Protein 6BWC (pdb70)

Structure (mmCIF, N/CA/C/O backbone):
data_6BWC
#
_entry.id   6BWC
#
_cell.length_a   92.524
_cell.length_b   141.876
_cell.length_c   93.244
_cell.angle_alpha   90.00
_cell.angle_beta   111.66
_cell.angle_gamma   90.00
#
_symmetry.space_group_name_H-M   'P 1 21 1'
#
loop_
_entity.id
_entity.type
_entity.pdbx_description
1 polymer 'Polysaccharide biosynthesis protein CapD'
2 non-polymer 'NADP NICOTINAMIDE-ADENINE-DINUCLEOTIDE PHOSPHATE'
3 non-polymer URIDINE-DIPHOSPHATE-N-ACETYLGLUCOSAMINE
4 non-polymer 'SULFATE ION'
5 water water
#
loop_
_atom_site.group_PDB
_atom_site.id
_atom_site.type_symbol
_atom_site.label_atom_id
_atom_site.label_alt_id
_atom_site.label_comp_id
_atom_site.label_asym_id
_atom_site.label_entity_id
_atom_site.label_seq_id
_atom_site.pdbx_PDB_ins_code
_atom_site.Cartn_x
_atom_site.Cartn_y
_atom_site.Cartn_z
_atom_site.occupancy
_atom_site.B_iso_or_equiv
_atom_site.auth_seq_id
_atom_site.auth_comp_id
_atom_site.auth_asym_id
_atom_site.auth_atom_id
_atom_site.pdbx_PDB_model_num
ATOM 1 N N . MET A 1 3 ? 37.089 55.895 95.818 1.00 43.09 1 MET A N 1
ATOM 2 C CA . MET A 1 3 ? 37.192 56.456 97.217 1.00 45.05 1 MET A CA 1
ATOM 3 C C . MET A 1 3 ? 38.427 55.955 98.021 1.00 42.28 1 MET A C 1
ATOM 4 O O . MET A 1 3 ? 39.421 56.675 98.105 1.00 40.82 1 MET A O 1
ATOM 9 N N . PHE A 1 4 ? 38.372 54.735 98.573 1.00 39.03 2 PHE A N 1
ATOM 10 C CA . PHE A 1 4 ? 39.364 54.225 99.574 1.00 38.59 2 PHE A CA 1
ATOM 11 C C . PHE A 1 4 ? 40.863 54.388 99.209 1.00 37.49 2 PHE A C 1
ATOM 12 O O . PHE A 1 4 ? 41.638 55.009 99.962 1.00 37.69 2 PHE A O 1
ATOM 20 N N . PHE A 1 5 ? 41.266 53.846 98.065 1.00 35.22 3 PHE A N 1
ATOM 21 C CA . PHE A 1 5 ? 42.679 53.859 97.667 1.00 35.32 3 PHE A CA 1
ATOM 22 C C . PHE A 1 5 ? 43.219 55.190 97.090 1.00 36.48 3 PHE A C 1
ATOM 23 O O . PHE A 1 5 ? 44.405 55.268 96.780 1.00 39.00 3 PHE A O 1
ATOM 31 N N . LYS A 1 6 ? 42.392 56.227 96.949 1.00 38.03 4 LYS A N 1
ATOM 32 C CA . LYS A 1 6 ? 42.832 57.502 96.326 1.00 39.45 4 LYS A CA 1
ATOM 33 C C . LYS A 1 6 ? 44.046 58.104 97.041 1.00 37.05 4 LYS A C 1
ATOM 34 O O . LYS A 1 6 ? 44.004 58.337 98.242 1.00 37.21 4 LYS A O 1
ATOM 40 N N . ASP A 1 7 ? 45.111 58.337 96.271 1.00 35.56 5 ASP A N 1
ATOM 41 C CA . ASP A 1 7 ? 46.426 58.821 96.741 1.00 35.66 5 ASP A CA 1
ATOM 42 C C . ASP A 1 7 ? 47.040 58.082 97.965 1.00 34.49 5 ASP A C 1
ATOM 43 O O . ASP A 1 7 ? 47.768 58.692 98.751 1.00 33.92 5 ASP A O 1
ATOM 48 N N . LYS A 1 8 ? 46.776 56.771 98.094 1.00 32.09 6 LYS A N 1
ATOM 49 C CA . LYS A 1 8 ? 47.453 55.913 99.089 1.00 30.81 6 LYS A CA 1
ATOM 50 C C . LYS A 1 8 ? 48.475 54.976 98.394 1.00 29.12 6 LYS A C 1
ATOM 51 O O . LYS A 1 8 ? 48.524 54.914 97.169 1.00 29.59 6 LYS A O 1
ATOM 57 N N . ASN A 1 9 ? 49.314 54.292 99.168 1.00 27.60 7 ASN A N 1
ATOM 58 C CA . ASN A 1 9 ? 50.424 53.473 98.611 1.00 27.24 7 ASN A CA 1
ATOM 59 C C . ASN A 1 9 ? 50.222 51.967 98.827 1.00 25.08 7 ASN A C 1
ATOM 60 O O . ASN A 1 9 ? 50.150 51.476 99.958 1.00 23.86 7 ASN A O 1
ATOM 65 N N . VAL A 1 10 ? 50.143 51.238 97.720 1.00 23.57 8 VAL A N 1
ATOM 66 C CA . VAL A 1 10 ? 49.665 49.865 97.719 1.00 22.50 8 VAL A CA 1
ATOM 67 C C . VAL A 1 10 ? 50.744 48.935 97.176 1.00 21.76 8 VAL A C 1
ATOM 68 O O . VAL A 1 10 ? 51.482 49.302 96.264 1.00 22.63 8 VAL A O 1
ATOM 72 N N . LEU A 1 11 ? 50.845 47.736 97.742 1.00 20.26 9 LEU A N 1
ATOM 73 C CA . LEU A 1 11 ? 51.839 46.749 97.314 1.00 18.91 9 LEU A CA 1
ATOM 74 C C . LEU A 1 11 ? 51.111 45.447 97.006 1.00 18.60 9 LEU A C 1
ATOM 75 O O . LEU A 1 11 ? 50.388 44.926 97.862 1.00 18.51 9 LEU A O 1
ATOM 80 N N . ILE A 1 12 ? 51.304 44.911 95.803 1.00 18.00 10 ILE A N 1
ATOM 81 C CA . ILE A 1 12 ? 50.700 43.632 95.457 1.00 18.18 10 ILE A CA 1
ATOM 82 C C . ILE A 1 12 ? 51.806 42.584 95.351 1.00 18.29 10 ILE A C 1
ATOM 83 O O . ILE A 1 12 ? 52.475 42.470 94.318 1.00 19.47 10 ILE A O 1
ATOM 88 N N . ILE A 1 13 ? 51.988 41.822 96.429 1.00 17.24 11 ILE A N 1
ATOM 89 C CA . ILE A 1 13 ? 52.896 40.690 96.424 1.00 16.45 11 ILE A CA 1
ATOM 90 C C . ILE A 1 13 ? 52.208 39.594 95.652 1.00 16.25 11 ILE A C 1
ATOM 91 O O . ILE A 1 13 ? 51.215 39.041 96.129 1.00 15.90 11 ILE A O 1
ATOM 96 N N . GLY A 1 14 ? 52.746 39.289 94.468 1.00 16.48 12 GLY A N 1
ATOM 97 C CA . GLY A 1 14 ? 52.159 38.298 93.527 1.00 16.80 12 GLY A CA 1
ATOM 98 C C . GLY A 1 14 ? 51.320 38.946 92.422 1.00 17.02 12 GLY A C 1
ATOM 99 O O . GLY A 1 14 ? 50.378 38.346 91.872 1.00 16.90 12 GLY A O 1
ATOM 100 N N . GLY A 1 15 ? 51.680 40.174 92.072 1.00 16.93 13 GLY A N 1
ATOM 101 C CA . GLY A 1 15 ? 50.861 40.973 91.213 1.00 16.78 13 GLY A CA 1
ATOM 102 C C . GLY A 1 15 ? 50.904 40.616 89.753 1.00 16.74 13 GLY A C 1
ATOM 103 O O . GLY A 1 15 ? 50.095 41.142 88.998 1.00 17.51 13 GLY A O 1
ATOM 104 N N . THR A 1 16 ? 51.841 39.769 89.326 1.00 16.57 14 THR A N 1
ATOM 105 C CA . THR A 1 16 ? 51.880 39.344 87.914 1.00 16.68 14 THR A CA 1
ATOM 106 C C . THR A 1 16 ? 50.816 38.298 87.582 1.00 16.61 14 THR A C 1
ATOM 107 O O . THR A 1 16 ? 50.471 38.123 86.413 1.00 17.30 14 THR A O 1
ATOM 111 N N . GLY A 1 17 ? 50.294 37.636 88.615 1.00 16.57 15 GLY A N 1
ATOM 112 C CA . GLY A 1 17 ? 49.455 36.454 88.483 1.00 16.64 15 GLY A CA 1
ATOM 113 C C . GLY A 1 17 ? 48.011 36.721 88.181 1.00 16.62 15 GLY A C 1
ATOM 114 O O . GLY A 1 17 ? 47.623 37.860 87.970 1.00 15.96 15 GLY A O 1
ATOM 115 N N . THR A 1 18 ? 47.216 35.652 88.171 1.00 17.48 16 THR A N 1
ATOM 116 C CA . THR A 1 18 ? 45.822 35.724 87.690 1.00 18.57 16 THR A CA 1
ATOM 117 C C . THR A 1 18 ? 45.085 36.828 88.486 1.00 19.64 16 THR A C 1
ATOM 118 O O . THR A 1 18 ? 44.616 37.833 87.917 1.00 19.79 16 THR A O 1
ATOM 122 N N . ILE A 1 19 ? 45.051 36.629 89.805 1.00 20.71 17 ILE A N 1
ATOM 123 C CA . ILE A 1 19 ? 44.313 37.475 90.755 1.00 20.80 17 ILE A CA 1
ATOM 124 C C . ILE A 1 19 ? 45.072 38.762 91.075 1.00 21.22 17 ILE A C 1
ATOM 125 O O . ILE A 1 19 ? 44.468 39.815 91.315 1.00 21.27 17 ILE A O 1
ATOM 130 N N . GLY A 1 20 ? 46.392 38.666 91.089 1.00 21.62 18 GLY A N 1
ATOM 131 C CA . GLY A 1 20 ? 47.233 39.837 91.235 1.00 22.38 18 GLY A CA 1
ATOM 132 C C . GLY A 1 20 ? 46.971 40.930 90.221 1.00 22.16 18 GLY A C 1
ATOM 133 O O . GLY A 1 20 ? 46.890 42.103 90.589 1.00 22.78 18 GLY A O 1
ATOM 134 N N . LYS A 1 21 ? 46.844 40.544 88.952 1.00 21.81 19 LYS A N 1
ATOM 135 C CA . LYS A 1 21 ? 46.562 41.504 87.875 1.00 21.94 19 LYS A CA 1
ATOM 136 C C . LYS A 1 21 ? 45.160 42.054 87.990 1.00 21.13 19 LYS A C 1
ATOM 137 O O . LYS A 1 21 ? 44.937 43.209 87.717 1.00 20.33 19 LYS A O 1
ATOM 143 N N . SER A 1 22 ? 44.226 41.198 88.376 1.00 21.60 20 SER A N 1
ATOM 144 C CA . SER A 1 22 ? 42.836 41.566 88.562 1.00 22.58 20 SER A CA 1
ATOM 145 C C . SER A 1 22 ? 42.666 42.583 89.693 1.00 23.24 20 SER A C 1
ATOM 146 O O . SER A 1 22 ? 41.912 43.554 89.563 1.00 23.89 20 SER A O 1
ATOM 149 N N . ILE A 1 23 ? 43.362 42.352 90.804 1.00 23.39 21 ILE A N 1
ATOM 150 C CA . ILE A 1 23 ? 43.395 43.319 91.911 1.00 23.26 21 ILE A CA 1
ATOM 151 C C . ILE A 1 23 ? 44.063 44.613 91.443 1.00 22.12 21 ILE A C 1
ATOM 152 O O . ILE A 1 23 ? 43.565 45.704 91.716 1.00 21.43 21 ILE A O 1
ATOM 157 N N . LEU A 1 24 ? 45.184 44.464 90.744 1.00 21.32 22 LEU A N 1
ATOM 158 C CA . LEU A 1 24 ? 46.000 45.588 90.314 1.00 21.57 22 LEU A CA 1
ATOM 159 C C . LEU A 1 24 ? 45.122 46.622 89.652 1.00 23.59 22 LEU A C 1
ATOM 160 O O . LEU A 1 24 ? 45.013 47.748 90.137 1.00 23.92 22 LEU A O 1
ATOM 165 N N . SER A 1 25 ? 44.446 46.227 88.581 1.00 26.12 23 SER A N 1
ATOM 166 C CA . SER A 1 25 ? 43.685 47.197 87.796 1.00 28.36 23 SER A CA 1
ATOM 167 C C . SER A 1 25 ? 42.369 47.663 88.440 1.00 28.71 23 SER A C 1
ATOM 168 O O . SER A 1 25 ? 41.954 48.782 88.166 1.00 30.57 23 SER A O 1
ATOM 171 N N . ASN A 1 26 ? 41.721 46.853 89.278 1.00 29.28 24 ASN A N 1
ATOM 172 C CA . ASN A 1 26 ? 40.606 47.375 90.093 1.00 29.93 24 ASN A CA 1
ATOM 173 C C . ASN A 1 26 ? 41.122 48.472 90.993 1.00 27.44 24 ASN A C 1
ATOM 174 O O . ASN A 1 26 ? 40.529 49.535 91.019 1.00 27.85 24 ASN A O 1
ATOM 179 N N . VAL A 1 27 ? 42.220 48.217 91.717 1.00 24.60 25 VAL A N 1
ATOM 180 C CA . VAL A 1 27 ? 42.821 49.223 92.614 1.00 23.10 25 VAL A CA 1
ATOM 181 C C . VAL A 1 27 ? 43.182 50.503 91.855 1.00 22.78 25 VAL A C 1
ATOM 182 O O . VAL A 1 27 ? 42.872 51.592 92.307 1.00 23.10 25 VAL A O 1
ATOM 186 N N . LEU A 1 28 ? 43.815 50.366 90.700 1.00 22.09 26 LEU A N 1
ATOM 187 C CA . LEU A 1 28 ? 44.193 51.519 89.905 1.00 21.68 26 LEU A CA 1
ATOM 188 C C . LEU A 1 28 ? 43.035 52.416 89.528 1.00 22.34 26 LEU A C 1
ATOM 189 O O . LEU A 1 28 ? 43.238 53.603 89.359 1.00 22.47 26 LEU A O 1
ATOM 194 N N . GLN A 1 29 ? 41.839 51.862 89.361 1.00 24.37 27 GLN A N 1
ATOM 195 C CA . GLN A 1 29 ? 40.657 52.675 89.016 1.00 26.54 27 GLN A CA 1
ATOM 196 C C . GLN A 1 29 ? 40.385 53.732 90.089 1.00 26.30 27 GLN A C 1
ATOM 197 O O . GLN A 1 29 ? 39.949 54.809 89.760 1.00 27.89 27 GLN A O 1
ATOM 203 N N . GLU A 1 30 ? 40.726 53.467 91.346 1.00 26.46 28 GLU A N 1
ATOM 204 C CA . GLU A 1 30 ? 40.562 54.459 92.417 1.00 26.90 28 GLU A CA 1
ATOM 205 C C . GLU A 1 30 ? 41.662 55.527 92.523 1.00 29.76 28 GLU A C 1
ATOM 206 O O . GLU A 1 30 ? 41.708 56.242 93.524 1.00 29.85 28 GLU A O 1
ATOM 212 N N . LYS A 1 31 ? 42.532 55.642 91.511 1.00 33.37 29 LYS A N 1
ATOM 213 C CA . LYS A 1 31 ? 43.528 56.728 91.405 1.00 36.01 29 LYS A CA 1
ATOM 214 C C . LYS A 1 31 ? 44.540 56.766 92.592 1.00 34.71 29 LYS A C 1
ATOM 215 O O . LYS A 1 31 ? 44.792 57.832 93.171 1.00 32.59 29 LYS A O 1
ATOM 221 N N . PRO A 1 32 ? 45.132 55.603 92.950 1.00 35.00 30 PRO A N 1
ATOM 222 C CA . PRO A 1 32 ? 46.093 55.543 94.060 1.00 34.42 30 PRO A CA 1
ATOM 223 C C . PRO A 1 32 ? 47.447 56.105 93.685 1.00 31.98 30 PRO A C 1
ATOM 224 O O . PRO A 1 32 ? 47.833 56.041 92.522 1.00 30.14 30 PRO A O 1
ATOM 228 N N . LYS A 1 33 ? 48.164 56.611 94.689 1.00 31.10 31 LYS A N 1
ATOM 229 C CA . LYS A 1 33 ? 49.397 57.354 94.476 1.00 28.70 31 LYS A CA 1
ATOM 230 C C . LYS A 1 33 ? 50.443 56.482 93.800 1.00 26.03 31 LYS A C 1
ATOM 231 O O . LYS A 1 33 ? 51.130 56.953 92.907 1.00 25.67 31 LYS A O 1
ATOM 237 N N . VAL A 1 34 ? 50.567 55.231 94.250 1.00 23.45 32 VAL A N 1
ATOM 238 C CA . VAL A 1 34 ? 51.383 54.224 93.567 1.00 21.61 32 VAL A CA 1
ATOM 239 C C . VAL A 1 34 ? 50.908 52.812 93.901 1.00 20.26 32 VAL A C 1
ATOM 240 O O . VAL A 1 34 ? 50.330 52.577 94.968 1.00 18.96 32 VAL A O 1
ATOM 244 N N . VAL A 1 35 ? 51.160 51.891 92.968 1.00 18.89 33 VAL A N 1
ATOM 245 C CA . VAL A 1 35 ? 51.030 50.453 93.206 1.00 18.01 33 VAL A CA 1
ATOM 246 C C . VAL A 1 35 ? 52.368 49.782 92.866 1.00 17.43 33 VAL A C 1
ATOM 247 O O . VAL A 1 35 ? 52.854 49.879 91.736 1.00 18.47 33 VAL A O 1
ATOM 251 N N . ARG A 1 36 ? 52.963 49.103 93.833 1.00 16.06 34 ARG A N 1
ATOM 252 C CA . ARG A 1 36 ? 54.169 48.354 93.585 1.00 15.24 34 ARG A CA 1
ATOM 253 C C . ARG A 1 36 ? 53.801 46.885 93.314 1.00 15.51 34 ARG A C 1
ATOM 254 O O . ARG A 1 36 ? 53.172 46.215 94.142 1.00 16.01 34 ARG A O 1
ATOM 262 N N . VAL A 1 37 ? 54.152 46.405 92.120 1.00 15.40 35 VAL A N 1
ATOM 263 C CA . VAL A 1 37 ? 54.004 44.983 91.751 1.00 15.34 35 VAL A CA 1
ATOM 264 C C . VAL A 1 37 ? 55.296 44.253 92.149 1.00 15.42 35 VAL A C 1
ATOM 265 O O . VAL A 1 37 ? 56.382 44.680 91.778 1.00 16.11 35 VAL A O 1
ATOM 269 N N . PHE A 1 38 ? 55.169 43.158 92.887 1.00 14.92 36 PHE A N 1
ATOM 270 C CA . PHE A 1 38 ? 56.316 42.392 93.407 1.00 15.09 36 PHE A CA 1
ATOM 271 C C . PHE A 1 38 ? 56.159 40.932 92.959 1.00 15.98 36 PHE A C 1
ATOM 272 O O . PHE A 1 38 ? 55.178 40.248 93.306 1.00 16.33 36 PHE A O 1
ATOM 280 N N . SER A 1 39 ? 57.122 40.448 92.197 1.00 16.44 37 SER A N 1
ATOM 281 C CA . SER A 1 39 ? 57.074 39.072 91.725 1.00 16.81 37 SER A CA 1
ATOM 282 C C . SER A 1 39 ? 58.488 38.697 91.306 1.00 17.44 37 SER A C 1
ATOM 283 O O . SER A 1 39 ? 59.343 39.575 91.226 1.00 17.43 37 SER A O 1
ATOM 286 N N . ARG A 1 40 ? 58.764 37.426 91.056 1.00 18.03 38 ARG A N 1
ATOM 287 C CA . ARG A 1 40 ? 60.156 37.044 90.783 1.00 19.54 38 ARG A CA 1
ATOM 288 C C . ARG A 1 40 ? 60.564 37.065 89.319 1.00 19.21 38 ARG A C 1
ATOM 289 O O . ARG A 1 40 ? 61.710 37.312 89.003 1.00 20.02 38 ARG A O 1
ATOM 297 N N . SER A 1 41 ? 59.636 36.748 88.438 1.00 18.98 39 SER A N 1
ATOM 298 C CA . SER A 1 41 ? 59.980 36.296 87.129 1.00 18.46 39 SER A CA 1
ATOM 299 C C . SER A 1 41 ? 59.867 37.453 86.149 1.00 18.27 39 SER A C 1
ATOM 300 O O . SER A 1 41 ? 58.795 38.036 85.965 1.00 17.70 39 SER A O 1
ATOM 303 N N . GLU A 1 42 ? 60.998 37.764 85.519 1.00 18.72 40 GLU A N 1
ATOM 304 C CA . GLU A 1 42 ? 61.150 38.987 84.725 1.00 18.88 40 GLU A CA 1
ATOM 305 C C . GLU A 1 42 ? 60.373 38.974 83.417 1.00 19.97 40 GLU A C 1
ATOM 306 O O . GLU A 1 42 ? 59.885 40.028 83.002 1.00 21.10 40 GLU A O 1
ATOM 312 N N . TYR A 1 43 ? 60.250 37.807 82.773 1.00 20.30 41 TYR A N 1
ATOM 313 C CA . TYR A 1 43 ? 59.406 37.674 81.562 1.00 20.60 41 TYR A CA 1
ATOM 314 C C . TYR A 1 43 ? 57.957 38.111 81.813 1.00 21.31 41 TYR A C 1
ATOM 315 O O . TYR A 1 43 ? 57.351 38.798 80.975 1.00 22.18 41 TYR A O 1
ATOM 324 N N . ASN A 1 44 ? 57.415 37.713 82.968 1.00 21.20 42 ASN A N 1
ATOM 325 C CA . ASN A 1 44 ? 56.046 38.057 83.343 1.00 20.72 42 ASN A CA 1
ATOM 326 C C . ASN A 1 44 ? 55.890 39.548 83.711 1.00 20.15 42 ASN A C 1
ATOM 327 O O . ASN A 1 44 ? 54.917 40.201 83.289 1.00 20.30 42 ASN A O 1
ATOM 332 N N . GLN A 1 45 ? 56.821 40.099 84.494 1.00 18.19 43 GLN A N 1
ATOM 333 C CA . GLN A 1 45 ? 56.804 41.551 84.719 1.00 16.92 43 GLN A CA 1
ATOM 334 C C . GLN A 1 45 ? 56.933 42.316 83.410 1.00 16.80 43 GLN A C 1
ATOM 335 O O . GLN A 1 45 ? 56.385 43.399 83.279 1.00 15.85 43 GLN A O 1
ATOM 341 N N . PHE A 1 46 ? 57.661 41.732 82.460 1.00 17.38 44 PHE A N 1
ATOM 342 C CA . PHE A 1 46 ? 57.924 42.351 81.155 1.00 18.00 44 PHE A CA 1
ATOM 343 C C . PHE A 1 46 ? 56.608 42.495 80.388 1.00 17.98 44 PHE A C 1
ATOM 344 O O . PHE A 1 46 ? 56.238 43.604 80.008 1.00 17.08 44 PHE A O 1
ATOM 352 N N . LEU A 1 47 ? 55.915 41.372 80.197 1.00 18.87 45 LEU A N 1
ATOM 353 C CA . LEU A 1 47 ? 54.652 41.335 79.448 1.00 20.08 45 LEU A CA 1
ATOM 354 C C . LEU A 1 47 ? 53.595 42.277 80.034 1.00 21.27 45 LEU A C 1
ATOM 355 O O . LEU A 1 47 ? 52.887 42.950 79.282 1.00 22.16 45 LEU A O 1
ATOM 360 N N . LEU A 1 48 ? 53.503 42.283 81.368 1.00 22.33 46 LEU A N 1
ATOM 361 C CA . LEU A 1 48 ? 52.614 43.146 82.150 1.00 23.22 46 LEU A CA 1
ATOM 362 C C . LEU A 1 48 ? 53.000 44.611 82.037 1.00 24.00 46 LEU A C 1
ATOM 363 O O . LEU A 1 48 ? 52.143 45.474 81.907 1.00 23.54 46 LEU A O 1
ATOM 368 N N . GLN A 1 49 ? 54.298 44.877 82.108 1.00 25.71 47 GLN A N 1
ATOM 369 C CA . GLN A 1 49 ? 54.857 46.198 81.812 1.00 27.66 47 GLN A CA 1
ATOM 370 C C . GLN A 1 49 ? 54.391 46.762 80.478 1.00 28.82 47 GLN A C 1
ATOM 371 O O . GLN A 1 49 ? 54.142 47.964 80.350 1.00 28.46 47 GLN A O 1
ATOM 377 N N . GLU A 1 50 ? 54.321 45.878 79.484 1.00 31.82 48 GLU A N 1
ATOM 378 C CA . GLU A 1 50 ? 53.898 46.230 78.128 1.00 33.66 48 GLU A CA 1
ATOM 379 C C . GLU A 1 50 ? 52.397 46.445 77.999 1.00 34.49 48 GLU A C 1
ATOM 380 O O . GLU A 1 50 ? 51.947 47.228 77.175 1.00 34.19 48 GLU A O 1
ATOM 386 N N . GLU A 1 51 ? 51.648 45.726 78.821 1.00 35.76 49 GLU A N 1
ATOM 387 C CA . GLU A 1 51 ? 50.204 45.798 78.889 1.00 37.60 49 GLU A CA 1
ATOM 388 C C . GLU A 1 51 ? 49.698 47.015 79.717 1.00 40.12 49 GLU A C 1
ATOM 389 O O . GLU A 1 51 ? 48.488 47.251 79.766 1.00 44.01 49 GLU A O 1
ATOM 395 N N . PHE A 1 52 ? 50.598 47.754 80.384 1.00 39.74 50 PHE A N 1
ATOM 396 C CA . PHE A 1 52 ? 50.252 48.948 81.189 1.00 39.33 50 PHE A CA 1
ATOM 397 C C . PHE A 1 52 ? 51.147 50.087 80.752 1.00 42.72 50 PHE A C 1
ATOM 398 O O . PHE A 1 52 ? 51.666 50.869 81.567 1.00 42.83 50 PHE A O 1
ATOM 406 N N . ARG A 1 53 ? 51.290 50.187 79.437 1.00 47.03 51 ARG A N 1
ATOM 407 C CA . ARG A 1 53 ? 52.249 51.088 78.834 1.00 51.29 51 ARG A CA 1
ATOM 408 C C . ARG A 1 53 ? 51.813 52.560 78.853 1.00 54.40 51 ARG A C 1
ATOM 409 O O . ARG A 1 53 ? 52.583 53.417 78.418 1.00 58.06 51 ARG A O 1
ATOM 417 N N . ASP A 1 54 ? 50.592 52.859 79.314 1.00 55.70 52 ASP A N 1
ATOM 418 C CA . ASP A 1 54 ? 50.152 54.254 79.503 1.00 56.89 52 ASP A CA 1
ATOM 419 C C . ASP A 1 54 ? 49.541 54.607 80.878 1.00 56.03 52 ASP A C 1
ATOM 420 O O . ASP A 1 54 ? 49.276 55.785 81.166 1.00 49.65 52 ASP A O 1
ATOM 425 N N . LYS A 1 55 ? 49.434 53.604 81.751 1.00 58.01 53 LYS A N 1
ATOM 426 C CA . LYS A 1 55 ? 48.455 53.595 82.836 1.00 59.87 53 LYS A CA 1
ATOM 427 C C . LYS A 1 55 ? 49.094 53.222 84.180 1.00 56.72 53 LYS A C 1
ATOM 428 O O . LYS A 1 55 ? 49.831 54.008 84.780 1.00 52.73 53 LYS A O 1
ATOM 434 N N . ASN A 1 58 ? 53.167 55.667 87.564 1.00 35.09 56 ASN A N 1
ATOM 435 C CA . ASN A 1 58 ? 52.192 55.248 88.589 1.00 35.93 56 ASN A CA 1
ATOM 436 C C . ASN A 1 58 ? 52.276 53.781 89.108 1.00 33.83 56 ASN A C 1
ATOM 437 O O . ASN A 1 58 ? 51.599 53.424 90.080 1.00 31.89 56 ASN A O 1
ATOM 442 N N . ILE A 1 59 ? 53.077 52.942 88.446 1.00 32.24 57 ILE A N 1
ATOM 443 C CA . ILE A 1 59 ? 53.213 51.515 88.771 1.00 30.18 57 ILE A CA 1
ATOM 444 C C . ILE A 1 59 ? 54.686 51.161 88.816 1.00 28.42 57 ILE A C 1
ATOM 445 O O . ILE A 1 59 ? 55.305 51.035 87.766 1.00 28.35 57 ILE A O 1
ATOM 450 N N . ARG A 1 60 ? 55.252 50.981 90.005 1.00 27.26 58 ARG A N 1
ATOM 451 C CA . ARG A 1 60 ? 56.611 50.421 90.099 1.00 27.36 58 ARG A CA 1
ATOM 452 C C . ARG A 1 60 ? 56.606 48.872 89.994 1.00 24.87 58 ARG A C 1
ATOM 453 O O . ARG A 1 60 ? 55.707 48.223 90.519 1.00 24.54 58 ARG A O 1
ATOM 461 N N . TYR A 1 61 ? 57.601 48.297 89.305 1.00 22.87 59 TYR A N 1
ATOM 462 C CA . TYR A 1 61 ? 57.728 46.842 89.151 1.00 21.53 59 TYR A CA 1
ATOM 463 C C . TYR A 1 61 ? 58.980 46.382 89.869 1.00 19.89 59 TYR A C 1
ATOM 464 O O . TYR A 1 61 ? 60.061 46.761 89.489 1.00 20.22 59 TYR A O 1
ATOM 473 N N . LEU A 1 62 ? 58.827 45.593 90.929 1.00 19.65 60 LEU A N 1
ATOM 474 C CA . LEU A 1 62 ? 59.954 45.060 91.735 1.00 19.49 60 LEU A CA 1
ATOM 475 C C . LEU A 1 62 ? 60.044 43.538 91.561 1.00 19.05 60 LEU A C 1
ATOM 476 O O . LEU A 1 62 ? 59.038 42.799 91.699 1.00 19.11 60 LEU A O 1
ATOM 481 N N . ILE A 1 63 ? 61.256 43.080 91.272 1.00 17.93 61 ILE A N 1
ATOM 482 C CA . ILE A 1 63 ? 61.580 41.665 91.222 1.00 17.17 61 ILE A CA 1
ATOM 483 C C . ILE A 1 63 ? 62.061 41.244 92.620 1.00 16.39 61 ILE A C 1
ATOM 484 O O . ILE A 1 63 ? 62.950 41.870 93.183 1.00 16.06 61 ILE A O 1
ATOM 489 N N . GLY A 1 64 ? 61.466 40.199 93.180 1.00 15.90 62 GLY A N 1
ATOM 490 C CA . GLY A 1 64 ? 61.786 39.760 94.546 1.00 15.49 62 GLY A CA 1
ATOM 491 C C . GLY A 1 64 ? 61.108 38.452 94.955 1.00 15.41 62 GLY A C 1
ATOM 492 O O . GLY A 1 64 ? 60.060 38.069 94.419 1.00 15.44 62 GLY A O 1
ATOM 493 N N . ASP A 1 65 ? 61.713 37.755 95.907 1.00 15.22 63 ASP A N 1
ATOM 494 C CA . ASP A 1 65 ? 61.173 36.499 96.359 1.00 15.32 63 ASP A CA 1
ATOM 495 C C . ASP A 1 65 ? 60.734 36.690 97.793 1.00 15.29 63 ASP A C 1
ATOM 496 O O . ASP A 1 65 ? 61.530 37.125 98.620 1.00 15.72 63 ASP A O 1
ATOM 501 N N . ILE A 1 66 ? 59.486 36.329 98.104 1.00 14.79 64 ILE A N 1
ATOM 502 C CA . ILE A 1 66 ? 59.001 36.438 99.472 1.00 14.28 64 ILE A CA 1
ATOM 503 C C . ILE A 1 66 ? 59.810 35.617 100.458 1.00 14.08 64 ILE A C 1
ATOM 504 O O . ILE A 1 66 ? 59.710 35.870 101.654 1.00 13.75 64 ILE A O 1
ATOM 509 N N . ARG A 1 67 ? 60.596 34.648 99.966 1.00 14.08 65 ARG A N 1
ATOM 510 C CA . ARG A 1 67 ? 61.519 33.868 100.815 1.00 14.27 65 ARG A CA 1
ATOM 511 C C . ARG A 1 67 ? 62.696 34.720 101.370 1.00 13.80 65 ARG A C 1
ATOM 512 O O . ARG A 1 67 ? 63.325 34.371 102.394 1.00 13.15 65 ARG A O 1
ATOM 520 N N . ASN A 1 68 ? 62.973 35.836 100.689 1.00 13.33 66 ASN A N 1
ATOM 521 C CA . ASN A 1 68 ? 63.965 36.817 101.129 1.00 12.95 66 ASN A CA 1
ATOM 522 C C . ASN A 1 68 ? 63.325 37.965 101.897 1.00 12.29 66 ASN A C 1
ATOM 523 O O . ASN A 1 68 ? 62.754 38.869 101.292 1.00 11.87 66 ASN A O 1
ATOM 528 N N . TYR A 1 69 ? 63.484 37.955 103.219 1.00 11.96 67 TYR A N 1
ATOM 529 C CA . TYR A 1 69 ? 62.975 39.035 104.055 1.00 11.89 67 TYR A CA 1
ATOM 530 C C . TYR A 1 69 ? 63.389 40.399 103.564 1.00 11.81 67 TYR A C 1
ATOM 531 O O . TYR A 1 69 ? 62.533 41.266 103.384 1.00 11.95 67 TYR A O 1
ATOM 540 N N . ASP A 1 70 ? 64.696 40.591 103.374 1.00 11.60 68 ASP A N 1
ATOM 541 C CA . ASP A 1 70 ? 65.238 41.935 103.073 1.00 11.69 68 ASP A CA 1
ATOM 542 C C . ASP A 1 70 ? 64.566 42.578 101.839 1.00 11.75 68 ASP A C 1
ATOM 543 O O . ASP A 1 70 ? 64.303 43.777 101.812 1.00 11.49 68 ASP A O 1
ATOM 548 N N . ARG A 1 71 ? 64.255 41.746 100.858 1.00 11.83 69 ARG A N 1
ATOM 549 C CA . ARG A 1 71 ? 63.630 42.206 99.660 1.00 12.39 69 ARG A CA 1
ATOM 550 C C . ARG A 1 71 ? 62.195 42.616 99.912 1.00 12.44 69 ARG A C 1
ATOM 551 O O . ARG A 1 71 ? 61.753 43.618 99.394 1.00 12.02 69 ARG A O 1
ATOM 559 N N . VAL A 1 72 ? 61.479 41.821 100.708 1.00 12.80 70 VAL A N 1
ATOM 560 C CA . VAL A 1 72 ? 60.108 42.136 101.141 1.00 12.99 70 VAL A CA 1
ATOM 561 C C . VAL A 1 72 ? 60.039 43.368 102.057 1.00 12.98 70 VAL A C 1
ATOM 562 O O . VAL A 1 72 ? 59.097 44.150 101.968 1.00 12.58 70 VAL A O 1
ATOM 566 N N . PHE A 1 73 ? 61.028 43.525 102.934 1.00 13.03 71 PHE A N 1
ATOM 567 C CA . PHE A 1 73 ? 61.139 44.720 103.771 1.00 13.65 71 PHE A CA 1
ATOM 568 C C . PHE A 1 73 ? 61.162 45.987 102.917 1.00 14.28 71 PHE A C 1
ATOM 569 O O . PHE A 1 73 ? 60.265 46.829 103.053 1.00 14.84 71 PHE A O 1
ATOM 577 N N . SER A 1 74 ? 62.145 46.121 102.019 1.00 14.61 72 SER A N 1
ATOM 578 C CA . SER A 1 74 ? 62.204 47.313 101.162 1.00 14.82 72 SER A CA 1
ATOM 579 C C . SER A 1 74 ? 60.996 47.463 100.249 1.00 15.23 72 SER A C 1
ATOM 580 O O . SER A 1 74 ? 60.618 48.594 99.925 1.00 15.82 72 SER A O 1
ATOM 583 N N . ALA A 1 75 ? 60.354 46.353 99.888 1.00 15.38 73 ALA A N 1
ATOM 584 C CA . ALA A 1 75 ? 59.117 46.414 99.092 1.00 15.81 73 ALA A CA 1
ATOM 585 C C . ALA A 1 75 ? 57.990 47.125 99.820 1.00 16.45 73 ALA A C 1
ATOM 586 O O . ALA A 1 75 ? 57.154 47.743 99.182 1.00 16.51 73 ALA A O 1
ATOM 588 N N . MET A 1 76 ? 57.973 47.025 101.147 1.00 17.71 74 MET A N 1
ATOM 589 C CA . MET A 1 76 ? 56.929 47.643 101.985 1.00 18.52 74 MET A CA 1
ATOM 590 C C . MET A 1 76 ? 57.254 49.044 102.518 1.00 19.75 74 MET A C 1
ATOM 591 O O . MET A 1 76 ? 56.429 49.657 103.232 1.00 19.63 74 MET A O 1
ATOM 596 N N . GLU A 1 77 ? 58.432 49.554 102.152 1.00 20.77 75 GLU A N 1
ATOM 597 C CA . GLU A 1 77 ? 58.839 50.929 102.474 1.00 21.21 75 GLU A CA 1
ATOM 598 C C . GLU A 1 77 ? 57.716 51.941 102.184 1.00 20.71 75 GLU A C 1
ATOM 599 O O . GLU A 1 77 ? 57.288 52.096 101.048 1.00 20.27 75 GLU A O 1
ATOM 605 N N . ASN A 1 78 ? 57.234 52.576 103.249 1.00 20.85 76 ASN A N 1
ATOM 606 C CA . ASN A 1 78 ? 56.224 53.640 103.200 1.00 21.33 76 ASN A CA 1
ATOM 607 C C . ASN A 1 78 ? 54.866 53.245 102.606 1.00 21.31 76 ASN A C 1
ATOM 608 O O . ASN A 1 78 ? 54.137 54.093 102.073 1.00 22.03 76 ASN A O 1
ATOM 613 N N . ILE A 1 79 ? 54.500 51.977 102.741 1.00 21.21 77 ILE A N 1
ATOM 614 C CA . ILE A 1 79 ? 53.251 51.486 102.148 1.00 20.76 77 ILE A CA 1
ATOM 615 C C . ILE A 1 79 ? 52.089 51.406 103.137 1.00 19.79 77 ILE A C 1
ATOM 616 O O . ILE A 1 79 ? 52.273 51.144 104.309 1.00 20.57 77 ILE A O 1
ATOM 621 N N . ASP A 1 80 ? 50.893 51.647 102.624 1.00 19.04 78 ASP A N 1
ATOM 622 C CA . ASP A 1 80 ? 49.681 51.655 103.410 1.00 18.50 78 ASP A CA 1
ATOM 623 C C . ASP A 1 80 ? 49.103 50.254 103.385 1.00 18.03 78 ASP A C 1
ATOM 624 O O . ASP A 1 80 ? 48.944 49.619 104.415 1.00 18.25 78 ASP A O 1
ATOM 629 N N . TYR A 1 81 ? 48.833 49.748 102.196 1.00 18.49 79 TYR A N 1
ATOM 630 C CA . TYR A 1 81 ? 48.069 48.510 102.035 1.00 18.62 79 TYR A CA 1
ATOM 631 C C . TYR A 1 81 ? 48.859 47.492 101.209 1.00 18.51 79 TYR A C 1
ATOM 632 O O . TYR A 1 81 ? 49.475 47.837 100.182 1.00 18.55 79 TYR A O 1
ATOM 641 N N . VAL A 1 82 ? 48.838 46.247 101.685 1.00 17.90 80 VAL A N 1
ATOM 642 C CA . VAL A 1 82 ? 49.585 45.141 101.112 1.00 17.55 80 VAL A CA 1
ATOM 643 C C . VAL A 1 82 ? 48.615 44.039 100.750 1.00 17.21 80 VAL A C 1
ATOM 644 O O . VAL A 1 82 ? 47.786 43.670 101.564 1.00 16.99 80 VAL A O 1
ATOM 648 N N . PHE A 1 83 ? 48.740 43.490 99.547 1.00 17.14 81 PHE A N 1
ATOM 649 C CA . PHE A 1 83 ? 47.988 42.290 99.179 1.00 17.32 81 PHE A CA 1
ATOM 650 C C . PHE A 1 83 ? 48.976 41.116 99.099 1.00 17.71 81 PHE A C 1
ATOM 651 O O . PHE A 1 83 ? 49.837 41.105 98.209 1.00 17.23 81 PHE A O 1
ATOM 659 N N . HIS A 1 84 ? 48.853 40.151 100.022 1.00 17.93 82 HIS A N 1
ATOM 660 C CA . HIS A 1 84 ? 49.727 38.993 100.023 1.00 18.64 82 HIS A CA 1
ATOM 661 C C . HIS A 1 84 ? 49.069 37.876 99.234 1.00 18.47 82 HIS A C 1
ATOM 662 O O . HIS A 1 84 ? 48.332 37.052 99.776 1.00 18.17 82 HIS A O 1
ATOM 669 N N . VAL A 1 85 ? 49.406 37.862 97.944 1.00 18.69 83 VAL A N 1
ATOM 670 C CA . VAL A 1 85 ? 48.809 36.996 96.928 1.00 19.24 83 VAL A CA 1
ATOM 671 C C . VAL A 1 85 ? 49.765 35.862 96.431 1.00 19.73 83 VAL A C 1
ATOM 672 O O . VAL A 1 85 ? 49.310 34.876 95.823 1.00 19.26 83 VAL A O 1
ATOM 676 N N . ALA A 1 86 ? 51.064 35.963 96.723 1.00 19.60 84 ALA A N 1
ATOM 677 C CA . ALA A 1 86 ? 52.033 34.986 96.237 1.00 19.16 84 ALA A CA 1
ATOM 678 C C . ALA A 1 86 ? 51.989 33.695 97.039 1.00 19.53 84 ALA A C 1
ATOM 679 O O . ALA A 1 86 ? 52.005 33.709 98.283 1.00 20.21 84 ALA A O 1
ATOM 681 N N . ALA A 1 87 ? 51.920 32.578 96.318 1.00 19.99 85 ALA A N 1
ATOM 682 C CA . ALA A 1 87 ? 52.111 31.235 96.914 1.00 20.93 85 ALA A CA 1
ATOM 683 C C . ALA A 1 87 ? 52.477 30.182 95.838 1.00 21.43 85 ALA A C 1
ATOM 684 O O . ALA A 1 87 ? 52.594 30.517 94.656 1.00 23.99 85 ALA A O 1
ATOM 686 N N . MET A 1 88 ? 52.687 28.934 96.248 1.00 20.80 86 MET A N 1
ATOM 687 C CA . MET A 1 88 ? 52.576 27.795 95.339 1.00 19.88 86 MET A CA 1
ATOM 688 C C . MET A 1 88 ? 51.163 27.294 95.518 1.00 18.80 86 MET A C 1
ATOM 689 O O . MET A 1 88 ? 50.781 26.957 96.633 1.00 18.21 86 MET A O 1
ATOM 694 N N . LYS A 1 89 ? 50.396 27.231 94.431 1.00 18.28 87 LYS A N 1
ATOM 695 C CA . LYS A 1 89 ? 48.964 26.867 94.480 1.00 17.40 87 LYS A CA 1
ATOM 696 C C . LYS A 1 89 ? 48.563 25.514 93.904 1.00 17.19 87 LYS A C 1
ATOM 697 O O . LYS A 1 89 ? 47.407 25.114 94.071 1.00 18.23 87 LYS A O 1
ATOM 703 N N . HIS A 1 90 ? 49.458 24.812 93.211 1.00 16.47 88 HIS A N 1
ATOM 704 C CA . HIS A 1 90 ? 49.104 23.489 92.699 1.00 15.72 88 HIS A CA 1
ATOM 705 C C . HIS A 1 90 ? 49.233 22.472 93.857 1.00 15.47 88 HIS A C 1
ATOM 706 O O . HIS A 1 90 ? 50.175 22.521 94.650 1.00 15.92 88 HIS A O 1
ATOM 713 N N . VAL A 1 91 ? 48.268 21.563 93.937 1.00 14.85 89 VAL A N 1
ATOM 714 C CA . VAL A 1 91 ? 48.226 20.504 94.934 1.00 13.87 89 VAL A CA 1
ATOM 715 C C . VAL A 1 91 ? 49.282 19.451 94.608 1.00 13.78 89 VAL A C 1
ATOM 716 O O . VAL A 1 91 ? 49.983 18.963 95.494 1.00 13.42 89 VAL A O 1
ATOM 720 N N . SER A 1 92 ? 49.365 19.091 93.338 1.00 13.76 90 SER A N 1
ATOM 721 C CA . SER A 1 92 ? 50.340 18.105 92.905 1.00 13.97 90 SER A CA 1
ATOM 722 C C . SER A 1 92 ? 51.745 18.602 93.237 1.00 14.41 90 SER A C 1
ATOM 723 O O . SER A 1 92 ? 52.542 17.868 93.851 1.00 14.52 90 SER A O 1
ATOM 726 N N . PHE A 1 93 ? 52.039 19.847 92.857 1.00 14.56 91 PHE A N 1
ATOM 727 C CA . PHE A 1 93 ? 53.393 20.382 93.011 1.00 14.90 91 PHE A CA 1
ATOM 728 C C . PHE A 1 93 ? 53.868 20.494 94.462 1.00 15.33 91 PHE A C 1
ATOM 729 O O . PHE A 1 93 ? 55.023 20.169 94.769 1.00 15.61 91 PHE A O 1
ATOM 737 N N . CYS A 1 94 ? 52.977 20.917 95.356 1.00 15.60 92 CYS A N 1
ATOM 738 C CA . CYS A 1 94 ? 53.298 20.986 96.780 1.00 15.41 92 CYS A CA 1
ATOM 739 C C . CYS A 1 94 ? 53.442 19.601 97.456 1.00 15.80 92 CYS A C 1
ATOM 740 O O . CYS A 1 94 ? 54.069 19.532 98.491 1.00 16.64 92 CYS A O 1
ATOM 743 N N . GLU A 1 95 ? 52.900 18.510 96.896 1.00 15.96 93 GLU A N 1
ATOM 744 C CA . GLU A 1 95 ? 53.233 17.136 97.364 1.00 16.20 93 GLU A CA 1
ATOM 745 C C . GLU A 1 95 ? 54.568 16.616 96.826 1.00 16.92 93 GLU A C 1
ATOM 746 O O . GLU A 1 95 ? 55.280 15.880 97.520 1.00 17.65 93 GLU A O 1
ATOM 752 N N . TYR A 1 96 ? 54.869 16.919 95.566 1.00 17.29 94 TYR A N 1
ATOM 753 C CA . TYR A 1 96 ? 56.129 16.461 94.938 1.00 17.18 94 TYR A CA 1
ATOM 754 C C . TYR A 1 96 ? 57.331 17.321 95.335 1.00 16.57 94 TYR A C 1
ATOM 755 O O . TYR A 1 96 ? 58.435 16.804 95.392 1.00 16.97 94 TYR A O 1
ATOM 764 N N . ASN A 1 97 ? 57.130 18.611 95.602 1.00 15.75 95 ASN A N 1
ATOM 765 C CA . ASN A 1 97 ? 58.207 19.483 96.123 1.00 15.33 95 ASN A CA 1
ATOM 766 C C . ASN A 1 97 ? 57.729 20.088 97.460 1.00 14.79 95 ASN A C 1
ATOM 767 O O . ASN A 1 97 ? 57.505 21.291 97.583 1.00 14.19 95 ASN A O 1
ATOM 772 N N . PRO A 1 98 ? 57.545 19.236 98.474 1.00 14.97 96 PRO A N 1
ATOM 773 C CA . PRO A 1 98 ? 56.919 19.747 99.687 1.00 15.14 96 PRO A CA 1
ATOM 774 C C . PRO A 1 98 ? 57.686 20.831 100.447 1.00 15.61 96 PRO A C 1
ATOM 775 O O . PRO A 1 98 ? 57.055 21.711 101.022 1.00 16.65 96 PRO A O 1
ATOM 779 N N . PHE A 1 99 ? 59.011 20.775 100.492 1.00 15.15 97 PHE A N 1
ATOM 780 C CA . PHE A 1 99 ? 59.722 21.787 101.255 1.00 14.71 97 PHE A CA 1
ATOM 781 C C . PHE A 1 99 ? 59.662 23.138 100.569 1.00 13.44 97 PHE A C 1
ATOM 782 O O . PHE A 1 99 ? 59.599 24.168 101.260 1.00 13.98 97 PHE A O 1
ATOM 790 N N . GLU A 1 100 ? 59.657 23.127 99.239 1.00 11.91 98 GLU A N 1
ATOM 791 C CA . GLU A 1 100 ? 59.512 24.356 98.436 1.00 11.16 98 GLU A CA 1
ATOM 792 C C . GLU A 1 100 ? 58.215 25.097 98.705 1.00 11.02 98 GLU A C 1
ATOM 793 O O . GLU A 1 100 ? 58.158 26.318 98.619 1.00 10.75 98 GLU A O 1
ATOM 799 N N . ALA A 1 101 ? 57.173 24.317 98.978 1.00 11.06 99 ALA A N 1
ATOM 800 C CA . ALA A 1 101 ? 55.877 24.826 99.396 1.00 11.05 99 ALA A CA 1
ATOM 801 C C . ALA A 1 101 ? 55.916 25.442 100.784 1.00 10.69 99 ALA A C 1
ATOM 802 O O . ALA A 1 101 ? 55.165 26.371 101.032 1.00 10.58 99 ALA A O 1
ATOM 804 N N . VAL A 1 102 ? 56.753 24.897 101.680 1.00 10.40 100 VAL A N 1
ATOM 805 C CA . VAL A 1 102 ? 56.939 25.455 103.018 1.00 10.03 100 VAL A CA 1
ATOM 806 C C . VAL A 1 102 ? 57.630 26.779 102.883 1.00 9.97 100 VAL A C 1
ATOM 807 O O . VAL A 1 102 ? 57.231 27.755 103.513 1.00 10.04 100 VAL A O 1
ATOM 811 N N . LEU A 1 103 ? 58.653 26.819 102.049 1.00 9.80 101 LEU A N 1
ATOM 812 C CA . LEU A 1 103 ? 59.401 28.053 101.888 1.00 9.85 101 LEU A CA 1
ATOM 813 C C . LEU A 1 103 ? 58.534 29.210 101.363 1.00 9.84 101 LEU A C 1
ATOM 814 O O . LEU A 1 103 ? 58.544 30.261 101.946 1.00 10.21 101 LEU A O 1
ATOM 819 N N . THR A 1 104 ? 57.748 29.019 100.316 1.00 9.84 102 THR A N 1
ATOM 820 C CA . THR A 1 104 ? 56.972 30.124 99.769 1.00 9.59 102 THR A CA 1
ATOM 821 C C . THR A 1 104 ? 55.740 30.378 100.639 1.00 9.80 102 THR A C 1
ATOM 822 O O . THR A 1 104 ? 55.430 31.529 100.927 1.00 9.80 102 THR A O 1
ATOM 826 N N . ASN A 1 105 ? 55.038 29.325 101.068 1.00 10.13 103 ASN A N 1
ATOM 827 C CA . ASN A 1 105 ? 53.715 29.499 101.716 1.00 10.27 103 ASN A CA 1
ATOM 828 C C . ASN A 1 105 ? 53.784 29.802 103.187 1.00 10.90 103 ASN A C 1
ATOM 829 O O . ASN A 1 105 ? 53.016 30.641 103.658 1.00 11.01 103 ASN A O 1
ATOM 834 N N . ILE A 1 106 ? 54.683 29.124 103.917 1.00 11.70 104 ILE A N 1
ATOM 835 C CA . ILE A 1 106 ? 54.842 29.328 105.370 1.00 11.91 104 ILE A CA 1
ATOM 836 C C . ILE A 1 106 ? 55.904 30.347 105.620 1.00 12.56 104 ILE A C 1
ATOM 837 O O . ILE A 1 106 ? 55.584 31.445 105.991 1.00 12.93 104 ILE A O 1
ATOM 842 N N . PHE A 1 107 ? 57.166 29.988 105.408 1.00 13.86 105 PHE A N 1
ATOM 843 C CA . PHE A 1 107 ? 58.296 30.875 105.712 1.00 14.99 105 PHE A CA 1
ATOM 844 C C . PHE A 1 107 ? 58.112 32.248 105.077 1.00 14.27 105 PHE A C 1
ATOM 845 O O . PHE A 1 107 ? 58.347 33.271 105.705 1.00 14.67 105 PHE A O 1
ATOM 853 N N . GLY A 1 108 ? 57.636 32.268 103.843 1.00 13.86 106 GLY A N 1
ATOM 854 C CA . GLY A 1 108 ? 57.423 33.510 103.113 1.00 13.54 106 GLY A CA 1
ATOM 855 C C . GLY A 1 108 ? 56.327 34.355 103.704 1.00 13.39 106 GLY A C 1
ATOM 856 O O . GLY A 1 108 ? 56.451 35.568 103.776 1.00 13.72 106 GLY A O 1
ATOM 857 N N . THR A 1 109 ? 55.252 33.708 104.133 1.00 13.14 107 THR A N 1
ATOM 858 C CA . THR A 1 109 ? 54.167 34.383 104.835 1.00 13.06 107 THR A CA 1
ATOM 859 C C . THR A 1 109 ? 54.598 35.068 106.146 1.00 13.38 107 THR A C 1
ATOM 860 O O . THR A 1 109 ? 54.071 36.151 106.436 1.00 13.33 107 THR A O 1
ATOM 864 N N . GLN A 1 110 ? 55.527 34.452 106.911 1.00 13.47 108 GLN A N 1
ATOM 865 C CA . GLN A 1 110 ? 56.217 35.127 108.045 1.00 13.69 108 GLN A CA 1
ATOM 866 C C . GLN A 1 110 ? 56.878 36.408 107.591 1.00 13.70 108 GLN A C 1
ATOM 867 O O . GLN A 1 110 ? 56.676 37.491 108.173 1.00 13.03 108 GLN A O 1
ATOM 873 N N . ASN A 1 111 ? 57.715 36.266 106.572 1.00 13.93 109 ASN A N 1
ATOM 874 C CA . ASN A 1 111 ? 58.483 37.393 106.127 1.00 14.42 109 ASN A CA 1
ATOM 875 C C . ASN A 1 111 ? 57.567 38.597 105.878 1.00 15.02 109 ASN A C 1
ATOM 876 O O . ASN A 1 111 ? 57.903 39.701 106.291 1.00 16.35 109 ASN A O 1
ATOM 881 N N . VAL A 1 112 ? 56.397 38.378 105.260 1.00 14.80 110 VAL A N 1
ATOM 882 C CA . VAL A 1 112 ? 55.388 39.435 105.071 1.00 14.37 110 VAL A CA 1
ATOM 883 C C . VAL A 1 112 ? 55.004 40.032 106.422 1.00 14.57 110 VAL A C 1
ATOM 884 O O . VAL A 1 112 ? 55.153 41.242 106.631 1.00 15.08 110 VAL A O 1
ATOM 888 N N . ILE A 1 113 ? 54.536 39.185 107.336 1.00 14.38 111 ILE A N 1
ATOM 889 C CA . ILE A 1 113 ? 54.019 39.642 108.632 1.00 14.64 111 ILE A CA 1
ATOM 890 C C . ILE A 1 113 ? 55.063 40.451 109.399 1.00 15.08 111 ILE A C 1
ATOM 891 O O . ILE A 1 113 ? 54.880 41.626 109.692 1.00 14.86 111 ILE A O 1
ATOM 896 N N . LYS A 1 114 ? 56.162 39.787 109.707 1.00 16.29 112 LYS A N 1
ATOM 897 C CA . LYS A 1 114 ? 57.354 40.416 110.260 1.00 17.24 112 LYS A CA 1
ATOM 898 C C . LYS A 1 114 ? 57.710 41.772 109.565 1.00 16.64 112 LYS A C 1
ATOM 899 O O . LYS A 1 114 ? 57.922 42.781 110.243 1.00 17.05 112 LYS A O 1
ATOM 905 N N . ALA A 1 115 ? 57.733 41.811 108.232 1.00 15.37 113 ALA A N 1
ATOM 906 C CA . ALA A 1 115 ? 58.110 43.055 107.526 1.00 14.90 113 ALA A CA 1
ATOM 907 C C . ALA A 1 115 ? 57.057 44.119 107.607 1.00 14.33 113 ALA A C 1
ATOM 908 O O . ALA A 1 115 ? 57.403 45.285 107.605 1.00 13.84 113 ALA A O 1
ATOM 910 N N . ALA A 1 116 ? 55.782 43.715 107.639 1.00 14.23 114 ALA A N 1
ATOM 911 C CA . ALA A 1 116 ? 54.655 44.665 107.722 1.00 14.09 114 ALA A CA 1
ATOM 912 C C . ALA A 1 116 ? 54.616 45.352 109.081 1.00 14.08 114 ALA A C 1
ATOM 913 O O . ALA A 1 116 ? 54.385 46.561 109.159 1.00 13.73 114 ALA A O 1
ATOM 915 N N . ILE A 1 117 ? 54.847 44.574 110.146 1.00 14.06 115 ILE A N 1
ATOM 916 C CA . ILE A 1 117 ? 54.971 45.122 111.489 1.00 13.69 115 ILE A CA 1
ATOM 917 C C . ILE A 1 117 ? 56.126 46.107 111.431 1.00 13.40 115 ILE A C 1
ATOM 918 O O . ILE A 1 117 ? 55.949 47.258 111.770 1.00 13.10 115 ILE A O 1
ATOM 923 N N . ALA A 1 118 ? 57.275 45.652 110.931 1.00 13.50 116 ALA A N 1
ATOM 924 C CA . ALA A 1 118 ? 58.511 46.479 110.851 1.00 13.64 116 ALA A CA 1
ATOM 925 C C . ALA A 1 118 ? 58.347 47.837 110.182 1.00 13.62 116 ALA A C 1
ATOM 926 O O . ALA A 1 118 ? 58.819 48.819 110.730 1.00 13.67 116 ALA A O 1
ATOM 928 N N . GLN A 1 119 ? 57.668 47.874 109.027 1.00 13.71 117 GLN A N 1
ATOM 929 C CA . GLN A 1 119 ? 57.457 49.104 108.240 1.00 13.83 117 GLN A CA 1
ATOM 930 C C . GLN A 1 119 ? 56.107 49.788 108.533 1.00 14.68 117 GLN A C 1
ATOM 931 O O . GLN A 1 119 ? 55.669 50.660 107.766 1.00 14.09 117 GLN A O 1
ATOM 937 N N . LYS A 1 120 ? 55.467 49.405 109.646 1.00 16.24 118 LYS A N 1
ATOM 938 C CA . LYS A 1 120 ? 54.181 49.987 110.126 1.00 17.72 118 LYS A CA 1
ATOM 939 C C . LYS A 1 120 ? 53.125 50.130 109.045 1.00 19.14 118 LYS A C 1
ATOM 940 O O . LYS A 1 120 ? 52.561 51.189 108.856 1.00 20.25 118 LYS A O 1
ATOM 946 N N . VAL A 1 121 ? 52.889 49.036 108.341 1.00 20.79 119 VAL A N 1
ATOM 947 C CA . VAL A 1 121 ? 51.935 48.969 107.262 1.00 22.03 119 VAL A CA 1
ATOM 948 C C . VAL A 1 121 ? 50.542 48.943 107.877 1.00 24.36 119 VAL A C 1
ATOM 949 O O . VAL A 1 121 ? 50.340 48.309 108.905 1.00 26.60 119 VAL A O 1
ATOM 953 N N . LYS A 1 122 ? 49.586 49.628 107.248 1.00 25.34 120 LYS A N 1
ATOM 954 C CA . LYS A 1 122 ? 48.264 49.816 107.835 1.00 25.52 120 LYS A CA 1
ATOM 955 C C . LYS A 1 122 ? 47.456 48.534 107.881 1.00 25.61 120 LYS A C 1
ATOM 956 O O . LYS A 1 122 ? 46.935 48.187 108.933 1.00 25.88 120 LYS A O 1
ATOM 962 N N . LYS A 1 123 ? 47.378 47.829 106.758 1.00 25.95 121 LYS A N 1
ATOM 963 C CA . LYS A 1 123 ? 46.560 46.600 106.650 1.00 27.21 121 LYS A CA 1
ATOM 964 C C . LYS A 1 123 ? 47.249 45.557 105.741 1.00 25.11 121 LYS A C 1
ATOM 965 O O . LYS A 1 123 ? 47.963 45.937 104.794 1.00 24.46 121 LYS A O 1
ATOM 971 N N . VAL A 1 124 ? 47.019 44.265 106.032 1.00 22.54 122 VAL A N 1
ATOM 972 C CA . VAL A 1 124 ? 47.479 43.135 105.197 1.00 20.90 122 VAL A CA 1
ATOM 973 C C . VAL A 1 124 ? 46.348 42.124 105.006 1.00 19.82 122 VAL A C 1
ATOM 974 O O . VAL A 1 124 ? 45.755 41.666 105.981 1.00 20.47 122 VAL A O 1
ATOM 978 N N . VAL A 1 125 ? 46.082 41.754 103.756 1.00 18.31 123 VAL A N 1
ATOM 979 C CA . VAL A 1 125 ? 45.031 40.810 103.431 1.00 17.19 123 VAL A CA 1
ATOM 980 C C . VAL A 1 125 ? 45.674 39.603 102.792 1.00 17.33 123 VAL A C 1
ATOM 981 O O . VAL A 1 125 ? 46.250 39.689 101.695 1.00 17.31 123 VAL A O 1
ATOM 985 N N . PHE A 1 126 ? 45.593 38.483 103.503 1.00 17.31 124 PHE A N 1
ATOM 986 C CA . PHE A 1 126 ? 46.136 37.226 103.029 1.00 17.23 124 PHE A CA 1
ATOM 987 C C . PHE A 1 126 ? 45.109 36.378 102.260 1.00 18.23 124 PHE A C 1
ATOM 988 O O . PHE A 1 126 ? 44.024 36.037 102.768 1.00 18.60 124 PHE A O 1
ATOM 996 N N . THR A 1 127 ? 45.522 35.983 101.055 1.00 18.59 125 THR A N 1
ATOM 997 C CA . THR A 1 127 ? 44.756 35.124 100.176 1.00 17.96 125 THR A CA 1
ATOM 998 C C . THR A 1 127 ? 44.925 33.617 100.519 1.00 16.86 125 THR A C 1
ATOM 999 O O . THR A 1 127 ? 45.940 33.018 100.179 1.00 17.08 125 THR A O 1
ATOM 1003 N N . SER A 1 128 ? 43.909 33.014 101.144 1.00 15.53 126 SER A N 1
ATOM 1004 C CA . SER A 1 128 ? 43.898 31.582 101.545 1.00 14.58 126 SER A CA 1
ATOM 1005 C C . SER A 1 128 ? 42.984 30.726 100.629 1.00 14.51 126 SER A C 1
ATOM 1006 O O . SER A 1 128 ? 42.536 31.199 99.589 1.00 14.04 126 SER A O 1
ATOM 1009 N N . SER A 1 129 ? 42.710 29.477 101.021 1.00 14.78 127 SER A N 1
ATOM 1010 C CA . SER A 1 129 ? 41.896 28.557 100.209 1.00 15.21 127 SER A CA 1
ATOM 1011 C C . SER A 1 129 ? 40.921 27.734 101.042 1.00 16.04 127 SER A C 1
ATOM 1012 O O . SER A 1 129 ? 41.151 27.499 102.228 1.00 16.45 127 SER A O 1
ATOM 1015 N N . ASN A 1 130 ? 39.839 27.294 100.395 1.00 16.97 128 ASN A N 1
ATOM 1016 C CA . ASN A 1 130 ? 38.987 26.213 100.883 1.00 17.93 128 ASN A CA 1
ATOM 1017 C C . ASN A 1 130 ? 39.814 25.036 101.376 1.00 18.16 128 ASN A C 1
ATOM 1018 O O . ASN A 1 130 ? 39.398 24.295 102.285 1.00 19.07 128 ASN A O 1
ATOM 1023 N N . ALA A 1 131 ? 40.947 24.830 100.700 1.00 18.19 129 ALA A N 1
ATOM 1024 C CA . ALA A 1 131 ? 41.906 23.758 100.998 1.00 18.24 129 ALA A CA 1
ATOM 1025 C C . ALA A 1 131 ? 42.399 23.739 102.426 1.00 17.69 129 ALA A C 1
ATOM 1026 O O . ALA A 1 131 ? 42.637 22.663 102.956 1.00 17.94 129 ALA A O 1
ATOM 1028 N N . ALA A 1 132 ? 42.533 24.920 103.040 1.00 17.09 130 ALA A N 1
ATOM 1029 C CA . ALA A 1 132 ? 42.998 25.042 104.423 1.00 16.57 130 ALA A CA 1
ATOM 1030 C C . ALA A 1 132 ? 42.115 24.371 105.431 1.00 16.34 130 ALA A C 1
ATOM 1031 O O . ALA A 1 132 ? 42.548 24.181 106.549 1.00 17.02 130 ALA A O 1
ATOM 1033 N N . ILE A 1 133 ? 40.909 23.984 105.042 1.00 16.18 131 ILE A N 1
ATOM 1034 C CA . ILE A 1 133 ? 39.995 23.295 105.931 1.00 16.58 131 ILE A CA 1
ATOM 1035 C C . ILE A 1 133 ? 40.102 21.797 105.734 1.00 15.31 131 ILE A C 1
ATOM 1036 O O . ILE A 1 133 ? 40.053 21.317 104.609 1.00 14.93 131 ILE A O 1
ATOM 1041 N N . SER A 1 134 ? 40.199 21.093 106.856 1.00 14.49 132 SER A N 1
ATOM 1042 C CA . SER A 1 134 ? 40.344 19.643 106.927 1.00 14.38 132 SER A CA 1
ATOM 1043 C C . SER A 1 134 ? 41.099 19.026 105.755 1.00 14.42 132 SER A C 1
ATOM 1044 O O . SER A 1 134 ? 40.580 18.086 105.121 1.00 15.13 132 SER A O 1
ATOM 1047 N N . PRO A 1 135 ? 42.338 19.522 105.505 1.00 13.97 133 PRO A N 1
ATOM 1048 C CA . PRO A 1 135 ? 43.163 19.222 104.341 1.00 13.71 133 PRO A CA 1
ATOM 1049 C C . PRO A 1 135 ? 43.693 17.806 104.244 1.00 13.58 133 PRO A C 1
ATOM 1050 O O . PRO A 1 135 ? 44.053 17.197 105.248 1.00 13.57 133 PRO A O 1
ATOM 1054 N N . THR A 1 136 ? 43.787 17.328 103.010 1.00 13.26 134 THR A N 1
ATOM 1055 C CA . THR A 1 136 ? 44.328 16.028 102.689 1.00 12.94 134 THR A CA 1
ATOM 1056 C C . THR A 1 136 ? 45.682 16.153 101.991 1.00 12.61 134 THR A C 1
ATOM 1057 O O . THR A 1 136 ? 46.208 15.153 101.496 1.00 12.27 134 THR A O 1
ATOM 1061 N N . ASN A 1 137 ? 46.232 17.367 101.927 1.00 12.52 135 ASN A N 1
ATOM 1062 C CA . ASN A 1 137 ? 47.493 17.611 101.206 1.00 12.59 135 ASN A CA 1
ATOM 1063 C C . ASN A 1 137 ? 48.357 18.708 101.808 1.00 12.45 135 ASN A C 1
ATOM 1064 O O . ASN A 1 137 ? 47.875 19.591 102.508 1.00 12.24 135 ASN A O 1
ATOM 1069 N N . ASN A 1 138 ? 49.640 18.649 101.487 1.00 12.42 136 ASN A N 1
ATOM 1070 C CA . ASN A 1 138 ? 50.615 19.564 102.037 1.00 12.48 136 ASN A CA 1
ATOM 1071 C C . ASN A 1 138 ? 50.234 21.022 101.846 1.00 12.49 136 ASN A C 1
ATOM 1072 O O . ASN A 1 138 ? 50.242 21.781 102.813 1.00 12.37 136 ASN A O 1
ATOM 1077 N N . TYR A 1 139 ? 49.902 21.384 100.600 1.00 12.44 137 TYR A N 1
ATOM 1078 C CA . TYR A 1 139 ? 49.431 22.736 100.234 1.00 12.48 137 TYR A CA 1
ATOM 1079 C C . TYR A 1 139 ? 48.401 23.303 101.207 1.00 12.33 137 TYR A C 1
ATOM 1080 O O . TYR A 1 139 ? 48.644 24.306 101.846 1.00 12.13 137 TYR A O 1
ATOM 1089 N N . GLY A 1 140 ? 47.262 22.634 101.318 1.00 12.68 138 GLY A N 1
ATOM 1090 C CA . GLY A 1 140 ? 46.241 22.965 102.310 1.00 13.15 138 GLY A CA 1
ATOM 1091 C C . GLY A 1 140 ? 46.746 23.059 103.751 1.00 13.70 138 GLY A C 1
ATOM 1092 O O . GLY A 1 140 ? 46.276 23.928 104.492 1.00 14.49 138 GLY A O 1
ATOM 1093 N N . ALA A 1 141 ? 47.690 22.193 104.155 1.00 13.53 139 ALA A N 1
ATOM 1094 C CA . ALA A 1 141 ? 48.347 22.311 105.481 1.00 13.49 139 ALA A CA 1
ATOM 1095 C C . ALA A 1 141 ? 49.182 23.561 105.562 1.00 13.39 139 ALA A C 1
ATOM 1096 O O . ALA A 1 141 ? 49.221 24.196 106.610 1.00 13.78 139 ALA A O 1
ATOM 1098 N N . THR A 1 142 ? 49.868 23.913 104.472 1.00 13.28 140 THR A N 1
ATOM 1099 C CA . THR A 1 142 ? 50.658 25.150 104.456 1.00 12.95 140 THR A CA 1
ATOM 1100 C C . THR A 1 142 ? 49.718 26.342 104.587 1.00 12.94 140 THR A C 1
ATOM 1101 O O . THR A 1 142 ? 49.999 27.258 105.352 1.00 13.28 140 THR A O 1
ATOM 1105 N N . LYS A 1 143 ? 48.599 26.309 103.873 1.00 12.70 141 LYS A N 1
ATOM 1106 C CA . LYS A 1 143 ? 47.622 27.389 103.967 1.00 12.95 141 LYS A CA 1
ATOM 1107 C C . LYS A 1 143 ? 46.926 27.469 105.335 1.00 13.43 141 LYS A C 1
ATOM 1108 O O . LYS A 1 143 ? 46.528 28.553 105.761 1.00 13.98 141 LYS A O 1
ATOM 1114 N N . LEU A 1 144 ? 46.797 26.341 106.026 1.00 13.71 142 LEU A N 1
ATOM 1115 C CA . LEU A 1 144 ? 46.280 26.314 107.400 1.00 13.78 142 LEU A CA 1
ATOM 1116 C C . LEU A 1 144 ? 47.260 26.958 108.351 1.00 14.14 142 LEU A C 1
ATOM 1117 O O . LEU A 1 144 ? 46.869 27.691 109.262 1.00 14.72 142 LEU A O 1
ATOM 1122 N N . THR A 1 145 ? 48.539 26.680 108.134 1.00 14.35 143 THR A N 1
ATOM 1123 C CA . THR A 1 145 ? 49.597 27.210 108.986 1.00 14.89 143 THR A CA 1
ATOM 1124 C C . THR A 1 145 ? 49.775 28.725 108.760 1.00 15.14 143 THR A C 1
ATOM 1125 O O . THR A 1 145 ? 49.832 29.513 109.717 1.00 14.72 143 THR A O 1
ATOM 1129 N N . ALA A 1 146 ? 49.809 29.117 107.489 1.00 15.67 144 ALA A N 1
ATOM 1130 C CA . ALA A 1 146 ? 49.631 30.531 107.073 1.00 16.08 144 ALA A CA 1
ATOM 1131 C C . ALA A 1 146 ? 48.511 31.228 107.823 1.00 15.88 144 ALA A C 1
ATOM 1132 O O . ALA A 1 146 ? 48.709 32.276 108.390 1.00 15.53 144 ALA A O 1
ATOM 1134 N N . GLU A 1 147 ? 47.331 30.632 107.800 1.00 16.64 145 GLU A N 1
ATOM 1135 C CA . GLU A 1 147 ? 46.155 31.246 108.404 1.00 17.04 145 GLU A CA 1
ATOM 1136 C C . GLU A 1 147 ? 46.358 31.482 109.912 1.00 17.93 145 GLU A C 1
ATOM 1137 O O . GLU A 1 147 ? 46.072 32.578 110.412 1.00 18.87 145 GLU A O 1
ATOM 1143 N N . ARG A 1 148 ? 46.906 30.484 110.603 1.00 18.19 146 ARG A N 1
ATOM 1144 C CA . ARG A 1 148 ? 47.189 30.594 112.027 1.00 18.35 146 ARG A CA 1
ATOM 1145 C C . ARG A 1 148 ? 48.318 31.555 112.313 1.00 19.11 146 ARG A C 1
ATOM 1146 O O . ARG A 1 148 ? 48.311 32.215 113.348 1.00 20.12 146 ARG A O 1
ATOM 1154 N N . LEU A 1 149 ? 49.299 31.606 111.413 1.00 19.83 147 LEU A N 1
ATOM 1155 C CA . LEU A 1 149 ? 50.345 32.654 111.438 1.00 20.69 147 LEU A CA 1
ATOM 1156 C C . LEU A 1 149 ? 49.723 34.048 111.495 1.00 20.69 147 LEU A C 1
ATOM 1157 O O . LEU A 1 149 ? 50.154 34.891 112.276 1.00 21.34 147 LEU A O 1
ATOM 1162 N N . ILE A 1 150 ? 48.728 34.258 110.636 1.00 20.21 148 ILE A N 1
ATOM 1163 C CA . ILE A 1 150 ? 48.091 35.546 110.434 1.00 19.76 148 ILE A CA 1
ATOM 1164 C C . ILE A 1 150 ? 47.225 35.853 111.630 1.00 19.06 148 ILE A C 1
ATOM 1165 O O . ILE A 1 150 ? 47.231 36.986 112.122 1.00 18.64 148 ILE A O 1
ATOM 1170 N N . THR A 1 151 ? 46.490 34.856 112.111 1.00 18.44 149 THR A N 1
ATOM 1171 C CA . THR A 1 151 ? 45.707 35.058 113.324 1.00 18.28 149 THR A CA 1
ATOM 1172 C C . THR A 1 151 ? 46.606 35.408 114.525 1.00 17.83 149 THR A C 1
ATOM 1173 O O . THR A 1 151 ? 46.286 36.323 115.261 1.00 17.41 149 THR A O 1
ATOM 1177 N N . SER A 1 152 ? 47.734 34.710 114.682 1.00 17.29 150 SER A N 1
ATOM 1178 C CA . SER A 1 152 ? 48.639 34.921 115.822 1.00 17.19 150 SER A CA 1
ATOM 1179 C C . SER A 1 152 ? 49.280 36.320 115.832 1.00 18.02 150 SER A C 1
ATOM 1180 O O . SER A 1 152 ? 49.330 37.002 116.865 1.00 18.03 150 SER A O 1
ATOM 1183 N N . ALA A 1 153 ? 49.776 36.730 114.669 1.00 18.45 151 ALA A N 1
ATOM 1184 C CA . ALA A 1 153 ? 50.310 38.070 114.449 1.00 18.57 151 ALA A CA 1
ATOM 1185 C C . ALA A 1 153 ? 49.353 39.130 114.920 1.00 19.59 151 ALA A C 1
ATOM 1186 O O . ALA A 1 153 ? 49.789 40.131 115.489 1.00 20.71 151 ALA A O 1
ATOM 1188 N N . GLU A 1 154 ? 48.061 38.913 114.641 1.00 20.02 152 GLU A N 1
ATOM 1189 C CA . GLU A 1 154 ? 46.988 39.865 114.964 1.00 20.41 152 GLU A CA 1
ATOM 1190 C C . GLU A 1 154 ? 46.705 39.947 116.441 1.00 19.36 152 GLU A C 1
ATOM 1191 O O . GLU A 1 154 ? 46.416 41.017 116.924 1.00 19.21 152 GLU A O 1
ATOM 1197 N N . TYR A 1 155 ? 46.746 38.803 117.117 1.00 18.87 153 TYR A N 1
ATOM 1198 C CA . TYR A 1 155 ? 46.680 38.684 118.594 1.00 19.39 153 TYR A CA 1
ATOM 1199 C C . TYR A 1 155 ? 47.887 39.336 119.351 1.00 18.72 153 TYR A C 1
ATOM 1200 O O . TYR A 1 155 ? 47.721 40.202 120.215 1.00 17.52 153 TYR A O 1
ATOM 1209 N N . SER A 1 156 ? 49.094 38.925 118.981 1.00 18.75 154 SER A N 1
ATOM 1210 C CA . SER A 1 156 ? 50.322 39.395 119.596 1.00 19.22 154 SER A CA 1
ATOM 1211 C C . SER A 1 156 ? 50.847 40.738 119.063 1.00 20.74 154 SER A C 1
ATOM 1212 O O . SER A 1 156 ? 51.888 41.197 119.535 1.00 21.22 154 SER A O 1
ATOM 1215 N N . LYS A 1 157 ? 50.172 41.355 118.081 1.00 21.86 155 LYS A N 1
ATOM 1216 C CA . LYS A 1 157 ? 50.387 42.780 117.705 1.00 22.50 155 LYS A CA 1
ATOM 1217 C C . LYS A 1 157 ? 51.147 43.589 118.744 1.00 22.26 155 LYS A C 1
ATOM 1218 O O . LYS A 1 157 ? 52.194 44.141 118.457 1.00 23.46 155 LYS A O 1
ATOM 1224 N N . GLY A 1 158 ? 50.575 43.657 119.947 1.00 21.81 156 GLY A N 1
ATOM 1225 C CA . GLY A 1 158 ? 51.041 44.529 120.994 1.00 22.07 156 GLY A CA 1
ATOM 1226 C C . GLY A 1 158 ? 50.779 45.974 120.626 1.00 22.46 156 GLY A C 1
ATOM 1227 O O . GLY A 1 158 ? 49.662 46.342 120.250 1.00 23.13 156 GLY A O 1
ATOM 1228 N N . SER A 1 159 ? 51.825 46.787 120.725 1.00 23.18 157 SER A N 1
ATOM 1229 C CA . SER A 1 159 ? 51.803 48.200 120.316 1.00 23.50 157 SER A CA 1
ATOM 1230 C C . SER A 1 159 ? 51.527 48.467 118.803 1.00 23.82 157 SER A C 1
ATOM 1231 O O . SER A 1 159 ? 51.227 49.611 118.444 1.00 23.96 157 SER A O 1
ATOM 1234 N N . SER A 1 160 ? 51.612 47.444 117.941 1.00 22.99 158 SER A N 1
ATOM 1235 C CA . SER A 1 160 ? 51.475 47.643 116.502 1.00 23.24 158 SER A CA 1
ATOM 1236 C C . SER A 1 160 ? 50.050 48.075 116.111 1.00 24.88 158 SER A C 1
ATOM 1237 O O . SER A 1 160 ? 49.076 47.780 116.840 1.00 25.65 158 SER A O 1
ATOM 1240 N N . GLU A 1 161 ? 49.965 48.812 114.991 1.00 25.55 159 GLU A N 1
ATOM 1241 C CA . GLU A 1 161 ? 48.695 49.225 114.351 1.00 27.22 159 GLU A CA 1
ATOM 1242 C C . GLU A 1 161 ? 48.386 48.446 113.068 1.00 25.81 159 GLU A C 1
ATOM 1243 O O . GLU A 1 161 ? 47.310 48.601 112.502 1.00 26.48 159 GLU A O 1
ATOM 1249 N N . THR A 1 162 ? 49.338 47.650 112.585 1.00 24.01 160 THR A N 1
ATOM 1250 C CA . THR A 1 162 ? 49.126 46.806 111.416 1.00 22.01 160 THR A CA 1
ATOM 1251 C C . THR A 1 162 ? 48.059 45.768 111.687 1.00 20.71 160 THR A C 1
ATOM 1252 O O . THR A 1 162 ? 48.095 45.063 112.678 1.00 20.56 160 THR A O 1
ATOM 1256 N N . THR A 1 163 ? 47.163 45.646 110.732 1.00 20.09 161 THR A N 1
ATOM 1257 C CA . THR A 1 163 ? 45.976 44.827 110.826 1.00 20.00 161 THR A CA 1
ATOM 1258 C C . THR A 1 163 ? 46.176 43.675 109.844 1.00 19.63 161 THR A C 1
ATOM 1259 O O . THR A 1 163 ? 46.665 43.877 108.734 1.00 20.18 161 THR A O 1
ATOM 1263 N N . PHE A 1 164 ? 45.823 42.464 110.252 1.00 19.72 162 PHE A N 1
ATOM 1264 C CA . PHE A 1 164 ? 46.057 41.269 109.424 1.00 19.89 162 PHE A CA 1
ATOM 1265 C C . PHE A 1 164 ? 44.783 40.478 109.240 1.00 19.43 162 PHE A C 1
ATOM 1266 O O . PHE A 1 164 ? 44.268 39.909 110.214 1.00 19.23 162 PHE A O 1
ATOM 1274 N N . THR A 1 165 ? 44.315 40.408 107.995 1.00 19.71 163 THR A N 1
ATOM 1275 C CA . THR A 1 165 ? 43.106 39.675 107.643 1.00 20.57 163 THR A CA 1
ATOM 1276 C C . THR A 1 165 ? 43.402 38.553 106.694 1.00 20.60 163 THR A C 1
ATOM 1277 O O . THR A 1 165 ? 44.262 38.693 105.846 1.00 21.28 163 THR A O 1
ATOM 1281 N N . SER A 1 166 ? 42.630 37.476 106.794 1.00 20.78 164 SER A N 1
ATOM 1282 C CA . SER A 1 166 ? 42.644 36.395 105.819 1.00 20.48 164 SER A CA 1
ATOM 1283 C C . SER A 1 166 ? 41.393 36.468 104.945 1.00 20.22 164 SER A C 1
ATOM 1284 O O . SER A 1 166 ? 40.319 36.879 105.390 1.00 20.64 164 SER A O 1
ATOM 1287 N N . VAL A 1 167 ? 41.563 36.078 103.684 1.00 19.64 165 VAL A N 1
ATOM 1288 C CA . VAL A 1 167 ? 40.482 35.893 102.720 1.00 18.39 165 VAL A CA 1
ATOM 1289 C C . VAL A 1 167 ? 40.666 34.464 102.179 1.00 17.77 165 VAL A C 1
ATOM 1290 O O . VAL A 1 167 ? 41.797 34.013 102.008 1.00 16.67 165 VAL A O 1
ATOM 1294 N N . ARG A 1 168 ? 39.562 33.756 101.942 1.00 17.48 166 ARG A N 1
ATOM 1295 C CA . ARG A 1 168 ? 39.581 32.325 101.650 1.00 17.26 166 ARG A CA 1
ATOM 1296 C C . ARG A 1 168 ? 38.706 31.984 100.438 1.00 17.30 166 ARG A C 1
ATOM 1297 O O . ARG A 1 168 ? 37.490 31.938 100.561 1.00 16.50 166 ARG A O 1
ATOM 1305 N N . PHE A 1 169 ? 39.342 31.744 99.276 1.00 17.90 167 PHE A N 1
ATOM 1306 C CA . PHE A 1 169 ? 38.645 31.478 97.982 1.00 17.94 167 PHE A CA 1
ATOM 1307 C C . PHE A 1 169 ? 38.380 29.999 97.746 1.00 18.85 167 PHE A C 1
ATOM 1308 O O . PHE A 1 169 ? 38.859 29.133 98.497 1.00 19.71 167 PHE A O 1
ATOM 1316 N N . GLY A 1 170 ? 37.682 29.724 96.643 1.00 18.65 168 GLY A N 1
ATOM 1317 C CA . GLY A 1 170 ? 37.667 28.391 96.006 1.00 18.52 168 GLY A CA 1
ATOM 1318 C C . GLY A 1 170 ? 38.111 28.574 94.570 1.00 18.36 168 GLY A C 1
ATOM 1319 O O . GLY A 1 170 ? 38.565 29.671 94.239 1.00 18.27 168 GLY A O 1
ATOM 1320 N N . ASN A 1 171 ? 37.980 27.530 93.730 1.00 18.03 169 ASN A N 1
ATOM 1321 C CA . ASN A 1 171 ? 38.614 27.503 92.401 1.00 18.14 169 ASN A CA 1
ATOM 1322 C C . ASN A 1 171 ? 38.264 28.767 91.639 1.00 19.26 169 ASN A C 1
ATOM 1323 O O . ASN A 1 171 ? 37.108 28.983 91.317 1.00 20.59 169 ASN A O 1
ATOM 1328 N N . VAL A 1 172 ? 39.242 29.626 91.373 1.00 20.11 170 VAL A N 1
ATOM 1329 C CA . VAL A 1 172 ? 38.996 30.849 90.610 1.00 20.25 170 VAL A CA 1
ATOM 1330 C C . VAL A 1 172 ? 39.064 30.451 89.152 1.00 20.26 170 VAL A C 1
ATOM 1331 O O . VAL A 1 172 ? 40.136 30.135 88.645 1.00 20.48 170 VAL A O 1
ATOM 1335 N N . MET A 1 173 ? 37.904 30.466 88.501 1.00 21.06 171 MET A N 1
ATOM 1336 C CA . MET A 1 173 ? 37.711 29.871 87.173 1.00 21.41 171 MET A CA 1
ATOM 1337 C C . MET A 1 173 ? 38.616 30.457 86.111 1.00 21.96 171 MET A C 1
ATOM 1338 O O . MET A 1 173 ? 38.607 31.679 85.866 1.00 23.18 171 MET A O 1
ATOM 1343 N N . GLY A 1 174 ? 39.400 29.581 85.483 1.00 21.64 172 GLY A N 1
ATOM 1344 C CA . GLY A 1 174 ? 40.284 29.989 84.397 1.00 21.05 172 GLY A CA 1
ATOM 1345 C C . GLY A 1 174 ? 41.584 30.627 84.829 1.00 20.47 172 GLY A C 1
ATOM 1346 O O . GLY A 1 174 ? 42.306 31.174 84.004 1.00 19.72 172 GLY A O 1
ATOM 1347 N N . SER A 1 175 ? 41.906 30.539 86.117 1.00 20.20 173 SER A N 1
ATOM 1348 C CA . SER A 1 175 ? 43.196 31.012 86.593 1.00 19.64 173 SER A CA 1
ATOM 1349 C C . SER A 1 175 ? 44.369 30.155 86.049 1.00 18.56 173 SER A C 1
ATOM 1350 O O . SER A 1 175 ? 44.185 29.007 85.652 1.00 17.14 173 SER A O 1
ATOM 1353 N N . ARG A 1 176 ? 45.552 30.776 86.005 1.00 18.54 174 ARG A N 1
ATOM 1354 C CA . ARG A 1 176 ? 46.803 30.176 85.497 1.00 18.19 174 ARG A CA 1
ATOM 1355 C C . ARG A 1 176 ? 47.112 28.732 85.923 1.00 17.64 174 ARG A C 1
ATOM 1356 O O . ARG A 1 176 ? 47.378 28.454 87.094 1.00 16.82 174 ARG A O 1
ATOM 1364 N N . GLY A 1 177 ? 47.115 27.832 84.947 1.00 17.61 175 GLY A N 1
ATOM 1365 C CA . GLY A 1 177 ? 47.448 26.433 85.193 1.00 18.08 175 GLY A CA 1
ATOM 1366 C C . GLY A 1 177 ? 46.313 25.587 85.752 1.00 18.58 175 GLY A C 1
ATOM 1367 O O . GLY A 1 177 ? 46.574 24.508 86.307 1.00 17.26 175 GLY A O 1
ATOM 1368 N N . SER A 1 178 ? 45.065 26.058 85.565 1.00 19.57 176 SER A N 1
ATOM 1369 C CA . SER A 1 178 ? 43.844 25.354 86.024 1.00 20.05 176 SER A CA 1
ATOM 1370 C C . SER A 1 178 ? 43.161 24.572 84.869 1.00 21.51 176 SER A C 1
ATOM 1371 O O . SER A 1 178 ? 43.510 24.761 83.670 1.00 21.35 176 SER A O 1
ATOM 1374 N N . VAL A 1 179 ? 42.195 23.714 85.259 1.00 21.91 177 VAL A N 1
ATOM 1375 C CA . VAL A 1 179 ? 41.527 22.750 84.362 1.00 22.11 177 VAL A CA 1
ATOM 1376 C C . VAL A 1 179 ? 40.799 23.355 83.160 1.00 21.93 177 VAL A C 1
ATOM 1377 O O . VAL A 1 179 ? 40.854 22.793 82.082 1.00 22.01 177 VAL A O 1
ATOM 1381 N N . ILE A 1 180 ? 40.125 24.485 83.327 1.00 22.66 178 ILE A N 1
ATOM 1382 C CA . ILE A 1 180 ? 39.374 25.051 82.209 1.00 23.76 178 ILE A CA 1
ATOM 1383 C C . ILE A 1 180 ? 40.287 25.374 80.987 1.00 25.16 178 ILE A C 1
ATOM 1384 O O . ILE A 1 180 ? 39.967 24.950 79.860 1.00 25.29 178 ILE A O 1
ATOM 1389 N N . PRO A 1 181 ? 41.418 26.102 81.197 1.00 25.56 179 PRO A N 1
ATOM 1390 C CA . PRO A 1 181 ? 42.419 26.262 80.117 1.00 25.45 179 PRO A CA 1
ATOM 1391 C C . PRO A 1 181 ? 43.095 24.969 79.703 1.00 25.65 179 PRO A C 1
ATOM 1392 O O . PRO A 1 181 ? 43.388 24.796 78.518 1.00 27.03 179 PRO A O 1
ATOM 1396 N N . LEU A 1 182 ? 43.347 24.079 80.662 1.00 25.11 180 LEU A N 1
ATOM 1397 C CA . LEU A 1 182 ? 43.954 22.775 80.362 1.00 24.87 180 LEU A CA 1
ATOM 1398 C C . LEU A 1 182 ? 43.127 22.003 79.323 1.00 26.24 180 LEU A C 1
ATOM 1399 O O . LEU A 1 182 ? 43.566 21.835 78.167 1.00 26.35 180 LEU A O 1
ATOM 1404 N N . PHE A 1 183 ? 41.922 21.586 79.735 1.00 26.07 181 PHE A N 1
ATOM 1405 C CA . PHE A 1 183 ? 40.982 20.850 78.884 1.00 26.15 181 PHE A CA 1
ATOM 1406 C C . PHE A 1 183 ? 40.761 21.493 77.529 1.00 28.16 181 PHE A C 1
ATOM 1407 O O . PHE A 1 183 ? 40.626 20.788 76.540 1.00 28.89 181 PHE A O 1
ATOM 1415 N N . GLU A 1 184 ? 40.690 22.820 77.493 1.00 30.60 182 GLU A N 1
ATOM 1416 C CA . GLU A 1 184 ? 40.582 23.534 76.234 1.00 33.77 182 GLU A CA 1
ATOM 1417 C C . GLU A 1 184 ? 41.769 23.222 75.352 1.00 36.07 182 GLU A C 1
ATOM 1418 O O . GLU A 1 184 ? 41.594 22.821 74.210 1.00 37.88 182 GLU A O 1
ATOM 1424 N N . ASN A 1 185 ? 42.976 23.418 75.875 1.00 40.02 183 ASN A N 1
ATOM 1425 C CA . ASN A 1 185 ? 44.180 23.196 75.072 1.00 39.08 183 ASN A CA 1
ATOM 1426 C C . ASN A 1 185 ? 44.507 21.713 74.899 1.00 36.57 183 ASN A C 1
ATOM 1427 O O . ASN A 1 185 ? 45.231 21.366 73.977 1.00 37.82 183 ASN A O 1
ATOM 1432 N N . GLN A 1 186 ? 43.958 20.841 75.742 1.00 33.95 184 GLN A N 1
ATOM 1433 C CA . GLN A 1 186 ? 44.088 19.394 75.516 1.00 34.47 184 GLN A CA 1
ATOM 1434 C C . GLN A 1 186 ? 43.278 18.921 74.282 1.00 35.32 184 GLN A C 1
ATOM 1435 O O . GLN A 1 186 ? 43.818 18.240 73.405 1.00 36.21 184 GLN A O 1
ATOM 1441 N N . ILE A 1 187 ? 42.003 19.302 74.207 1.00 35.70 185 ILE A N 1
ATOM 1442 C CA . ILE A 1 187 ? 41.170 19.025 73.024 1.00 35.62 185 ILE A CA 1
ATOM 1443 C C . ILE A 1 187 ? 41.846 19.611 71.764 1.00 38.18 185 ILE A C 1
ATOM 1444 O O . ILE A 1 187 ? 42.314 18.840 70.923 1.00 40.04 185 ILE A O 1
ATOM 1449 N N . LYS A 1 188 ? 41.945 20.943 71.670 1.00 39.07 186 LYS A N 1
ATOM 1450 C CA . LYS A 1 188 ? 42.583 21.627 70.524 1.00 43.02 186 LYS A CA 1
ATOM 1451 C C . LYS A 1 188 ? 43.803 20.914 69.946 1.00 44.43 186 LYS A C 1
ATOM 1452 O O . LYS A 1 188 ? 43.886 20.716 68.733 1.00 44.67 186 LYS A O 1
ATOM 1458 N N . GLU A 1 189 ? 44.745 20.553 70.815 1.00 46.16 187 GLU A N 1
ATOM 1459 C CA . GLU A 1 189 ? 45.954 19.820 70.395 1.00 46.96 187 GLU A CA 1
ATOM 1460 C C . GLU A 1 189 ? 45.642 18.339 70.213 1.00 44.82 187 GLU A C 1
ATOM 1461 O O . GLU A 1 189 ? 45.644 17.845 69.097 1.00 48.66 187 GLU A O 1
ATOM 1467 N N . ASN A 1 190 ? 45.321 17.652 71.301 1.00 42.38 188 ASN A N 1
ATOM 1468 C CA . ASN A 1 190 ? 45.418 16.190 71.350 1.00 40.57 188 ASN A CA 1
ATOM 1469 C C . ASN A 1 190 ? 44.134 15.412 71.069 1.00 40.30 188 ASN A C 1
ATOM 1470 O O . ASN A 1 190 ? 44.181 14.178 70.968 1.00 37.95 188 ASN A O 1
ATOM 1475 N N . GLN A 1 191 ? 43.002 16.116 70.956 1.00 40.69 189 GLN A N 1
ATOM 1476 C CA . GLN A 1 191 ? 41.663 15.489 70.916 1.00 41.21 189 GLN A CA 1
ATOM 1477 C C . GLN A 1 191 ? 41.493 14.498 72.081 1.00 43.04 189 GLN A C 1
ATOM 1478 O O . GLN A 1 191 ? 40.838 13.459 71.970 1.00 44.66 189 GLN A O 1
ATOM 1484 N N . LYS A 1 192 ? 42.091 14.859 73.210 1.00 46.24 190 LYS A N 1
ATOM 1485 C CA . LYS A 1 192 ? 42.161 14.015 74.386 1.00 48.29 190 LYS A CA 1
ATOM 1486 C C . LYS A 1 192 ? 41.881 14.922 75.574 1.00 46.82 190 LYS A C 1
ATOM 1487 O O . LYS A 1 192 ? 42.108 16.141 75.515 1.00 42.55 190 LYS A O 1
ATOM 1493 N N . ILE A 1 193 ? 41.361 14.318 76.635 1.00 45.04 191 ILE A N 1
ATOM 1494 C CA . ILE A 1 193 ? 41.159 15.005 77.899 1.00 43.19 191 ILE A CA 1
ATOM 1495 C C . ILE A 1 193 ? 41.654 14.127 79.061 1.00 41.35 191 ILE A C 1
ATOM 1496 O O . ILE A 1 193 ? 41.395 12.916 79.105 1.00 41.70 191 ILE A O 1
ATOM 1501 N N . THR A 1 194 ? 42.382 14.748 79.985 1.00 38.04 192 THR A N 1
ATOM 1502 C CA . THR A 1 194 ? 42.882 14.072 81.169 1.00 35.32 192 THR A CA 1
ATOM 1503 C C . THR A 1 194 ? 41.863 14.275 82.276 1.00 35.03 192 THR A C 1
ATOM 1504 O O . THR A 1 194 ? 41.660 15.392 82.731 1.00 34.15 192 THR A O 1
ATOM 1508 N N . VAL A 1 195 ? 41.239 13.191 82.723 1.00 33.74 193 VAL A N 1
ATOM 1509 C CA . VAL A 1 195 ? 40.210 13.242 83.755 1.00 30.64 193 VAL A CA 1
ATOM 1510 C C . VAL A 1 195 ? 40.743 12.484 84.965 1.00 29.84 193 VAL A C 1
ATOM 1511 O O . VAL A 1 195 ? 41.276 11.379 84.811 1.00 29.77 193 VAL A O 1
ATOM 1515 N N . THR A 1 196 ? 40.609 13.075 86.157 1.00 28.63 194 THR A N 1
ATOM 1516 C CA . THR A 1 196 ? 41.134 12.471 87.391 1.00 27.48 194 THR A CA 1
ATOM 1517 C C . THR A 1 196 ? 40.130 11.470 88.022 1.00 28.58 194 THR A C 1
ATOM 1518 O O . THR A 1 196 ? 40.272 10.245 87.844 1.00 30.16 194 THR A O 1
ATOM 1522 N N . ASP A 1 197 ? 39.148 11.973 88.766 1.00 28.77 195 ASP A N 1
ATOM 1523 C CA . ASP A 1 197 ? 37.987 11.182 89.205 1.00 28.24 195 ASP A CA 1
ATOM 1524 C C . ASP A 1 197 ? 36.794 12.071 88.944 1.00 28.08 195 ASP A C 1
ATOM 1525 O O . ASP A 1 197 ? 36.724 13.159 89.493 1.00 27.15 195 ASP A O 1
ATOM 1530 N N . LEU A 1 198 ? 35.861 11.600 88.119 1.00 28.90 196 LEU A N 1
ATOM 1531 C CA . LEU A 1 198 ? 34.741 12.430 87.659 1.00 29.28 196 LEU A CA 1
ATOM 1532 C C . LEU A 1 198 ? 33.722 12.763 88.739 1.00 28.55 196 LEU A C 1
ATOM 1533 O O . LEU A 1 198 ? 33.003 13.765 88.571 1.00 29.44 196 LEU A O 1
ATOM 1538 N N . SER A 1 199 ? 33.669 11.968 89.824 1.00 26.16 197 SER A N 1
ATOM 1539 C CA . SER A 1 199 ? 32.761 12.252 90.962 1.00 25.61 197 SER A CA 1
ATOM 1540 C C . SER A 1 199 ? 33.264 13.323 91.966 1.00 24.58 197 SER A C 1
ATOM 1541 O O . SER A 1 199 ? 32.614 13.570 92.975 1.00 22.77 197 SER A O 1
ATOM 1544 N N . MET A 1 200 ? 34.411 13.943 91.670 1.00 24.27 198 MET A N 1
ATOM 1545 C CA . MET A 1 200 ? 34.864 15.201 92.289 1.00 24.21 198 MET A CA 1
ATOM 1546 C C . MET A 1 200 ? 33.888 16.350 92.153 1.00 24.01 198 MET A C 1
ATOM 1547 O O . MET A 1 200 ? 33.248 16.486 91.109 1.00 24.43 198 MET A O 1
ATOM 1552 N N . SER A 1 201 ? 33.820 17.191 93.194 1.00 23.74 199 SER A N 1
ATOM 1553 C CA . SER A 1 201 ? 33.045 18.450 93.194 1.00 24.09 199 SER A CA 1
ATOM 1554 C C . SER A 1 201 ? 33.838 19.625 93.813 1.00 24.70 199 SER A C 1
ATOM 1555 O O . SER A 1 201 ? 34.626 19.432 94.749 1.00 26.85 199 SER A O 1
ATOM 1558 N N . ARG A 1 202 ? 33.639 20.837 93.289 1.00 23.60 200 ARG A N 1
ATOM 1559 C CA . ARG A 1 202 ? 34.344 22.020 93.787 1.00 22.49 200 ARG A CA 1
ATOM 1560 C C . ARG A 1 202 ? 33.427 23.245 93.938 1.00 21.83 200 ARG A C 1
ATOM 1561 O O . ARG A 1 202 ? 32.592 23.531 93.096 1.00 21.64 200 ARG A O 1
ATOM 1569 N N . PHE A 1 203 ? 33.594 23.971 95.032 1.00 21.83 201 PHE A N 1
ATOM 1570 C CA . PHE A 1 203 ? 33.180 25.362 95.086 1.00 21.77 201 PHE A CA 1
ATOM 1571 C C . PHE A 1 203 ? 34.107 26.050 94.072 1.00 22.14 201 PHE A C 1
ATOM 1572 O O . PHE A 1 203 ? 35.318 25.785 94.090 1.00 23.80 201 PHE A O 1
ATOM 1580 N N . MET A 1 204 ? 33.553 26.873 93.176 1.00 21.56 202 MET A N 1
ATOM 1581 C CA . MET A 1 204 ? 34.340 27.691 92.240 1.00 21.79 202 MET A CA 1
ATOM 1582 C C . MET A 1 204 ? 33.727 29.075 92.087 1.00 21.01 202 MET A C 1
ATOM 1583 O O . MET A 1 204 ? 32.555 29.275 92.381 1.00 20.54 202 MET A O 1
ATOM 1588 N N . MET A 1 205 ? 34.519 30.001 91.554 1.00 21.10 203 MET A N 1
ATOM 1589 C CA . MET A 1 205 ? 34.205 31.431 91.577 1.00 21.92 203 MET A CA 1
ATOM 1590 C C . MET A 1 205 ? 34.853 32.205 90.417 1.00 21.90 203 MET A C 1
ATOM 1591 O O . MET A 1 205 ? 35.791 31.717 89.776 1.00 21.49 203 MET A O 1
ATOM 1596 N N . THR A 1 206 ? 34.342 33.409 90.155 1.00 21.81 204 THR A N 1
ATOM 1597 C CA . THR A 1 206 ? 34.823 34.222 89.029 1.00 22.00 204 THR A CA 1
ATOM 1598 C C . THR A 1 206 ? 36.060 34.982 89.460 1.00 21.45 204 THR A C 1
ATOM 1599 O O . THR A 1 206 ? 36.290 35.207 90.642 1.00 21.16 204 THR A O 1
ATOM 1603 N N . LEU A 1 207 ? 36.860 35.364 88.480 1.00 21.88 205 LEU A N 1
ATOM 1604 C CA . LEU A 1 207 ? 38.067 36.105 88.724 1.00 22.09 205 LEU A CA 1
ATOM 1605 C C . LEU A 1 207 ? 37.701 37.392 89.433 1.00 23.97 205 LEU A C 1
ATOM 1606 O O . LEU A 1 207 ? 38.344 37.750 90.430 1.00 25.43 205 LEU A O 1
ATOM 1611 N N . ASN A 1 208 ? 36.650 38.057 88.942 1.00 25.17 206 ASN A N 1
ATOM 1612 C CA . ASN A 1 208 ? 36.165 39.298 89.540 1.00 25.82 206 ASN A CA 1
ATOM 1613 C C . ASN A 1 208 ? 35.577 39.101 90.926 1.00 25.79 206 ASN A C 1
ATOM 1614 O O . ASN A 1 208 ? 35.902 39.843 91.818 1.00 26.49 206 ASN A O 1
ATOM 1619 N N . GLN A 1 209 ? 34.719 38.105 91.104 1.00 26.43 207 GLN A N 1
ATOM 1620 C CA . GLN A 1 209 ? 34.236 37.716 92.445 1.00 26.93 207 GLN A CA 1
ATOM 1621 C C . GLN A 1 209 ? 35.353 37.686 93.503 1.00 26.74 207 GLN A C 1
ATOM 1622 O O . GLN A 1 209 ? 35.224 38.338 94.545 1.00 28.41 207 GLN A O 1
ATOM 1628 N N . ALA A 1 210 ? 36.421 36.928 93.237 1.00 24.98 208 ALA A N 1
ATOM 1629 C CA . ALA A 1 210 ? 37.539 36.780 94.184 1.00 23.56 208 ALA A CA 1
ATOM 1630 C C . ALA A 1 210 ? 38.320 38.095 94.346 1.00 22.55 208 ALA A C 1
ATOM 1631 O O . ALA A 1 210 ? 38.843 38.402 95.420 1.00 21.10 208 ALA A O 1
ATOM 1633 N N . THR A 1 211 ? 38.381 38.876 93.273 1.00 22.59 209 THR A N 1
ATOM 1634 C CA . THR A 1 211 ? 38.985 40.205 93.310 1.00 22.46 209 THR A CA 1
ATOM 1635 C C . THR A 1 211 ? 38.221 41.150 94.256 1.00 23.93 209 THR A C 1
ATOM 1636 O O . THR A 1 211 ? 38.830 41.796 95.112 1.00 23.89 209 THR A O 1
ATOM 1640 N N . MET A 1 212 ? 36.895 41.208 94.124 1.00 25.90 210 MET A N 1
ATOM 1641 C CA . MET A 1 212 ? 36.075 42.085 94.965 1.00 26.98 210 MET A CA 1
ATOM 1642 C C . MET A 1 212 ? 36.091 41.608 96.417 1.00 26.16 210 MET A C 1
ATOM 1643 O O . MET A 1 212 ? 36.177 42.437 97.322 1.00 26.78 210 MET A O 1
ATOM 1648 N N . LEU A 1 213 ? 36.029 40.292 96.642 1.00 24.70 211 LEU A N 1
ATOM 1649 C CA . LEU A 1 213 ? 36.131 39.733 97.997 1.00 24.08 211 LEU A CA 1
ATOM 1650 C C . LEU A 1 213 ? 37.408 40.221 98.681 1.00 24.21 211 LEU A C 1
ATOM 1651 O O . LEU A 1 213 ? 37.386 40.651 99.832 1.00 26.08 211 LEU A O 1
ATOM 1656 N N . THR A 1 214 ? 38.512 40.183 97.958 1.00 23.50 212 THR A N 1
ATOM 1657 C CA . THR A 1 214 ? 39.788 40.617 98.502 1.00 22.46 212 THR A CA 1
ATOM 1658 C C . THR A 1 214 ? 39.866 42.107 98.693 1.00 21.97 212 THR A C 1
ATOM 1659 O O . THR A 1 214 ? 40.492 42.539 99.636 1.00 22.96 212 THR A O 1
ATOM 1663 N N . ILE A 1 215 ? 39.249 42.892 97.813 1.00 23.01 213 ILE A N 1
ATOM 1664 C CA . ILE A 1 215 ? 39.229 44.362 97.959 1.00 23.08 213 ILE A CA 1
ATOM 1665 C C . ILE A 1 215 ? 38.274 44.771 99.071 1.00 22.91 213 ILE A C 1
ATOM 1666 O O . ILE A 1 215 ? 38.517 45.792 99.734 1.00 22.53 213 ILE A O 1
ATOM 1671 N N . GLU A 1 216 ? 37.222 43.962 99.279 1.00 23.01 214 GLU A N 1
ATOM 1672 C CA . GLU A 1 216 ? 36.283 44.112 100.405 1.00 23.38 214 GLU A CA 1
ATOM 1673 C C . GLU A 1 216 ? 37.006 44.057 101.742 1.00 21.94 214 GLU A C 1
ATOM 1674 O O . GLU A 1 216 ? 36.924 44.984 102.543 1.00 20.44 214 GLU A O 1
ATOM 1680 N N . ALA A 1 217 ? 37.701 42.945 101.971 1.00 21.81 215 ALA A N 1
ATOM 1681 C CA . ALA A 1 217 ? 38.412 42.703 103.228 1.00 21.29 215 ALA A CA 1
ATOM 1682 C C . ALA A 1 217 ? 39.404 43.817 103.502 1.00 21.27 215 ALA A C 1
ATOM 1683 O O . ALA A 1 217 ? 39.464 44.316 104.614 1.00 22.06 215 ALA A O 1
ATOM 1685 N N . MET A 1 218 ? 40.149 44.243 102.489 1.00 20.58 216 MET A N 1
ATOM 1686 C CA . MET A 1 218 ? 40.987 45.422 102.639 1.00 21.00 216 MET A CA 1
ATOM 1687 C C . MET A 1 218 ? 40.246 46.571 103.286 1.00 22.33 216 MET A C 1
ATOM 1688 O O . MET A 1 218 ? 40.649 47.093 104.319 1.00 22.41 216 MET A O 1
ATOM 1693 N N . LYS A 1 219 ? 39.164 46.974 102.644 1.00 24.53 217 LYS A N 1
ATOM 1694 C CA . LYS A 1 219 ? 38.462 48.187 103.041 1.00 26.70 217 LYS A CA 1
ATOM 1695 C C . LYS A 1 219 ? 37.799 48.057 104.422 1.00 29.43 217 LYS A C 1
ATOM 1696 O O . LYS A 1 219 ? 37.871 48.987 105.209 1.00 29.18 217 LYS A O 1
ATOM 1702 N N . ILE A 1 220 ? 37.199 46.888 104.697 1.00 33.16 218 ILE A N 1
ATOM 1703 C CA . ILE A 1 220 ? 36.216 46.655 105.798 1.00 34.38 218 ILE A CA 1
ATOM 1704 C C . ILE A 1 220 ? 36.832 46.100 107.086 1.00 33.39 218 ILE A C 1
ATOM 1705 O O . ILE A 1 220 ? 36.341 46.393 108.180 1.00 32.44 218 ILE A O 1
ATOM 1710 N N . ALA A 1 221 ? 37.896 45.307 106.944 1.00 33.53 219 ALA A N 1
ATOM 1711 C CA . ALA A 1 221 ? 38.398 44.437 108.011 1.00 32.52 219 ALA A CA 1
ATOM 1712 C C . ALA A 1 221 ? 39.176 45.162 109.078 1.00 32.14 219 ALA A C 1
ATOM 1713 O O . ALA A 1 221 ? 39.895 46.124 108.791 1.00 32.08 219 ALA A O 1
ATOM 1715 N N . LYS A 1 222 ? 39.041 44.636 110.297 1.00 32.14 220 LYS A N 1
ATOM 1716 C CA . LYS A 1 222 ? 39.703 45.121 111.504 1.00 33.47 220 LYS A CA 1
ATOM 1717 C C . LYS A 1 222 ? 40.710 44.107 112.081 1.00 31.31 220 LYS A C 1
ATOM 1718 O O . LYS A 1 222 ? 41.201 44.283 113.186 1.00 29.45 220 LYS A O 1
ATOM 1724 N N . GLY A 1 223 ? 41.012 43.049 111.336 1.00 30.94 221 GLY A N 1
ATOM 1725 C CA . GLY A 1 223 ? 42.061 42.097 111.714 1.00 29.94 221 GLY A CA 1
ATOM 1726 C C . GLY A 1 223 ? 41.528 40.889 112.442 1.00 28.03 221 GLY A C 1
ATOM 1727 O O . GLY A 1 223 ? 40.709 41.030 113.326 1.00 28.56 221 GLY A O 1
ATOM 1728 N N . GLY A 1 224 ? 42.017 39.707 112.075 1.00 26.57 222 GLY A N 1
ATOM 1729 C CA . GLY A 1 224 ? 41.580 38.453 112.678 1.00 25.89 222 GLY A CA 1
ATOM 1730 C C . GLY A 1 224 ? 40.550 37.712 111.842 1.00 25.45 222 GLY A C 1
ATOM 1731 O O . GLY A 1 224 ? 40.475 36.476 111.920 1.00 25.10 222 GLY A O 1
ATOM 1732 N N . GLU A 1 225 ? 39.779 38.457 111.032 1.00 24.33 223 GLU A N 1
ATOM 1733 C CA . GLU A 1 225 ? 38.698 37.896 110.211 1.00 23.62 223 GLU A CA 1
ATOM 1734 C C . GLU A 1 225 ? 39.208 36.968 109.102 1.00 22.44 223 GLU A C 1
ATOM 1735 O O . GLU A 1 225 ? 40.302 37.149 108.589 1.00 23.17 223 GLU A O 1
ATOM 1741 N N . THR A 1 226 ? 38.392 35.983 108.749 1.00 20.82 224 THR A N 1
ATOM 1742 C CA . THR A 1 226 ? 38.572 35.176 107.567 1.00 20.07 224 THR A CA 1
ATOM 1743 C C . THR A 1 226 ? 37.270 35.351 106.761 1.00 20.24 224 THR A C 1
ATOM 1744 O O . THR A 1 226 ? 36.204 34.899 107.189 1.00 19.72 224 THR A O 1
ATOM 1748 N N . PHE A 1 227 ? 37.341 36.025 105.614 1.00 20.21 225 PHE A N 1
ATOM 1749 C CA . PHE A 1 227 ? 36.163 36.212 104.738 1.00 19.97 225 PHE A CA 1
ATOM 1750 C C . PHE A 1 227 ? 36.051 35.093 103.716 1.00 19.47 225 PHE A C 1
ATOM 1751 O O . PHE A 1 227 ? 36.978 34.862 102.960 1.00 19.53 225 PHE A O 1
ATOM 1759 N N . ILE A 1 228 ? 34.917 34.401 103.706 1.00 19.84 226 ILE A N 1
ATOM 1760 C CA . ILE A 1 228 ? 34.568 33.447 102.646 1.00 19.72 226 ILE A CA 1
ATOM 1761 C C . ILE A 1 228 ? 33.305 33.930 101.909 1.00 19.95 226 ILE A C 1
ATOM 1762 O O . ILE A 1 228 ? 32.289 34.241 102.532 1.00 19.19 226 ILE A O 1
ATOM 1767 N N . LEU A 1 229 ? 33.393 33.972 100.581 1.00 19.92 227 LEU A N 1
ATOM 1768 C CA . LEU A 1 229 ? 32.252 34.229 99.725 1.00 20.00 227 LEU A CA 1
ATOM 1769 C C . LEU A 1 229 ? 31.409 32.946 99.551 1.00 21.05 227 LEU A C 1
ATOM 1770 O O . LEU A 1 229 ? 31.950 31.838 99.575 1.00 21.98 227 LEU A O 1
ATOM 1775 N N . LYS A 1 230 ? 30.093 33.076 99.384 1.00 21.63 228 LYS A N 1
ATOM 1776 C CA . LYS A 1 230 ? 29.255 31.891 99.104 1.00 22.17 228 LYS A CA 1
ATOM 1777 C C . LYS A 1 230 ? 29.342 31.537 97.625 1.00 22.23 228 LYS A C 1
ATOM 1778 O O . LYS A 1 230 ? 29.304 32.428 96.756 1.00 23.00 228 LYS A O 1
ATOM 1784 N N . MET A 1 231 ? 29.439 30.249 97.324 1.00 21.79 229 MET A N 1
ATOM 1785 C CA . MET A 1 231 ? 29.876 29.870 96.008 1.00 22.21 229 MET A CA 1
ATOM 1786 C C . MET A 1 231 ? 29.075 28.750 95.370 1.00 22.06 229 MET A C 1
ATOM 1787 O O . MET A 1 231 ? 28.618 27.849 96.065 1.00 20.44 229 MET A O 1
ATOM 1792 N N . PRO A 1 232 ? 28.890 28.821 94.029 1.00 22.99 230 PRO A N 1
ATOM 1793 C CA . PRO A 1 232 ? 28.266 27.705 93.314 1.00 23.73 230 PRO A CA 1
ATOM 1794 C C . PRO A 1 232 ? 29.134 26.414 93.319 1.00 24.67 230 PRO A C 1
ATOM 1795 O O . PRO A 1 232 ? 30.360 26.497 93.203 1.00 24.24 230 PRO A O 1
ATOM 1799 N N . VAL A 1 233 ? 28.481 25.254 93.490 1.00 25.41 231 VAL A N 1
ATOM 1800 C CA . VAL A 1 233 ? 29.135 23.936 93.438 1.00 24.28 231 VAL A CA 1
ATOM 1801 C C . VAL A 1 233 ? 29.013 23.403 92.031 1.00 25.05 231 VAL A C 1
ATOM 1802 O O . VAL A 1 233 ? 27.989 23.580 91.380 1.00 25.75 231 VAL A O 1
ATOM 1806 N N . ILE A 1 234 ? 30.086 22.755 91.588 1.00 25.66 232 ILE A N 1
ATOM 1807 C CA . ILE A 1 234 ? 30.321 22.429 90.193 1.00 25.64 232 ILE A CA 1
ATOM 1808 C C . ILE A 1 234 ? 30.824 20.999 90.190 1.00 26.90 232 ILE A C 1
ATOM 1809 O O . ILE A 1 234 ? 31.735 20.653 90.935 1.00 27.85 232 ILE A O 1
ATOM 1814 N N . SER A 1 235 ? 30.183 20.159 89.391 1.00 28.73 233 SER A N 1
ATOM 1815 C CA . SER A 1 235 ? 30.616 18.788 89.253 1.00 31.02 233 SER A CA 1
ATOM 1816 C C . SER A 1 235 ? 31.689 18.778 88.168 1.00 32.05 233 SER A C 1
ATOM 1817 O O . SER A 1 235 ? 31.577 19.523 87.185 1.00 32.62 233 SER A O 1
ATOM 1820 N N . LEU A 1 236 ? 32.737 17.969 88.355 1.00 33.06 234 LEU A N 1
ATOM 1821 C CA . LEU A 1 236 ? 33.741 17.757 87.294 1.00 33.64 234 LEU A CA 1
ATOM 1822 C C . LEU A 1 236 ? 33.128 16.991 86.133 1.00 33.68 234 LEU A C 1
ATOM 1823 O O . LEU A 1 236 ? 33.300 17.379 84.980 1.00 32.64 234 LEU A O 1
ATOM 1828 N N . ASN A 1 237 ? 32.430 15.901 86.450 1.00 34.65 235 ASN A N 1
ATOM 1829 C CA . ASN A 1 237 ? 31.570 15.215 85.481 1.00 35.42 235 ASN A CA 1
ATOM 1830 C C . ASN A 1 237 ? 30.872 16.190 84.497 1.00 33.79 235 ASN A C 1
ATOM 1831 O O . ASN A 1 237 ? 31.087 16.120 83.279 1.00 31.02 235 ASN A O 1
ATOM 1836 N N . ASP A 1 238 ? 30.092 17.122 85.050 1.00 32.06 236 ASP A N 1
ATOM 1837 C CA . ASP A 1 238 ? 29.425 18.166 84.271 1.00 31.09 236 ASP A CA 1
ATOM 1838 C C . ASP A 1 238 ? 30.408 19.085 83.563 1.00 30.65 236 ASP A C 1
ATOM 1839 O O . ASP A 1 238 ? 30.175 19.448 82.417 1.00 33.22 236 ASP A O 1
ATOM 1844 N N . LEU A 1 239 ? 31.478 19.494 84.236 1.00 30.10 237 LEU A N 1
ATOM 1845 C CA . LEU A 1 239 ? 32.483 20.370 83.604 1.00 30.29 237 LEU A CA 1
ATOM 1846 C C . LEU A 1 239 ? 33.128 19.729 82.380 1.00 30.00 237 LEU A C 1
ATOM 1847 O O . LEU A 1 239 ? 33.360 20.413 81.394 1.00 28.57 237 LEU A O 1
ATOM 1852 N N . SER A 1 240 ? 33.412 18.425 82.469 1.00 31.79 238 SER A N 1
ATOM 1853 C CA . SER A 1 240 ? 34.122 17.673 81.425 1.00 32.96 238 SER A CA 1
ATOM 1854 C C . SER A 1 240 ? 33.266 17.507 80.168 1.00 34.11 238 SER A C 1
ATOM 1855 O O . SER A 1 240 ? 33.783 17.661 79.051 1.00 36.21 238 SER A O 1
ATOM 1858 N N . GLU A 1 241 ? 31.971 17.212 80.349 1.00 33.03 239 GLU A N 1
ATOM 1859 C CA . GLU A 1 241 ? 31.017 17.155 79.222 1.00 32.48 239 GLU A CA 1
ATOM 1860 C C . GLU A 1 241 ? 30.834 18.534 78.604 1.00 31.74 239 GLU A C 1
ATOM 1861 O O . GLU A 1 241 ? 31.037 18.720 77.384 1.00 30.99 239 GLU A O 1
ATOM 1867 N N . VAL A 1 242 ? 30.482 19.501 79.453 1.00 29.83 240 VAL A N 1
ATOM 1868 C CA . VAL A 1 242 ? 30.301 20.887 79.004 1.00 28.77 240 VAL A CA 1
ATOM 1869 C C . VAL A 1 242 ? 31.537 21.343 78.230 1.00 29.36 240 VAL A C 1
ATOM 1870 O O . VAL A 1 242 ? 31.409 22.058 77.232 1.00 28.38 240 VAL A O 1
ATOM 1874 N N . MET A 1 243 ? 32.718 20.908 78.676 1.00 30.73 241 MET A N 1
ATOM 1875 C CA . MET A 1 243 ? 33.973 21.325 78.044 1.00 32.79 241 MET A CA 1
ATOM 1876 C C . MET A 1 243 ? 34.108 20.716 76.648 1.00 32.73 241 MET A C 1
ATOM 1877 O O . MET A 1 243 ? 34.331 21.445 75.657 1.00 30.29 241 MET A O 1
ATOM 1882 N N . ILE A 1 244 ? 33.963 19.388 76.597 1.00 32.42 242 ILE A N 1
ATOM 1883 C CA . ILE A 1 244 ? 33.956 18.629 75.333 1.00 34.32 242 ILE A CA 1
ATOM 1884 C C . ILE A 1 244 ? 32.927 19.191 74.324 1.00 35.42 242 ILE A C 1
ATOM 1885 O O . ILE A 1 244 ? 33.192 19.199 73.111 1.00 35.55 242 ILE A O 1
ATOM 1890 N N . GLU A 1 245 ? 31.781 19.655 74.833 1.00 36.30 243 GLU A N 1
ATOM 1891 C CA . GLU A 1 245 ? 30.756 20.293 74.002 1.00 37.49 243 GLU A CA 1
ATOM 1892 C C . GLU A 1 245 ? 31.218 21.629 73.410 1.00 39.24 243 GLU A C 1
ATOM 1893 O O . GLU A 1 245 ? 31.288 21.767 72.185 1.00 44.95 243 GLU A O 1
ATOM 1899 N N . GLU A 1 246 ? 31.576 22.590 74.257 1.00 39.79 244 GLU A N 1
ATOM 1900 C CA . GLU A 1 246 ? 31.869 23.963 73.791 1.00 38.52 244 GLU A CA 1
ATOM 1901 C C . GLU A 1 246 ? 33.197 24.186 73.096 1.00 38.01 244 GLU A C 1
ATOM 1902 O O . GLU A 1 246 ? 33.320 25.125 72.301 1.00 36.57 244 GLU A O 1
ATOM 1908 N N . VAL A 1 247 ? 34.180 23.337 73.376 1.00 38.98 245 VAL A N 1
ATOM 1909 C CA . VAL A 1 247 ? 35.512 23.509 72.789 1.00 40.03 245 VAL A CA 1
ATOM 1910 C C . VAL A 1 247 ? 35.535 23.036 71.327 1.00 39.54 245 VAL A C 1
ATOM 1911 O O . VAL A 1 247 ? 36.161 23.684 70.483 1.00 39.08 245 VAL A O 1
ATOM 1915 N N . THR A 1 248 ? 34.837 21.934 71.035 1.00 39.33 246 THR A N 1
ATOM 1916 C CA . THR A 1 248 ? 34.648 21.450 69.657 1.00 38.63 246 THR A CA 1
ATOM 1917 C C . THR A 1 248 ? 34.284 22.561 68.634 1.00 40.19 246 THR A C 1
ATOM 1918 O O . THR A 1 248 ? 34.933 22.686 67.586 1.00 41.42 246 THR A O 1
ATOM 1922 N N . LYS A 1 249 ? 33.287 23.379 68.969 1.00 40.74 247 LYS A N 1
ATOM 1923 C CA . LYS A 1 249 ? 32.867 24.513 68.126 1.00 41.61 247 LYS A CA 1
ATOM 1924 C C . LYS A 1 249 ? 33.879 25.666 68.188 1.00 40.13 247 LYS A C 1
ATOM 1925 O O . LYS A 1 249 ? 34.977 25.594 67.646 1.00 37.62 247 LYS A O 1
ATOM 1931 N N . GLU A 1 256 ? 34.176 16.446 67.299 1.00 40.03 254 GLU A N 1
ATOM 1932 C CA . GLU A 1 256 ? 33.014 15.631 67.676 1.00 42.34 254 GLU A CA 1
ATOM 1933 C C . GLU A 1 256 ? 33.247 14.469 68.644 1.00 43.51 254 GLU A C 1
ATOM 1934 O O . GLU A 1 256 ? 32.682 14.474 69.736 1.00 43.04 254 GLU A O 1
ATOM 1935 N N . ASN A 1 257 ? 34.029 13.461 68.224 1.00 45.56 255 ASN A N 1
ATOM 1936 C CA . ASN A 1 257 ? 34.427 12.312 69.080 1.00 46.05 255 ASN A CA 1
ATOM 1937 C C . ASN A 1 257 ? 35.887 12.458 69.572 1.00 48.66 255 ASN A C 1
ATOM 1938 O O . ASN A 1 257 ? 36.839 12.539 68.767 1.00 44.80 255 ASN A O 1
ATOM 1940 N N . ILE A 1 258 ? 36.026 12.442 70.908 1.00 49.72 256 ILE A N 1
ATOM 1941 C CA . ILE A 1 258 ? 37.195 12.943 71.662 1.00 48.26 256 ILE A CA 1
ATOM 1942 C C . ILE A 1 258 ? 37.504 11.992 72.838 1.00 43.59 256 ILE A C 1
ATOM 1943 O O . ILE A 1 258 ? 36.631 11.749 73.653 1.00 40.14 256 ILE A O 1
ATOM 1948 N N . LYS A 1 259 ? 38.738 11.492 72.950 1.00 43.67 257 LYS A N 1
ATOM 1949 C CA . LYS A 1 259 ? 39.081 10.508 74.006 1.00 45.45 257 LYS A CA 1
ATOM 1950 C C . LYS A 1 259 ? 39.025 11.102 75.431 1.00 45.84 257 LYS A C 1
ATOM 1951 O O . LYS A 1 259 ? 39.486 12.227 75.666 1.00 47.65 257 LYS A O 1
ATOM 1957 N N . ILE A 1 260 ? 38.490 10.324 76.374 1.00 44.17 258 ILE A N 1
ATOM 1958 C CA . ILE A 1 260 ? 38.391 10.716 77.794 1.00 43.06 258 ILE A CA 1
ATOM 1959 C C . ILE A 1 260 ? 39.280 9.794 78.632 1.00 39.58 258 ILE A C 1
ATOM 1960 O O . ILE A 1 260 ? 38.842 8.727 79.039 1.00 38.03 258 ILE A O 1
ATOM 1965 N N . GLU A 1 261 ? 40.526 10.200 78.873 1.00 38.76 259 GLU A N 1
ATOM 1966 C CA . GLU A 1 261 ? 41.497 9.344 79.599 1.00 38.82 259 GLU A CA 1
ATOM 1967 C C . GLU A 1 261 ? 41.365 9.437 81.108 1.00 39.47 259 GLU A C 1
ATOM 1968 O O . GLU A 1 261 ? 41.436 10.518 81.690 1.00 40.08 259 GLU A O 1
ATOM 1974 N N . GLU A 1 262 ? 41.231 8.278 81.729 1.00 41.77 260 GLU A N 1
ATOM 1975 C CA . GLU A 1 262 ? 41.272 8.145 83.168 1.00 45.77 260 GLU A CA 1
ATOM 1976 C C . GLU A 1 262 ? 42.733 8.293 83.630 1.00 46.66 260 GLU A C 1
ATOM 1977 O O . GLU A 1 262 ? 43.448 7.293 83.630 1.00 51.54 260 GLU A O 1
ATOM 1983 N N . ILE A 1 263 ? 43.191 9.504 84.003 1.00 44.92 261 ILE A N 1
ATOM 1984 C CA . ILE A 1 263 ? 44.559 9.668 84.608 1.00 42.39 261 ILE A CA 1
ATOM 1985 C C . ILE A 1 263 ? 44.587 9.215 86.068 1.00 37.15 261 ILE A C 1
ATOM 1986 O O . ILE A 1 263 ? 45.593 8.690 86.526 1.00 34.18 261 ILE A O 1
ATOM 1991 N N . GLY A 1 264 ? 43.469 9.404 86.771 1.00 35.66 262 GLY A N 1
ATOM 1992 C CA . GLY A 1 264 ? 43.318 8.982 88.168 1.00 34.25 262 GLY A CA 1
ATOM 1993 C C . GLY A 1 264 ? 43.588 10.160 89.075 1.00 32.95 262 GLY A C 1
ATOM 1994 O O . GLY A 1 264 ? 43.851 11.260 88.605 1.00 34.61 262 GLY A O 1
ATOM 1995 N N . LEU A 1 265 ? 43.536 9.935 90.378 1.00 31.70 263 LEU A N 1
ATOM 1996 C CA . LEU A 1 265 ? 43.749 11.013 91.346 1.00 30.25 263 LEU A CA 1
ATOM 1997 C C . LEU A 1 265 ? 45.217 11.444 91.281 1.00 30.44 263 LEU A C 1
ATOM 1998 O O . LEU A 1 265 ? 46.087 10.587 91.277 1.00 32.85 263 LEU A O 1
ATOM 2003 N N . LYS A 1 266 ? 45.493 12.745 91.171 1.00 29.12 264 LYS A N 1
ATOM 2004 C CA . LYS A 1 266 ? 46.856 13.253 91.371 1.00 29.45 264 LYS A CA 1
ATOM 2005 C C . LYS A 1 266 ? 47.112 13.266 92.876 1.00 30.11 264 LYS A C 1
ATOM 2006 O O . LYS A 1 266 ? 46.182 13.548 93.642 1.00 30.85 264 LYS A O 1
ATOM 2012 N N . PRO A 1 267 ? 48.362 12.986 93.312 1.00 30.25 265 PRO A N 1
ATOM 2013 C CA . PRO A 1 267 ? 48.523 12.612 94.727 1.00 29.24 265 PRO A CA 1
ATOM 2014 C C . PRO A 1 267 ? 48.173 13.763 95.653 1.00 27.21 265 PRO A C 1
ATOM 2015 O O . PRO A 1 267 ? 48.565 14.908 95.391 1.00 26.44 265 PRO A O 1
ATOM 2019 N N . GLY A 1 268 ? 47.372 13.454 96.672 1.00 25.39 266 GLY A N 1
ATOM 2020 C CA . GLY A 1 268 ? 46.956 14.437 97.686 1.00 24.86 266 GLY A CA 1
ATOM 2021 C C . GLY A 1 268 ? 45.592 15.083 97.523 1.00 23.21 266 GLY A C 1
ATOM 2022 O O . GLY A 1 268 ? 45.100 15.742 98.446 1.00 22.10 266 GLY A O 1
ATOM 2023 N N . GLU A 1 269 ? 44.970 14.867 96.366 1.00 22.83 267 GLU A N 1
ATOM 2024 C CA . GLU A 1 269 ? 43.724 15.542 96.017 1.00 21.79 267 GLU A CA 1
ATOM 2025 C C . GLU A 1 269 ? 42.556 15.101 96.885 1.00 20.56 267 GLU A C 1
ATOM 2026 O O . GLU A 1 269 ? 42.413 13.927 97.228 1.00 18.66 267 GLU A O 1
ATOM 2032 N N . LYS A 1 270 ? 41.739 16.095 97.217 1.00 21.00 268 LYS A N 1
ATOM 2033 C CA . LYS A 1 270 ? 40.522 15.957 98.005 1.00 21.40 268 LYS A CA 1
ATOM 2034 C C . LYS A 1 270 ? 39.304 15.859 97.067 1.00 21.03 268 LYS A C 1
ATOM 2035 O O . LYS A 1 270 ? 39.206 16.600 96.081 1.00 19.65 268 LYS A O 1
ATOM 2041 N N . MET A 1 271 ? 38.366 14.974 97.417 1.00 22.05 269 MET A N 1
ATOM 2042 C CA . MET A 1 271 ? 37.162 14.696 96.617 1.00 23.04 269 MET A CA 1
ATOM 2043 C C . MET A 1 271 ? 36.087 15.773 96.628 1.00 23.62 269 MET A C 1
ATOM 2044 O O . MET A 1 271 ? 35.094 15.647 95.916 1.00 25.21 269 MET A O 1
ATOM 2049 N N . TYR A 1 272 ? 36.265 16.792 97.465 1.00 23.23 270 TYR A N 1
ATOM 2050 C CA . TYR A 1 272 ? 35.284 17.851 97.705 1.00 22.25 270 TYR A CA 1
ATOM 2051 C C . TYR A 1 272 ? 36.001 18.907 98.553 1.00 22.06 270 TYR A C 1
ATOM 2052 O O . TYR A 1 272 ? 37.038 18.620 99.146 1.00 21.31 270 TYR A O 1
ATOM 2061 N N . GLU A 1 273 ? 35.461 20.110 98.635 1.00 22.15 271 GLU A N 1
ATOM 2062 C CA . GLU A 1 273 ? 36.132 21.168 99.381 1.00 22.82 271 GLU A CA 1
ATOM 2063 C C . GLU A 1 273 ? 35.172 21.742 100.427 1.00 22.32 271 GLU A C 1
ATOM 2064 O O . GLU A 1 273 ? 33.966 21.539 100.351 1.00 22.37 271 GLU A O 1
ATOM 2070 N N . GLU A 1 274 ? 35.729 22.426 101.424 1.00 22.06 272 GLU A N 1
ATOM 2071 C CA . GLU A 1 274 ? 34.970 22.921 102.571 1.00 21.41 272 GLU A CA 1
ATOM 2072 C C . GLU A 1 274 ? 35.252 24.430 102.834 1.00 22.14 272 GLU A C 1
ATOM 2073 O O . GLU A 1 274 ? 36.404 24.882 102.833 1.00 22.55 272 GLU A O 1
ATOM 2079 N N . LEU A 1 275 ? 34.185 25.199 103.045 1.00 22.74 273 LEU A N 1
ATOM 2080 C CA . LEU A 1 275 ? 34.269 26.654 103.249 1.00 22.51 273 LEU A CA 1
ATOM 2081 C C . LEU A 1 275 ? 34.862 27.023 104.586 1.00 22.27 273 LEU A C 1
ATOM 2082 O O . LEU A 1 275 ? 35.490 28.067 104.718 1.00 21.88 273 LEU A O 1
ATOM 2087 N N . MET A 1 276 ? 34.629 26.169 105.574 1.00 22.93 274 MET A N 1
ATOM 2088 C CA . MET A 1 276 ? 35.070 26.391 106.947 1.00 24.09 274 MET A CA 1
ATOM 2089 C C . MET A 1 276 ? 34.992 25.038 107.679 1.00 25.30 274 MET A C 1
ATOM 2090 O O . MET A 1 276 ? 34.400 24.088 107.156 1.00 24.42 274 MET A O 1
ATOM 2095 N N . THR A 1 277 ? 35.591 24.951 108.872 1.00 27.21 275 THR A N 1
ATOM 2096 C CA . THR A 1 277 ? 35.510 23.734 109.696 1.00 28.12 275 THR A CA 1
ATOM 2097 C C . THR A 1 277 ? 34.134 23.740 110.335 1.00 29.00 275 THR A C 1
ATOM 2098 O O . THR A 1 277 ? 33.483 24.787 110.349 1.00 29.18 275 THR A O 1
ATOM 2102 N N . HIS A 1 278 ? 33.666 22.606 110.852 1.00 30.37 276 HIS A N 1
ATOM 2103 C CA . HIS A 1 278 ? 32.429 22.645 111.655 1.00 33.25 276 HIS A CA 1
ATOM 2104 C C . HIS A 1 278 ? 32.606 23.648 112.780 1.00 32.34 276 HIS A C 1
ATOM 2105 O O . HIS A 1 278 ? 31.790 24.548 112.943 1.00 31.37 276 HIS A O 1
ATOM 2112 N N . ASP A 1 279 ? 33.705 23.501 113.517 1.00 33.54 277 ASP A N 1
ATOM 2113 C CA . ASP A 1 279 ? 33.983 24.331 114.698 1.00 34.43 277 ASP A CA 1
ATOM 2114 C C . ASP A 1 279 ? 33.959 25.855 114.436 1.00 31.68 277 ASP A C 1
ATOM 2115 O O . ASP A 1 279 ? 33.576 26.627 115.323 1.00 29.72 277 ASP A O 1
ATOM 2120 N N . GLU A 1 280 ? 34.368 26.263 113.228 1.00 29.03 278 GLU A N 1
ATOM 2121 C CA . GLU A 1 280 ? 34.252 27.661 112.762 1.00 27.34 278 GLU A CA 1
ATOM 2122 C C . GLU A 1 280 ? 32.783 28.098 112.533 1.00 25.69 278 GLU A C 1
ATOM 2123 O O . GLU A 1 280 ? 32.430 29.253 112.776 1.00 24.20 278 GLU A O 1
ATOM 2129 N N . SER A 1 281 ? 31.932 27.182 112.084 1.00 25.17 279 SER A N 1
ATOM 2130 C CA . SER A 1 281 ? 30.507 27.484 111.921 1.00 26.21 279 SER A CA 1
ATOM 2131 C C . SER A 1 281 ? 29.807 27.881 113.231 1.00 27.40 279 SER A C 1
ATOM 2132 O O . SER A 1 281 ? 28.771 28.556 113.187 1.00 27.76 279 SER A O 1
ATOM 2135 N N . LEU A 1 282 ? 30.374 27.478 114.378 1.00 27.90 280 LEU A N 1
ATOM 2136 C CA . LEU A 1 282 ? 29.855 27.871 115.695 1.00 27.17 280 LEU A CA 1
ATOM 2137 C C . LEU A 1 282 ? 30.121 29.336 116.031 1.00 28.74 280 LEU A C 1
ATOM 2138 O O . LEU A 1 282 ? 29.324 29.959 116.758 1.00 28.79 280 LEU A O 1
ATOM 2143 N N . GLN A 1 283 ? 31.209 29.887 115.476 1.00 29.44 281 GLN A N 1
ATOM 2144 C CA . GLN A 1 283 ? 31.551 31.314 115.623 1.00 29.92 281 GLN A CA 1
ATOM 2145 C C . GLN A 1 283 ? 31.068 32.200 114.490 1.00 27.38 281 GLN A C 1
ATOM 2146 O O . GLN A 1 283 ? 30.991 33.414 114.674 1.00 26.37 281 GLN A O 1
ATOM 2152 N N . ALA A 1 284 ? 30.747 31.612 113.340 1.00 25.66 282 ALA A N 1
ATOM 2153 C CA . ALA A 1 284 ? 30.672 32.378 112.093 1.00 25.75 282 ALA A CA 1
ATOM 2154 C C . ALA A 1 284 ? 29.511 33.393 112.008 1.00 26.25 282 ALA A C 1
ATOM 2155 O O . ALA A 1 284 ? 28.468 33.242 112.646 1.00 26.39 282 ALA A O 1
ATOM 2157 N N . PHE A 1 285 ? 29.743 34.450 111.232 1.00 26.67 283 PHE A N 1
ATOM 2158 C CA . PHE A 1 285 ? 28.739 35.456 110.927 1.00 25.80 283 PHE A CA 1
ATOM 2159 C C . PHE A 1 285 ? 28.259 35.170 109.515 1.00 25.69 283 PHE A C 1
ATOM 2160 O O . PHE A 1 285 ? 28.898 34.421 108.765 1.00 23.64 283 PHE A O 1
ATOM 2168 N N . GLU A 1 286 ? 27.124 35.777 109.179 1.00 26.01 284 GLU A N 1
ATOM 2169 C CA . GLU A 1 286 ? 26.455 35.568 107.907 1.00 25.43 284 GLU A CA 1
ATOM 2170 C C . GLU A 1 286 ? 25.929 36.876 107.323 1.00 26.72 284 GLU A C 1
ATOM 2171 O O . GLU A 1 286 ? 25.015 37.506 107.852 1.00 26.73 284 GLU A O 1
ATOM 2177 N N . LEU A 1 287 ? 26.557 37.279 106.233 1.00 29.40 285 LEU A N 1
ATOM 2178 C CA . LEU A 1 287 ? 26.065 38.339 105.366 1.00 31.84 285 LEU A CA 1
ATOM 2179 C C . LEU A 1 287 ? 25.243 37.653 104.267 1.00 31.38 285 LEU A C 1
ATOM 2180 O O . LEU A 1 287 ? 25.191 36.430 104.241 1.00 30.51 285 LEU A O 1
ATOM 2185 N N . PRO A 1 288 ? 24.590 38.424 103.370 1.00 32.25 286 PRO A N 1
ATOM 2186 C CA . PRO A 1 288 ? 23.798 37.762 102.321 1.00 32.95 286 PRO A CA 1
ATOM 2187 C C . PRO A 1 288 ? 24.597 36.870 101.352 1.00 33.94 286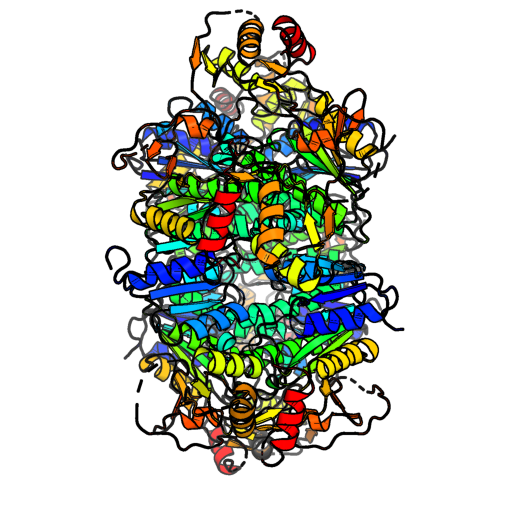 PRO A C 1
ATOM 2188 O O . PRO A 1 288 ? 24.112 35.799 100.969 1.00 34.57 286 PRO A O 1
ATOM 2192 N N . ASP A 1 289 ? 25.817 37.292 101.010 1.00 34.51 287 ASP A N 1
ATOM 2193 C CA . ASP A 1 289 ? 26.644 36.634 99.962 1.00 34.28 287 ASP A CA 1
ATOM 2194 C C . ASP A 1 289 ? 28.057 36.198 100.448 1.00 32.07 287 ASP A C 1
ATOM 2195 O O . ASP A 1 289 ? 28.921 35.841 99.641 1.00 30.20 287 ASP A O 1
ATOM 2200 N N . MET A 1 290 ? 28.234 36.160 101.775 1.00 30.99 288 MET A N 1
ATOM 2201 C CA . MET A 1 290 ? 29.549 36.080 102.454 1.00 27.64 288 MET A CA 1
ATOM 2202 C C . MET A 1 290 ? 29.386 35.382 103.818 1.00 26.72 288 MET A C 1
ATOM 2203 O O . MET A 1 290 ? 28.336 35.494 104.444 1.00 27.33 288 MET A O 1
ATOM 2208 N N . PHE A 1 291 ? 30.407 34.650 104.258 1.00 25.34 289 PHE A N 1
ATOM 2209 C CA . PHE A 1 291 ? 30.581 34.292 105.673 1.00 23.46 289 PHE A CA 1
ATOM 2210 C C . PHE A 1 291 ? 31.808 35.053 106.208 1.00 23.05 289 PHE A C 1
ATOM 2211 O O . PHE A 1 291 ? 32.842 35.035 105.569 1.00 22.35 289 PHE A O 1
ATOM 2219 N N . ILE A 1 292 ? 31.693 35.713 107.362 1.00 23.44 290 ILE A N 1
ATOM 2220 C CA . ILE A 1 292 ? 32.858 36.233 108.100 1.00 24.06 290 ILE A CA 1
ATOM 2221 C C . ILE A 1 292 ? 33.085 35.423 109.400 1.00 26.01 290 ILE A C 1
ATOM 2222 O O . ILE A 1 292 ? 32.224 35.411 110.287 1.00 26.31 290 ILE A O 1
ATOM 2227 N N . ILE A 1 293 ? 34.255 34.786 109.517 1.00 27.66 291 ILE A N 1
ATOM 2228 C CA . ILE A 1 293 ? 34.659 34.088 110.724 1.00 28.25 291 ILE A CA 1
ATOM 2229 C C . ILE A 1 293 ? 35.513 35.053 111.524 1.00 31.06 291 ILE A C 1
ATOM 2230 O O . ILE A 1 293 ? 36.615 35.360 111.090 1.00 30.09 291 ILE A O 1
ATOM 2235 N N . PRO A 1 294 ? 35.031 35.511 112.705 1.00 36.17 292 PRO A N 1
ATOM 2236 C CA . PRO A 1 294 ? 35.839 36.403 113.542 1.00 39.09 292 PRO A CA 1
ATOM 2237 C C . PRO A 1 294 ? 36.925 35.587 114.230 1.00 42.15 292 PRO A C 1
ATOM 2238 O O . PRO A 1 294 ? 36.787 34.366 114.321 1.00 43.58 292 PRO A O 1
ATOM 2242 N N . SER A 1 295 ? 37.987 36.232 114.709 1.00 45.87 293 SER A N 1
ATOM 2243 C CA . SER A 1 295 ? 39.047 35.502 115.413 1.00 49.55 293 SER A CA 1
ATOM 2244 C C . SER A 1 295 ? 38.474 34.991 116.752 1.00 54.41 293 SER A C 1
ATOM 2245 O O . SER A 1 295 ? 37.519 35.585 117.283 1.00 53.02 293 SER A O 1
ATOM 2248 N N . PRO A 1 296 ? 39.039 33.895 117.309 1.00 59.04 294 PRO A N 1
ATOM 2249 C CA . PRO A 1 296 ? 38.559 33.411 118.623 1.00 60.77 294 PRO A CA 1
ATOM 2250 C C . PRO A 1 296 ? 38.677 34.386 119.820 1.00 61.17 294 PRO A C 1
ATOM 2251 O O . PRO A 1 296 ? 38.462 33.951 120.955 1.00 64.57 294 PRO A O 1
ATOM 2255 N N . LEU A 1 297 ? 38.964 35.674 119.568 1.00 59.90 295 LEU A N 1
ATOM 2256 C CA . LEU A 1 297 ? 39.671 36.544 120.519 1.00 59.70 295 LEU A CA 1
ATOM 2257 C C . LEU A 1 297 ? 39.179 37.992 120.417 1.00 56.02 295 LEU A C 1
ATOM 2258 O O . LEU A 1 297 ? 38.042 38.299 120.772 1.00 50.23 295 LEU A O 1
ATOM 2263 N N . GLY A 1 300 ? 34.124 41.965 120.463 1.00 35.05 298 GLY A N 1
ATOM 2264 C CA . GLY A 1 300 ? 32.871 41.597 119.795 1.00 37.44 298 GLY A CA 1
ATOM 2265 C C . GLY A 1 300 ? 32.514 42.456 118.577 1.00 37.88 298 GLY A C 1
ATOM 2266 O O . GLY A 1 300 ? 31.524 43.209 118.587 1.00 38.60 298 GLY A O 1
ATOM 2267 N N . THR A 1 301 ? 33.293 42.298 117.510 1.00 36.87 299 THR A N 1
ATOM 2268 C CA . THR A 1 301 ? 33.287 43.239 116.382 1.00 37.35 299 THR A CA 1
ATOM 2269 C C . THR A 1 301 ? 31.996 43.218 115.567 1.00 36.18 299 THR A C 1
ATOM 2270 O O . THR A 1 301 ? 31.383 42.176 115.387 1.00 32.29 299 THR A O 1
ATOM 2274 N N . GLN A 1 302 ? 31.590 44.357 115.047 1.00 39.09 300 GLN A N 1
ATOM 2275 C CA . GLN A 1 302 ? 30.310 44.470 114.397 1.00 41.44 300 GLN A CA 1
ATOM 2276 C C . GLN A 1 302 ? 30.390 44.715 112.929 1.00 41.53 300 GLN A C 1
ATOM 2277 O O . GLN A 1 302 ? 30.979 45.647 112.480 1.00 46.98 300 GLN A O 1
ATOM 2283 N N . TYR A 1 303 ? 29.762 43.805 112.200 1.00 39.53 301 TYR A N 1
ATOM 2284 C CA . TYR A 1 303 ? 29.611 43.873 110.768 1.00 38.20 301 TYR A CA 1
ATOM 2285 C C . TYR A 1 303 ? 28.205 44.030 110.353 1.00 39.51 301 TYR A C 1
ATOM 2286 O O . TYR A 1 303 ? 27.328 43.378 110.849 1.00 38.98 301 TYR A O 1
ATOM 2295 N N . GLU A 1 304 ? 27.970 44.842 109.333 1.00 40.81 302 GLU A N 1
ATOM 2296 C CA . GLU A 1 304 ? 26.643 45.247 108.912 1.00 41.09 302 GLU A CA 1
ATOM 2297 C C . GLU A 1 304 ? 25.953 44.309 107.964 1.00 41.71 302 GLU A C 1
ATOM 2298 O O . GLU A 1 304 ? 26.526 43.803 107.046 1.00 40.31 302 GLU A O 1
ATOM 2304 N N . ASN A 1 305 ? 24.684 44.095 108.211 1.00 44.95 303 ASN A N 1
ATOM 2305 C CA . ASN A 1 305 ? 23.903 43.019 107.543 1.00 46.88 303 ASN A CA 1
ATOM 2306 C C . ASN A 1 305 ? 24.146 41.596 108.110 1.00 45.05 303 ASN A C 1
ATOM 2307 O O . ASN A 1 305 ? 23.703 40.595 107.526 1.00 40.97 303 ASN A O 1
ATOM 2312 N N . ALA A 1 306 ? 24.798 41.509 109.271 1.00 44.79 304 ALA A N 1
ATOM 2313 C CA . ALA A 1 306 ? 25.315 40.226 109.752 1.00 44.00 304 ALA A CA 1
ATOM 2314 C C . ALA A 1 306 ? 24.443 39.586 110.839 1.00 41.80 304 ALA A C 1
ATOM 2315 O O . ALA A 1 306 ? 24.220 40.179 111.904 1.00 40.61 304 ALA A O 1
ATOM 2317 N N . LYS A 1 307 ? 23.955 38.380 110.545 1.00 37.80 305 LYS A N 1
ATOM 2318 C CA . LYS A 1 307 ? 23.397 37.497 111.552 1.00 36.43 305 LYS A CA 1
ATOM 2319 C C . LYS A 1 307 ? 24.368 36.353 111.791 1.00 35.81 305 LYS A C 1
ATOM 2320 O O . LYS A 1 307 ? 25.398 36.270 111.132 1.00 38.21 305 LYS A O 1
ATOM 2326 N N . ARG A 1 308 ? 24.061 35.490 112.751 1.00 33.44 306 ARG A N 1
ATOM 2327 C CA . ARG A 1 308 ? 24.890 34.314 113.016 1.00 32.25 306 ARG A CA 1
ATOM 2328 C C . ARG A 1 308 ? 24.618 33.192 112.024 1.00 30.57 306 ARG A C 1
ATOM 2329 O O . ARG A 1 308 ? 23.477 32.939 111.645 1.00 28.11 306 ARG A O 1
ATOM 2337 N N . ALA A 1 309 ? 25.686 32.506 111.635 1.00 31.39 307 ALA A N 1
ATOM 2338 C CA . ALA A 1 309 ? 25.602 31.372 110.713 1.00 33.89 307 ALA A CA 1
ATOM 2339 C C . ALA A 1 309 ? 24.996 30.140 111.378 1.00 35.58 307 ALA A C 1
ATOM 2340 O O . ALA A 1 309 ? 24.683 30.170 112.564 1.00 36.58 307 ALA A O 1
ATOM 2342 N N . LYS A 1 310 ? 24.803 29.074 110.604 1.00 37.61 308 LYS A N 1
ATOM 2343 C CA . LYS A 1 310 ? 24.206 27.858 111.133 1.00 41.42 308 LYS A CA 1
ATOM 2344 C C . LYS A 1 310 ? 25.231 26.757 111.237 1.00 39.93 308 LYS A C 1
ATOM 2345 O O . LYS A 1 310 ? 25.942 26.469 110.280 1.00 38.08 308 LYS A O 1
ATOM 2351 N N . ALA A 1 311 ? 25.276 26.146 112.421 1.00 39.23 309 ALA A N 1
ATOM 2352 C CA . ALA A 1 311 ? 26.235 25.111 112.753 1.00 40.48 309 ALA A CA 1
ATOM 2353 C C . ALA A 1 311 ? 26.075 23.955 111.792 1.00 42.73 309 ALA A C 1
ATOM 2354 O O . ALA A 1 311 ? 24.950 23.629 111.409 1.00 47.73 309 ALA A O 1
ATOM 2356 N N . GLY A 1 312 ? 27.189 23.337 111.411 1.00 41.95 310 GLY A N 1
ATOM 2357 C CA . GLY A 1 312 ? 27.176 22.271 110.419 1.00 40.68 310 GLY A CA 1
ATOM 2358 C C . GLY A 1 312 ? 28.350 22.377 109.473 1.00 40.83 310 GLY A C 1
ATOM 2359 O O . GLY A 1 312 ? 29.251 23.214 109.646 1.00 40.18 310 GLY A O 1
ATOM 2360 N N . PHE A 1 313 ? 28.308 21.524 108.458 1.00 40.33 311 PHE A N 1
ATOM 2361 C CA . PHE A 1 313 ? 29.376 21.393 107.475 1.00 40.24 311 PHE A CA 1
ATOM 2362 C C . PHE A 1 313 ? 29.057 22.257 106.268 1.00 38.43 311 PHE A C 1
ATOM 2363 O O . PHE A 1 313 ? 27.899 22.531 105.965 1.00 39.35 311 PHE A O 1
ATOM 2371 N N . TYR A 1 314 ? 30.099 22.703 105.590 1.00 36.23 312 TYR A N 1
ATOM 2372 C CA . TYR A 1 314 ? 29.943 23.519 104.420 1.00 33.67 312 TYR A CA 1
ATOM 2373 C C . TYR A 1 314 ? 30.723 22.877 103.263 1.00 32.79 312 TYR A C 1
ATOM 2374 O O . TYR A 1 314 ? 31.596 23.494 102.646 1.00 31.03 312 TYR A O 1
ATOM 2383 N N . ARG A 1 315 ? 30.353 21.623 102.972 1.00 33.31 313 ARG A N 1
ATOM 2384 C CA . ARG A 1 315 ? 31.011 20.775 101.946 1.00 34.75 313 ARG A CA 1
ATOM 2385 C C . ARG A 1 315 ? 30.416 21.027 100.573 1.00 34.63 313 ARG A C 1
ATOM 2386 O O . ARG A 1 315 ? 29.344 21.610 100.484 1.00 36.19 313 ARG A O 1
ATOM 2394 N N . SER A 1 316 ? 31.082 20.581 99.505 1.00 35.03 314 SER A N 1
ATOM 2395 C CA . SER A 1 316 ? 30.517 20.722 98.150 1.00 35.24 314 SER A CA 1
ATOM 2396 C C . SER A 1 316 ? 29.564 19.577 97.828 1.00 36.33 314 SER A C 1
ATOM 2397 O O . SER A 1 316 ? 28.552 19.797 97.153 1.00 37.13 314 SER A O 1
ATOM 2400 N N . ASP A 1 317 ? 29.889 18.375 98.325 1.00 37.49 315 ASP A N 1
ATOM 2401 C CA . ASP A 1 317 ? 28.979 17.185 98.322 1.00 38.57 315 ASP A CA 1
ATOM 2402 C C . ASP A 1 317 ? 27.480 17.510 98.139 1.00 36.67 315 ASP A C 1
ATOM 2403 O O . ASP A 1 317 ? 26.636 16.614 98.113 1.00 35.49 315 ASP A O 1
ATOM 2408 N N . GLN A 1 319 ? 25.152 16.498 94.843 1.00 38.04 317 GLN A N 1
ATOM 2409 C CA . GLN A 1 319 ? 23.750 16.499 95.269 1.00 39.58 317 GLN A CA 1
ATOM 2410 C C . GLN A 1 319 ? 23.061 17.822 94.893 1.00 41.18 317 GLN A C 1
ATOM 2411 O O . GLN A 1 319 ? 21.965 17.819 94.314 1.00 38.58 317 GLN A O 1
ATOM 2413 N N . ASN A 1 320 ? 23.723 18.942 95.203 1.00 42.97 318 ASN A N 1
ATOM 2414 C CA . ASN A 1 320 ? 23.215 20.298 94.863 1.00 41.23 318 ASN A CA 1
ATOM 2415 C C . ASN A 1 320 ? 24.143 21.096 93.925 1.00 40.04 318 ASN A C 1
ATOM 2416 O O . ASN A 1 320 ? 24.143 22.328 93.947 1.00 40.98 318 ASN A O 1
ATOM 2421 N N . ALA A 1 321 ? 24.915 20.385 93.093 1.00 38.16 319 ALA A N 1
ATOM 2422 C CA . ALA A 1 321 ? 25.734 21.000 92.044 1.00 34.43 319 ALA A CA 1
ATOM 2423 C C . ALA A 1 321 ? 24.861 21.800 91.095 1.00 32.16 319 ALA A C 1
ATOM 2424 O O . ALA A 1 321 ? 23.695 21.466 90.914 1.00 32.11 319 ALA A O 1
ATOM 2426 N N . ILE A 1 322 ? 25.408 22.869 90.516 1.00 31.02 320 ILE A N 1
ATOM 2427 C CA . ILE A 1 322 ? 24.722 23.586 89.417 1.00 29.69 320 ILE A CA 1
ATOM 2428 C C . ILE A 1 322 ? 24.604 22.693 88.177 1.00 29.67 320 ILE A C 1
ATOM 2429 O O . ILE A 1 322 ? 25.385 21.748 87.988 1.00 29.35 320 ILE A O 1
ATOM 2434 N N . SER A 1 323 ? 23.605 22.998 87.354 1.00 29.51 321 SER A N 1
ATOM 2435 C CA . SER A 1 323 ? 23.293 22.225 86.158 1.00 29.52 321 SER A CA 1
ATOM 2436 C C . SER A 1 323 ? 24.355 22.467 85.054 1.00 32.01 321 SER A C 1
ATOM 2437 O O . SER A 1 323 ? 25.173 23.400 85.185 1.00 32.75 321 SER A O 1
ATOM 2440 N N . LYS A 1 324 ? 24.359 21.632 83.995 1.00 33.32 322 LYS A N 1
ATOM 2441 C CA . LYS A 1 324 ? 25.177 21.894 82.777 1.00 34.54 322 LYS A CA 1
ATOM 2442 C C . LYS A 1 324 ? 24.729 23.184 82.097 1.00 35.18 322 LYS A C 1
ATOM 2443 O O . LYS A 1 324 ? 25.549 23.973 81.622 1.00 33.55 322 LYS A O 1
ATOM 2449 N N . GLU A 1 325 ? 23.414 23.369 82.054 1.00 36.22 323 GLU A N 1
ATOM 2450 C CA . GLU A 1 325 ? 22.815 24.569 81.507 1.00 37.71 323 GLU A CA 1
ATOM 2451 C C . GLU A 1 325 ? 23.424 25.816 82.156 1.00 35.06 323 GLU A C 1
ATOM 2452 O O . GLU A 1 325 ? 23.934 26.695 81.448 1.00 31.50 323 GLU A O 1
ATOM 2458 N N . GLU A 1 326 ? 23.378 25.859 83.495 1.00 34.59 324 GLU A N 1
ATOM 2459 C CA . GLU A 1 326 ? 23.966 26.964 84.290 1.00 33.89 324 GLU A CA 1
ATOM 2460 C C . GLU A 1 326 ? 25.467 27.080 84.058 1.00 32.39 324 GLU A C 1
ATOM 2461 O O . GLU A 1 326 ? 26.010 28.185 83.959 1.00 31.24 324 GLU A O 1
ATOM 2467 N N . LEU A 1 327 ? 26.127 25.921 84.015 1.00 31.63 325 LEU A N 1
ATOM 2468 C CA . LEU A 1 327 ? 27.570 25.847 83.919 1.00 31.19 325 LEU A CA 1
ATOM 2469 C C . LEU A 1 327 ? 28.076 26.364 82.586 1.00 33.17 325 LEU A C 1
ATOM 2470 O O . LEU A 1 327 ? 28.940 27.242 82.576 1.00 34.47 325 LEU A O 1
ATOM 2475 N N . ARG A 1 328 ? 27.539 25.847 81.475 1.00 35.66 326 ARG A N 1
ATOM 2476 C CA . ARG A 1 328 ? 27.947 26.331 80.133 1.00 37.63 326 ARG A CA 1
ATOM 2477 C C . ARG A 1 328 ? 27.656 27.820 79.974 1.00 36.22 326 ARG A C 1
ATOM 2478 O O . ARG A 1 328 ? 28.447 28.541 79.368 1.00 35.28 326 ARG A O 1
ATOM 2486 N N . ASN A 1 329 ? 26.569 28.282 80.582 1.00 36.69 327 ASN A N 1
ATOM 2487 C CA . ASN A 1 329 ? 26.282 29.713 80.639 1.00 37.82 327 ASN A CA 1
ATOM 2488 C C . ASN A 1 329 ? 27.386 30.470 81.392 1.00 36.78 327 ASN A C 1
ATOM 2489 O O . ASN A 1 329 ? 27.860 31.499 80.902 1.00 34.63 327 ASN A O 1
ATOM 2494 N N . LEU A 1 330 ? 27.795 29.957 82.561 1.00 36.32 328 LEU A N 1
ATOM 2495 C CA . LEU A 1 330 ? 28.937 30.533 83.294 1.00 36.55 328 LEU A CA 1
ATOM 2496 C C . LEU A 1 330 ? 30.208 30.584 82.415 1.00 36.43 328 LEU A C 1
ATOM 2497 O O . LEU A 1 330 ? 30.787 31.665 82.236 1.00 35.87 328 LEU A O 1
ATOM 2502 N N . ILE A 1 331 ? 30.609 29.436 81.857 1.00 35.30 329 ILE A N 1
ATOM 2503 C CA . ILE A 1 331 ? 31.831 29.341 81.034 1.00 37.35 329 ILE A CA 1
ATOM 2504 C C . ILE A 1 331 ? 31.767 30.234 79.773 1.00 39.36 329 ILE A C 1
ATOM 2505 O O . ILE A 1 331 ? 32.768 30.862 79.399 1.00 40.30 329 ILE A O 1
ATOM 2510 N N . LEU A 1 332 ? 30.610 30.296 79.121 1.00 39.98 330 LEU A N 1
ATOM 2511 C CA . LEU A 1 332 ? 30.475 31.142 77.934 1.00 40.62 330 LEU A CA 1
ATOM 2512 C C . LEU A 1 332 ? 30.481 32.629 78.267 1.00 39.81 330 LEU A C 1
ATOM 2513 O O . LEU A 1 332 ? 31.058 33.400 77.513 1.00 43.12 330 LEU A O 1
ATOM 2518 N N . ASN A 1 333 ? 29.892 33.020 79.399 1.00 39.73 331 ASN A N 1
ATOM 2519 C CA . ASN A 1 333 ? 29.690 34.444 79.726 1.00 39.96 331 ASN A CA 1
ATOM 2520 C C . ASN A 1 333 ? 30.908 35.242 80.151 1.00 41.58 331 ASN A C 1
ATOM 2521 O O . ASN A 1 333 ? 31.135 36.319 79.606 1.00 41.19 331 ASN A O 1
ATOM 2526 N N . GLN A 1 334 ? 31.676 34.765 81.124 1.00 45.10 332 GLN A N 1
ATOM 2527 C CA . GLN A 1 334 ? 33.044 35.301 81.263 1.00 50.93 332 GLN A CA 1
ATOM 2528 C C . GLN A 1 334 ? 33.838 34.560 80.201 1.00 49.00 332 GLN A C 1
ATOM 2529 O O . GLN A 1 334 ? 33.966 33.340 80.246 1.00 49.92 332 GLN A O 1
ATOM 2535 N N . GLN A 1 335 ? 34.327 35.312 79.225 1.00 47.58 333 GLN A N 1
ATOM 2536 C CA . GLN A 1 335 ? 34.871 34.754 77.995 1.00 45.68 333 GLN A CA 1
ATOM 2537 C C . GLN A 1 335 ? 36.128 33.937 78.353 1.00 44.17 333 GLN A C 1
ATOM 2538 O O . GLN A 1 335 ? 37.269 34.398 78.249 1.00 42.85 333 GLN A O 1
ATOM 2544 N N . LEU A 1 336 ? 35.866 32.712 78.804 1.00 42.43 334 LEU A N 1
ATOM 2545 C CA . LEU A 1 336 ? 36.871 31.845 79.405 1.00 41.69 334 LEU A CA 1
ATOM 2546 C C . LEU A 1 336 ? 37.637 30.983 78.407 1.00 40.75 334 LEU A C 1
ATOM 2547 O O . LEU A 1 336 ? 38.600 30.309 78.824 1.00 39.11 334 LEU A O 1
ATOM 2552 N N . LEU A 1 337 ? 37.228 31.010 77.121 1.00 38.35 335 LEU A N 1
ATOM 2553 C CA . LEU A 1 337 ? 37.906 30.268 76.040 1.00 35.09 335 LEU A CA 1
ATOM 2554 C C . LEU A 1 337 ? 38.604 31.181 75.019 1.00 32.30 335 LEU A C 1
ATOM 2555 O O . LEU A 1 337 ? 39.809 31.030 74.770 1.00 30.34 335 LEU A O 1
ATOM 2560 N N . MET B 1 3 ? 68.636 -8.900 119.257 1.00 36.48 1 MET B N 1
ATOM 2561 C CA . MET B 1 3 ? 68.388 -9.303 117.826 1.00 38.06 1 MET B CA 1
ATOM 2562 C C . MET B 1 3 ? 68.953 -8.234 116.854 1.00 35.03 1 MET B C 1
ATOM 2563 O O . MET B 1 3 ? 70.163 -8.196 116.640 1.00 33.10 1 MET B O 1
ATOM 2568 N N . PHE B 1 4 ? 68.084 -7.337 116.367 1.00 32.11 2 PHE B N 1
ATOM 2569 C CA . PHE B 1 4 ? 68.280 -6.504 115.160 1.00 29.14 2 PHE B CA 1
ATOM 2570 C C . PHE B 1 4 ? 69.253 -5.356 115.359 1.00 26.56 2 PHE B C 1
ATOM 2571 O O . PHE B 1 4 ? 69.861 -4.892 114.394 1.00 24.03 2 PHE B O 1
ATOM 2579 N N . PHE B 1 5 ? 69.360 -4.901 116.613 1.00 26.16 3 PHE B N 1
ATOM 2580 C CA . PHE B 1 5 ? 70.166 -3.739 117.026 1.00 25.57 3 PHE B CA 1
ATOM 2581 C C . PHE B 1 5 ? 71.467 -4.121 117.727 1.00 26.07 3 PHE B C 1
ATOM 2582 O O . PHE B 1 5 ? 72.170 -3.246 118.202 1.00 25.83 3 PHE B O 1
ATOM 2590 N N . LYS B 1 6 ? 71.784 -5.409 117.833 1.00 28.16 4 LYS B N 1
ATOM 2591 C CA . LYS B 1 6 ? 73.066 -5.823 118.418 1.00 30.22 4 LYS B CA 1
ATOM 2592 C C . LYS B 1 6 ? 74.251 -5.246 117.605 1.00 30.42 4 LYS B C 1
ATOM 2593 O O . LYS B 1 6 ? 74.309 -5.413 116.390 1.00 30.74 4 LYS B O 1
ATOM 2599 N N . ASP B 1 7 ? 75.175 -4.560 118.281 1.00 30.61 5 ASP B N 1
ATOM 2600 C CA . ASP B 1 7 ? 76.367 -3.966 117.640 1.00 30.33 5 ASP B CA 1
ATOM 2601 C C . ASP B 1 7 ? 76.071 -2.865 116.628 1.00 27.80 5 ASP B C 1
ATOM 2602 O O . ASP B 1 7 ? 76.844 -2.646 115.706 1.00 28.31 5 ASP B O 1
ATOM 2607 N N . LYS B 1 8 ? 74.962 -2.166 116.802 1.00 25.48 6 LYS B N 1
ATOM 2608 C CA . LYS B 1 8 ? 74.635 -1.060 115.930 1.00 24.56 6 LYS B CA 1
ATOM 2609 C C . LYS B 1 8 ? 74.795 0.267 116.628 1.00 23.62 6 LYS B C 1
ATOM 2610 O O . LYS B 1 8 ? 74.919 0.351 117.864 1.00 23.66 6 LYS B O 1
ATOM 2616 N N . ASN B 1 9 ? 74.806 1.309 115.810 1.00 21.87 7 ASN B N 1
ATOM 2617 C CA . ASN B 1 9 ? 74.932 2.668 116.294 1.00 21.08 7 ASN B CA 1
ATOM 2618 C C . ASN B 1 9 ? 73.622 3.382 116.073 1.00 18.96 7 ASN B C 1
ATOM 2619 O O . ASN B 1 9 ? 73.261 3.693 114.927 1.00 17.59 7 ASN B O 1
ATOM 2624 N N . VAL B 1 10 ? 72.937 3.653 117.180 1.00 17.51 8 VAL B N 1
ATOM 2625 C CA . VAL B 1 10 ? 71.598 4.234 117.156 1.00 17.04 8 VAL B CA 1
ATOM 2626 C C . VAL B 1 10 ? 71.618 5.653 117.721 1.00 16.69 8 VAL B C 1
ATOM 2627 O O . VAL B 1 10 ? 72.158 5.877 118.814 1.00 17.16 8 VAL B O 1
ATOM 2631 N N . LEU B 1 11 ? 71.065 6.604 116.966 1.00 15.46 9 LEU B N 1
ATOM 2632 C CA . LEU B 1 11 ? 70.731 7.926 117.500 1.00 14.71 9 LEU B CA 1
ATOM 2633 C C . LEU B 1 11 ? 69.257 7.926 117.869 1.00 14.30 9 LEU B C 1
ATOM 2634 O O . LEU B 1 11 ? 68.444 7.349 117.145 1.00 14.68 9 LEU B O 1
ATOM 2639 N N . ILE B 1 12 ? 68.913 8.556 118.993 1.00 13.78 10 ILE B N 1
ATOM 2640 C CA . ILE B 1 12 ? 67.516 8.837 119.330 1.00 13.58 10 ILE B CA 1
ATOM 2641 C C . ILE B 1 12 ? 67.376 10.346 119.507 1.00 13.53 10 ILE B C 1
ATOM 2642 O O . ILE B 1 12 ? 67.854 10.916 120.491 1.00 13.81 10 ILE B O 1
ATOM 2647 N N . ILE B 1 13 ? 66.698 10.971 118.551 1.00 13.48 11 ILE B N 1
ATOM 2648 C CA . ILE B 1 13 ? 66.428 12.402 118.567 1.00 13.49 11 ILE B CA 1
ATOM 2649 C C . ILE B 1 13 ? 65.179 12.637 119.411 1.00 13.71 11 ILE B C 1
ATOM 2650 O O . ILE B 1 13 ? 64.071 12.223 119.028 1.00 13.67 11 ILE B O 1
ATOM 2655 N N . GLY B 1 14 ? 65.365 13.320 120.537 1.00 13.83 12 GLY B N 1
ATOM 2656 C CA . GLY B 1 14 ? 64.291 13.549 121.507 1.00 14.48 12 GLY B CA 1
ATOM 2657 C C . GLY B 1 14 ? 64.233 12.532 122.631 1.00 14.67 12 GLY B C 1
ATOM 2658 O O . GLY B 1 14 ? 63.218 12.424 123.310 1.00 14.72 12 GLY B O 1
ATOM 2659 N N . GLY B 1 15 ? 65.351 11.840 122.871 1.00 15.12 13 GLY B N 1
ATOM 2660 C CA . GLY B 1 15 ? 65.394 10.688 123.774 1.00 14.77 13 GLY B CA 1
ATOM 2661 C C . GLY B 1 15 ? 65.240 10.955 125.256 1.00 14.43 13 GLY B C 1
ATOM 2662 O O . GLY B 1 15 ? 65.422 10.039 126.034 1.00 13.97 13 GLY B O 1
ATOM 2663 N N . THR B 1 16 ? 64.967 12.200 125.654 1.00 14.75 14 THR B N 1
ATOM 2664 C CA . THR B 1 16 ? 64.756 12.538 127.071 1.00 15.17 14 THR B CA 1
ATOM 2665 C C . THR B 1 16 ? 63.295 12.478 127.462 1.00 15.14 14 THR B C 1
ATOM 2666 O O . THR B 1 16 ? 63.005 12.309 128.640 1.00 15.16 14 THR B O 1
ATOM 2670 N N . GLY B 1 17 ? 62.398 12.590 126.476 1.00 15.65 15 GLY B N 1
ATOM 2671 C CA . GLY B 1 17 ? 60.944 12.613 126.694 1.00 16.07 15 GLY B CA 1
ATOM 2672 C C . GLY B 1 17 ? 60.271 11.257 126.752 1.00 16.22 15 GLY B C 1
ATOM 2673 O O . GLY B 1 17 ? 60.935 10.250 126.871 1.00 16.54 15 GLY B O 1
ATOM 2674 N N . THR B 1 18 ? 58.948 11.233 126.654 1.00 17.01 16 THR B N 1
ATOM 2675 C CA . THR B 1 18 ? 58.169 10.044 127.042 1.00 18.22 16 THR B CA 1
ATOM 2676 C C . THR B 1 18 ? 58.498 8.831 126.162 1.00 19.32 16 THR B C 1
ATOM 2677 O O . THR B 1 18 ? 58.929 7.789 126.670 1.00 19.12 16 THR B O 1
ATOM 2681 N N . ILE B 1 19 ? 58.294 8.969 124.856 1.00 20.87 17 ILE B N 1
ATOM 2682 C CA . ILE B 1 19 ? 58.540 7.855 123.934 1.00 21.89 17 ILE B CA 1
ATOM 2683 C C . ILE B 1 19 ? 60.031 7.677 123.734 1.00 22.59 17 ILE B C 1
ATOM 2684 O O . ILE B 1 19 ? 60.487 6.521 123.692 1.00 23.05 17 ILE B O 1
ATOM 2689 N N . GLY B 1 20 ? 60.782 8.789 123.606 1.00 22.70 18 GLY B N 1
ATOM 2690 C CA . GLY B 1 20 ? 62.247 8.720 123.356 1.00 22.27 18 GLY B CA 1
ATOM 2691 C C . GLY B 1 20 ? 62.989 7.769 124.303 1.00 22.55 18 GLY B C 1
ATOM 2692 O O . GLY B 1 20 ? 63.725 6.874 123.854 1.00 20.89 18 GLY B O 1
ATOM 2693 N N . LYS B 1 21 ? 62.753 7.964 125.612 1.00 23.34 19 LYS B N 1
ATOM 2694 C CA . LYS B 1 21 ? 63.262 7.099 126.689 1.00 24.23 19 LYS B CA 1
ATOM 2695 C C . LYS B 1 21 ? 62.818 5.672 126.574 1.00 24.04 19 LYS B C 1
ATOM 2696 O O . LYS B 1 21 ? 63.596 4.777 126.832 1.00 25.58 19 LYS B O 1
ATOM 2702 N N . SER B 1 22 ? 61.543 5.457 126.267 1.00 23.21 20 SER B N 1
ATOM 2703 C CA . SER B 1 22 ? 60.998 4.098 126.188 1.00 21.81 20 SER B CA 1
ATOM 2704 C C . SER B 1 22 ? 61.722 3.306 125.103 1.00 20.41 20 SER B C 1
ATOM 2705 O O . SER B 1 22 ? 62.023 2.138 125.287 1.00 19.55 20 SER B O 1
ATOM 2708 N N . ILE B 1 23 ? 62.030 3.973 123.997 1.00 20.05 21 ILE B N 1
ATOM 2709 C CA . ILE B 1 23 ? 62.819 3.375 122.916 1.00 20.76 21 ILE B CA 1
ATOM 2710 C C . ILE B 1 23 ? 64.267 3.089 123.361 1.00 21.57 21 ILE B C 1
ATOM 2711 O O . ILE B 1 23 ? 64.805 2.025 123.056 1.00 21.29 21 ILE B O 1
ATOM 2716 N N . LEU B 1 24 ? 64.876 4.038 124.075 1.00 22.25 22 LEU B N 1
ATOM 2717 C CA . LEU B 1 24 ? 66.228 3.876 124.625 1.00 22.57 22 LEU B CA 1
ATOM 2718 C C . LEU B 1 24 ? 66.409 2.555 125.360 1.00 23.21 22 LEU B C 1
ATOM 2719 O O . LEU B 1 24 ? 67.275 1.777 124.996 1.00 23.94 22 LEU B O 1
ATOM 2724 N N . SER B 1 25 ? 65.580 2.275 126.356 1.00 24.29 23 SER B N 1
ATOM 2725 C CA . SER B 1 25 ? 65.819 1.109 127.194 1.00 26.57 23 SER B CA 1
ATOM 2726 C C . SER B 1 25 ? 65.423 -0.204 126.532 1.00 28.99 23 SER B C 1
ATOM 2727 O O . SER B 1 25 ? 66.040 -1.230 126.807 1.00 29.68 23 SER B O 1
ATOM 2730 N N . ASN B 1 26 ? 64.420 -0.188 125.658 1.00 32.50 24 ASN B N 1
ATOM 2731 C CA . ASN B 1 26 ? 64.120 -1.387 124.856 1.00 35.62 24 ASN B CA 1
ATOM 2732 C C . ASN B 1 26 ? 65.262 -1.715 123.923 1.00 35.42 24 ASN B C 1
ATOM 2733 O O . ASN B 1 26 ? 65.765 -2.830 123.943 1.00 39.46 24 ASN B O 1
ATOM 2738 N N . VAL B 1 27 ? 65.668 -0.736 123.122 1.00 32.91 25 VAL B N 1
ATOM 2739 C CA . VAL B 1 27 ? 66.843 -0.863 122.253 1.00 31.08 25 VAL B CA 1
ATOM 2740 C C . VAL B 1 27 ? 68.041 -1.409 123.055 1.00 30.11 25 VAL B C 1
ATOM 2741 O O . VAL B 1 27 ? 68.694 -2.351 122.605 1.00 29.28 25 VAL B O 1
ATOM 2745 N N . LEU B 1 28 ? 68.292 -0.864 124.248 1.00 28.61 26 LEU B N 1
ATOM 2746 C CA . LEU B 1 28 ? 69.432 -1.311 125.056 1.00 29.11 26 LEU B CA 1
ATOM 2747 C C . LEU B 1 28 ? 69.434 -2.794 125.416 1.00 29.07 26 LEU B C 1
ATOM 2748 O O . LEU B 1 28 ? 70.498 -3.367 125.572 1.00 29.79 26 LEU B O 1
ATOM 2753 N N . GLN B 1 29 ? 68.270 -3.422 125.538 1.00 29.92 27 GLN B N 1
ATOM 2754 C CA . GLN B 1 29 ? 68.219 -4.881 125.752 1.00 31.11 27 GLN B CA 1
ATOM 2755 C C . GLN B 1 29 ? 68.804 -5.657 124.597 1.00 31.10 27 GLN B C 1
ATOM 2756 O O . GLN B 1 29 ? 69.255 -6.785 124.787 1.00 33.24 27 GLN B O 1
ATOM 2762 N N . GLU B 1 30 ? 68.777 -5.077 123.402 1.00 30.72 28 GLU B N 1
ATOM 2763 C CA . GLU B 1 30 ? 69.381 -5.718 122.245 1.00 31.28 28 GLU B CA 1
ATOM 2764 C C . GLU B 1 30 ? 70.899 -5.493 122.133 1.00 31.70 28 GLU B C 1
ATOM 2765 O O . GLU B 1 30 ? 71.546 -6.007 121.220 1.00 32.92 28 GLU B O 1
ATOM 2771 N N . LYS B 1 31 ? 71.462 -4.747 123.081 1.00 33.03 29 LYS B N 1
ATOM 2772 C CA . LYS B 1 31 ? 72.905 -4.674 123.304 1.00 33.46 29 LYS B CA 1
ATOM 2773 C C . LYS B 1 31 ? 73.605 -3.993 122.117 1.00 30.62 29 LYS B C 1
ATOM 2774 O O . LYS B 1 31 ? 74.484 -4.571 121.492 1.00 29.86 29 LYS B O 1
ATOM 2780 N N . PRO B 1 32 ? 73.183 -2.753 121.780 1.00 30.26 30 PRO B N 1
ATOM 2781 C CA . PRO B 1 32 ? 73.832 -2.049 120.670 1.00 29.23 30 PRO B CA 1
ATOM 2782 C C . PRO B 1 32 ? 75.223 -1.614 121.034 1.00 27.88 30 PRO B C 1
ATOM 2783 O O . PRO B 1 32 ? 75.598 -1.676 122.201 1.00 27.36 30 PRO B O 1
ATOM 2787 N N . LYS B 1 33 ? 75.979 -1.204 120.019 1.00 27.90 31 LYS B N 1
ATOM 2788 C CA . LYS B 1 33 ? 77.328 -0.706 120.203 1.00 26.50 31 LYS B CA 1
ATOM 2789 C C . LYS B 1 33 ? 77.226 0.615 120.916 1.00 24.70 31 LYS B C 1
ATOM 2790 O O . LYS B 1 33 ? 77.941 0.842 121.883 1.00 24.24 31 LYS B O 1
ATOM 2796 N N . VAL B 1 34 ? 76.322 1.479 120.453 1.00 23.21 32 VAL B N 1
ATOM 2797 C CA . VAL B 1 34 ? 76.095 2.776 121.107 1.00 21.76 32 VAL B CA 1
ATOM 2798 C C . VAL B 1 34 ? 74.682 3.295 120.847 1.00 20.52 32 VAL B C 1
ATOM 2799 O O . VAL B 1 34 ? 74.131 3.099 119.750 1.00 21.09 32 VAL B O 1
ATOM 2803 N N . VAL B 1 35 ? 74.111 3.957 121.858 1.00 18.69 33 VAL B N 1
ATOM 2804 C CA . VAL B 1 35 ? 72.956 4.819 121.660 1.00 17.20 33 VAL B CA 1
ATOM 2805 C C . VAL B 1 35 ? 73.310 6.276 122.009 1.00 16.44 33 VAL B C 1
ATOM 2806 O O . VAL B 1 35 ? 73.832 6.546 123.067 1.00 15.29 33 VAL B O 1
ATOM 2810 N N . ARG B 1 36 ? 73.044 7.203 121.092 1.00 16.39 34 ARG B N 1
ATOM 2811 C CA . ARG B 1 36 ? 73.162 8.634 121.381 1.00 16.71 34 ARG B CA 1
ATOM 2812 C C . ARG B 1 36 ? 71.781 9.219 121.654 1.00 16.09 34 ARG B C 1
ATOM 2813 O O . ARG B 1 36 ? 70.825 8.964 120.934 1.00 15.36 34 ARG B O 1
ATOM 2821 N N . VAL B 1 37 ? 71.701 9.995 122.722 1.00 15.83 35 VAL B N 1
ATOM 2822 C CA . VAL B 1 37 ? 70.477 10.614 123.156 1.00 15.41 35 VAL B CA 1
ATOM 2823 C C . VAL B 1 37 ? 70.696 12.053 122.785 1.00 14.52 35 VAL B C 1
ATOM 2824 O O . VAL B 1 37 ? 71.701 12.614 123.152 1.00 13.60 35 VAL B O 1
ATOM 2828 N N . PHE B 1 38 ? 69.762 12.629 122.034 1.00 14.71 36 PHE B N 1
ATOM 2829 C CA . PHE B 1 38 ? 69.884 13.981 121.496 1.00 15.08 36 PHE B CA 1
ATOM 2830 C C . PHE B 1 38 ? 68.683 14.803 121.937 1.00 16.51 36 PHE B C 1
ATOM 2831 O O . PHE B 1 38 ? 67.554 14.470 121.607 1.00 17.10 36 PHE B O 1
ATOM 2839 N N . SER B 1 39 ? 68.922 15.857 122.711 1.00 18.60 37 SER B N 1
ATOM 2840 C CA . SER B 1 39 ? 67.861 16.801 123.095 1.00 20.11 37 SER B CA 1
ATOM 2841 C C . SER B 1 39 ? 68.458 18.160 123.483 1.00 20.81 37 SER B C 1
ATOM 2842 O O . SER B 1 39 ? 69.676 18.287 123.640 1.00 22.10 37 SER B O 1
ATOM 2845 N N . ARG B 1 40 ? 67.599 19.159 123.673 1.00 21.01 38 ARG B N 1
ATOM 2846 C CA . ARG B 1 40 ? 68.041 20.541 123.898 1.00 21.06 38 ARG B CA 1
ATOM 2847 C C . ARG B 1 40 ? 68.378 20.861 125.342 1.00 20.34 38 ARG B C 1
ATOM 2848 O O . ARG B 1 40 ? 69.079 21.820 125.594 1.00 20.01 38 ARG B O 1
ATOM 2856 N N . SER B 1 41 ? 67.817 20.103 126.278 1.00 20.13 39 SER B N 1
ATOM 2857 C CA . SER B 1 41 ? 67.693 20.524 127.669 1.00 20.16 39 SER B CA 1
ATOM 2858 C C . SER B 1 41 ? 68.726 19.770 128.497 1.00 21.10 39 SER B C 1
ATOM 2859 O O . SER B 1 41 ? 68.714 18.544 128.515 1.00 21.52 39 SER B O 1
ATOM 2862 N N . GLU B 1 42 ? 69.623 20.503 129.164 1.00 21.75 40 GLU B N 1
ATOM 2863 C CA . GLU B 1 42 ? 70.676 19.895 130.001 1.00 21.48 40 GLU B CA 1
ATOM 2864 C C . GLU B 1 42 ? 70.083 19.273 131.244 1.00 21.80 40 GLU B C 1
ATOM 2865 O O . GLU B 1 42 ? 70.462 18.162 131.624 1.00 20.87 40 GLU B O 1
ATOM 2871 N N . TYR B 1 43 ? 69.126 19.983 131.852 1.00 22.62 41 TYR B N 1
ATOM 2872 C CA . TYR B 1 43 ? 68.464 19.516 133.078 1.00 22.35 41 TYR B CA 1
ATOM 2873 C C . TYR B 1 43 ? 67.903 18.108 132.907 1.00 21.59 41 TYR B C 1
ATOM 2874 O O . TYR B 1 43 ? 68.091 17.258 133.781 1.00 21.01 41 TYR B O 1
ATOM 2883 N N . ASN B 1 44 ? 67.202 17.897 131.787 1.00 20.72 42 ASN B N 1
ATOM 2884 C CA . ASN B 1 44 ? 66.552 16.622 131.480 1.00 20.17 42 ASN B CA 1
ATOM 2885 C C . ASN B 1 44 ? 67.541 15.524 131.177 1.00 20.22 42 ASN B C 1
ATOM 2886 O O . ASN B 1 44 ? 67.216 14.361 131.395 1.00 20.93 42 ASN B O 1
ATOM 2891 N N . GLN B 1 45 ? 68.708 15.889 130.627 1.00 20.28 43 GLN B N 1
ATOM 2892 C CA . GLN B 1 45 ? 69.796 14.934 130.349 1.00 20.39 43 GLN B CA 1
ATOM 2893 C C . GLN B 1 45 ? 70.437 14.516 131.657 1.00 20.21 43 GLN B C 1
ATOM 2894 O O . GLN B 1 45 ? 70.597 13.323 131.929 1.00 19.42 43 GLN B O 1
ATOM 2900 N N . PHE B 1 46 ? 70.765 15.520 132.467 1.00 20.08 44 PHE B N 1
ATOM 2901 C CA . PHE B 1 46 ? 71.222 15.327 133.825 1.00 20.54 44 PHE B CA 1
ATOM 2902 C C . PHE B 1 46 ? 70.388 14.254 134.541 1.00 21.31 44 PHE B C 1
ATOM 2903 O O . PHE B 1 46 ? 70.940 13.268 135.027 1.00 21.48 44 PHE B O 1
ATOM 2911 N N . LEU B 1 47 ? 69.068 14.410 134.570 1.00 22.44 45 LEU B N 1
ATOM 2912 C CA . LEU B 1 47 ? 68.215 13.418 135.231 1.00 23.53 45 LEU B CA 1
ATOM 2913 C C . LEU B 1 47 ? 68.373 12.064 134.559 1.00 25.78 45 LEU B C 1
ATOM 2914 O O . LEU B 1 47 ? 68.428 11.042 135.252 1.00 27.20 45 LEU B O 1
ATOM 2919 N N . LEU B 1 48 ? 68.461 12.052 133.224 1.00 27.73 46 LEU B N 1
ATOM 2920 C CA . LEU B 1 48 ? 68.649 10.793 132.474 1.00 28.75 46 LEU B CA 1
ATOM 2921 C C . LEU B 1 48 ? 70.024 10.135 132.694 1.00 29.83 46 LEU B C 1
ATOM 2922 O O . LEU B 1 48 ? 70.136 8.910 132.662 1.00 31.02 46 LEU B O 1
ATOM 2927 N N . GLN B 1 49 ? 71.058 10.939 132.900 1.00 29.83 47 GLN B N 1
ATOM 2928 C CA . GLN B 1 49 ? 72.362 10.406 133.238 1.00 30.16 47 GLN B CA 1
ATOM 2929 C C . GLN B 1 49 ? 72.384 9.736 134.612 1.00 31.72 47 GLN B C 1
ATOM 2930 O O . GLN B 1 49 ? 73.070 8.739 134.806 1.00 31.54 47 GLN B O 1
ATOM 2936 N N . GLU B 1 50 ? 71.642 10.282 135.566 1.00 34.68 48 GLU B N 1
ATOM 2937 C CA . GLU B 1 50 ? 71.644 9.738 136.928 1.00 37.77 48 GLU B CA 1
ATOM 2938 C C . GLU B 1 50 ? 70.899 8.427 137.029 1.00 38.85 48 GLU B C 1
ATOM 2939 O O . GLU B 1 50 ? 71.325 7.512 137.742 1.00 41.76 48 GLU B O 1
ATOM 2945 N N . GLU B 1 51 ? 69.780 8.351 136.320 1.00 37.63 49 GLU B N 1
ATOM 2946 C CA . GLU B 1 51 ? 68.969 7.154 136.310 1.00 37.77 49 GLU B CA 1
ATOM 2947 C C . GLU B 1 51 ? 69.741 5.968 135.735 1.00 38.39 49 GLU B C 1
ATOM 2948 O O . GLU B 1 51 ? 69.663 4.876 136.281 1.00 38.84 49 GLU B O 1
ATOM 2954 N N . PHE B 1 52 ? 70.524 6.213 134.678 1.00 39.13 50 PHE B N 1
ATOM 2955 C CA . PHE B 1 52 ? 71.314 5.180 133.981 1.00 39.36 50 PHE B CA 1
ATOM 2956 C C . PHE B 1 52 ? 72.776 5.106 134.452 1.00 44.98 50 PHE B C 1
ATOM 2957 O O . PHE B 1 52 ? 73.622 4.574 133.734 1.00 49.70 50 PHE B O 1
ATOM 2965 N N . ARG B 1 53 ? 73.076 5.587 135.660 1.00 52.41 51 ARG B N 1
ATOM 2966 C CA . ARG B 1 53 ? 74.477 5.767 136.113 1.00 57.86 51 ARG B CA 1
ATOM 2967 C C . ARG B 1 53 ? 75.389 4.531 135.944 1.00 61.67 51 ARG B C 1
ATOM 2968 O O . ARG B 1 53 ? 76.555 4.676 135.556 1.00 64.05 51 ARG B O 1
ATOM 2976 N N . ASP B 1 54 ? 74.859 3.338 136.228 1.00 65.73 52 ASP B N 1
ATOM 2977 C CA . ASP B 1 54 ? 75.623 2.083 136.103 1.00 70.97 52 ASP B CA 1
ATOM 2978 C C . ASP B 1 54 ? 75.283 1.260 134.835 1.00 74.02 52 ASP B C 1
ATOM 2979 O O . ASP B 1 54 ? 75.389 0.027 134.850 1.00 77.18 52 ASP B O 1
ATOM 2984 N N . LYS B 1 55 ? 74.868 1.943 133.756 1.00 73.27 53 LYS B N 1
ATOM 2985 C CA . LYS B 1 55 ? 74.655 1.335 132.416 1.00 69.29 53 LYS B CA 1
ATOM 2986 C C . LYS B 1 55 ? 75.165 2.231 131.274 1.00 62.30 53 LYS B C 1
ATOM 2987 O O . LYS B 1 55 ? 74.897 1.949 130.106 1.00 54.77 53 LYS B O 1
ATOM 2993 N N . ASN B 1 56 ? 75.949 3.257 131.625 1.00 62.52 54 ASN B N 1
ATOM 2994 C CA . ASN B 1 56 ? 76.173 4.459 130.792 1.00 65.21 54 ASN B CA 1
ATOM 2995 C C . ASN B 1 56 ? 77.344 4.422 129.798 1.00 67.72 54 ASN B C 1
ATOM 2996 O O . ASN B 1 56 ? 77.525 5.377 129.030 1.00 67.97 54 ASN B O 1
ATOM 3001 N N . ARG B 1 57 ? 78.143 3.356 129.820 1.00 67.56 55 ARG B N 1
ATOM 3002 C CA . ARG B 1 57 ? 79.152 3.124 128.776 1.00 67.84 55 ARG B CA 1
ATOM 3003 C C . ARG B 1 57 ? 78.503 3.079 127.367 1.00 62.78 55 ARG B C 1
ATOM 3004 O O . ARG B 1 57 ? 79.060 3.609 126.390 1.00 61.60 55 ARG B O 1
ATOM 3012 N N . ASN B 1 58 ? 77.313 2.477 127.292 1.00 55.04 56 ASN B N 1
ATOM 3013 C CA . ASN B 1 58 ? 76.532 2.397 126.053 1.00 48.25 56 ASN B CA 1
ATOM 3014 C C . ASN B 1 58 ? 75.952 3.723 125.575 1.00 41.45 56 ASN B C 1
ATOM 3015 O O . ASN B 1 58 ? 75.813 3.924 124.382 1.00 38.56 56 ASN B O 1
ATOM 3020 N N . ILE B 1 59 ? 75.603 4.607 126.507 1.00 36.22 57 ILE B N 1
ATOM 3021 C CA . ILE B 1 59 ? 74.839 5.812 126.199 1.00 32.44 57 ILE B CA 1
ATOM 3022 C C . ILE B 1 59 ? 75.790 7.021 126.062 1.00 31.86 57 ILE B C 1
ATOM 3023 O O . ILE B 1 59 ? 76.712 7.174 126.856 1.00 33.02 57 ILE B O 1
ATOM 3028 N N . ARG B 1 60 ? 75.542 7.862 125.056 1.00 31.47 58 ARG B N 1
ATOM 3029 C CA . ARG B 1 60 ? 76.191 9.169 124.858 1.00 31.29 58 ARG B CA 1
ATOM 3030 C C . ARG B 1 60 ? 75.114 10.249 124.962 1.00 29.52 58 ARG B C 1
ATOM 3031 O O . ARG B 1 60 ? 73.961 10.005 124.598 1.00 29.45 58 ARG B O 1
ATOM 3039 N N . TYR B 1 61 ? 75.492 11.451 125.398 1.00 26.86 59 TYR B N 1
ATOM 3040 C CA . TYR B 1 61 ? 74.516 12.504 125.666 1.00 24.88 59 TYR B CA 1
ATOM 3041 C C . TYR B 1 61 ? 74.825 13.849 125.003 1.00 22.80 59 TYR B C 1
ATOM 3042 O O . TYR B 1 61 ? 75.546 14.684 125.558 1.00 22.68 59 TYR B O 1
ATOM 3051 N N . LEU B 1 62 ? 74.195 14.060 123.846 1.00 20.75 60 LEU B N 1
ATOM 3052 C CA . LEU B 1 62 ? 74.362 15.261 123.023 1.00 19.12 60 LEU B CA 1
ATOM 3053 C C . LEU B 1 62 ? 73.310 16.310 123.337 1.00 18.84 60 LEU B C 1
ATOM 3054 O O . LEU B 1 62 ? 72.105 16.012 123.351 1.00 18.42 60 LEU B O 1
ATOM 3059 N N . ILE B 1 63 ? 73.787 17.529 123.596 1.00 18.38 61 ILE B N 1
ATOM 3060 C CA . ILE B 1 63 ? 72.945 18.718 123.657 1.00 18.51 61 ILE B CA 1
ATOM 3061 C C . ILE B 1 63 ? 72.939 19.283 122.227 1.00 19.33 61 ILE B C 1
ATOM 3062 O O . ILE B 1 63 ? 74.009 19.531 121.635 1.00 20.00 61 ILE B O 1
ATOM 3067 N N . GLY B 1 64 ? 71.745 19.468 121.668 1.00 18.42 62 GLY B N 1
ATOM 3068 C CA . GLY B 1 64 ? 71.604 20.020 120.317 1.00 17.33 62 GLY B CA 1
ATOM 3069 C C . GLY B 1 64 ? 70.149 20.287 120.013 1.00 16.54 62 GLY B C 1
ATOM 3070 O O . GLY B 1 64 ? 69.271 19.622 120.573 1.00 16.78 62 GLY B O 1
ATOM 3071 N N . ASP B 1 65 ? 69.887 21.260 119.152 1.00 15.45 63 ASP B N 1
ATOM 3072 C CA . ASP B 1 65 ? 68.522 21.587 118.761 1.00 15.34 63 ASP B CA 1
ATOM 3073 C C . ASP B 1 65 ? 68.346 21.140 117.294 1.00 14.52 63 ASP B C 1
ATOM 3074 O O . ASP B 1 65 ? 69.220 21.361 116.462 1.00 13.84 63 ASP B O 1
ATOM 3079 N N . ILE B 1 66 ? 67.232 20.487 116.970 1.00 14.28 64 ILE B N 1
ATOM 3080 C CA . ILE B 1 66 ? 67.026 20.012 115.575 1.00 14.21 64 ILE B CA 1
ATOM 3081 C C . ILE B 1 66 ? 66.650 21.117 114.582 1.00 13.40 64 ILE B C 1
ATOM 3082 O O . ILE B 1 66 ? 66.483 20.832 113.420 1.00 13.25 64 ILE B O 1
ATOM 3087 N N . ARG B 1 67 ? 66.538 22.365 115.042 1.00 12.69 65 ARG B N 1
ATOM 3088 C CA . ARG B 1 67 ? 66.554 23.532 114.153 1.00 12.14 65 ARG B CA 1
ATOM 3089 C C . ARG B 1 67 ? 67.956 23.863 113.553 1.00 11.34 65 ARG B C 1
ATOM 3090 O O . ARG B 1 67 ? 68.071 24.627 112.605 1.00 10.95 65 ARG B O 1
ATOM 3098 N N . ASN B 1 68 ? 69.000 23.215 114.064 1.00 10.91 66 ASN B N 1
ATOM 3099 C CA . ASN B 1 68 ? 70.400 23.500 113.742 1.00 10.42 66 ASN B CA 1
ATOM 3100 C C . ASN B 1 68 ? 70.991 22.331 112.977 1.00 10.09 66 ASN B C 1
ATOM 3101 O O . ASN B 1 68 ? 71.337 21.309 113.560 1.00 10.20 66 ASN B O 1
ATOM 3106 N N . TYR B 1 69 ? 71.120 22.477 111.667 1.00 9.74 67 TYR B N 1
ATOM 3107 C CA . TYR B 1 69 ? 71.602 21.380 110.821 1.00 9.36 67 TYR B CA 1
ATOM 3108 C C . TYR B 1 69 ? 72.941 20.755 111.272 1.00 9.30 67 TYR B C 1
ATOM 3109 O O . TYR B 1 69 ? 73.030 19.551 111.489 1.00 9.34 67 TYR B O 1
ATOM 3118 N N . ASP B 1 70 ? 73.973 21.577 111.431 1.00 9.33 68 ASP B N 1
ATOM 3119 C CA . ASP B 1 70 ? 75.352 21.068 111.615 1.00 9.25 68 ASP B CA 1
ATOM 3120 C C . ASP B 1 70 ? 75.477 20.172 112.845 1.00 9.41 68 ASP B C 1
ATOM 3121 O O . ASP B 1 70 ? 76.341 19.295 112.910 1.00 9.51 68 ASP B O 1
ATOM 3126 N N . ARG B 1 71 ? 74.620 20.445 113.822 1.00 9.54 69 ARG B N 1
ATOM 3127 C CA . ARG B 1 71 ? 74.559 19.706 115.054 1.00 9.67 69 ARG B CA 1
ATOM 3128 C C . ARG B 1 71 ? 73.776 18.400 114.878 1.00 9.79 69 ARG B C 1
ATOM 3129 O O . ARG B 1 71 ? 74.193 17.364 115.374 1.00 9.37 69 ARG B O 1
ATOM 3137 N N . VAL B 1 72 ? 72.665 18.440 114.145 1.00 10.25 70 VAL B N 1
ATOM 3138 C CA . VAL B 1 72 ? 71.964 17.200 113.750 1.00 10.71 70 VAL B CA 1
ATOM 3139 C C . VAL B 1 72 ? 72.906 16.292 112.919 1.00 11.35 70 VAL B C 1
ATOM 3140 O O . VAL B 1 72 ? 72.972 15.068 113.135 1.00 11.18 70 VAL B O 1
ATOM 3144 N N . PHE B 1 73 ? 73.634 16.909 111.985 1.00 11.96 71 PHE B N 1
ATOM 3145 C CA . PHE B 1 73 ? 74.625 16.228 111.149 1.00 12.60 71 PHE B CA 1
ATOM 3146 C C . PHE B 1 73 ? 75.728 15.549 111.941 1.00 12.99 71 PHE B C 1
ATOM 3147 O O . PHE B 1 73 ? 75.997 14.366 111.768 1.00 13.05 71 PHE B O 1
ATOM 3155 N N . SER B 1 74 ? 76.397 16.301 112.799 1.00 13.82 72 SER B N 1
ATOM 3156 C CA . SER B 1 74 ? 77.478 15.720 113.605 1.00 14.29 72 SER B CA 1
ATOM 3157 C C . SER B 1 74 ? 76.912 14.661 114.523 1.00 13.69 72 SER B C 1
ATOM 3158 O O . SER B 1 74 ? 77.551 13.658 114.749 1.00 13.63 72 SER B O 1
ATOM 3161 N N . ALA B 1 75 ? 75.700 14.875 115.011 1.00 13.78 73 ALA B N 1
ATOM 3162 C CA . ALA B 1 75 ? 75.036 13.880 115.835 1.00 14.32 73 ALA B CA 1
ATOM 3163 C C . ALA B 1 75 ? 74.769 12.614 115.070 1.00 14.79 73 ALA B C 1
ATOM 3164 O O . ALA B 1 75 ? 74.758 11.579 115.699 1.00 15.11 73 ALA B O 1
ATOM 3166 N N . MET B 1 76 ? 74.523 12.708 113.754 1.00 15.22 74 MET B N 1
ATOM 3167 C CA . MET B 1 76 ? 74.321 11.533 112.875 1.00 15.61 74 MET B CA 1
ATOM 3168 C C . MET B 1 76 ? 75.595 10.777 112.430 1.00 16.39 74 MET B C 1
ATOM 3169 O O . MET B 1 76 ? 75.476 9.659 111.917 1.00 17.50 74 MET B O 1
ATOM 3174 N N . GLU B 1 77 ? 76.792 11.345 112.607 1.00 16.23 75 GLU B N 1
ATOM 3175 C CA . GLU B 1 77 ? 78.061 10.627 112.287 1.00 16.14 75 GLU B CA 1
ATOM 3176 C C . GLU B 1 77 ? 78.016 9.110 112.571 1.00 16.48 75 GLU B C 1
ATOM 3177 O O . GLU B 1 77 ? 77.726 8.696 113.696 1.00 17.00 75 GLU B O 1
ATOM 3183 N N . ASN B 1 78 ? 78.284 8.305 111.542 1.00 16.85 76 ASN B N 1
ATOM 3184 C CA . ASN B 1 78 ? 78.409 6.819 111.635 1.00 17.56 76 ASN B CA 1
ATOM 3185 C C . ASN B 1 78 ? 77.234 6.058 112.294 1.00 17.76 76 ASN B C 1
ATOM 3186 O O . ASN B 1 78 ? 77.400 4.972 112.876 1.00 18.77 76 ASN B O 1
ATOM 3191 N N . ILE B 1 79 ? 76.043 6.608 112.146 1.00 17.26 77 ILE B N 1
ATOM 3192 C CA . ILE B 1 79 ? 74.865 6.034 112.748 1.00 17.05 77 ILE B CA 1
ATOM 3193 C C . ILE B 1 79 ? 74.134 5.177 111.748 1.00 16.75 77 ILE B C 1
ATOM 3194 O O . ILE B 1 79 ? 74.078 5.502 110.570 1.00 16.68 77 ILE B O 1
ATOM 3199 N N . ASP B 1 80 ? 73.586 4.075 112.253 1.00 16.65 78 ASP B N 1
ATOM 3200 C CA . ASP B 1 80 ? 72.841 3.117 111.459 1.00 16.43 78 ASP B CA 1
ATOM 3201 C C . ASP B 1 80 ? 71.340 3.463 111.463 1.00 17.01 78 ASP B C 1
ATOM 3202 O O . ASP B 1 80 ? 70.726 3.490 110.396 1.00 17.48 78 ASP B O 1
ATOM 3207 N N . TYR B 1 81 ? 70.760 3.756 112.636 1.00 17.33 79 TYR B N 1
ATOM 3208 C CA . TYR B 1 81 ? 69.289 3.914 112.790 1.00 17.66 79 TYR B CA 1
ATOM 3209 C C . TYR B 1 81 ? 68.923 5.166 113.608 1.00 18.17 79 TYR B C 1
ATOM 3210 O O . TYR B 1 81 ? 69.444 5.358 114.732 1.00 18.88 79 TYR B O 1
ATOM 3219 N N . VAL B 1 82 ? 68.029 5.999 113.046 1.00 17.40 80 VAL B N 1
ATOM 3220 C CA . VAL B 1 82 ? 67.635 7.292 113.638 1.00 16.84 80 VAL B CA 1
ATOM 3221 C C . VAL B 1 82 ? 66.151 7.290 114.012 1.00 16.30 80 VAL B C 1
ATOM 3222 O O . VAL B 1 82 ? 65.308 7.211 113.132 1.00 15.23 80 VAL B O 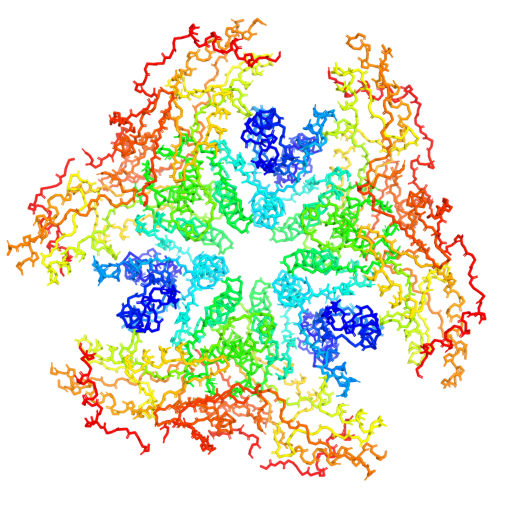1
ATOM 3226 N N . PHE B 1 83 ? 65.860 7.404 115.315 1.00 16.25 81 PHE B N 1
ATOM 3227 C CA . PHE B 1 83 ? 64.507 7.603 115.820 1.00 16.09 81 PHE B CA 1
ATOM 3228 C C . PHE B 1 83 ? 64.225 9.091 115.937 1.00 16.56 81 PHE B C 1
ATOM 3229 O O . PHE B 1 83 ? 64.770 9.743 116.826 1.00 17.27 81 PHE B O 1
ATOM 3237 N N . HIS B 1 84 ? 63.378 9.617 115.045 1.00 16.65 82 HIS B N 1
ATOM 3238 C CA . HIS B 1 84 ? 63.001 11.034 115.043 1.00 16.50 82 HIS B CA 1
ATOM 3239 C C . HIS B 1 84 ? 61.692 11.290 115.858 1.00 16.55 82 HIS B C 1
ATOM 3240 O O . HIS B 1 84 ? 60.610 11.590 115.342 1.00 15.65 82 HIS B O 1
ATOM 3247 N N . VAL B 1 85 ? 61.877 11.217 117.169 1.00 17.05 83 VAL B N 1
ATOM 3248 C CA . VAL B 1 85 ? 60.817 11.286 118.169 1.00 17.25 83 VAL B CA 1
ATOM 3249 C C . VAL B 1 85 ? 60.691 12.693 118.789 1.00 16.76 83 VAL B C 1
ATOM 3250 O O . VAL B 1 85 ? 59.812 12.941 119.593 1.00 16.93 83 VAL B O 1
ATOM 3254 N N . ALA B 1 86 ? 61.559 13.625 118.423 1.00 16.18 84 ALA B N 1
ATOM 3255 C CA . ALA B 1 86 ? 61.459 14.970 118.947 1.00 15.76 84 ALA B CA 1
ATOM 3256 C C . ALA B 1 86 ? 60.384 15.765 118.218 1.00 16.09 84 ALA B C 1
ATOM 3257 O O . ALA B 1 86 ? 60.214 15.590 116.979 1.00 17.02 84 ALA B O 1
ATOM 3259 N N . ALA B 1 87 ? 59.658 16.613 118.977 1.00 15.65 85 ALA B N 1
ATOM 3260 C CA . ALA B 1 87 ? 58.661 17.568 118.411 1.00 15.28 85 ALA B CA 1
ATOM 3261 C C . ALA B 1 87 ? 58.063 18.541 119.422 1.00 15.09 85 ALA B C 1
ATOM 3262 O O . ALA B 1 87 ? 58.218 18.389 120.635 1.00 15.05 85 ALA B O 1
ATOM 3264 N N . MET B 1 88 ? 57.379 19.548 118.886 1.00 14.85 86 MET B N 1
ATOM 3265 C CA . MET B 1 88 ? 56.458 20.375 119.647 1.00 15.03 86 MET B CA 1
ATOM 3266 C C . MET B 1 88 ? 55.162 19.627 119.443 1.00 15.47 86 MET B C 1
ATOM 3267 O O . MET B 1 88 ? 54.755 19.446 118.315 1.00 16.50 86 MET B O 1
ATOM 3272 N N . LYS B 1 89 ? 54.543 19.165 120.525 1.00 16.25 87 LYS B N 1
ATOM 3273 C CA . LYS B 1 89 ? 53.380 18.247 120.475 1.00 16.33 87 LYS B CA 1
ATOM 3274 C C . LYS B 1 89 ? 52.027 18.756 121.026 1.00 16.19 87 LYS B C 1
ATOM 3275 O O . LYS B 1 89 ? 50.998 18.167 120.716 1.00 16.23 87 LYS B O 1
ATOM 3281 N N . HIS B 1 90 ? 52.038 19.796 121.867 1.00 16.06 88 HIS B N 1
ATOM 3282 C CA . HIS B 1 90 ? 50.799 20.411 122.386 1.00 15.61 88 HIS B CA 1
ATOM 3283 C C . HIS B 1 90 ? 50.041 21.197 121.298 1.00 15.52 88 HIS B C 1
ATOM 3284 O O . HIS B 1 90 ? 50.641 21.961 120.515 1.00 15.26 88 HIS B O 1
ATOM 3291 N N . VAL B 1 91 ? 48.723 21.005 121.287 1.00 15.02 89 VAL B N 1
ATOM 3292 C CA . VAL B 1 91 ? 47.821 21.680 120.371 1.00 14.69 89 VAL B CA 1
ATOM 3293 C C . VAL B 1 91 ? 47.881 23.173 120.671 1.00 14.47 89 VAL B C 1
ATOM 3294 O O . VAL B 1 91 ? 48.085 23.971 119.763 1.00 14.39 89 VAL B O 1
ATOM 3298 N N . SER B 1 92 ? 47.746 23.529 121.945 1.00 14.81 90 SER B N 1
ATOM 3299 C CA . SER B 1 92 ? 47.670 24.943 122.383 1.00 15.35 90 SER B CA 1
ATOM 3300 C C . SER B 1 92 ? 48.955 25.716 122.200 1.00 15.56 90 SER B C 1
ATOM 3301 O O . SER B 1 92 ? 48.939 26.877 121.798 1.00 15.97 90 SER B O 1
ATOM 3304 N N . PHE B 1 93 ? 50.072 25.093 122.528 1.00 15.54 91 PHE B N 1
ATOM 3305 C CA . PHE B 1 93 ? 51.336 25.768 122.358 1.00 15.76 91 PHE B CA 1
ATOM 3306 C C . PHE B 1 93 ? 51.612 25.974 120.909 1.00 15.98 91 PHE B C 1
ATOM 3307 O O . PHE B 1 93 ? 52.072 27.047 120.537 1.00 16.53 91 PHE B O 1
ATOM 3315 N N . CYS B 1 94 ? 51.271 24.993 120.075 1.00 15.62 92 CYS B N 1
ATOM 3316 C CA . CYS B 1 94 ? 51.440 25.178 118.643 1.00 15.39 92 CYS B CA 1
ATOM 3317 C C . CYS B 1 94 ? 50.460 26.185 118.006 1.00 16.17 92 CYS B C 1
ATOM 3318 O O . CYS B 1 94 ? 50.624 26.510 116.823 1.00 16.10 92 CYS B O 1
ATOM 3321 N N . GLU B 1 95 ? 49.459 26.663 118.759 1.00 16.50 93 GLU B N 1
ATOM 3322 C CA . GLU B 1 95 ? 48.541 27.705 118.274 1.00 17.14 93 GLU B CA 1
ATOM 3323 C C . GLU B 1 95 ? 48.954 29.115 118.636 1.00 16.72 93 GLU B C 1
ATOM 3324 O O . GLU B 1 95 ? 48.730 30.040 117.854 1.00 16.48 93 GLU B O 1
ATOM 3330 N N . TYR B 1 96 ? 49.452 29.288 119.857 1.00 16.44 94 TYR B N 1
ATOM 3331 C CA . TYR B 1 96 ? 49.875 30.600 120.353 1.00 16.09 94 TYR B CA 1
ATOM 3332 C C . TYR B 1 96 ? 51.259 30.903 119.767 1.00 14.32 94 TYR B C 1
ATOM 3333 O O . TYR B 1 96 ? 51.585 32.052 119.468 1.00 14.12 94 TYR B O 1
ATOM 3342 N N . ASN B 1 97 ? 52.038 29.844 119.554 1.00 12.59 95 ASN B N 1
ATOM 3343 C CA . ASN B 1 97 ? 53.375 29.928 118.998 1.00 11.33 95 ASN B CA 1
ATOM 3344 C C . ASN B 1 97 ? 53.451 29.215 117.643 1.00 10.26 95 ASN B C 1
ATOM 3345 O O . ASN B 1 97 ? 54.164 28.233 117.518 1.00 9.97 95 ASN B O 1
ATOM 3350 N N . PRO B 1 98 ? 52.714 29.702 116.624 1.00 9.67 96 PRO B N 1
ATOM 3351 C CA . PRO B 1 98 ? 52.594 28.900 115.414 1.00 9.39 96 PRO B CA 1
ATOM 3352 C C . PRO B 1 98 ? 53.871 28.706 114.582 1.00 9.26 96 PRO B C 1
ATOM 3353 O O . PRO B 1 98 ? 54.043 27.624 114.010 1.00 8.95 96 PRO B O 1
ATOM 3357 N N . PHE B 1 99 ? 54.743 29.725 114.525 1.00 9.10 97 PHE B N 1
ATOM 3358 C CA . PHE B 1 99 ? 55.967 29.632 113.754 1.00 8.90 97 PHE B CA 1
ATOM 3359 C C . PHE B 1 99 ? 57.041 28.866 114.500 1.00 8.89 97 PHE B C 1
ATOM 3360 O O . PHE B 1 99 ? 57.891 28.167 113.880 1.00 8.82 97 PHE B O 1
ATOM 3368 N N . GLU B 1 100 ? 57.033 28.993 115.823 1.00 8.81 98 GLU B N 1
ATOM 3369 C CA . GLU B 1 100 ? 57.893 28.134 116.617 1.00 8.93 98 GLU B CA 1
ATOM 3370 C C . GLU B 1 100 ? 57.637 26.652 116.277 1.00 9.10 98 GLU B C 1
ATOM 3371 O O . GLU B 1 100 ? 58.579 25.867 116.171 1.00 9.43 98 GLU B O 1
ATOM 3377 N N . ALA B 1 101 ? 56.368 26.297 116.087 1.00 9.06 99 ALA B N 1
ATOM 3378 C CA . ALA B 1 101 ? 55.971 24.938 115.754 1.00 9.12 99 ALA B CA 1
ATOM 3379 C C . ALA B 1 101 ? 56.425 24.479 114.367 1.00 9.13 99 ALA B C 1
ATOM 3380 O O . ALA B 1 101 ? 56.662 23.290 114.149 1.00 9.17 99 ALA B O 1
ATOM 3382 N N . VAL B 1 102 ? 56.494 25.419 113.432 1.00 9.06 100 VAL B N 1
ATOM 3383 C CA . VAL B 1 102 ? 57.009 25.163 112.101 1.00 9.09 100 VAL B CA 1
ATOM 3384 C C . VAL B 1 102 ? 58.475 24.875 112.165 1.00 9.03 100 VAL B C 1
ATOM 3385 O O . VAL B 1 102 ? 58.936 23.998 111.456 1.00 8.78 100 VAL B O 1
ATOM 3389 N N . LEU B 1 103 ? 59.209 25.629 112.982 1.00 9.10 101 LEU B N 1
ATOM 3390 C CA . LEU B 1 103 ? 60.649 25.413 113.077 1.00 9.40 101 LEU B CA 1
ATOM 3391 C C . LEU B 1 103 ? 61.007 24.017 113.553 1.00 9.79 101 LEU B C 1
ATOM 3392 O O . LEU B 1 103 ? 61.818 23.319 112.928 1.00 9.83 101 LEU B O 1
ATOM 3397 N N . THR B 1 104 ? 60.389 23.614 114.648 1.00 10.19 102 THR B N 1
ATOM 3398 C CA . THR B 1 104 ? 60.649 22.308 115.220 1.00 10.88 102 THR B CA 1
ATOM 3399 C C . THR B 1 104 ? 60.051 21.145 114.385 1.00 11.45 102 THR B C 1
ATOM 3400 O O . THR B 1 104 ? 60.745 20.138 114.107 1.00 12.03 102 THR B O 1
ATOM 3404 N N . ASN B 1 105 ? 58.789 21.260 113.981 1.00 11.61 103 ASN B N 1
ATOM 3405 C CA . ASN B 1 105 ? 58.090 20.090 113.427 1.00 12.06 103 ASN B CA 1
ATOM 3406 C C . ASN B 1 105 ? 58.358 19.940 111.931 1.00 12.30 103 ASN B C 1
ATOM 3407 O O . ASN B 1 105 ? 58.700 18.858 111.441 1.00 12.30 103 ASN B O 1
ATOM 3412 N N . ILE B 1 106 ? 58.215 21.036 111.203 1.00 12.57 104 ILE B N 1
ATOM 3413 C CA . ILE B 1 106 ? 58.456 21.020 109.767 1.00 12.69 104 ILE B CA 1
ATOM 3414 C C . ILE B 1 106 ? 59.941 21.178 109.498 1.00 12.80 104 ILE B C 1
ATOM 3415 O O . ILE B 1 106 ? 60.555 20.225 109.032 1.00 13.09 104 ILE B O 1
ATOM 3420 N N . PHE B 1 107 ? 60.501 22.362 109.812 1.00 13.03 105 PHE B N 1
ATOM 3421 C CA . PHE B 1 107 ? 61.907 22.734 109.478 1.00 13.08 105 PHE B CA 1
ATOM 3422 C C . PHE B 1 107 ? 62.945 21.818 110.135 1.00 12.40 105 PHE B C 1
ATOM 3423 O O . PHE B 1 107 ? 63.956 21.473 109.515 1.00 12.27 105 PHE B O 1
ATOM 3431 N N . GLY B 1 108 ? 62.669 21.389 111.357 1.00 11.86 106 GLY B N 1
ATOM 3432 C CA . GLY B 1 108 ? 63.457 20.357 111.999 1.00 11.70 106 GLY B CA 1
ATOM 3433 C C . GLY B 1 108 ? 63.526 19.024 111.284 1.00 11.70 106 GLY B C 1
ATOM 3434 O O . GLY B 1 108 ? 64.584 18.377 111.225 1.00 11.53 106 GLY B O 1
ATOM 3435 N N . THR B 1 109 ? 62.380 18.602 110.764 1.00 11.76 107 THR B N 1
ATOM 3436 C CA . THR B 1 109 ? 62.270 17.342 110.027 1.00 11.95 107 THR B CA 1
ATOM 3437 C C . THR B 1 109 ? 63.099 17.350 108.719 1.00 12.13 107 THR B C 1
ATOM 3438 O O . THR B 1 109 ? 63.759 16.361 108.385 1.00 11.96 107 THR B O 1
ATOM 3442 N N . GLN B 1 110 ? 63.097 18.469 107.998 1.00 12.59 108 GLN B N 1
ATOM 3443 C CA . GLN B 1 110 ? 63.954 18.587 106.824 1.00 12.89 108 GLN B CA 1
ATOM 3444 C C . GLN B 1 110 ? 65.361 18.387 107.218 1.00 13.04 108 GLN B C 1
ATOM 3445 O O . GLN B 1 110 ? 66.087 17.716 106.510 1.00 13.48 108 GLN B O 1
ATOM 3451 N N . ASN B 1 111 ? 65.748 19.004 108.331 1.00 13.30 109 ASN B N 1
ATOM 3452 C CA . ASN B 1 111 ? 67.100 18.860 108.870 1.00 13.47 109 ASN B CA 1
ATOM 3453 C C . ASN B 1 111 ? 67.513 17.406 109.082 1.00 13.39 109 ASN B C 1
ATOM 3454 O O . ASN B 1 111 ? 68.531 16.982 108.531 1.00 13.77 109 ASN B O 1
ATOM 3459 N N . VAL B 1 112 ? 66.700 16.648 109.819 1.00 13.03 110 VAL B N 1
ATOM 3460 C CA . VAL B 1 112 ? 66.927 15.204 110.018 1.00 12.82 110 VAL B CA 1
ATOM 3461 C C . VAL B 1 112 ? 67.103 14.445 108.683 1.00 12.82 110 VAL B C 1
ATOM 3462 O O . VAL B 1 112 ? 68.069 13.678 108.500 1.00 12.46 110 VAL B O 1
ATOM 3466 N N . ILE B 1 113 ? 66.143 14.655 107.779 1.00 12.85 111 ILE B N 1
ATOM 3467 C CA . ILE B 1 113 ? 66.116 14.031 106.432 1.00 12.81 111 ILE B CA 1
ATOM 3468 C C . ILE B 1 113 ? 67.411 14.279 105.674 1.00 12.99 111 ILE B C 1
ATOM 3469 O O . ILE B 1 113 ? 68.069 13.337 105.211 1.00 12.88 111 ILE B O 1
ATOM 3474 N N . LYS B 1 114 ? 67.757 15.555 105.566 1.00 13.28 112 LYS B N 1
ATOM 3475 C CA . LYS B 1 114 ? 68.898 15.993 104.781 1.00 13.51 112 LYS B CA 1
ATOM 3476 C C . LYS B 1 114 ? 70.221 15.480 105.385 1.00 13.39 112 LYS B C 1
ATOM 3477 O O . LYS B 1 114 ? 71.142 15.131 104.627 1.00 13.57 112 LYS B O 1
ATOM 3483 N N . ALA B 1 115 ? 70.307 15.446 106.723 1.00 12.92 113 ALA B N 1
ATOM 3484 C CA . ALA B 1 115 ? 71.483 14.932 107.446 1.00 12.63 113 ALA B CA 1
ATOM 3485 C C . ALA B 1 115 ? 71.536 13.427 107.409 1.00 13.10 113 ALA B C 1
ATOM 3486 O O . ALA B 1 115 ? 72.610 12.838 107.502 1.00 12.94 113 ALA B O 1
ATOM 3488 N N . ALA B 1 116 ? 70.369 12.792 107.346 1.00 13.91 114 ALA B N 1
ATOM 3489 C CA . ALA B 1 116 ? 70.305 11.344 107.178 1.00 14.43 114 ALA B CA 1
ATOM 3490 C C . ALA B 1 116 ? 70.882 10.938 105.823 1.00 14.61 114 ALA B C 1
ATOM 3491 O O . ALA B 1 116 ? 71.760 10.067 105.763 1.00 14.81 114 ALA B O 1
ATOM 3493 N N . ILE B 1 117 ? 70.436 11.589 104.750 1.00 14.85 115 ILE B N 1
ATOM 3494 C CA . ILE B 1 117 ? 71.026 11.329 103.422 1.00 15.14 115 ILE B CA 1
ATOM 3495 C C . ILE B 1 117 ? 72.559 11.516 103.450 1.00 14.80 115 ILE B C 1
ATOM 3496 O O . ILE B 1 117 ? 73.277 10.631 102.995 1.00 14.96 115 ILE B O 1
ATOM 3501 N N . ALA B 1 118 ? 73.047 12.616 104.023 1.00 14.43 116 ALA B N 1
ATOM 3502 C CA . ALA B 1 118 ? 74.476 12.937 103.964 1.00 14.48 116 ALA B CA 1
ATOM 3503 C C . ALA B 1 118 ? 75.337 11.963 104.764 1.00 14.72 116 ALA B C 1
ATOM 3504 O O . ALA B 1 118 ? 76.358 11.483 104.277 1.00 14.46 116 ALA B O 1
ATOM 3506 N N . GLN B 1 119 ? 74.907 11.617 105.969 1.00 15.43 117 GLN B N 1
ATOM 3507 C CA . GLN B 1 119 ? 75.692 10.690 106.804 1.00 16.02 117 GLN B CA 1
ATOM 3508 C C . GLN B 1 119 ? 75.466 9.201 106.483 1.00 17.05 117 GLN B C 1
ATOM 3509 O O . GLN B 1 119 ? 75.934 8.320 107.245 1.00 16.84 117 GLN B O 1
ATOM 3515 N N . LYS B 1 120 ? 74.773 8.927 105.361 1.00 18.19 118 LYS B N 1
ATOM 3516 C CA . LYS B 1 120 ? 74.393 7.560 104.913 1.00 18.85 118 LYS B CA 1
ATOM 3517 C C . LYS B 1 120 ? 73.863 6.702 106.052 1.00 18.86 118 LYS B C 1
ATOM 3518 O O . LYS B 1 120 ? 74.351 5.597 106.290 1.00 18.44 118 LYS B O 1
ATOM 3524 N N . VAL B 1 121 ? 72.878 7.259 106.761 1.00 18.97 119 VAL B N 1
ATOM 3525 C CA . VAL B 1 121 ? 72.106 6.545 107.780 1.00 19.31 119 VAL B CA 1
ATOM 3526 C C . VAL B 1 121 ? 71.274 5.440 107.091 1.00 19.73 119 VAL B C 1
ATOM 3527 O O . VAL B 1 121 ? 70.730 5.680 106.030 1.00 19.52 119 VAL B O 1
ATOM 3531 N N . LYS B 1 122 ? 71.168 4.252 107.680 1.00 20.70 120 LYS B N 1
ATOM 3532 C CA . LYS B 1 122 ? 70.439 3.138 107.022 1.00 22.11 120 LYS B CA 1
ATOM 3533 C C . LYS B 1 122 ? 68.902 3.289 106.987 1.00 22.52 120 LYS B C 1
ATOM 3534 O O . LYS B 1 122 ? 68.296 3.145 105.906 1.00 22.04 120 LYS B O 1
ATOM 3540 N N . LYS B 1 123 ? 68.284 3.502 108.159 1.00 22.73 121 LYS B N 1
ATOM 3541 C CA . LYS B 1 123 ? 66.834 3.795 108.262 1.00 23.51 121 LYS B CA 1
ATOM 3542 C C . LYS B 1 123 ? 66.562 5.009 109.152 1.00 22.29 121 LYS B C 1
ATOM 3543 O O . LYS B 1 123 ? 67.357 5.348 110.030 1.00 23.01 121 LYS B O 1
ATOM 3549 N N . VAL B 1 124 ? 65.424 5.645 108.903 1.00 20.96 122 VAL B N 1
ATOM 3550 C CA . VAL B 1 124 ? 64.961 6.789 109.672 1.00 20.55 122 VAL B CA 1
ATOM 3551 C C . VAL B 1 124 ? 63.493 6.555 109.921 1.00 19.39 122 VAL B C 1
ATOM 3552 O O . VAL B 1 124 ? 62.760 6.352 108.959 1.00 19.51 122 VAL B O 1
ATOM 3556 N N . VAL B 1 125 ? 63.071 6.559 111.186 1.00 18.71 123 VAL B N 1
ATOM 3557 C CA . VAL B 1 125 ? 61.657 6.391 111.520 1.00 18.43 123 VAL B CA 1
ATOM 3558 C C . VAL B 1 125 ? 61.138 7.668 112.119 1.00 18.38 123 VAL B C 1
ATOM 3559 O O . VAL B 1 125 ? 61.703 8.152 113.112 1.00 18.54 123 VAL B O 1
ATOM 3563 N N . PHE B 1 126 ? 60.054 8.181 111.512 1.00 17.70 124 PHE B N 1
ATOM 3564 C CA . PHE B 1 126 ? 59.385 9.419 111.919 1.00 17.24 124 PHE B CA 1
ATOM 3565 C C . PHE B 1 126 ? 58.123 9.096 112.713 1.00 18.06 124 PHE B C 1
ATOM 3566 O O . PHE B 1 126 ? 57.280 8.267 112.304 1.00 18.01 124 PHE B O 1
ATOM 3574 N N . THR B 1 127 ? 57.987 9.815 113.820 1.00 18.42 125 THR B N 1
ATOM 3575 C CA . THR B 1 127 ? 56.943 9.607 114.790 1.00 18.53 125 THR B CA 1
ATOM 3576 C C . THR B 1 127 ? 55.913 10.714 114.629 1.00 18.34 125 THR B C 1
ATOM 3577 O O . THR B 1 127 ? 56.150 11.832 115.054 1.00 18.95 125 THR B O 1
ATOM 3581 N N . SER B 1 128 ? 54.774 10.395 114.009 1.00 18.48 126 SER B N 1
ATOM 3582 C CA . SER B 1 128 ? 53.701 11.367 113.704 1.00 18.68 126 SER B CA 1
ATOM 3583 C C . SER B 1 128 ? 52.476 11.205 114.599 1.00 18.83 126 SER B C 1
ATOM 3584 O O . SER B 1 128 ? 52.494 10.412 115.511 1.00 19.53 126 SER B O 1
ATOM 3587 N N . SER B 1 129 ? 51.407 11.946 114.319 1.00 19.14 127 SER B N 1
ATOM 3588 C CA . SER B 1 129 ? 50.148 11.816 115.061 1.00 19.68 127 SER B CA 1
ATOM 3589 C C . SER B 1 129 ? 48.931 11.649 114.143 1.00 20.33 127 SER B C 1
ATOM 3590 O O . SER B 1 129 ? 48.907 12.137 113.019 1.00 20.05 127 SER B O 1
ATOM 3593 N N . ASN B 1 130 ? 47.891 10.994 114.640 1.00 21.42 128 ASN B N 1
ATOM 3594 C CA . ASN B 1 130 ? 46.650 10.957 113.889 1.00 23.16 128 ASN B CA 1
ATOM 3595 C C . ASN B 1 130 ? 45.983 12.354 113.778 1.00 22.18 128 ASN B C 1
ATOM 3596 O O . ASN B 1 130 ? 45.059 12.541 112.968 1.00 22.85 128 ASN B O 1
ATOM 3601 N N . ALA B 1 131 ? 46.488 13.328 114.547 1.00 20.15 129 ALA B N 1
ATOM 3602 C CA . ALA B 1 131 ? 46.155 14.740 114.349 1.00 19.37 129 ALA B CA 1
ATOM 3603 C C . ALA B 1 131 ? 46.471 15.247 112.944 1.00 18.96 129 ALA B C 1
ATOM 3604 O O . ALA B 1 131 ? 45.854 16.209 112.481 1.00 18.14 129 ALA B O 1
ATOM 3606 N N . ALA B 1 132 ? 47.431 14.604 112.282 1.00 19.09 130 ALA B N 1
ATOM 3607 C CA . ALA B 1 132 ? 47.763 14.900 110.888 1.00 19.74 130 ALA B CA 1
ATOM 3608 C C . ALA B 1 132 ? 46.604 14.665 109.919 1.00 20.58 130 ALA B C 1
ATOM 3609 O O . ALA B 1 132 ? 46.587 15.249 108.839 1.00 21.03 130 ALA B O 1
ATOM 3611 N N . ILE B 1 133 ? 45.654 13.806 110.284 1.00 20.70 131 ILE B N 1
ATOM 3612 C CA . ILE B 1 133 ? 44.520 13.537 109.424 1.00 21.21 131 ILE B CA 1
ATOM 3613 C C . ILE B 1 133 ? 43.538 14.680 109.532 1.00 21.04 131 ILE B C 1
ATOM 3614 O O . ILE B 1 133 ? 43.109 15.022 110.640 1.00 21.23 131 ILE B O 1
ATOM 3619 N N . SER B 1 134 ? 43.162 15.229 108.374 1.00 20.02 132 SER B N 1
ATOM 3620 C CA . SER B 1 134 ? 42.138 16.267 108.259 1.00 18.90 132 SER B CA 1
ATOM 3621 C C . SER B 1 134 ? 42.240 17.354 109.368 1.00 18.16 132 SER B C 1
ATOM 3622 O O . SER B 1 134 ? 41.250 17.692 109.975 1.00 17.61 132 SER B O 1
ATOM 3625 N N . PRO B 1 135 ? 43.452 17.902 109.611 1.00 18.12 133 PRO B N 1
ATOM 3626 C CA . PRO B 1 135 ? 43.796 18.668 110.810 1.00 18.50 133 PRO B CA 1
ATOM 3627 C C . PRO B 1 135 ? 43.018 19.981 111.021 1.00 18.96 133 PRO B C 1
ATOM 3628 O O . PRO B 1 135 ? 42.860 20.756 110.069 1.00 17.88 133 PRO B O 1
ATOM 3632 N N . THR B 1 136 ? 42.579 20.192 112.280 1.00 19.88 134 THR B N 1
ATOM 3633 C CA . THR B 1 136 ? 41.829 21.377 112.753 1.00 20.23 134 THR B CA 1
ATOM 3634 C C . THR B 1 136 ? 42.751 22.407 113.385 1.00 19.77 134 THR B C 1
ATOM 3635 O O . THR B 1 136 ? 42.301 23.491 113.754 1.00 19.09 134 THR B O 1
ATOM 3639 N N . ASN B 1 137 ? 44.033 22.074 113.520 1.00 20.17 135 ASN B N 1
ATOM 3640 C CA . ASN B 1 137 ? 44.981 22.927 114.240 1.00 20.92 135 ASN B CA 1
ATOM 3641 C C . ASN B 1 137 ? 46.316 23.003 113.550 1.00 20.94 135 ASN B C 1
ATOM 3642 O O . ASN B 1 137 ? 46.620 22.205 112.669 1.00 22.58 135 ASN B O 1
ATOM 3647 N N . ASN B 1 138 ? 47.119 23.969 113.974 1.00 20.70 136 ASN B N 1
ATOM 3648 C CA . ASN B 1 138 ? 48.428 24.173 113.413 1.00 19.35 136 ASN B CA 1
ATOM 3649 C C . ASN B 1 138 ? 49.305 22.978 113.659 1.00 18.16 136 ASN B C 1
ATOM 3650 O O . ASN B 1 138 ? 49.959 22.519 112.752 1.00 18.16 136 ASN B O 1
ATOM 3655 N N . TYR B 1 139 ? 49.311 22.447 114.871 1.00 17.42 137 TYR B N 1
ATOM 3656 C CA . TYR B 1 139 ? 50.127 21.238 115.143 1.00 16.84 137 TYR B CA 1
ATOM 3657 C C . TYR B 1 139 ? 49.825 20.129 114.161 1.00 16.39 137 TYR B C 1
ATOM 3658 O O . TYR B 1 139 ? 50.735 19.468 113.667 1.00 16.72 137 TYR B O 1
ATOM 3667 N N . GLY B 1 140 ? 48.543 19.955 113.870 1.00 16.16 138 GLY B N 1
ATOM 3668 C CA . GLY B 1 140 ? 48.078 18.944 112.924 1.00 16.04 138 GLY B CA 1
ATOM 3669 C C . GLY B 1 140 ? 48.579 19.217 111.525 1.00 15.70 138 GLY B C 1
ATOM 3670 O O . GLY B 1 140 ? 49.083 18.297 110.827 1.00 15.61 138 GLY B O 1
ATOM 3671 N N . ALA B 1 141 ? 48.442 20.488 111.131 1.00 14.90 139 ALA B N 1
ATOM 3672 C CA . ALA B 1 141 ? 49.027 21.009 109.885 1.00 13.91 139 ALA B CA 1
ATOM 3673 C C . ALA B 1 141 ? 50.509 20.669 109.760 1.00 13.12 139 ALA B C 1
ATOM 3674 O O . ALA B 1 141 ? 50.911 20.235 108.705 1.00 13.62 139 ALA B O 1
ATOM 3676 N N . THR B 1 142 ? 51.291 20.829 110.831 1.00 12.35 140 THR B N 1
ATOM 3677 C CA . THR B 1 142 ? 52.738 20.576 110.797 1.00 12.13 140 THR B CA 1
ATOM 3678 C C . THR B 1 142 ? 53.135 19.079 110.775 1.00 12.81 140 THR B C 1
ATOM 3679 O O . THR B 1 142 ? 54.194 18.712 110.230 1.00 12.99 140 THR B O 1
ATOM 3683 N N . LYS B 1 143 ? 52.326 18.206 111.363 1.00 13.20 141 LYS B N 1
ATOM 3684 C CA . LYS B 1 143 ? 52.614 16.770 111.245 1.00 13.29 141 LYS B CA 1
ATOM 3685 C C . LYS B 1 143 ? 52.225 16.244 109.856 1.00 13.36 141 LYS B C 1
ATOM 3686 O O . LYS B 1 143 ? 52.943 15.426 109.287 1.00 13.93 141 LYS B O 1
ATOM 3692 N N . LEU B 1 144 ? 51.117 16.732 109.295 1.00 13.23 142 LEU B N 1
ATOM 3693 C CA . LEU B 1 144 ? 50.733 16.401 107.907 1.00 12.63 142 LEU B CA 1
ATOM 3694 C C . LEU B 1 144 ? 51.787 16.869 106.899 1.00 12.46 142 LEU B C 1
ATOM 3695 O O . LEU B 1 144 ? 52.086 16.155 105.923 1.00 12.32 142 LEU B O 1
ATOM 3700 N N . THR B 1 145 ? 52.361 18.049 107.147 1.00 12.10 143 THR B N 1
ATOM 3701 C CA . THR B 1 145 ? 53.464 18.550 106.326 1.00 11.92 143 THR B CA 1
ATOM 3702 C C . THR B 1 145 ? 54.709 17.675 106.535 1.00 12.12 143 THR B C 1
ATOM 3703 O O . THR B 1 145 ? 55.312 17.212 105.565 1.00 11.95 143 THR B O 1
ATOM 3707 N N . ALA B 1 146 ? 55.075 17.428 107.788 1.00 12.54 144 ALA B N 1
ATOM 3708 C CA . ALA B 1 146 ? 56.207 16.536 108.094 1.00 13.04 144 ALA B CA 1
ATOM 3709 C C . ALA B 1 146 ? 56.038 15.189 107.398 1.00 13.48 144 ALA B C 1
ATOM 3710 O O . ALA B 1 146 ? 56.899 14.797 106.638 1.00 13.50 144 ALA B O 1
ATOM 3712 N N . GLU B 1 147 ? 54.917 14.510 107.626 1.00 14.03 145 GLU B N 1
ATOM 3713 C CA . GLU B 1 147 ? 54.658 13.199 106.999 1.00 14.53 145 GLU B CA 1
ATOM 3714 C C . GLU B 1 147 ? 54.939 13.197 105.491 1.00 14.52 145 GLU B C 1
ATOM 3715 O O . GLU B 1 147 ? 55.489 12.222 104.950 1.00 14.67 145 GLU B O 1
ATOM 3721 N N . ARG B 1 148 ? 54.519 14.279 104.837 1.00 14.46 146 ARG B N 1
ATOM 3722 C CA . ARG B 1 148 ? 54.710 14.499 103.396 1.00 14.58 146 ARG B CA 1
ATOM 3723 C C . ARG B 1 148 ? 56.184 14.581 103.031 1.00 15.40 146 ARG B C 1
ATOM 3724 O O . ARG B 1 148 ? 56.640 13.853 102.134 1.00 15.81 146 ARG B O 1
ATOM 3732 N N . LEU B 1 149 ? 56.905 15.484 103.716 1.00 15.48 147 LEU B N 1
ATOM 3733 C CA . LEU B 1 149 ? 58.383 15.564 103.686 1.00 15.04 147 LEU B CA 1
ATOM 3734 C C . LEU B 1 149 ? 59.083 14.187 103.728 1.00 14.90 147 LEU B C 1
ATOM 3735 O O . LEU B 1 149 ? 59.871 13.875 102.847 1.00 15.01 147 LEU B O 1
ATOM 3740 N N . ILE B 1 150 ? 58.820 13.401 104.770 1.00 15.01 148 ILE B N 1
ATOM 3741 C CA . ILE B 1 150 ? 59.288 11.987 104.879 1.00 15.80 148 ILE B CA 1
ATOM 3742 C C . ILE B 1 150 ? 58.985 11.138 103.618 1.00 15.92 148 ILE B C 1
ATOM 3743 O O . ILE B 1 150 ? 59.833 10.398 103.125 1.00 15.28 148 ILE B O 1
ATOM 3748 N N . THR B 1 151 ? 57.755 11.233 103.127 1.00 16.55 149 THR B N 1
ATOM 3749 C CA . THR B 1 151 ? 57.359 10.501 101.930 1.00 16.76 149 THR B CA 1
ATOM 3750 C C . THR B 1 151 ? 58.156 11.030 100.750 1.00 15.90 149 THR B C 1
ATOM 3751 O O . THR B 1 151 ? 58.860 10.280 100.110 1.00 15.93 149 THR B O 1
ATOM 3755 N N . SER B 1 152 ? 58.084 12.325 100.508 1.00 15.34 150 SER B N 1
ATOM 3756 C CA . SER B 1 152 ? 58.885 12.949 99.458 1.00 15.58 150 SER B CA 1
ATOM 3757 C C . SER B 1 152 ? 60.388 12.644 99.532 1.00 15.92 150 SER B C 1
ATOM 3758 O O . SER B 1 152 ? 61.037 12.524 98.524 1.00 16.62 150 SER B O 1
ATOM 3761 N N . ALA B 1 153 ? 60.946 12.536 100.719 1.00 16.51 151 ALA B N 1
ATOM 3762 C CA . ALA B 1 153 ? 62.337 12.130 100.850 1.00 16.77 151 ALA B CA 1
ATOM 3763 C C . ALA B 1 153 ? 62.589 10.741 100.281 1.00 16.75 151 ALA B C 1
ATOM 3764 O O . ALA B 1 153 ? 63.606 10.523 99.644 1.00 16.54 151 ALA B O 1
ATOM 3766 N N . GLU B 1 154 ? 61.679 9.802 100.550 1.00 17.45 152 GLU B N 1
ATOM 3767 C CA . GLU B 1 154 ? 61.827 8.409 100.092 1.00 18.00 152 GLU B CA 1
ATOM 3768 C C . GLU B 1 154 ? 61.698 8.289 98.581 1.00 18.58 152 GLU B C 1
ATOM 3769 O O . GLU B 1 154 ? 62.419 7.487 97.938 1.00 18.44 152 GLU B O 1
ATOM 3775 N N . TYR B 1 155 ? 60.745 9.062 98.046 1.00 18.73 153 TYR B N 1
ATOM 3776 C CA . TYR B 1 155 ? 60.346 8.986 96.642 1.00 18.78 153 TYR B CA 1
ATOM 3777 C C . TYR B 1 155 ? 61.424 9.536 95.746 1.00 18.13 153 TYR B C 1
ATOM 3778 O O . TYR B 1 155 ? 61.546 9.084 94.605 1.00 17.79 153 TYR B O 1
ATOM 3787 N N . SER B 1 156 ? 62.183 10.515 96.244 1.00 18.01 154 SER B N 1
ATOM 3788 C CA . SER B 1 156 ? 63.275 11.100 95.471 1.00 18.21 154 SER B CA 1
ATOM 3789 C C . SER B 1 156 ? 64.682 10.899 96.069 1.00 17.83 154 SER B C 1
ATOM 3790 O O . SER B 1 156 ? 65.595 11.574 95.646 1.00 16.96 154 SER B O 1
ATOM 3793 N N . LYS B 1 157 ? 64.857 9.957 97.003 1.00 18.85 155 LYS B N 1
ATOM 3794 C CA . LYS B 1 157 ? 66.184 9.396 97.373 1.00 20.39 155 LYS B CA 1
ATOM 3795 C C . LYS B 1 157 ? 67.273 9.540 96.298 1.00 21.47 155 LYS B C 1
ATOM 3796 O O . LYS B 1 157 ? 68.351 10.062 96.555 1.00 22.49 155 LYS B O 1
ATOM 3802 N N . GLY B 1 158 ? 66.965 9.013 95.110 1.00 21.98 156 GLY B N 1
ATOM 3803 C CA . GLY B 1 158 ? 67.910 8.813 94.040 1.00 21.65 156 GLY B CA 1
ATOM 3804 C C . GLY B 1 158 ? 68.712 7.567 94.330 1.00 22.30 156 GLY B C 1
ATOM 3805 O O . GLY B 1 158 ? 68.195 6.452 94.297 1.00 23.39 156 GLY B O 1
ATOM 3806 N N . SER B 1 159 ? 69.966 7.800 94.683 1.00 22.95 157 SER B N 1
ATOM 3807 C CA . SER B 1 159 ? 70.997 6.798 94.852 1.00 22.87 157 SER B CA 1
ATOM 3808 C C . SER B 1 159 ? 71.154 6.400 96.305 1.00 23.23 157 SER B C 1
ATOM 3809 O O . SER B 1 159 ? 71.934 5.491 96.595 1.00 24.53 157 SER B O 1
ATOM 3812 N N . SER B 1 160 ? 70.480 7.075 97.232 1.00 23.03 158 SER B N 1
ATOM 3813 C CA . SER B 1 160 ? 70.756 6.831 98.640 1.00 24.16 158 SER B CA 1
ATOM 3814 C C . SER B 1 160 ? 70.240 5.452 99.037 1.00 26.11 158 SER B C 1
ATOM 3815 O O . SER B 1 160 ? 69.282 4.950 98.443 1.00 27.13 158 SER B O 1
ATOM 3818 N N . GLU B 1 161 ? 70.903 4.840 100.014 1.00 27.46 159 GLU B N 1
ATOM 3819 C CA . GLU B 1 161 ? 70.391 3.646 100.686 1.00 28.62 159 GLU B CA 1
ATOM 3820 C C . GLU B 1 161 ? 69.561 4.003 101.929 1.00 27.66 159 GLU B C 1
ATOM 3821 O O . GLU B 1 161 ? 68.998 3.113 102.571 1.00 29.54 159 GLU B O 1
ATOM 3827 N N . THR B 1 162 ? 69.533 5.284 102.302 1.00 25.23 160 THR B N 1
ATOM 3828 C CA . THR B 1 162 ? 68.752 5.729 103.441 1.00 23.49 160 THR B CA 1
ATOM 3829 C C . THR B 1 162 ? 67.302 5.545 103.089 1.00 22.62 160 THR B C 1
ATOM 3830 O O . THR B 1 162 ? 66.899 5.973 102.022 1.00 22.06 160 THR B O 1
ATOM 3834 N N . THR B 1 163 ? 66.526 4.948 103.996 1.00 22.02 161 THR B N 1
ATOM 3835 C CA . THR B 1 163 ? 65.105 4.693 103.765 1.00 21.13 161 THR B CA 1
ATOM 3836 C C . THR B 1 163 ? 64.265 5.337 104.869 1.00 20.87 161 THR B C 1
ATOM 3837 O O . THR B 1 163 ? 64.586 5.241 106.053 1.00 20.42 161 THR B O 1
ATOM 3841 N N . PHE B 1 164 ? 63.179 5.978 104.445 1.00 21.34 162 PHE B N 1
ATOM 3842 C CA . PHE B 1 164 ? 62.357 6.858 105.283 1.00 21.68 162 PHE B CA 1
ATOM 3843 C C . PHE B 1 164 ? 60.971 6.282 105.588 1.00 21.49 162 PHE B C 1
ATOM 3844 O O . PHE B 1 164 ? 60.308 5.772 104.683 1.00 20.65 162 PHE B O 1
ATOM 3852 N N . THR B 1 165 ? 60.535 6.391 106.849 1.00 21.92 163 THR B N 1
ATOM 3853 C CA . THR B 1 165 ? 59.300 5.732 107.324 1.00 23.29 163 THR B CA 1
ATOM 3854 C C . THR B 1 165 ? 58.531 6.471 108.419 1.00 23.04 163 THR B C 1
ATOM 3855 O O . THR B 1 165 ? 59.116 6.967 109.378 1.00 23.89 163 THR B O 1
ATOM 3859 N N . SER B 1 166 ? 57.209 6.480 108.322 1.00 22.27 164 SER B N 1
ATOM 3860 C CA . SER B 1 166 ? 56.403 7.121 109.348 1.00 22.07 164 SER B CA 1
ATOM 3861 C C . SER B 1 166 ? 55.549 6.151 110.168 1.00 23.54 164 SER B C 1
ATOM 3862 O O . SER B 1 166 ? 55.275 5.000 109.774 1.00 23.34 164 SER B O 1
ATOM 3865 N N . VAL B 1 167 ? 55.139 6.660 111.326 1.00 24.26 165 VAL B N 1
ATOM 3866 C CA . VAL B 1 167 ? 54.428 5.917 112.353 1.00 23.81 165 VAL B CA 1
ATOM 3867 C C . VAL B 1 167 ? 53.461 6.908 112.994 1.00 24.66 165 VAL B C 1
ATOM 3868 O O . VAL B 1 167 ? 53.873 8.018 113.354 1.00 27.32 165 VAL B O 1
ATOM 3872 N N . ARG B 1 168 ? 52.199 6.518 113.173 1.00 23.89 166 ARG B N 1
ATOM 3873 C CA . ARG B 1 168 ? 51.151 7.473 113.561 1.00 21.79 166 ARG B CA 1
ATOM 3874 C C . ARG B 1 168 ? 50.470 7.126 114.886 1.00 21.83 166 ARG B C 1
ATOM 3875 O O . ARG B 1 168 ? 49.701 6.149 114.968 1.00 22.63 166 ARG B O 1
ATOM 3883 N N . PHE B 1 169 ? 50.750 7.924 115.925 1.00 21.89 167 PHE B N 1
ATOM 3884 C CA . PHE B 1 169 ? 50.170 7.687 117.269 1.00 22.30 167 PHE B CA 1
ATOM 3885 C C . PHE B 1 169 ? 48.812 8.370 117.487 1.00 22.06 167 PHE B C 1
ATOM 3886 O O . PHE B 1 169 ? 48.460 9.330 116.803 1.00 21.36 167 PHE B O 1
ATOM 3894 N N . GLY B 1 170 ? 48.063 7.835 118.453 1.00 21.89 168 GLY B N 1
ATOM 3895 C CA . GLY B 1 170 ? 47.020 8.573 119.184 1.00 21.78 168 GLY B CA 1
ATOM 3896 C C . GLY B 1 170 ? 47.537 8.760 120.608 1.00 21.60 168 GLY B C 1
ATOM 3897 O O . GLY B 1 170 ? 48.690 8.456 120.880 1.00 21.99 168 GLY B O 1
ATOM 3898 N N . ASN B 1 171 ? 46.694 9.204 121.529 1.00 21.27 169 ASN B N 1
ATOM 3899 C CA . ASN B 1 171 ? 47.172 9.581 122.855 1.00 21.77 169 ASN B CA 1
ATOM 3900 C C . ASN B 1 171 ? 47.967 8.498 123.568 1.00 22.96 169 ASN B C 1
ATOM 3901 O O . ASN B 1 171 ? 47.445 7.431 123.893 1.00 25.69 169 ASN B O 1
ATOM 3906 N N . VAL B 1 172 ? 49.237 8.777 123.818 1.00 23.61 170 VAL B N 1
ATOM 3907 C CA . VAL B 1 172 ? 50.099 7.881 124.580 1.00 24.19 170 VAL B CA 1
ATOM 3908 C C . VAL B 1 172 ? 49.822 8.147 126.054 1.00 25.26 170 VAL B C 1
ATOM 3909 O O . VAL B 1 172 ? 50.057 9.249 126.566 1.00 23.61 170 VAL B O 1
ATOM 3913 N N . MET B 1 173 ? 49.335 7.113 126.722 1.00 27.45 171 MET B N 1
ATOM 3914 C CA . MET B 1 173 ? 48.724 7.258 128.030 1.00 30.22 171 MET B CA 1
ATOM 3915 C C . MET B 1 173 ? 49.726 7.577 129.146 1.00 30.42 171 MET B C 1
ATOM 3916 O O . MET B 1 173 ? 50.718 6.880 129.315 1.00 31.14 171 MET B O 1
ATOM 3921 N N . GLY B 1 174 ? 49.443 8.642 129.902 1.00 30.46 172 GLY B N 1
ATOM 3922 C CA . GLY B 1 174 ? 50.343 9.124 130.937 1.00 29.26 172 GLY B CA 1
ATOM 3923 C C . GLY B 1 174 ? 51.604 9.817 130.458 1.00 28.87 172 GLY B C 1
ATOM 3924 O O . GLY B 1 174 ? 52.502 10.050 131.249 1.00 31.26 172 GLY B O 1
ATOM 3925 N N . SER B 1 175 ? 51.681 10.183 129.185 1.00 28.90 173 SER B N 1
ATOM 3926 C CA . SER B 1 175 ? 52.904 10.780 128.632 1.00 28.26 173 SER B CA 1
ATOM 3927 C C . SER B 1 175 ? 53.147 12.166 129.209 1.00 26.61 173 SER B C 1
ATOM 3928 O O . SER B 1 175 ? 52.347 12.654 129.981 1.00 25.17 173 SER B O 1
ATOM 3931 N N . ARG B 1 176 ? 54.272 12.772 128.861 1.00 27.26 174 ARG B N 1
ATOM 3932 C CA . ARG B 1 176 ? 54.607 14.117 129.364 1.00 28.74 174 ARG B CA 1
ATOM 3933 C C . ARG B 1 176 ? 53.539 15.159 129.019 1.00 27.01 174 ARG B C 1
ATOM 3934 O O . ARG B 1 176 ? 53.194 15.346 127.876 1.00 24.50 174 ARG B O 1
ATOM 3942 N N . GLY B 1 177 ? 53.035 15.834 130.040 1.00 27.77 175 GLY B N 1
ATOM 3943 C CA . GLY B 1 177 ? 52.125 16.948 129.861 1.00 27.67 175 GLY B CA 1
ATOM 3944 C C . GLY B 1 177 ? 50.699 16.571 129.551 1.00 27.31 175 GLY B C 1
ATOM 3945 O O . GLY B 1 177 ? 49.902 17.457 129.251 1.00 26.95 175 GLY B O 1
ATOM 3946 N N . SER B 1 178 ? 50.366 15.283 129.658 1.00 27.89 176 SER B N 1
ATOM 3947 C CA . SER B 1 178 ? 49.095 14.765 129.145 1.00 28.96 176 SER B CA 1
ATOM 3948 C C . SER B 1 178 ? 48.019 14.826 130.232 1.00 29.12 176 SER B C 1
ATOM 3949 O O . SER B 1 178 ? 48.314 15.181 131.369 1.00 30.52 176 SER B O 1
ATOM 3952 N N . VAL B 1 179 ? 46.785 14.466 129.865 1.00 28.85 177 VAL B N 1
ATOM 3953 C CA . VAL B 1 179 ? 45.590 14.675 130.702 1.00 26.98 177 VAL B CA 1
ATOM 3954 C C . VAL B 1 179 ? 45.639 13.889 132.024 1.00 26.66 177 VAL B C 1
ATOM 3955 O O . VAL B 1 179 ? 45.364 14.453 133.083 1.00 25.96 177 VAL B O 1
ATOM 3959 N N . ILE B 1 180 ? 46.031 12.614 131.958 1.00 26.20 178 ILE B N 1
ATOM 3960 C CA . ILE B 1 180 ? 46.011 11.719 133.121 1.00 25.40 178 ILE B CA 1
ATOM 3961 C C . ILE B 1 180 ? 46.928 12.167 134.266 1.00 25.60 178 ILE B C 1
ATOM 3962 O O . ILE B 1 180 ? 46.500 12.167 135.420 1.00 24.50 178 ILE B O 1
ATOM 3967 N N . PRO B 1 181 ? 48.201 12.513 133.961 1.00 26.69 179 PRO B N 1
ATOM 3968 C CA . PRO B 1 181 ? 49.050 13.148 134.993 1.00 26.31 179 PRO B CA 1
ATOM 3969 C C . PRO B 1 181 ? 48.511 14.484 135.521 1.00 26.11 179 PRO B C 1
ATOM 3970 O O . PRO B 1 181 ? 48.681 14.778 136.710 1.00 25.23 179 PRO B O 1
ATOM 3974 N N . LEU B 1 182 ? 47.871 15.270 134.649 1.00 25.94 180 LEU B N 1
ATOM 3975 C CA . LEU B 1 182 ? 47.309 16.559 135.045 1.00 27.04 180 LEU B CA 1
ATOM 3976 C C . LEU B 1 182 ? 46.158 16.403 136.053 1.00 29.97 180 LEU B C 1
ATOM 3977 O O . LEU B 1 182 ? 46.110 17.135 137.050 1.00 32.36 180 LEU B O 1
ATOM 3982 N N . PHE B 1 183 ? 45.246 15.461 135.787 1.00 31.89 181 PHE B N 1
ATOM 3983 C CA . PHE B 1 183 ? 44.129 15.139 136.698 1.00 32.30 181 PHE B CA 1
ATOM 3984 C C . PHE B 1 183 ? 44.608 14.532 138.034 1.00 34.58 181 PHE B C 1
ATOM 3985 O O . PHE B 1 183 ? 44.160 14.965 139.115 1.00 33.58 181 PHE B O 1
ATOM 3993 N N . GLU B 1 184 ? 45.519 13.553 137.959 1.00 36.13 182 GLU B N 1
ATOM 3994 C CA . GLU B 1 184 ? 46.173 12.995 139.162 1.00 38.93 182 GLU B CA 1
ATOM 3995 C C . GLU B 1 184 ? 46.761 14.093 140.069 1.00 38.75 182 GLU B C 1
ATOM 3996 O O . GLU B 1 184 ? 46.611 14.036 141.278 1.00 38.07 182 GLU B O 1
ATOM 4002 N N . ASN B 1 185 ? 47.412 15.088 139.478 1.00 40.15 183 ASN B N 1
ATOM 4003 C CA . ASN B 1 185 ? 47.966 16.193 140.242 1.00 40.99 183 ASN B CA 1
ATOM 4004 C C . ASN B 1 185 ? 46.886 17.134 140.727 1.00 40.04 183 ASN B C 1
ATOM 4005 O O . ASN B 1 185 ? 46.884 17.508 141.900 1.00 40.16 183 ASN B O 1
ATOM 4010 N N . GLN B 1 186 ? 45.984 17.515 139.819 1.00 40.49 184 GLN B N 1
ATOM 4011 C CA . GLN B 1 186 ? 44.873 18.445 140.120 1.00 41.25 184 GLN B CA 1
ATOM 4012 C C . GLN B 1 186 ? 43.969 17.993 141.297 1.00 42.90 184 GLN B C 1
ATOM 4013 O O . GLN B 1 186 ? 43.611 18.810 142.155 1.00 45.59 184 GLN B O 1
ATOM 4019 N N . ILE B 1 187 ? 43.615 16.707 141.331 1.00 41.68 185 ILE B N 1
ATOM 4020 C CA . ILE B 1 187 ? 42.829 16.115 142.439 1.00 42.89 185 ILE B CA 1
ATOM 4021 C C . ILE B 1 187 ? 43.478 16.260 143.837 1.00 43.74 185 ILE B C 1
ATOM 4022 O O . ILE B 1 187 ? 42.849 16.766 144.768 1.00 41.11 185 ILE B O 1
ATOM 4027 N N . LYS B 1 188 ? 44.719 15.797 143.977 1.00 46.32 186 LYS B N 1
ATOM 4028 C CA . LYS B 1 188 ? 45.399 15.760 145.281 1.00 48.58 186 LYS B CA 1
ATOM 4029 C C . LYS B 1 188 ? 45.585 17.142 145.885 1.00 50.41 186 LYS B C 1
ATOM 4030 O O . LYS B 1 188 ? 45.355 17.326 147.075 1.00 50.69 186 LYS B O 1
ATOM 4036 N N . GLU B 1 189 ? 45.977 18.104 145.052 1.00 52.89 187 GLU B N 1
ATOM 4037 C CA . GLU B 1 189 ? 46.332 19.460 145.501 1.00 52.50 187 GLU B CA 1
ATOM 4038 C C . GLU B 1 189 ? 45.116 20.397 145.633 1.00 50.85 187 GLU B C 1
ATOM 4039 O O . GLU B 1 189 ? 44.988 21.107 146.632 1.00 49.11 187 GLU B O 1
ATOM 4045 N N . ASN B 1 190 ? 44.229 20.377 144.635 1.00 49.74 188 ASN B N 1
ATOM 4046 C CA . ASN B 1 190 ? 43.138 21.360 144.521 1.00 50.52 188 ASN B CA 1
ATOM 4047 C C . ASN B 1 190 ? 41.702 20.853 144.692 1.00 52.45 188 ASN B C 1
ATOM 4048 O O . ASN B 1 190 ? 40.819 21.621 145.078 1.00 50.44 188 ASN B O 1
ATOM 4053 N N . GLN B 1 191 ? 41.464 19.584 144.367 1.00 56.47 189 GLN B N 1
ATOM 4054 C CA . GLN B 1 191 ? 40.109 19.015 144.272 1.00 57.86 189 GLN B CA 1
ATOM 4055 C C . GLN B 1 191 ? 39.198 19.748 143.263 1.00 61.89 189 GLN B C 1
ATOM 4056 O O . GLN B 1 191 ? 37.965 19.750 143.413 1.00 68.35 189 GLN B O 1
ATOM 4062 N N . LYS B 1 192 ? 39.815 20.366 142.249 1.00 62.39 190 LYS B N 1
ATOM 4063 C CA . LYS B 1 192 ? 39.133 20.830 141.040 1.00 61.49 190 LYS B CA 1
ATOM 4064 C C . LYS B 1 192 ? 39.755 20.058 139.882 1.00 59.12 190 LYS B C 1
ATOM 4065 O O . LYS B 1 192 ? 40.979 20.052 139.751 1.00 58.45 190 LYS B O 1
ATOM 4071 N N . ILE B 1 193 ? 38.932 19.380 139.076 1.00 54.51 191 ILE B N 1
ATOM 4072 C CA . ILE B 1 193 ? 39.372 18.898 137.758 1.00 48.30 191 ILE B CA 1
ATOM 4073 C C . ILE B 1 193 ? 39.038 19.999 136.754 1.00 44.97 191 ILE B C 1
ATOM 4074 O O . ILE B 1 193 ? 38.068 20.749 136.932 1.00 42.75 191 ILE B O 1
ATOM 4079 N N . THR B 1 194 ? 39.866 20.100 135.721 1.00 42.54 192 THR B N 1
ATOM 4080 C CA . THR B 1 194 ? 39.760 21.147 134.718 1.00 41.42 192 THR B CA 1
ATOM 4081 C C . THR B 1 194 ? 39.451 20.453 133.411 1.00 40.34 192 THR B C 1
ATOM 4082 O O . THR B 1 194 ? 40.333 19.847 132.814 1.00 41.93 192 THR B O 1
ATOM 4086 N N . VAL B 1 195 ? 38.200 20.544 132.968 1.00 40.48 193 VAL B N 1
ATOM 4087 C CA . VAL B 1 195 ? 37.676 19.715 131.864 1.00 40.66 193 VAL B CA 1
ATOM 4088 C C . VAL B 1 195 ? 37.306 20.580 130.641 1.00 37.73 193 VAL B C 1
ATOM 4089 O O . VAL B 1 195 ? 36.831 21.701 130.792 1.00 36.99 193 VAL B O 1
ATOM 4093 N N . THR B 1 196 ? 37.545 20.067 129.438 1.00 35.42 194 THR B N 1
ATOM 4094 C CA . THR B 1 196 ? 37.405 20.884 128.228 1.00 35.22 194 THR B CA 1
ATOM 4095 C C . THR B 1 196 ? 35.985 20.757 127.669 1.00 34.65 194 THR B C 1
ATOM 4096 O O . THR B 1 196 ? 35.208 21.710 127.685 1.00 33.53 194 THR B O 1
ATOM 4100 N N . ASP B 1 197 ? 35.679 19.576 127.148 1.00 35.51 195 ASP B N 1
ATOM 4101 C CA . ASP B 1 197 ? 34.322 19.176 126.801 1.00 34.91 195 ASP B CA 1
ATOM 4102 C C . ASP B 1 197 ? 34.276 17.686 127.067 1.00 34.08 195 ASP B C 1
ATOM 4103 O O . ASP B 1 197 ? 34.946 16.910 126.392 1.00 31.66 195 ASP B O 1
ATOM 4108 N N . LEU B 1 198 ? 33.484 17.310 128.067 1.00 35.32 196 LEU B N 1
ATOM 4109 C CA . LEU B 1 198 ? 33.313 15.913 128.478 1.00 35.53 196 LEU B CA 1
ATOM 4110 C C . LEU B 1 198 ? 32.811 15.000 127.378 1.00 34.99 196 LEU B C 1
ATOM 4111 O O . LEU B 1 198 ? 32.972 13.786 127.493 1.00 36.22 196 LEU B O 1
ATOM 4116 N N . SER B 1 199 ? 32.200 15.567 126.330 1.00 34.54 197 SER B N 1
ATOM 4117 C CA . SER B 1 199 ? 31.721 14.789 125.175 1.00 34.63 197 SER B CA 1
ATOM 4118 C C . SER B 1 199 ? 32.777 14.522 124.088 1.00 33.54 197 SER B C 1
ATOM 4119 O O . SER B 1 199 ? 32.415 14.231 122.956 1.00 33.50 197 SER B O 1
ATOM 4122 N N . MET B 1 200 ? 34.064 14.612 124.431 1.00 33.22 198 MET B N 1
ATOM 4123 C CA . MET B 1 200 ? 35.154 14.442 123.470 1.00 33.17 198 MET B CA 1
ATOM 4124 C C . MET B 1 200 ? 35.495 12.970 123.279 1.00 33.80 198 MET B C 1
ATOM 4125 O O . MET B 1 200 ? 34.975 12.107 123.997 1.00 35.91 198 MET B O 1
ATOM 4130 N N . SER B 1 201 ? 36.373 12.704 122.308 1.00 32.74 199 SER B N 1
ATOM 4131 C CA . SER B 1 201 ? 36.712 11.350 121.857 1.00 31.22 199 SER B CA 1
ATOM 4132 C C . SER B 1 201 ? 38.207 11.269 121.474 1.00 28.48 199 SER B C 1
ATOM 4133 O O . SER B 1 201 ? 38.731 12.193 120.879 1.00 26.62 199 SER B O 1
ATOM 4136 N N . ARG B 1 202 ? 38.884 10.177 121.822 1.00 27.02 200 ARG B N 1
ATOM 4137 C CA . ARG B 1 202 ? 40.300 9.974 121.476 1.00 26.80 200 ARG B CA 1
ATOM 4138 C C . ARG B 1 202 ? 40.601 8.494 121.340 1.00 27.54 200 ARG B C 1
ATOM 4139 O O . ARG B 1 202 ? 40.263 7.731 122.249 1.00 27.86 200 ARG B O 1
ATOM 4147 N N . PHE B 1 203 ? 41.254 8.089 120.244 1.00 27.26 201 PHE B N 1
ATOM 4148 C CA . PHE B 1 203 ? 41.988 6.809 120.215 1.00 26.95 201 PHE B CA 1
ATOM 4149 C C . PHE B 1 203 ? 43.109 6.966 121.234 1.00 27.42 201 PHE B C 1
ATOM 4150 O O . PHE B 1 203 ? 43.711 8.046 121.290 1.00 30.74 201 PHE B O 1
ATOM 4158 N N . MET B 1 204 ? 43.356 5.963 122.081 1.00 26.49 202 MET B N 1
ATOM 4159 C CA . MET B 1 204 ? 44.467 6.045 123.073 1.00 25.56 202 MET B CA 1
ATOM 4160 C C . MET B 1 204 ? 45.243 4.737 123.085 1.00 24.86 202 MET B C 1
ATOM 4161 O O . MET B 1 204 ? 44.696 3.676 122.802 1.00 24.54 202 MET B O 1
ATOM 4166 N N . MET B 1 205 ? 46.526 4.819 123.405 1.00 25.37 203 MET B N 1
ATOM 4167 C CA . MET B 1 205 ? 47.423 3.657 123.332 1.00 25.78 203 MET B CA 1
ATOM 4168 C C . MET B 1 205 ? 48.402 3.644 124.493 1.00 23.98 203 MET B C 1
ATOM 4169 O O . MET B 1 205 ? 48.754 4.698 125.013 1.00 22.54 203 MET B O 1
ATOM 4174 N N . THR B 1 206 ? 48.864 2.448 124.855 1.00 23.65 204 THR B N 1
ATOM 4175 C CA . THR B 1 206 ? 49.808 2.286 125.974 1.00 24.69 204 THR B CA 1
ATOM 4176 C C . THR B 1 206 ? 51.197 2.841 125.576 1.00 26.56 204 THR B C 1
ATOM 4177 O O . THR B 1 206 ? 51.454 3.051 124.382 1.00 26.81 204 THR B O 1
ATOM 4181 N N . LEU B 1 207 ? 52.065 3.108 126.560 1.00 26.99 205 LEU B N 1
ATOM 4182 C CA . LEU B 1 207 ? 53.429 3.511 126.253 1.00 28.43 205 LEU B CA 1
ATOM 4183 C C . LEU B 1 207 ? 54.093 2.403 125.428 1.00 31.04 205 LEU B C 1
ATOM 4184 O O . LEU B 1 207 ? 54.627 2.659 124.348 1.00 31.85 205 LEU B O 1
ATOM 4189 N N . ASN B 1 208 ? 54.031 1.174 125.926 1.00 33.91 206 ASN B N 1
ATOM 4190 C CA . ASN B 1 208 ? 54.508 0.004 125.171 1.00 36.38 206 ASN B CA 1
ATOM 4191 C C . ASN B 1 208 ? 53.986 -0.070 123.747 1.00 36.34 206 ASN B C 1
ATOM 4192 O O . ASN B 1 208 ? 54.741 -0.324 122.817 1.00 39.28 206 ASN B O 1
ATOM 4197 N N . GLN B 1 209 ? 52.688 0.116 123.579 1.00 34.92 207 GLN B N 1
ATOM 4198 C CA . GLN B 1 209 ? 52.106 -0.007 122.251 1.00 35.13 207 GLN B CA 1
ATOM 4199 C C . GLN B 1 209 ? 52.900 0.850 121.253 1.00 33.51 207 GLN B C 1
ATOM 4200 O O . GLN B 1 209 ? 53.394 0.332 120.239 1.00 33.33 207 GLN B O 1
ATOM 4206 N N . ALA B 1 210 ? 53.054 2.132 121.596 1.00 31.05 208 ALA B N 1
ATOM 4207 C CA . ALA B 1 210 ? 53.694 3.132 120.741 1.00 28.67 208 ALA B CA 1
ATOM 4208 C C . ALA B 1 210 ? 55.193 2.870 120.589 1.00 27.42 208 ALA B C 1
ATOM 4209 O O . ALA B 1 210 ? 55.750 3.055 119.498 1.00 27.40 208 ALA B O 1
ATOM 4211 N N . THR B 1 211 ? 55.833 2.428 121.673 1.00 25.50 209 THR B N 1
ATOM 4212 C CA . THR B 1 211 ? 57.240 2.046 121.643 1.00 24.62 209 THR B CA 1
ATOM 4213 C C . THR B 1 211 ? 57.412 0.897 120.650 1.00 25.29 209 THR B C 1
ATOM 4214 O O . THR B 1 211 ? 58.198 1.009 119.719 1.00 25.87 209 THR B O 1
ATOM 4218 N N . MET B 1 212 ? 56.634 -0.172 120.822 1.00 26.98 210 MET B N 1
ATOM 4219 C CA . MET B 1 212 ? 56.714 -1.364 119.968 1.00 27.96 210 MET B CA 1
ATOM 4220 C C . MET B 1 212 ? 56.354 -1.120 118.511 1.00 27.70 210 MET B C 1
ATOM 4221 O O . MET B 1 212 ? 56.966 -1.720 117.624 1.00 27.57 210 MET B O 1
ATOM 4226 N N . LEU B 1 213 ? 55.365 -0.263 118.265 1.00 26.71 211 LEU B N 1
ATOM 4227 C CA . LEU B 1 213 ? 55.027 0.169 116.897 1.00 26.39 211 LEU B CA 1
ATOM 4228 C C . LEU B 1 213 ? 56.242 0.769 116.186 1.00 26.01 211 LEU B C 1
ATOM 4229 O O . LEU B 1 213 ? 56.531 0.442 115.033 1.00 25.35 211 LEU B O 1
ATOM 4234 N N . THR B 1 214 ? 56.928 1.657 116.902 1.00 25.93 212 THR B N 1
ATOM 4235 C CA . THR B 1 214 ? 58.057 2.417 116.378 1.00 24.67 212 THR B CA 1
ATOM 4236 C C . THR B 1 214 ? 59.267 1.531 116.102 1.00 24.86 212 THR B C 1
ATOM 4237 O O . THR B 1 214 ? 59.890 1.656 115.050 1.00 26.77 212 THR B O 1
ATOM 4241 N N . ILE B 1 215 ? 59.593 0.649 117.040 1.00 24.29 213 ILE B N 1
ATOM 4242 C CA . ILE B 1 215 ? 60.736 -0.242 116.894 1.00 23.96 213 ILE B CA 1
ATOM 4243 C C . ILE B 1 215 ? 60.504 -1.274 115.774 1.00 26.17 213 ILE B C 1
ATOM 4244 O O . ILE B 1 215 ? 61.446 -1.622 115.065 1.00 26.38 213 ILE B O 1
ATOM 4249 N N . GLU B 1 216 ? 59.260 -1.754 115.637 1.00 29.31 214 GLU B N 1
ATOM 4250 C CA . GLU B 1 216 ? 58.841 -2.672 114.560 1.00 30.28 214 GLU B CA 1
ATOM 4251 C C . GLU B 1 216 ? 59.030 -2.017 113.232 1.00 29.36 214 GLU B C 1
ATOM 4252 O O . GLU B 1 216 ? 59.521 -2.652 112.315 1.00 29.68 214 GLU B O 1
ATOM 4258 N N . ALA B 1 217 ? 58.595 -0.756 113.138 1.00 30.04 215 ALA B N 1
ATOM 4259 C CA . ALA B 1 217 ? 58.742 0.069 111.922 1.00 30.35 215 ALA B CA 1
ATOM 4260 C C . ALA B 1 217 ? 60.218 0.204 111.491 1.00 30.63 215 ALA B C 1
ATOM 4261 O O . ALA B 1 217 ? 60.518 0.066 110.310 1.00 32.73 215 ALA B O 1
ATOM 4263 N N . MET B 1 218 ? 61.126 0.456 112.436 1.00 28.43 216 MET B N 1
ATOM 4264 C CA . MET B 1 218 ? 62.576 0.303 112.194 1.00 27.27 216 MET B CA 1
ATOM 4265 C C . MET B 1 218 ? 62.967 -1.006 111.502 1.00 28.16 216 MET B C 1
ATOM 4266 O O . MET B 1 218 ? 63.685 -1.009 110.496 1.00 27.23 216 MET B O 1
ATOM 4271 N N . LYS B 1 219 ? 62.504 -2.111 112.083 1.00 29.60 217 LYS B N 1
ATOM 4272 C CA . LYS B 1 219 ? 62.951 -3.463 111.718 1.00 30.29 217 LYS B CA 1
ATOM 4273 C C . LYS B 1 219 ? 62.411 -3.927 110.363 1.00 31.63 217 LYS B C 1
ATOM 4274 O O . LYS B 1 219 ? 63.139 -4.548 109.580 1.00 32.18 217 LYS B O 1
ATOM 4280 N N . ILE B 1 220 ? 61.145 -3.601 110.107 1.00 32.54 218 ILE B N 1
ATOM 4281 C CA . ILE B 1 220 ? 60.381 -4.097 108.964 1.00 33.98 218 ILE B CA 1
ATOM 4282 C C . ILE B 1 220 ? 60.409 -3.148 107.739 1.00 35.70 218 ILE B C 1
ATOM 4283 O O . ILE B 1 220 ? 60.502 -3.625 106.600 1.00 36.95 218 ILE B O 1
ATOM 4288 N N . ALA B 1 221 ? 60.353 -1.831 107.969 1.00 35.94 219 ALA B N 1
ATOM 4289 C CA . ALA B 1 221 ? 60.011 -0.843 106.916 1.00 35.98 219 ALA B CA 1
ATOM 4290 C C . ALA B 1 221 ? 60.836 -0.856 105.631 1.00 36.88 219 ALA B C 1
ATOM 4291 O O . ALA B 1 221 ? 62.081 -0.825 105.648 1.00 39.20 219 ALA B O 1
ATOM 4293 N N . LYS B 1 222 ? 60.106 -0.842 104.523 1.00 36.50 220 LYS B N 1
ATOM 4294 C CA . LYS B 1 222 ? 60.686 -0.809 103.192 1.00 37.28 220 LYS B CA 1
ATOM 4295 C C . LYS B 1 222 ? 60.897 0.627 102.752 1.00 32.88 220 LYS B C 1
ATOM 4296 O O . LYS B 1 222 ? 61.921 0.936 102.172 1.00 34.00 220 LYS B O 1
ATOM 4302 N N . GLY B 1 223 ? 59.937 1.498 103.039 1.00 28.25 221 GLY B N 1
ATOM 4303 C CA . GLY B 1 223 ? 60.064 2.913 102.757 1.00 26.85 221 GLY B CA 1
ATOM 4304 C C . GLY B 1 223 ? 58.819 3.572 102.176 1.00 25.34 221 GLY B C 1
ATOM 4305 O O . GLY B 1 223 ? 58.115 2.995 101.340 1.00 25.04 221 GLY B O 1
ATOM 4306 N N . GLY B 1 224 ? 58.575 4.808 102.608 1.00 23.51 222 GLY B N 1
ATOM 4307 C CA . GLY B 1 224 ? 57.458 5.598 102.135 1.00 22.25 222 GLY B CA 1
ATOM 4308 C C . GLY B 1 224 ? 56.140 5.287 102.798 1.00 21.01 222 GLY B C 1
ATOM 4309 O O . GLY B 1 224 ? 55.157 5.942 102.473 1.00 19.93 222 GLY B O 1
ATOM 4310 N N . GLU B 1 225 ? 56.121 4.321 103.730 1.00 21.15 223 GLU B N 1
ATOM 4311 C CA . GLU B 1 225 ? 54.875 3.832 104.354 1.00 21.95 223 GLU B CA 1
ATOM 4312 C C . GLU B 1 225 ? 54.599 4.536 105.652 1.00 22.12 223 GLU B C 1
ATOM 4313 O O . GLU B 1 225 ? 55.525 5.002 106.342 1.00 21.72 223 GLU B O 1
ATOM 4319 N N . THR B 1 226 ? 53.323 4.494 106.022 1.00 22.35 224 THR B N 1
ATOM 4320 C CA . THR B 1 226 ? 52.868 4.924 107.329 1.00 22.74 224 THR B CA 1
ATOM 4321 C C . THR B 1 226 ? 52.273 3.729 108.089 1.00 23.92 224 THR B C 1
ATOM 4322 O O . THR B 1 226 ? 51.471 2.987 107.543 1.00 23.63 224 THR B O 1
ATOM 4326 N N . PHE B 1 227 ? 52.684 3.549 109.342 1.00 26.04 225 PHE B N 1
ATOM 4327 C CA . PHE B 1 227 ? 52.107 2.535 110.227 1.00 28.30 225 PHE B CA 1
ATOM 4328 C C . PHE B 1 227 ? 51.151 3.206 111.225 1.00 29.88 225 PHE B C 1
ATOM 4329 O O . PHE B 1 227 ? 51.540 4.168 111.893 1.00 32.16 225 PHE B O 1
ATOM 4337 N N . ILE B 1 228 ? 49.922 2.702 111.342 1.00 30.36 226 ILE B N 1
ATOM 4338 C CA . ILE B 1 228 ? 48.982 3.152 112.379 1.00 30.85 226 ILE B CA 1
ATOM 4339 C C . ILE B 1 228 ? 48.606 1.919 113.159 1.00 30.97 226 ILE B C 1
ATOM 4340 O O . ILE B 1 228 ? 48.292 0.921 112.544 1.00 34.82 226 ILE B O 1
ATOM 4345 N N . LEU B 1 229 ? 48.632 1.974 114.487 1.00 30.82 227 LEU B N 1
ATOM 4346 C CA . LEU B 1 229 ? 48.256 0.817 115.318 1.00 31.94 227 LEU B CA 1
ATOM 4347 C C . LEU B 1 229 ? 46.759 0.831 115.630 1.00 32.57 227 LEU B C 1
ATOM 4348 O O . LEU B 1 229 ? 46.194 1.880 115.911 1.00 33.00 227 LEU B O 1
ATOM 4353 N N . LYS B 1 230 ? 46.114 -0.331 115.587 1.00 34.86 228 LYS B N 1
ATOM 4354 C CA . LYS B 1 230 ? 44.678 -0.419 115.930 1.00 36.42 228 LYS B CA 1
ATOM 4355 C C . LYS B 1 230 ? 44.418 -0.087 117.410 1.00 36.63 228 LYS B C 1
ATOM 4356 O O . LYS B 1 230 ? 44.750 -0.857 118.316 1.00 35.50 228 LYS B O 1
ATOM 4362 N N . MET B 1 231 ? 43.785 1.061 117.624 1.00 37.49 229 MET B N 1
ATOM 4363 C CA . MET B 1 231 ? 43.676 1.664 118.939 1.00 38.36 229 MET B CA 1
ATOM 4364 C C . MET B 1 231 ? 42.247 1.675 119.471 1.00 36.70 229 MET B C 1
ATOM 4365 O O . MET B 1 231 ? 41.290 1.824 118.693 1.00 35.75 229 MET B O 1
ATOM 4370 N N . PRO B 1 232 ? 42.105 1.546 120.807 1.00 34.90 230 PRO B N 1
ATOM 4371 C CA . PRO B 1 232 ? 40.816 1.758 121.442 1.00 33.08 230 PRO B CA 1
ATOM 4372 C C . PRO B 1 232 ? 40.454 3.232 121.583 1.00 32.46 230 PRO B C 1
ATOM 4373 O O . PRO B 1 232 ? 41.336 4.067 121.814 1.00 29.76 230 PRO B O 1
ATOM 4377 N N . VAL B 1 233 ? 39.154 3.508 121.433 1.00 33.06 231 VAL B N 1
ATOM 4378 C CA . VAL B 1 233 ? 38.552 4.816 121.648 1.00 33.99 231 VAL B CA 1
ATOM 4379 C C . VAL B 1 233 ? 38.185 4.930 123.128 1.00 35.62 231 VAL B C 1
ATOM 4380 O O . VAL B 1 233 ? 37.724 3.967 123.730 1.00 37.60 231 VAL B O 1
ATOM 4384 N N . ILE B 1 234 ? 38.373 6.118 123.695 1.00 35.89 232 ILE B N 1
ATOM 4385 C CA . ILE B 1 234 ? 38.068 6.388 125.087 1.00 36.41 232 ILE B CA 1
ATOM 4386 C C . ILE B 1 234 ? 37.236 7.664 125.180 1.00 38.49 232 ILE B C 1
ATOM 4387 O O . ILE B 1 234 ? 37.510 8.661 124.499 1.00 37.42 232 ILE B O 1
ATOM 4392 N N . SER B 1 235 ? 36.224 7.617 126.042 1.00 41.62 233 SER B N 1
ATOM 4393 C CA . SER B 1 235 ? 35.356 8.764 126.299 1.00 44.49 233 SER B CA 1
ATOM 4394 C C . SER B 1 235 ? 35.989 9.653 127.394 1.00 43.20 233 SER B C 1
ATOM 4395 O O . SER B 1 235 ? 36.450 9.128 128.412 1.00 42.39 233 SER B O 1
ATOM 4398 N N . LEU B 1 236 ? 36.018 10.976 127.181 1.00 40.34 234 LEU B N 1
ATOM 4399 C CA . LEU B 1 236 ? 36.536 11.915 128.192 1.00 40.98 234 LEU B CA 1
ATOM 4400 C C . LEU B 1 236 ? 35.618 12.062 129.424 1.00 43.14 234 LEU B C 1
ATOM 4401 O O . LEU B 1 236 ? 36.083 12.490 130.498 1.00 42.91 234 LEU B O 1
ATOM 4406 N N . ASN B 1 237 ? 34.334 11.712 129.272 1.00 44.15 235 ASN B N 1
ATOM 4407 C CA . ASN B 1 237 ? 33.421 11.566 130.416 1.00 42.87 235 ASN B CA 1
ATOM 4408 C C . ASN B 1 237 ? 33.864 10.356 131.252 1.00 40.18 235 ASN B C 1
ATOM 4409 O O . ASN B 1 237 ? 34.130 10.490 132.445 1.00 39.19 235 ASN B O 1
ATOM 4414 N N . ASP B 1 238 ? 33.980 9.195 130.605 1.00 39.10 236 ASP B N 1
ATOM 4415 C CA . ASP B 1 238 ? 34.408 7.948 131.272 1.00 38.88 236 ASP B CA 1
ATOM 4416 C C . ASP B 1 238 ? 35.774 8.039 131.935 1.00 40.15 236 ASP B C 1
ATOM 4417 O O . ASP B 1 238 ? 35.987 7.414 132.980 1.00 37.20 236 ASP B O 1
ATOM 4422 N N . LEU B 1 239 ? 36.695 8.777 131.297 1.00 42.09 237 LEU B N 1
ATOM 4423 C CA . LEU B 1 239 ? 38.044 9.004 131.829 1.00 42.49 237 LEU B CA 1
ATOM 4424 C C . LEU B 1 239 ? 37.981 9.899 133.061 1.00 43.55 237 LEU B C 1
ATOM 4425 O O . LEU B 1 239 ? 38.594 9.562 134.078 1.00 43.39 237 LEU B O 1
ATOM 4430 N N . SER B 1 240 ? 37.236 11.011 132.985 1.00 42.17 238 SER B N 1
ATOM 4431 C CA . SER B 1 240 ? 37.163 11.955 134.113 1.00 40.80 238 SER B CA 1
ATOM 4432 C C . SER B 1 240 ? 36.619 11.301 135.393 1.00 40.38 238 SER B C 1
ATOM 4433 O O . SER B 1 240 ? 37.156 11.534 136.477 1.00 41.55 238 SER B O 1
ATOM 4436 N N . GLU B 1 241 ? 35.598 10.455 135.265 1.00 39.63 239 GLU B N 1
ATOM 4437 C CA . GLU B 1 241 ? 35.031 9.750 136.427 1.00 40.30 239 GLU B CA 1
ATOM 4438 C C . GLU B 1 241 ? 35.957 8.629 136.958 1.00 41.20 239 GLU B C 1
ATOM 4439 O O . GLU B 1 241 ? 36.256 8.565 138.161 1.00 39.31 239 GLU B O 1
ATOM 4445 N N . VAL B 1 242 ? 36.403 7.758 136.047 1.00 41.26 240 VAL B N 1
ATOM 4446 C CA . VAL B 1 242 ? 37.374 6.690 136.340 1.00 40.53 240 VAL B CA 1
ATOM 4447 C C . VAL B 1 242 ? 38.602 7.209 137.097 1.00 40.75 240 VAL B C 1
ATOM 4448 O O . VAL B 1 242 ? 39.156 6.513 137.969 1.00 38.76 240 VAL B O 1
ATOM 4452 N N . MET B 1 243 ? 39.018 8.423 136.720 1.00 41.01 241 MET B N 1
ATOM 4453 C CA . MET B 1 243 ? 40.177 9.101 137.294 1.00 41.15 241 MET B CA 1
ATOM 4454 C C . MET B 1 243 ? 39.885 9.555 138.720 1.00 40.56 241 MET B C 1
ATOM 4455 O O . MET B 1 243 ? 40.615 9.187 139.644 1.00 39.54 241 MET B O 1
ATOM 4460 N N . ILE B 1 244 ? 38.804 10.324 138.886 1.00 39.82 242 ILE B N 1
ATOM 4461 C CA . ILE B 1 244 ? 38.367 10.823 140.207 1.00 39.14 242 ILE B CA 1
ATOM 4462 C C . ILE B 1 244 ? 38.193 9.676 141.217 1.00 40.18 242 ILE B C 1
ATOM 4463 O O . ILE B 1 244 ? 38.664 9.765 142.349 1.00 40.67 242 ILE B O 1
ATOM 4468 N N . GLU B 1 245 ? 37.519 8.611 140.792 1.00 42.36 243 GLU B N 1
ATOM 4469 C CA . GLU B 1 245 ? 37.291 7.435 141.636 1.00 43.93 243 GLU B CA 1
ATOM 4470 C C . GLU B 1 245 ? 38.589 6.815 142.109 1.00 47.00 243 GLU B C 1
ATOM 4471 O O . GLU B 1 245 ? 38.771 6.577 143.310 1.00 48.61 243 GLU B O 1
ATOM 4477 N N . GLU B 1 246 ? 39.500 6.594 141.164 1.00 49.33 244 GLU B N 1
ATOM 4478 C CA . GLU B 1 246 ? 40.731 5.859 141.449 1.00 50.54 244 GLU B CA 1
ATOM 4479 C C . GLU B 1 246 ? 41.794 6.651 142.209 1.00 47.98 244 GLU B C 1
ATOM 4480 O O . GLU B 1 246 ? 42.527 6.063 143.020 1.00 46.56 244 GLU B O 1
ATOM 4486 N N . VAL B 1 247 ? 41.882 7.956 141.933 1.00 46.84 245 VAL B N 1
ATOM 4487 C CA . VAL B 1 247 ? 42.813 8.859 142.634 1.00 47.09 245 VAL B CA 1
ATOM 4488 C C . VAL B 1 247 ? 42.314 9.019 144.078 1.00 47.81 245 VAL B C 1
ATOM 4489 O O . VAL B 1 247 ? 43.066 8.766 145.028 1.00 48.20 245 VAL B O 1
ATOM 4493 N N . THR B 1 248 ? 41.042 9.380 144.244 1.00 49.23 246 THR B N 1
ATOM 4494 C CA . THR B 1 248 ? 40.446 9.485 145.583 1.00 52.97 246 THR B CA 1
ATOM 4495 C C . THR B 1 248 ? 40.688 8.186 146.394 1.00 52.26 246 THR B C 1
ATOM 4496 O O . THR B 1 248 ? 40.936 8.247 147.600 1.00 53.41 246 THR B O 1
ATOM 4500 N N . LYS B 1 249 ? 40.660 7.030 145.726 1.00 49.39 247 LYS B N 1
ATOM 4501 C CA . LYS B 1 249 ? 40.924 5.731 146.374 1.00 46.58 247 LYS B CA 1
ATOM 4502 C C . LYS B 1 249 ? 42.248 5.690 147.169 1.00 44.04 247 LYS B C 1
ATOM 4503 O O . LYS B 1 249 ? 43.081 6.605 147.115 1.00 42.19 247 LYS B O 1
ATOM 4509 N N . GLU B 1 256 ? 35.764 12.104 146.887 1.00 49.04 254 GLU B N 1
ATOM 4510 C CA . GLU B 1 256 ? 34.757 12.259 145.836 1.00 51.41 254 GLU B CA 1
ATOM 4511 C C . GLU B 1 256 ? 33.810 13.466 146.080 1.00 53.90 254 GLU B C 1
ATOM 4512 O O . GLU B 1 256 ? 32.634 13.449 145.677 1.00 50.00 254 GLU B O 1
ATOM 4518 N N . ASN B 1 257 ? 34.339 14.501 146.749 1.00 55.25 255 ASN B N 1
ATOM 4519 C CA . ASN B 1 257 ? 33.795 15.870 146.705 1.00 54.49 255 ASN B CA 1
ATOM 4520 C C . ASN B 1 257 ? 34.705 16.757 145.809 1.00 55.17 255 ASN B C 1
ATOM 4521 O O . ASN B 1 257 ? 34.942 17.932 146.110 1.00 54.62 255 ASN B O 1
ATOM 4523 N N . ILE B 1 258 ? 35.179 16.179 144.698 1.00 54.11 256 ILE B N 1
ATOM 4524 C CA . ILE B 1 258 ? 36.177 16.773 143.796 1.00 51.60 256 ILE B CA 1
ATOM 4525 C C . ILE B 1 258 ? 35.481 17.525 142.697 1.00 52.31 256 ILE B C 1
ATOM 4526 O O . ILE B 1 258 ? 35.134 16.936 141.676 1.00 54.61 256 ILE B O 1
ATOM 4531 N N . LYS B 1 259 ? 35.298 18.825 142.876 1.00 54.09 257 LYS B N 1
ATOM 4532 C CA . LYS B 1 259 ? 34.541 19.625 141.894 1.00 58.27 257 LYS B CA 1
ATOM 4533 C C . LYS B 1 259 ? 35.090 19.542 140.449 1.00 55.60 257 LYS B C 1
ATOM 4534 O O . LYS B 1 259 ? 36.294 19.365 140.239 1.00 57.50 257 LYS B O 1
ATOM 4540 N N . ILE B 1 260 ? 34.185 19.598 139.471 1.00 49.88 258 ILE B N 1
ATOM 4541 C CA . ILE B 1 260 ? 34.548 19.596 138.049 1.00 45.90 258 ILE B CA 1
ATOM 4542 C C . ILE B 1 260 ? 34.313 21.009 137.513 1.00 44.55 258 ILE B C 1
ATOM 4543 O O . ILE B 1 260 ? 33.208 21.538 137.633 1.00 42.40 258 ILE B O 1
ATOM 4548 N N . GLU B 1 261 ? 35.364 21.610 136.948 1.00 43.21 259 GLU B N 1
ATOM 4549 C CA . GLU B 1 261 ? 35.295 22.921 136.300 1.00 41.40 259 GLU B CA 1
ATOM 4550 C C . GLU B 1 261 ? 35.343 22.755 134.779 1.00 43.00 259 GLU B C 1
ATOM 4551 O O . GLU B 1 261 ? 36.242 22.074 134.257 1.00 44.08 259 GLU B O 1
ATOM 4557 N N . GLU B 1 262 ? 34.400 23.395 134.081 1.00 41.88 260 GLU B N 1
ATOM 4558 C CA . GLU B 1 262 ? 34.406 23.463 132.618 1.00 40.05 260 GLU B CA 1
ATOM 4559 C C . GLU B 1 262 ? 35.117 24.744 132.167 1.00 38.88 260 GLU B C 1
ATOM 4560 O O . GLU B 1 262 ? 34.570 25.844 132.258 1.00 38.30 260 GLU B O 1
ATOM 4566 N N . ILE B 1 263 ? 36.364 24.575 131.724 1.00 38.78 261 ILE B N 1
ATOM 4567 C CA . ILE B 1 263 ? 37.153 25.657 131.122 1.00 38.93 261 ILE B CA 1
ATOM 4568 C C . ILE B 1 263 ? 36.894 25.872 129.625 1.00 38.33 261 ILE B C 1
ATOM 4569 O O . ILE B 1 263 ? 37.265 26.930 129.099 1.00 42.14 261 ILE B O 1
ATOM 4574 N N . GLY B 1 264 ? 36.289 24.881 128.956 1.00 34.87 262 GLY B N 1
ATOM 4575 C CA . GLY B 1 264 ? 36.018 24.945 127.522 1.00 33.38 262 GLY B CA 1
ATOM 4576 C C . GLY B 1 264 ? 37.197 24.458 126.691 1.00 33.52 262 GLY B C 1
ATOM 4577 O O . GLY B 1 264 ? 38.191 23.934 127.230 1.00 33.19 262 GLY B O 1
ATOM 4578 N N . LEU B 1 265 ? 37.082 24.640 125.375 1.00 32.17 263 LEU B N 1
ATOM 4579 C CA . LEU B 1 265 ? 38.104 24.193 124.431 1.00 31.66 263 LEU B CA 1
ATOM 4580 C C . LEU B 1 265 ? 39.273 25.134 124.446 1.00 32.13 263 LEU B C 1
ATOM 4581 O O . LEU B 1 265 ? 39.079 26.348 124.343 1.00 34.11 263 LEU B O 1
ATOM 4586 N N . LYS B 1 266 ? 40.481 24.578 124.569 1.00 31.13 264 LYS B N 1
ATOM 4587 C CA . LYS B 1 266 ? 41.699 25.314 124.236 1.00 30.14 264 LYS B CA 1
ATOM 4588 C C . LYS B 1 266 ? 41.778 25.469 122.703 1.00 28.05 264 LYS B C 1
ATOM 4589 O O . LYS B 1 266 ? 41.189 24.655 121.973 1.00 25.63 264 LYS B O 1
ATOM 4595 N N . PRO B 1 267 ? 42.516 26.499 122.201 1.00 28.08 265 PRO B N 1
ATOM 4596 C CA . PRO B 1 267 ? 42.533 26.773 120.734 1.00 26.98 265 PRO B CA 1
ATOM 4597 C C . PRO B 1 267 ? 42.986 25.587 119.855 1.00 25.28 265 PRO B C 1
ATOM 4598 O O . PRO B 1 267 ? 43.885 24.847 120.233 1.00 25.49 265 PRO B O 1
ATOM 4602 N N . GLY B 1 268 ? 42.313 25.394 118.727 1.00 23.67 266 GLY B N 1
ATOM 4603 C CA . GLY B 1 268 ? 42.663 24.362 117.764 1.00 22.91 266 GLY B CA 1
ATOM 4604 C C . GLY B 1 268 ? 42.075 22.981 117.979 1.00 22.57 266 GLY B C 1
ATOM 4605 O O . GLY B 1 268 ? 42.078 22.166 117.042 1.00 21.70 266 GLY B O 1
ATOM 4606 N N . GLU B 1 269 ? 41.556 22.712 119.185 1.00 22.54 267 GLU B N 1
ATOM 4607 C CA . GLU B 1 269 ? 41.221 21.343 119.583 1.00 22.16 267 GLU B CA 1
ATOM 4608 C C . GLU B 1 269 ? 40.167 20.695 118.692 1.00 23.96 267 GLU B C 1
ATOM 4609 O O . GLU B 1 269 ? 39.270 21.351 118.169 1.00 23.89 267 GLU B O 1
ATOM 4615 N N . LYS B 1 270 ? 40.315 19.392 118.512 1.00 27.60 268 LYS B N 1
ATOM 4616 C CA . LYS B 1 270 ? 39.386 18.587 117.713 1.00 30.92 268 LYS B CA 1
ATOM 4617 C C . LYS B 1 270 ? 38.546 17.697 118.654 1.00 32.97 268 LYS B C 1
ATOM 4618 O O . LYS B 1 270 ? 39.064 17.122 119.629 1.00 32.68 268 LYS B O 1
ATOM 4624 N N . MET B 1 271 ? 37.254 17.583 118.361 1.00 34.44 269 MET B N 1
ATOM 4625 C CA . MET B 1 271 ? 36.342 16.826 119.226 1.00 35.70 269 MET B CA 1
ATOM 4626 C C . MET B 1 271 ? 36.592 15.323 119.167 1.00 35.40 269 MET B C 1
ATOM 4627 O O . MET B 1 271 ? 36.257 14.603 120.112 1.00 36.20 269 MET B O 1
ATOM 4632 N N . TYR B 1 272 ? 37.181 14.882 118.052 1.00 34.76 270 TYR B N 1
ATOM 4633 C CA . TYR B 1 272 ? 37.514 13.490 117.774 1.00 33.94 270 TYR B CA 1
ATOM 4634 C C . TYR B 1 272 ? 38.862 13.461 117.056 1.00 34.22 270 TYR B C 1
ATOM 4635 O O . TYR B 1 272 ? 39.348 14.521 116.647 1.00 33.53 270 TYR B O 1
ATOM 4644 N N . GLU B 1 273 ? 39.466 12.271 116.926 1.00 33.97 271 GLU B N 1
ATOM 4645 C CA . GLU B 1 273 ? 40.681 12.065 116.106 1.00 34.33 271 GLU B CA 1
ATOM 4646 C C . GLU B 1 273 ? 40.486 10.857 115.231 1.00 34.68 271 GLU B C 1
ATOM 4647 O O . GLU B 1 273 ? 39.653 10.011 115.530 1.00 37.31 271 GLU B O 1
ATOM 4653 N N . GLU B 1 274 ? 41.296 10.768 114.177 1.00 35.50 272 GLU B N 1
ATOM 4654 C CA . GLU B 1 274 ? 41.102 9.808 113.081 1.00 33.54 272 GLU B CA 1
ATOM 4655 C C . GLU B 1 274 ? 42.416 9.125 112.649 1.00 32.44 272 GLU B C 1
ATOM 4656 O O . GLU B 1 274 ? 43.384 9.806 112.283 1.00 32.51 272 GLU B O 1
ATOM 4662 N N . LEU B 1 275 ? 42.419 7.789 112.626 1.00 30.75 273 LEU B N 1
ATOM 4663 C CA . LEU B 1 275 ? 43.592 6.969 112.181 1.00 29.38 273 LEU B CA 1
ATOM 4664 C C . LEU B 1 275 ? 44.081 7.215 110.734 1.00 28.32 273 LEU B C 1
ATOM 4665 O O . LEU B 1 275 ? 45.225 6.917 110.403 1.00 28.82 273 LEU B O 1
ATOM 4670 N N . MET B 1 276 ? 43.179 7.680 109.876 1.00 27.04 274 MET B N 1
ATOM 4671 C CA . MET B 1 276 ? 43.476 7.972 108.479 1.00 26.77 274 MET B CA 1
ATOM 4672 C C . MET B 1 276 ? 42.266 8.666 107.806 1.00 27.06 274 MET B C 1
ATOM 4673 O O . MET B 1 276 ? 41.127 8.542 108.274 1.00 25.86 274 MET B O 1
ATOM 4678 N N . THR B 1 277 ? 42.528 9.387 106.715 1.00 27.50 275 THR B N 1
ATOM 4679 C CA . THR B 1 277 ? 41.457 9.908 105.864 1.00 29.31 275 THR B CA 1
ATOM 4680 C C . THR B 1 277 ? 40.707 8.755 105.174 1.00 30.53 275 THR B C 1
ATOM 4681 O O . THR B 1 277 ? 41.261 7.651 104.999 1.00 29.67 275 THR B O 1
ATOM 4685 N N . HIS B 1 278 ? 39.459 9.011 104.777 1.00 31.79 276 HIS B N 1
ATOM 4686 C CA . HIS B 1 278 ? 38.710 8.053 103.929 1.00 34.10 276 HIS B CA 1
ATOM 4687 C C . HIS B 1 278 ? 39.543 7.641 102.708 1.00 33.90 276 HIS B C 1
ATOM 4688 O O . HIS B 1 278 ? 39.672 6.460 102.390 1.00 29.61 276 HIS B O 1
ATOM 4695 N N . ASP B 1 279 ? 40.106 8.666 102.065 1.00 35.98 277 ASP B N 1
ATOM 4696 C CA . ASP B 1 279 ? 41.033 8.559 100.940 1.00 35.69 277 ASP B CA 1
ATOM 4697 C C . ASP B 1 279 ? 42.212 7.588 101.136 1.00 33.03 277 ASP B C 1
ATOM 4698 O O . ASP B 1 279 ? 42.623 6.916 100.198 1.00 31.71 277 ASP B O 1
ATOM 4703 N N . GLU B 1 280 ? 42.759 7.541 102.345 1.00 30.73 278 GLU B N 1
ATOM 4704 C CA . GLU B 1 280 ? 43.776 6.546 102.701 1.00 29.50 278 GLU B CA 1
ATOM 4705 C C . GLU B 1 280 ? 43.192 5.138 102.968 1.00 28.87 278 GLU B C 1
ATOM 4706 O O . GLU B 1 280 ? 43.852 4.137 102.723 1.00 27.52 278 GLU B O 1
ATOM 4712 N N . SER B 1 281 ? 41.960 5.046 103.445 1.00 28.88 279 SER B N 1
ATOM 4713 C CA . SER B 1 281 ? 41.316 3.729 103.587 1.00 29.78 279 SER B CA 1
ATOM 4714 C C . SER B 1 281 ? 41.113 3.024 102.261 1.00 30.11 279 SER B C 1
ATOM 4715 O O . SER B 1 281 ? 40.986 1.803 102.233 1.00 31.89 279 SER B O 1
ATOM 4718 N N . LEU B 1 282 ? 41.048 3.798 101.178 1.00 30.46 280 LEU B N 1
ATOM 4719 C CA . LEU B 1 282 ? 40.918 3.258 99.827 1.00 31.29 280 LEU B CA 1
ATOM 4720 C C . LEU B 1 282 ? 42.181 2.516 99.391 1.00 33.70 280 LEU B C 1
ATOM 4721 O O . LEU B 1 282 ? 42.089 1.560 98.621 1.00 35.24 280 LEU B O 1
ATOM 4726 N N . GLN B 1 283 ? 43.348 2.958 99.869 1.00 35.11 281 GLN B N 1
ATOM 4727 C CA . GLN B 1 283 ? 44.628 2.304 99.546 1.00 35.30 281 GLN B CA 1
ATOM 4728 C C . GLN B 1 283 ? 45.307 1.505 100.674 1.00 32.45 281 GLN B C 1
ATOM 4729 O O . GLN B 1 283 ? 46.233 0.741 100.407 1.00 32.22 281 GLN B O 1
ATOM 4735 N N . ALA B 1 284 ? 44.849 1.668 101.913 1.00 31.04 282 ALA B N 1
ATOM 4736 C CA . ALA B 1 284 ? 45.504 1.057 103.086 1.00 29.88 282 ALA B CA 1
ATOM 4737 C C . ALA B 1 284 ? 45.389 -0.469 103.146 1.00 29.34 282 ALA B C 1
ATOM 4738 O O . ALA B 1 284 ? 44.434 -1.035 102.629 1.00 28.42 282 ALA B O 1
ATOM 4740 N N . PHE B 1 285 ? 46.365 -1.117 103.786 1.00 29.68 283 PHE B N 1
ATOM 4741 C CA . PHE B 1 285 ? 46.305 -2.562 104.067 1.00 30.51 283 PHE B CA 1
ATOM 4742 C C . PHE B 1 285 ? 46.028 -2.816 105.539 1.00 32.56 283 PHE B C 1
ATOM 4743 O O . PHE B 1 285 ? 46.303 -1.962 106.378 1.00 32.09 283 PHE B O 1
ATOM 4751 N N . GLU B 1 286 ? 45.445 -3.982 105.823 1.00 34.91 284 GLU B N 1
ATOM 4752 C CA . GLU B 1 286 ? 45.148 -4.430 107.189 1.00 36.78 284 GLU B CA 1
ATOM 4753 C C . GLU B 1 286 ? 46.006 -5.621 107.618 1.00 37.20 284 GLU B C 1
ATOM 4754 O O . GLU B 1 286 ? 46.492 -6.401 106.813 1.00 36.30 284 GLU B O 1
ATOM 4760 N N . LEU B 1 287 ? 46.158 -5.743 108.921 1.00 39.90 285 LEU B N 1
ATOM 4761 C CA . LEU B 1 287 ? 47.007 -6.743 109.534 1.00 41.30 285 LEU B CA 1
ATOM 4762 C C . LEU B 1 287 ? 46.344 -7.078 110.877 1.00 43.85 285 LEU B C 1
ATOM 4763 O O . LEU B 1 287 ? 45.257 -6.544 111.182 1.00 40.24 285 LEU B O 1
ATOM 4768 N N . PRO B 1 288 ? 46.962 -7.975 111.669 1.00 45.21 286 PRO B N 1
ATOM 4769 C CA . PRO B 1 288 ? 46.373 -8.283 112.960 1.00 46.02 286 PRO B CA 1
ATOM 4770 C C . PRO B 1 288 ? 46.088 -7.060 113.848 1.00 46.57 286 PRO B C 1
ATOM 4771 O O . PRO B 1 288 ? 44.924 -6.833 114.196 1.00 43.48 286 PRO B O 1
ATOM 4775 N N . ASP B 1 289 ? 47.117 -6.269 114.170 1.00 49.45 287 ASP B N 1
ATOM 4776 C CA . ASP B 1 289 ? 46.974 -5.124 115.103 1.00 52.85 287 ASP B CA 1
ATOM 4777 C C . ASP B 1 289 ? 47.589 -3.835 114.558 1.00 48.11 287 ASP B C 1
ATOM 4778 O O . ASP B 1 289 ? 48.303 -3.135 115.266 1.00 53.25 287 ASP B O 1
ATOM 4783 N N . MET B 1 290 ? 47.291 -3.509 113.306 1.00 44.55 288 MET B N 1
ATOM 4784 C CA . MET B 1 290 ? 48.011 -2.457 112.589 1.00 42.00 288 MET B CA 1
ATOM 4785 C C . MET B 1 290 ? 47.379 -2.193 111.216 1.00 38.65 288 MET B C 1
ATOM 4786 O O . MET B 1 290 ? 46.812 -3.107 110.636 1.00 41.56 288 MET B O 1
ATOM 4791 N N . PHE B 1 291 ? 47.478 -0.963 110.704 1.00 33.99 289 PHE B N 1
ATOM 4792 C CA . PHE B 1 291 ? 47.213 -0.654 109.283 1.00 31.62 289 PHE B CA 1
ATOM 4793 C C . PHE B 1 291 ? 48.525 -0.210 108.607 1.00 31.84 289 PHE B C 1
ATOM 4794 O O . PHE B 1 291 ? 49.387 0.357 109.260 1.00 34.23 289 PHE B O 1
ATOM 4802 N N . ILE B 1 292 ? 48.666 -0.442 107.301 1.00 30.81 290 ILE B N 1
ATOM 4803 C CA . ILE B 1 292 ? 49.804 0.073 106.514 1.00 28.48 290 ILE B CA 1
ATOM 4804 C C . ILE B 1 292 ? 49.308 0.923 105.315 1.00 29.07 290 ILE B C 1
ATOM 4805 O O . ILE B 1 292 ? 48.584 0.438 104.448 1.00 29.02 290 ILE B O 1
ATOM 4810 N N . ILE B 1 293 ? 49.693 2.198 105.298 1.00 30.12 291 ILE B N 1
ATOM 4811 C CA . ILE B 1 293 ? 49.392 3.132 104.213 1.00 30.47 291 ILE B CA 1
ATOM 4812 C C . ILE B 1 293 ? 50.670 3.300 103.392 1.00 30.84 291 ILE B C 1
ATOM 4813 O O . ILE B 1 293 ? 51.631 3.930 103.867 1.00 30.97 291 ILE B O 1
ATOM 4818 N N . PRO B 1 294 ? 50.689 2.752 102.155 1.00 30.42 292 PRO B N 1
ATOM 4819 C CA . PRO B 1 294 ? 51.886 2.865 101.303 1.00 28.32 292 PRO B CA 1
ATOM 4820 C C . PRO B 1 294 ? 52.045 4.245 100.641 1.00 25.65 292 PRO B C 1
ATOM 4821 O O . PRO B 1 294 ? 51.115 5.059 100.653 1.00 23.90 292 PRO B O 1
ATOM 4825 N N . SER B 1 295 ? 53.231 4.477 100.081 1.00 23.88 293 SER B N 1
ATOM 4826 C CA . SER B 1 295 ? 53.645 5.789 99.570 1.00 22.73 293 SER B CA 1
ATOM 4827 C C . SER B 1 295 ? 52.640 6.234 98.534 1.00 21.75 293 SER B C 1
ATOM 4828 O O . SER B 1 295 ? 52.380 5.486 97.619 1.00 20.83 293 SER B O 1
ATOM 4831 N N . PRO B 1 296 ? 52.054 7.440 98.676 1.00 21.92 294 PRO B N 1
ATOM 4832 C CA . PRO B 1 296 ? 51.174 7.903 97.599 1.00 22.06 294 PRO B CA 1
ATOM 4833 C C . PRO B 1 296 ? 51.862 8.374 96.308 1.00 22.98 294 PRO B C 1
ATOM 4834 O O . PRO B 1 296 ? 51.150 8.895 95.448 1.00 23.60 294 PRO B O 1
ATOM 4838 N N . LEU B 1 297 ? 53.192 8.207 96.169 1.00 23.29 295 LEU B N 1
ATOM 4839 C CA . LEU B 1 297 ? 53.973 8.756 95.042 1.00 22.92 295 LEU B CA 1
ATOM 4840 C C . LEU B 1 297 ? 54.523 7.680 94.080 1.00 21.83 295 LEU B C 1
ATOM 4841 O O . LEU B 1 297 ? 54.810 6.532 94.473 1.00 21.16 295 LEU B O 1
ATOM 4846 N N . ALA B 1 306 ? 49.264 -9.212 100.915 1.00 31.89 304 ALA B N 1
ATOM 4847 C CA . ALA B 1 306 ? 48.832 -8.174 101.869 1.00 33.51 304 ALA B CA 1
ATOM 4848 C C . ALA B 1 306 ? 47.331 -7.884 101.776 1.00 33.72 304 ALA B C 1
ATOM 4849 O O . ALA B 1 306 ? 46.839 -7.596 100.686 1.00 34.88 304 ALA B O 1
ATOM 4851 N N . LYS B 1 307 ? 46.620 -7.909 102.907 1.00 32.59 305 LYS B N 1
ATOM 4852 C CA . LYS B 1 307 ? 45.148 -7.779 102.911 1.00 32.72 305 LYS B CA 1
ATOM 4853 C C . LYS B 1 307 ? 44.686 -6.322 102.796 1.00 31.51 305 LYS B C 1
ATOM 4854 O O . LYS B 1 307 ? 45.128 -5.468 103.554 1.00 31.96 305 LYS B O 1
ATOM 4860 N N . ARG B 1 308 ? 43.774 -6.060 101.863 1.00 30.64 306 ARG B N 1
ATOM 4861 C CA . ARG B 1 308 ? 43.170 -4.734 101.709 1.00 31.01 306 ARG B CA 1
ATOM 4862 C C . ARG B 1 308 ? 42.381 -4.352 102.960 1.00 31.06 306 ARG B C 1
ATOM 4863 O O . ARG B 1 308 ? 41.716 -5.184 103.588 1.00 30.01 306 ARG B O 1
ATOM 4871 N N . ALA B 1 309 ? 42.461 -3.077 103.304 1.00 32.42 307 ALA B N 1
ATOM 4872 C CA . ALA B 1 309 ? 41.690 -2.533 104.403 1.00 34.57 307 ALA B CA 1
ATOM 4873 C C . ALA B 1 309 ? 40.294 -2.313 103.900 1.00 34.68 307 ALA B C 1
ATOM 4874 O O . ALA B 1 309 ? 40.127 -2.064 102.715 1.00 33.76 307 ALA B O 1
ATOM 4876 N N . LYS B 1 310 ? 39.303 -2.404 104.788 1.00 36.12 308 LYS B N 1
ATOM 4877 C CA . LYS B 1 310 ? 37.948 -1.971 104.451 1.00 38.24 308 LYS B CA 1
ATOM 4878 C C . LYS B 1 310 ? 37.937 -0.451 104.350 1.00 37.80 308 LYS B C 1
ATOM 4879 O O . LYS B 1 310 ? 38.426 0.221 105.244 1.00 39.76 308 LYS B O 1
ATOM 4885 N N . ALA B 1 311 ? 37.390 0.091 103.259 1.00 37.89 309 ALA B N 1
ATOM 4886 C CA . ALA B 1 311 ? 37.245 1.547 103.094 1.00 37.41 309 ALA B CA 1
ATOM 4887 C C . ALA B 1 311 ? 36.324 2.132 104.168 1.00 37.96 309 ALA B C 1
ATOM 4888 O O . ALA B 1 311 ? 35.690 1.387 104.923 1.00 40.09 309 ALA B O 1
ATOM 4890 N N . GLY B 1 312 ? 36.270 3.459 104.255 1.00 38.88 310 GLY B N 1
ATOM 4891 C CA . GLY B 1 312 ? 35.446 4.145 105.272 1.00 38.99 310 GLY B CA 1
ATOM 4892 C C . GLY B 1 312 ? 36.220 5.037 106.217 1.00 37.86 310 GLY B C 1
ATOM 4893 O O . GLY B 1 312 ? 37.446 5.063 106.189 1.00 36.07 310 GLY B O 1
ATOM 4894 N N . PHE B 1 313 ? 35.478 5.758 107.055 1.00 40.19 311 PHE B N 1
ATOM 4895 C CA . PHE B 1 313 ? 36.038 6.749 107.980 1.00 41.91 311 PHE B CA 1
ATOM 4896 C C . PHE B 1 313 ? 36.394 6.114 109.313 1.00 42.19 311 PHE B C 1
ATOM 4897 O O . PHE B 1 313 ? 35.522 5.617 110.025 1.00 45.32 311 PHE B O 1
ATOM 4905 N N . TYR B 1 314 ? 37.675 6.172 109.660 1.00 41.76 312 TYR B N 1
ATOM 4906 C CA . TYR B 1 314 ? 38.172 5.694 110.944 1.00 41.22 312 TYR B CA 1
ATOM 4907 C C . TYR B 1 314 ? 38.245 6.869 111.916 1.00 42.30 312 TYR B C 1
ATOM 4908 O O . TYR B 1 314 ? 39.337 7.259 112.338 1.00 41.48 312 TYR B O 1
ATOM 4917 N N . ARG B 1 315 ? 37.072 7.430 112.241 1.00 43.80 313 ARG B N 1
ATOM 4918 C CA . ARG B 1 315 ? 36.940 8.471 113.265 1.00 44.85 313 ARG B CA 1
ATOM 4919 C C . ARG B 1 315 ? 36.752 7.778 114.596 1.00 44.07 313 ARG B C 1
ATOM 4920 O O . ARG B 1 315 ? 36.265 6.637 114.645 1.00 41.04 313 ARG B O 1
ATOM 4928 N N . SER B 1 316 ? 37.113 8.491 115.666 1.00 45.58 314 SER B N 1
ATOM 4929 C CA . SER B 1 316 ? 36.824 8.071 117.043 1.00 46.40 314 SER B CA 1
ATOM 4930 C C . SER B 1 316 ? 35.318 8.246 117.404 1.00 48.50 314 SER B C 1
ATOM 4931 O O . SER B 1 316 ? 34.823 7.577 118.316 1.00 48.60 314 SER B O 1
ATOM 4934 N N . ASP B 1 317 ? 34.607 9.123 116.679 1.00 51.04 315 ASP B N 1
ATOM 4935 C CA . ASP B 1 317 ? 33.119 9.071 116.552 1.00 54.02 315 ASP B CA 1
ATOM 4936 C C . ASP B 1 317 ? 32.618 7.626 116.333 1.00 55.06 315 ASP B C 1
ATOM 4937 O O . ASP B 1 317 ? 32.090 6.978 117.234 1.00 55.08 315 ASP B O 1
ATOM 4942 N N . ASN B 1 320 ? 31.835 3.235 118.941 1.00 51.26 318 ASN B N 1
ATOM 4943 C CA . ASN B 1 320 ? 31.827 2.633 120.272 1.00 52.74 318 ASN B CA 1
ATOM 4944 C C . ASN B 1 320 ? 33.104 3.002 120.976 1.00 47.68 318 ASN B C 1
ATOM 4945 O O . ASN B 1 320 ? 34.169 2.850 120.399 1.00 42.46 318 ASN B O 1
ATOM 4950 N N . ALA B 1 321 ? 32.991 3.456 122.221 1.00 46.89 319 ALA B N 1
ATOM 4951 C CA . ALA B 1 321 ? 34.143 3.643 123.108 1.00 45.41 319 ALA B CA 1
ATOM 4952 C C . ALA B 1 321 ? 34.252 2.436 123.997 1.00 44.00 319 ALA B C 1
ATOM 4953 O O . ALA B 1 321 ? 33.304 1.673 124.118 1.00 44.06 319 ALA B O 1
ATOM 4955 N N . ILE B 1 322 ? 35.412 2.259 124.618 1.00 45.02 320 ILE B N 1
ATOM 4956 C CA . ILE B 1 322 ? 35.547 1.246 125.659 1.00 46.71 320 ILE B CA 1
ATOM 4957 C C . ILE B 1 322 ? 34.746 1.753 126.847 1.00 50.31 320 ILE B C 1
ATOM 4958 O O . ILE B 1 322 ? 34.599 2.976 127.028 1.00 53.68 320 ILE B O 1
ATOM 4963 N N . SER B 1 323 ? 34.214 0.816 127.631 1.00 52.63 321 SER B N 1
ATOM 4964 C CA . SER B 1 323 ? 33.374 1.144 128.790 1.00 54.53 321 SER B CA 1
ATOM 4965 C C . SER B 1 323 ? 34.170 1.825 129.924 1.00 59.88 321 SER B C 1
ATOM 4966 O O . SER B 1 323 ? 35.398 1.953 129.857 1.00 68.83 321 SER B O 1
ATOM 4969 N N . LYS B 1 324 ? 33.467 2.274 130.956 1.00 59.38 322 LYS B N 1
ATOM 4970 C CA . LYS B 1 324 ? 34.119 2.765 132.166 1.00 62.85 322 LYS B CA 1
ATOM 4971 C C . LYS B 1 324 ? 35.012 1.721 132.828 1.00 63.59 322 LYS B C 1
ATOM 4972 O O . LYS B 1 324 ? 36.054 2.069 133.382 1.00 71.13 322 LYS B O 1
ATOM 4978 N N . GLU B 1 325 ? 34.591 0.456 132.791 1.00 59.71 323 GLU B N 1
ATOM 4979 C CA . GLU B 1 325 ? 35.267 -0.615 133.526 1.00 57.13 323 GLU B CA 1
ATOM 4980 C C . GLU B 1 325 ? 36.520 -1.123 132.801 1.00 53.99 323 GLU B C 1
ATOM 4981 O O . GLU B 1 325 ? 37.530 -1.403 133.452 1.00 53.31 323 GLU B O 1
ATOM 4987 N N . GLU B 1 326 ? 36.457 -1.245 131.472 1.00 52.13 324 GLU B N 1
ATOM 4988 C CA . GLU B 1 326 ? 37.636 -1.623 130.665 1.00 51.53 324 GLU B CA 1
ATOM 4989 C C . GLU B 1 326 ? 38.733 -0.580 130.817 1.00 50.27 324 GLU B C 1
ATOM 4990 O O . GLU B 1 326 ? 39.912 -0.917 130.959 1.00 46.43 324 GLU B O 1
ATOM 4996 N N . LEU B 1 327 ? 38.310 0.685 130.783 1.00 50.26 325 LEU B N 1
ATOM 4997 C CA . LEU B 1 327 ? 39.183 1.852 130.982 1.00 49.92 325 LEU B CA 1
ATOM 4998 C C . LEU B 1 327 ? 39.943 1.802 132.309 1.00 48.26 325 LEU B C 1
ATOM 4999 O O . LEU B 1 327 ? 41.174 1.866 132.320 1.00 44.24 325 LEU B O 1
ATOM 5004 N N . ARG B 1 328 ? 39.185 1.698 133.405 1.00 48.62 326 ARG B N 1
ATOM 5005 C CA . ARG B 1 328 ? 39.726 1.576 134.764 1.00 46.61 326 ARG B CA 1
ATOM 5006 C C . ARG B 1 328 ? 40.795 0.468 134.820 1.00 48.57 326 ARG B C 1
ATOM 5007 O O . ARG B 1 328 ? 41.878 0.679 135.370 1.00 48.48 326 ARG B O 1
ATOM 5015 N N . ASN B 1 329 ? 40.507 -0.693 134.231 1.00 50.33 327 ASN B N 1
ATOM 5016 C CA . ASN B 1 329 ? 41.509 -1.763 134.129 1.00 52.18 327 ASN B CA 1
ATOM 5017 C C . ASN B 1 329 ? 42.783 -1.327 133.404 1.00 53.75 327 ASN B C 1
ATOM 5018 O O . ASN B 1 329 ? 43.883 -1.584 133.894 1.00 57.04 327 ASN B O 1
ATOM 5023 N N . LEU B 1 330 ? 42.623 -0.666 132.254 1.00 52.61 328 LEU B N 1
ATOM 5024 C CA . LEU B 1 330 ? 43.763 -0.144 131.485 1.00 50.45 328 LEU B CA 1
ATOM 5025 C C . LEU B 1 330 ? 44.672 0.756 132.323 1.00 48.70 328 LEU B C 1
ATOM 5026 O O . LEU B 1 330 ? 45.890 0.582 132.325 1.00 51.16 328 LEU B O 1
ATOM 5031 N N . ILE B 1 331 ? 44.069 1.694 133.044 1.00 46.01 329 ILE B N 1
ATOM 5032 C CA . ILE B 1 331 ? 44.805 2.646 133.883 1.00 46.29 329 ILE B CA 1
ATOM 5033 C C . ILE B 1 331 ? 45.580 1.949 135.012 1.00 47.76 329 ILE B C 1
ATOM 5034 O O . ILE B 1 331 ? 46.800 2.145 135.146 1.00 48.90 329 ILE B O 1
ATOM 5039 N N . LEU B 1 332 ? 44.871 1.139 135.801 1.00 47.91 330 LEU B N 1
ATOM 5040 C CA . LEU B 1 332 ? 45.461 0.398 136.935 1.00 46.69 330 LEU B CA 1
ATOM 5041 C C . LEU B 1 332 ? 46.501 -0.645 136.528 1.00 45.98 330 LEU B C 1
ATOM 5042 O O . LEU B 1 332 ? 47.415 -0.929 137.295 1.00 45.17 330 LEU B O 1
ATOM 5047 N N . ASN B 1 333 ? 46.354 -1.215 135.336 1.00 46.70 331 ASN B N 1
ATOM 5048 C CA . ASN B 1 333 ? 47.402 -2.055 134.758 1.00 51.30 331 ASN B CA 1
ATOM 5049 C C . ASN B 1 333 ? 48.715 -1.315 134.411 1.00 53.62 331 ASN B C 1
ATOM 5050 O O . ASN B 1 333 ? 49.717 -1.961 134.114 1.00 56.16 331 ASN B O 1
ATOM 5055 N N . GLN B 1 334 ? 48.710 0.019 134.452 1.00 55.88 332 GLN B N 1
ATOM 5056 C CA . GLN B 1 334 ? 49.943 0.819 134.520 1.00 56.00 332 GLN B CA 1
ATOM 5057 C C . GLN B 1 334 ? 49.786 1.955 135.551 1.00 54.09 332 GLN B C 1
ATOM 5058 O O . GLN B 1 334 ? 50.762 2.498 136.066 1.00 50.25 332 GLN B O 1
ATOM 5064 N N . MET C 1 3 ? 55.104 49.526 143.644 1.00 34.32 1 MET C N 1
ATOM 5065 C CA . MET C 1 3 ? 56.298 50.461 143.578 1.00 36.68 1 MET C CA 1
ATOM 5066 C C . MET C 1 3 ? 56.843 50.615 142.102 1.00 34.01 1 MET C C 1
ATOM 5067 O O . MET C 1 3 ? 56.158 51.230 141.268 1.00 34.69 1 MET C O 1
ATOM 5072 N N . PHE C 1 4 ? 58.004 50.020 141.776 1.00 29.58 2 PHE C N 1
ATOM 5073 C CA . PHE C 1 4 ? 58.769 50.279 140.536 1.00 26.85 2 PHE C CA 1
ATOM 5074 C C . PHE C 1 4 ? 58.133 49.704 139.242 1.00 26.36 2 PHE C C 1
ATOM 5075 O O . PHE C 1 4 ? 58.174 50.342 138.179 1.00 25.47 2 PHE C O 1
ATOM 5083 N N . PHE C 1 5 ? 57.567 48.501 139.322 1.00 25.80 3 PHE C N 1
ATOM 5084 C CA . PHE C 1 5 ? 57.072 47.810 138.132 1.00 25.77 3 PHE C CA 1
ATOM 5085 C C . PHE C 1 5 ? 55.588 48.055 137.885 1.00 27.32 3 PHE C C 1
ATOM 5086 O O . PHE C 1 5 ? 55.033 47.549 136.900 1.00 27.51 3 PHE C O 1
ATOM 5094 N N . LYS C 1 6 ? 54.959 48.830 138.776 1.00 28.14 4 LYS C N 1
ATOM 5095 C CA . LYS C 1 6 ? 53.592 49.316 138.616 1.00 27.14 4 LYS C CA 1
ATOM 5096 C C . LYS C 1 6 ? 53.352 49.708 137.176 1.00 25.58 4 LYS C C 1
ATOM 5097 O O . LYS C 1 6 ? 53.939 50.645 136.672 1.00 23.33 4 LYS C O 1
ATOM 5103 N N . ASP C 1 7 ? 52.485 48.956 136.520 1.00 26.68 5 ASP C N 1
ATOM 5104 C CA . ASP C 1 7 ? 52.006 49.290 135.202 1.00 26.63 5 ASP C CA 1
ATOM 5105 C C . ASP C 1 7 ? 53.056 49.326 134.106 1.00 26.21 5 ASP C C 1
ATOM 5106 O O . ASP C 1 7 ? 52.928 50.077 133.139 1.00 25.28 5 ASP C O 1
ATOM 5111 N N . LYS C 1 8 ? 54.085 48.492 134.257 1.00 26.43 6 LYS C N 1
ATOM 5112 C CA . LYS C 1 8 ? 55.129 48.317 133.236 1.00 25.49 6 LYS C CA 1
ATOM 5113 C C . LYS C 1 8 ? 54.997 46.955 132.519 1.00 23.69 6 LYS C C 1
ATOM 5114 O O . LYS C 1 8 ? 54.165 46.103 132.883 1.00 23.77 6 LYS C O 1
ATOM 5120 N N . ASN C 1 9 ? 55.816 46.792 131.483 1.00 22.04 7 ASN C N 1
ATOM 5121 C CA . ASN C 1 9 ? 55.912 45.572 130.691 1.00 20.97 7 ASN C CA 1
ATOM 5122 C C . ASN C 1 9 ? 57.265 44.904 130.938 1.00 20.31 7 ASN C C 1
ATOM 5123 O O . ASN C 1 9 ? 58.308 45.563 130.859 1.00 21.32 7 ASN C O 1
ATOM 5128 N N . VAL C 1 10 ? 57.268 43.606 131.235 1.00 19.08 8 VAL C N 1
ATOM 5129 C CA . VAL C 1 10 ? 58.498 42.923 131.646 1.00 18.32 8 VAL C CA 1
ATOM 5130 C C . VAL C 1 10 ? 58.678 41.597 130.921 1.00 17.63 8 VAL C C 1
ATOM 5131 O O . VAL C 1 10 ? 57.740 40.796 130.866 1.00 17.28 8 VAL C O 1
ATOM 5135 N N . LEU C 1 11 ? 59.887 41.376 130.391 1.00 16.80 9 LEU C N 1
ATOM 5136 C CA . LEU C 1 11 ? 60.291 40.091 129.808 1.00 16.26 9 LEU C CA 1
ATOM 5137 C C . LEU C 1 11 ? 61.278 39.407 130.754 1.00 16.63 9 LEU C C 1
ATOM 5138 O O . LEU C 1 11 ? 62.303 40.011 131.108 1.00 17.09 9 LEU C O 1
ATOM 5143 N N . ILE C 1 12 ? 60.960 38.175 131.183 1.00 16.29 10 ILE C N 1
ATOM 5144 C CA . ILE C 1 12 ? 61.915 37.315 131.893 1.00 15.87 10 ILE C CA 1
ATOM 5145 C C . ILE C 1 12 ? 62.340 36.210 130.970 1.00 15.87 10 ILE C C 1
ATOM 5146 O O . ILE C 1 12 ? 61.731 35.130 130.958 1.00 16.17 10 ILE C O 1
ATOM 5151 N N . ILE C 1 13 ? 63.392 36.498 130.205 1.00 16.09 11 ILE C N 1
ATOM 5152 C CA . ILE C 1 13 ? 64.047 35.527 129.309 1.00 15.86 11 ILE C CA 1
ATOM 5153 C C . ILE C 1 13 ? 64.641 34.412 130.173 1.00 16.46 11 ILE C C 1
ATOM 5154 O O . ILE C 1 13 ? 65.674 34.611 130.822 1.00 16.54 11 ILE C O 1
ATOM 5159 N N . GLY C 1 14 ? 63.964 33.258 130.180 1.00 17.30 12 GLY C N 1
ATOM 5160 C CA . GLY C 1 14 ? 64.291 32.117 131.050 1.00 17.70 12 GLY C CA 1
ATOM 5161 C C . GLY C 1 14 ? 63.472 32.093 132.335 1.00 18.17 12 GLY C C 1
ATOM 5162 O O . GLY C 1 14 ? 63.988 31.721 133.392 1.00 18.48 12 GLY C O 1
ATOM 5163 N N . GLY C 1 15 ? 62.193 32.463 132.236 1.00 18.34 13 GLY C N 1
ATOM 5164 C CA . GLY C 1 15 ? 61.277 32.480 133.378 1.00 18.24 13 GLY C CA 1
ATOM 5165 C C . GLY C 1 15 ? 60.703 31.141 133.817 1.00 18.66 13 GLY C C 1
ATOM 5166 O O . GLY C 1 15 ? 59.989 31.084 134.812 1.00 19.22 13 GLY C O 1
ATOM 5167 N N . THR C 1 16 ? 60.966 30.063 133.082 1.00 19.17 14 THR C N 1
ATOM 5168 C CA . THR C 1 16 ? 60.514 28.730 133.509 1.00 19.68 14 THR C CA 1
ATOM 5169 C C . THR C 1 16 ? 61.421 28.106 134.561 1.00 19.34 14 THR C C 1
ATOM 5170 O O . THR C 1 16 ? 60.997 27.208 135.281 1.00 20.60 14 THR C O 1
ATOM 5174 N N . GLY C 1 17 ? 62.659 28.575 134.644 1.00 19.05 15 GLY C N 1
ATOM 5175 C CA . GLY C 1 17 ? 63.638 28.030 135.586 1.00 19.44 15 GLY C CA 1
ATOM 5176 C C . GLY C 1 17 ? 63.561 28.564 137.007 1.00 19.26 15 GLY C C 1
ATOM 5177 O O . GLY C 1 17 ? 62.669 29.340 137.336 1.00 19.24 15 GLY C O 1
ATOM 5178 N N . THR C 1 18 ? 64.524 28.145 137.831 1.00 18.88 16 THR C N 1
ATOM 5179 C CA . THR C 1 18 ? 64.528 28.408 139.265 1.00 18.99 16 THR C CA 1
ATOM 5180 C C . THR C 1 18 ? 64.489 29.907 139.593 1.00 19.23 16 THR C C 1
ATOM 5181 O O . THR C 1 18 ? 63.620 30.380 140.357 1.00 18.62 16 THR C O 1
ATOM 5185 N N . ILE C 1 19 ? 65.424 30.642 139.006 1.00 19.11 17 ILE C N 1
ATOM 5186 C CA . ILE C 1 19 ? 65.562 32.061 139.297 1.00 19.70 17 ILE C CA 1
ATOM 5187 C C . ILE C 1 19 ? 64.552 32.907 138.513 1.00 19.75 17 ILE C C 1
ATOM 5188 O O . ILE C 1 19 ? 64.040 33.908 139.028 1.00 19.95 17 ILE C O 1
ATOM 5193 N N . GLY C 1 20 ? 64.244 32.486 137.292 1.00 19.98 18 GLY C N 1
ATOM 5194 C CA . GLY C 1 20 ? 63.243 33.158 136.474 1.00 19.82 18 GLY C CA 1
ATOM 5195 C C . GLY C 1 20 ? 61.821 33.113 137.003 1.00 20.15 18 GLY C C 1
ATOM 5196 O O . GLY C 1 20 ? 61.110 34.105 136.885 1.00 19.38 18 GLY C O 1
ATOM 5197 N N . LYS C 1 21 ? 61.404 31.972 137.561 1.00 21.07 19 LYS C N 1
ATOM 5198 C CA . LYS C 1 21 ? 60.118 31.888 138.256 1.00 23.18 19 LYS C CA 1
ATOM 5199 C C . LYS C 1 21 ? 60.086 32.761 139.506 1.00 23.81 19 LYS C C 1
ATOM 5200 O O . LYS C 1 21 ? 59.137 33.535 139.696 1.00 24.94 19 LYS C O 1
ATOM 5206 N N . SER C 1 22 ? 61.096 32.651 140.367 1.00 22.73 20 SER C N 1
ATOM 5207 C CA . SER C 1 22 ? 61.092 33.462 141.594 1.00 22.41 20 SER C CA 1
ATOM 5208 C C . SER C 1 22 ? 60.983 34.964 141.258 1.00 22.73 20 SER C C 1
ATOM 5209 O O . SER C 1 22 ? 60.134 35.650 141.826 1.00 22.27 20 SER C O 1
ATOM 5212 N N . ILE C 1 23 ? 61.793 35.449 140.307 1.00 22.55 21 ILE C N 1
ATOM 5213 C CA . ILE C 1 23 ? 61.645 36.837 139.792 1.00 22.89 21 ILE C CA 1
ATOM 5214 C C . ILE C 1 23 ? 60.203 37.151 139.326 1.00 23.34 21 ILE C C 1
ATOM 5215 O O . ILE C 1 23 ? 59.686 38.230 139.615 1.00 23.55 21 ILE C O 1
ATOM 5220 N N . LEU C 1 24 ? 59.593 36.216 138.586 1.00 23.35 22 LEU C N 1
ATOM 5221 C CA . LEU C 1 24 ? 58.218 36.346 138.062 1.00 22.65 22 LEU C CA 1
ATOM 5222 C C . LEU C 1 24 ? 57.220 36.688 139.139 1.00 22.65 22 LEU C C 1
ATOM 5223 O O . LEU C 1 24 ? 56.494 37.675 139.016 1.00 22.38 22 LEU C O 1
ATOM 5228 N N . SER C 1 25 ? 57.181 35.860 140.178 1.00 22.28 23 SER C N 1
ATOM 5229 C CA . SER C 1 25 ? 56.245 36.069 141.272 1.00 22.82 23 SER C CA 1
ATOM 5230 C C . SER C 1 25 ? 56.583 37.333 142.087 1.00 23.27 23 SER C C 1
ATOM 5231 O O . SER C 1 25 ? 55.683 38.002 142.587 1.00 24.79 23 SER C O 1
ATOM 5234 N N . ASN C 1 26 ? 57.854 37.701 142.185 1.00 23.24 24 ASN C N 1
ATOM 5235 C CA . ASN C 1 26 ? 58.210 38.896 142.952 1.00 23.83 24 ASN C CA 1
ATOM 5236 C C . ASN C 1 26 ? 57.799 40.123 142.180 1.00 23.01 24 ASN C C 1
ATOM 5237 O O . ASN C 1 26 ? 57.192 41.015 142.750 1.00 23.16 24 ASN C O 1
ATOM 5242 N N . VAL C 1 27 ? 58.082 40.130 140.878 1.00 22.11 25 VAL C N 1
ATOM 5243 C CA . VAL C 1 27 ? 57.651 41.208 139.981 1.00 21.90 25 VAL C CA 1
ATOM 5244 C C . VAL C 1 27 ? 56.132 41.290 139.915 1.00 21.48 25 VAL C C 1
ATOM 5245 O O . VAL C 1 27 ? 55.590 42.367 139.772 1.00 20.21 25 VAL C O 1
ATOM 5249 N N . LEU C 1 28 ? 55.457 40.155 140.027 1.00 23.02 26 LEU C N 1
ATOM 5250 C CA . LEU C 1 28 ? 53.986 40.123 139.965 1.00 24.76 26 LEU C CA 1
ATOM 5251 C C . LEU C 1 28 ? 53.280 40.853 141.118 1.00 26.22 26 LEU C C 1
ATOM 5252 O O . LEU C 1 28 ? 52.183 41.368 140.924 1.00 25.94 26 LEU C O 1
ATOM 5257 N N . GLN C 1 29 ? 53.894 40.908 142.298 1.00 28.48 27 GLN C N 1
ATOM 5258 C CA . GLN C 1 29 ? 53.287 41.614 143.437 1.00 30.19 27 GLN C CA 1
ATOM 5259 C C . GLN C 1 29 ? 53.384 43.144 143.365 1.00 28.27 27 GLN C C 1
ATOM 5260 O O . GLN C 1 29 ? 52.611 43.823 144.043 1.00 29.29 27 GLN C O 1
ATOM 5266 N N . GLU C 1 30 ? 54.298 43.691 142.561 1.00 25.20 28 GLU C N 1
ATOM 5267 C CA . GLU C 1 30 ? 54.252 45.130 142.241 1.00 24.30 28 GLU C CA 1
ATOM 5268 C C . GLU C 1 30 ? 53.237 45.500 141.137 1.00 24.66 28 GLU C C 1
ATOM 5269 O O . GLU C 1 30 ? 53.068 46.676 140.792 1.00 23.57 28 GLU C O 1
ATOM 5275 N N . LYS C 1 31 ? 52.567 44.493 140.587 1.00 25.44 29 LYS C N 1
ATOM 5276 C CA . LYS C 1 31 ? 51.357 44.687 139.796 1.00 26.48 29 LYS C CA 1
ATOM 5277 C C . LYS C 1 31 ? 51.645 45.427 138.473 1.00 24.46 29 LYS C C 1
ATOM 5278 O O . LYS C 1 31 ? 51.216 46.545 138.281 1.00 24.23 29 LYS C O 1
ATOM 5284 N N . PRO C 1 32 ? 52.396 44.792 137.561 1.00 23.62 30 PRO C N 1
ATOM 5285 C CA . PRO C 1 32 ? 52.775 45.376 136.276 1.00 23.17 30 PRO C CA 1
ATOM 5286 C C . PRO C 1 32 ? 51.725 45.163 135.222 1.00 21.27 30 PRO C C 1
ATOM 5287 O O . PRO C 1 32 ? 50.828 44.337 135.416 1.00 19.91 30 PRO C O 1
ATOM 5291 N N . LYS C 1 33 ? 51.865 45.844 134.095 1.00 20.22 31 LYS C N 1
ATOM 5292 C CA . LYS C 1 33 ? 50.873 45.692 133.055 1.00 21.73 31 LYS C CA 1
ATOM 5293 C C . LYS C 1 33 ? 50.840 44.264 132.549 1.00 19.63 31 LYS C C 1
ATOM 5294 O O . LYS C 1 33 ? 49.779 43.641 132.549 1.00 19.22 31 LYS C O 1
ATOM 5300 N N . VAL C 1 34 ? 52.003 43.772 132.130 1.00 17.69 32 VAL C N 1
ATOM 5301 C CA . VAL C 1 34 ? 52.173 42.384 131.711 1.00 16.15 32 VAL C CA 1
ATOM 5302 C C . VAL C 1 34 ? 53.572 41.948 132.084 1.00 15.37 32 VAL C C 1
ATOM 5303 O O . VAL C 1 34 ? 54.464 42.778 132.153 1.00 14.83 32 VAL C O 1
ATOM 5307 N N . VAL C 1 35 ? 53.735 40.658 132.357 1.00 15.14 33 VAL C N 1
ATOM 5308 C CA . VAL C 1 35 ? 55.041 40.014 132.464 1.00 14.95 33 VAL C CA 1
ATOM 5309 C C . VAL C 1 35 ? 55.042 38.931 131.416 1.00 14.68 33 VAL C C 1
ATOM 5310 O O . VAL C 1 35 ? 54.080 38.183 131.326 1.00 15.16 33 VAL C O 1
ATOM 5314 N N . ARG C 1 36 ? 56.104 38.830 130.634 1.00 14.09 34 ARG C N 1
ATOM 5315 C CA . ARG C 1 36 ? 56.229 37.770 129.654 1.00 13.62 34 ARG C CA 1
ATOM 5316 C C . ARG C 1 36 ? 57.233 36.723 130.129 1.00 13.66 34 ARG C C 1
ATOM 5317 O O . ARG C 1 36 ? 58.240 37.063 130.749 1.00 13.55 34 ARG C O 1
ATOM 5325 N N . VAL C 1 37 ? 56.922 35.449 129.881 1.00 13.84 35 VAL C N 1
ATOM 5326 C CA . VAL C 1 37 ? 57.831 34.312 130.143 1.00 14.14 35 VAL C CA 1
ATOM 5327 C C . VAL C 1 37 ? 58.322 33.759 128.788 1.00 14.48 35 VAL C C 1
ATOM 5328 O O . VAL C 1 37 ? 57.501 33.401 127.937 1.00 14.56 35 VAL C O 1
ATOM 5332 N N . PHE C 1 38 ? 59.653 33.695 128.619 1.00 14.56 36 PHE C N 1
ATOM 5333 C CA . PHE C 1 38 ? 60.321 33.267 127.380 1.00 14.21 36 PHE C CA 1
ATOM 5334 C C . PHE C 1 38 ? 61.245 32.063 127.647 1.00 14.62 36 PHE C C 1
ATOM 5335 O O . PHE C 1 38 ? 62.300 32.203 128.250 1.00 15.11 36 PHE C O 1
ATOM 5343 N N . SER C 1 39 ? 60.841 30.897 127.166 1.00 14.92 37 SER C N 1
ATOM 5344 C CA . SER C 1 39 ? 61.464 29.623 127.459 1.00 15.47 37 SER C CA 1
ATOM 5345 C C . SER C 1 39 ? 61.294 28.797 126.192 1.00 16.95 37 SER C C 1
ATOM 5346 O O . SER C 1 39 ? 60.341 29.032 125.439 1.00 18.30 37 SER C O 1
ATOM 5349 N N . ARG C 1 40 ? 62.182 27.838 125.936 1.00 17.62 38 ARG C N 1
ATOM 5350 C CA . ARG C 1 40 ? 62.012 26.942 124.780 1.00 18.10 38 ARG C CA 1
ATOM 5351 C C . ARG C 1 40 ? 60.971 25.857 124.988 1.00 17.35 38 ARG C C 1
ATOM 5352 O O . ARG C 1 40 ? 60.294 25.476 124.073 1.00 16.23 38 ARG C O 1
ATOM 5360 N N . SER C 1 41 ? 60.881 25.343 126.201 1.00 18.28 39 SER C N 1
ATOM 5361 C CA . SER C 1 41 ? 60.205 24.076 126.453 1.00 19.06 39 SER C CA 1
ATOM 5362 C C . SER C 1 41 ? 58.711 24.260 126.803 1.00 18.77 39 SER C C 1
ATOM 5363 O O . SER C 1 41 ? 58.380 24.831 127.849 1.00 19.75 39 SER C O 1
ATOM 5366 N N . GLU C 1 42 ? 57.832 23.785 125.921 1.00 17.68 40 GLU C N 1
ATOM 5367 C CA . GLU C 1 42 ? 56.390 23.810 126.158 1.00 17.70 40 GLU C CA 1
ATOM 5368 C C . GLU C 1 42 ? 55.930 23.075 127.413 1.00 18.07 40 GLU C C 1
ATOM 5369 O O . GLU C 1 42 ? 55.002 23.520 128.079 1.00 18.36 40 GLU C O 1
ATOM 5375 N N . TYR C 1 43 ? 56.557 21.956 127.741 1.00 18.55 41 TYR C N 1
ATOM 5376 C CA . TYR C 1 43 ? 56.156 21.200 128.939 1.00 19.11 41 TYR C CA 1
ATOM 5377 C C . TYR C 1 43 ? 56.414 21.982 130.237 1.00 19.73 41 TYR C C 1
ATOM 5378 O O . TYR C 1 43 ? 55.621 21.891 131.178 1.00 20.86 41 TYR C O 1
ATOM 5387 N N . ASN C 1 44 ? 57.518 22.738 130.282 1.00 19.63 42 ASN C N 1
ATOM 5388 C CA . ASN C 1 44 ? 57.839 23.609 131.433 1.00 19.40 42 ASN C CA 1
ATOM 5389 C C . ASN C 1 44 ? 56.924 24.787 131.552 1.00 19.35 42 ASN C C 1
ATOM 5390 O O . ASN C 1 44 ? 56.544 25.157 132.658 1.00 18.39 42 ASN C O 1
ATOM 5395 N N . GLN C 1 45 ? 56.624 25.392 130.405 1.00 19.56 43 GLN C N 1
ATOM 5396 C CA . GLN C 1 45 ? 55.628 26.439 130.329 1.00 20.08 43 GLN C CA 1
ATOM 5397 C C . GLN C 1 45 ? 54.256 25.898 130.714 1.00 20.79 43 GLN C C 1
ATOM 5398 O O . GLN C 1 45 ? 53.530 26.559 131.442 1.00 22.10 43 GLN C O 1
ATOM 5404 N N . PHE C 1 46 ? 53.925 24.689 130.256 1.00 21.40 44 PHE C N 1
ATOM 5405 C CA . PHE C 1 46 ? 52.664 24.022 130.614 1.00 21.41 44 PHE C CA 1
ATOM 5406 C C . PHE C 1 46 ? 52.526 23.838 132.126 1.00 21.84 44 PHE C C 1
ATOM 5407 O O . PHE C 1 46 ? 51.482 24.140 132.679 1.00 22.40 44 PHE C O 1
ATOM 5415 N N . LEU C 1 47 ? 53.574 23.369 132.796 1.00 22.98 45 LEU C N 1
ATOM 5416 C CA . LEU C 1 47 ? 53.535 23.248 134.255 1.00 24.41 45 LEU C CA 1
ATOM 5417 C C . LEU C 1 47 ? 53.290 24.595 134.943 1.00 24.60 45 LEU C C 1
ATOM 5418 O O . LEU C 1 47 ? 52.381 24.699 135.760 1.00 24.42 45 LEU C O 1
ATOM 5423 N N . LEU C 1 48 ? 54.086 25.605 134.575 1.00 25.02 46 LEU C N 1
ATOM 5424 C CA . LEU C 1 48 ? 53.972 26.978 135.089 1.00 24.61 46 LEU C CA 1
ATOM 5425 C C . LEU C 1 48 ? 52.594 27.536 134.852 1.00 24.41 46 LEU C C 1
ATOM 5426 O O . LEU C 1 48 ? 51.940 27.976 135.787 1.00 24.69 46 LEU C O 1
ATOM 5431 N N . GLN C 1 49 ? 52.156 27.507 133.603 1.00 24.67 47 GLN C N 1
ATOM 5432 C CA . GLN C 1 49 ? 50.768 27.834 133.250 1.00 26.19 47 GLN C CA 1
ATOM 5433 C C . GLN C 1 49 ? 49.763 27.265 134.290 1.00 26.05 47 GLN C C 1
ATOM 5434 O O . GLN C 1 49 ? 48.953 27.982 134.872 1.00 24.14 47 GLN C O 1
ATOM 5440 N N . GLU C 1 50 ? 49.860 25.970 134.543 1.00 27.34 48 GLU C N 1
ATOM 5441 C CA . GLU C 1 50 ? 48.924 25.299 135.438 1.00 29.52 48 GLU C CA 1
ATOM 5442 C C . GLU C 1 50 ? 49.107 25.696 136.914 1.00 32.09 48 GLU C C 1
ATOM 5443 O O . GLU C 1 50 ? 48.149 25.754 137.692 1.00 34.29 48 GLU C O 1
ATOM 5449 N N . GLU C 1 51 ? 50.338 25.986 137.285 1.00 32.94 49 GLU C N 1
ATOM 5450 C CA . GLU C 1 51 ? 50.647 26.427 138.626 1.00 34.27 49 GLU C CA 1
ATOM 5451 C C . GLU C 1 51 ? 50.152 27.853 138.872 1.00 35.59 49 GLU C C 1
ATOM 5452 O O . GLU C 1 51 ? 49.912 28.226 140.005 1.00 35.24 49 GLU C O 1
ATOM 5458 N N . PHE C 1 52 ? 49.999 28.644 137.812 1.00 38.03 50 PHE C N 1
ATOM 5459 C CA . PHE C 1 52 ? 49.418 29.989 137.904 1.00 40.42 50 PHE C CA 1
ATOM 5460 C C . PHE C 1 52 ? 47.977 29.948 137.393 1.00 45.03 50 PHE C C 1
ATOM 5461 O O . PHE C 1 52 ? 47.628 30.643 136.449 1.00 45.61 50 PHE C O 1
ATOM 5469 N N . ARG C 1 53 ? 47.145 29.120 138.030 1.00 53.32 51 ARG C N 1
ATOM 5470 C CA . ARG C 1 53 ? 45.743 28.914 137.601 1.00 57.99 51 ARG C CA 1
ATOM 5471 C C . ARG C 1 53 ? 44.917 30.202 137.543 1.00 59.12 51 ARG C C 1
ATOM 5472 O O . ARG C 1 53 ? 44.284 30.488 136.519 1.00 58.74 51 ARG C O 1
ATOM 5480 N N . ASP C 1 54 ? 44.949 30.974 138.631 1.00 60.73 52 ASP C N 1
ATOM 5481 C CA . ASP C 1 54 ? 44.145 32.205 138.771 1.00 62.13 52 ASP C CA 1
ATOM 5482 C C . ASP C 1 54 ? 44.939 33.543 138.743 1.00 60.13 52 ASP C C 1
ATOM 5483 O O . ASP C 1 54 ? 44.355 34.605 138.517 1.00 54.32 52 ASP C O 1
ATOM 5488 N N . LYS C 1 55 ? 46.255 33.478 138.935 1.00 59.71 53 LYS C N 1
ATOM 5489 C CA . LYS C 1 55 ? 47.132 34.647 138.799 1.00 63.51 53 LYS C CA 1
ATOM 5490 C C . LYS C 1 55 ? 47.465 35.002 137.317 1.00 61.99 53 LYS C C 1
ATOM 5491 O O . LYS C 1 55 ? 47.859 36.147 137.017 1.00 56.29 53 LYS C O 1
ATOM 5497 N N . ASN C 1 56 ? 47.329 34.020 136.411 1.00 60.36 54 ASN C N 1
ATOM 5498 C CA . ASN C 1 56 ? 47.533 34.232 134.963 1.00 58.87 54 ASN C CA 1
ATOM 5499 C C . ASN C 1 56 ? 46.486 35.137 134.370 1.00 58.88 54 ASN C C 1
ATOM 5500 O O . ASN C 1 56 ? 45.335 34.726 134.169 1.00 63.75 54 ASN C O 1
ATOM 5505 N N . ARG C 1 57 ? 46.901 36.353 134.061 1.00 54.14 55 ARG C N 1
ATOM 5506 C CA . ARG C 1 57 ? 46.049 37.313 133.355 1.00 51.67 55 ARG C CA 1
ATOM 5507 C C . ARG C 1 57 ? 46.871 38.512 132.937 1.00 43.52 55 ARG C C 1
ATOM 5508 O O . ARG C 1 57 ? 46.638 39.054 131.869 1.00 42.34 55 ARG C O 1
ATOM 5516 N N . ASN C 1 58 ? 47.811 38.926 133.792 1.00 36.27 56 ASN C N 1
ATOM 5517 C CA . ASN C 1 58 ? 48.917 39.812 133.396 1.00 32.47 56 ASN C CA 1
ATOM 5518 C C . ASN C 1 58 ? 50.231 39.059 133.040 1.00 28.70 56 ASN C C 1
ATOM 5519 O O . ASN C 1 58 ? 51.307 39.653 133.053 1.00 27.50 56 ASN C O 1
ATOM 5524 N N . ILE C 1 59 ? 50.123 37.770 132.685 1.00 25.85 57 ILE C N 1
ATOM 5525 C CA . ILE C 1 59 ? 51.256 36.920 132.299 1.00 23.58 57 ILE C CA 1
ATOM 5526 C C . ILE C 1 59 ? 51.047 36.408 130.891 1.00 22.98 57 ILE C C 1
ATOM 5527 O O . ILE C 1 59 ? 49.948 36.018 130.547 1.00 23.12 57 ILE C O 1
ATOM 5532 N N . ARG C 1 60 ? 52.096 36.393 130.081 1.00 22.72 58 ARG C N 1
ATOM 5533 C CA . ARG C 1 60 ? 52.042 35.799 128.740 1.00 23.09 58 ARG C CA 1
ATOM 5534 C C . ARG C 1 60 ? 53.109 34.716 128.607 1.00 20.96 58 ARG C C 1
ATOM 5535 O O . ARG C 1 60 ? 54.152 34.811 129.225 1.00 21.96 58 ARG C O 1
ATOM 5543 N N . TYR C 1 61 ? 52.847 33.679 127.816 1.00 18.91 59 TYR C N 1
ATOM 5544 C CA . TYR C 1 61 ? 53.776 32.545 127.706 1.00 17.47 59 TYR C CA 1
ATOM 5545 C C . TYR C 1 61 ? 54.336 32.361 126.271 1.00 16.48 59 TYR C C 1
ATOM 5546 O O . TYR C 1 61 ? 53.743 31.676 125.437 1.00 15.48 59 TYR C O 1
ATOM 5555 N N . LEU C 1 62 ? 55.502 32.967 126.027 1.00 15.79 60 LEU C N 1
ATOM 5556 C CA . LEU C 1 62 ? 56.157 32.961 124.723 1.00 15.61 60 LEU C CA 1
ATOM 5557 C C . LEU C 1 62 ? 57.213 31.891 124.612 1.00 15.06 60 LEU C C 1
ATOM 5558 O O . LEU C 1 62 ? 58.303 32.025 125.152 1.00 14.17 60 LEU C O 1
ATOM 5563 N N . ILE C 1 63 ? 56.876 30.843 123.870 1.00 15.03 61 ILE C N 1
ATOM 5564 C CA . ILE C 1 63 ? 57.827 29.822 123.476 1.00 15.23 61 ILE C CA 1
ATOM 5565 C C . ILE C 1 63 ? 58.804 30.420 122.475 1.00 14.80 61 ILE C C 1
ATOM 5566 O O . ILE C 1 63 ? 58.403 31.153 121.566 1.00 14.56 61 ILE C O 1
ATOM 5571 N N . GLY C 1 64 ? 60.084 30.104 122.650 1.00 14.25 62 GLY C N 1
ATOM 5572 C CA . GLY C 1 64 ? 61.143 30.791 121.908 1.00 13.93 62 GLY C CA 1
ATOM 5573 C C . GLY C 1 64 ? 62.544 30.368 122.315 1.00 13.75 62 GLY C C 1
ATOM 5574 O O . GLY C 1 64 ? 62.732 29.717 123.365 1.00 14.00 62 GLY C O 1
ATOM 5575 N N . ASP C 1 65 ? 63.527 30.727 121.479 1.00 13.02 63 ASP C N 1
ATOM 5576 C CA . ASP C 1 65 ? 64.922 30.446 121.767 1.00 12.25 63 ASP C CA 1
ATOM 5577 C C . ASP C 1 65 ? 65.794 31.668 121.552 1.00 11.98 63 ASP C C 1
ATOM 5578 O O . ASP C 1 65 ? 65.776 32.228 120.482 1.00 11.70 63 ASP C O 1
ATOM 5583 N N . ILE C 1 66 ? 66.590 32.040 122.564 1.00 12.31 64 ILE C N 1
ATOM 5584 C CA . ILE C 1 66 ? 67.546 33.191 122.482 1.00 12.34 64 ILE C CA 1
ATOM 5585 C C . ILE C 1 66 ? 68.654 33.086 121.412 1.00 12.00 64 ILE C C 1
ATOM 5586 O O . ILE C 1 66 ? 69.328 34.082 121.134 1.00 12.11 64 ILE C O 1
ATOM 5591 N N . ARG C 1 67 ? 68.826 31.903 120.806 1.00 11.52 65 ARG C N 1
ATOM 5592 C CA . ARG C 1 67 ? 69.666 31.730 119.613 1.00 11.05 65 ARG C CA 1
ATOM 5593 C C . ARG C 1 67 ? 68.980 32.366 118.366 1.00 10.84 65 ARG C C 1
ATOM 5594 O O . ARG C 1 67 ? 69.646 32.743 117.399 1.00 10.93 65 ARG C O 1
ATOM 5602 N N . ASN C 1 68 ? 67.650 32.496 118.423 1.00 10.25 66 ASN C N 1
ATOM 5603 C CA . ASN C 1 68 ? 66.827 33.131 117.392 1.00 9.80 66 ASN C CA 1
ATOM 5604 C C . ASN C 1 68 ? 66.672 34.641 117.624 1.00 9.66 66 ASN C C 1
ATOM 5605 O O . ASN C 1 68 ? 65.879 35.032 118.467 1.00 9.66 66 ASN C O 1
ATOM 5610 N N . TYR C 1 69 ? 67.399 35.488 116.888 1.00 9.59 67 TYR C N 1
ATOM 5611 C CA . TYR C 1 69 ? 67.277 36.935 117.103 1.00 9.81 67 TYR C CA 1
ATOM 5612 C C . TYR C 1 69 ? 65.837 37.448 116.879 1.00 10.07 67 TYR C C 1
ATOM 5613 O O . TYR C 1 69 ? 65.241 38.041 117.771 1.00 9.78 67 TYR C O 1
ATOM 5622 N N . ASP C 1 70 ? 65.314 37.226 115.670 1.00 10.56 68 ASP C N 1
ATOM 5623 C CA . ASP C 1 70 ? 63.928 37.570 115.276 1.00 10.68 68 ASP C CA 1
ATOM 5624 C C . ASP C 1 70 ? 62.832 37.279 116.295 1.00 10.94 68 ASP C C 1
ATOM 5625 O O . ASP C 1 70 ? 61.836 37.995 116.329 1.00 11.56 68 ASP C O 1
ATOM 5630 N N . ARG C 1 71 ? 62.969 36.192 117.050 1.00 10.97 69 ARG C N 1
ATOM 5631 C CA . ARG C 1 71 ? 61.995 35.843 118.082 1.00 11.34 69 ARG C CA 1
ATOM 5632 C C . ARG C 1 71 ? 62.259 36.539 119.420 1.00 11.55 69 ARG C C 1
ATOM 5633 O O . ARG C 1 71 ? 61.346 36.872 120.171 1.00 11.36 69 ARG C O 1
ATOM 5641 N N . VAL C 1 72 ? 63.532 36.727 119.726 1.00 11.99 70 VAL C N 1
ATOM 5642 C CA . VAL C 1 72 ? 63.942 37.584 120.833 1.00 12.02 70 VAL C CA 1
ATOM 5643 C C . VAL C 1 72 ? 63.425 38.999 120.580 1.00 12.27 70 VAL C C 1
ATOM 5644 O O . VAL C 1 72 ? 62.953 39.665 121.492 1.00 12.38 70 VAL C O 1
ATOM 5648 N N . PHE C 1 73 ? 63.505 39.424 119.326 1.00 12.86 71 PHE C N 1
ATOM 5649 C CA . PHE C 1 73 ? 63.019 40.716 118.886 1.00 13.52 71 PHE C CA 1
ATOM 5650 C C . PHE C 1 73 ? 61.556 40.965 119.243 1.00 14.03 71 PHE C C 1
ATOM 5651 O O . PHE C 1 73 ? 61.245 41.955 119.921 1.00 14.07 71 PHE C O 1
ATOM 5659 N N . SER C 1 74 ? 60.677 40.069 118.786 1.00 14.38 72 SER C N 1
ATOM 5660 C CA . SER C 1 74 ? 59.230 40.258 118.939 1.00 14.78 72 SER C CA 1
ATOM 5661 C C . SER C 1 74 ? 58.725 40.028 120.338 1.00 14.25 72 SER C C 1
ATOM 5662 O O . SER C 1 74 ? 57.663 40.524 120.676 1.00 15.48 72 SER C O 1
ATOM 5665 N N . ALA C 1 75 ? 59.443 39.241 121.131 1.00 13.46 73 ALA C N 1
ATOM 5666 C CA . ALA C 1 75 ? 59.167 39.114 122.555 1.00 12.71 73 ALA C CA 1
ATOM 5667 C C . ALA C 1 75 ? 59.447 40.398 123.276 1.00 12.20 73 ALA C C 1
ATOM 5668 O O . ALA C 1 75 ? 58.776 40.685 124.239 1.00 12.05 73 ALA C O 1
ATOM 5670 N N . MET C 1 76 ? 60.457 41.144 122.836 1.00 11.83 74 MET C N 1
ATOM 5671 C CA . MET C 1 76 ? 60.782 42.464 123.428 1.00 11.87 74 MET C CA 1
ATOM 5672 C C . MET C 1 76 ? 59.910 43.670 123.003 1.00 11.86 74 MET C C 1
ATOM 5673 O O . MET C 1 76 ? 60.099 44.784 123.507 1.00 11.82 74 MET C O 1
ATOM 5678 N N . GLU C 1 77 ? 58.991 43.464 122.078 1.00 12.08 75 GLU C N 1
ATOM 5679 C CA . GLU C 1 77 ? 58.221 44.567 121.531 1.00 12.63 75 GLU C CA 1
ATOM 5680 C C . GLU C 1 77 ? 57.559 45.382 122.644 1.00 12.68 75 GLU C C 1
ATOM 5681 O O . GLU C 1 77 ? 56.876 44.835 123.522 1.00 12.08 75 GLU C O 1
ATOM 5687 N N . ASN C 1 78 ? 57.833 46.690 122.605 1.00 12.97 76 ASN C N 1
ATOM 5688 C CA . ASN C 1 78 ? 57.262 47.672 123.526 1.00 13.38 76 ASN C CA 1
ATOM 5689 C C . ASN C 1 78 ? 57.438 47.307 125.022 1.00 13.73 76 ASN C C 1
ATOM 5690 O O . ASN C 1 78 ? 56.678 47.760 125.881 1.00 13.58 76 ASN C O 1
ATOM 5695 N N . ILE C 1 79 ? 58.496 46.549 125.318 1.00 14.51 77 ILE C N 1
ATOM 5696 C CA . ILE C 1 79 ? 58.811 46.128 126.685 1.00 14.93 77 ILE C CA 1
ATOM 5697 C C . ILE C 1 79 ? 59.801 47.068 127.347 1.00 15.19 77 ILE C C 1
ATOM 5698 O O . ILE C 1 79 ? 60.641 47.675 126.684 1.00 16.45 77 ILE C O 1
ATOM 5703 N N . ASP C 1 80 ? 59.655 47.200 128.659 1.00 15.00 78 ASP C N 1
ATOM 5704 C CA . ASP C 1 80 ? 60.395 48.155 129.432 1.00 14.95 78 ASP C CA 1
ATOM 5705 C C . ASP C 1 80 ? 61.574 47.525 130.161 1.00 14.83 78 ASP C C 1
ATOM 5706 O O . ASP C 1 80 ? 62.639 48.136 130.203 1.00 15.06 78 ASP C O 1
ATOM 5711 N N . TYR C 1 81 ? 61.422 46.318 130.712 1.00 14.63 79 TYR C N 1
ATOM 5712 C CA . TYR C 1 81 ? 62.480 45.714 131.562 1.00 14.07 79 TYR C CA 1
ATOM 5713 C C . TYR C 1 81 ? 62.732 44.248 131.217 1.00 13.32 79 TYR C C 1
ATOM 5714 O O . TYR C 1 81 ? 61.851 43.410 131.363 1.00 13.56 79 TYR C O 1
ATOM 5723 N N . VAL C 1 82 ? 63.948 43.960 130.766 1.00 12.88 80 VAL C N 1
ATOM 5724 C CA . VAL C 1 82 ? 64.380 42.617 130.333 1.00 12.58 80 VAL C CA 1
ATOM 5725 C C . VAL C 1 82 ? 65.266 41.945 131.418 1.00 12.30 80 VAL C C 1
ATOM 5726 O O . VAL C 1 82 ? 66.302 42.467 131.792 1.00 11.77 80 VAL C O 1
ATOM 5730 N N . PHE C 1 83 ? 64.846 40.787 131.909 1.00 12.36 81 PHE C N 1
ATOM 5731 C CA . PHE C 1 83 ? 65.715 39.937 132.721 1.00 12.59 81 PHE C CA 1
ATOM 5732 C C . PHE C 1 83 ? 66.250 38.758 131.880 1.00 12.34 81 PHE C C 1
ATOM 5733 O O . PHE C 1 83 ? 65.487 37.816 131.586 1.00 11.88 81 PHE C O 1
ATOM 5741 N N . HIS C 1 84 ? 67.547 38.804 131.537 1.00 12.16 82 HIS C N 1
ATOM 5742 C CA . HIS C 1 84 ? 68.221 37.736 130.765 1.00 12.31 82 HIS C CA 1
ATOM 5743 C C . HIS C 1 84 ? 68.806 36.642 131.704 1.00 12.64 82 HIS C C 1
ATOM 5744 O O . HIS C 1 84 ? 69.960 36.666 132.124 1.00 12.27 82 HIS C O 1
ATOM 5751 N N . VAL C 1 85 ? 67.954 35.660 131.986 1.00 13.41 83 VAL C N 1
ATOM 5752 C CA . VAL C 1 85 ? 68.197 34.594 132.955 1.00 13.91 83 VAL C CA 1
ATOM 5753 C C . VAL C 1 85 ? 68.387 33.183 132.297 1.00 14.28 83 VAL C C 1
ATOM 5754 O O . VAL C 1 85 ? 68.817 32.216 132.964 1.00 14.05 83 VAL C O 1
ATOM 5758 N N . ALA C 1 86 ? 68.092 33.061 130.991 1.00 14.32 84 ALA C N 1
ATOM 5759 C CA . ALA C 1 86 ? 68.423 31.845 130.221 1.00 13.96 84 ALA C CA 1
ATOM 5760 C C . ALA C 1 86 ? 69.939 31.646 129.970 1.00 13.73 84 ALA C C 1
ATOM 5761 O O . ALA C 1 86 ? 70.696 32.629 129.780 1.00 13.42 84 ALA C O 1
ATOM 5763 N N . ALA C 1 87 ? 70.335 30.359 129.977 1.00 13.69 85 ALA C N 1
ATOM 5764 C CA . ALA C 1 87 ? 71.726 29.876 129.813 1.00 13.67 85 ALA C CA 1
ATOM 5765 C C . ALA C 1 87 ? 71.838 28.375 130.066 1.00 14.12 85 ALA C C 1
ATOM 5766 O O . ALA C 1 87 ? 71.007 27.751 130.730 1.00 13.52 85 ALA C O 1
ATOM 5768 N N . MET C 1 88 ? 72.902 27.801 129.531 1.00 14.94 86 MET C N 1
ATOM 5769 C CA . MET C 1 88 ? 73.363 26.504 129.996 1.00 15.51 86 MET C CA 1
ATOM 5770 C C . MET C 1 88 ? 74.298 26.828 131.140 1.00 15.60 86 MET C C 1
ATOM 5771 O O . MET C 1 88 ? 75.287 27.538 130.928 1.00 16.26 86 MET C O 1
ATOM 5776 N N . LYS C 1 89 ? 73.964 26.313 132.324 1.00 15.11 87 LYS C N 1
ATOM 5777 C CA . LYS C 1 89 ? 74.605 26.649 133.589 1.00 14.66 87 LYS C CA 1
ATOM 5778 C C . LYS C 1 89 ? 75.351 25.486 134.222 1.00 15.00 87 LYS C C 1
ATOM 5779 O O . LYS C 1 89 ? 75.767 25.595 135.379 1.00 15.35 87 LYS C O 1
ATOM 5785 N N . HIS C 1 90 ? 75.474 24.369 133.507 1.00 15.12 88 HIS C N 1
ATOM 5786 C CA . HIS C 1 90 ? 76.142 23.185 134.029 1.00 15.20 88 HIS C CA 1
ATOM 5787 C C . HIS C 1 90 ? 77.552 23.135 133.524 1.00 15.61 88 HIS C C 1
ATOM 5788 O O . HIS C 1 90 ? 77.764 23.132 132.313 1.00 15.70 88 HIS C O 1
ATOM 5795 N N . VAL C 1 91 ? 78.503 23.050 134.454 1.00 16.24 89 VAL C N 1
ATOM 5796 C CA . VAL C 1 91 ? 79.917 23.004 134.122 1.00 16.93 89 VAL C CA 1
ATOM 5797 C C . VAL C 1 91 ? 80.213 21.799 133.238 1.00 18.16 89 VAL C C 1
ATOM 5798 O O . VAL C 1 91 ? 80.819 21.975 132.165 1.00 20.24 89 VAL C O 1
ATOM 5802 N N . SER C 1 92 ? 79.773 20.604 133.650 1.00 18.28 90 SER C N 1
ATOM 5803 C CA . SER C 1 92 ? 80.127 19.382 132.916 1.00 18.28 90 SER C CA 1
ATOM 5804 C C . SER C 1 92 ? 79.542 19.435 131.506 1.00 17.92 90 SER C C 1
ATOM 5805 O O . SER C 1 92 ? 80.293 19.322 130.539 1.00 18.23 90 SER C O 1
ATOM 5808 N N . PHE C 1 93 ? 78.232 19.661 131.400 1.00 17.22 91 PHE C N 1
ATOM 5809 C CA . PHE C 1 93 ? 77.544 19.771 130.093 1.00 17.28 91 PHE C CA 1
ATOM 5810 C C . PHE C 1 93 ? 78.180 20.779 129.120 1.00 17.37 91 PHE C C 1
ATOM 5811 O O . PHE C 1 93 ? 78.194 20.533 127.908 1.00 16.81 91 PHE C O 1
ATOM 5819 N N . CYS C 1 94 ? 78.682 21.904 129.654 1.00 17.51 92 CYS C N 1
ATOM 5820 C CA . CYS C 1 94 ? 79.301 22.976 128.842 1.00 17.53 92 CYS C CA 1
ATOM 5821 C C . CYS C 1 94 ? 80.730 22.636 128.381 1.00 16.71 92 CYS C C 1
ATOM 5822 O O . CYS C 1 94 ? 81.241 23.261 127.459 1.00 15.70 92 CYS C O 1
ATOM 5825 N N . GLU C 1 95 ? 81.393 21.694 129.059 1.00 17.06 93 GLU C N 1
ATOM 5826 C CA . GLU C 1 95 ? 82.675 21.120 128.562 1.00 17.03 93 GLU C CA 1
ATOM 5827 C C . GLU C 1 95 ? 82.471 20.072 127.481 1.00 16.94 93 GLU C C 1
ATOM 5828 O O . GLU C 1 95 ? 83.273 20.033 126.562 1.00 18.20 93 GLU C O 1
ATOM 5834 N N . TYR C 1 96 ? 81.449 19.213 127.614 1.00 16.43 94 TYR C N 1
ATOM 5835 C CA . TYR C 1 96 ? 81.132 18.179 126.594 1.00 16.05 94 TYR C CA 1
ATOM 5836 C C . TYR C 1 96 ? 80.334 18.712 125.402 1.00 15.05 94 TYR C C 1
ATOM 5837 O O . TYR C 1 96 ? 80.414 18.132 124.319 1.00 15.46 94 TYR C O 1
ATOM 5846 N N . ASN C 1 97 ? 79.589 19.805 125.578 1.00 14.12 95 ASN C N 1
ATOM 5847 C CA . ASN C 1 97 ? 78.847 20.444 124.467 1.00 13.44 95 ASN C CA 1
ATOM 5848 C C . ASN C 1 97 ? 79.197 21.933 124.439 1.00 12.48 95 ASN C C 1
ATOM 5849 O O . ASN C 1 97 ? 78.339 22.773 124.716 1.00 12.39 95 ASN C O 1
ATOM 5854 N N . PRO C 1 98 ? 80.473 22.272 124.137 1.00 11.77 96 PRO C N 1
ATOM 5855 C CA . PRO C 1 98 ? 80.907 23.642 124.269 1.00 11.43 96 PRO C CA 1
ATOM 5856 C C . PRO C 1 98 ? 80.455 24.556 123.164 1.00 11.57 96 PRO C C 1
ATOM 5857 O O . PRO C 1 98 ? 80.269 25.746 123.444 1.00 12.34 96 PRO C O 1
ATOM 5861 N N . PHE C 1 99 ? 80.253 24.078 121.937 1.00 10.89 97 PHE C N 1
ATOM 5862 C CA . PHE C 1 99 ? 79.684 25.003 120.969 1.00 10.43 97 PHE C CA 1
ATOM 5863 C C . PHE C 1 99 ? 78.206 25.340 121.297 1.00 10.40 97 PHE C C 1
ATOM 5864 O O . PHE C 1 99 ? 77.744 26.442 121.025 1.00 10.14 97 PHE C O 1
ATOM 5872 N N . GLU C 1 100 ? 77.484 24.409 121.909 1.00 10.51 98 GLU C N 1
ATOM 5873 C CA . GLU C 1 100 ? 76.126 24.684 122.365 1.00 10.71 98 GLU C CA 1
ATOM 5874 C C . GLU C 1 100 ? 76.152 25.745 123.435 1.00 10.72 98 GLU C C 1
ATOM 5875 O O . GLU C 1 100 ? 75.350 26.671 123.418 1.00 10.99 98 GLU C O 1
ATOM 5881 N N . ALA C 1 101 ? 77.081 25.613 124.366 1.00 10.55 99 ALA C N 1
ATOM 5882 C CA . ALA C 1 101 ? 77.295 26.668 125.345 1.00 10.72 99 ALA C CA 1
ATOM 5883 C C . ALA C 1 101 ? 77.611 28.050 124.710 1.00 10.74 99 ALA C C 1
ATOM 5884 O O . ALA C 1 101 ? 77.171 29.088 125.222 1.00 10.52 99 ALA C O 1
ATOM 5886 N N . VAL C 1 102 ? 78.358 28.055 123.604 1.00 10.78 100 VAL C N 1
ATOM 5887 C CA . VAL C 1 102 ? 78.649 29.300 122.871 1.00 10.95 100 VAL C CA 1
ATOM 5888 C C . VAL C 1 102 ? 77.368 29.909 122.333 1.00 10.89 100 VAL C C 1
ATOM 5889 O O . VAL C 1 102 ? 77.161 31.106 122.493 1.00 11.34 100 VAL C O 1
ATOM 5893 N N . LEU C 1 103 ? 76.529 29.109 121.688 1.00 10.72 101 LEU C N 1
ATOM 5894 C CA . LEU C 1 103 ? 75.306 29.632 121.094 1.00 10.90 101 LEU C CA 1
ATOM 5895 C C . LEU C 1 103 ? 74.366 30.211 122.177 1.00 11.37 101 LEU C C 1
ATOM 5896 O O . LEU C 1 103 ? 73.904 31.344 122.078 1.00 11.46 101 LEU C O 1
ATOM 5901 N N . THR C 1 104 ? 74.135 29.462 123.237 1.00 11.91 102 THR C N 1
ATOM 5902 C CA . THR C 1 104 ? 73.205 29.893 124.259 1.00 12.44 102 THR C CA 1
ATOM 5903 C C . THR C 1 104 ? 73.805 31.017 125.135 1.00 13.22 102 THR C C 1
ATOM 5904 O O . THR C 1 104 ? 73.156 32.059 125.336 1.00 13.36 102 THR C O 1
ATOM 5908 N N . ASN C 1 105 ? 75.031 30.826 125.636 1.00 14.07 103 ASN C N 1
ATOM 5909 C CA . ASN C 1 105 ? 75.631 31.786 126.571 1.00 15.01 103 ASN C CA 1
ATOM 5910 C C . ASN C 1 105 ? 76.238 33.068 125.933 1.00 15.42 103 ASN C C 1
ATOM 5911 O O . ASN C 1 105 ? 76.136 34.147 126.540 1.00 14.91 103 ASN C O 1
ATOM 5916 N N . ILE C 1 106 ? 76.858 32.967 124.740 1.00 15.66 104 ILE C N 1
ATOM 5917 C CA . ILE C 1 106 ? 77.443 34.153 124.050 1.00 15.40 104 ILE C CA 1
ATOM 5918 C C . ILE C 1 106 ? 76.502 34.707 122.976 1.00 15.84 104 ILE C C 1
ATOM 5919 O O . ILE C 1 106 ? 75.981 35.833 123.136 1.00 16.33 104 ILE C O 1
ATOM 5924 N N . PHE C 1 107 ? 76.270 33.920 121.912 1.00 15.78 105 PHE C N 1
ATOM 5925 C CA . PHE C 1 107 ? 75.502 34.371 120.736 1.00 16.41 105 PHE C CA 1
ATOM 5926 C C . PHE C 1 107 ? 74.113 34.825 121.141 1.00 15.67 105 PHE C C 1
ATOM 5927 O O . PHE C 1 107 ? 73.616 35.831 120.629 1.00 15.68 105 PHE C O 1
ATOM 5935 N N . GLY C 1 108 ? 73.511 34.111 122.087 1.00 15.43 106 GLY C N 1
ATOM 5936 C CA . GLY C 1 108 ? 72.209 34.501 122.658 1.00 15.11 106 GLY C CA 1
ATOM 5937 C C . GLY C 1 108 ? 72.217 35.785 123.485 1.00 14.77 106 GLY C C 1
ATOM 5938 O O . GLY C 1 108 ? 71.240 36.565 123.434 1.00 14.93 106 GLY C O 1
ATOM 5939 N N . THR C 1 109 ? 73.295 36.014 124.244 1.00 13.63 107 THR C N 1
ATOM 5940 C CA . THR C 1 109 ? 73.432 37.271 124.951 1.00 13.18 107 THR C CA 1
ATOM 5941 C C . THR C 1 109 ? 73.509 38.405 123.916 1.00 13.06 107 THR C C 1
ATOM 5942 O O . THR C 1 109 ? 72.870 39.444 124.094 1.00 13.22 107 THR C O 1
ATOM 5946 N N . GLN C 1 110 ? 74.247 38.223 122.821 1.00 12.69 108 GLN C N 1
ATOM 5947 C CA . GLN C 1 110 ? 74.256 39.282 121.792 1.00 12.63 108 GLN C CA 1
ATOM 5948 C C . GLN C 1 110 ? 72.916 39.551 121.193 1.00 12.44 108 GLN C C 1
ATOM 5949 O O . GLN C 1 110 ? 72.566 40.703 120.997 1.00 12.77 108 GLN C O 1
ATOM 5955 N N . ASN C 1 111 ? 72.178 38.495 120.881 1.00 12.25 109 ASN C N 1
ATOM 5956 C CA . ASN C 1 111 ? 70.827 38.673 120.386 1.00 12.41 109 ASN C CA 1
ATOM 5957 C C . ASN C 1 111 ? 69.998 39.533 121.361 1.00 12.19 109 ASN C C 1
ATOM 5958 O O . ASN C 1 111 ? 69.356 40.475 120.913 1.00 12.42 109 ASN C O 1
ATOM 5963 N N . VAL C 1 112 ? 70.056 39.253 122.668 1.00 11.63 110 VAL C N 1
ATOM 5964 C CA . VAL C 1 112 ? 69.379 40.094 123.654 1.00 11.60 110 VAL C CA 1
ATOM 5965 C C . VAL C 1 112 ? 69.798 41.576 123.505 1.00 11.91 110 VAL C C 1
ATOM 5966 O O . VAL C 1 112 ? 68.952 42.467 123.336 1.00 11.61 110 VAL C O 1
ATOM 5970 N N . ILE C 1 113 ? 71.104 41.816 123.543 1.00 12.20 111 ILE C N 1
ATOM 5971 C CA . ILE C 1 113 ? 71.665 43.168 123.517 1.00 12.71 111 ILE C CA 1
ATOM 5972 C C . ILE C 1 113 ? 71.201 43.962 122.284 1.00 13.33 111 ILE C C 1
ATOM 5973 O O . ILE C 1 113 ? 70.699 45.096 122.394 1.00 13.53 111 ILE C O 1
ATOM 5978 N N . LYS C 1 114 ? 71.374 43.334 121.124 1.00 13.81 112 LYS C N 1
ATOM 5979 C CA . LYS C 1 114 ? 70.976 43.870 119.832 1.00 14.19 112 LYS C CA 1
ATOM 5980 C C . LYS C 1 114 ? 69.459 44.140 119.756 1.00 14.03 112 LYS C C 1
ATOM 5981 O O . LYS C 1 114 ? 69.026 45.192 119.295 1.00 13.93 112 LYS C O 1
ATOM 5987 N N . ALA C 1 115 ? 68.668 43.177 120.220 1.00 13.85 113 ALA C N 1
ATOM 5988 C CA . ALA C 1 115 ? 67.211 43.271 120.228 1.00 13.90 113 ALA C CA 1
ATOM 5989 C C . ALA C 1 115 ? 66.675 44.333 121.192 1.00 14.67 113 ALA C C 1
ATOM 5990 O O . ALA C 1 115 ? 65.636 44.976 120.920 1.00 14.80 113 ALA C O 1
ATOM 5992 N N . ALA C 1 116 ? 67.354 44.464 122.338 1.00 15.01 114 ALA C N 1
ATOM 5993 C CA . ALA C 1 116 ? 66.973 45.394 123.388 1.00 14.98 114 ALA C CA 1
ATOM 5994 C C . ALA C 1 116 ? 67.223 46.842 122.969 1.00 15.34 114 ALA C C 1
ATOM 5995 O O . ALA C 1 116 ? 66.384 47.729 123.233 1.00 15.04 114 ALA C O 1
ATOM 5997 N N . ILE C 1 117 ? 68.360 47.072 122.302 1.00 15.63 115 ILE C N 1
ATOM 5998 C CA . ILE C 1 117 ? 68.639 48.377 121.683 1.00 15.88 115 ILE C CA 1
ATOM 5999 C C . ILE C 1 117 ? 67.608 48.691 120.614 1.00 16.36 115 ILE C C 1
ATOM 6000 O O . ILE C 1 117 ? 67.082 49.788 120.596 1.00 16.80 115 ILE C O 1
ATOM 6005 N N . ALA C 1 118 ? 67.313 47.720 119.750 1.00 17.14 116 ALA C N 1
ATOM 6006 C CA . ALA C 1 118 ? 66.388 47.924 118.622 1.00 17.75 116 ALA C CA 1
ATOM 6007 C C . ALA C 1 118 ? 64.960 48.265 119.063 1.00 18.29 116 ALA C C 1
ATOM 6008 O O . ALA C 1 118 ? 64.320 49.084 118.420 1.00 18.61 116 ALA C O 1
ATOM 6010 N N . GLN C 1 119 ? 64.480 47.658 120.154 1.00 18.98 117 GLN C N 1
ATOM 6011 C CA . GLN C 1 119 ? 63.122 47.925 120.685 1.00 19.58 117 GLN C CA 1
ATOM 6012 C C . GLN C 1 119 ? 63.034 49.055 121.731 1.00 19.64 117 GLN C C 1
ATOM 6013 O O . GLN C 1 119 ? 61.951 49.311 122.301 1.00 19.12 117 GLN C O 1
ATOM 6019 N N . LYS C 1 120 ? 64.162 49.730 121.969 1.00 19.95 118 LYS C N 1
ATOM 6020 C CA . LYS C 1 120 ? 64.234 50.873 122.878 1.00 19.80 118 LYS C CA 1
ATOM 6021 C C . LYS C 1 120 ? 63.739 50.512 124.283 1.00 19.38 118 LYS C C 1
ATOM 6022 O O . LYS C 1 120 ? 62.962 51.245 124.898 1.00 18.90 118 LYS C O 1
ATOM 6028 N N . VAL C 1 121 ? 64.197 49.346 124.740 1.00 18.93 119 VAL C N 1
ATOM 6029 C CA . VAL C 1 121 ? 64.019 48.860 126.103 1.00 18.90 119 VAL C CA 1
ATOM 6030 C C . VAL C 1 121 ? 64.699 49.842 127.074 1.00 19.76 119 VAL C C 1
ATOM 6031 O O . VAL C 1 121 ? 65.665 50.510 126.708 1.00 19.99 119 VAL C O 1
ATOM 6035 N N . LYS C 1 122 ? 64.200 49.929 128.303 1.00 20.97 120 LYS C N 1
ATOM 6036 C CA . LYS C 1 122 ? 64.807 50.805 129.307 1.00 22.70 120 LYS C CA 1
ATOM 6037 C C . LYS C 1 122 ? 66.087 50.212 129.927 1.00 23.78 120 LYS C C 1
ATOM 6038 O O . LYS C 1 122 ? 67.135 50.868 129.909 1.00 23.21 120 LYS C O 1
ATOM 6044 N N . LYS C 1 123 ? 65.991 48.995 130.472 1.00 24.97 121 LYS C N 1
ATOM 6045 C CA . LYS C 1 123 ? 67.120 48.324 131.123 1.00 25.59 121 LYS C CA 1
ATOM 6046 C C . LYS C 1 123 ? 67.109 46.826 130.899 1.00 23.56 121 LYS C C 1
ATOM 6047 O O . LYS C 1 123 ? 66.061 46.218 130.690 1.00 20.93 121 LYS C O 1
ATOM 6053 N N . VAL C 1 124 ? 68.310 46.258 131.001 1.00 22.40 122 VAL C N 1
ATOM 6054 C CA . VAL C 1 124 ? 68.559 44.828 130.929 1.00 21.02 122 VAL C CA 1
ATOM 6055 C C . VAL C 1 124 ? 69.476 44.443 132.071 1.00 20.39 122 VAL C C 1
ATOM 6056 O O . VAL C 1 124 ? 70.470 45.130 132.326 1.00 20.33 122 VAL C O 1
ATOM 6060 N N . VAL C 1 125 ? 69.145 43.340 132.740 1.00 19.78 123 VAL C N 1
ATOM 6061 C CA . VAL C 1 125 ? 70.000 42.742 133.764 1.00 18.93 123 VAL C CA 1
ATOM 6062 C C . VAL C 1 125 ? 70.433 41.374 133.285 1.00 17.91 123 VAL C C 1
ATOM 6063 O O . VAL C 1 125 ? 69.599 40.497 133.106 1.00 17.57 123 VAL C O 1
ATOM 6067 N N . PHE C 1 126 ? 71.730 41.220 133.049 1.00 17.30 124 PHE C N 1
ATOM 6068 C CA . PHE C 1 126 ? 72.312 39.924 132.757 1.00 17.19 124 PHE C CA 1
ATOM 6069 C C . PHE C 1 126 ? 72.657 39.229 134.078 1.00 18.04 124 PHE C C 1
ATOM 6070 O O . PHE C 1 126 ? 73.089 39.860 135.068 1.00 17.87 124 PHE C O 1
ATOM 6078 N N . THR C 1 127 ? 72.489 37.920 134.066 1.00 18.22 125 THR C N 1
ATOM 6079 C CA . THR C 1 127 ? 72.664 37.102 135.230 1.00 18.50 125 THR C CA 1
ATOM 6080 C C . THR C 1 127 ? 73.898 36.238 134.972 1.00 19.13 125 THR C C 1
ATOM 6081 O O . THR C 1 127 ? 73.824 35.208 134.281 1.00 18.86 125 THR C O 1
ATOM 6085 N N . SER C 1 128 ? 75.040 36.694 135.504 1.00 19.64 126 SER C N 1
ATOM 6086 C CA . SER C 1 128 ? 76.335 35.979 135.383 1.00 19.24 126 SER C CA 1
ATOM 6087 C C . SER C 1 128 ? 76.521 35.099 136.590 1.00 20.22 126 SER C C 1
ATOM 6088 O O . SER C 1 128 ? 75.695 35.125 137.505 1.00 20.00 126 SER C O 1
ATOM 6091 N N . SER C 1 129 ? 77.610 34.325 136.570 1.00 21.51 127 SER C N 1
ATOM 6092 C CA . SER C 1 129 ? 78.086 33.542 137.718 1.00 21.85 127 SER C CA 1
ATOM 6093 C C . SER C 1 129 ? 79.427 34.060 138.239 1.00 22.13 127 SER C C 1
ATOM 6094 O O . SER C 1 129 ? 80.159 34.744 137.528 1.00 22.54 127 SER C O 1
ATOM 6097 N N . ASN C 1 130 ? 79.766 33.691 139.475 1.00 22.05 128 ASN C N 1
ATOM 6098 C CA . ASN C 1 130 ? 81.096 33.954 139.992 1.00 21.47 128 ASN C CA 1
ATOM 6099 C C . ASN C 1 130 ? 82.137 33.006 139.347 1.00 20.35 128 ASN C C 1
ATOM 6100 O O . ASN C 1 130 ? 83.341 33.104 139.594 1.00 21.23 128 ASN C O 1
ATOM 6105 N N . ALA C 1 131 ? 81.662 32.084 138.512 1.00 19.32 129 ALA C N 1
ATOM 6106 C CA . ALA C 1 131 ? 82.527 31.272 137.640 1.00 19.09 129 ALA C CA 1
ATOM 6107 C C . ALA C 1 131 ? 83.311 32.058 136.582 1.00 18.36 129 ALA C C 1
ATOM 6108 O O . ALA C 1 131 ? 84.315 31.588 136.077 1.00 17.96 129 ALA C O 1
ATOM 6110 N N . ALA C 1 132 ? 82.839 33.249 136.245 1.00 18.14 130 ALA C N 1
ATOM 6111 C CA . ALA C 1 132 ? 83.504 34.104 135.269 1.00 17.61 130 ALA C CA 1
ATOM 6112 C C . ALA C 1 132 ? 84.854 34.637 135.728 1.00 17.05 130 ALA C C 1
ATOM 6113 O O . ALA C 1 132 ? 85.536 35.272 134.933 1.00 17.29 130 ALA C O 1
ATOM 6115 N N . ILE C 1 133 ? 85.227 34.420 136.994 1.00 16.02 131 ILE C N 1
ATOM 6116 C CA . ILE C 1 133 ? 86.437 34.981 137.542 1.00 15.30 131 ILE C CA 1
ATOM 6117 C C . ILE C 1 133 ? 87.539 33.953 137.425 1.00 15.01 131 ILE C C 1
ATOM 6118 O O . ILE C 1 133 ? 87.481 32.915 138.066 1.00 14.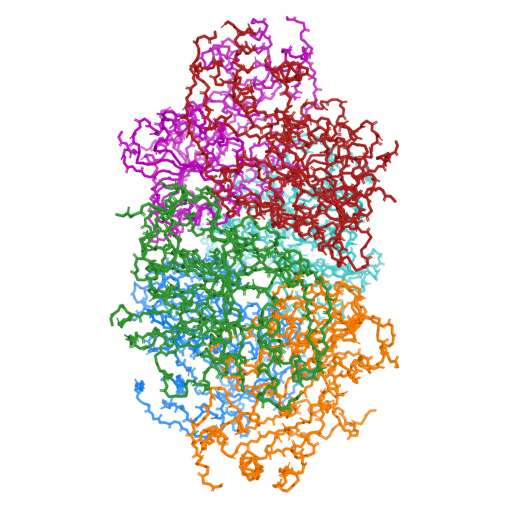67 131 ILE C O 1
ATOM 6123 N N . SER C 1 134 ? 88.558 34.263 136.618 1.00 14.72 132 SER C N 1
ATOM 6124 C CA . SER C 1 134 ? 89.695 33.380 136.458 1.00 14.03 132 SER C CA 1
ATOM 6125 C C . SER C 1 134 ? 89.184 31.939 136.284 1.00 13.88 132 SER C C 1
ATOM 6126 O O . SER C 1 134 ? 89.483 31.076 137.101 1.00 14.03 132 SER C O 1
ATOM 6129 N N . PRO C 1 135 ? 88.372 31.693 135.226 1.00 13.99 133 PRO C N 1
ATOM 6130 C CA . PRO C 1 135 ? 87.710 30.409 135.033 1.00 13.74 133 PRO C CA 1
ATOM 6131 C C . PRO C 1 135 ? 88.601 29.270 134.547 1.00 13.59 133 PRO C C 1
ATOM 6132 O O . PRO C 1 135 ? 89.586 29.490 133.848 1.00 13.14 133 PRO C O 1
ATOM 6136 N N . THR C 1 136 ? 88.194 28.059 134.930 1.00 14.00 134 THR C N 1
ATOM 6137 C CA . THR C 1 136 ? 88.832 26.787 134.595 1.00 13.78 134 THR C CA 1
ATOM 6138 C C . THR C 1 136 ? 87.904 25.918 133.719 1.00 13.88 134 THR C C 1
ATOM 6139 O O . THR C 1 136 ? 88.170 24.718 133.501 1.00 13.67 134 THR C O 1
ATOM 6143 N N . ASN C 1 137 ? 86.813 26.516 133.226 1.00 13.90 135 ASN C N 1
ATOM 6144 C CA . ASN C 1 137 ? 85.896 25.813 132.336 1.00 14.17 135 ASN C CA 1
ATOM 6145 C C . ASN C 1 137 ? 85.288 26.720 131.273 1.00 14.46 135 ASN C C 1
ATOM 6146 O O . ASN C 1 137 ? 85.332 27.987 131.367 1.00 14.95 135 ASN C O 1
ATOM 6151 N N . ASN C 1 138 ? 84.724 26.049 130.266 1.00 13.84 136 ASN C N 1
ATOM 6152 C CA . ASN C 1 138 ? 84.097 26.699 129.122 1.00 13.15 136 ASN C CA 1
ATOM 6153 C C . ASN C 1 138 ? 82.911 27.485 129.606 1.00 12.90 136 ASN C C 1
ATOM 6154 O O . ASN C 1 138 ? 82.672 28.569 129.121 1.00 12.71 136 ASN C O 1
ATOM 6159 N N . TYR C 1 139 ? 82.192 26.970 130.603 1.00 13.29 137 TYR C N 1
ATOM 6160 C CA . TYR C 1 139 ? 81.006 27.687 131.135 1.00 13.09 137 TYR C CA 1
ATOM 6161 C C . TYR C 1 139 ? 81.407 29.074 131.639 1.00 12.55 137 TYR C C 1
ATOM 6162 O O . TYR C 1 139 ? 80.880 30.092 131.175 1.00 12.33 137 TYR C O 1
ATOM 6171 N N . GLY C 1 140 ? 82.373 29.104 132.545 1.00 12.25 138 GLY C N 1
ATOM 6172 C CA . GLY C 1 140 ? 82.914 30.365 133.048 1.00 12.33 138 GLY C CA 1
ATOM 6173 C C . GLY C 1 140 ? 83.624 31.181 131.975 1.00 12.41 138 GLY C C 1
ATOM 6174 O O . GLY C 1 140 ? 83.691 32.413 132.063 1.00 12.23 138 GLY C O 1
ATOM 6175 N N . ALA C 1 141 ? 84.170 30.494 130.969 1.00 12.38 139 ALA C N 1
ATOM 6176 C CA . ALA C 1 141 ? 84.647 31.177 129.769 1.00 12.22 139 ALA C CA 1
ATOM 6177 C C . ALA C 1 141 ? 83.549 31.966 129.068 1.00 11.90 139 ALA C C 1
ATOM 6178 O O . ALA C 1 141 ? 83.744 33.123 128.748 1.00 11.63 139 ALA C O 1
ATOM 6180 N N . THR C 1 142 ? 82.392 31.349 128.861 1.00 12.20 140 THR C N 1
ATOM 6181 C CA . THR C 1 142 ? 81.243 32.043 128.236 1.00 12.14 140 THR C CA 1
ATOM 6182 C C . THR C 1 142 ? 80.660 33.131 129.150 1.00 12.05 140 THR C C 1
ATOM 6183 O O . THR C 1 142 ? 80.157 34.145 128.664 1.00 12.14 140 THR C O 1
ATOM 6187 N N . LYS C 1 143 ? 80.690 32.940 130.456 1.00 11.97 141 LYS C N 1
ATOM 6188 C CA . LYS C 1 143 ? 80.127 33.984 131.314 1.00 12.51 141 LYS C CA 1
ATOM 6189 C C . LYS C 1 143 ? 81.028 35.234 131.371 1.00 12.55 141 LYS C C 1
ATOM 6190 O O . LYS C 1 143 ? 80.536 36.375 131.308 1.00 12.69 141 LYS C O 1
ATOM 6196 N N . LEU C 1 144 ? 82.335 35.030 131.434 1.00 12.13 142 LEU C N 1
ATOM 6197 C CA . LEU C 1 144 ? 83.251 36.138 131.249 1.00 11.95 142 LEU C CA 1
ATOM 6198 C C . LEU C 1 144 ? 82.955 36.879 129.950 1.00 11.68 142 LEU C C 1
ATOM 6199 O O . LEU C 1 144 ? 82.827 38.118 129.948 1.00 12.00 142 LEU C O 1
ATOM 6204 N N . THR C 1 145 ? 82.815 36.127 128.863 1.00 11.23 143 THR C N 1
ATOM 6205 C CA . THR C 1 145 ? 82.529 36.723 127.554 1.00 11.09 143 THR C CA 1
ATOM 6206 C C . THR C 1 145 ? 81.183 37.451 127.535 1.00 11.17 143 THR C C 1
ATOM 6207 O O . THR C 1 145 ? 81.111 38.598 127.108 1.00 11.18 143 THR C O 1
ATOM 6211 N N . ALA C 1 146 ? 80.130 36.800 128.014 1.00 11.52 144 ALA C N 1
ATOM 6212 C CA . ALA C 1 146 ? 78.822 37.460 128.185 1.00 11.85 144 ALA C CA 1
ATOM 6213 C C . ALA C 1 146 ? 78.934 38.750 129.000 1.00 12.40 144 ALA C C 1
ATOM 6214 O O . ALA C 1 146 ? 78.654 39.816 128.473 1.00 12.39 144 ALA C O 1
ATOM 6216 N N . GLU C 1 147 ? 79.386 38.654 130.259 1.00 13.05 145 GLU C N 1
ATOM 6217 C CA . GLU C 1 147 ? 79.790 39.832 131.054 1.00 13.31 145 GLU C CA 1
ATOM 6218 C C . GLU C 1 147 ? 80.452 40.936 130.234 1.00 14.03 145 GLU C C 1
ATOM 6219 O O . GLU C 1 147 ? 80.126 42.132 130.384 1.00 13.83 145 GLU C O 1
ATOM 6225 N N . ARG C 1 148 ? 81.376 40.509 129.373 1.00 14.79 146 ARG C N 1
ATOM 6226 C CA . ARG C 1 148 ? 82.082 41.416 128.467 1.00 15.60 146 ARG C CA 1
ATOM 6227 C C . ARG C 1 148 ? 81.229 42.050 127.379 1.00 15.57 146 ARG C C 1
ATOM 6228 O O . ARG C 1 148 ? 81.365 43.256 127.126 1.00 16.30 146 ARG C O 1
ATOM 6236 N N . LEU C 1 149 ? 80.381 41.255 126.731 1.00 15.24 147 LEU C N 1
ATOM 6237 C CA . LEU C 1 149 ? 79.368 41.795 125.806 1.00 15.20 147 LEU C CA 1
ATOM 6238 C C . LEU C 1 149 ? 78.486 42.867 126.464 1.00 15.52 147 LEU C C 1
ATOM 6239 O O . LEU C 1 149 ? 78.169 43.890 125.878 1.00 16.25 147 LEU C O 1
ATOM 6244 N N . ILE C 1 150 ? 78.084 42.611 127.691 1.00 15.90 148 ILE C N 1
ATOM 6245 C CA . ILE C 1 150 ? 77.233 43.534 128.430 1.00 16.01 148 ILE C CA 1
ATOM 6246 C C . ILE C 1 150 ? 77.892 44.897 128.650 1.00 15.16 148 ILE C C 1
ATOM 6247 O O . ILE C 1 150 ? 77.257 45.911 128.396 1.00 14.76 148 ILE C O 1
ATOM 6252 N N . THR C 1 151 ? 79.144 44.913 129.102 1.00 14.55 149 THR C N 1
ATOM 6253 C CA . THR C 1 151 ? 79.865 46.175 129.322 1.00 14.43 149 THR C CA 1
ATOM 6254 C C . THR C 1 151 ? 80.095 46.959 128.034 1.00 13.75 149 THR C C 1
ATOM 6255 O O . THR C 1 151 ? 79.934 48.184 128.018 1.00 13.25 149 THR C O 1
ATOM 6259 N N . SER C 1 152 ? 80.481 46.242 126.976 1.00 13.23 150 SER C N 1
ATOM 6260 C CA . SER C 1 152 ? 80.630 46.824 125.630 1.00 13.15 150 SER C CA 1
ATOM 6261 C C . SER C 1 152 ? 79.362 47.483 125.048 1.00 13.15 150 SER C C 1
ATOM 6262 O O . SER C 1 152 ? 79.408 48.592 124.523 1.00 13.10 150 SER C O 1
ATOM 6265 N N . ALA C 1 153 ? 78.240 46.780 125.132 1.00 13.35 151 ALA C N 1
ATOM 6266 C CA . ALA C 1 153 ? 76.945 47.349 124.799 1.00 13.60 151 ALA C CA 1
ATOM 6267 C C . ALA C 1 153 ? 76.769 48.742 125.409 1.00 14.44 151 ALA C C 1
ATOM 6268 O O . ALA C 1 153 ? 76.431 49.686 124.696 1.00 15.23 151 ALA C O 1
ATOM 6270 N N . GLU C 1 154 ? 77.036 48.853 126.714 1.00 15.09 152 GLU C N 1
ATOM 6271 C CA . GLU C 1 154 ? 76.840 50.077 127.493 1.00 15.40 152 GLU C CA 1
ATOM 6272 C C . GLU C 1 154 ? 77.769 51.167 127.018 1.00 16.23 152 GLU C C 1
ATOM 6273 O O . GLU C 1 154 ? 77.316 52.260 126.706 1.00 16.00 152 GLU C O 1
ATOM 6279 N N . TYR C 1 155 ? 79.061 50.851 126.946 1.00 17.60 153 TYR C N 1
ATOM 6280 C CA . TYR C 1 155 ? 80.105 51.798 126.495 1.00 18.97 153 TYR C CA 1
ATOM 6281 C C . TYR C 1 155 ? 79.806 52.470 125.157 1.00 19.80 153 TYR C C 1
ATOM 6282 O O . TYR C 1 155 ? 80.070 53.660 124.990 1.00 19.85 153 TYR C O 1
ATOM 6291 N N . SER C 1 156 ? 79.271 51.695 124.218 1.00 21.14 154 SER C N 1
ATOM 6292 C CA . SER C 1 156 ? 78.958 52.179 122.863 1.00 23.01 154 SER C CA 1
ATOM 6293 C C . SER C 1 156 ? 77.464 52.153 122.477 1.00 22.91 154 SER C C 1
ATOM 6294 O O . SER C 1 156 ? 77.135 52.322 121.309 1.00 22.71 154 SER C O 1
ATOM 6297 N N . LYS C 1 157 ? 76.571 51.968 123.456 1.00 23.42 155 LYS C N 1
ATOM 6298 C CA . LYS C 1 157 ? 75.181 52.489 123.405 1.00 22.91 155 LYS C CA 1
ATOM 6299 C C . LYS C 1 157 ? 74.969 53.505 122.278 1.00 22.08 155 LYS C C 1
ATOM 6300 O O . LYS C 1 157 ? 74.059 53.379 121.472 1.00 22.45 155 LYS C O 1
ATOM 6306 N N . GLY C 1 158 ? 75.816 54.528 122.272 1.00 21.37 156 GLY C N 1
ATOM 6307 C CA . GLY C 1 158 ? 75.716 55.609 121.337 1.00 21.46 156 GLY C CA 1
ATOM 6308 C C . GLY C 1 158 ? 74.705 56.588 121.870 1.00 21.52 156 GLY C C 1
ATOM 6309 O O . GLY C 1 158 ? 74.985 57.354 122.791 1.00 21.84 156 GLY C O 1
ATOM 6310 N N . SER C 1 159 ? 73.524 56.554 121.282 1.00 21.62 157 SER C N 1
ATOM 6311 C CA . SER C 1 159 ? 72.452 57.427 121.659 1.00 21.23 157 SER C CA 1
ATOM 6312 C C . SER C 1 159 ? 71.269 56.650 122.184 1.00 20.85 157 SER C C 1
ATOM 6313 O O . SER C 1 159 ? 70.214 57.236 122.418 1.00 20.40 157 SER C O 1
ATOM 6316 N N . SER C 1 160 ? 71.445 55.337 122.365 1.00 20.82 158 SER C N 1
ATOM 6317 C CA . SER C 1 160 ? 70.429 54.461 122.938 1.00 20.98 158 SER C CA 1
ATOM 6318 C C . SER C 1 160 ? 70.309 54.863 124.419 1.00 22.78 158 SER C C 1
ATOM 6319 O O . SER C 1 160 ? 71.330 55.152 125.079 1.00 23.91 158 SER C O 1
ATOM 6322 N N . GLU C 1 161 ? 69.069 54.950 124.908 1.00 22.60 159 GLU C N 1
ATOM 6323 C CA . GLU C 1 161 ? 68.812 55.145 126.322 1.00 22.37 159 GLU C CA 1
ATOM 6324 C C . GLU C 1 161 ? 68.877 53.828 127.079 1.00 20.29 159 GLU C C 1
ATOM 6325 O O . GLU C 1 161 ? 68.889 53.855 128.306 1.00 20.22 159 GLU C O 1
ATOM 6331 N N . THR C 1 162 ? 68.896 52.694 126.362 1.00 18.58 160 THR C N 1
ATOM 6332 C CA . THR C 1 162 ? 68.910 51.348 126.970 1.00 17.62 160 THR C CA 1
ATOM 6333 C C . THR C 1 162 ? 70.121 51.108 127.869 1.00 17.04 160 THR C C 1
ATOM 6334 O O . THR C 1 162 ? 71.234 51.266 127.451 1.00 17.74 160 THR C O 1
ATOM 6338 N N . THR C 1 163 ? 69.878 50.654 129.081 1.00 16.88 161 THR C N 1
ATOM 6339 C CA . THR C 1 163 ? 70.911 50.476 130.083 1.00 16.77 161 THR C CA 1
ATOM 6340 C C . THR C 1 163 ? 71.286 48.985 130.179 1.00 16.76 161 THR C C 1
ATOM 6341 O O . THR C 1 163 ? 70.421 48.142 130.006 1.00 18.28 161 THR C O 1
ATOM 6345 N N . PHE C 1 164 ? 72.546 48.650 130.451 1.00 15.95 162 PHE C N 1
ATOM 6346 C CA . PHE C 1 164 ? 72.925 47.242 130.651 1.00 15.88 162 PHE C CA 1
ATOM 6347 C C . PHE C 1 164 ? 73.695 47.019 131.946 1.00 16.42 162 PHE C C 1
ATOM 6348 O O . PHE C 1 164 ? 74.573 47.798 132.288 1.00 17.02 162 PHE C O 1
ATOM 6356 N N . THR C 1 165 ? 73.368 45.955 132.672 1.00 16.61 163 THR C N 1
ATOM 6357 C CA . THR C 1 165 ? 73.998 45.680 133.954 1.00 16.98 163 THR C CA 1
ATOM 6358 C C . THR C 1 165 ? 74.122 44.191 134.176 1.00 17.04 163 THR C C 1
ATOM 6359 O O . THR C 1 165 ? 73.256 43.425 133.763 1.00 17.85 163 THR C O 1
ATOM 6363 N N . SER C 1 166 ? 75.172 43.796 134.886 1.00 16.64 164 SER C N 1
ATOM 6364 C CA . SER C 1 166 ? 75.349 42.423 135.301 1.00 16.36 164 SER C CA 1
ATOM 6365 C C . SER C 1 166 ? 75.201 42.263 136.818 1.00 16.74 164 SER C C 1
ATOM 6366 O O . SER C 1 166 ? 75.599 43.108 137.608 1.00 17.50 164 SER C O 1
ATOM 6369 N N . VAL C 1 167 ? 74.603 41.156 137.206 1.00 16.71 165 VAL C N 1
ATOM 6370 C CA . VAL C 1 167 ? 74.518 40.718 138.589 1.00 16.20 165 VAL C CA 1
ATOM 6371 C C . VAL C 1 167 ? 75.478 39.520 138.602 1.00 16.50 165 VAL C C 1
ATOM 6372 O O . VAL C 1 167 ? 75.986 39.180 137.537 1.00 18.08 165 VAL C O 1
ATOM 6376 N N . ARG C 1 168 ? 75.799 38.908 139.745 1.00 16.11 166 ARG C N 1
ATOM 6377 C CA . ARG C 1 168 ? 76.785 37.804 139.742 1.00 15.53 166 ARG C CA 1
ATOM 6378 C C . ARG C 1 168 ? 76.586 36.884 140.931 1.00 15.52 166 ARG C C 1
ATOM 6379 O O . ARG C 1 168 ? 76.844 37.245 142.079 1.00 15.67 166 ARG C O 1
ATOM 6387 N N . PHE C 1 169 ? 76.120 35.682 140.634 1.00 15.94 167 PHE C N 1
ATOM 6388 C CA . PHE C 1 169 ? 75.620 34.746 141.649 1.00 16.47 167 PHE C CA 1
ATOM 6389 C C . PHE C 1 169 ? 76.691 33.757 142.116 1.00 16.75 167 PHE C C 1
ATOM 6390 O O . PHE C 1 169 ? 77.673 33.477 141.404 1.00 17.51 167 PHE C O 1
ATOM 6398 N N . GLY C 1 170 ? 76.448 33.184 143.290 1.00 16.23 168 GLY C N 1
ATOM 6399 C CA . GLY C 1 170 ? 77.061 31.912 143.668 1.00 16.02 168 GLY C CA 1
ATOM 6400 C C . GLY C 1 170 ? 75.996 30.853 143.778 1.00 15.63 168 GLY C C 1
ATOM 6401 O O . GLY C 1 170 ? 74.841 31.107 143.495 1.00 15.41 168 GLY C O 1
ATOM 6402 N N . ASN C 1 171 ? 76.387 29.664 144.209 1.00 15.59 169 ASN C N 1
ATOM 6403 C CA . ASN C 1 171 ? 75.521 28.502 144.092 1.00 15.76 169 ASN C CA 1
ATOM 6404 C C . ASN C 1 171 ? 74.181 28.786 144.699 1.00 15.80 169 ASN C C 1
ATOM 6405 O O . ASN C 1 171 ? 74.102 29.034 145.877 1.00 15.57 169 ASN C O 1
ATOM 6410 N N . VAL C 1 172 ? 73.133 28.748 143.887 1.00 17.01 170 VAL C N 1
ATOM 6411 C CA . VAL C 1 172 ? 71.781 29.074 144.347 1.00 18.05 170 VAL C CA 1
ATOM 6412 C C . VAL C 1 172 ? 71.134 27.806 144.846 1.00 19.05 170 VAL C C 1
ATOM 6413 O O . VAL C 1 172 ? 70.872 26.906 144.068 1.00 19.52 170 VAL C O 1
ATOM 6417 N N . MET C 1 173 ? 70.838 27.772 146.143 1.00 20.95 171 MET C N 1
ATOM 6418 C CA . MET C 1 173 ? 70.469 26.521 146.832 1.00 22.99 171 MET C CA 1
ATOM 6419 C C . MET C 1 173 ? 69.101 25.918 146.450 1.00 23.06 171 MET C C 1
ATOM 6420 O O . MET C 1 173 ? 68.050 26.578 146.526 1.00 23.09 171 MET C O 1
ATOM 6425 N N . GLY C 1 174 ? 69.139 24.642 146.067 1.00 23.21 172 GLY C N 1
ATOM 6426 C CA . GLY C 1 174 ? 67.960 23.918 145.596 1.00 22.52 172 GLY C CA 1
ATOM 6427 C C . GLY C 1 174 ? 67.604 24.159 144.143 1.00 21.61 172 GLY C C 1
ATOM 6428 O O . GLY C 1 174 ? 66.654 23.531 143.637 1.00 22.09 172 GLY C O 1
ATOM 6429 N N . SER C 1 175 ? 68.363 25.032 143.466 1.00 20.32 173 SER C N 1
ATOM 6430 C CA . SER C 1 175 ? 68.096 25.371 142.076 1.00 19.77 173 SER C CA 1
ATOM 6431 C C . SER C 1 175 ? 68.255 24.141 141.191 1.00 20.01 173 SER C C 1
ATOM 6432 O O . SER C 1 175 ? 69.106 23.286 141.462 1.00 18.87 173 SER C O 1
ATOM 6435 N N . ARG C 1 176 ? 67.420 24.067 140.152 1.00 20.07 174 ARG C N 1
ATOM 6436 C CA . ARG C 1 176 ? 67.359 22.906 139.251 1.00 20.58 174 ARG C CA 1
ATOM 6437 C C . ARG C 1 176 ? 68.709 22.233 138.889 1.00 20.39 174 ARG C C 1
ATOM 6438 O O . ARG C 1 176 ? 69.575 22.848 138.279 1.00 20.57 174 ARG C O 1
ATOM 6446 N N . GLY C 1 177 ? 68.859 20.963 139.258 1.00 20.30 175 GLY C N 1
ATOM 6447 C CA . GLY C 1 177 ? 70.008 20.167 138.852 1.00 19.86 175 GLY C CA 1
ATOM 6448 C C . GLY C 1 177 ? 71.221 20.381 139.712 1.00 20.02 175 GLY C C 1
ATOM 6449 O O . GLY C 1 177 ? 72.333 20.148 139.276 1.00 19.97 175 GLY C O 1
ATOM 6450 N N . SER C 1 178 ? 71.010 20.805 140.949 1.00 21.53 176 SER C N 1
ATOM 6451 C CA . SER C 1 178 ? 72.112 21.117 141.844 1.00 23.13 176 SER C CA 1
ATOM 6452 C C . SER C 1 178 ? 72.279 20.018 142.891 1.00 24.35 176 SER C C 1
ATOM 6453 O O . SER C 1 178 ? 71.427 19.111 143.036 1.00 25.22 176 SER C O 1
ATOM 6456 N N . VAL C 1 179 ? 73.390 20.115 143.618 1.00 24.12 177 VAL C N 1
ATOM 6457 C CA . VAL C 1 179 ? 73.835 19.037 144.487 1.00 23.63 177 VAL C CA 1
ATOM 6458 C C . VAL C 1 179 ? 72.804 18.644 145.544 1.00 23.42 177 VAL C C 1
ATOM 6459 O O . VAL C 1 179 ? 72.653 17.457 145.790 1.00 24.65 177 VAL C O 1
ATOM 6463 N N . ILE C 1 180 ? 72.077 19.613 146.116 1.00 22.62 178 ILE C N 1
ATOM 6464 C CA . ILE C 1 180 ? 71.202 19.346 147.266 1.00 22.24 178 ILE C CA 1
ATOM 6465 C C . ILE C 1 180 ? 69.997 18.443 146.928 1.00 23.50 178 ILE C C 1
ATOM 6466 O O . ILE C 1 180 ? 69.763 17.449 147.634 1.00 24.27 178 ILE C O 1
ATOM 6471 N N . PRO C 1 181 ? 69.234 18.766 145.867 1.00 24.15 179 PRO C N 1
ATOM 6472 C CA . PRO C 1 181 ? 68.211 17.828 145.401 1.00 24.19 179 PRO C CA 1
ATOM 6473 C C . PRO C 1 181 ? 68.774 16.530 144.852 1.00 24.37 179 PRO C C 1
ATOM 6474 O O . PRO C 1 181 ? 68.073 15.530 144.896 1.00 25.17 179 PRO C O 1
ATOM 6478 N N . LEU C 1 182 ? 69.997 16.551 144.313 1.00 23.65 180 LEU C N 1
ATOM 6479 C CA . LEU C 1 182 ? 70.661 15.329 143.842 1.00 22.85 180 LEU C CA 1
ATOM 6480 C C . LEU C 1 182 ? 70.969 14.368 145.007 1.00 23.75 180 LEU C C 1
ATOM 6481 O O . LEU C 1 182 ? 70.497 13.224 145.022 1.00 22.85 180 LEU C O 1
ATOM 6486 N N . PHE C 1 183 ? 71.739 14.859 145.984 1.00 24.59 181 PHE C N 1
ATOM 6487 C CA . PHE C 1 183 ? 72.078 14.112 147.217 1.00 25.18 181 PHE C CA 1
ATOM 6488 C C . PHE C 1 183 ? 70.835 13.608 147.969 1.00 25.94 181 PHE C C 1
ATOM 6489 O O . PHE C 1 183 ? 70.785 12.426 148.295 1.00 27.38 181 PHE C O 1
ATOM 6497 N N . GLU C 1 184 ? 69.834 14.468 148.214 1.00 24.70 182 GLU C N 1
ATOM 6498 C CA . GLU C 1 184 ? 68.541 14.006 148.754 1.00 24.11 182 GLU C CA 1
ATOM 6499 C C . GLU C 1 184 ? 68.020 12.785 148.019 1.00 24.43 182 GLU C C 1
ATOM 6500 O O . GLU C 1 184 ? 67.623 11.815 148.643 1.00 24.23 182 GLU C O 1
ATOM 6506 N N . ASN C 1 185 ? 68.037 12.860 146.688 1.00 25.16 183 ASN C N 1
ATOM 6507 C CA . ASN C 1 185 ? 67.403 11.876 145.799 1.00 26.13 183 ASN C CA 1
ATOM 6508 C C . ASN C 1 185 ? 68.231 10.630 145.624 1.00 26.34 183 ASN C C 1
ATOM 6509 O O . ASN C 1 185 ? 67.698 9.513 145.560 1.00 27.91 183 ASN C O 1
ATOM 6514 N N . GLN C 1 186 ? 69.534 10.836 145.500 1.00 25.63 184 GLN C N 1
ATOM 6515 C CA . GLN C 1 186 ? 70.491 9.748 145.564 1.00 25.66 184 GLN C CA 1
ATOM 6516 C C . GLN C 1 186 ? 70.298 8.962 146.863 1.00 25.66 184 GLN C C 1
ATOM 6517 O O . GLN C 1 186 ? 70.299 7.746 146.838 1.00 25.90 184 GLN C O 1
ATOM 6523 N N . ILE C 1 187 ? 70.123 9.659 147.986 1.00 26.02 185 ILE C N 1
ATOM 6524 C CA . ILE C 1 187 ? 69.993 8.992 149.288 1.00 26.86 185 ILE C CA 1
ATOM 6525 C C . ILE C 1 187 ? 68.717 8.172 149.320 1.00 27.47 185 ILE C C 1
ATOM 6526 O O . ILE C 1 187 ? 68.756 7.014 149.718 1.00 26.86 185 ILE C O 1
ATOM 6531 N N . LYS C 1 188 ? 67.606 8.796 148.925 1.00 29.26 186 LYS C N 1
ATOM 6532 C CA . LYS C 1 188 ? 66.309 8.128 148.755 1.00 31.43 186 LYS C CA 1
ATOM 6533 C C . LYS C 1 188 ? 66.383 6.846 147.939 1.00 33.56 186 LYS C C 1
ATOM 6534 O O . LYS C 1 188 ? 65.946 5.793 148.389 1.00 33.14 186 LYS C O 1
ATOM 6540 N N . GLU C 1 189 ? 66.939 6.962 146.731 1.00 36.83 187 GLU C N 1
ATOM 6541 C CA . GLU C 1 189 ? 66.693 5.996 145.649 1.00 39.33 187 GLU C CA 1
ATOM 6542 C C . GLU C 1 189 ? 67.788 4.925 145.454 1.00 40.07 187 GLU C C 1
ATOM 6543 O O . GLU C 1 189 ? 67.491 3.808 145.026 1.00 41.81 187 GLU C O 1
ATOM 6549 N N . ASN C 1 190 ? 69.041 5.271 145.735 1.00 37.90 188 ASN C N 1
ATOM 6550 C CA . ASN C 1 190 ? 70.141 4.310 145.703 1.00 36.37 188 ASN C CA 1
ATOM 6551 C C . ASN C 1 190 ? 70.902 4.171 147.035 1.00 35.64 188 ASN C C 1
ATOM 6552 O O . ASN C 1 190 ? 71.786 3.331 147.137 1.00 35.95 188 ASN C O 1
ATOM 6557 N N . GLN C 1 191 ? 70.542 4.958 148.054 1.00 36.31 189 GLN C N 1
ATOM 6558 C CA . GLN C 1 191 ? 71.172 4.911 149.392 1.00 37.72 189 GLN C CA 1
ATOM 6559 C C . GLN C 1 191 ? 72.706 5.035 149.363 1.00 39.23 189 GLN C C 1
ATOM 6560 O O . GLN C 1 191 ? 73.427 4.290 150.032 1.00 38.83 189 GLN C O 1
ATOM 6566 N N . LYS C 1 192 ? 73.175 6.003 148.582 1.00 42.47 190 LYS C N 1
ATOM 6567 C CA . LYS C 1 192 ? 74.594 6.321 148.457 1.00 43.72 190 LYS C CA 1
ATOM 6568 C C . LYS C 1 192 ? 74.734 7.614 147.679 1.00 42.25 190 LYS C C 1
ATOM 6569 O O . LYS C 1 192 ? 74.065 7.782 146.665 1.00 44.25 190 LYS C O 1
ATOM 6575 N N . ILE C 1 193 ? 75.576 8.535 148.138 1.00 39.04 191 ILE C N 1
ATOM 6576 C CA . ILE C 1 193 ? 75.817 9.768 147.363 1.00 36.02 191 ILE C CA 1
ATOM 6577 C C . ILE C 1 193 ? 77.092 9.649 146.521 1.00 33.51 191 ILE C C 1
ATOM 6578 O O . ILE C 1 193 ? 77.965 8.810 146.783 1.00 31.66 191 ILE C O 1
ATOM 6583 N N . THR C 1 194 ? 77.165 10.507 145.506 1.00 32.12 192 THR C N 1
ATOM 6584 C CA . THR C 1 194 ? 78.329 10.653 144.638 1.00 30.80 192 THR C CA 1
ATOM 6585 C C . THR C 1 194 ? 79.078 11.936 144.992 1.00 30.33 192 THR C C 1
ATOM 6586 O O . THR C 1 194 ? 78.582 13.043 144.783 1.00 29.36 192 THR C O 1
ATOM 6590 N N . VAL C 1 195 ? 80.300 11.776 145.478 1.00 30.69 193 VAL C N 1
ATOM 6591 C CA . VAL C 1 195 ? 81.088 12.880 145.996 1.00 29.65 193 VAL C CA 1
ATOM 6592 C C . VAL C 1 195 ? 82.235 13.154 145.024 1.00 28.93 193 VAL C C 1
ATOM 6593 O O . VAL C 1 195 ? 83.007 12.263 144.700 1.00 29.04 193 VAL C O 1
ATOM 6597 N N . THR C 1 196 ? 82.318 14.382 144.531 1.00 28.14 194 THR C N 1
ATOM 6598 C CA . THR C 1 196 ? 83.404 14.788 143.638 1.00 27.32 194 THR C CA 1
ATOM 6599 C C . THR C 1 196 ? 84.696 14.862 144.465 1.00 27.61 194 THR C C 1
ATOM 6600 O O . THR C 1 196 ? 85.605 14.056 144.280 1.00 30.75 194 THR C O 1
ATOM 6604 N N . ASP C 1 197 ? 84.757 15.791 145.411 1.00 25.51 195 ASP C N 1
ATOM 6605 C CA . ASP C 1 197 ? 85.980 16.044 146.156 1.00 23.83 195 ASP C CA 1
ATOM 6606 C C . ASP C 1 197 ? 85.594 16.894 147.365 1.00 23.76 195 ASP C C 1
ATOM 6607 O O . ASP C 1 197 ? 85.270 18.070 147.218 1.00 24.17 195 ASP C O 1
ATOM 6612 N N . LEU C 1 198 ? 85.624 16.298 148.554 1.00 23.17 196 LEU C N 1
ATOM 6613 C CA . LEU C 1 198 ? 85.015 16.912 149.746 1.00 23.28 196 LEU C CA 1
ATOM 6614 C C . LEU C 1 198 ? 85.672 18.220 150.159 1.00 23.41 196 LEU C C 1
ATOM 6615 O O . LEU C 1 198 ? 85.028 19.110 150.716 1.00 23.33 196 LEU C O 1
ATOM 6620 N N . SER C 1 199 ? 86.950 18.341 149.837 1.00 24.14 197 SER C N 1
ATOM 6621 C CA . SER C 1 199 ? 87.723 19.563 150.080 1.00 24.37 197 SER C CA 1
ATOM 6622 C C . SER C 1 199 ? 87.258 20.833 149.361 1.00 24.61 197 SER C C 1
ATOM 6623 O O . SER C 1 199 ? 87.746 21.915 149.676 1.00 25.34 197 SER C O 1
ATOM 6626 N N . MET C 1 200 ? 86.389 20.705 148.360 1.00 25.69 198 MET C N 1
ATOM 6627 C CA . MET C 1 200 ? 85.887 21.863 147.613 1.00 25.95 198 MET C CA 1
ATOM 6628 C C . MET C 1 200 ? 85.022 22.755 148.519 1.00 26.30 198 MET C C 1
ATOM 6629 O O . MET C 1 200 ? 84.276 22.265 149.384 1.00 28.52 198 MET C O 1
ATOM 6634 N N . SER C 1 201 ? 85.135 24.057 148.312 1.00 25.18 199 SER C N 1
ATOM 6635 C CA . SER C 1 201 ? 84.395 25.044 149.066 1.00 25.29 199 SER C CA 1
ATOM 6636 C C . SER C 1 201 ? 83.624 25.847 148.029 1.00 25.17 199 SER C C 1
ATOM 6637 O O . SER C 1 201 ? 84.016 25.845 146.864 1.00 26.46 199 SER C O 1
ATOM 6640 N N . ARG C 1 202 ? 82.539 26.515 148.426 1.00 24.28 200 ARG C N 1
ATOM 6641 C CA . ARG C 1 202 ? 81.692 27.253 147.480 1.00 24.20 200 ARG C CA 1
ATOM 6642 C C . ARG C 1 202 ? 80.964 28.416 148.148 1.00 23.22 200 ARG C C 1
ATOM 6643 O O . ARG C 1 202 ? 80.432 28.251 149.254 1.00 24.03 200 ARG C O 1
ATOM 6651 N N . PHE C 1 203 ? 80.910 29.574 147.483 1.00 21.75 201 PHE C N 1
ATOM 6652 C CA . PHE C 1 203 ? 79.973 30.650 147.883 1.00 20.67 201 PHE C CA 1
ATOM 6653 C C . PHE C 1 203 ? 78.554 30.215 147.540 1.00 19.64 201 PHE C C 1
ATOM 6654 O O . PHE C 1 203 ? 78.310 29.823 146.407 1.00 20.67 201 PHE C O 1
ATOM 6662 N N . MET C 1 204 ? 77.629 30.285 148.491 1.00 18.71 202 MET C N 1
ATOM 6663 C CA . MET C 1 204 ? 76.240 29.858 148.272 1.00 18.67 202 MET C CA 1
ATOM 6664 C C . MET C 1 204 ? 75.211 30.892 148.785 1.00 18.99 202 MET C C 1
ATOM 6665 O O . MET C 1 204 ? 75.366 31.441 149.886 1.00 19.51 202 MET C O 1
ATOM 6670 N N . MET C 1 205 ? 74.170 31.143 147.975 1.00 18.44 203 MET C N 1
ATOM 6671 C CA . MET C 1 205 ? 73.115 32.120 148.270 1.00 18.25 203 MET C CA 1
ATOM 6672 C C . MET C 1 205 ? 71.736 31.449 148.231 1.00 18.07 203 MET C C 1
ATOM 6673 O O . MET C 1 205 ? 71.578 30.376 147.665 1.00 18.13 203 MET C O 1
ATOM 6678 N N . THR C 1 206 ? 70.753 32.070 148.881 1.00 18.29 204 THR C N 1
ATOM 6679 C CA . THR C 1 206 ? 69.345 31.626 148.826 1.00 18.46 204 THR C CA 1
ATOM 6680 C C . THR C 1 206 ? 68.642 32.047 147.492 1.00 18.94 204 THR C C 1
ATOM 6681 O O . THR C 1 206 ? 69.126 32.884 146.713 1.00 18.82 204 THR C O 1
ATOM 6685 N N . LEU C 1 207 ? 67.498 31.450 147.223 1.00 19.15 205 LEU C N 1
ATOM 6686 C CA . LEU C 1 207 ? 66.736 31.823 146.046 1.00 18.97 205 LEU C CA 1
ATOM 6687 C C . LEU C 1 207 ? 66.320 33.273 146.140 1.00 19.21 205 LEU C C 1
ATOM 6688 O O . LEU C 1 207 ? 66.379 33.969 145.141 1.00 18.74 205 LEU C O 1
ATOM 6693 N N . ASN C 1 208 ? 65.940 33.718 147.349 1.00 20.17 206 ASN C N 1
ATOM 6694 C CA . ASN C 1 208 ? 65.498 35.115 147.610 1.00 21.07 206 ASN C CA 1
ATOM 6695 C C . ASN C 1 208 ? 66.636 36.104 147.608 1.00 20.16 206 ASN C C 1
ATOM 6696 O O . ASN C 1 208 ? 66.468 37.243 147.215 1.00 20.81 206 ASN C O 1
ATOM 6701 N N . GLN C 1 209 ? 67.776 35.692 148.129 1.00 19.23 207 GLN C N 1
ATOM 6702 C CA . GLN C 1 209 ? 69.001 36.461 147.958 1.00 18.80 207 GLN C CA 1
ATOM 6703 C C . GLN C 1 209 ? 69.296 36.710 146.450 1.00 18.20 207 GLN C C 1
ATOM 6704 O O . GLN C 1 209 ? 69.581 37.837 146.039 1.00 17.36 207 GLN C O 1
ATOM 6710 N N . ALA C 1 210 ? 69.175 35.652 145.646 1.00 18.08 208 ALA C N 1
ATOM 6711 C CA . ALA C 1 210 ? 69.373 35.711 144.191 1.00 17.62 208 ALA C CA 1
ATOM 6712 C C . ALA C 1 210 ? 68.317 36.557 143.526 1.00 16.83 208 ALA C C 1
ATOM 6713 O O . ALA C 1 210 ? 68.629 37.441 142.752 1.00 16.76 208 ALA C O 1
ATOM 6715 N N . THR C 1 211 ? 67.067 36.278 143.835 1.00 17.15 209 THR C N 1
ATOM 6716 C CA . THR C 1 211 ? 65.948 37.070 143.317 1.00 17.78 209 THR C CA 1
ATOM 6717 C C . THR C 1 211 ? 66.058 38.597 143.637 1.00 18.28 209 THR C C 1
ATOM 6718 O O . THR C 1 211 ? 65.920 39.433 142.722 1.00 18.43 209 THR C O 1
ATOM 6722 N N . MET C 1 212 ? 66.327 38.941 144.902 1.00 18.67 210 MET C N 1
ATOM 6723 C CA . MET C 1 212 ? 66.390 40.340 145.340 1.00 19.56 210 MET C CA 1
ATOM 6724 C C . MET C 1 212 ? 67.589 41.064 144.787 1.00 18.91 210 MET C C 1
ATOM 6725 O O . MET C 1 212 ? 67.501 42.245 144.457 1.00 18.61 210 MET C O 1
ATOM 6730 N N . LEU C 1 213 ? 68.707 40.360 144.688 1.00 18.91 211 LEU C N 1
ATOM 6731 C CA . LEU C 1 213 ? 69.912 40.913 144.068 1.00 18.88 211 LEU C CA 1
ATOM 6732 C C . LEU C 1 213 ? 69.586 41.419 142.669 1.00 18.39 211 LEU C C 1
ATOM 6733 O O . LEU C 1 213 ? 69.828 42.581 142.357 1.00 17.06 211 LEU C O 1
ATOM 6738 N N . THR C 1 214 ? 68.996 40.537 141.856 1.00 19.04 212 THR C N 1
ATOM 6739 C CA . THR C 1 214 ? 68.640 40.842 140.464 1.00 20.05 212 THR C CA 1
ATOM 6740 C C . THR C 1 214 ? 67.604 41.976 140.351 1.00 20.21 212 THR C C 1
ATOM 6741 O O . THR C 1 214 ? 67.840 42.981 139.660 1.00 19.85 212 THR C O 1
ATOM 6745 N N . ILE C 1 215 ? 66.479 41.821 141.046 1.00 20.20 213 ILE C N 1
ATOM 6746 C CA . ILE C 1 215 ? 65.455 42.870 141.104 1.00 20.30 213 ILE C CA 1
ATOM 6747 C C . ILE C 1 215 ? 66.017 44.251 141.566 1.00 22.01 213 ILE C C 1
ATOM 6748 O O . ILE C 1 215 ? 65.707 45.274 140.929 1.00 21.69 213 ILE C O 1
ATOM 6753 N N . GLU C 1 216 ? 66.839 44.286 142.630 1.00 24.37 214 GLU C N 1
ATOM 6754 C CA . GLU C 1 216 ? 67.513 45.561 143.073 1.00 26.07 214 GLU C CA 1
ATOM 6755 C C . GLU C 1 216 ? 68.343 46.201 141.976 1.00 25.90 214 GLU C C 1
ATOM 6756 O O . GLU C 1 216 ? 68.200 47.390 141.686 1.00 26.04 214 GLU C O 1
ATOM 6762 N N . ALA C 1 217 ? 69.207 45.393 141.373 1.00 25.46 215 ALA C N 1
ATOM 6763 C CA . ALA C 1 217 ? 70.038 45.849 140.267 1.00 25.26 215 ALA C CA 1
ATOM 6764 C C . ALA C 1 217 ? 69.195 46.325 139.088 1.00 24.52 215 ALA C C 1
ATOM 6765 O O . ALA C 1 217 ? 69.623 47.195 138.356 1.00 24.40 215 ALA C O 1
ATOM 6767 N N . MET C 1 218 ? 68.007 45.744 138.903 1.00 24.17 216 MET C N 1
ATOM 6768 C CA . MET C 1 218 ? 67.042 46.248 137.905 1.00 23.01 216 MET C CA 1
ATOM 6769 C C . MET C 1 218 ? 66.647 47.706 138.194 1.00 23.43 216 MET C C 1
ATOM 6770 O O . MET C 1 218 ? 66.633 48.539 137.295 1.00 21.89 216 MET C O 1
ATOM 6775 N N . LYS C 1 219 ? 66.345 47.977 139.468 1.00 24.45 217 LYS C N 1
ATOM 6776 C CA . LYS C 1 219 ? 65.855 49.271 139.935 1.00 24.84 217 LYS C CA 1
ATOM 6777 C C . LYS C 1 219 ? 66.936 50.331 140.068 1.00 25.96 217 LYS C C 1
ATOM 6778 O O . LYS C 1 219 ? 66.705 51.483 139.734 1.00 25.26 217 LYS C O 1
ATOM 6784 N N . ILE C 1 220 ? 68.099 49.940 140.579 1.00 29.01 218 ILE C N 1
ATOM 6785 C CA . ILE C 1 220 ? 69.152 50.885 141.031 1.00 33.17 218 ILE C CA 1
ATOM 6786 C C . ILE C 1 220 ? 70.170 51.274 139.951 1.00 34.24 218 ILE C C 1
ATOM 6787 O O . ILE C 1 220 ? 70.747 52.390 139.988 1.00 33.59 218 ILE C O 1
ATOM 6792 N N . ALA C 1 221 ? 70.397 50.351 139.012 1.00 34.47 219 ALA C N 1
ATOM 6793 C CA . ALA C 1 221 ? 71.602 50.367 138.199 1.00 33.67 219 ALA C CA 1
ATOM 6794 C C . ALA C 1 221 ? 71.615 51.522 137.228 1.00 33.65 219 ALA C C 1
ATOM 6795 O O . ALA C 1 221 ? 70.646 51.741 136.497 1.00 31.66 219 ALA C O 1
ATOM 6797 N N . LYS C 1 222 ? 72.729 52.254 137.274 1.00 35.46 220 LYS C N 1
ATOM 6798 C CA . LYS C 1 222 ? 73.087 53.279 136.298 1.00 36.68 220 LYS C CA 1
ATOM 6799 C C . LYS C 1 222 ? 73.454 52.697 134.916 1.00 33.74 220 LYS C C 1
ATOM 6800 O O . LYS C 1 222 ? 73.026 53.231 133.891 1.00 33.72 220 LYS C O 1
ATOM 6806 N N . GLY C 1 223 ? 74.203 51.595 134.884 1.00 31.19 221 GLY C N 1
ATOM 6807 C CA . GLY C 1 223 ? 74.512 50.894 133.630 1.00 28.43 221 GLY C CA 1
ATOM 6808 C C . GLY C 1 223 ? 75.986 50.621 133.464 1.00 26.06 221 GLY C C 1
ATOM 6809 O O . GLY C 1 223 ? 76.797 51.526 133.573 1.00 25.13 221 GLY C O 1
ATOM 6810 N N . GLY C 1 224 ? 76.322 49.364 133.196 1.00 24.83 222 GLY C N 1
ATOM 6811 C CA . GLY C 1 224 ? 77.698 48.919 133.055 1.00 24.45 222 GLY C CA 1
ATOM 6812 C C . GLY C 1 224 ? 78.310 48.402 134.346 1.00 24.40 222 GLY C C 1
ATOM 6813 O O . GLY C 1 224 ? 79.477 47.976 134.352 1.00 24.75 222 GLY C O 1
ATOM 6814 N N . GLU C 1 225 ? 77.543 48.429 135.436 1.00 23.68 223 GLU C N 1
ATOM 6815 C CA . GLU C 1 225 ? 78.049 47.973 136.733 1.00 23.18 223 GLU C CA 1
ATOM 6816 C C . GLU C 1 225 ? 77.800 46.500 136.894 1.00 22.84 223 GLU C C 1
ATOM 6817 O O . GLU C 1 225 ? 77.120 45.879 136.060 1.00 22.25 223 GLU C O 1
ATOM 6823 N N . THR C 1 226 ? 78.408 45.941 137.942 1.00 22.06 224 THR C N 1
ATOM 6824 C CA . THR C 1 226 ? 78.269 44.527 138.290 1.00 21.23 224 THR C CA 1
ATOM 6825 C C . THR C 1 226 ? 77.994 44.411 139.789 1.00 20.49 224 THR C C 1
ATOM 6826 O O . THR C 1 226 ? 78.845 44.749 140.589 1.00 20.37 224 THR C O 1
ATOM 6830 N N . PHE C 1 227 ? 76.807 43.950 140.161 1.00 20.21 225 PHE C N 1
ATOM 6831 C CA . PHE C 1 227 ? 76.474 43.726 141.575 1.00 20.99 225 PHE C CA 1
ATOM 6832 C C . PHE C 1 227 ? 76.815 42.293 142.068 1.00 19.91 225 PHE C C 1
ATOM 6833 O O . PHE C 1 227 ? 76.433 41.312 141.432 1.00 19.60 225 PHE C O 1
ATOM 6841 N N . ILE C 1 228 ? 77.527 42.177 143.192 1.00 19.06 226 ILE C N 1
ATOM 6842 C CA . ILE C 1 228 ? 77.777 40.872 143.840 1.00 18.70 226 ILE C CA 1
ATOM 6843 C C . ILE C 1 228 ? 77.438 40.932 145.330 1.00 18.61 226 ILE C C 1
ATOM 6844 O O . ILE C 1 228 ? 77.761 41.885 146.028 1.00 17.62 226 ILE C O 1
ATOM 6849 N N . LEU C 1 229 ? 76.826 39.860 145.803 1.00 19.56 227 LEU C N 1
ATOM 6850 C CA . LEU C 1 229 ? 76.250 39.806 147.128 1.00 20.44 227 LEU C CA 1
ATOM 6851 C C . LEU C 1 229 ? 77.270 39.211 148.066 1.00 21.22 227 LEU C C 1
ATOM 6852 O O . LEU C 1 229 ? 78.015 38.322 147.663 1.00 21.81 227 LEU C O 1
ATOM 6857 N N . LYS C 1 230 ? 77.328 39.701 149.304 1.00 22.18 228 LYS C N 1
ATOM 6858 C CA . LYS C 1 230 ? 78.238 39.117 150.301 1.00 21.86 228 LYS C CA 1
ATOM 6859 C C . LYS C 1 230 ? 77.590 37.792 150.641 1.00 22.17 228 LYS C C 1
ATOM 6860 O O . LYS C 1 230 ? 76.467 37.767 151.127 1.00 23.22 228 LYS C O 1
ATOM 6866 N N . MET C 1 231 ? 78.268 36.692 150.351 1.00 22.13 229 MET C N 1
ATOM 6867 C CA . MET C 1 231 ? 77.674 35.387 150.544 1.00 21.85 229 MET C CA 1
ATOM 6868 C C . MET C 1 231 ? 78.532 34.530 151.451 1.00 20.88 229 MET C C 1
ATOM 6869 O O . MET C 1 231 ? 79.745 34.672 151.507 1.00 21.31 229 MET C O 1
ATOM 6874 N N . PRO C 1 232 ? 77.892 33.631 152.180 1.00 20.10 230 PRO C N 1
ATOM 6875 C CA . PRO C 1 232 ? 78.606 32.732 153.054 1.00 19.53 230 PRO C CA 1
ATOM 6876 C C . PRO C 1 232 ? 79.241 31.560 152.307 1.00 19.13 230 PRO C C 1
ATOM 6877 O O . PRO C 1 232 ? 78.646 31.009 151.370 1.00 17.97 230 PRO C O 1
ATOM 6881 N N . VAL C 1 233 ? 80.434 31.172 152.764 1.00 19.13 231 VAL C N 1
ATOM 6882 C CA . VAL C 1 233 ? 81.172 30.016 152.229 1.00 18.05 231 VAL C CA 1
ATOM 6883 C C . VAL C 1 233 ? 80.622 28.730 152.798 1.00 17.87 231 VAL C C 1
ATOM 6884 O O . VAL C 1 233 ? 80.226 28.674 153.957 1.00 16.64 231 VAL C O 1
ATOM 6888 N N . ILE C 1 234 ? 80.582 27.700 151.956 1.00 18.52 232 ILE C N 1
ATOM 6889 C CA . ILE C 1 234 ? 80.162 26.392 152.394 1.00 19.22 232 ILE C CA 1
ATOM 6890 C C . ILE C 1 234 ? 81.176 25.354 151.985 1.00 21.46 232 ILE C C 1
ATOM 6891 O O . ILE C 1 234 ? 81.659 25.352 150.852 1.00 20.97 232 ILE C O 1
ATOM 6896 N N . SER C 1 235 ? 81.510 24.503 152.961 1.00 24.16 233 SER C N 1
ATOM 6897 C CA . SER C 1 235 ? 82.334 23.336 152.741 1.00 25.75 233 SER C CA 1
ATOM 6898 C C . SER C 1 235 ? 81.433 22.244 152.200 1.00 26.32 233 SER C C 1
ATOM 6899 O O . SER C 1 235 ? 80.275 22.113 152.607 1.00 25.92 233 SER C O 1
ATOM 6902 N N . LEU C 1 236 ? 81.969 21.468 151.271 1.00 27.39 234 LEU C N 1
ATOM 6903 C CA . LEU C 1 236 ? 81.230 20.359 150.696 1.00 27.57 234 LEU C CA 1
ATOM 6904 C C . LEU C 1 236 ? 81.294 19.171 151.633 1.00 27.61 234 LEU C C 1
ATOM 6905 O O . LEU C 1 236 ? 80.446 18.284 151.552 1.00 27.65 234 LEU C O 1
ATOM 6910 N N . ASN C 1 237 ? 82.311 19.148 152.504 1.00 28.21 235 ASN C N 1
ATOM 6911 C CA . ASN C 1 237 ? 82.455 18.109 153.535 1.00 27.85 235 ASN C CA 1
ATOM 6912 C C . ASN C 1 237 ? 81.248 18.199 154.465 1.00 25.90 235 ASN C C 1
ATOM 6913 O O . ASN C 1 237 ? 80.504 17.237 154.625 1.00 23.28 235 ASN C O 1
ATOM 6918 N N . ASP C 1 238 ? 81.041 19.389 155.026 1.00 26.36 236 ASP C N 1
ATOM 6919 C CA . ASP C 1 238 ? 79.899 19.662 155.910 1.00 26.26 236 ASP C CA 1
ATOM 6920 C C . ASP C 1 238 ? 78.617 19.332 155.147 1.00 26.63 236 ASP C C 1
ATOM 6921 O O . ASP C 1 238 ? 77.732 18.639 155.682 1.00 26.77 236 ASP C O 1
ATOM 6926 N N . LEU C 1 239 ? 78.535 19.783 153.891 1.00 26.78 237 LEU C N 1
ATOM 6927 C CA . LEU C 1 239 ? 77.323 19.592 153.089 1.00 28.17 237 LEU C CA 1
ATOM 6928 C C . LEU C 1 239 ? 76.928 18.126 152.902 1.00 27.71 237 LEU C C 1
ATOM 6929 O O . LEU C 1 239 ? 75.747 17.768 153.063 1.00 26.98 237 LEU C O 1
ATOM 6934 N N . SER C 1 240 ? 77.903 17.292 152.546 1.00 26.51 238 SER C N 1
ATOM 6935 C CA . SER C 1 240 ? 77.623 15.891 152.292 1.00 26.30 238 SER C CA 1
ATOM 6936 C C . SER C 1 240 ? 77.157 15.242 153.584 1.00 26.79 238 SER C C 1
ATOM 6937 O O . SER C 1 240 ? 76.136 14.555 153.584 1.00 27.45 238 SER C O 1
ATOM 6940 N N . GLU C 1 241 ? 77.873 15.503 154.681 1.00 27.61 239 GLU C N 1
ATOM 6941 C CA . GLU C 1 241 ? 77.475 15.042 156.034 1.00 27.87 239 GLU C CA 1
ATOM 6942 C C . GLU C 1 241 ? 76.029 15.485 156.442 1.00 27.17 239 GLU C C 1
ATOM 6943 O O . GLU C 1 241 ? 75.141 14.624 156.662 1.00 25.25 239 GLU C O 1
ATOM 6949 N N . VAL C 1 242 ? 75.799 16.806 156.499 1.00 26.46 240 VAL C N 1
ATOM 6950 C CA . VAL C 1 242 ? 74.482 17.363 156.856 1.00 27.13 240 VAL C CA 1
ATOM 6951 C C . VAL C 1 242 ? 73.373 16.712 156.032 1.00 28.21 240 VAL C C 1
ATOM 6952 O O . VAL C 1 242 ? 72.342 16.328 156.583 1.00 29.82 240 VAL C O 1
ATOM 6956 N N . MET C 1 243 ? 73.596 16.575 154.724 1.00 28.31 241 MET C N 1
ATOM 6957 C CA . MET C 1 243 ? 72.562 16.089 153.804 1.00 27.31 241 MET C CA 1
ATOM 6958 C C . MET C 1 243 ? 72.126 14.655 154.130 1.00 28.95 241 MET C C 1
ATOM 6959 O O . MET C 1 243 ? 70.930 14.360 154.121 1.00 28.90 241 MET C O 1
ATOM 6964 N N . ILE C 1 244 ? 73.096 13.787 154.440 1.00 30.89 242 ILE C N 1
ATOM 6965 C CA . ILE C 1 244 ? 72.830 12.381 154.776 1.00 32.27 242 ILE C CA 1
ATOM 6966 C C . ILE C 1 244 ? 72.105 12.271 156.102 1.00 33.46 242 ILE C C 1
ATOM 6967 O O . ILE C 1 244 ? 71.149 11.515 156.226 1.00 33.68 242 ILE C O 1
ATOM 6972 N N . GLU C 1 245 ? 72.574 13.011 157.096 1.00 34.58 243 GLU C N 1
ATOM 6973 C CA . GLU C 1 245 ? 71.875 13.071 158.380 1.00 36.49 243 GLU C CA 1
ATOM 6974 C C . GLU C 1 245 ? 70.392 13.371 158.204 1.00 36.07 243 GLU C C 1
ATOM 6975 O O . GLU C 1 245 ? 69.555 12.540 158.559 1.00 37.07 243 GLU C O 1
ATOM 6981 N N . GLU C 1 246 ? 70.092 14.527 157.611 1.00 35.91 244 GLU C N 1
ATOM 6982 C CA . GLU C 1 246 ? 68.722 15.067 157.569 1.00 36.76 244 GLU C CA 1
ATOM 6983 C C . GLU C 1 246 ? 67.772 14.399 156.583 1.00 34.73 244 GLU C C 1
ATOM 6984 O O . GLU C 1 246 ? 66.557 14.449 156.773 1.00 34.79 244 GLU C O 1
ATOM 6990 N N . VAL C 1 247 ? 68.303 13.815 155.520 1.00 33.35 245 VAL C N 1
ATOM 6991 C CA . VAL C 1 247 ? 67.453 13.125 154.549 1.00 32.95 245 VAL C CA 1
ATOM 6992 C C . VAL C 1 247 ? 67.078 11.775 155.118 1.00 33.20 245 VAL C C 1
ATOM 6993 O O . VAL C 1 247 ? 65.998 11.263 154.850 1.00 32.99 245 VAL C O 1
ATOM 6997 N N . THR C 1 248 ? 67.990 11.204 155.894 1.00 34.57 246 THR C N 1
ATOM 6998 C CA . THR C 1 248 ? 67.727 9.995 156.649 1.00 36.30 246 THR C CA 1
ATOM 6999 C C . THR C 1 248 ? 66.722 10.270 157.766 1.00 36.24 246 THR C C 1
ATOM 7000 O O . THR C 1 248 ? 65.794 9.480 157.970 1.00 36.97 246 THR C O 1
ATOM 7004 N N . LYS C 1 249 ? 66.894 11.370 158.492 1.00 35.97 247 LYS C N 1
ATOM 7005 C CA . LYS C 1 249 ? 65.989 11.650 159.599 1.00 37.18 247 LYS C CA 1
ATOM 7006 C C . LYS C 1 249 ? 64.547 11.670 159.072 1.00 38.50 247 LYS C C 1
ATOM 7007 O O . LYS C 1 249 ? 63.709 10.939 159.585 1.00 41.25 247 LYS C O 1
ATOM 7013 N N . LEU C 1 250 ? 64.294 12.432 158.002 1.00 39.93 248 LEU C N 1
ATOM 7014 C CA . LEU C 1 250 ? 62.957 12.499 157.367 1.00 40.83 248 LEU C CA 1
ATOM 7015 C C . LEU C 1 250 ? 62.409 11.142 156.908 1.00 40.33 248 LEU C C 1
ATOM 7016 O O . LEU C 1 250 ? 61.462 10.632 157.492 1.00 39.89 248 LEU C O 1
ATOM 7021 N N . TYR C 1 251 ? 63.013 10.557 155.881 1.00 41.32 249 TYR C N 1
ATOM 7022 C CA . TYR C 1 251 ? 62.471 9.334 155.268 1.00 42.83 249 TYR C CA 1
ATOM 7023 C C . TYR C 1 251 ? 62.723 8.073 156.143 1.00 43.44 249 TYR C C 1
ATOM 7024 O O . TYR C 1 251 ? 62.182 6.993 155.866 1.00 40.86 249 TYR C O 1
ATOM 7033 N N . GLY C 1 252 ? 63.520 8.231 157.208 1.00 45.55 250 GLY C N 1
ATOM 7034 C CA . GLY C 1 252 ? 63.625 7.242 158.282 1.00 45.60 250 GLY C CA 1
ATOM 7035 C C . GLY C 1 252 ? 64.489 6.048 157.919 1.00 45.49 250 GLY C C 1
ATOM 7036 O O . GLY C 1 252 ? 64.020 4.909 157.980 1.00 44.27 250 GLY C O 1
ATOM 7037 N N . LEU C 1 253 ? 65.746 6.306 157.548 1.00 43.39 251 LEU C N 1
ATOM 7038 C CA . LEU C 1 253 ? 66.659 5.255 157.112 1.00 42.48 251 LEU C CA 1
ATOM 7039 C C . LEU C 1 253 ? 67.820 5.108 158.089 1.00 40.60 251 LEU C C 1
ATOM 7040 O O . LEU C 1 253 ? 68.894 4.622 157.731 1.00 39.65 251 LEU C O 1
ATOM 7042 N N . GLU C 1 256 ? 71.344 6.487 158.497 1.00 31.70 254 GLU C N 1
ATOM 7043 C CA . GLU C 1 256 ? 72.510 7.339 158.338 1.00 31.72 254 GLU C CA 1
ATOM 7044 C C . GLU C 1 256 ? 73.737 6.516 157.934 1.00 33.96 254 GLU C C 1
ATOM 7045 O O . GLU C 1 256 ? 74.864 7.025 157.956 1.00 34.82 254 GLU C O 1
ATOM 7047 N N . ASN C 1 257 ? 73.498 5.260 157.536 1.00 36.52 255 ASN C N 1
ATOM 7048 C CA . ASN C 1 257 ? 74.545 4.283 157.188 1.00 37.39 255 ASN C CA 1
ATOM 7049 C C . ASN C 1 257 ? 74.323 3.838 155.737 1.00 37.02 255 ASN C C 1
ATOM 7050 O O . ASN C 1 257 ? 73.697 2.805 155.430 1.00 33.75 255 ASN C O 1
ATOM 7055 N N . ILE C 1 258 ? 74.891 4.693 154.879 1.00 36.99 256 ILE C N 1
ATOM 7056 C CA . ILE C 1 258 ? 74.581 4.881 153.465 1.00 36.21 256 ILE C CA 1
ATOM 7057 C C . ILE C 1 258 ? 75.927 5.228 152.820 1.00 34.97 256 ILE C C 1
ATOM 7058 O O . ILE C 1 258 ? 76.738 5.936 153.444 1.00 35.28 256 ILE C O 1
ATOM 7063 N N . LYS C 1 259 ? 76.173 4.759 151.597 1.00 32.95 257 LYS C N 1
ATOM 7064 C CA . LYS C 1 259 ? 77.530 4.843 151.012 1.00 33.20 257 LYS C CA 1
ATOM 7065 C C . LYS C 1 259 ? 77.930 6.208 150.460 1.00 31.33 257 LYS C C 1
ATOM 7066 O O . LYS C 1 259 ? 77.090 6.999 150.038 1.00 30.48 257 LYS C O 1
ATOM 7072 N N . ILE C 1 260 ? 79.239 6.452 150.474 1.00 29.50 258 ILE C N 1
ATOM 7073 C CA . ILE C 1 260 ? 79.829 7.687 149.987 1.00 29.48 258 ILE C CA 1
ATOM 7074 C C . ILE C 1 260 ? 80.899 7.327 148.946 1.00 30.39 258 ILE C C 1
ATOM 7075 O O . ILE C 1 260 ? 82.007 6.954 149.320 1.00 32.10 258 ILE C O 1
ATOM 7080 N N . GLU C 1 261 ? 80.579 7.417 147.649 1.00 31.12 259 GLU C N 1
ATOM 7081 C CA . GLU C 1 261 ? 81.556 7.047 146.590 1.00 32.21 259 GLU C CA 1
ATOM 7082 C C . GLU C 1 261 ? 82.307 8.255 145.977 1.00 34.24 259 GLU C C 1
ATOM 7083 O O . GLU C 1 261 ? 81.692 9.221 145.522 1.00 35.47 259 GLU C O 1
ATOM 7089 N N . GLU C 1 262 ? 83.638 8.188 145.975 1.00 36.25 260 GLU C N 1
ATOM 7090 C CA . GLU C 1 262 ? 84.468 9.264 145.448 1.00 38.53 260 GLU C CA 1
ATOM 7091 C C . GLU C 1 262 ? 84.440 9.120 143.931 1.00 38.83 260 GLU C C 1
ATOM 7092 O O . GLU C 1 262 ? 84.886 8.111 143.380 1.00 41.02 260 GLU C O 1
ATOM 7098 N N . ILE C 1 263 ? 83.877 10.126 143.271 1.00 38.62 261 ILE C N 1
ATOM 7099 C CA . ILE C 1 263 ? 83.843 10.224 141.814 1.00 35.31 261 ILE C CA 1
ATOM 7100 C C . ILE C 1 263 ? 85.085 10.971 141.318 1.00 32.18 261 ILE C C 1
ATOM 7101 O O . ILE C 1 263 ? 85.524 10.724 140.210 1.00 32.14 261 ILE C O 1
ATOM 7106 N N . GLY C 1 264 ? 85.634 11.888 142.123 1.00 29.61 262 GLY C N 1
ATOM 7107 C CA . GLY C 1 264 ? 86.633 12.855 141.645 1.00 27.90 262 GLY C CA 1
ATOM 7108 C C . GLY C 1 264 ? 86.016 14.013 140.845 1.00 26.79 262 GLY C C 1
ATOM 7109 O O . GLY C 1 264 ? 84.857 13.970 140.433 1.00 26.47 262 GLY C O 1
ATOM 7110 N N . LEU C 1 265 ? 86.800 15.060 140.623 1.00 24.83 263 LEU C N 1
ATOM 7111 C CA . LEU C 1 265 ? 86.406 16.153 139.735 1.00 23.06 263 LEU C CA 1
ATOM 7112 C C . LEU C 1 265 ? 85.756 15.735 138.425 1.00 23.14 263 LEU C C 1
ATOM 7113 O O . LEU C 1 265 ? 86.201 14.799 137.765 1.00 24.12 263 LEU C O 1
ATOM 7118 N N . LYS C 1 266 ? 84.703 16.462 138.068 1.00 22.14 264 LYS C N 1
ATOM 7119 C CA . LYS C 1 266 ? 84.203 16.524 136.711 1.00 21.64 264 LYS C CA 1
ATOM 7120 C C . LYS C 1 266 ? 85.110 17.494 135.906 1.00 21.20 264 LYS C C 1
ATOM 7121 O O . LYS C 1 266 ? 85.693 18.409 136.479 1.00 20.22 264 LYS C O 1
ATOM 7127 N N . PRO C 1 267 ? 85.226 17.307 134.576 1.00 21.15 265 PRO C N 1
ATOM 7128 C CA . PRO C 1 267 ? 86.157 18.170 133.813 1.00 21.80 265 PRO C CA 1
ATOM 7129 C C . PRO C 1 267 ? 85.885 19.656 133.967 1.00 21.54 265 PRO C C 1
ATOM 7130 O O . PRO C 1 267 ? 84.730 20.051 133.984 1.00 22.26 265 PRO C O 1
ATOM 7134 N N . GLY C 1 268 ? 86.938 20.451 134.131 1.00 21.60 266 GLY C N 1
ATOM 7135 C CA . GLY C 1 268 ? 86.817 21.907 134.234 1.00 21.78 266 GLY C CA 1
ATOM 7136 C C . GLY C 1 268 ? 86.433 22.458 135.604 1.00 22.09 266 GLY C C 1
ATOM 7137 O O . GLY C 1 268 ? 86.595 23.655 135.830 1.00 22.43 266 GLY C O 1
ATOM 7138 N N . GLU C 1 269 ? 85.932 21.613 136.514 1.00 22.08 267 GLU C N 1
ATOM 7139 C CA . GLU C 1 269 ? 85.525 22.052 137.864 1.00 22.49 267 GLU C CA 1
ATOM 7140 C C . GLU C 1 269 ? 86.653 22.787 138.596 1.00 22.24 267 GLU C C 1
ATOM 7141 O O . GLU C 1 269 ? 87.798 22.370 138.547 1.00 22.65 267 GLU C O 1
ATOM 7147 N N . LYS C 1 270 ? 86.288 23.875 139.268 1.00 22.42 268 LYS C N 1
ATOM 7148 C CA . LYS C 1 270 ? 87.172 24.674 140.126 1.00 22.33 268 LYS C CA 1
ATOM 7149 C C . LYS C 1 270 ? 87.015 24.229 141.589 1.00 22.67 268 LYS C C 1
ATOM 7150 O O . LYS C 1 270 ? 85.950 23.735 141.988 1.00 22.23 268 LYS C O 1
ATOM 7156 N N . MET C 1 271 ? 88.066 24.443 142.380 1.00 23.21 269 MET C N 1
ATOM 7157 C CA . MET C 1 271 ? 88.117 23.965 143.774 1.00 24.26 269 MET C CA 1
ATOM 7158 C C . MET C 1 271 ? 87.360 24.854 144.735 1.00 23.65 269 MET C C 1
ATOM 7159 O O . MET C 1 271 ? 86.723 24.375 145.672 1.00 23.34 269 MET C O 1
ATOM 7164 N N . TYR C 1 272 ? 87.454 26.146 144.457 1.00 23.50 270 TYR C N 1
ATOM 7165 C CA . TYR C 1 272 ? 86.852 27.234 145.214 1.00 22.68 270 TYR C CA 1
ATOM 7166 C C . TYR C 1 272 ? 86.270 28.132 144.136 1.00 22.01 270 TYR C C 1
ATOM 7167 O O . TYR C 1 272 ? 86.486 27.880 142.947 1.00 21.72 270 TYR C O 1
ATOM 7176 N N . GLU C 1 273 ? 85.551 29.176 144.527 1.00 21.75 271 GLU C N 1
ATOM 7177 C CA . GLU C 1 273 ? 85.066 30.168 143.566 1.00 21.09 271 GLU C CA 1
ATOM 7178 C C . GLU C 1 273 ? 85.543 31.524 144.041 1.00 20.52 271 GLU C C 1
ATOM 7179 O O . GLU C 1 273 ? 86.237 31.601 145.047 1.00 20.71 271 GLU C O 1
ATOM 7185 N N . GLU C 1 274 ? 85.235 32.576 143.284 1.00 20.16 272 GLU C N 1
ATOM 7186 C CA . GLU C 1 274 ? 85.698 33.933 143.584 1.00 19.57 272 GLU C CA 1
ATOM 7187 C C . GLU C 1 274 ? 84.616 34.953 143.185 1.00 19.70 272 GLU C C 1
ATOM 7188 O O . GLU C 1 274 ? 83.949 34.789 142.174 1.00 18.37 272 GLU C O 1
ATOM 7194 N N . LEU C 1 275 ? 84.458 35.998 143.992 1.00 20.36 273 LEU C N 1
ATOM 7195 C CA . LEU C 1 275 ? 83.443 37.038 143.763 1.00 21.03 273 LEU C CA 1
ATOM 7196 C C . LEU C 1 275 ? 83.931 38.093 142.769 1.00 21.65 273 LEU C C 1
ATOM 7197 O O . LEU C 1 275 ? 83.105 38.781 142.143 1.00 20.61 273 LEU C O 1
ATOM 7202 N N . MET C 1 276 ? 85.264 38.246 142.696 1.00 22.35 274 MET C N 1
ATOM 7203 C CA . MET C 1 276 ? 85.956 39.188 141.790 1.00 23.19 274 MET C CA 1
ATOM 7204 C C . MET C 1 276 ? 87.465 38.915 141.723 1.00 23.71 274 MET C C 1
ATOM 7205 O O . MET C 1 276 ? 88.065 38.408 142.661 1.00 24.44 274 MET C O 1
ATOM 7210 N N . THR C 1 277 ? 88.076 39.260 140.602 1.00 24.17 275 THR C N 1
ATOM 7211 C CA . THR C 1 277 ? 89.524 39.261 140.515 1.00 24.47 275 THR C CA 1
ATOM 7212 C C . THR C 1 277 ? 90.091 40.257 141.532 1.00 25.65 275 THR C C 1
ATOM 7213 O O . THR C 1 277 ? 89.396 41.163 142.018 1.00 24.06 275 THR C O 1
ATOM 7217 N N . HIS C 1 278 ? 91.364 40.068 141.865 1.00 28.34 276 HIS C N 1
ATOM 7218 C CA . HIS C 1 278 ? 92.072 41.020 142.706 1.00 28.71 276 HIS C CA 1
ATOM 7219 C C . HIS C 1 278 ? 92.005 42.426 142.100 1.00 30.75 276 HIS C C 1
ATOM 7220 O O . HIS C 1 278 ? 91.628 43.375 142.804 1.00 30.29 276 HIS C O 1
ATOM 7227 N N . ASP C 1 279 ? 92.371 42.524 140.804 1.00 32.38 277 ASP C N 1
ATOM 7228 C CA . ASP C 1 279 ? 92.241 43.753 139.953 1.00 32.16 277 ASP C CA 1
ATOM 7229 C C . ASP C 1 279 ? 90.910 44.506 140.152 1.00 32.76 277 ASP C C 1
ATOM 7230 O O . ASP C 1 279 ? 90.903 45.717 140.361 1.00 32.31 277 ASP C O 1
ATOM 7235 N N . GLU C 1 280 ? 89.798 43.773 140.125 1.00 33.99 278 GLU C N 1
ATOM 7236 C CA . GLU C 1 280 ? 88.460 44.363 140.321 1.00 33.29 278 GLU C CA 1
ATOM 7237 C C . GLU C 1 280 ? 88.233 44.876 141.740 1.00 34.01 278 GLU C C 1
ATOM 7238 O O . GLU C 1 280 ? 87.486 45.852 141.944 1.00 35.49 278 GLU C O 1
ATOM 7244 N N . SER C 1 281 ? 88.865 44.216 142.714 1.00 34.29 279 SER C N 1
ATOM 7245 C CA . SER C 1 281 ? 88.748 44.617 144.114 1.00 34.79 279 SER C CA 1
ATOM 7246 C C . SER C 1 281 ? 89.391 45.974 144.404 1.00 35.92 279 SER C C 1
ATOM 7247 O O . SER C 1 281 ? 89.158 46.523 145.476 1.00 39.84 279 SER C O 1
ATOM 7250 N N . LEU C 1 282 ? 90.194 46.506 143.474 1.00 36.20 280 LEU C N 1
ATOM 7251 C CA . LEU C 1 282 ? 90.793 47.859 143.594 1.00 36.17 280 LEU C CA 1
ATOM 7252 C C . LEU C 1 282 ? 89.917 49.021 143.082 1.00 36.51 280 LEU C C 1
ATOM 7253 O O . LEU C 1 282 ? 90.204 50.173 143.401 1.00 38.47 280 LEU C O 1
ATOM 7258 N N . GLN C 1 283 ? 88.882 48.725 142.283 1.00 36.26 281 GLN C N 1
ATOM 7259 C CA . GLN C 1 283 ? 87.874 49.733 141.841 1.00 34.90 281 GLN C CA 1
ATOM 7260 C C . GLN C 1 283 ? 86.486 49.522 142.427 1.00 32.69 281 GLN C C 1
ATOM 7261 O O . GLN C 1 283 ? 85.626 50.396 142.245 1.00 32.43 281 GLN C O 1
ATOM 7267 N N . ALA C 1 284 ? 86.269 48.396 143.111 1.00 29.88 282 ALA C N 1
ATOM 7268 C CA . ALA C 1 284 ? 84.935 48.002 143.579 1.00 29.12 282 ALA C CA 1
ATOM 7269 C C . ALA C 1 284 ? 84.413 48.784 144.811 1.00 28.82 282 ALA C C 1
ATOM 7270 O O . ALA C 1 284 ? 85.173 49.141 145.700 1.00 28.45 282 ALA C O 1
ATOM 7272 N N . PHE C 1 285 ? 83.109 49.036 144.861 1.00 29.97 283 PHE C N 1
ATOM 7273 C CA . PHE C 1 285 ? 82.474 49.699 146.008 1.00 31.22 283 PHE C CA 1
ATOM 7274 C C . PHE C 1 285 ? 81.828 48.695 146.969 1.00 31.69 283 PHE C C 1
ATOM 7275 O O . PHE C 1 285 ? 81.321 47.676 146.531 1.00 32.29 283 PHE C O 1
ATOM 7283 N N . GLU C 1 286 ? 81.888 48.961 148.275 1.00 32.13 284 GLU C N 1
ATOM 7284 C CA . GLU C 1 286 ? 81.185 48.156 149.281 1.00 31.72 284 GLU C CA 1
ATOM 7285 C C . GLU C 1 286 ? 79.951 48.877 149.761 1.00 34.06 284 GLU C C 1
ATOM 7286 O O . GLU C 1 286 ? 79.994 50.069 150.050 1.00 33.86 284 GLU C O 1
ATOM 7292 N N . LEU C 1 287 ? 78.851 48.131 149.826 1.00 37.29 285 LEU C N 1
ATOM 7293 C CA . LEU C 1 287 ? 77.647 48.493 150.569 1.00 37.69 285 LEU C CA 1
ATOM 7294 C C . LEU C 1 287 ? 77.557 47.477 151.718 1.00 37.30 285 LEU C C 1
ATOM 7295 O O . LEU C 1 287 ? 78.308 46.471 151.734 1.00 33.11 285 LEU C O 1
ATOM 7300 N N . PRO C 1 288 ? 76.660 47.733 152.689 1.00 38.46 286 PRO C N 1
ATOM 7301 C CA . PRO C 1 288 ? 76.431 46.757 153.740 1.00 39.34 286 PRO C CA 1
ATOM 7302 C C . PRO C 1 288 ? 76.452 45.288 153.256 1.00 38.79 286 PRO C C 1
ATOM 7303 O O . PRO C 1 288 ? 77.312 44.522 153.682 1.00 38.44 286 PRO C O 1
ATOM 7307 N N . ASP C 1 289 ? 75.553 44.940 152.335 1.00 39.30 287 ASP C N 1
ATOM 7308 C CA . ASP C 1 289 ? 75.301 43.546 151.932 1.00 38.54 287 ASP C CA 1
ATOM 7309 C C . ASP C 1 289 ? 75.773 43.143 150.525 1.00 33.96 287 ASP C C 1
ATOM 7310 O O . ASP C 1 289 ? 75.509 42.028 150.080 1.00 31.62 287 ASP C O 1
ATOM 7315 N N . MET C 1 290 ? 76.552 44.010 149.881 1.00 31.52 288 MET C N 1
ATOM 7316 C CA . MET C 1 290 ? 76.741 43.981 148.432 1.00 29.55 288 MET C CA 1
ATOM 7317 C C . MET C 1 290 ? 78.006 44.734 147.980 1.00 28.28 288 MET C C 1
ATOM 7318 O O . MET C 1 290 ? 78.359 45.744 148.576 1.00 28.79 288 MET C O 1
ATOM 7323 N N . PHE C 1 291 ? 78.690 44.234 146.947 1.00 27.08 289 PHE C N 1
ATOM 7324 C CA . PHE C 1 291 ? 79.740 45.012 146.252 1.00 25.64 289 PHE C CA 1
ATOM 7325 C C . PHE C 1 291 ? 79.203 45.463 144.905 1.00 24.46 289 PHE C C 1
ATOM 7326 O O . PHE C 1 291 ? 78.399 44.772 144.301 1.00 22.98 289 PHE C O 1
ATOM 7334 N N . ILE C 1 292 ? 79.671 46.622 144.455 1.00 24.50 290 ILE C N 1
ATOM 7335 C CA . ILE C 1 292 ? 79.368 47.159 143.142 1.00 25.42 290 ILE C CA 1
ATOM 7336 C C . ILE C 1 292 ? 80.697 47.387 142.440 1.00 25.80 290 ILE C C 1
ATOM 7337 O O . ILE C 1 292 ? 81.492 48.197 142.894 1.00 26.82 290 ILE C O 1
ATOM 7342 N N . ILE C 1 293 ? 80.948 46.655 141.360 1.00 25.80 291 ILE C N 1
ATOM 7343 C CA . ILE C 1 293 ? 82.105 46.908 140.509 1.00 26.00 291 ILE C CA 1
ATOM 7344 C C . ILE C 1 293 ? 81.606 47.803 139.388 1.00 25.53 291 ILE C C 1
ATOM 7345 O O . ILE C 1 293 ? 80.636 47.463 138.732 1.00 26.22 291 ILE C O 1
ATOM 7350 N N . PRO C 1 294 ? 82.247 48.956 139.168 1.00 25.83 292 PRO C N 1
ATOM 7351 C CA . PRO C 1 294 ? 81.900 49.755 137.994 1.00 26.54 292 PRO C CA 1
ATOM 7352 C C . PRO C 1 294 ? 82.450 49.217 136.646 1.00 26.42 292 PRO C C 1
ATOM 7353 O O . PRO C 1 294 ? 83.133 48.179 136.586 1.00 26.37 292 PRO C O 1
ATOM 7357 N N . SER C 1 295 ? 82.153 49.957 135.581 1.00 25.66 293 SER C N 1
ATOM 7358 C CA . SER C 1 295 ? 82.564 49.603 134.232 1.00 25.04 293 SER C CA 1
ATOM 7359 C C . SER C 1 295 ? 84.075 49.719 134.044 1.00 24.35 293 SER C C 1
ATOM 7360 O O . SER C 1 295 ? 84.633 50.795 134.256 1.00 23.68 293 SER C O 1
ATOM 7363 N N . PRO C 1 296 ? 84.739 48.617 133.631 1.00 24.40 294 PRO C N 1
ATOM 7364 C CA . PRO C 1 296 ? 86.161 48.708 133.314 1.00 24.44 294 PRO C CA 1
ATOM 7365 C C . PRO C 1 296 ? 86.517 49.522 132.070 1.00 26.25 294 PRO C C 1
ATOM 7366 O O . PRO C 1 296 ? 87.686 49.780 131.880 1.00 27.37 294 PRO C O 1
ATOM 7370 N N . LEU C 1 297 ? 85.549 49.903 131.232 1.00 29.53 295 LEU C N 1
ATOM 7371 C CA . LEU C 1 297 ? 85.824 50.547 129.936 1.00 32.44 295 LEU C CA 1
ATOM 7372 C C . LEU C 1 297 ? 85.829 52.077 129.989 1.00 35.65 295 LEU C C 1
ATOM 7373 O O . LEU C 1 297 ? 86.600 52.714 129.261 1.00 34.94 295 LEU C O 1
ATOM 7378 N N . LYS C 1 298 ? 84.977 52.663 130.833 1.00 39.91 296 LYS C N 1
ATOM 7379 C CA . LYS C 1 298 ? 84.979 54.125 131.052 1.00 43.31 296 LYS C CA 1
ATOM 7380 C C . LYS C 1 298 ? 85.680 54.507 132.375 1.00 40.87 296 LYS C C 1
ATOM 7381 O O . LYS C 1 298 ? 86.100 55.651 132.569 1.00 37.09 296 LYS C O 1
ATOM 7387 N N . ALA C 1 306 ? 80.237 57.280 148.592 1.00 42.41 304 ALA C N 1
ATOM 7388 C CA . ALA C 1 306 ? 80.381 55.981 147.923 1.00 44.84 304 ALA C CA 1
ATOM 7389 C C . ALA C 1 306 ? 81.651 55.226 148.388 1.00 44.27 304 ALA C C 1
ATOM 7390 O O . ALA C 1 306 ? 82.777 55.609 148.037 1.00 42.66 304 ALA C O 1
ATOM 7392 N N . LYS C 1 307 ? 81.457 54.148 149.157 1.00 44.22 305 LYS C N 1
ATOM 7393 C CA . LYS C 1 307 ? 82.550 53.483 149.901 1.00 45.46 305 LYS C CA 1
ATOM 7394 C C . LYS C 1 307 ? 83.447 52.561 149.036 1.00 42.01 305 LYS C C 1
ATOM 7395 O O . LYS C 1 307 ? 82.949 51.665 148.373 1.00 38.16 305 LYS C O 1
ATOM 7401 N N . ARG C 1 308 ? 84.762 52.783 149.065 1.00 40.64 306 ARG C N 1
ATOM 7402 C CA . ARG C 1 308 ? 85.704 51.924 148.346 1.00 40.11 306 ARG C CA 1
ATOM 7403 C C . ARG C 1 308 ? 85.936 50.688 149.181 1.00 37.89 306 ARG C C 1
ATOM 7404 O O . ARG C 1 308 ? 86.018 50.756 150.394 1.00 36.92 306 ARG C O 1
ATOM 7412 N N . ALA C 1 309 ? 86.043 49.557 148.501 1.00 38.39 307 ALA C N 1
ATOM 7413 C CA . ALA C 1 309 ? 86.154 48.252 149.135 1.00 36.90 307 ALA C CA 1
ATOM 7414 C C . ALA C 1 309 ? 87.597 48.026 149.462 1.00 36.35 307 ALA C C 1
ATOM 7415 O O . ALA C 1 309 ? 88.460 48.741 148.945 1.00 34.74 307 ALA C O 1
ATOM 7417 N N . LYS C 1 310 ? 87.869 47.021 150.292 1.00 37.74 308 LYS C N 1
ATOM 7418 C CA . LYS C 1 310 ? 89.256 46.602 150.527 1.00 40.51 308 LYS C CA 1
ATOM 7419 C C . LYS C 1 310 ? 89.776 45.812 149.307 1.00 39.92 308 LYS C C 1
ATOM 7420 O O . LYS C 1 310 ? 88.984 45.142 148.634 1.00 43.59 308 LYS C O 1
ATOM 7426 N N . ALA C 1 311 ? 91.083 45.911 149.012 1.00 37.69 309 ALA C N 1
ATOM 7427 C CA . ALA C 1 311 ? 91.732 45.065 147.982 1.00 35.46 309 ALA C CA 1
ATOM 7428 C C . ALA C 1 311 ? 91.796 43.617 148.458 1.00 34.34 309 ALA C C 1
ATOM 7429 O O . ALA C 1 311 ? 91.285 43.284 149.521 1.00 35.26 309 ALA C O 1
ATOM 7431 N N . GLY C 1 312 ? 92.399 42.746 147.661 1.00 33.44 310 GLY C N 1
ATOM 7432 C CA . GLY C 1 312 ? 92.690 41.379 148.105 1.00 31.97 310 GLY C CA 1
ATOM 7433 C C . GLY C 1 312 ? 91.798 40.332 147.487 1.00 30.50 310 GLY C C 1
ATOM 7434 O O . GLY C 1 312 ? 90.828 40.650 146.812 1.00 32.41 310 GLY C O 1
ATOM 7435 N N . PHE C 1 313 ? 92.109 39.077 147.773 1.00 28.25 311 PHE C N 1
ATOM 7436 C CA . PHE C 1 313 ? 91.585 37.963 147.025 1.00 27.35 311 PHE C CA 1
ATOM 7437 C C . PHE C 1 313 ? 90.373 37.407 147.761 1.00 26.08 311 PHE C C 1
ATOM 7438 O O . PHE C 1 313 ? 90.516 36.717 148.759 1.00 25.31 311 PHE C O 1
ATOM 7446 N N . TYR C 1 314 ? 89.186 37.736 147.238 1.00 25.20 312 TYR C N 1
ATOM 7447 C CA . TYR C 1 314 ? 87.879 37.273 147.752 1.00 23.66 312 TYR C CA 1
ATOM 7448 C C . TYR C 1 314 ? 87.532 35.878 147.225 1.00 22.64 312 TYR C C 1
ATOM 7449 O O . TYR C 1 314 ? 86.750 35.744 146.281 1.00 21.12 312 TYR C O 1
ATOM 7458 N N . ARG C 1 315 ? 88.112 34.852 147.849 1.00 22.99 313 ARG C N 1
ATOM 7459 C CA . ARG C 1 315 ? 87.835 33.454 147.493 1.00 23.49 313 ARG C CA 1
ATOM 7460 C C . ARG C 1 315 ? 87.076 32.708 148.556 1.00 22.62 313 ARG C C 1
ATOM 7461 O O . ARG C 1 315 ? 87.104 33.099 149.725 1.00 22.31 313 ARG C O 1
ATOM 7469 N N . SER C 1 316 ? 86.493 31.579 148.139 1.00 21.93 314 SER C N 1
ATOM 7470 C CA . SER C 1 316 ? 85.788 30.641 149.028 1.00 22.16 314 SER C CA 1
ATOM 7471 C C . SER C 1 316 ? 86.701 29.752 149.912 1.00 23.08 314 SER C C 1
ATOM 7472 O O . SER C 1 316 ? 86.256 29.301 150.981 1.00 22.54 314 SER C O 1
ATOM 7475 N N . ASP C 1 317 ? 87.941 29.491 149.472 1.00 23.64 315 ASP C N 1
ATOM 7476 C CA . ASP C 1 317 ? 88.960 28.882 150.352 1.00 24.92 315 ASP C CA 1
ATOM 7477 C C . ASP C 1 317 ? 89.685 29.898 151.274 1.00 25.72 315 ASP C C 1
ATOM 7478 O O . ASP C 1 317 ? 90.435 29.476 152.171 1.00 28.61 315 ASP C O 1
ATOM 7483 N N . ASN C 1 318 ? 89.437 31.202 151.068 1.00 24.69 316 ASN C N 1
ATOM 7484 C CA . ASN C 1 318 ? 90.120 32.307 151.757 1.00 24.94 316 ASN C CA 1
ATOM 7485 C C . ASN C 1 318 ? 89.194 33.083 152.687 1.00 24.31 316 ASN C C 1
ATOM 7486 O O . ASN C 1 318 ? 89.439 34.258 152.993 1.00 22.34 316 ASN C O 1
ATOM 7491 N N . GLN C 1 319 ? 88.130 32.409 153.125 1.00 24.98 317 GLN C N 1
ATOM 7492 C CA . GLN C 1 319 ? 87.124 32.961 154.052 1.00 25.49 317 GLN C CA 1
ATOM 7493 C C . GLN C 1 319 ? 86.454 31.798 154.794 1.00 25.76 317 GLN C C 1
ATOM 7494 O O . GLN C 1 319 ? 86.142 30.753 154.196 1.00 26.39 317 GLN C O 1
ATOM 7500 N N . ASN C 1 320 ? 86.204 32.011 156.082 1.00 25.16 318 ASN C N 1
ATOM 7501 C CA . ASN C 1 320 ? 85.671 30.974 156.958 1.00 23.54 318 ASN C CA 1
ATOM 7502 C C . ASN C 1 320 ? 84.287 30.492 156.568 1.00 22.12 318 ASN C C 1
ATOM 7503 O O . ASN C 1 320 ? 83.373 31.279 156.323 1.00 21.81 318 ASN C O 1
ATOM 7508 N N . ALA C 1 321 ? 84.152 29.179 156.481 1.00 21.02 319 ALA C N 1
ATOM 7509 C CA . ALA C 1 321 ? 82.862 28.583 156.268 1.00 21.83 319 ALA C CA 1
ATOM 7510 C C . ALA C 1 321 ? 81.927 28.967 157.400 1.00 23.17 319 ALA C C 1
ATOM 7511 O O . ALA C 1 321 ? 82.346 29.471 158.445 1.00 23.85 319 ALA C O 1
ATOM 7513 N N . ILE C 1 322 ? 80.645 28.746 157.155 1.00 24.55 320 ILE C N 1
ATOM 7514 C CA . ILE C 1 322 ? 79.682 28.601 158.230 1.00 25.74 320 ILE C CA 1
ATOM 7515 C C . ILE C 1 322 ? 79.987 27.262 158.892 1.00 27.15 320 ILE C C 1
ATOM 7516 O O . ILE C 1 322 ? 80.640 26.411 158.292 1.00 27.49 320 ILE C O 1
ATOM 7521 N N . SER C 1 323 ? 79.532 27.082 160.125 1.00 28.76 321 SER C N 1
ATOM 7522 C CA . SER C 1 323 ? 79.629 25.781 160.792 1.00 29.10 321 SER C CA 1
ATOM 7523 C C . SER C 1 323 ? 78.647 24.804 160.146 1.00 30.60 321 SER C C 1
ATOM 7524 O O . SER C 1 323 ? 77.679 25.234 159.509 1.00 31.67 321 SER C O 1
ATOM 7527 N N . LYS C 1 324 ? 78.906 23.503 160.300 1.00 32.41 322 LYS C N 1
ATOM 7528 C CA . LYS C 1 324 ? 77.907 22.438 160.021 1.00 33.63 322 LYS C CA 1
ATOM 7529 C C . LYS C 1 324 ? 76.497 22.771 160.446 1.00 34.81 322 LYS C C 1
ATOM 7530 O O . LYS C 1 324 ? 75.552 22.554 159.702 1.00 36.77 322 LYS C O 1
ATOM 7536 N N . GLU C 1 325 ? 76.371 23.252 161.676 1.00 36.12 323 GLU C N 1
ATOM 7537 C CA . GLU C 1 325 ? 75.076 23.427 162.302 1.00 37.82 323 GLU C CA 1
ATOM 7538 C C . GLU C 1 325 ? 74.318 24.600 161.679 1.00 37.76 323 GLU C C 1
ATOM 7539 O O . GLU C 1 325 ? 73.099 24.501 161.467 1.00 39.30 323 GLU C O 1
ATOM 7545 N N . GLU C 1 326 ? 75.028 25.690 161.374 1.00 36.96 324 GLU C N 1
ATOM 7546 C CA . GLU C 1 326 ? 74.432 26.815 160.620 1.00 36.82 324 GLU C CA 1
ATOM 7547 C C . GLU C 1 326 ? 73.971 26.387 159.234 1.00 33.83 324 GLU C C 1
ATOM 7548 O O . GLU C 1 326 ? 72.932 26.849 158.757 1.00 34.51 324 GLU C O 1
ATOM 7554 N N . LEU C 1 327 ? 74.749 25.522 158.594 1.00 30.60 325 LEU C N 1
ATOM 7555 C CA . LEU C 1 327 ? 74.383 24.999 157.293 1.00 31.09 325 LEU C CA 1
ATOM 7556 C C . LEU C 1 327 ? 73.070 24.252 157.377 1.00 30.72 325 LEU C C 1
ATOM 7557 O O . LEU C 1 327 ? 72.136 24.585 156.666 1.00 30.15 325 LEU C O 1
ATOM 7562 N N . ARG C 1 328 ? 73.022 23.258 158.268 1.00 30.95 326 ARG C N 1
ATOM 7563 C CA . ARG C 1 328 ? 71.805 22.505 158.599 1.00 30.83 326 ARG C CA 1
ATOM 7564 C C . ARG C 1 328 ? 70.598 23.395 158.876 1.00 31.53 326 ARG C C 1
ATOM 7565 O O . ARG C 1 328 ? 69.504 23.117 158.377 1.00 32.34 326 ARG C O 1
ATOM 7573 N N . ASN C 1 329 ? 70.774 24.434 159.691 1.00 31.16 327 ASN C N 1
ATOM 7574 C CA . ASN C 1 329 ? 69.676 25.380 159.932 1.00 32.76 327 ASN C CA 1
ATOM 7575 C C . ASN C 1 329 ? 69.152 25.945 158.635 1.00 32.42 327 ASN C C 1
ATOM 7576 O O . ASN C 1 329 ? 67.945 25.916 158.392 1.00 31.17 327 ASN C O 1
ATOM 7581 N N . LEU C 1 330 ? 70.096 26.421 157.813 1.00 32.87 328 LEU C N 1
ATOM 7582 C CA . LEU C 1 330 ? 69.844 26.936 156.464 1.00 31.33 328 LEU C CA 1
ATOM 7583 C C . LEU C 1 330 ? 69.058 25.919 155.600 1.00 32.46 328 LEU C C 1
ATOM 7584 O O . LEU C 1 330 ? 67.912 26.191 155.188 1.00 33.86 328 LEU C O 1
ATOM 7589 N N . ILE C 1 331 ? 69.661 24.751 155.359 1.00 31.28 329 ILE C N 1
ATOM 7590 C CA . ILE C 1 331 ? 69.060 23.723 154.501 1.00 31.85 329 ILE C CA 1
ATOM 7591 C C . ILE C 1 331 ? 67.638 23.380 154.961 1.00 34.31 329 ILE C C 1
ATOM 7592 O O . ILE C 1 331 ? 66.740 23.194 154.129 1.00 38.19 329 ILE C O 1
ATOM 7597 N N . LEU C 1 332 ? 67.434 23.317 156.275 1.00 34.06 330 LEU C N 1
ATOM 7598 C CA . LEU C 1 332 ? 66.102 23.116 156.825 1.00 32.53 330 LEU C CA 1
ATOM 7599 C C . LEU C 1 332 ? 65.181 24.312 156.600 1.00 31.86 330 LEU C C 1
ATOM 7600 O O . LEU C 1 332 ? 64.140 24.163 155.940 1.00 31.34 330 LEU C O 1
ATOM 7605 N N . ASN C 1 333 ? 65.569 25.490 157.087 1.00 30.94 331 ASN C N 1
ATOM 7606 C CA . ASN C 1 333 ? 64.744 26.704 156.912 1.00 31.21 331 ASN C CA 1
ATOM 7607 C C . ASN C 1 333 ? 64.516 27.172 155.487 1.00 30.63 331 ASN C C 1
ATOM 7608 O O . ASN C 1 333 ? 63.561 27.903 155.231 1.00 32.15 331 ASN C O 1
ATOM 7613 N N . GLN C 1 334 ? 65.364 26.765 154.556 1.00 29.28 332 GLN C N 1
ATOM 7614 C CA . GLN C 1 334 ? 65.097 27.056 153.155 1.00 29.24 332 GLN C CA 1
ATOM 7615 C C . GLN C 1 334 ? 64.199 26.009 152.480 1.00 30.25 332 GLN C C 1
ATOM 7616 O O . GLN C 1 334 ? 63.908 26.146 151.297 1.00 30.76 332 GLN C O 1
ATOM 7622 N N . GLN C 1 335 ? 63.753 24.986 153.227 1.00 31.72 333 GLN C N 1
ATOM 7623 C CA . GLN C 1 335 ? 62.845 23.931 152.735 1.00 33.06 333 GLN C CA 1
ATOM 7624 C C . GLN C 1 335 ? 63.390 23.284 151.455 1.00 34.47 333 GLN C C 1
ATOM 7625 O O . GLN C 1 335 ? 62.711 23.225 150.412 1.00 36.44 333 GLN C O 1
ATOM 7631 N N . LEU C 1 336 ? 64.636 22.829 151.549 1.00 33.50 334 LEU C N 1
ATOM 7632 C CA . LEU C 1 336 ? 65.349 22.268 150.416 1.00 32.33 334 LEU C CA 1
ATOM 7633 C C . LEU C 1 336 ? 65.184 20.770 150.362 1.00 32.62 334 LEU C C 1
ATOM 7634 O O . LEU C 1 336 ? 65.657 20.131 149.423 1.00 34.38 334 LEU C O 1
ATOM 7639 N N . LEU C 1 337 ? 64.517 20.205 151.362 1.00 32.82 335 LEU C N 1
ATOM 7640 C CA . LEU C 1 337 ? 64.101 18.811 151.304 1.00 33.25 335 LEU C CA 1
ATOM 7641 C C . LEU C 1 337 ? 62.634 18.792 150.852 1.00 34.76 335 LEU C C 1
ATOM 7642 O O . LEU C 1 337 ? 62.009 19.848 150.729 1.00 35.63 335 LEU C O 1
ATOM 7647 N N . THR C 1 338 ? 62.092 17.605 150.592 1.00 35.90 336 THR C N 1
ATOM 7648 C CA . THR C 1 338 ? 60.886 17.469 149.770 1.00 36.93 336 THR C CA 1
ATOM 7649 C C . THR C 1 338 ? 59.678 16.902 150.549 1.00 35.07 336 THR C C 1
ATOM 7650 O O . THR C 1 338 ? 59.825 16.064 151.438 1.00 31.37 336 THR C O 1
ATOM 7654 N N . MET D 1 3 ? 111.601 15.080 104.922 1.00 35.90 1 MET D N 1
ATOM 7655 C CA . MET D 1 3 ? 111.214 14.232 106.098 1.00 38.49 1 MET D CA 1
ATOM 7656 C C . MET D 1 3 ? 109.649 14.064 106.198 1.00 37.03 1 MET D C 1
ATOM 7657 O O . MET D 1 3 ? 109.069 13.378 105.351 1.00 38.29 1 MET D O 1
ATOM 7662 N N . PHE D 1 4 ? 108.979 14.694 107.180 1.00 32.50 2 PHE D N 1
ATOM 7663 C CA . PHE D 1 4 ? 107.539 14.479 107.502 1.00 28.46 2 PHE D CA 1
ATOM 7664 C C . PHE D 1 4 ? 106.627 15.140 106.466 1.00 26.95 2 PHE D C 1
ATOM 7665 O O . PHE D 1 4 ? 105.655 14.532 106.027 1.00 26.12 2 PHE D O 1
ATOM 7673 N N . PHE D 1 5 ? 106.942 16.378 106.083 1.00 26.04 3 PHE D N 1
ATOM 7674 C CA . PHE D 1 5 ? 106.093 17.161 105.188 1.00 26.29 3 PHE D CA 1
ATOM 7675 C C . PHE D 1 5 ? 106.394 16.965 103.711 1.00 27.40 3 PHE D C 1
ATOM 7676 O O . PHE D 1 5 ? 105.808 17.661 102.887 1.00 28.46 3 PHE D O 1
ATOM 7684 N N . LYS D 1 6 ? 107.286 16.032 103.374 1.00 28.42 4 LYS D N 1
ATOM 7685 C CA . LYS D 1 6 ? 107.663 15.762 101.978 1.00 29.77 4 LYS D CA 1
ATOM 7686 C C . LYS D 1 6 ? 106.454 15.336 101.136 1.00 27.11 4 LYS D C 1
ATOM 7687 O O . LYS D 1 6 ? 105.793 14.357 101.445 1.00 25.15 4 LYS D O 1
ATOM 7693 N N . ASP D 1 7 ? 106.187 16.096 100.074 1.00 26.45 5 ASP D N 1
ATOM 7694 C CA . ASP D 1 7 ? 105.059 15.862 99.153 1.00 25.62 5 ASP D CA 1
ATOM 7695 C C . ASP D 1 7 ? 103.778 15.636 99.911 1.00 24.20 5 ASP D C 1
ATOM 7696 O O . ASP D 1 7 ? 103.088 14.646 99.709 1.00 23.47 5 ASP D O 1
ATOM 7701 N N . LYS D 1 8 ? 103.523 16.550 100.839 1.00 23.75 6 LYS D N 1
ATOM 7702 C CA . LYS D 1 8 ? 102.221 16.711 101.489 1.00 23.35 6 LYS D CA 1
ATOM 7703 C C . LYS D 1 8 ? 101.594 18.059 101.081 1.00 21.90 6 LYS D C 1
ATOM 7704 O O . LYS D 1 8 ? 102.283 18.972 100.581 1.00 21.99 6 LYS D O 1
ATOM 7710 N N . ASN D 1 9 ? 100.285 18.162 101.290 1.00 20.00 7 ASN D N 1
ATOM 7711 C CA . ASN D 1 9 ? 99.534 19.404 101.072 1.00 18.59 7 ASN D CA 1
ATOM 7712 C C . ASN D 1 9 ? 99.166 20.017 102.431 1.00 17.23 7 ASN D C 1
ATOM 7713 O O . ASN D 1 9 ? 98.570 19.364 103.285 1.00 15.82 7 ASN D O 1
ATOM 7718 N N . VAL D 1 10 ? 99.559 21.272 102.618 1.00 16.36 8 VAL D N 1
ATOM 7719 C CA . VAL D 1 10 ? 99.478 21.941 103.898 1.00 15.77 8 VAL D CA 1
ATOM 7720 C C . VAL D 1 10 ? 98.755 23.272 103.713 1.00 15.52 8 VAL D C 1
ATOM 7721 O O . VAL D 1 10 ? 98.979 23.997 102.728 1.00 16.42 8 VAL D O 1
ATOM 7725 N N . LEU D 1 11 ? 97.875 23.568 104.658 1.00 14.80 9 LEU D N 1
ATOM 7726 C CA . LEU D 1 11 ? 97.222 24.864 104.782 1.00 14.18 9 LEU D CA 1
ATOM 7727 C C . LEU D 1 11 ? 97.809 25.534 106.040 1.00 14.37 9 LEU D C 1
ATOM 7728 O O . LEU D 1 11 ? 98.020 24.852 107.061 1.00 14.45 9 LEU D O 1
ATOM 7733 N N . ILE D 1 12 ? 98.104 26.838 105.947 1.00 14.11 10 ILE D N 1
ATOM 7734 C CA . ILE D 1 12 ? 98.407 27.672 107.109 1.00 14.28 10 ILE D CA 1
ATOM 7735 C C . ILE D 1 12 ? 97.351 28.764 107.235 1.00 14.91 10 ILE D C 1
ATOM 7736 O O . ILE D 1 12 ? 97.525 29.924 106.803 1.00 14.46 10 ILE D O 1
ATOM 7741 N N . ILE D 1 13 ? 96.248 28.381 107.858 1.00 15.72 11 ILE D N 1
ATOM 7742 C CA . ILE D 1 13 ? 95.238 29.360 108.262 1.00 15.97 11 ILE D CA 1
ATOM 7743 C C . ILE D 1 13 ? 95.925 30.437 109.126 1.00 15.78 11 ILE D C 1
ATOM 7744 O O . ILE D 1 13 ? 96.276 30.194 110.266 1.00 15.01 11 ILE D O 1
ATOM 7749 N N . GLY D 1 14 ? 96.115 31.610 108.525 1.00 16.43 12 GLY D N 1
ATOM 7750 C CA . GLY D 1 14 ? 96.777 32.752 109.157 1.00 17.02 12 GLY D CA 1
ATOM 7751 C C . GLY D 1 14 ? 98.226 32.894 108.749 1.00 17.47 12 GLY D C 1
ATOM 7752 O O . GLY D 1 14 ? 98.997 33.543 109.432 1.00 18.45 12 GLY D O 1
ATOM 7753 N N . GLY D 1 15 ? 98.598 32.324 107.608 1.00 18.17 13 GLY D N 1
ATOM 7754 C CA . GLY D 1 15 ? 99.981 32.315 107.154 1.00 17.80 13 GLY D CA 1
ATOM 7755 C C . GLY D 1 15 ? 100.666 33.627 106.828 1.00 17.68 13 GLY D C 1
ATOM 7756 O O . GLY D 1 15 ? 101.847 33.598 106.523 1.00 18.12 13 GLY D O 1
ATOM 7757 N N . THR D 1 16 ? 99.967 34.767 106.856 1.00 17.72 14 THR D N 1
ATOM 7758 C CA . THR D 1 16 ? 100.604 36.057 106.498 1.00 18.46 14 THR D CA 1
ATOM 7759 C C . THR D 1 16 ? 101.310 36.741 107.651 1.00 18.13 14 THR D C 1
ATOM 7760 O O . THR D 1 16 ? 102.343 37.364 107.429 1.00 19.06 14 THR D O 1
ATOM 7764 N N . GLY D 1 17 ? 100.766 36.618 108.864 1.00 17.64 15 GLY D N 1
ATOM 7765 C CA . GLY D 1 17 ? 101.346 37.233 110.071 1.00 17.11 15 GLY D CA 1
ATOM 7766 C C . GLY D 1 17 ? 102.590 36.537 110.601 1.00 16.67 15 GLY D C 1
ATOM 7767 O O . GLY D 1 17 ? 103.109 35.648 109.962 1.00 16.77 15 GLY D O 1
ATOM 7768 N N . THR D 1 18 ? 103.056 36.938 111.780 1.00 16.66 16 THR D N 1
ATOM 7769 C CA . THR D 1 18 ? 104.368 36.532 112.301 1.00 17.05 16 THR D CA 1
ATOM 7770 C C . THR D 1 18 ? 104.582 35.006 112.377 1.00 17.54 16 THR D C 1
ATOM 7771 O O . THR D 1 18 ? 105.536 34.458 111.797 1.00 18.40 16 THR D O 1
ATOM 7775 N N . ILE D 1 19 ? 103.720 34.320 113.110 1.00 17.58 17 ILE D N 1
ATOM 7776 C CA . ILE D 1 19 ? 103.918 32.885 113.317 1.00 18.20 17 ILE D CA 1
ATOM 7777 C C . ILE D 1 19 ? 103.618 32.072 112.049 1.00 18.54 17 ILE D C 1
ATOM 7778 O O . ILE D 1 19 ? 104.283 31.083 111.771 1.00 18.26 17 ILE D O 1
ATOM 7783 N N . GLY D 1 20 ? 102.648 32.525 111.269 1.00 19.82 18 GLY D N 1
ATOM 7784 C CA . GLY D 1 20 ? 102.310 31.891 110.002 1.00 20.15 18 GLY D CA 1
ATOM 7785 C C . GLY D 1 20 ? 103.428 31.876 108.979 1.00 20.22 18 GLY D C 1
ATOM 7786 O O . GLY D 1 20 ? 103.706 30.831 108.413 1.00 19.45 18 GLY D O 1
ATOM 7787 N N . LYS D 1 21 ? 104.048 33.035 108.753 1.00 21.52 19 LYS D N 1
ATOM 7788 C CA . LYS D 1 21 ? 105.206 33.175 107.844 1.00 23.13 19 LYS D CA 1
ATOM 7789 C C . LYS D 1 21 ? 106.377 32.311 108.266 1.00 22.87 19 LYS D C 1
ATOM 7790 O O . LYS D 1 21 ? 107.001 31.641 107.422 1.00 23.42 19 LYS D O 1
ATOM 7796 N N . SER D 1 22 ? 106.679 32.333 109.569 1.00 21.22 20 SER D N 1
ATOM 7797 C CA . SER D 1 22 ? 107.783 31.545 110.104 1.00 19.77 20 SER D CA 1
ATOM 7798 C C . SER D 1 22 ? 107.511 30.048 109.924 1.00 19.43 20 SER D C 1
ATOM 7799 O O . SER D 1 22 ? 108.399 29.326 109.485 1.00 19.37 20 SER D O 1
ATOM 7802 N N . ILE D 1 23 ? 106.282 29.601 110.212 1.00 19.10 21 ILE D N 1
ATOM 7803 C CA . ILE D 1 23 ? 105.864 28.191 109.957 1.00 19.54 21 ILE D CA 1
ATOM 7804 C C . ILE D 1 23 ? 105.958 27.774 108.463 1.00 19.51 21 ILE D C 1
ATOM 7805 O O . ILE D 1 23 ? 106.270 26.619 108.156 1.00 18.32 21 ILE D O 1
ATOM 7810 N N . LEU D 1 24 ? 105.664 28.726 107.567 1.00 19.91 22 LEU D N 1
ATOM 7811 C CA . LEU D 1 24 ? 105.609 28.502 106.126 1.00 19.76 22 LEU D CA 1
ATOM 7812 C C . LEU D 1 24 ? 106.971 28.165 105.632 1.00 20.73 22 LEU D C 1
ATOM 7813 O O . LEU D 1 24 ? 107.152 27.116 105.011 1.00 21.40 22 LEU D O 1
ATOM 7818 N N . SER D 1 25 ? 107.930 29.045 105.909 1.00 21.14 23 SER D N 1
ATOM 7819 C CA . SER D 1 25 ? 109.280 28.846 105.387 1.00 22.17 23 SER D CA 1
ATOM 7820 C C . SER D 1 25 ? 109.955 27.585 105.982 1.00 22.13 23 SER D C 1
ATOM 7821 O O . SER D 1 25 ? 110.823 26.990 105.340 1.00 22.06 23 SER D O 1
ATOM 7824 N N . ASN D 1 26 ? 109.523 27.159 107.170 1.00 22.55 24 ASN D N 1
ATOM 7825 C CA . ASN D 1 26 ? 110.102 25.977 107.826 1.00 23.27 24 ASN D CA 1
ATOM 7826 C C . ASN D 1 26 ? 109.545 24.716 107.219 1.00 23.32 24 ASN D C 1
ATOM 7827 O O . ASN D 1 26 ? 110.261 23.729 107.078 1.00 23.28 24 ASN D O 1
ATOM 7832 N N . VAL D 1 27 ? 108.261 24.747 106.891 1.00 23.23 25 VAL D N 1
ATOM 7833 C CA . VAL D 1 27 ? 107.634 23.647 106.178 1.00 23.69 25 VAL D CA 1
ATOM 7834 C C . VAL D 1 27 ? 108.180 23.560 104.756 1.00 24.48 25 VAL D C 1
ATOM 7835 O O . VAL D 1 27 ? 108.331 22.463 104.245 1.00 25.71 25 VAL D O 1
ATOM 7839 N N . LEU D 1 28 ? 108.487 24.695 104.129 1.00 24.61 26 LEU D N 1
ATOM 7840 C CA . LEU D 1 28 ? 108.985 24.695 102.744 1.00 24.60 26 LEU D CA 1
ATOM 7841 C C . LEU D 1 28 ? 110.321 23.980 102.541 1.00 24.21 26 LEU D C 1
ATOM 7842 O O . LEU D 1 28 ? 110.572 23.397 101.492 1.00 22.58 26 LEU D O 1
ATOM 7847 N N . GLN D 1 29 ? 111.162 24.031 103.560 1.00 26.04 27 GLN D N 1
ATOM 7848 C CA . GLN D 1 29 ? 112.444 23.340 103.554 1.00 27.43 27 GLN D CA 1
ATOM 7849 C C . GLN D 1 29 ? 112.309 21.821 103.592 1.00 25.47 27 GLN D C 1
ATOM 7850 O O . GLN D 1 29 ? 113.285 21.152 103.307 1.00 25.43 27 GLN D O 1
ATOM 7856 N N . GLU D 1 30 ? 111.133 21.268 103.914 1.00 23.99 28 GLU D N 1
ATOM 7857 C CA . GLU D 1 30 ? 110.909 19.823 103.756 1.00 23.87 28 GLU D CA 1
ATOM 7858 C C . GLU D 1 30 ? 110.249 19.409 102.440 1.00 25.21 28 GLU D C 1
ATOM 7859 O O . GLU D 1 30 ? 109.782 18.283 102.323 1.00 24.85 28 GLU D O 1
ATOM 7865 N N . LYS D 1 31 ? 110.232 20.309 101.459 1.00 27.63 29 LYS D N 1
ATOM 7866 C CA . LYS D 1 31 ? 109.704 20.057 100.110 1.00 30.53 29 LYS D CA 1
ATOM 7867 C C . LYS D 1 31 ? 108.322 19.379 100.084 1.00 30.04 29 LYS D C 1
ATOM 7868 O O . LYS D 1 31 ? 108.187 18.236 99.657 1.00 31.29 29 LYS D O 1
ATOM 7874 N N . PRO D 1 32 ? 107.287 20.085 100.566 1.00 29.90 30 PRO D N 1
ATOM 7875 C CA . PRO D 1 32 ? 105.907 19.596 100.444 1.00 29.00 30 PRO D CA 1
ATOM 7876 C C . PRO D 1 32 ? 105.373 19.819 99.045 1.00 26.18 30 PRO D C 1
ATOM 7877 O O . PRO D 1 32 ? 105.913 20.642 98.307 1.00 24.64 30 PRO D O 1
ATOM 7881 N N . LYS D 1 33 ? 104.306 19.121 98.690 1.00 23.96 31 LYS D N 1
ATOM 7882 C CA . LYS D 1 33 ? 103.741 19.296 97.376 1.00 23.02 31 LYS D CA 1
ATOM 7883 C C . LYS D 1 33 ? 103.256 20.725 97.255 1.00 20.33 31 LYS D C 1
ATOM 7884 O O . LYS D 1 33 ? 103.650 21.426 96.328 1.00 20.02 31 LYS D O 1
ATOM 7890 N N . VAL D 1 34 ? 102.431 21.157 98.209 1.00 17.73 32 VAL D N 1
ATOM 7891 C CA . VAL D 1 34 ? 101.876 22.505 98.184 1.00 16.11 32 VAL D CA 1
ATOM 7892 C C . VAL D 1 34 ? 101.718 23.062 99.591 1.00 15.56 32 VAL D C 1
ATOM 7893 O O . VAL D 1 34 ? 101.411 22.337 100.528 1.00 15.01 32 VAL D O 1
ATOM 7897 N N . VAL D 1 35 ? 101.947 24.361 99.730 1.00 15.54 33 VAL D N 1
ATOM 7898 C CA . VAL D 1 35 ? 101.562 25.068 100.935 1.00 15.63 33 VAL D CA 1
ATOM 7899 C C . VAL D 1 35 ? 100.574 26.144 100.539 1.00 15.71 33 VAL D C 1
ATOM 7900 O O . VAL D 1 35 ? 100.883 26.976 99.692 1.00 15.49 33 VAL D O 1
ATOM 7904 N N . ARG D 1 36 ? 99.393 26.115 101.141 1.00 15.92 34 ARG D N 1
ATOM 7905 C CA . ARG D 1 36 ? 98.405 27.172 100.952 1.00 16.24 34 ARG D CA 1
ATOM 7906 C C . ARG D 1 36 ? 98.439 28.162 102.094 1.00 16.22 34 ARG D C 1
ATOM 7907 O O . ARG D 1 36 ? 98.846 27.833 103.209 1.00 16.49 34 ARG D O 1
ATOM 7915 N N . VAL D 1 37 ? 98.011 29.381 101.804 1.00 16.38 35 VAL D N 1
ATOM 7916 C CA . VAL D 1 37 ? 98.137 30.514 102.736 1.00 16.75 35 VAL D CA 1
ATOM 7917 C C . VAL D 1 37 ? 96.799 31.217 102.712 1.00 17.08 35 VAL D C 1
ATOM 7918 O O . VAL D 1 37 ? 96.367 31.671 101.644 1.00 17.91 35 VAL D O 1
ATOM 7922 N N . PHE D 1 38 ? 96.170 31.304 103.893 1.00 17.15 36 PHE D N 1
ATOM 7923 C CA . PHE D 1 38 ? 94.780 31.721 104.088 1.00 16.20 36 PHE D CA 1
ATOM 7924 C C . PHE D 1 38 ? 94.748 32.949 105.008 1.00 16.84 36 PHE D C 1
ATOM 7925 O O . PHE D 1 38 ? 95.018 32.848 106.202 1.00 17.31 36 PHE D O 1
ATOM 7933 N N . SER D 1 39 ? 94.433 34.105 104.436 1.00 17.86 37 SER D N 1
ATOM 7934 C CA . SER D 1 39 ? 94.469 35.407 105.124 1.00 19.06 37 SER D CA 1
ATOM 7935 C C . SER D 1 39 ? 93.394 36.303 104.464 1.00 20.61 37 SER D C 1
ATOM 7936 O O . SER D 1 39 ? 93.050 36.072 103.302 1.00 21.37 37 SER D O 1
ATOM 7939 N N . ARG D 1 40 ? 92.841 37.290 105.167 1.00 22.06 38 ARG D N 1
ATOM 7940 C CA . ARG D 1 40 ? 91.777 38.134 104.561 1.00 23.56 38 ARG D CA 1
ATOM 7941 C C . ARG D 1 40 ? 92.358 39.216 103.682 1.00 22.47 38 ARG D C 1
ATOM 7942 O O . ARG D 1 40 ? 91.912 39.453 102.580 1.00 21.53 38 ARG D O 1
ATOM 7950 N N . SER D 1 41 ? 93.381 39.863 104.212 1.00 23.27 39 SER D N 1
ATOM 7951 C CA . SER D 1 41 ? 93.977 41.051 103.638 1.00 22.99 39 SER D CA 1
ATOM 7952 C C . SER D 1 41 ? 94.848 40.714 102.433 1.00 22.31 39 SER D C 1
ATOM 7953 O O . SER D 1 41 ? 95.848 39.992 102.571 1.00 22.71 39 SER D O 1
ATOM 7956 N N . GLU D 1 42 ? 94.456 41.250 101.269 1.00 21.25 40 GLU D N 1
ATOM 7957 C CA . GLU D 1 42 ? 95.168 41.085 99.998 1.00 20.05 40 GLU D CA 1
ATOM 7958 C C . GLU D 1 42 ? 96.494 41.795 99.986 1.00 20.86 40 GLU D C 1
ATOM 7959 O O . GLU D 1 42 ? 97.420 41.323 99.338 1.00 21.28 40 GLU D O 1
ATOM 7965 N N . TYR D 1 43 ? 96.587 42.941 100.664 1.00 22.21 41 TYR D N 1
ATOM 7966 C CA . TYR D 1 43 ? 97.848 43.684 100.730 1.00 23.50 41 TYR D CA 1
ATOM 7967 C C . TYR D 1 43 ? 98.932 42.918 101.520 1.00 24.15 41 TYR D C 1
ATOM 7968 O O . TYR D 1 43 ? 100.119 43.011 101.189 1.00 25.20 41 TYR D O 1
ATOM 7977 N N . ASN D 1 44 ? 98.552 42.166 102.552 1.00 23.62 42 ASN D N 1
ATOM 7978 C CA . ASN D 1 44 ? 99.534 41.304 103.224 1.00 23.54 42 ASN D CA 1
ATOM 7979 C C . ASN D 1 44 ? 99.919 40.127 102.359 1.00 22.49 42 ASN D C 1
ATOM 7980 O O . ASN D 1 44 ? 101.084 39.781 102.315 1.00 23.20 42 ASN D O 1
ATOM 7985 N N . GLN D 1 45 ? 98.965 39.526 101.652 1.00 21.35 43 GLN D N 1
ATOM 7986 C CA . GLN D 1 45 ? 99.318 38.519 100.640 1.00 20.70 43 GLN D CA 1
ATOM 7987 C C . GLN D 1 45 ? 100.192 39.088 99.497 1.00 20.75 43 GLN D C 1
ATOM 7988 O O . GLN D 1 45 ? 101.156 38.452 99.086 1.00 20.06 43 GLN D O 1
ATOM 7994 N N . PHE D 1 46 ? 99.876 40.289 99.018 1.00 20.97 44 PHE D N 1
ATOM 7995 C CA . PHE D 1 46 ? 100.732 40.991 98.054 1.00 21.71 44 PHE D CA 1
ATOM 7996 C C . PHE D 1 46 ? 102.200 41.118 98.505 1.00 22.98 44 PHE D C 1
ATOM 7997 O O . PHE D 1 46 ? 103.099 41.016 97.675 1.00 23.40 44 PHE D O 1
ATOM 8005 N N . LEU D 1 47 ? 102.449 41.342 99.796 1.00 24.08 45 LEU D N 1
ATOM 8006 C CA . LEU D 1 47 ? 103.829 41.490 100.281 1.00 25.31 45 LEU D CA 1
ATOM 8007 C C . LEU D 1 47 ? 104.522 40.147 100.354 1.00 25.92 45 LEU D C 1
ATOM 8008 O O . LEU D 1 47 ? 105.624 39.988 99.856 1.00 26.08 45 LEU D O 1
ATOM 8013 N N . LEU D 1 48 ? 103.853 39.186 100.974 1.00 27.38 46 LEU D N 1
ATOM 8014 C CA . LEU D 1 48 ? 104.328 37.803 101.062 1.00 27.68 46 LEU D CA 1
ATOM 8015 C C . LEU D 1 48 ? 104.595 37.238 99.677 1.00 28.62 46 LEU D C 1
ATOM 8016 O O . LEU D 1 48 ? 105.631 36.630 99.428 1.00 29.77 46 LEU D O 1
ATOM 8021 N N . GLN D 1 49 ? 103.645 37.453 98.774 1.00 29.59 47 GLN D N 1
ATOM 8022 C CA . GLN D 1 49 ? 103.766 36.995 97.402 1.00 29.44 47 GLN D CA 1
ATOM 8023 C C . GLN D 1 49 ? 105.032 37.573 96.747 1.00 28.51 47 GLN D C 1
ATOM 8024 O O . GLN D 1 49 ? 105.741 36.870 96.039 1.00 27.05 47 GLN D O 1
ATOM 8030 N N . GLU D 1 50 ? 105.337 38.833 97.033 1.00 28.02 48 GLU D N 1
ATOM 8031 C CA . GLU D 1 50 ? 106.561 39.455 96.519 1.00 29.03 48 GLU D CA 1
ATOM 8032 C C . GLU D 1 50 ? 107.845 39.033 97.281 1.00 29.30 48 GLU D C 1
ATOM 8033 O O . GLU D 1 50 ? 108.940 39.031 96.720 1.00 29.82 48 GLU D O 1
ATOM 8039 N N . GLU D 1 51 ? 107.710 38.681 98.548 1.00 28.53 49 GLU D N 1
ATOM 8040 C CA . GLU D 1 51 ? 108.831 38.231 99.325 1.00 29.17 49 GLU D CA 1
ATOM 8041 C C . GLU D 1 51 ? 109.318 36.877 98.812 1.00 31.37 49 GLU D C 1
ATOM 8042 O O . GLU D 1 51 ? 110.516 36.643 98.776 1.00 32.09 49 GLU D O 1
ATOM 8048 N N . PHE D 1 52 ? 108.413 36.002 98.360 1.00 33.09 50 PHE D N 1
ATOM 8049 C CA . PHE D 1 52 ? 108.820 34.693 97.784 1.00 33.97 50 PHE D CA 1
ATOM 8050 C C . PHE D 1 52 ? 108.929 34.719 96.250 1.00 36.95 50 PHE D C 1
ATOM 8051 O O . PHE D 1 52 ? 108.642 33.724 95.578 1.00 35.11 50 PHE D O 1
ATOM 8059 N N . ARG D 1 53 ? 109.377 35.859 95.723 1.00 41.63 51 ARG D N 1
ATOM 8060 C CA . ARG D 1 53 ? 109.520 36.124 94.285 1.00 46.25 51 ARG D CA 1
ATOM 8061 C C . ARG D 1 53 ? 109.752 34.896 93.397 1.00 46.64 51 ARG D C 1
ATOM 8062 O O . ARG D 1 53 ? 108.921 34.574 92.535 1.00 43.59 51 ARG D O 1
ATOM 8070 N N . ASP D 1 54 ? 110.857 34.194 93.647 1.00 47.51 52 ASP D N 1
ATOM 8071 C CA . ASP D 1 54 ? 111.327 33.112 92.770 1.00 48.15 52 ASP D CA 1
ATOM 8072 C C . ASP D 1 54 ? 111.409 31.732 93.464 1.00 50.07 52 ASP D C 1
ATOM 8073 O O . ASP D 1 54 ? 111.991 30.800 92.922 1.00 50.67 52 ASP D O 1
ATOM 8078 N N . LYS D 1 55 ? 110.772 31.611 94.633 1.00 50.10 53 LYS D N 1
ATOM 8079 C CA . LYS D 1 55 ? 110.591 30.349 95.356 1.00 48.78 53 LYS D CA 1
ATOM 8080 C C . LYS D 1 55 ? 109.105 29.892 95.300 1.00 48.04 53 LYS D C 1
ATOM 8081 O O . LYS D 1 55 ? 108.727 28.832 95.853 1.00 45.91 53 LYS D O 1
ATOM 8087 N N . ASN D 1 56 ? 108.283 30.673 94.596 1.00 44.19 54 ASN D N 1
ATOM 8088 C CA . ASN D 1 56 ? 106.836 30.603 94.755 1.00 45.63 54 ASN D CA 1
ATOM 8089 C C . ASN D 1 56 ? 106.157 29.387 94.149 1.00 47.53 54 ASN D C 1
ATOM 8090 O O . ASN D 1 56 ? 105.039 29.091 94.543 1.00 47.99 54 ASN D O 1
ATOM 8095 N N . ARG D 1 57 ? 106.785 28.679 93.211 1.00 50.40 55 ARG D N 1
ATOM 8096 C CA . ARG D 1 57 ? 106.087 27.564 92.523 1.00 52.42 55 ARG D CA 1
ATOM 8097 C C . ARG D 1 57 ? 105.337 26.611 93.480 1.00 48.49 55 ARG D C 1
ATOM 8098 O O . ARG D 1 57 ? 104.312 26.054 93.114 1.00 46.85 55 ARG D O 1
ATOM 8106 N N . ASN D 1 58 ? 105.852 26.464 94.703 1.00 44.49 56 ASN D N 1
ATOM 8107 C CA . ASN D 1 58 ? 105.300 25.561 95.712 1.00 39.34 56 ASN D CA 1
ATOM 8108 C C . ASN D 1 58 ? 104.094 26.118 96.522 1.00 33.24 56 ASN D C 1
ATOM 8109 O O . ASN D 1 58 ? 103.415 25.345 97.190 1.00 30.97 56 ASN D O 1
ATOM 8114 N N . ILE D 1 59 ? 103.845 27.435 96.452 1.00 27.54 57 ILE D N 1
ATOM 8115 C CA . ILE D 1 59 ? 102.891 28.159 97.316 1.00 24.59 57 ILE D CA 1
ATOM 8116 C C . ILE D 1 59 ? 101.632 28.548 96.564 1.00 22.37 57 ILE D C 1
ATOM 8117 O O . ILE D 1 59 ? 101.713 29.009 95.442 1.00 21.64 57 ILE D O 1
ATOM 8122 N N . ARG D 1 60 ? 100.481 28.425 97.206 1.00 21.06 58 ARG D N 1
ATOM 8123 C CA . ARG D 1 60 ? 99.244 29.020 96.709 1.00 20.75 58 ARG D CA 1
ATOM 8124 C C . ARG D 1 60 ? 98.735 30.083 97.697 1.00 19.27 58 ARG D C 1
ATOM 8125 O O . ARG D 1 60 ? 98.893 29.947 98.907 1.00 20.15 58 ARG D O 1
ATOM 8133 N N . TYR D 1 61 ? 98.128 31.148 97.193 1.00 17.72 59 TYR D N 1
ATOM 8134 C CA . TYR D 1 61 ? 97.655 32.234 98.047 1.00 16.50 59 TYR D CA 1
ATOM 8135 C C . TYR D 1 61 ? 96.130 32.344 98.013 1.00 15.92 59 TYR D C 1
ATOM 8136 O O . TYR D 1 61 ? 95.560 32.722 97.000 1.00 15.92 59 TYR D O 1
ATOM 8145 N N . LEU D 1 62 ? 95.471 32.010 99.120 1.00 15.37 60 LEU D N 1
ATOM 8146 C CA . LEU D 1 62 ? 94.001 32.061 99.188 1.00 15.54 60 LEU D CA 1
ATOM 8147 C C . LEU D 1 62 ? 93.511 33.175 100.063 1.00 14.95 60 LEU D C 1
ATOM 8148 O O . LEU D 1 62 ? 93.783 33.185 101.240 1.00 15.03 60 LEU D O 1
ATOM 8153 N N . ILE D 1 63 ? 92.777 34.111 99.489 1.00 14.68 61 ILE D N 1
ATOM 8154 C CA . ILE D 1 63 ? 92.072 35.116 100.267 1.00 14.71 61 ILE D CA 1
ATOM 8155 C C . ILE D 1 63 ? 90.802 34.469 100.835 1.00 14.37 61 ILE D C 1
ATOM 8156 O O . ILE D 1 63 ? 90.067 33.774 100.124 1.00 14.30 61 ILE D O 1
ATOM 8161 N N . GLY D 1 64 ? 90.551 34.694 102.121 1.00 13.77 62 GLY D N 1
ATOM 8162 C CA . GLY D 1 64 ? 89.404 34.094 102.804 1.00 13.29 62 GLY D CA 1
ATOM 8163 C C . GLY D 1 64 ? 89.316 34.466 104.279 1.00 13.10 62 GLY D C 1
ATOM 8164 O O . GLY D 1 64 ? 90.280 34.952 104.873 1.00 13.49 62 GLY D O 1
ATOM 8165 N N . ASP D 1 65 ? 88.158 34.220 104.869 1.00 12.64 63 ASP D N 1
ATOM 8166 C CA . ASP D 1 65 ? 87.891 34.533 106.256 1.00 12.61 63 ASP D CA 1
ATOM 8167 C C . ASP D 1 65 ? 87.441 33.250 106.953 1.00 12.19 63 ASP D C 1
ATOM 8168 O O . ASP D 1 65 ? 86.578 32.549 106.427 1.00 12.14 63 ASP D O 1
ATOM 8173 N N . ILE D 1 66 ? 87.985 32.962 108.143 1.00 11.87 64 ILE D N 1
ATOM 8174 C CA . ILE D 1 66 ? 87.573 31.750 108.905 1.00 11.59 64 ILE D CA 1
ATOM 8175 C C . ILE D 1 66 ? 86.143 31.860 109.520 1.00 11.26 64 ILE D C 1
ATOM 8176 O O . ILE D 1 66 ? 85.618 30.870 110.059 1.00 11.36 64 ILE D O 1
ATOM 8181 N N . ARG D 1 67 ? 85.522 33.049 109.418 1.00 10.54 65 ARG D N 1
ATOM 8182 C CA . ARG D 1 67 ? 84.107 33.240 109.743 1.00 10.23 65 ARG D CA 1
ATOM 8183 C C . ARG D 1 67 ? 83.205 32.630 108.673 1.00 10.33 65 ARG D C 1
ATOM 8184 O O . ARG D 1 67 ? 81.996 32.466 108.908 1.00 10.85 65 ARG D O 1
ATOM 8192 N N . ASN D 1 68 ? 83.794 32.327 107.503 1.00 9.84 66 ASN D N 1
ATOM 8193 C CA . ASN D 1 68 ? 83.147 31.689 106.363 1.00 9.23 66 ASN D CA 1
ATOM 8194 C C . ASN D 1 68 ? 83.495 30.191 106.270 1.00 9.15 66 ASN D C 1
ATOM 8195 O O . ASN D 1 68 ? 84.587 29.840 105.865 1.00 9.03 66 ASN D O 1
ATOM 8200 N N . TYR D 1 69 ? 82.552 29.318 106.620 1.00 9.21 67 TYR D N 1
ATOM 8201 C CA . TYR D 1 69 ? 82.768 27.866 106.573 1.00 9.28 67 TYR D CA 1
ATOM 8202 C C . TYR D 1 69 ? 83.124 27.369 105.151 1.00 9.46 67 TYR D C 1
ATOM 8203 O O . TYR D 1 69 ? 84.139 26.679 104.944 1.00 9.61 67 TYR D O 1
ATOM 8212 N N . ASP D 1 70 ? 82.270 27.714 104.197 1.00 9.58 68 ASP D N 1
ATOM 8213 C CA . ASP D 1 70 ? 82.436 27.383 102.772 1.00 9.79 68 ASP D CA 1
ATOM 8214 C C . ASP D 1 70 ? 83.765 27.724 102.141 1.00 9.93 68 ASP D C 1
ATOM 8215 O O . ASP D 1 70 ? 84.193 27.034 101.199 1.00 10.01 68 ASP D O 1
ATOM 8220 N N . ARG D 1 71 ? 84.359 28.830 102.597 1.00 10.00 69 ARG D N 1
ATOM 8221 C CA . ARG D 1 71 ? 85.646 29.238 102.126 1.00 10.08 69 ARG D CA 1
ATOM 8222 C C . ARG D 1 71 ? 86.786 28.542 102.855 1.00 10.16 69 ARG D C 1
ATOM 8223 O O . ARG D 1 71 ? 87.790 28.216 102.246 1.00 10.20 69 ARG D O 1
ATOM 8231 N N . VAL D 1 72 ? 86.645 28.314 104.156 1.00 10.17 70 VAL D N 1
ATOM 8232 C CA . VAL D 1 72 ? 87.594 27.472 104.895 1.00 10.16 70 VAL D CA 1
ATOM 8233 C C . VAL D 1 72 ? 87.603 26.067 104.314 1.00 10.32 70 VAL D C 1
ATOM 8234 O O . VAL D 1 72 ? 88.640 25.439 104.265 1.00 10.03 70 VAL D O 1
ATOM 8238 N N . PHE D 1 73 ? 86.423 25.594 103.905 1.00 10.67 71 PHE D N 1
ATOM 8239 C CA . PHE D 1 73 ? 86.206 24.234 103.434 1.00 10.87 71 PHE D CA 1
ATOM 8240 C C . PHE D 1 73 ? 86.954 23.982 102.152 1.00 11.12 71 PHE D C 1
ATOM 8241 O O . PHE D 1 73 ? 87.707 23.005 102.060 1.00 11.47 71 PHE D O 1
ATOM 8249 N N . SER D 1 74 ? 86.757 24.860 101.168 1.00 11.40 72 SER D N 1
ATOM 8250 C CA . SER D 1 74 ? 87.442 24.745 99.873 1.00 11.65 72 SER D CA 1
ATOM 8251 C C . SER D 1 74 ? 88.955 24.928 99.955 1.00 11.67 72 SER D C 1
ATOM 8252 O O . SER D 1 74 ? 89.681 24.398 99.127 1.00 12.46 72 SER D O 1
ATOM 8255 N N . ALA D 1 75 ? 89.427 25.700 100.922 1.00 11.44 73 ALA D N 1
ATOM 8256 C CA . ALA D 1 75 ? 90.847 25.785 101.201 1.00 11.37 73 ALA D CA 1
ATOM 8257 C C . ALA D 1 75 ? 91.411 24.490 101.751 1.00 11.58 73 ALA D C 1
ATOM 8258 O O . ALA D 1 75 ? 92.592 24.235 101.563 1.00 11.72 73 ALA D O 1
ATOM 8260 N N . MET D 1 76 ? 90.587 23.706 102.453 1.00 11.76 74 MET D N 1
ATOM 8261 C CA . MET D 1 76 ? 90.995 22.393 102.996 1.00 12.34 74 MET D CA 1
ATOM 8262 C C . MET D 1 76 ? 90.933 21.218 101.995 1.00 12.81 74 MET D C 1
ATOM 8263 O O . MET D 1 76 ? 91.304 20.095 102.343 1.00 12.85 74 MET D O 1
ATOM 8268 N N . GLU D 1 77 ? 90.505 21.471 100.764 1.00 13.14 75 GLU D N 1
ATOM 8269 C CA . GLU D 1 77 ? 90.347 20.411 99.767 1.00 13.22 75 GLU D CA 1
ATOM 8270 C C . GLU D 1 77 ? 91.646 19.641 99.577 1.00 13.10 75 GLU D C 1
ATOM 8271 O O . GLU D 1 77 ? 92.704 20.239 99.321 1.00 12.37 75 GLU D O 1
ATOM 8277 N N . ASN D 1 78 ? 91.535 18.318 99.771 1.00 13.37 76 ASN D N 1
ATOM 8278 C CA . ASN D 1 78 ? 92.632 17.341 99.636 1.00 13.46 76 ASN D CA 1
ATOM 8279 C C . ASN D 1 78 ? 93.895 17.606 100.498 1.00 13.79 76 ASN D C 1
ATOM 8280 O O . ASN D 1 78 ? 95.005 17.138 100.184 1.00 13.50 76 ASN D O 1
ATOM 8285 N N . ILE D 1 79 ? 93.711 18.312 101.611 1.00 13.97 77 ILE D N 1
ATOM 8286 C CA . ILE D 1 79 ? 94.824 18.712 102.429 1.00 14.30 77 ILE D CA 1
ATOM 8287 C C . ILE D 1 79 ? 95.056 17.726 103.553 1.00 14.89 77 ILE D C 1
ATOM 8288 O O . ILE D 1 79 ? 94.130 17.083 104.051 1.00 15.84 77 ILE D O 1
ATOM 8293 N N . ASP D 1 80 ? 96.333 17.591 103.889 1.00 14.93 78 ASP D N 1
ATOM 8294 C CA . ASP D 1 80 ? 96.801 16.724 104.919 1.00 15.05 78 ASP D CA 1
ATOM 8295 C C . ASP D 1 80 ? 96.953 17.434 106.242 1.00 15.09 78 ASP D C 1
ATOM 8296 O O . ASP D 1 80 ? 96.647 16.847 107.259 1.00 16.01 78 ASP D O 1
ATOM 8301 N N . TYR D 1 81 ? 97.464 18.656 106.263 1.00 14.99 79 TYR D N 1
ATOM 8302 C CA . TYR D 1 81 ? 97.852 19.265 107.523 1.00 15.47 79 TYR D CA 1
ATOM 8303 C C . TYR D 1 81 ? 97.418 20.719 107.651 1.00 15.77 79 TYR D C 1
ATOM 8304 O O . TYR D 1 81 ? 97.689 21.532 106.789 1.00 16.28 79 TYR D O 1
ATOM 8313 N N . VAL D 1 82 ? 96.770 21.040 108.768 1.00 16.07 80 VAL D N 1
ATOM 8314 C CA . VAL D 1 82 ? 96.203 22.361 109.005 1.00 16.29 80 VAL D CA 1
ATOM 8315 C C . VAL D 1 82 ? 96.885 23.062 110.185 1.00 15.96 80 VAL D C 1
ATOM 8316 O O . VAL D 1 82 ? 96.905 22.542 111.292 1.00 15.60 80 VAL D O 1
ATOM 8320 N N . PHE D 1 83 ? 97.402 24.258 109.926 1.00 15.97 81 PHE D N 1
ATOM 8321 C CA . PHE D 1 83 ? 97.877 25.158 110.962 1.00 16.26 81 PHE D CA 1
ATOM 8322 C C . PHE D 1 83 ? 96.898 26.334 111.200 1.00 15.96 81 PHE D C 1
ATOM 8323 O O . PHE D 1 83 ? 96.931 27.345 110.470 1.00 15.59 81 PHE D O 1
ATOM 8331 N N . HIS D 1 84 ? 96.040 26.190 112.218 1.00 15.09 82 HIS D N 1
ATOM 8332 C CA . HIS D 1 84 ? 95.079 27.231 112.615 1.00 14.56 82 HIS D CA 1
ATOM 8333 C C . HIS D 1 84 ? 95.794 28.264 113.529 1.00 14.20 82 HIS D C 1
ATOM 8334 O O . HIS D 1 84 ? 95.909 28.126 114.738 1.00 13.23 82 HIS D O 1
ATOM 8341 N N . VAL D 1 85 ? 96.269 29.308 112.874 1.00 14.60 83 VAL D N 1
ATOM 8342 C CA . VAL D 1 85 ? 97.108 30.368 113.441 1.00 14.88 83 VAL D CA 1
ATOM 8343 C C . VAL D 1 85 ? 96.396 31.782 113.389 1.00 14.75 83 VAL D C 1
ATOM 8344 O O . VAL D 1 85 ? 96.874 32.786 113.973 1.00 14.18 83 VAL D O 1
ATOM 8348 N N . ALA D 1 86 ? 95.242 31.852 112.713 1.00 14.29 84 ALA D N 1
ATOM 8349 C CA . ALA D 1 86 ? 94.506 33.110 112.580 1.00 13.61 84 ALA D CA 1
ATOM 8350 C C . ALA D 1 86 ? 93.738 33.425 113.859 1.00 13.11 84 ALA D C 1
ATOM 8351 O O . ALA D 1 86 ? 93.004 32.568 114.370 1.00 13.18 84 ALA D O 1
ATOM 8353 N N . ALA D 1 87 ? 93.904 34.644 114.369 1.00 12.68 85 ALA D N 1
ATOM 8354 C CA . ALA D 1 87 ? 93.069 35.137 115.473 1.00 12.46 85 ALA D CA 1
ATOM 8355 C C . ALA D 1 87 ? 93.162 36.646 115.719 1.00 12.31 85 ALA D C 1
ATOM 8356 O O . ALA D 1 87 ? 93.981 37.372 115.141 1.00 11.85 85 ALA D O 1
ATOM 8358 N N . MET D 1 88 ? 92.264 37.110 116.575 1.00 12.27 86 MET D N 1
ATOM 8359 C CA . MET D 1 88 ? 92.434 38.405 117.210 1.00 12.33 86 MET D CA 1
ATOM 8360 C C . MET D 1 88 ? 93.226 38.052 118.449 1.00 12.35 86 MET D C 1
ATOM 8361 O O . MET D 1 88 ? 92.787 37.180 119.228 1.00 12.06 86 MET D O 1
ATOM 8366 N N . LYS D 1 89 ? 94.384 38.704 118.592 1.00 12.06 87 LYS D N 1
ATOM 8367 C CA . LYS D 1 89 ? 95.340 38.376 119.619 1.00 12.15 87 LYS D CA 1
ATOM 8368 C C . LYS D 1 89 ? 95.652 39.527 120.566 1.00 12.67 87 LYS D C 1
ATOM 8369 O O . LYS D 1 89 ? 96.506 39.359 121.448 1.00 12.81 87 LYS D O 1
ATOM 8375 N N . HIS D 1 90 ? 94.984 40.670 120.394 1.00 13.06 88 HIS D N 1
ATOM 8376 C CA . HIS D 1 90 ? 95.237 41.851 121.210 1.00 13.71 88 HIS D CA 1
ATOM 8377 C C . HIS D 1 90 ? 94.236 41.915 122.299 1.00 14.47 88 HIS D C 1
ATOM 8378 O O . HIS D 1 90 ? 93.048 41.969 122.013 1.00 14.39 88 HIS D O 1
ATOM 8385 N N . VAL D 1 91 ? 94.719 41.998 123.538 1.00 15.78 89 VAL D N 1
ATOM 8386 C CA . VAL D 1 91 ? 93.845 42.056 124.711 1.00 16.68 89 VAL D CA 1
ATOM 8387 C C . VAL D 1 91 ? 92.866 43.229 124.642 1.00 17.34 89 VAL D C 1
ATOM 8388 O O . VAL D 1 91 ? 91.673 43.041 124.887 1.00 18.95 89 VAL D O 1
ATOM 8392 N N . SER D 1 92 ? 93.355 44.421 124.319 1.00 17.41 90 SER D N 1
ATOM 8393 C CA . SER D 1 92 ? 92.482 45.590 124.277 1.00 17.07 90 SER D CA 1
ATOM 8394 C C . SER D 1 92 ? 91.412 45.373 123.210 1.00 16.26 90 SER D C 1
ATOM 8395 O O . SER D 1 92 ? 90.242 45.322 123.530 1.00 16.17 90 SER D O 1
ATOM 8398 N N . PHE D 1 93 ? 91.811 45.169 121.965 1.00 15.87 91 PHE D N 1
ATOM 8399 C CA . PHE D 1 93 ? 90.843 45.069 120.860 1.00 15.82 91 PHE D CA 1
ATOM 8400 C C . PHE D 1 93 ? 89.713 44.048 121.107 1.00 16.94 91 PHE D C 1
ATOM 8401 O O . PHE D 1 93 ? 88.551 44.296 120.719 1.00 17.25 91 PHE D O 1
ATOM 8409 N N . CYS D 1 94 ? 90.069 42.927 121.756 1.00 17.27 92 CYS D N 1
ATOM 8410 C CA . CYS D 1 94 ? 89.146 41.840 122.122 1.00 17.34 92 CYS D CA 1
ATOM 8411 C C . CYS D 1 94 ? 88.152 42.172 123.262 1.00 17.63 92 CYS D C 1
ATOM 8412 O O . CYS D 1 94 ? 87.208 41.409 123.460 1.00 17.50 92 CYS D O 1
ATOM 8415 N N . GLU D 1 95 ? 88.397 43.235 124.043 1.00 18.40 93 GLU D N 1
ATOM 8416 C CA . GLU D 1 95 ? 87.453 43.744 125.102 1.00 19.04 93 GLU D CA 1
ATOM 8417 C C . GLU D 1 95 ? 86.506 44.820 124.572 1.00 19.43 93 GLU D C 1
ATOM 8418 O O . GLU D 1 95 ? 85.336 44.864 124.977 1.00 20.27 93 GLU D O 1
ATOM 8424 N N . TYR D 1 96 ? 87.047 45.711 123.725 1.00 19.08 94 TYR D N 1
ATOM 8425 C CA . TYR D 1 96 ? 86.266 46.732 122.999 1.00 18.77 94 TYR D CA 1
ATOM 8426 C C . TYR D 1 96 ? 85.482 46.183 121.807 1.00 17.77 94 TYR D C 1
ATOM 8427 O O . TYR D 1 96 ? 84.497 46.783 121.423 1.00 18.24 94 TYR D O 1
ATOM 8436 N N . ASN D 1 97 ? 85.912 45.070 121.217 1.00 16.87 95 ASN D N 1
ATOM 8437 C CA . ASN D 1 97 ? 85.166 44.428 120.122 1.00 16.56 95 ASN D CA 1
ATOM 8438 C C . ASN D 1 97 ? 85.022 42.948 120.462 1.00 15.68 95 ASN D C 1
ATOM 8439 O O . ASN D 1 97 ? 85.580 42.090 119.761 1.00 15.62 95 ASN D O 1
ATOM 8444 N N . PRO D 1 98 ? 84.305 42.635 121.562 1.00 14.83 96 PRO D N 1
ATOM 8445 C CA . PRO D 1 98 ? 84.290 41.250 122.020 1.00 14.33 96 PRO D CA 1
ATOM 8446 C C . PRO D 1 98 ? 83.504 40.321 121.124 1.00 14.28 96 PRO D C 1
ATOM 8447 O O . PRO D 1 98 ? 83.883 39.145 120.994 1.00 14.08 96 PRO D O 1
ATOM 8451 N N . PHE D 1 99 ? 82.450 40.814 120.477 1.00 13.96 97 PHE D N 1
ATOM 8452 C CA . PHE D 1 99 ? 81.744 39.928 119.579 1.00 13.76 97 PHE D CA 1
ATOM 8453 C C . PHE D 1 99 ? 82.594 39.638 118.335 1.00 13.63 97 PHE D C 1
ATOM 8454 O O . PHE D 1 99 ? 82.649 38.502 117.870 1.00 13.59 97 PHE D O 1
ATOM 8462 N N . GLU D 1 100 ? 83.312 40.628 117.834 1.00 13.57 98 GLU D N 1
ATOM 8463 C CA . GLU D 1 100 ? 84.268 40.340 116.780 1.00 13.81 98 GLU D CA 1
ATOM 8464 C C . GLU D 1 100 ? 85.200 39.205 117.177 1.00 13.33 98 GLU D C 1
ATOM 8465 O O . GLU D 1 100 ? 85.343 38.214 116.464 1.00 13.17 98 GLU D O 1
ATOM 8471 N N . ALA D 1 101 ? 85.818 39.357 118.333 1.00 13.10 99 ALA D N 1
ATOM 8472 C CA . ALA D 1 101 ? 86.654 38.301 118.894 1.00 13.15 99 ALA D CA 1
ATOM 8473 C C . ALA D 1 101 ? 85.966 36.903 118.963 1.00 12.78 99 ALA D C 1
ATOM 8474 O O . ALA D 1 101 ? 86.604 35.873 118.719 1.00 12.31 99 ALA D O 1
ATOM 8476 N N . VAL D 1 102 ? 84.672 36.885 119.278 1.00 12.18 100 VAL D N 1
ATOM 8477 C CA . VAL D 1 102 ? 83.907 35.641 119.291 1.00 11.70 100 VAL D CA 1
ATOM 8478 C C . VAL D 1 102 ? 83.809 35.065 117.904 1.00 11.32 100 VAL D C 1
ATOM 8479 O O . VAL D 1 102 ? 84.059 33.876 117.729 1.00 11.79 100 VAL D O 1
ATOM 8483 N N . LEU D 1 103 ? 83.493 35.891 116.918 1.00 10.74 101 LEU D N 1
ATOM 8484 C CA . LEU D 1 103 ? 83.434 35.406 115.549 1.00 10.55 101 LEU D CA 1
ATOM 8485 C C . LEU D 1 103 ? 84.748 34.762 115.076 1.00 10.82 101 LEU D C 1
ATOM 8486 O O . LEU D 1 103 ? 84.738 33.663 114.532 1.00 11.47 101 LEU D O 1
ATOM 8491 N N . THR D 1 104 ? 85.880 35.404 115.300 1.00 10.67 102 THR D N 1
ATOM 8492 C CA . THR D 1 104 ? 87.137 34.900 114.732 1.00 10.62 102 THR D CA 1
ATOM 8493 C C . THR D 1 104 ? 87.745 33.743 115.557 1.00 10.74 102 THR D C 1
ATOM 8494 O O . THR D 1 104 ? 88.187 32.745 115.003 1.00 10.46 102 THR D O 1
ATOM 8498 N N . ASN D 1 105 ? 87.765 33.905 116.880 1.00 11.29 103 ASN D N 1
ATOM 8499 C CA . ASN D 1 105 ? 88.489 33.015 117.792 1.00 11.61 103 ASN D CA 1
ATOM 8500 C C . ASN D 1 105 ? 87.717 31.728 118.155 1.00 12.41 103 ASN D C 1
ATOM 8501 O O . ASN D 1 105 ? 88.336 30.655 118.305 1.00 12.77 103 ASN D O 1
ATOM 8506 N N . ILE D 1 106 ? 86.386 31.833 118.318 1.00 13.00 104 ILE D N 1
ATOM 8507 C CA . ILE D 1 106 ? 85.534 30.680 118.633 1.00 13.02 104 ILE D CA 1
ATOM 8508 C C . ILE D 1 106 ? 84.879 30.189 117.362 1.00 13.71 104 ILE D C 1
ATOM 8509 O O . ILE D 1 106 ? 85.139 29.065 116.927 1.00 14.07 104 ILE D O 1
ATOM 8514 N N . PHE D 1 107 ? 84.056 31.040 116.752 1.00 14.33 105 PHE D N 1
ATOM 8515 C CA . PHE D 1 107 ? 83.250 30.626 115.613 1.00 15.14 105 PHE D CA 1
ATOM 8516 C C . PHE D 1 107 ? 84.155 30.146 114.469 1.00 15.02 105 PHE D C 1
ATOM 8517 O O . PHE D 1 107 ? 83.888 29.114 113.863 1.00 15.77 105 PHE D O 1
ATOM 8525 N N . GLY D 1 108 ? 85.254 30.841 114.215 1.00 14.90 106 GLY D N 1
ATOM 8526 C CA . GLY D 1 108 ? 86.292 30.346 113.284 1.00 14.74 106 GLY D CA 1
ATOM 8527 C C . GLY D 1 108 ? 86.925 28.999 113.642 1.00 14.41 106 GLY D C 1
ATOM 8528 O O . GLY D 1 108 ? 87.087 28.126 112.772 1.00 14.41 106 GLY D O 1
ATOM 8529 N N . THR D 1 109 ? 87.265 28.821 114.922 1.00 13.52 107 THR D N 1
ATOM 8530 C CA . THR D 1 109 ? 87.818 27.557 115.373 1.00 12.79 107 THR D CA 1
ATOM 8531 C C . THR D 1 109 ? 86.860 26.403 115.068 1.00 12.31 107 THR D C 1
ATOM 8532 O O . THR D 1 109 ? 87.310 25.317 114.738 1.00 12.33 107 THR D O 1
ATOM 8536 N N . GLN D 1 110 ? 85.555 26.627 115.143 1.00 12.06 108 GLN D N 1
ATOM 8537 C CA . GLN D 1 110 ? 84.612 25.557 114.830 1.00 12.09 108 GLN D CA 1
ATOM 8538 C C . GLN D 1 110 ? 84.469 25.350 113.370 1.00 12.16 108 GLN D C 1
ATOM 8539 O O . GLN D 1 110 ? 84.369 24.215 112.938 1.00 12.53 108 GLN D O 1
ATOM 8545 N N . ASN D 1 111 ? 84.433 26.428 112.602 1.00 12.15 109 ASN D N 1
ATOM 8546 C CA . ASN D 1 111 ? 84.482 26.281 111.168 1.00 12.34 109 ASN D CA 1
ATOM 8547 C C . ASN D 1 111 ? 85.723 25.417 110.840 1.00 12.02 109 ASN D C 1
ATOM 8548 O O . ASN D 1 111 ? 85.635 24.485 110.031 1.00 12.61 109 ASN D O 1
ATOM 8553 N N . VAL D 1 112 ? 86.855 25.671 111.488 1.00 11.34 110 VAL D N 1
ATOM 8554 C CA . VAL D 1 112 ? 88.055 24.888 111.188 1.00 11.26 110 VAL D CA 1
ATOM 8555 C C . VAL D 1 112 ? 87.837 23.413 111.510 1.00 11.29 110 VAL D C 1
ATOM 8556 O O . VAL D 1 112 ? 88.143 22.539 110.689 1.00 11.06 110 VAL D O 1
ATOM 8560 N N . ILE D 1 113 ? 87.304 23.153 112.702 1.00 11.37 111 ILE D N 1
ATOM 8561 C CA . ILE D 1 113 ? 87.068 21.791 113.166 1.00 11.52 111 ILE D CA 1
ATOM 8562 C C . ILE D 1 113 ? 86.130 21.061 112.194 1.00 11.79 111 ILE D C 1
ATOM 8563 O O . ILE D 1 113 ? 86.429 19.954 111.715 1.00 12.44 111 ILE D O 1
ATOM 8568 N N . LYS D 1 114 ? 85.015 21.707 111.899 1.00 11.69 112 LYS D N 1
ATOM 8569 C CA . LYS D 1 114 ? 83.972 21.117 111.103 1.00 11.96 112 LYS D CA 1
ATOM 8570 C C . LYS D 1 114 ? 84.432 20.808 109.670 1.00 12.29 112 LYS D C 1
ATOM 8571 O O . LYS D 1 114 ? 84.068 19.767 109.107 1.00 12.48 112 LYS D O 1
ATOM 8577 N N . ALA D 1 115 ? 85.212 21.725 109.096 1.00 12.20 113 ALA D N 1
ATOM 8578 C CA . ALA D 1 115 ? 85.683 21.637 107.719 1.00 12.05 113 ALA D CA 1
ATOM 8579 C C . ALA D 1 115 ? 86.806 20.617 107.514 1.00 12.17 113 ALA D C 1
ATOM 8580 O O . ALA D 1 115 ? 87.011 20.133 106.379 1.00 12.18 113 ALA D O 1
ATOM 8582 N N . ALA D 1 116 ? 87.561 20.345 108.588 1.00 12.06 114 ALA D N 1
ATOM 8583 C CA . ALA D 1 116 ? 88.683 19.405 108.570 1.00 11.97 114 ALA D CA 1
ATOM 8584 C C . ALA D 1 116 ? 88.180 17.978 108.689 1.00 12.05 114 ALA D C 1
ATOM 8585 O O . ALA D 1 116 ? 88.658 17.038 107.998 1.00 11.95 114 ALA D O 1
ATOM 8587 N N . ILE D 1 117 ? 87.211 17.820 109.586 1.00 11.84 115 ILE D N 1
ATOM 8588 C CA . ILE D 1 117 ? 86.414 16.602 109.618 1.00 11.80 115 ILE D CA 1
ATOM 8589 C C . ILE D 1 117 ? 85.773 16.333 108.230 1.00 11.45 115 ILE D C 1
ATOM 8590 O O . ILE D 1 117 ? 85.918 15.251 107.696 1.00 11.63 115 ILE D O 1
ATOM 8595 N N . ALA D 1 118 ? 85.131 17.328 107.635 1.00 11.17 116 ALA D N 1
ATOM 8596 C CA . ALA D 1 118 ? 84.401 17.133 106.395 1.00 11.23 116 ALA D CA 1
ATOM 8597 C C . ALA D 1 118 ? 85.298 16.847 105.213 1.00 11.73 116 ALA D C 1
ATOM 8598 O O . ALA D 1 118 ? 84.890 16.089 104.335 1.00 12.10 116 ALA D O 1
ATOM 8600 N N . GLN D 1 119 ? 86.495 17.448 105.175 1.00 11.94 117 GLN D N 1
ATOM 8601 C CA . GLN D 1 119 ? 87.485 17.190 104.111 1.00 12.10 117 GLN D CA 1
ATOM 8602 C C . GLN D 1 119 ? 88.523 16.081 104.433 1.00 12.84 117 GLN D C 1
ATOM 8603 O O . GLN D 1 119 ? 89.455 15.838 103.648 1.00 12.31 117 GLN D O 1
ATOM 8609 N N . LYS D 1 120 ? 88.346 15.398 105.572 1.00 14.05 118 LYS D N 1
ATOM 8610 C CA . LYS D 1 120 ? 89.166 14.241 105.969 1.00 14.74 118 LYS D CA 1
ATOM 8611 C C . LYS D 1 120 ? 90.655 14.579 106.025 1.00 15.09 118 LYS D C 1
ATOM 8612 O O . LYS D 1 120 ? 91.493 13.837 105.517 1.00 14.82 118 LYS D O 1
ATOM 8618 N N . VAL D 1 121 ? 90.946 15.724 106.642 1.00 15.16 119 VAL D N 1
ATOM 8619 C CA . VAL D 1 121 ? 92.298 16.147 106.974 1.00 15.60 119 VAL D CA 1
ATOM 8620 C C . VAL D 1 121 ? 92.915 15.136 107.960 1.00 16.74 119 VAL D C 1
ATOM 8621 O O . VAL D 1 121 ? 92.194 14.381 108.642 1.00 16.59 119 VAL D O 1
ATOM 8625 N N . LYS D 1 122 ? 94.243 15.114 108.027 1.00 17.67 120 LYS D N 1
ATOM 8626 C CA . LYS D 1 122 ? 94.942 14.290 109.003 1.00 19.06 120 LYS D CA 1
ATOM 8627 C C . LYS D 1 122 ? 95.039 14.951 110.406 1.00 19.93 120 LYS D C 1
ATOM 8628 O O . LYS D 1 122 ? 94.644 14.336 111.423 1.00 21.02 120 LYS D O 1
ATOM 8634 N N . LYS D 1 123 ? 95.584 16.171 110.460 1.00 19.17 121 LYS D N 1
ATOM 8635 C CA . LYS D 1 123 ? 95.831 16.857 111.712 1.00 18.39 121 LYS D CA 1
ATOM 8636 C C . LYS D 1 123 ? 95.500 18.313 111.630 1.00 17.44 121 LYS D C 1
ATOM 8637 O O . LYS D 1 123 ? 95.576 18.923 110.576 1.00 17.44 121 LYS D O 1
ATOM 8643 N N . VAL D 1 124 ? 95.172 18.861 112.788 1.00 16.63 122 VAL D N 1
ATOM 8644 C CA . VAL D 1 124 ? 94.941 20.271 112.985 1.00 16.34 122 VAL D CA 1
ATOM 8645 C C . VAL D 1 124 ? 95.695 20.666 114.251 1.00 16.95 122 VAL D C 1
ATOM 8646 O O . VAL D 1 124 ? 95.427 20.110 115.348 1.00 16.89 122 VAL D O 1
ATOM 8650 N N . VAL D 1 125 ? 96.636 21.607 114.110 1.00 16.86 123 VAL D N 1
ATOM 8651 C CA . VAL D 1 125 ? 97.307 22.210 115.272 1.00 16.58 123 VAL D CA 1
ATOM 8652 C C . VAL D 1 125 ? 96.723 23.594 115.532 1.00 15.81 123 VAL D C 1
ATOM 8653 O O . VAL D 1 125 ? 96.799 24.466 114.674 1.00 15.12 123 VAL D O 1
ATOM 8657 N N . PHE D 1 126 ? 96.129 23.769 116.714 1.00 15.57 124 PHE D N 1
ATOM 8658 C CA . PHE D 1 126 ? 95.590 25.050 117.147 1.00 15.21 124 PHE D CA 1
ATOM 8659 C C . PHE D 1 126 ? 96.591 25.785 118.006 1.00 15.45 124 PHE D C 1
ATOM 8660 O O . PHE D 1 126 ? 97.170 25.229 118.939 1.00 15.76 124 PHE D O 1
ATOM 8668 N N . THR D 1 127 ? 96.704 27.065 117.725 1.00 15.45 125 THR D N 1
ATOM 8669 C CA . THR D 1 127 ? 97.762 27.892 118.212 1.00 15.54 125 THR D CA 1
ATOM 8670 C C . THR D 1 127 ? 97.054 28.790 119.208 1.00 15.81 125 THR D C 1
ATOM 8671 O O . THR D 1 127 ? 96.388 29.748 118.814 1.00 16.00 125 THR D O 1
ATOM 8675 N N . SER D 1 128 ? 97.143 28.412 120.490 1.00 15.92 126 SER D N 1
ATOM 8676 C CA . SER D 1 128 ? 96.475 29.100 121.621 1.00 16.03 126 SER D CA 1
ATOM 8677 C C . SER D 1 128 ? 97.504 29.877 122.402 1.00 16.73 126 SER D C 1
ATOM 8678 O O . SER D 1 128 ? 98.659 29.843 122.057 1.00 17.22 126 SER D O 1
ATOM 8681 N N . SER D 1 129 ? 97.081 30.566 123.457 1.00 18.29 127 SER D N 1
ATOM 8682 C CA . SER D 1 129 ? 97.967 31.358 124.320 1.00 19.69 127 SER D CA 1
ATOM 8683 C C . SER D 1 129 ? 97.930 30.834 125.747 1.00 21.54 127 SER D C 1
ATOM 8684 O O . SER D 1 129 ? 96.968 30.187 126.160 1.00 21.99 127 SER D O 1
ATOM 8687 N N . ASN D 1 130 ? 98.974 31.145 126.518 1.00 23.68 128 ASN D N 1
ATOM 8688 C CA . ASN D 1 130 ? 98.956 30.874 127.959 1.00 24.48 128 ASN D CA 1
ATOM 8689 C C . ASN D 1 130 ? 97.934 31.770 128.697 1.00 22.96 128 ASN D C 1
ATOM 8690 O O . ASN D 1 130 ? 97.557 31.481 129.819 1.00 22.48 128 ASN D O 1
ATOM 8695 N N . ALA D 1 131 ? 97.453 32.821 128.031 1.00 22.22 129 ALA D N 1
ATOM 8696 C CA . ALA D 1 131 ? 96.433 33.704 128.590 1.00 22.86 129 ALA D CA 1
ATOM 8697 C C . ALA D 1 131 ? 95.026 33.108 128.707 1.00 22.98 129 ALA D C 1
ATOM 8698 O O . ALA D 1 131 ? 94.109 33.771 129.211 1.00 23.47 129 ALA D O 1
ATOM 8700 N N . ALA D 1 132 ? 94.847 31.870 128.256 1.00 22.73 130 ALA D N 1
ATOM 8701 C CA . ALA D 1 132 ? 93.576 31.187 128.395 1.00 22.23 130 ALA D CA 1
ATOM 8702 C C . ALA D 1 132 ? 93.428 30.535 129.745 1.00 22.30 130 ALA D C 1
ATOM 8703 O O . ALA D 1 132 ? 92.382 29.937 129.988 1.00 23.25 130 ALA D O 1
ATOM 8705 N N . ILE D 1 133 ? 94.464 30.616 130.595 1.00 21.48 131 ILE D N 1
ATOM 8706 C CA . ILE D 1 133 ? 94.509 29.954 131.899 1.00 20.22 131 ILE D CA 1
ATOM 8707 C C . ILE D 1 133 ? 94.095 30.994 132.905 1.00 20.12 131 ILE D C 1
ATOM 8708 O O . ILE D 1 133 ? 94.778 31.999 133.057 1.00 19.19 131 ILE D O 1
ATOM 8713 N N . SER D 1 134 ? 92.979 30.731 133.597 1.00 20.35 132 SER D N 1
ATOM 8714 C CA . SER D 1 134 ? 92.462 31.621 134.635 1.00 19.47 132 SER D CA 1
ATOM 8715 C C . SER D 1 134 ? 92.429 33.064 134.093 1.00 19.63 132 SER D C 1
ATOM 8716 O O . SER D 1 134 ? 92.991 33.981 134.697 1.00 20.38 132 SER D O 1
ATOM 8719 N N . PRO D 1 135 ? 91.784 33.258 132.931 1.00 19.51 133 PRO D N 1
ATOM 8720 C CA . PRO D 1 135 ? 91.819 34.542 132.257 1.00 19.47 133 PRO D CA 1
ATOM 8721 C C . PRO D 1 135 ? 91.106 35.685 132.986 1.00 19.10 133 PRO D C 1
ATOM 8722 O O . PRO D 1 135 ? 90.169 35.465 133.763 1.00 19.38 133 PRO D O 1
ATOM 8726 N N . THR D 1 136 ? 91.582 36.895 132.709 1.00 19.03 134 THR D N 1
ATOM 8727 C CA . THR D 1 136 ? 90.969 38.145 133.146 1.00 18.81 134 THR D CA 1
ATOM 8728 C C . THR D 1 136 ? 90.521 38.985 131.920 1.00 17.86 134 THR D C 1
ATOM 8729 O O . THR D 1 136 ? 90.253 40.192 132.041 1.00 17.03 134 THR D O 1
ATOM 8733 N N . ASN D 1 137 ? 90.431 38.346 130.748 1.00 17.18 135 ASN D N 1
ATOM 8734 C CA . ASN D 1 137 ? 89.898 39.000 129.549 1.00 17.05 135 ASN D CA 1
ATOM 8735 C C . ASN D 1 137 ? 89.152 38.071 128.608 1.00 16.72 135 ASN D C 1
ATOM 8736 O O . ASN D 1 137 ? 89.249 36.822 128.667 1.00 16.03 135 ASN D O 1
ATOM 8741 N N . ASN D 1 138 ? 88.419 38.743 127.725 1.00 16.04 136 ASN D N 1
ATOM 8742 C CA . ASN D 1 138 ? 87.643 38.119 126.679 1.00 15.30 136 ASN D CA 1
ATOM 8743 C C . ASN D 1 138 ? 88.581 37.279 125.847 1.00 14.71 136 ASN D C 1
ATOM 8744 O O . ASN D 1 138 ? 88.351 36.081 125.687 1.00 14.49 136 ASN D O 1
ATOM 8749 N N . TYR D 1 139 ? 89.672 37.897 125.381 1.00 14.55 137 TYR D N 1
ATOM 8750 C CA . TYR D 1 139 ? 90.669 37.213 124.536 1.00 13.99 137 TYR D CA 1
ATOM 8751 C C . TYR D 1 139 ? 91.027 35.890 125.129 1.00 13.28 137 TYR D C 1
ATOM 8752 O O . TYR D 1 139 ? 90.942 34.896 124.461 1.00 13.31 137 TYR D O 1
ATOM 8761 N N . GLY D 1 140 ? 91.416 35.893 126.395 1.00 13.10 138 GLY D N 1
ATOM 8762 C CA . GLY D 1 140 ? 91.700 34.663 127.119 1.00 13.14 138 GLY D CA 1
ATOM 8763 C C . GLY D 1 140 ? 90.501 33.725 127.210 1.00 13.18 138 GLY D C 1
ATOM 8764 O O . GLY D 1 140 ? 90.633 32.507 127.022 1.00 13.40 138 GLY D O 1
ATOM 8765 N N . ALA D 1 141 ? 89.328 34.280 127.489 1.00 12.78 139 ALA D N 1
ATOM 8766 C CA . ALA D 1 141 ? 88.118 33.479 127.482 1.00 12.79 139 ALA D CA 1
ATOM 8767 C C . ALA D 1 141 ? 87.851 32.796 126.130 1.00 12.93 139 ALA D C 1
ATOM 8768 O O . ALA D 1 141 ? 87.349 31.670 126.101 1.00 12.67 139 ALA D O 1
ATOM 8770 N N . THR D 1 142 ? 88.183 33.462 125.016 1.00 13.08 140 THR D N 1
ATOM 8771 C CA . THR D 1 142 ? 88.002 32.853 123.678 1.00 12.91 140 THR D CA 1
ATOM 8772 C C . THR D 1 142 ? 88.989 31.712 123.453 1.00 12.67 140 THR D C 1
ATOM 8773 O O . THR D 1 142 ? 88.658 30.689 122.862 1.00 12.70 140 THR D O 1
ATOM 8777 N N . LYS D 1 143 ? 90.202 31.875 123.944 1.00 12.51 141 LYS D N 1
ATOM 8778 C CA . LYS D 1 143 ? 91.169 30.804 123.846 1.00 12.52 141 LYS D CA 1
ATOM 8779 C C . LYS D 1 143 ? 90.755 29.614 124.738 1.00 12.63 141 LYS D C 1
ATOM 8780 O O . LYS D 1 143 ? 90.775 28.454 124.296 1.00 12.55 141 LYS D O 1
ATOM 8786 N N . LEU D 1 144 ? 90.341 29.885 125.966 1.00 12.35 142 LEU D N 1
ATOM 8787 C CA . LEU D 1 144 ? 89.857 28.811 126.812 1.00 12.22 142 LEU D CA 1
ATOM 8788 C C . LEU D 1 144 ? 88.765 28.010 126.073 1.00 12.18 142 LEU D C 1
ATOM 8789 O O . LEU D 1 144 ? 88.880 26.791 125.911 1.00 11.86 142 LEU D O 1
ATOM 8794 N N . THR D 1 145 ? 87.758 28.724 125.580 1.00 12.01 143 THR D N 1
ATOM 8795 C CA . THR D 1 145 ? 86.684 28.153 124.791 1.00 12.26 143 THR D CA 1
ATOM 8796 C C . THR D 1 145 ? 87.199 27.430 123.544 1.00 12.43 143 THR D C 1
ATOM 8797 O O . THR D 1 145 ? 86.816 26.292 123.286 1.00 12.77 143 THR D O 1
ATOM 8801 N N . ALA D 1 146 ? 88.078 28.070 122.786 1.00 12.56 144 ALA D N 1
ATOM 8802 C CA . ALA D 1 146 ? 88.692 27.426 121.617 1.00 12.68 144 ALA D CA 1
ATOM 8803 C C . ALA D 1 146 ? 89.460 26.157 121.978 1.00 12.58 144 ALA D C 1
ATOM 8804 O O . ALA D 1 146 ? 89.327 25.161 121.316 1.00 12.32 144 ALA D O 1
ATOM 8806 N N . GLU D 1 147 ? 90.280 26.210 123.022 1.00 12.91 145 GLU D N 1
ATOM 8807 C CA . GLU D 1 147 ? 90.947 25.016 123.531 1.00 13.01 145 GLU D CA 1
ATOM 8808 C C . GLU D 1 147 ? 89.955 23.944 123.883 1.00 13.50 145 GLU D C 1
ATOM 8809 O O . GLU D 1 147 ? 90.192 22.750 123.680 1.00 13.62 145 GLU D O 1
ATOM 8815 N N . ARG D 1 148 ? 88.830 24.385 124.408 1.00 14.14 146 ARG D N 1
ATOM 8816 C CA . ARG D 1 148 ? 87.787 23.469 124.791 1.00 14.50 146 ARG D CA 1
ATOM 8817 C C . ARG D 1 148 ? 87.033 22.894 123.594 1.00 14.43 146 ARG D C 1
ATOM 8818 O O . ARG D 1 148 ? 86.646 21.712 123.620 1.00 14.90 146 ARG D O 1
ATOM 8826 N N . LEU D 1 149 ? 86.847 23.692 122.547 1.00 14.20 147 LEU D N 1
ATOM 8827 C CA . LEU D 1 149 ? 86.407 23.152 121.243 1.00 14.44 147 LEU D CA 1
ATOM 8828 C C . LEU D 1 149 ? 87.365 22.087 120.635 1.00 15.55 147 LEU D C 1
ATOM 8829 O O . LEU D 1 149 ? 86.926 21.095 120.065 1.00 16.09 147 LEU D O 1
ATOM 8834 N N . ILE D 1 150 ? 88.672 22.300 120.734 1.00 16.93 148 ILE D N 1
ATOM 8835 C CA . ILE D 1 150 ? 89.638 21.376 120.129 1.00 18.06 148 ILE D CA 1
ATOM 8836 C C . ILE D 1 150 ? 89.601 19.998 120.815 1.00 18.14 148 ILE D C 1
ATOM 8837 O O . ILE D 1 150 ? 89.637 18.977 120.123 1.00 18.56 148 ILE D O 1
ATOM 8842 N N . THR D 1 151 ? 89.497 19.983 122.144 1.00 17.92 149 THR D N 1
ATOM 8843 C CA . THR D 1 151 ? 89.363 18.737 122.930 1.00 18.04 149 THR D CA 1
ATOM 8844 C C . THR D 1 151 ? 88.042 17.991 122.705 1.00 17.01 149 THR D C 1
ATOM 8845 O O . THR D 1 151 ? 87.995 16.772 122.798 1.00 15.99 149 THR D O 1
ATOM 8849 N N . SER D 1 152 ? 86.982 18.746 122.438 1.00 17.05 150 SER D N 1
ATOM 8850 C CA . SER D 1 152 ? 85.637 18.189 122.190 1.00 17.36 150 SER D CA 1
ATOM 8851 C C . SER D 1 152 ? 85.537 17.465 120.848 1.00 16.97 150 SER D C 1
ATOM 8852 O O . SER D 1 152 ? 84.978 16.373 120.766 1.00 17.40 150 SER D O 1
ATOM 8855 N N . ALA D 1 153 ? 86.060 18.103 119.807 1.00 16.45 151 ALA D N 1
ATOM 8856 C CA . ALA D 1 153 ? 86.201 17.496 118.490 1.00 16.29 151 ALA D CA 1
ATOM 8857 C C . ALA D 1 153 ? 86.874 16.140 118.564 1.00 16.30 151 ALA D C 1
ATOM 8858 O O . ALA D 1 153 ? 86.377 15.172 117.975 1.00 16.85 151 ALA D O 1
ATOM 8860 N N . GLU D 1 154 ? 87.990 16.080 119.295 1.00 15.93 152 GLU D N 1
ATOM 8861 C CA . GLU D 1 154 ? 88.764 14.840 119.469 1.00 15.97 152 GLU D CA 1
ATOM 8862 C C . GLU D 1 154 ? 87.953 13.731 120.124 1.00 16.65 152 GLU D C 1
ATOM 8863 O O . GLU D 1 154 ? 87.851 12.609 119.605 1.00 16.01 152 GLU D O 1
ATOM 8869 N N . TYR D 1 155 ? 87.380 14.075 121.269 1.00 17.45 153 TYR D N 1
ATOM 8870 C CA . TYR D 1 155 ? 86.627 13.141 122.071 1.00 18.21 153 TYR D CA 1
ATOM 8871 C C . TYR D 1 155 ? 85.441 12.533 121.297 1.00 18.33 153 TYR D C 1
ATOM 8872 O O . TYR D 1 155 ? 85.221 11.335 121.361 1.00 18.29 153 TYR D O 1
ATOM 8881 N N . SER D 1 156 ? 84.718 13.349 120.534 1.00 19.16 154 SER D N 1
ATOM 8882 C CA . SER D 1 156 ? 83.578 12.878 119.729 1.00 19.85 154 SER D CA 1
ATOM 8883 C C . SER D 1 156 ? 83.830 12.780 118.187 1.00 20.21 154 SER D C 1
ATOM 8884 O O . SER D 1 156 ? 82.881 12.646 117.408 1.00 19.58 154 SER D O 1
ATOM 8887 N N . LYS D 1 157 ? 85.095 12.837 117.756 1.00 21.00 155 LYS D N 1
ATOM 8888 C CA . LYS D 1 157 ? 85.545 12.330 116.426 1.00 21.81 155 LYS D CA 1
ATOM 8889 C C . LYS D 1 157 ? 84.633 11.269 115.821 1.00 21.88 155 LYS D C 1
ATOM 8890 O O . LYS D 1 157 ? 84.297 11.323 114.649 1.00 22.37 155 LYS D O 1
ATOM 8896 N N . GLY D 1 158 ? 84.327 10.265 116.637 1.00 22.35 156 GLY D N 1
ATOM 8897 C CA . GLY D 1 158 ? 83.530 9.133 116.238 1.00 23.15 156 GLY D CA 1
ATOM 8898 C C . GLY D 1 158 ? 84.394 8.208 115.423 1.00 23.86 156 GLY D C 1
ATOM 8899 O O . GLY D 1 158 ? 85.120 7.368 115.959 1.00 24.45 156 GLY D O 1
ATOM 8900 N N . SER D 1 159 ? 84.306 8.373 114.115 1.00 24.18 157 SER D N 1
ATOM 8901 C CA . SER D 1 159 ? 85.030 7.546 113.187 1.00 23.69 157 SER D CA 1
ATOM 8902 C C . SER D 1 159 ? 85.964 8.339 112.299 1.00 22.87 157 SER D C 1
ATOM 8903 O O . SER D 1 159 ? 86.636 7.740 111.460 1.00 22.42 157 SER D O 1
ATOM 8906 N N . SER D 1 160 ? 86.011 9.667 112.473 1.00 22.38 158 SER D N 1
ATOM 8907 C CA . SER D 1 160 ? 86.968 10.514 111.765 1.00 21.78 158 SER D CA 1
ATOM 8908 C C . SER D 1 160 ? 88.372 10.064 112.185 1.00 22.83 158 SER D C 1
ATOM 8909 O O . SER D 1 160 ? 88.604 9.695 113.364 1.00 22.70 158 SER D O 1
ATOM 8912 N N . GLU D 1 161 ? 89.276 10.028 111.203 1.00 22.49 159 GLU D N 1
ATOM 8913 C CA . GLU D 1 161 ? 90.702 9.837 111.456 1.00 22.29 159 GLU D CA 1
ATOM 8914 C C . GLU D 1 161 ? 91.440 11.153 111.760 1.00 19.69 159 GLU D C 1
ATOM 8915 O O . GLU D 1 161 ? 92.593 11.113 112.184 1.00 19.10 159 GLU D O 1
ATOM 8921 N N . THR D 1 162 ? 90.782 12.298 111.548 1.00 18.10 160 THR D N 1
ATOM 8922 C CA . THR D 1 162 ? 91.374 13.621 111.759 1.00 17.56 160 THR D CA 1
ATOM 8923 C C . THR D 1 162 ? 91.814 13.790 113.201 1.00 17.52 160 THR D C 1
ATOM 8924 O O . THR D 1 162 ? 91.162 13.291 114.081 1.00 18.26 160 THR D O 1
ATOM 8928 N N . THR D 1 163 ? 92.906 14.498 113.445 1.00 17.26 161 THR D N 1
ATOM 8929 C CA . THR D 1 163 ? 93.461 14.615 114.783 1.00 17.11 161 THR D CA 1
ATOM 8930 C C . THR D 1 163 ? 93.509 16.060 115.217 1.00 17.17 161 THR D C 1
ATOM 8931 O O . THR D 1 163 ? 93.768 16.934 114.418 1.00 18.09 161 THR D O 1
ATOM 8935 N N . PHE D 1 164 ? 93.294 16.312 116.499 1.00 17.05 162 PHE D N 1
ATOM 8936 C CA . PHE D 1 164 ? 93.150 17.668 116.981 1.00 17.11 162 PHE D CA 1
ATOM 8937 C C . PHE D 1 164 ? 94.075 17.960 118.160 1.00 17.55 162 PHE D C 1
ATOM 8938 O O . PHE D 1 164 ? 94.058 17.219 119.129 1.00 18.54 162 PHE D O 1
ATOM 8946 N N . THR D 1 165 ? 94.883 19.023 118.069 1.00 17.39 163 THR D N 1
ATOM 8947 C CA . THR D 1 165 ? 95.859 19.336 119.104 1.00 18.06 163 THR D CA 1
ATOM 8948 C C . THR D 1 165 ? 96.049 20.818 119.250 1.00 18.41 163 THR D C 1
ATOM 8949 O O . THR D 1 165 ? 95.996 21.544 118.262 1.00 18.66 163 THR D O 1
ATOM 8953 N N . SER D 1 166 ? 96.338 21.244 120.482 1.00 18.60 164 SER D N 1
ATOM 8954 C CA . SER D 1 166 ? 96.676 22.621 120.790 1.00 18.43 164 SER D CA 1
ATOM 8955 C C . SER D 1 166 ? 98.126 22.778 121.283 1.00 18.86 164 SER D C 1
ATOM 8956 O O . SER D 1 166 ? 98.732 21.878 121.852 1.00 19.43 164 SER D O 1
ATOM 8959 N N . VAL D 1 167 ? 98.656 23.959 121.031 1.00 18.73 165 VAL D N 1
ATOM 8960 C CA . VAL D 1 167 ? 99.997 24.382 121.393 1.00 18.13 165 VAL D CA 1
ATOM 8961 C C . VAL D 1 167 ? 99.727 25.668 122.137 1.00 18.47 165 VAL D C 1
ATOM 8962 O O . VAL D 1 167 ? 98.739 26.335 121.826 1.00 19.73 165 VAL D O 1
ATOM 8966 N N . ARG D 1 168 ? 100.574 26.065 123.078 1.00 18.41 166 ARG D N 1
ATOM 8967 C CA . ARG D 1 168 ? 100.196 27.186 123.962 1.00 17.53 166 ARG D CA 1
ATOM 8968 C C . ARG D 1 168 ? 101.355 28.141 124.198 1.00 16.57 166 ARG D C 1
ATOM 8969 O O . ARG D 1 168 ? 102.183 27.910 125.073 1.00 16.83 166 ARG D O 1
ATOM 8977 N N . PHE D 1 169 ? 101.397 29.214 123.397 1.00 15.84 167 PHE D N 1
ATOM 8978 C CA . PHE D 1 169 ? 102.499 30.214 123.417 1.00 15.30 167 PHE D CA 1
ATOM 8979 C C . PHE D 1 169 ? 102.400 31.190 124.579 1.00 15.10 167 PHE D C 1
ATOM 8980 O O . PHE D 1 169 ? 101.313 31.465 125.094 1.00 15.41 167 PHE D O 1
ATOM 8988 N N . GLY D 1 170 ? 103.545 31.761 124.927 1.00 14.74 168 GLY D N 1
ATOM 8989 C CA . GLY D 1 170 ? 103.594 33.020 125.659 1.00 14.59 168 GLY D CA 1
ATOM 8990 C C . GLY D 1 170 ? 104.193 34.011 124.708 1.00 14.42 168 GLY D C 1
ATOM 8991 O O . GLY D 1 170 ? 104.423 33.689 123.563 1.00 14.56 168 GLY D O 1
ATOM 8992 N N . ASN D 1 171 ? 104.442 35.216 125.185 1.00 14.78 169 ASN D N 1
ATOM 8993 C CA . ASN D 1 171 ? 104.780 36.323 124.318 1.00 15.24 169 ASN D CA 1
ATOM 8994 C C . ASN D 1 171 ? 105.803 35.958 123.274 1.00 15.97 169 ASN D C 1
ATOM 8995 O O . ASN D 1 171 ? 106.943 35.659 123.601 1.00 15.71 169 ASN D O 1
ATOM 9000 N N . VAL D 1 172 ? 105.392 35.989 122.013 1.00 17.76 170 VAL D N 1
ATOM 9001 C CA . VAL D 1 172 ? 106.324 35.763 120.920 1.00 19.39 170 VAL D CA 1
ATOM 9002 C C . VAL D 1 172 ? 107.064 37.069 120.642 1.00 20.77 170 VAL D C 1
ATOM 9003 O O . VAL D 1 172 ? 106.436 38.046 120.227 1.00 23.65 170 VAL D O 1
ATOM 9007 N N . MET D 1 173 ? 108.380 37.090 120.888 1.00 21.06 171 MET D N 1
ATOM 9008 C CA . MET D 1 173 ? 109.143 38.350 120.870 1.00 20.96 171 MET D CA 1
ATOM 9009 C C . MET D 1 173 ? 109.231 38.942 119.478 1.00 20.51 171 MET D C 1
ATOM 9010 O O . MET D 1 173 ? 109.605 38.262 118.523 1.00 19.38 171 MET D O 1
ATOM 9015 N N . GLY D 1 174 ? 108.815 40.209 119.387 1.00 20.87 172 GLY D N 1
ATOM 9016 C CA . GLY D 1 174 ? 108.863 40.980 118.137 1.00 20.56 172 GLY D CA 1
ATOM 9017 C C . GLY D 1 174 ? 107.693 40.818 117.186 1.00 19.84 172 GLY D C 1
ATOM 9018 O O . GLY D 1 174 ? 107.619 41.558 116.199 1.00 19.33 172 GLY D O 1
ATOM 9019 N N . SER D 1 175 ? 106.775 39.891 117.498 1.00 19.29 173 SER D N 1
ATOM 9020 C CA . SER D 1 175 ? 105.619 39.598 116.652 1.00 19.04 173 SER D CA 1
ATOM 9021 C C . SER D 1 175 ? 104.718 40.817 116.454 1.00 19.37 173 SER D C 1
ATOM 9022 O O . SER D 1 175 ? 104.625 41.684 117.321 1.00 17.85 173 SER D O 1
ATOM 9025 N N . ARG D 1 176 ? 104.050 40.842 115.303 1.00 20.16 174 ARG D N 1
ATOM 9026 C CA . ARG D 1 176 ? 103.305 42.014 114.841 1.00 20.84 174 ARG D CA 1
ATOM 9027 C C . ARG D 1 176 ? 102.513 42.658 115.955 1.00 20.57 174 ARG D C 1
ATOM 9028 O O . ARG D 1 176 ? 101.720 41.989 116.603 1.00 22.08 174 ARG D O 1
ATOM 9036 N N . GLY D 1 177 ? 102.753 43.948 116.179 1.00 20.03 175 GLY D N 1
ATOM 9037 C CA . GLY D 1 177 ? 101.941 44.741 117.094 1.00 19.41 175 GLY D CA 1
ATOM 9038 C C . GLY D 1 177 ? 102.164 44.496 118.570 1.00 18.98 175 GLY D C 1
ATOM 9039 O O . GLY D 1 177 ? 101.254 44.721 119.351 1.00 19.41 175 GLY D O 1
ATOM 9040 N N . SER D 1 178 ? 103.366 44.070 118.957 1.00 19.16 176 SER D N 1
ATOM 9041 C CA . SER D 1 178 ? 103.707 43.796 120.361 1.00 19.85 176 SER D CA 1
ATOM 9042 C C . SER D 1 178 ? 104.702 44.846 120.920 1.00 20.60 176 SER D C 1
ATOM 9043 O O . SER D 1 178 ? 105.085 45.793 120.209 1.00 21.17 176 SER D O 1
ATOM 9046 N N . VAL D 1 179 ? 105.097 44.689 122.188 1.00 20.03 177 VAL D N 1
ATOM 9047 C CA . VAL D 1 179 ? 105.672 45.799 122.952 1.00 19.77 177 VAL D CA 1
ATOM 9048 C C . VAL D 1 179 ? 107.069 46.221 122.476 1.00 20.20 177 VAL D C 1
ATOM 9049 O O . VAL D 1 179 ? 107.378 47.407 122.514 1.00 20.65 177 VAL D O 1
ATOM 9053 N N . ILE D 1 180 ? 107.888 45.271 122.021 1.00 20.32 178 ILE D N 1
ATOM 9054 C CA . ILE D 1 180 ? 109.259 45.566 121.576 1.00 20.86 178 ILE D CA 1
ATOM 9055 C C . ILE D 1 180 ? 109.350 46.520 120.345 1.00 22.76 178 ILE D C 1
ATOM 9056 O O . ILE D 1 180 ? 110.079 47.533 120.400 1.00 23.46 178 ILE D O 1
ATOM 9061 N N . PRO D 1 181 ? 108.632 46.210 119.240 1.00 24.22 179 PRO D N 1
ATOM 9062 C CA . PRO D 1 181 ? 108.607 47.151 118.094 1.00 24.71 179 PRO D CA 1
ATOM 9063 C C . PRO D 1 181 ? 107.923 48.480 118.381 1.00 24.46 179 PRO D C 1
ATOM 9064 O O . PRO D 1 181 ? 108.206 49.451 117.686 1.00 26.01 179 PRO D O 1
ATOM 9068 N N . LEU D 1 182 ? 106.999 48.495 119.350 1.00 23.56 180 LEU D N 1
ATOM 9069 C CA . LEU D 1 182 ? 106.282 49.705 119.764 1.00 21.76 180 LEU D CA 1
ATOM 9070 C C . LEU D 1 182 ? 107.242 50.659 120.462 1.00 21.91 180 LEU D C 1
ATOM 9071 O O . LEU D 1 182 ? 107.330 51.825 120.118 1.00 20.95 180 LEU D O 1
ATOM 9076 N N . PHE D 1 183 ? 107.966 50.125 121.436 1.00 22.97 181 PHE D N 1
ATOM 9077 C CA . PHE D 1 183 ? 108.982 50.861 122.191 1.00 24.37 181 PHE D CA 1
ATOM 9078 C C . PHE D 1 183 ? 110.126 51.424 121.316 1.00 25.81 181 PHE D C 1
ATOM 9079 O O . PHE D 1 183 ? 110.434 52.624 121.415 1.00 26.36 181 PHE D O 1
ATOM 9087 N N . GLU D 1 184 ? 110.726 50.596 120.449 1.00 25.24 182 GLU D N 1
ATOM 9088 C CA . GLU D 1 184 ? 111.655 51.112 119.426 1.00 24.97 182 GLU D CA 1
ATOM 9089 C C . GLU D 1 184 ? 111.060 52.317 118.682 1.00 24.89 182 GLU D C 1
ATOM 9090 O O . GLU D 1 184 ? 111.687 53.359 118.567 1.00 23.86 182 GLU D O 1
ATOM 9096 N N . ASN D 1 185 ? 109.824 52.165 118.224 1.00 26.72 183 ASN D N 1
ATOM 9097 C CA . ASN D 1 185 ? 109.134 53.184 117.401 1.00 28.10 183 ASN D CA 1
ATOM 9098 C C . ASN D 1 185 ? 108.770 54.450 118.185 1.00 28.67 183 ASN D C 1
ATOM 9099 O O . ASN D 1 185 ? 108.913 55.588 117.688 1.00 30.36 183 ASN D O 1
ATOM 9104 N N . GLN D 1 186 ? 108.300 54.228 119.409 1.00 27.42 184 GLN D N 1
ATOM 9105 C CA . GLN D 1 186 ? 107.987 55.298 120.329 1.00 27.18 184 GLN D CA 1
ATOM 9106 C C . GLN D 1 186 ? 109.239 56.122 120.661 1.00 27.94 184 GLN D C 1
ATOM 9107 O O . GLN D 1 186 ? 109.155 57.336 120.806 1.00 27.24 184 GLN D O 1
ATOM 9113 N N . ILE D 1 187 ? 110.392 55.472 120.777 1.00 29.70 185 ILE D N 1
ATOM 9114 C CA . ILE D 1 187 ? 111.645 56.200 121.002 1.00 31.63 185 ILE D CA 1
ATOM 9115 C C . ILE D 1 187 ? 112.045 56.983 119.750 1.00 33.80 185 ILE D C 1
ATOM 9116 O O . ILE D 1 187 ? 112.387 58.165 119.865 1.00 35.21 185 ILE D O 1
ATOM 9121 N N . LYS D 1 188 ? 112.017 56.332 118.581 1.00 34.29 186 LYS D N 1
ATOM 9122 C CA . LYS D 1 188 ? 112.398 56.977 117.312 1.00 36.80 186 LYS D CA 1
ATOM 9123 C C . LYS D 1 188 ? 111.654 58.264 116.999 1.00 39.34 186 LYS D C 1
ATOM 9124 O O . LYS D 1 188 ? 112.271 59.277 116.653 1.00 37.70 186 LYS D O 1
ATOM 9130 N N . GLU D 1 189 ? 110.327 58.196 117.098 1.00 43.23 187 GLU D N 1
ATOM 9131 C CA . GLU D 1 189 ? 109.451 59.279 116.634 1.00 48.16 187 GLU D CA 1
ATOM 9132 C C . GLU D 1 189 ? 109.211 60.365 117.691 1.00 49.36 187 GLU D C 1
ATOM 9133 O O . GLU D 1 189 ? 109.380 61.553 117.404 1.00 55.36 187 GLU D O 1
ATOM 9139 N N . ASN D 1 190 ? 108.836 59.956 118.901 1.00 47.98 188 ASN D N 1
ATOM 9140 C CA . ASN D 1 190 ? 108.413 60.889 119.959 1.00 45.99 188 ASN D CA 1
ATOM 9141 C C . ASN D 1 190 ? 109.414 61.084 121.129 1.00 46.20 188 ASN D C 1
ATOM 9142 O O . ASN D 1 190 ? 109.417 62.138 121.764 1.00 48.17 188 ASN D O 1
ATOM 9147 N N . GLN D 1 191 ? 110.288 60.102 121.362 1.00 45.16 189 GLN D N 1
ATOM 9148 C CA . GLN D 1 191 ? 111.187 60.054 122.530 1.00 44.36 189 GLN D CA 1
ATOM 9149 C C . GLN D 1 191 ? 110.434 59.968 123.857 1.00 41.83 189 GLN D C 1
ATOM 9150 O O . GLN D 1 191 ? 110.820 60.572 124.854 1.00 42.43 189 GLN D O 1
ATOM 9156 N N . LYS D 1 192 ? 109.347 59.210 123.837 1.00 42.19 190 LYS D N 1
ATOM 9157 C CA . LYS D 1 192 ? 108.591 58.823 125.020 1.00 41.86 190 LYS D CA 1
ATOM 9158 C C . LYS D 1 192 ? 108.423 57.325 124.890 1.00 39.62 190 LYS D C 1
ATOM 9159 O O . LYS D 1 192 ? 108.145 56.839 123.810 1.00 38.82 190 LYS D O 1
ATOM 9165 N N . ILE D 1 193 ? 108.595 56.588 125.972 1.00 38.63 191 ILE D N 1
ATOM 9166 C CA . ILE D 1 193 ? 108.073 55.226 126.040 1.00 35.73 191 ILE D CA 1
ATOM 9167 C C . ILE D 1 193 ? 106.732 55.335 126.762 1.00 34.65 191 ILE D C 1
ATOM 9168 O O . ILE D 1 193 ? 106.543 56.234 127.593 1.00 35.92 191 ILE D O 1
ATOM 9173 N N . THR D 1 194 ? 105.791 54.460 126.424 1.00 32.59 192 THR D N 1
ATOM 9174 C CA . THR D 1 194 ? 104.495 54.444 127.099 1.00 31.38 192 THR D CA 1
ATOM 9175 C C . THR D 1 194 ? 104.339 53.105 127.857 1.00 30.42 192 THR D C 1
ATOM 9176 O O . THR D 1 194 ? 104.279 52.015 127.274 1.00 29.58 192 THR D O 1
ATOM 9180 N N . VAL D 1 195 ? 104.303 53.197 129.176 1.00 29.84 193 VAL D N 1
ATOM 9181 C CA . VAL D 1 195 ? 104.498 52.034 130.016 1.00 29.59 193 VAL D CA 1
ATOM 9182 C C . VAL D 1 195 ? 103.249 51.849 130.890 1.00 29.24 193 VAL D C 1
ATOM 9183 O O . VAL D 1 195 ? 102.832 52.775 131.580 1.00 29.63 193 VAL D O 1
ATOM 9187 N N . THR D 1 196 ? 102.628 50.671 130.809 1.00 28.29 194 THR D N 1
ATOM 9188 C CA . THR D 1 196 ? 101.364 50.382 131.504 1.00 27.01 194 THR D CA 1
ATOM 9189 C C . THR D 1 196 ? 101.614 50.357 133.019 1.00 26.61 194 THR D C 1
ATOM 9190 O O . THR D 1 196 ? 101.312 51.325 133.733 1.00 27.29 194 THR D O 1
ATOM 9194 N N . ASP D 1 197 ? 102.224 49.271 133.485 1.00 24.37 195 ASP D N 1
ATOM 9195 C CA . ASP D 1 197 ? 102.454 49.049 134.886 1.00 23.02 195 ASP D CA 1
ATOM 9196 C C . ASP D 1 197 ? 103.724 48.210 134.927 1.00 22.74 195 ASP D C 1
ATOM 9197 O O . ASP D 1 197 ? 103.734 47.082 134.437 1.00 23.11 195 ASP D O 1
ATOM 9202 N N . LEU D 1 198 ? 104.794 48.768 135.486 1.00 22.17 196 LEU D N 1
ATOM 9203 C CA . LEU D 1 198 ? 106.133 48.169 135.351 1.00 21.90 196 LEU D CA 1
ATOM 9204 C C . LEU D 1 198 ? 106.391 46.838 136.064 1.00 21.56 196 LEU D C 1
ATOM 9205 O O . LEU D 1 198 ? 107.332 46.137 135.717 1.00 22.14 196 LEU D O 1
ATOM 9210 N N . SER D 1 199 ? 105.583 46.483 137.052 1.00 21.30 197 SER D N 1
ATOM 9211 C CA . SER D 1 199 ? 105.799 45.233 137.795 1.00 21.23 197 SER D CA 1
ATOM 9212 C C . SER D 1 199 ? 105.172 43.990 137.133 1.00 21.67 197 SER D C 1
ATOM 9213 O O . SER D 1 199 ? 105.150 42.909 137.735 1.00 22.12 197 SER D O 1
ATOM 9216 N N . MET D 1 200 ? 104.642 44.148 135.919 1.00 22.01 198 MET D N 1
ATOM 9217 C CA . MET D 1 200 ? 104.081 43.035 135.147 1.00 22.02 198 MET D CA 1
ATOM 9218 C C . MET D 1 200 ? 105.171 42.063 134.699 1.00 21.05 198 MET D C 1
ATOM 9219 O O . MET D 1 200 ? 106.274 42.475 134.350 1.00 22.77 198 MET D O 1
ATOM 9224 N N . SER D 1 201 ? 104.864 40.779 134.715 1.00 20.04 199 SER D N 1
ATOM 9225 C CA . SER D 1 201 ? 105.817 39.746 134.296 1.00 20.17 199 SER D CA 1
ATOM 9226 C C . SER D 1 201 ? 105.175 38.907 133.184 1.00 20.20 199 SER D C 1
ATOM 9227 O O . SER D 1 201 ? 103.967 38.706 133.193 1.00 21.21 199 SER D O 1
ATOM 9230 N N . ARG D 1 202 ? 105.972 38.434 132.230 1.00 20.16 200 ARG D N 1
ATOM 9231 C CA . ARG D 1 202 ? 105.463 37.657 131.093 1.00 20.70 200 ARG D CA 1
ATOM 9232 C C . ARG D 1 202 ? 106.407 36.503 130.753 1.00 20.41 200 ARG D C 1
ATOM 9233 O O . ARG D 1 202 ? 107.638 36.693 130.731 1.00 19.81 200 ARG D O 1
ATOM 9241 N N . PHE D 1 203 ? 105.837 35.323 130.473 1.00 19.63 201 PHE D N 1
ATOM 9242 C CA . PHE D 1 203 ? 106.587 34.228 129.845 1.00 19.04 201 PHE D CA 1
ATOM 9243 C C . PHE D 1 203 ? 106.814 34.625 128.391 1.00 17.85 201 PHE D C 1
ATOM 9244 O O . PHE D 1 203 ? 105.857 34.958 127.715 1.00 17.03 201 PHE D O 1
ATOM 9252 N N . MET D 1 204 ? 108.059 34.635 127.919 1.00 17.79 202 MET D N 1
ATOM 9253 C CA . MET D 1 204 ? 108.346 35.025 126.524 1.00 18.05 202 MET D CA 1
ATOM 9254 C C . MET D 1 204 ? 109.195 33.989 125.802 1.00 18.57 202 MET D C 1
ATOM 9255 O O . MET D 1 204 ? 110.152 33.466 126.370 1.00 19.65 202 MET D O 1
ATOM 9260 N N . MET D 1 205 ? 108.837 33.730 124.545 1.00 18.24 203 MET D N 1
ATOM 9261 C CA . MET D 1 205 ? 109.545 32.803 123.677 1.00 18.19 203 MET D CA 1
ATOM 9262 C C . MET D 1 205 ? 109.962 33.564 122.415 1.00 18.29 203 MET D C 1
ATOM 9263 O O . MET D 1 205 ? 109.435 34.651 122.124 1.00 17.52 203 MET D O 1
ATOM 9268 N N . THR D 1 206 ? 110.933 32.998 121.697 1.00 18.25 204 THR D N 1
ATOM 9269 C CA . THR D 1 206 ? 111.399 33.529 120.413 1.00 18.72 204 THR D CA 1
ATOM 9270 C C . THR D 1 206 ? 110.457 33.079 119.275 1.00 19.63 204 THR D C 1
ATOM 9271 O O . THR D 1 206 ? 109.559 32.233 119.461 1.00 20.09 204 THR D O 1
ATOM 9275 N N . LEU D 1 207 ? 110.650 33.628 118.091 1.00 19.58 205 LEU D N 1
ATOM 9276 C CA . LEU D 1 207 ? 109.839 33.179 116.977 1.00 20.34 205 LEU D CA 1
ATOM 9277 C C . LEU D 1 207 ? 110.070 31.705 116.667 1.00 20.43 205 LEU D C 1
ATOM 9278 O O . LEU D 1 207 ? 109.094 30.984 116.492 1.00 20.82 205 LEU D O 1
ATOM 9283 N N . ASN D 1 208 ? 111.333 31.258 116.622 1.00 20.81 206 ASN D N 1
ATOM 9284 C CA . ASN D 1 208 ? 111.646 29.836 116.255 1.00 21.09 206 ASN D CA 1
ATOM 9285 C C . ASN D 1 208 ? 111.300 28.876 117.378 1.00 20.11 206 ASN D C 1
ATOM 9286 O O . ASN D 1 208 ? 110.977 27.731 117.111 1.00 20.04 206 ASN D O 1
ATOM 9291 N N . GLN D 1 209 ? 111.413 29.316 118.630 1.00 19.15 207 GLN D N 1
ATOM 9292 C CA . GLN D 1 209 ? 110.879 28.519 119.747 1.00 19.20 207 GLN D CA 1
ATOM 9293 C C . GLN D 1 209 ? 109.381 28.176 119.541 1.00 19.12 207 GLN D C 1
ATOM 9294 O O . GLN D 1 209 ? 108.961 27.029 119.733 1.00 18.21 207 GLN D O 1
ATOM 9300 N N . ALA D 1 210 ? 108.619 29.187 119.110 1.00 19.20 208 ALA D N 1
ATOM 9301 C CA . ALA D 1 210 ? 107.204 29.056 118.805 1.00 19.27 208 ALA D CA 1
ATOM 9302 C C . ALA D 1 210 ? 106.995 28.232 117.549 1.00 19.37 208 ALA D C 1
ATOM 9303 O O . ALA D 1 210 ? 106.264 27.232 117.562 1.00 20.00 208 ALA D O 1
ATOM 9305 N N . THR D 1 211 ? 107.647 28.650 116.469 1.00 19.31 209 THR D N 1
ATOM 9306 C CA . THR D 1 211 ? 107.565 27.955 115.186 1.00 18.96 209 THR D CA 1
ATOM 9307 C C . THR D 1 211 ? 107.827 26.433 115.340 1.00 19.63 209 THR D C 1
ATOM 9308 O O . THR D 1 211 ? 107.047 25.599 114.846 1.00 18.96 209 THR D O 1
ATOM 9312 N N . MET D 1 212 ? 108.883 26.093 116.080 1.00 20.62 210 MET D N 1
ATOM 9313 C CA . MET D 1 212 ? 109.270 24.697 116.309 1.00 21.30 210 MET D CA 1
ATOM 9314 C C . MET D 1 212 ? 108.444 23.981 117.356 1.00 20.74 210 MET D C 1
ATOM 9315 O O . MET D 1 212 ? 108.401 22.745 117.352 1.00 21.23 210 MET D O 1
ATOM 9320 N N . LEU D 1 213 ? 107.812 24.727 118.259 1.00 20.05 211 LEU D N 1
ATOM 9321 C CA . LEU D 1 213 ? 106.818 24.127 119.162 1.00 19.41 211 LEU D CA 1
ATOM 9322 C C . LEU D 1 213 ? 105.641 23.604 118.337 1.00 19.40 211 LEU D C 1
ATOM 9323 O O . LEU D 1 213 ? 105.246 22.457 118.475 1.00 18.87 211 LEU D O 1
ATOM 9328 N N . THR D 1 214 ? 105.129 24.450 117.447 1.00 19.89 212 THR D N 1
ATOM 9329 C CA . THR D 1 214 ? 103.977 24.122 116.596 1.00 20.53 212 THR D CA 1
ATOM 9330 C C . THR D 1 214 ? 104.244 22.989 115.567 1.00 20.10 212 THR D C 1
ATOM 9331 O O . THR D 1 214 ? 103.441 22.072 115.438 1.00 20.09 212 THR D O 1
ATOM 9335 N N . ILE D 1 215 ? 105.357 23.059 114.847 1.00 19.80 213 ILE D N 1
ATOM 9336 C CA . ILE D 1 215 ? 105.781 21.950 113.978 1.00 19.95 213 ILE D CA 1
ATOM 9337 C C . ILE D 1 215 ? 105.992 20.600 114.750 1.00 21.06 213 ILE D C 1
ATOM 9338 O O . ILE D 1 215 ? 105.443 19.560 114.317 1.00 19.87 213 ILE D O 1
ATOM 9343 N N . GLU D 1 216 ? 106.739 20.603 115.879 1.00 22.08 214 GLU D N 1
ATOM 9344 C CA . GLU D 1 216 ? 106.848 19.380 116.734 1.00 22.70 214 GLU D CA 1
ATOM 9345 C C . GLU D 1 216 ? 105.471 18.832 117.004 1.00 22.70 214 GLU D C 1
ATOM 9346 O O . GLU D 1 216 ? 105.196 17.674 116.714 1.00 22.26 214 GLU D O 1
ATOM 9352 N N . ALA D 1 217 ? 104.604 19.696 117.536 1.00 23.32 215 ALA D N 1
ATOM 9353 C CA . ALA D 1 217 ? 103.210 19.336 117.814 1.00 23.40 215 ALA D CA 1
ATOM 9354 C C . ALA D 1 217 ? 102.585 18.702 116.581 1.00 23.31 215 ALA D C 1
ATOM 9355 O O . ALA D 1 217 ? 101.975 17.641 116.678 1.00 23.19 215 ALA D O 1
ATOM 9357 N N . MET D 1 218 ? 102.777 19.341 115.423 1.00 22.80 216 MET D N 1
ATOM 9358 C CA . MET D 1 218 ? 102.224 18.836 114.166 1.00 22.22 216 MET D CA 1
ATOM 9359 C C . MET D 1 218 ? 102.603 17.388 113.959 1.00 23.40 216 MET D C 1
ATOM 9360 O O . MET D 1 218 ? 101.745 16.553 113.725 1.00 22.84 216 MET D O 1
ATOM 9365 N N . LYS D 1 219 ? 103.892 17.094 114.108 1.00 24.97 217 LYS D N 1
ATOM 9366 C CA . LYS D 1 219 ? 104.439 15.791 113.734 1.00 25.61 217 LYS D CA 1
ATOM 9367 C C . LYS D 1 219 ? 104.188 14.706 114.763 1.00 26.23 217 LYS D C 1
ATOM 9368 O O . LYS D 1 219 ? 103.989 13.560 114.414 1.00 25.66 217 LYS D O 1
ATOM 9374 N N . ILE D 1 220 ? 104.208 15.100 116.031 1.00 29.51 218 ILE D N 1
ATOM 9375 C CA . ILE D 1 220 ? 104.333 14.185 117.176 1.00 31.88 218 ILE D CA 1
ATOM 9376 C C . ILE D 1 220 ? 102.996 13.905 117.882 1.00 33.10 218 ILE D C 1
ATOM 9377 O O . ILE D 1 220 ? 102.849 12.841 118.509 1.00 35.16 218 ILE D O 1
ATOM 9382 N N . ALA D 1 221 ? 102.024 14.814 117.757 1.00 32.91 219 ALA D N 1
ATOM 9383 C CA . ALA D 1 221 ? 100.768 14.724 118.528 1.00 32.52 219 ALA D CA 1
ATOM 9384 C C . ALA D 1 221 ? 99.920 13.498 118.212 1.00 31.43 219 ALA D C 1
ATOM 9385 O O . ALA D 1 221 ? 99.771 13.111 117.059 1.00 27.95 219 ALA D O 1
ATOM 9387 N N . LYS D 1 222 ? 99.371 12.923 119.280 1.00 32.95 220 LYS D N 1
ATOM 9388 C CA . LYS D 1 222 ? 98.444 11.809 119.232 1.00 34.72 220 LYS D CA 1
ATOM 9389 C C . LYS D 1 222 ? 97.013 12.277 119.459 1.00 31.87 220 LYS D C 1
ATOM 9390 O O . LYS D 1 222 ? 96.135 11.448 119.631 1.00 33.03 220 LYS D O 1
ATOM 9396 N N . GLY D 1 223 ? 96.780 13.592 119.466 1.00 30.16 221 GLY D N 1
ATOM 9397 C CA . GLY D 1 223 ? 95.422 14.164 119.486 1.00 28.72 221 GLY D CA 1
ATOM 9398 C C . GLY D 1 223 ? 94.828 14.365 120.873 1.00 26.32 221 GLY D C 1
ATOM 9399 O O . GLY D 1 223 ? 94.923 13.494 121.706 1.00 26.03 221 GLY D O 1
ATOM 9400 N N . GLY D 1 224 ? 94.194 15.511 121.104 1.00 25.47 222 GLY D N 1
ATOM 9401 C CA . GLY D 1 224 ? 93.655 15.876 122.415 1.00 25.61 222 GLY D CA 1
ATOM 9402 C C . GLY D 1 224 ? 94.681 16.418 123.413 1.00 25.53 222 GLY D C 1
ATOM 9403 O O . GLY D 1 224 ? 94.359 16.601 124.592 1.00 27.08 222 GLY D O 1
ATOM 9404 N N . GLU D 1 225 ? 95.895 16.692 122.937 1.00 24.53 223 GLU D N 1
ATOM 9405 C CA . GLU D 1 225 ? 97.024 17.073 123.777 1.00 23.71 223 GLU D CA 1
ATOM 9406 C C . GLU D 1 225 ? 97.186 18.558 123.774 1.00 22.21 223 GLU D C 1
ATOM 9407 O O . GLU D 1 225 ? 96.608 19.251 122.943 1.00 22.11 223 GLU D O 1
ATOM 9413 N N . THR D 1 226 ? 98.027 19.032 124.684 1.00 21.15 224 THR D N 1
ATOM 9414 C CA . THR D 1 226 ? 98.394 20.444 124.771 1.00 20.52 224 THR D CA 1
ATOM 9415 C C . THR D 1 226 ? 99.896 20.581 125.070 1.00 19.50 224 THR D C 1
ATOM 9416 O O . THR D 1 226 ? 100.321 20.285 126.165 1.00 19.24 224 THR D O 1
ATOM 9420 N N . PHE D 1 227 ? 100.686 21.025 124.099 1.00 19.15 225 PHE D N 1
ATOM 9421 C CA . PHE D 1 227 ? 102.121 21.253 124.317 1.00 19.32 225 PHE D CA 1
ATOM 9422 C C . PHE D 1 227 ? 102.393 22.703 124.740 1.00 18.70 225 PHE D C 1
ATOM 9423 O O . PHE D 1 227 ? 101.859 23.651 124.163 1.00 18.76 225 PHE D O 1
ATOM 9431 N N . ILE D 1 228 ? 103.223 22.865 125.757 1.00 18.62 226 ILE D N 1
ATOM 9432 C CA . ILE D 1 228 ? 103.686 24.168 126.199 1.00 19.12 226 ILE D CA 1
ATOM 9433 C C . ILE D 1 228 ? 105.187 24.065 126.437 1.00 19.80 226 ILE D C 1
ATOM 9434 O O . ILE D 1 228 ? 105.674 23.072 126.956 1.00 19.71 226 ILE D O 1
ATOM 9439 N N . LEU D 1 229 ? 105.907 25.108 126.060 1.00 21.37 227 LEU D N 1
ATOM 9440 C CA . LEU D 1 229 ? 107.364 25.105 126.066 1.00 22.58 227 LEU D CA 1
ATOM 9441 C C . LEU D 1 229 ? 107.731 25.748 127.380 1.00 22.59 227 LEU D C 1
ATOM 9442 O O . LEU D 1 229 ? 107.043 26.682 127.798 1.00 21.80 227 LEU D O 1
ATOM 9447 N N . LYS D 1 230 ? 108.765 25.244 128.063 1.00 23.09 228 LYS D N 1
ATOM 9448 C CA . LYS D 1 230 ? 109.291 25.991 129.231 1.00 22.63 228 LYS D CA 1
ATOM 9449 C C . LYS D 1 230 ? 110.045 27.227 128.729 1.00 21.48 228 LYS D C 1
ATOM 9450 O O . LYS D 1 230 ? 111.023 27.130 127.999 1.00 20.31 228 LYS D O 1
ATOM 9456 N N . MET D 1 231 ? 109.533 28.386 129.129 1.00 20.76 229 MET D N 1
ATOM 9457 C CA . MET D 1 231 ? 109.972 29.667 128.643 1.00 20.17 229 MET D CA 1
ATOM 9458 C C . MET D 1 231 ? 110.509 30.500 129.803 1.00 19.67 229 MET D C 1
ATOM 9459 O O . MET D 1 231 ? 110.089 30.363 130.960 1.00 19.86 229 MET D O 1
ATOM 9464 N N . PRO D 1 232 ? 111.456 31.373 129.503 1.00 18.82 230 PRO D N 1
ATOM 9465 C CA . PRO D 1 232 ? 111.929 32.260 130.520 1.00 18.47 230 PRO D CA 1
ATOM 9466 C C . PRO D 1 232 ? 110.910 33.356 130.815 1.00 19.11 230 PRO D C 1
ATOM 9467 O O . PRO D 1 232 ? 110.094 33.743 129.936 1.00 19.02 230 PRO D O 1
ATOM 9471 N N . VAL D 1 233 ? 110.997 33.871 132.042 1.00 19.47 231 VAL D N 1
ATOM 9472 C CA . VAL D 1 233 ? 110.234 35.032 132.485 1.00 18.67 231 VAL D CA 1
ATOM 9473 C C . VAL D 1 233 ? 111.031 36.306 132.237 1.00 19.05 231 VAL D C 1
ATOM 9474 O O . VAL D 1 233 ? 112.261 36.315 132.283 1.00 18.11 231 VAL D O 1
ATOM 9478 N N . ILE D 1 234 ? 110.295 37.373 131.937 1.00 20.15 232 ILE D N 1
ATOM 9479 C CA . ILE D 1 234 ? 110.846 38.682 131.688 1.00 20.11 232 ILE D CA 1
ATOM 9480 C C . ILE D 1 234 ? 110.060 39.710 132.459 1.00 20.76 232 ILE D C 1
ATOM 9481 O O . ILE D 1 234 ? 108.843 39.753 132.382 1.00 20.22 232 ILE D O 1
ATOM 9486 N N . SER D 1 235 ? 110.782 40.530 133.212 1.00 22.43 233 SER D N 1
ATOM 9487 C CA . SER D 1 235 ? 110.190 41.648 133.903 1.00 23.30 233 SER D CA 1
ATOM 9488 C C . SER D 1 235 ? 110.004 42.723 132.874 1.00 22.99 233 SER D C 1
ATOM 9489 O O . SER D 1 235 ? 110.836 42.853 131.981 1.00 22.67 233 SER D O 1
ATOM 9492 N N . LEU D 1 236 ? 108.915 43.483 132.988 1.00 23.23 234 LEU D N 1
ATOM 9493 C CA . LEU D 1 236 ? 108.699 44.639 132.113 1.00 23.08 234 LEU D CA 1
ATOM 9494 C C . LEU D 1 236 ? 109.525 45.843 132.589 1.00 23.62 234 LEU D C 1
ATOM 9495 O O . LEU D 1 236 ? 109.823 46.717 131.800 1.00 24.10 234 LEU D O 1
ATOM 9500 N N . ASN D 1 237 ? 109.863 45.894 133.880 1.00 25.16 235 ASN D N 1
ATOM 9501 C CA . ASN D 1 237 ? 110.869 46.827 134.414 1.00 25.65 235 ASN D CA 1
ATOM 9502 C C . ASN D 1 237 ? 112.129 46.749 133.555 1.00 23.81 235 ASN D C 1
ATOM 9503 O O . ASN D 1 237 ? 112.550 47.738 132.974 1.00 21.22 235 ASN D O 1
ATOM 9508 N N . ASP D 1 238 ? 112.688 45.544 133.451 1.00 23.39 236 ASP D N 1
ATOM 9509 C CA . ASP D 1 238 ? 113.969 45.331 132.771 1.00 23.74 236 ASP D CA 1
ATOM 9510 C C . ASP D 1 238 ? 113.869 45.669 131.287 1.00 24.76 236 ASP D C 1
ATOM 9511 O O . ASP D 1 238 ? 114.730 46.382 130.744 1.00 25.35 236 ASP D O 1
ATOM 9516 N N . LEU D 1 239 ? 112.821 45.163 130.642 1.00 24.92 237 LEU D N 1
ATOM 9517 C CA . LEU D 1 239 ? 112.634 45.347 129.200 1.00 25.72 237 LEU D CA 1
ATOM 9518 C C . LEU D 1 239 ? 112.598 46.815 128.763 1.00 26.11 237 LEU D C 1
ATOM 9519 O O . LEU D 1 239 ? 113.203 47.185 127.765 1.00 24.72 237 LEU D O 1
ATOM 9524 N N . SER D 1 240 ? 111.867 47.636 129.508 1.00 27.50 238 SER D N 1
ATOM 9525 C CA . SER D 1 240 ? 111.714 49.043 129.173 1.00 28.18 238 SER D CA 1
ATOM 9526 C C . SER D 1 240 ? 113.051 49.730 129.305 1.00 29.34 238 SER D C 1
ATOM 9527 O O . SER D 1 240 ? 113.466 50.456 128.408 1.00 30.51 238 SER D O 1
ATOM 9530 N N . GLU D 1 241 ? 113.739 49.467 130.412 1.00 31.29 239 GLU D N 1
ATOM 9531 C CA . GLU D 1 241 ? 115.099 49.983 130.614 1.00 31.90 239 GLU D CA 1
ATOM 9532 C C . GLU D 1 241 ? 115.989 49.570 129.440 1.00 31.77 239 GLU D C 1
ATOM 9533 O O . GLU D 1 241 ? 116.489 50.444 128.704 1.00 30.89 239 GLU D O 1
ATOM 9539 N N . VAL D 1 242 ? 116.104 48.250 129.235 1.00 31.40 240 VAL D N 1
ATOM 9540 C CA . VAL D 1 242 ? 116.958 47.658 128.179 1.00 30.89 240 VAL D CA 1
ATOM 9541 C C . VAL D 1 242 ? 116.626 48.220 126.806 1.00 31.16 240 VAL D C 1
ATOM 9542 O O . VAL D 1 242 ? 117.527 48.396 125.982 1.00 33.52 240 VAL D O 1
ATOM 9546 N N . MET D 1 243 ? 115.341 48.493 126.565 1.00 31.08 241 MET D N 1
ATOM 9547 C CA . MET D 1 243 ? 114.872 48.927 125.244 1.00 29.80 241 MET D CA 1
ATOM 9548 C C . MET D 1 243 ? 115.308 50.337 124.926 1.00 30.06 241 MET D C 1
ATOM 9549 O O . MET D 1 243 ? 115.578 50.625 123.773 1.00 31.82 241 MET D O 1
ATOM 9554 N N . ILE D 1 244 ? 115.372 51.209 125.939 1.00 30.14 242 ILE D N 1
ATOM 9555 C CA . ILE D 1 244 ? 115.820 52.597 125.748 1.00 29.93 242 ILE D CA 1
ATOM 9556 C C . ILE D 1 244 ? 117.333 52.616 125.534 1.00 30.64 242 ILE D C 1
ATOM 9557 O O . ILE D 1 244 ? 117.832 53.197 124.562 1.00 29.89 242 ILE D O 1
ATOM 9562 N N . GLU D 1 245 ? 118.044 51.970 126.455 1.00 31.74 243 GLU D N 1
ATOM 9563 C CA . GLU D 1 245 ? 119.491 51.831 126.384 1.00 32.01 243 GLU D CA 1
ATOM 9564 C C . GLU D 1 245 ? 119.883 51.496 124.975 1.00 32.53 243 GLU D C 1
ATOM 9565 O O . GLU D 1 245 ? 120.572 52.298 124.326 1.00 34.13 243 GLU D O 1
ATOM 9571 N N . GLU D 1 246 ? 119.367 50.370 124.474 1.00 31.77 244 GLU D N 1
ATOM 9572 C CA . GLU D 1 246 ? 119.753 49.871 123.142 1.00 31.93 244 GLU D CA 1
ATOM 9573 C C . GLU D 1 246 ? 119.238 50.664 121.936 1.00 30.00 244 GLU D C 1
ATOM 9574 O O . GLU D 1 246 ? 119.967 50.814 120.961 1.00 29.88 244 GLU D O 1
ATOM 9580 N N . VAL D 1 247 ? 118.001 51.136 121.971 1.00 29.24 245 VAL D N 1
ATOM 9581 C CA . VAL D 1 247 ? 117.478 51.902 120.843 1.00 30.41 245 VAL D CA 1
ATOM 9582 C C . VAL D 1 247 ? 118.185 53.247 120.764 1.00 32.50 245 VAL D C 1
ATOM 9583 O O . VAL D 1 247 ? 118.522 53.691 119.668 1.00 34.14 245 VAL D O 1
ATOM 9587 N N . THR D 1 248 ? 118.413 53.892 121.905 1.00 33.54 246 THR D N 1
ATOM 9588 C CA . THR D 1 248 ? 119.161 55.140 121.915 1.00 35.81 246 THR D CA 1
ATOM 9589 C C . THR D 1 248 ? 120.534 54.936 121.286 1.00 37.19 246 THR D C 1
ATOM 9590 O O . THR D 1 248 ? 120.977 55.773 120.495 1.00 37.28 246 THR D O 1
ATOM 9594 N N . LYS D 1 249 ? 121.213 53.843 121.639 1.00 37.84 247 LYS D N 1
ATOM 9595 C CA . LYS D 1 249 ? 122.566 53.629 121.133 1.00 39.69 247 LYS D CA 1
ATOM 9596 C C . LYS D 1 249 ? 122.508 53.640 119.606 1.00 41.44 247 LYS D C 1
ATOM 9597 O O . LYS D 1 249 ? 123.101 54.516 118.965 1.00 45.34 247 LYS D O 1
ATOM 9603 N N . LEU D 1 250 ? 121.734 52.713 119.047 1.00 41.51 248 LEU D N 1
ATOM 9604 C CA . LEU D 1 250 ? 121.577 52.583 117.597 1.00 39.40 248 LEU D CA 1
ATOM 9605 C C . LEU D 1 250 ? 121.289 53.865 116.813 1.00 38.60 248 LEU D C 1
ATOM 9606 O O . LEU D 1 250 ? 121.677 53.921 115.661 1.00 38.04 248 LEU D O 1
ATOM 9611 N N . TYR D 1 251 ? 120.633 54.871 117.411 1.00 40.17 249 TYR D N 1
ATOM 9612 C CA . TYR D 1 251 ? 120.271 56.128 116.694 1.00 40.86 249 TYR D CA 1
ATOM 9613 C C . TYR D 1 251 ? 120.777 57.502 117.254 1.00 41.05 249 TYR D C 1
ATOM 9614 O O . TYR D 1 251 ? 120.710 58.494 116.521 1.00 40.29 249 TYR D O 1
ATOM 9623 N N . GLY D 1 252 ? 121.267 57.573 118.504 1.00 40.20 250 GLY D N 1
ATOM 9624 C CA . GLY D 1 252 ? 121.546 58.868 119.191 1.00 37.21 250 GLY D CA 1
ATOM 9625 C C . GLY D 1 252 ? 121.205 58.871 120.684 1.00 34.04 250 GLY D C 1
ATOM 9626 O O . GLY D 1 252 ? 120.123 59.282 121.093 1.00 28.73 250 GLY D O 1
ATOM 9627 N N . GLU D 1 256 ? 119.600 59.096 125.669 1.00 33.65 254 GLU D N 1
ATOM 9628 C CA . GLU D 1 256 ? 118.874 58.257 126.632 1.00 34.13 254 GLU D CA 1
ATOM 9629 C C . GLU D 1 256 ? 118.133 59.059 127.720 1.00 37.73 254 GLU D C 1
ATOM 9630 O O . GLU D 1 256 ? 117.512 58.457 128.606 1.00 37.66 254 GLU D O 1
ATOM 9632 N N . ASN D 1 257 ? 118.215 60.400 127.663 1.00 42.38 255 ASN D N 1
ATOM 9633 C CA . ASN D 1 257 ? 117.312 61.308 128.407 1.00 43.06 255 ASN D CA 1
ATOM 9634 C C . ASN D 1 257 ? 115.996 61.416 127.607 1.00 44.94 255 ASN D C 1
ATOM 9635 O O . ASN D 1 257 ? 115.773 62.371 126.838 1.00 45.53 255 ASN D O 1
ATOM 9637 N N . ILE D 1 258 ? 115.156 60.393 127.815 1.00 44.74 256 ILE D N 1
ATOM 9638 C CA . ILE D 1 258 ? 113.946 60.069 127.038 1.00 41.45 256 ILE D CA 1
ATOM 9639 C C . ILE D 1 258 ? 112.855 59.780 128.047 1.00 39.13 256 ILE D C 1
ATOM 9640 O O . ILE D 1 258 ? 113.137 59.181 129.084 1.00 38.31 256 ILE D O 1
ATOM 9645 N N . LYS D 1 259 ? 111.617 60.157 127.732 1.00 38.39 257 LYS D N 1
ATOM 9646 C CA . LYS D 1 259 ? 110.511 60.044 128.699 1.00 39.25 257 LYS D CA 1
ATOM 9647 C C . LYS D 1 259 ? 109.877 58.666 128.824 1.00 37.61 257 LYS D C 1
ATOM 9648 O O . LYS D 1 259 ? 109.820 57.884 127.880 1.00 35.73 257 LYS D O 1
ATOM 9654 N N . ILE D 1 260 ? 109.400 58.403 130.033 1.00 36.69 258 ILE D N 1
ATOM 9655 C CA . ILE D 1 260 ? 108.609 57.240 130.356 1.00 35.64 258 ILE D CA 1
ATOM 9656 C C . ILE D 1 260 ? 107.262 57.764 130.901 1.00 35.82 258 ILE D C 1
ATOM 9657 O O . ILE D 1 260 ? 107.218 58.464 131.915 1.00 34.51 258 ILE D O 1
ATOM 9662 N N . GLU D 1 261 ? 106.182 57.438 130.190 1.00 36.65 259 GLU D N 1
ATOM 9663 C CA . GLU D 1 261 ? 104.808 57.836 130.533 1.00 37.48 259 GLU D CA 1
ATOM 9664 C C . GLU D 1 261 ? 104.006 56.643 131.138 1.00 39.59 259 GLU D C 1
ATOM 9665 O O . GLU D 1 261 ? 103.805 55.621 130.464 1.00 42.24 259 GLU D O 1
ATOM 9671 N N . GLU D 1 262 ? 103.563 56.768 132.397 1.00 38.91 260 GLU D N 1
ATOM 9672 C CA . GLU D 1 262 ? 102.776 55.717 133.048 1.00 38.13 260 GLU D CA 1
ATOM 9673 C C . GLU D 1 262 ? 101.384 55.814 132.435 1.00 37.09 260 GLU D C 1
ATOM 9674 O O . GLU D 1 262 ? 100.795 56.897 132.378 1.00 35.84 260 GLU D O 1
ATOM 9680 N N . ILE D 1 263 ? 100.908 54.682 131.915 1.00 37.88 261 ILE D N 1
ATOM 9681 C CA . ILE D 1 263 ? 99.582 54.544 131.283 1.00 36.14 261 ILE D CA 1
ATOM 9682 C C . ILE D 1 263 ? 98.608 53.836 132.224 1.00 33.80 261 ILE D C 1
ATOM 9683 O O . ILE D 1 263 ? 97.399 53.961 132.047 1.00 33.55 261 ILE D O 1
ATOM 9688 N N . GLY D 1 264 ? 99.117 53.087 133.204 1.00 31.35 262 GLY D N 1
ATOM 9689 C CA . GLY D 1 264 ? 98.281 52.155 133.958 1.00 30.10 262 GLY D CA 1
ATOM 9690 C C . GLY D 1 264 ? 97.839 51.000 133.065 1.00 29.32 262 GLY D C 1
ATOM 9691 O O . GLY D 1 264 ? 98.079 51.007 131.846 1.00 28.82 262 GLY D O 1
ATOM 9692 N N . LEU D 1 265 ? 97.200 50.000 133.670 1.00 27.42 263 LEU D N 1
ATOM 9693 C CA . LEU D 1 265 ? 96.649 48.868 132.920 1.00 25.44 263 LEU D CA 1
ATOM 9694 C C . LEU D 1 265 ? 95.709 49.271 131.800 1.00 24.20 263 LEU D C 1
ATOM 9695 O O . LEU D 1 265 ? 94.985 50.260 131.907 1.00 24.38 263 LEU D O 1
ATOM 9700 N N . LYS D 1 266 ? 95.759 48.511 130.712 1.00 23.14 264 LYS D N 1
ATOM 9701 C CA . LYS D 1 266 ? 94.669 48.478 129.740 1.00 22.96 264 LYS D CA 1
ATOM 9702 C C . LYS D 1 266 ? 93.571 47.484 130.250 1.00 22.45 264 LYS D C 1
ATOM 9703 O O . LYS D 1 266 ? 93.854 46.565 131.042 1.00 21.02 264 LYS D O 1
ATOM 9709 N N . PRO D 1 267 ? 92.314 47.665 129.805 1.00 22.68 265 PRO D N 1
ATOM 9710 C CA . PRO D 1 267 ? 91.218 46.796 130.292 1.00 23.38 265 PRO D CA 1
ATOM 9711 C C . PRO D 1 267 ? 91.522 45.313 130.141 1.00 22.53 265 PRO D C 1
ATOM 9712 O O . PRO D 1 267 ? 92.035 44.930 129.119 1.00 23.96 265 PRO D O 1
ATOM 9716 N N . GLY D 1 268 ? 91.267 44.512 131.170 1.00 22.23 266 GLY D N 1
ATOM 9717 C CA . GLY D 1 268 ? 91.459 43.053 131.106 1.00 22.21 266 GLY D CA 1
ATOM 9718 C C . GLY D 1 268 ? 92.894 42.521 131.077 1.00 22.03 266 GLY D C 1
ATOM 9719 O O . GLY D 1 268 ? 93.116 41.307 130.960 1.00 21.03 266 GLY D O 1
ATOM 9720 N N . GLU D 1 269 ? 93.876 43.415 131.188 1.00 21.71 267 GLU D N 1
ATOM 9721 C CA . GLU D 1 269 ? 95.275 43.003 131.247 1.00 20.89 267 GLU D CA 1
ATOM 9722 C C . GLU D 1 269 ? 95.536 42.247 132.559 1.00 20.00 267 GLU D C 1
ATOM 9723 O O . GLU D 1 269 ? 95.104 42.692 133.629 1.00 19.21 267 GLU D O 1
ATOM 9729 N N . LYS D 1 270 ? 96.213 41.102 132.442 1.00 19.37 268 LYS D N 1
ATOM 9730 C CA . LYS D 1 270 ? 96.659 40.281 133.579 1.00 19.28 268 LYS D CA 1
ATOM 9731 C C . LYS D 1 270 ? 98.048 40.744 134.031 1.00 19.96 268 LYS D C 1
ATOM 9732 O O . LYS D 1 270 ? 98.847 41.220 133.208 1.00 19.59 268 LYS D O 1
ATOM 9738 N N . MET D 1 271 ? 98.335 40.593 135.325 1.00 20.51 269 MET D N 1
ATOM 9739 C CA . MET D 1 271 ? 99.635 40.986 135.894 1.00 21.38 269 MET D CA 1
ATOM 9740 C C . MET D 1 271 ? 100.772 40.060 135.556 1.00 20.62 269 MET D C 1
ATOM 9741 O O . MET D 1 271 ? 101.915 40.485 135.452 1.00 21.05 269 MET D O 1
ATOM 9746 N N . TYR D 1 272 ? 100.442 38.788 135.435 1.00 20.50 270 TYR D N 1
ATOM 9747 C CA . TYR D 1 272 ? 101.382 37.704 135.167 1.00 20.63 270 TYR D CA 1
ATOM 9748 C C . TYR D 1 272 ? 100.633 36.767 134.214 1.00 20.68 270 TYR D C 1
ATOM 9749 O O . TYR D 1 272 ? 99.452 37.000 133.914 1.00 21.61 270 TYR D O 1
ATOM 9758 N N . GLU D 1 273 ? 101.297 35.737 133.714 1.00 20.19 271 GLU D N 1
ATOM 9759 C CA . GLU D 1 273 ? 100.610 34.702 132.949 1.00 20.19 271 GLU D CA 1
ATOM 9760 C C . GLU D 1 273 ? 100.986 33.375 133.583 1.00 19.81 271 GLU D C 1
ATOM 9761 O O . GLU D 1 273 ? 101.807 33.334 134.504 1.00 19.76 271 GLU D O 1
ATOM 9767 N N . GLU D 1 274 ? 100.352 32.309 133.108 1.00 18.74 272 GLU D N 1
ATOM 9768 C CA . GLU D 1 274 ? 100.522 30.990 133.662 1.00 18.56 272 GLU D CA 1
ATOM 9769 C C . GLU D 1 274 ? 100.494 30.021 132.483 1.00 19.49 272 GLU D C 1
ATOM 9770 O O . GLU D 1 274 ? 99.750 30.240 131.526 1.00 19.53 272 GLU D O 1
ATOM 9776 N N . LEU D 1 275 ? 101.287 28.951 132.582 1.00 20.24 273 LEU D N 1
ATOM 9777 C CA . LEU D 1 275 ? 101.419 27.919 131.546 1.00 20.84 273 LEU D CA 1
ATOM 9778 C C . LEU D 1 275 ? 100.302 26.873 131.680 1.00 21.76 273 LEU D C 1
ATOM 9779 O O . LEU D 1 275 ? 99.904 26.243 130.686 1.00 21.99 273 LEU D O 1
ATOM 9784 N N . MET D 1 276 ? 99.830 26.677 132.920 1.00 22.43 274 MET D N 1
ATOM 9785 C CA . MET D 1 276 ? 98.748 25.728 133.250 1.00 22.73 274 MET D CA 1
ATOM 9786 C C . MET D 1 276 ? 98.165 25.989 134.648 1.00 23.56 274 MET D C 1
ATOM 9787 O O . MET D 1 276 ? 98.884 26.344 135.582 1.00 25.20 274 MET D O 1
ATOM 9792 N N . THR D 1 277 ? 96.869 25.789 134.799 1.00 23.76 275 THR D N 1
ATOM 9793 C CA . THR D 1 277 ? 96.253 25.846 136.106 1.00 24.33 275 THR D CA 1
ATOM 9794 C C . THR D 1 277 ? 96.873 24.784 136.993 1.00 25.37 275 THR D C 1
ATOM 9795 O O . THR D 1 277 ? 97.540 23.868 136.511 1.00 24.43 275 THR D O 1
ATOM 9799 N N . HIS D 1 278 ? 96.637 2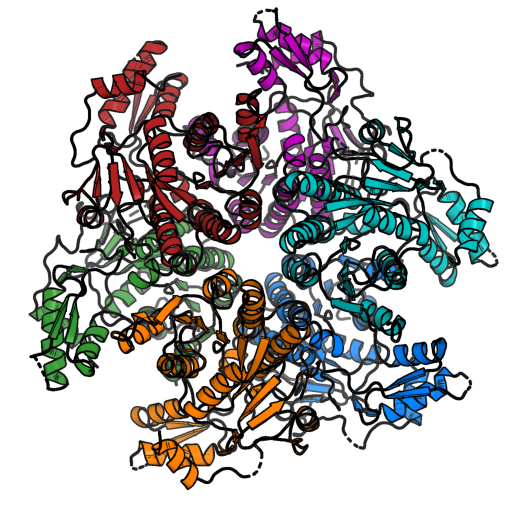4.909 138.295 1.00 26.92 276 HIS D N 1
ATOM 9800 C CA . HIS D 1 278 ? 97.105 23.911 139.238 1.00 27.32 276 HIS D CA 1
ATOM 9801 C C . HIS D 1 278 ? 96.622 22.525 138.833 1.00 28.81 276 HIS D C 1
ATOM 9802 O O . HIS D 1 278 ? 97.412 21.586 138.769 1.00 29.82 276 HIS D O 1
ATOM 9809 N N . ASP D 1 279 ? 95.324 22.415 138.542 1.00 30.25 277 ASP D N 1
ATOM 9810 C CA . ASP D 1 279 ? 94.689 21.132 138.154 1.00 29.45 277 ASP D CA 1
ATOM 9811 C C . ASP D 1 279 ? 95.395 20.433 136.973 1.00 29.53 277 ASP D C 1
ATOM 9812 O O . ASP D 1 279 ? 95.623 19.214 136.987 1.00 26.94 277 ASP D O 1
ATOM 9817 N N . GLU D 1 280 ? 95.744 21.227 135.962 1.00 30.79 278 GLU D N 1
ATOM 9818 C CA . GLU D 1 280 ? 96.498 20.733 134.814 1.00 31.10 278 GLU D CA 1
ATOM 9819 C C . GLU D 1 280 ? 97.864 20.210 135.261 1.00 31.66 278 GLU D C 1
ATOM 9820 O O . GLU D 1 280 ? 98.322 19.155 134.778 1.00 34.11 278 GLU D O 1
ATOM 9826 N N . SER D 1 281 ? 98.487 20.919 136.207 1.00 30.68 279 SER D N 1
ATOM 9827 C CA . SER D 1 281 ? 99.779 20.501 136.772 1.00 30.51 279 SER D CA 1
ATOM 9828 C C . SER D 1 281 ? 99.764 19.119 137.465 1.00 30.06 279 SER D C 1
ATOM 9829 O O . SER D 1 281 ? 100.815 18.488 137.571 1.00 28.05 279 SER D O 1
ATOM 9832 N N . LEU D 1 282 ? 98.588 18.661 137.916 1.00 30.95 280 LEU D N 1
ATOM 9833 C CA . LEU D 1 282 ? 98.432 17.330 138.554 1.00 31.10 280 LEU D CA 1
ATOM 9834 C C . LEU D 1 282 ? 98.356 16.130 137.610 1.00 32.03 280 LEU D C 1
ATOM 9835 O O . LEU D 1 282 ? 98.470 14.996 138.071 1.00 33.89 280 LEU D O 1
ATOM 9840 N N . GLN D 1 283 ? 98.149 16.358 136.312 1.00 33.49 281 GLN D N 1
ATOM 9841 C CA . GLN D 1 283 ? 98.199 15.256 135.315 1.00 32.79 281 GLN D CA 1
ATOM 9842 C C . GLN D 1 283 ? 99.021 15.543 134.054 1.00 30.54 281 GLN D C 1
ATOM 9843 O O . GLN D 1 283 ? 99.024 14.717 133.131 1.00 32.82 281 GLN D O 1
ATOM 9849 N N . ALA D 1 284 ? 99.755 16.658 134.039 1.00 27.46 282 ALA D N 1
ATOM 9850 C CA . ALA D 1 284 ? 100.675 16.979 132.948 1.00 26.61 282 ALA D CA 1
ATOM 9851 C C . ALA D 1 284 ? 101.955 16.136 132.952 1.00 26.26 282 ALA D C 1
ATOM 9852 O O . ALA D 1 284 ? 102.404 15.676 134.002 1.00 25.84 282 ALA D O 1
ATOM 9854 N N . PHE D 1 285 ? 102.537 15.950 131.765 1.00 27.01 283 PHE D N 1
ATOM 9855 C CA . PHE D 1 285 ? 103.819 15.252 131.584 1.00 27.12 283 PHE D CA 1
ATOM 9856 C C . PHE D 1 285 ? 104.955 16.230 131.299 1.00 28.06 283 PHE D C 1
ATOM 9857 O O . PHE D 1 285 ? 104.749 17.250 130.661 1.00 27.61 283 PHE D O 1
ATOM 9865 N N . GLU D 1 286 ? 106.152 15.896 131.780 1.00 29.34 284 GLU D N 1
ATOM 9866 C CA . GLU D 1 286 ? 107.365 16.669 131.550 1.00 29.37 284 GLU D CA 1
ATOM 9867 C C . GLU D 1 286 ? 108.323 15.986 130.587 1.00 30.72 284 GLU D C 1
ATOM 9868 O O . GLU D 1 286 ? 108.560 14.785 130.667 1.00 31.41 284 GLU D O 1
ATOM 9874 N N . LEU D 1 287 ? 108.851 16.782 129.667 1.00 32.46 285 LEU D N 1
ATOM 9875 C CA . LEU D 1 287 ? 110.041 16.470 128.897 1.00 32.45 285 LEU D CA 1
ATOM 9876 C C . LEU D 1 287 ? 111.020 17.586 129.268 1.00 34.17 285 LEU D C 1
ATOM 9877 O O . LEU D 1 287 ? 110.616 18.584 129.892 1.00 30.58 285 LEU D O 1
ATOM 9882 N N . PRO D 1 288 ? 112.310 17.425 128.912 1.00 38.52 286 PRO D N 1
ATOM 9883 C CA . PRO D 1 288 ? 113.300 18.461 129.174 1.00 40.23 286 PRO D CA 1
ATOM 9884 C C . PRO D 1 288 ? 112.800 19.878 128.903 1.00 40.77 286 PRO D C 1
ATOM 9885 O O . PRO D 1 288 ? 112.770 20.719 129.820 1.00 36.79 286 PRO D O 1
ATOM 9889 N N . ASP D 1 289 ? 112.367 20.094 127.660 1.00 41.85 287 ASP D N 1
ATOM 9890 C CA . ASP D 1 289 ? 112.064 21.420 127.156 1.00 42.20 287 ASP D CA 1
ATOM 9891 C C . ASP D 1 289 ? 110.561 21.755 127.036 1.00 38.19 287 ASP D C 1
ATOM 9892 O O . ASP D 1 289 ? 110.213 22.849 126.576 1.00 35.92 287 ASP D O 1
ATOM 9897 N N . MET D 1 290 ? 109.692 20.872 127.547 1.00 34.49 288 MET D N 1
ATOM 9898 C CA . MET D 1 290 ? 108.252 20.887 127.221 1.00 32.48 288 MET D CA 1
ATOM 9899 C C . MET D 1 290 ? 107.358 20.332 128.355 1.00 31.21 288 MET D C 1
ATOM 9900 O O . MET D 1 290 ? 107.817 19.526 129.163 1.00 32.42 288 MET D O 1
ATOM 9905 N N . PHE D 1 291 ? 106.102 20.782 128.425 1.00 28.48 289 PHE D N 1
ATOM 9906 C CA . PHE D 1 291 ? 105.063 20.076 129.185 1.00 26.91 289 PHE D CA 1
ATOM 9907 C C . PHE D 1 291 ? 103.984 19.637 128.198 1.00 26.12 289 PHE D C 1
ATOM 9908 O O . PHE D 1 291 ? 103.672 20.356 127.270 1.00 24.07 289 PHE D O 1
ATOM 9916 N N . ILE D 1 292 ? 103.422 18.457 128.430 1.00 26.77 290 ILE D N 1
ATOM 9917 C CA . ILE D 1 292 ? 102.270 17.951 127.701 1.00 27.08 290 ILE D CA 1
ATOM 9918 C C . ILE D 1 292 ? 101.111 17.694 128.673 1.00 27.65 290 ILE D C 1
ATOM 9919 O O . ILE D 1 292 ? 101.230 16.877 129.589 1.00 26.89 290 ILE D O 1
ATOM 9924 N N . ILE D 1 293 ? 99.999 18.396 128.469 1.00 28.93 291 ILE D N 1
ATOM 9925 C CA . ILE D 1 293 ? 98.744 18.123 129.176 1.00 29.47 291 ILE D CA 1
ATOM 9926 C C . ILE D 1 293 ? 97.945 17.170 128.289 1.00 29.55 291 ILE D C 1
ATOM 9927 O O . ILE D 1 293 ? 97.737 17.473 127.124 1.00 30.79 291 ILE D O 1
ATOM 9932 N N . PRO D 1 294 ? 97.512 16.014 128.826 1.00 29.61 292 PRO D N 1
ATOM 9933 C CA . PRO D 1 294 ? 96.636 15.122 128.061 1.00 28.87 292 PRO D CA 1
ATOM 9934 C C . PRO D 1 294 ? 95.170 15.590 128.081 1.00 27.33 292 PRO D C 1
ATOM 9935 O O . PRO D 1 294 ? 94.831 16.546 128.769 1.00 27.48 292 PRO D O 1
ATOM 9939 N N . SER D 1 295 ? 94.311 14.896 127.342 1.00 25.62 293 SER D N 1
ATOM 9940 C CA . SER D 1 295 ? 92.905 15.258 127.239 1.00 23.36 293 SER D CA 1
ATOM 9941 C C . SER D 1 295 ? 92.179 15.186 128.593 1.00 21.83 293 SER D C 1
ATOM 9942 O O . SER D 1 295 ? 92.310 14.207 129.315 1.00 20.94 293 SER D O 1
ATOM 9945 N N . PRO D 1 296 ? 91.427 16.238 128.952 1.00 20.96 294 PRO D N 1
ATOM 9946 C CA . PRO D 1 296 ? 90.568 16.090 130.126 1.00 20.31 294 PRO D CA 1
ATOM 9947 C C . PRO D 1 296 ? 89.392 15.116 129.985 1.00 20.26 294 PRO D C 1
ATOM 9948 O O . PRO D 1 296 ? 88.916 14.636 131.007 1.00 20.30 294 PRO D O 1
ATOM 9952 N N . LEU D 1 297 ? 88.937 14.798 128.770 1.00 19.87 295 LEU D N 1
ATOM 9953 C CA . LEU D 1 297 ? 87.628 14.149 128.609 1.00 19.65 295 LEU D CA 1
ATOM 9954 C C . LEU D 1 297 ? 87.684 12.621 128.580 1.00 18.88 295 LEU D C 1
ATOM 9955 O O . LEU D 1 297 ? 88.687 12.031 128.170 1.00 19.18 295 LEU D O 1
ATOM 9960 N N . ALA D 1 306 ? 106.026 7.331 130.771 1.00 41.06 304 ALA D N 1
ATOM 9961 C CA . ALA D 1 306 ? 106.448 8.710 130.535 1.00 41.00 304 ALA D CA 1
ATOM 9962 C C . ALA D 1 306 ? 106.350 9.618 131.778 1.00 40.94 304 ALA D C 1
ATOM 9963 O O . ALA D 1 306 ? 105.536 9.390 132.685 1.00 39.12 304 ALA D O 1
ATOM 9965 N N . LYS D 1 307 ? 107.170 10.675 131.763 1.00 42.04 305 LYS D N 1
ATOM 9966 C CA . LYS D 1 307 ? 107.577 11.431 132.966 1.00 41.95 305 LYS D CA 1
ATOM 9967 C C . LYS D 1 307 ? 106.543 12.477 133.434 1.00 40.25 305 LYS D C 1
ATOM 9968 O O . LYS D 1 307 ? 106.205 13.381 132.681 1.00 37.81 305 LYS D O 1
ATOM 9974 N N . ARG D 1 308 ? 106.048 12.364 134.668 1.00 39.96 306 ARG D N 1
ATOM 9975 C CA . ARG D 1 308 ? 104.952 13.226 135.120 1.00 40.75 306 ARG D CA 1
ATOM 9976 C C . ARG D 1 308 ? 105.470 14.390 135.964 1.00 39.78 306 ARG D C 1
ATOM 9977 O O . ARG D 1 308 ? 106.373 14.221 136.773 1.00 39.16 306 ARG D O 1
ATOM 9985 N N . ALA D 1 309 ? 104.889 15.571 135.736 1.00 40.52 307 ALA D N 1
ATOM 9986 C CA . ALA D 1 309 ? 105.367 16.850 136.292 1.00 38.94 307 ALA D CA 1
ATOM 9987 C C . ALA D 1 309 ? 105.103 16.939 137.774 1.00 38.77 307 ALA D C 1
ATOM 9988 O O . ALA D 1 309 ? 104.333 16.147 138.321 1.00 38.78 307 ALA D O 1
ATOM 9990 N N . LYS D 1 310 ? 105.729 17.919 138.417 1.00 39.88 308 LYS D N 1
ATOM 9991 C CA . LYS D 1 310 ? 105.390 18.263 139.808 1.00 42.95 308 LYS D CA 1
ATOM 9992 C C . LYS D 1 310 ? 104.222 19.245 139.816 1.00 39.98 308 LYS D C 1
ATOM 9993 O O . LYS D 1 310 ? 104.183 20.149 138.969 1.00 41.15 308 LYS D O 1
ATOM 9999 N N . ALA D 1 311 ? 103.294 19.087 140.769 1.00 36.03 309 ALA D N 1
ATOM 10000 C CA . ALA D 1 311 ? 102.175 20.046 140.953 1.00 33.62 309 ALA D CA 1
ATOM 10001 C C . ALA D 1 311 ? 102.666 21.492 141.143 1.00 32.63 309 ALA D C 1
ATOM 10002 O O . ALA D 1 311 ? 103.868 21.761 141.144 1.00 30.61 309 ALA D O 1
ATOM 10004 N N . GLY D 1 312 ? 101.726 22.426 141.264 1.00 32.34 310 GLY D N 1
ATOM 10005 C CA . GLY D 1 312 ? 102.052 23.776 141.702 1.00 31.31 310 GLY D CA 1
ATOM 10006 C C . GLY D 1 312 ? 101.630 24.866 140.759 1.00 30.83 310 GLY D C 1
ATOM 10007 O O . GLY D 1 312 ? 100.990 24.619 139.747 1.00 30.28 310 GLY D O 1
ATOM 10008 N N . PHE D 1 313 ? 102.019 26.081 141.119 1.00 31.33 311 PHE D N 1
ATOM 10009 C CA . PHE D 1 313 ? 101.559 27.285 140.470 1.00 31.00 311 PHE D CA 1
ATOM 10010 C C . PHE D 1 313 ? 102.682 27.802 139.575 1.00 29.09 311 PHE D C 1
ATOM 10011 O O . PHE D 1 313 ? 103.518 28.601 139.985 1.00 27.69 311 PHE D O 1
ATOM 10019 N N . TYR D 1 314 ? 102.659 27.290 138.345 1.00 27.95 312 TYR D N 1
ATOM 10020 C CA . TYR D 1 314 ? 103.530 27.675 137.243 1.00 26.71 312 TYR D CA 1
ATOM 10021 C C . TYR D 1 314 ? 103.118 29.041 136.694 1.00 25.89 312 TYR D C 1
ATOM 10022 O O . TYR D 1 314 ? 102.361 29.134 135.745 1.00 24.57 312 TYR D O 1
ATOM 10031 N N . ARG D 1 315 ? 103.624 30.099 137.309 1.00 26.82 313 ARG D N 1
ATOM 10032 C CA . ARG D 1 315 ? 103.342 31.463 136.873 1.00 27.18 313 ARG D CA 1
ATOM 10033 C C . ARG D 1 315 ? 104.618 32.226 136.674 1.00 25.39 313 ARG D C 1
ATOM 10034 O O . ARG D 1 315 ? 105.652 31.796 137.172 1.00 25.55 313 ARG D O 1
ATOM 10042 N N . SER D 1 316 ? 104.506 33.394 136.032 1.00 24.12 314 SER D N 1
ATOM 10043 C CA . SER D 1 316 ? 105.633 34.323 135.814 1.00 23.92 314 SER D CA 1
ATOM 10044 C C . SER D 1 316 ? 105.985 35.047 137.107 1.00 24.02 314 SER D C 1
ATOM 10045 O O . SER D 1 316 ? 107.127 35.454 137.311 1.00 23.72 314 SER D O 1
ATOM 10048 N N . ASP D 1 317 ? 104.948 35.254 137.918 1.00 25.05 315 ASP D N 1
ATOM 10049 C CA . ASP D 1 317 ? 104.995 35.469 139.379 1.00 25.93 315 ASP D CA 1
ATOM 10050 C C . ASP D 1 317 ? 105.958 34.587 140.178 1.00 26.22 315 ASP D C 1
ATOM 10051 O O . ASP D 1 317 ? 106.670 35.067 141.049 1.00 27.36 315 ASP D O 1
ATOM 10056 N N . ASN D 1 318 ? 105.899 33.288 139.924 1.00 26.98 316 ASN D N 1
ATOM 10057 C CA . ASN D 1 318 ? 106.346 32.278 140.858 1.00 29.15 316 ASN D CA 1
ATOM 10058 C C . ASN D 1 318 ? 107.586 31.555 140.340 1.00 29.53 316 ASN D C 1
ATOM 10059 O O . ASN D 1 318 ? 107.833 30.384 140.662 1.00 28.81 316 ASN D O 1
ATOM 10064 N N . GLN D 1 319 ? 108.374 32.292 139.556 1.00 29.50 317 GLN D N 1
ATOM 10065 C CA . GLN D 1 319 ? 109.565 31.795 138.874 1.00 29.02 317 GLN D CA 1
ATOM 10066 C C . GLN D 1 319 ? 110.547 32.980 138.625 1.00 29.08 317 GLN D C 1
ATOM 10067 O O . GLN D 1 319 ? 110.143 34.104 138.227 1.00 28.43 317 GLN D O 1
ATOM 10073 N N . ASN D 1 320 ? 111.830 32.718 138.868 1.00 25.92 318 ASN D N 1
ATOM 10074 C CA . ASN D 1 320 ? 112.841 33.748 138.768 1.00 23.66 318 ASN D CA 1
ATOM 10075 C C . ASN D 1 320 ? 112.972 34.231 137.334 1.00 23.06 318 ASN D C 1
ATOM 10076 O O . ASN D 1 320 ? 113.070 33.437 136.392 1.00 22.88 318 ASN D O 1
ATOM 10081 N N . ALA D 1 321 ? 112.953 35.545 137.174 1.00 21.72 319 ALA D N 1
ATOM 10082 C CA . ALA D 1 321 ? 113.151 36.150 135.878 1.00 21.51 319 ALA D CA 1
ATOM 10083 C C . ALA D 1 321 ? 114.581 35.901 135.363 1.00 22.00 319 ALA D C 1
ATOM 10084 O O . ALA D 1 321 ? 115.383 35.209 136.006 1.00 21.25 319 ALA D O 1
ATOM 10086 N N . ILE D 1 322 ? 114.852 36.419 134.165 1.00 23.01 320 ILE D N 1
ATOM 10087 C CA . ILE D 1 322 ? 116.215 36.546 133.650 1.00 24.38 320 ILE D CA 1
ATOM 10088 C C . ILE D 1 322 ? 116.776 37.896 134.098 1.00 27.14 320 ILE D C 1
ATOM 10089 O O . ILE D 1 322 ? 116.053 38.752 134.631 1.00 27.75 320 ILE D O 1
ATOM 10094 N N . SER D 1 323 ? 118.076 38.067 133.893 1.00 29.35 321 SER D N 1
ATOM 10095 C CA . SER D 1 323 ? 118.758 39.299 134.237 1.00 31.03 321 SER D CA 1
ATOM 10096 C C . SER D 1 323 ? 118.536 40.314 133.118 1.00 32.11 321 SER D C 1
ATOM 10097 O O . SER D 1 323 ? 118.219 39.931 131.995 1.00 31.54 321 SER D O 1
ATOM 10100 N N . LYS D 1 324 ? 118.719 41.599 133.428 1.00 33.74 322 LYS D N 1
ATOM 10101 C CA . LYS D 1 324 ? 118.810 42.666 132.414 1.00 34.78 322 LYS D CA 1
ATOM 10102 C C . LYS D 1 324 ? 119.704 42.302 131.256 1.00 33.75 322 LYS D C 1
ATOM 10103 O O . LYS D 1 324 ? 119.377 42.592 130.113 1.00 34.51 322 LYS D O 1
ATOM 10109 N N . GLU D 1 325 ? 120.830 41.670 131.575 1.00 32.61 323 GLU D N 1
ATOM 10110 C CA . GLU D 1 325 ? 121.880 41.376 130.614 1.00 31.74 323 GLU D CA 1
ATOM 10111 C C . GLU D 1 325 ? 121.525 40.240 129.680 1.00 31.89 323 GLU D C 1
ATOM 10112 O O . GLU D 1 325 ? 121.693 40.367 128.468 1.00 33.36 323 GLU D O 1
ATOM 10118 N N . GLU D 1 326 ? 121.035 39.131 130.223 1.00 31.95 324 GLU D N 1
ATOM 10119 C CA . GLU D 1 326 ? 120.536 38.032 129.371 1.00 31.74 324 GLU D CA 1
ATOM 10120 C C . GLU D 1 326 ? 119.375 38.515 128.488 1.00 30.24 324 GLU D C 1
ATOM 10121 O O . GLU D 1 326 ? 119.260 38.096 127.330 1.00 31.66 324 GLU D O 1
ATOM 10127 N N . LEU D 1 327 ? 118.526 39.390 129.033 1.00 27.25 325 LEU D N 1
ATOM 10128 C CA . LEU D 1 327 ? 117.413 39.970 128.277 1.00 26.12 325 LEU D CA 1
ATOM 10129 C C . LEU D 1 327 ? 117.901 40.787 127.082 1.00 25.69 325 LEU D C 1
ATOM 10130 O O . LEU D 1 327 ? 117.517 40.506 125.946 1.00 25.52 325 LEU D O 1
ATOM 10135 N N . ARG D 1 328 ? 118.736 41.791 127.355 1.00 25.27 326 ARG D N 1
ATOM 10136 C CA . ARG D 1 328 ? 119.433 42.572 126.316 1.00 25.20 326 ARG D CA 1
ATOM 10137 C C . ARG D 1 328 ? 120.089 41.687 125.256 1.00 24.87 326 ARG D C 1
ATOM 10138 O O . ARG D 1 328 ? 119.881 41.906 124.064 1.00 23.21 326 ARG D O 1
ATOM 10146 N N . ASN D 1 329 ? 120.880 40.707 125.704 1.00 25.34 327 ASN D N 1
ATOM 10147 C CA . ASN D 1 329 ? 121.520 39.736 124.805 1.00 26.55 327 ASN D CA 1
ATOM 10148 C C . ASN D 1 329 ? 120.550 39.082 123.846 1.00 27.45 327 ASN D C 1
ATOM 10149 O O . ASN D 1 329 ? 120.772 39.083 122.628 1.00 27.09 327 ASN D O 1
ATOM 10154 N N . LEU D 1 330 ? 119.479 38.541 124.427 1.00 28.87 328 LEU D N 1
ATOM 10155 C CA . LEU D 1 330 ? 118.312 38.009 123.689 1.00 28.90 328 LEU D CA 1
ATOM 10156 C C . LEU D 1 330 ? 117.768 39.015 122.645 1.00 28.85 328 LEU D C 1
ATOM 10157 O O . LEU D 1 330 ? 117.679 38.711 121.438 1.00 27.86 328 LEU D O 1
ATOM 10162 N N . ILE D 1 331 ? 117.415 40.212 123.106 1.00 28.99 329 ILE D N 1
ATOM 10163 C CA . ILE D 1 331 ? 116.882 41.227 122.195 1.00 30.79 329 ILE D CA 1
ATOM 10164 C C . ILE D 1 331 ? 117.872 41.499 121.054 1.00 32.73 329 ILE D C 1
ATOM 10165 O O . ILE D 1 331 ? 117.452 41.627 119.900 1.00 35.04 329 ILE D O 1
ATOM 10170 N N . LEU D 1 332 ? 119.171 41.544 121.356 1.00 33.47 330 LEU D N 1
ATOM 10171 C CA . LEU D 1 332 ? 120.181 41.814 120.316 1.00 33.40 330 LEU D CA 1
ATOM 10172 C C . LEU D 1 332 ? 120.293 40.724 119.240 1.00 32.53 330 LEU D C 1
ATOM 10173 O O . LEU D 1 332 ? 120.421 41.038 118.053 1.00 31.27 330 LEU D O 1
ATOM 10178 N N . ASN D 1 333 ? 120.179 39.492 119.653 1.00 32.05 331 ASN D N 1
ATOM 10179 C CA . ASN D 1 333 ? 120.213 38.386 118.767 1.00 32.10 331 ASN D CA 1
ATOM 10180 C C . ASN D 1 333 ? 118.975 38.163 118.020 1.00 33.12 331 ASN D C 1
ATOM 10181 O O . ASN D 1 333 ? 118.772 37.106 117.482 1.00 33.23 331 ASN D O 1
ATOM 10186 N N . GLN D 1 334 ? 118.153 39.180 117.948 1.00 34.01 332 GLN D N 1
ATOM 10187 C CA . GLN D 1 334 ? 116.979 39.076 117.134 1.00 33.93 332 GLN D CA 1
ATOM 10188 C C . GLN D 1 334 ? 116.457 40.403 116.598 1.00 35.11 332 GLN D C 1
ATOM 10189 O O . GLN D 1 334 ? 116.875 40.831 115.557 1.00 33.25 332 GLN D O 1
ATOM 10195 N N . GLN D 1 335 ? 115.561 41.052 117.327 1.00 38.57 333 GLN D N 1
ATOM 10196 C CA . GLN D 1 335 ? 114.664 42.083 116.783 1.00 41.57 333 GLN D CA 1
ATOM 10197 C C . GLN D 1 335 ? 114.755 43.609 117.017 1.00 38.69 333 GLN D C 1
ATOM 10198 O O . GLN D 1 335 ? 113.887 44.192 117.582 1.00 34.55 333 GLN D O 1
ATOM 10204 N N . LEU D 1 336 ? 115.753 44.263 116.459 1.00 39.15 334 LEU D N 1
ATOM 10205 C CA . LEU D 1 336 ? 115.683 45.696 116.244 1.00 40.17 334 LEU D CA 1
ATOM 10206 C C . LEU D 1 336 ? 115.662 46.013 114.767 1.00 43.02 334 LEU D C 1
ATOM 10207 O O . LEU D 1 336 ? 115.817 45.155 113.941 1.00 44.65 334 LEU D O 1
ATOM 10212 N N . LEU D 1 337 ? 115.469 47.266 114.442 1.00 44.57 335 LEU D N 1
ATOM 10213 C CA . LEU D 1 337 ? 115.290 47.692 113.072 1.00 44.57 335 LEU D CA 1
ATOM 10214 C C . LEU D 1 337 ? 116.174 48.891 112.740 1.00 41.81 335 LEU D C 1
ATOM 10215 O O . LEU D 1 337 ? 117.306 48.751 112.326 1.00 36.20 335 LEU D O 1
ATOM 10220 N N . MET E 1 3 ? 83.856 74.381 107.759 1.00 40.51 1 MET E N 1
ATOM 10221 C CA . MET E 1 3 ? 82.374 74.605 107.734 1.00 42.36 1 MET E CA 1
ATOM 10222 C C . MET E 1 3 ? 81.561 73.317 107.977 1.00 39.21 1 MET E C 1
ATOM 10223 O O . MET E 1 3 ? 80.976 73.150 109.039 1.00 38.58 1 MET E O 1
ATOM 10228 N N . PHE E 1 4 ? 81.602 72.396 107.012 1.00 36.28 2 PHE E N 1
ATOM 10229 C CA . PHE E 1 4 ? 80.517 71.441 106.724 1.00 33.70 2 PHE E CA 1
ATOM 10230 C C . PHE E 1 4 ? 80.353 70.330 107.738 1.00 32.60 2 PHE E C 1
ATOM 10231 O O . PHE E 1 4 ? 79.220 69.921 108.036 1.00 31.59 2 PHE E O 1
ATOM 10239 N N . PHE E 1 5 ? 81.491 69.818 108.209 1.00 32.32 3 PHE E N 1
ATOM 10240 C CA . PHE E 1 5 ? 81.558 68.668 109.119 1.00 32.45 3 PHE E CA 1
ATOM 10241 C C . PHE E 1 5 ? 81.606 69.072 110.576 1.00 33.39 3 PHE E C 1
ATOM 10242 O O . PHE E 1 5 ? 81.590 68.202 111.443 1.00 35.58 3 PHE E O 1
ATOM 10250 N N . LYS E 1 6 ? 81.678 70.366 110.869 1.00 34.81 4 LYS E N 1
ATOM 10251 C CA . LYS E 1 6 ? 81.791 70.793 112.259 1.00 36.59 4 LYS E CA 1
ATOM 10252 C C . LYS E 1 6 ? 80.582 70.306 113.059 1.00 34.08 4 LYS E C 1
ATOM 10253 O O . LYS E 1 6 ? 79.444 70.556 112.681 1.00 34.49 4 LYS E O 1
ATOM 10259 N N . ASP E 1 7 ? 80.854 69.569 114.133 1.00 31.69 5 ASP E N 1
ATOM 10260 C CA . ASP E 1 7 ? 79.823 69.028 115.031 1.00 31.01 5 ASP E CA 1
ATOM 10261 C C . ASP E 1 7 ? 78.952 67.878 114.473 1.00 28.86 5 ASP E C 1
ATOM 10262 O O . ASP E 1 7 ? 77.901 67.551 115.030 1.00 27.22 5 ASP E O 1
ATOM 10267 N N . LYS E 1 8 ? 79.422 67.223 113.423 1.00 26.83 6 LYS E N 1
ATOM 10268 C CA . LYS E 1 8 ? 78.706 66.099 112.867 1.00 26.87 6 LYS E CA 1
ATOM 10269 C C . LYS E 1 8 ? 79.361 64.797 113.263 1.00 25.89 6 LYS E C 1
ATOM 10270 O O . LYS E 1 8 ? 80.474 64.781 113.778 1.00 26.66 6 LYS E O 1
ATOM 10276 N N . ASN E 1 9 ? 78.639 63.709 113.017 1.00 24.34 7 ASN E N 1
ATOM 10277 C CA . ASN E 1 9 ? 79.077 62.366 113.336 1.00 22.90 7 ASN E CA 1
ATOM 10278 C C . ASN E 1 9 ? 79.369 61.643 112.041 1.00 22.23 7 ASN E C 1
ATOM 10279 O O . ASN E 1 9 ? 78.444 61.361 111.262 1.00 21.95 7 ASN E O 1
ATOM 10284 N N . VAL E 1 10 ? 80.651 61.349 111.818 1.00 21.43 8 VAL E N 1
ATOM 10285 C CA . VAL E 1 10 ? 81.126 60.723 110.572 1.00 20.76 8 VAL E CA 1
ATOM 10286 C C . VAL E 1 10 ? 81.606 59.283 110.807 1.00 20.59 8 VAL E C 1
ATOM 10287 O O . VAL E 1 10 ? 82.235 58.980 111.830 1.00 20.40 8 VAL E O 1
ATOM 10291 N N . LEU E 1 11 ? 81.284 58.404 109.856 1.00 20.16 9 LEU E N 1
ATOM 10292 C CA . LEU E 1 11 ? 81.857 57.062 109.783 1.00 19.64 9 LEU E CA 1
ATOM 10293 C C . LEU E 1 11 ? 82.730 57.035 108.566 1.00 19.79 9 LEU E C 1
ATOM 10294 O O . LEU E 1 11 ? 82.321 57.546 107.519 1.00 20.80 9 LEU E O 1
ATOM 10299 N N . ILE E 1 12 ? 83.928 56.463 108.688 1.00 19.64 10 ILE E N 1
ATOM 10300 C CA . ILE E 1 12 ? 84.777 56.205 107.524 1.00 19.68 10 ILE E CA 1
ATOM 10301 C C . ILE E 1 12 ? 85.033 54.719 107.502 1.00 20.36 10 ILE E C 1
ATOM 10302 O O . ILE E 1 12 ? 85.787 54.196 108.331 1.00 21.44 10 ILE E O 1
ATOM 10307 N N . ILE E 1 13 ? 84.415 54.049 106.537 1.00 20.70 11 ILE E N 1
ATOM 10308 C CA . ILE E 1 13 ? 84.519 52.608 106.381 1.00 21.14 11 ILE E CA 1
ATOM 10309 C C . ILE E 1 13 ? 85.733 52.374 105.472 1.00 20.98 11 ILE E C 1
ATOM 10310 O O . ILE E 1 13 ? 85.707 52.767 104.300 1.00 20.56 11 ILE E O 1
ATOM 10315 N N . GLY E 1 14 ? 86.780 51.742 106.018 1.00 20.98 12 GLY E N 1
ATOM 10316 C CA . GLY E 1 14 ? 88.105 51.639 105.370 1.00 21.36 12 GLY E CA 1
ATOM 10317 C C . GLY E 1 14 ? 89.125 52.706 105.783 1.00 21.71 12 GLY E C 1
ATOM 10318 O O . GLY E 1 14 ? 90.013 53.071 105.014 1.00 22.29 12 GLY E O 1
ATOM 10319 N N . GLY E 1 15 ? 89.019 53.180 107.018 1.00 22.83 13 GLY E N 1
ATOM 10320 C CA . GLY E 1 15 ? 89.787 54.334 107.494 1.00 22.54 13 GLY E CA 1
ATOM 10321 C C . GLY E 1 15 ? 91.269 54.110 107.719 1.00 21.98 13 GLY E C 1
ATOM 10322 O O . GLY E 1 15 ? 92.008 55.071 107.915 1.00 21.25 13 GLY E O 1
ATOM 10323 N N . THR E 1 16 ? 91.688 52.845 107.738 1.00 21.77 14 THR E N 1
ATOM 10324 C CA . THR E 1 16 ? 93.102 52.481 107.866 1.00 21.31 14 THR E CA 1
ATOM 10325 C C . THR E 1 16 ? 93.816 52.449 106.519 1.00 20.97 14 THR E C 1
ATOM 10326 O O . THR E 1 16 ? 95.033 52.529 106.477 1.00 21.18 14 THR E O 1
ATOM 10330 N N . GLY E 1 17 ? 93.058 52.306 105.430 1.00 21.44 15 GLY E N 1
ATOM 10331 C CA . GLY E 1 17 ? 93.605 52.330 104.071 1.00 21.55 15 GLY E CA 1
ATOM 10332 C C . GLY E 1 17 ? 94.166 53.673 103.636 1.00 21.65 15 GLY E C 1
ATOM 10333 O O . GLY E 1 17 ? 93.886 54.695 104.262 1.00 21.54 15 GLY E O 1
ATOM 10334 N N . THR E 1 18 ? 94.953 53.655 102.558 1.00 22.17 16 THR E N 1
ATOM 10335 C CA . THR E 1 18 ? 95.570 54.858 101.974 1.00 22.90 16 THR E CA 1
ATOM 10336 C C . THR E 1 18 ? 94.599 56.055 101.954 1.00 24.43 16 THR E C 1
ATOM 10337 O O . THR E 1 18 ? 94.922 57.144 102.497 1.00 24.27 16 THR E O 1
ATOM 10341 N N . ILE E 1 19 ? 93.430 55.840 101.342 1.00 25.03 17 ILE E N 1
ATOM 10342 C CA . ILE E 1 19 ? 92.461 56.917 101.125 1.00 27.10 17 ILE E CA 1
ATOM 10343 C C . ILE E 1 19 ? 91.659 57.232 102.387 1.00 28.41 17 ILE E C 1
ATOM 10344 O O . ILE E 1 19 ? 91.414 58.412 102.663 1.00 30.02 17 ILE E O 1
ATOM 10349 N N . GLY E 1 20 ? 91.240 56.210 103.141 1.00 28.25 18 GLY E N 1
ATOM 10350 C CA . GLY E 1 20 ? 90.503 56.439 104.396 1.00 27.32 18 GLY E CA 1
ATOM 10351 C C . GLY E 1 20 ? 91.206 57.342 105.417 1.00 26.79 18 GLY E C 1
ATOM 10352 O O . GLY E 1 20 ? 90.569 58.193 106.046 1.00 23.22 18 GLY E O 1
ATOM 10353 N N . LYS E 1 21 ? 92.519 57.129 105.580 1.00 28.19 19 LYS E N 1
ATOM 10354 C CA . LYS E 1 21 ? 93.365 57.923 106.496 1.00 28.84 19 LYS E CA 1
ATOM 10355 C C . LYS E 1 21 ? 93.474 59.356 106.062 1.00 28.97 19 LYS E C 1
ATOM 10356 O O . LYS E 1 21 ? 93.540 60.247 106.893 1.00 29.73 19 LYS E O 1
ATOM 10362 N N . SER E 1 22 ? 93.540 59.558 104.751 1.00 28.33 20 SER E N 1
ATOM 10363 C CA . SER E 1 22 ? 93.637 60.883 104.168 1.00 26.97 20 SER E CA 1
ATOM 10364 C C . SER E 1 22 ? 92.330 61.666 104.382 1.00 26.38 20 SER E C 1
ATOM 10365 O O . SER E 1 22 ? 92.372 62.846 104.694 1.00 27.61 20 SER E O 1
ATOM 10368 N N . ILE E 1 23 ? 91.186 60.996 104.233 1.00 24.64 21 ILE E N 1
ATOM 10369 C CA . ILE E 1 23 ? 89.858 61.585 104.504 1.00 23.88 21 ILE E CA 1
ATOM 10370 C C . ILE E 1 23 ? 89.655 61.929 105.997 1.00 24.26 21 ILE E C 1
ATOM 10371 O O . ILE E 1 23 ? 89.015 62.932 106.329 1.00 23.38 21 ILE E O 1
ATOM 10376 N N . LEU E 1 24 ? 90.175 61.059 106.870 1.00 24.82 22 LEU E N 1
ATOM 10377 C CA . LEU E 1 24 ? 90.099 61.199 108.332 1.00 24.10 22 LEU E CA 1
ATOM 10378 C C . LEU E 1 24 ? 90.662 62.522 108.811 1.00 25.25 22 LEU E C 1
ATOM 10379 O O . LEU E 1 24 ? 89.979 63.289 109.481 1.00 26.35 22 LEU E O 1
ATOM 10384 N N . SER E 1 25 ? 91.896 62.794 108.429 1.00 25.78 23 SER E N 1
ATOM 10385 C CA . SER E 1 25 ? 92.606 63.949 108.938 1.00 27.94 23 SER E CA 1
ATOM 10386 C C . SER E 1 25 ? 92.166 65.276 108.319 1.00 29.35 23 SER E C 1
ATOM 10387 O O . SER E 1 25 ? 92.356 66.325 108.943 1.00 28.65 23 SER E O 1
ATOM 10390 N N . ASN E 1 26 ? 91.609 65.245 107.107 1.00 31.01 24 ASN E N 1
ATOM 10391 C CA . ASN E 1 26 ? 91.012 66.455 106.524 1.00 33.63 24 ASN E CA 1
ATOM 10392 C C . ASN E 1 26 ? 89.693 66.749 107.225 1.00 32.87 24 ASN E C 1
ATOM 10393 O O . ASN E 1 26 ? 89.449 67.873 107.635 1.00 34.16 24 ASN E O 1
ATOM 10398 N N . VAL E 1 27 ? 88.860 65.726 107.398 1.00 31.43 25 VAL E N 1
ATOM 10399 C CA . VAL E 1 27 ? 87.621 65.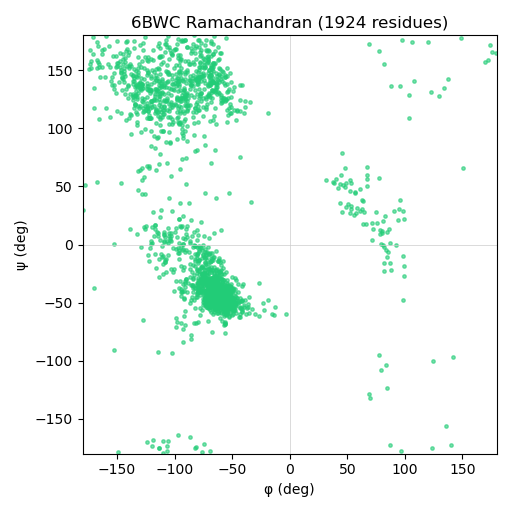850 108.184 1.00 29.48 25 VAL E CA 1
ATOM 10400 C C . VAL E 1 27 ? 87.928 66.322 109.625 1.00 28.77 25 VAL E C 1
ATOM 10401 O O . VAL E 1 27 ? 87.334 67.284 110.111 1.00 28.43 25 VAL E O 1
ATOM 10405 N N . LEU E 1 28 ? 88.902 65.704 110.281 1.00 28.30 26 LEU E N 1
ATOM 10406 C CA . LEU E 1 28 ? 89.313 66.158 111.617 1.00 28.33 26 LEU E CA 1
ATOM 10407 C C . LEU E 1 28 ? 89.602 67.653 111.728 1.00 28.44 26 LEU E C 1
ATOM 10408 O O . LEU E 1 28 ? 89.448 68.212 112.808 1.00 28.84 26 LEU E O 1
ATOM 10413 N N . GLN E 1 29 ? 90.027 68.295 110.637 1.00 29.74 27 GLN E N 1
ATOM 10414 C CA . GLN E 1 29 ? 90.276 69.757 110.628 1.00 31.04 27 GLN E CA 1
ATOM 10415 C C . GLN E 1 29 ? 89.010 70.610 110.653 1.00 31.21 27 GLN E C 1
ATOM 10416 O O . GLN E 1 29 ? 89.087 71.810 110.954 1.00 31.27 27 GLN E O 1
ATOM 10422 N N . GLU E 1 30 ? 87.864 70.007 110.333 1.00 30.13 28 GLU E N 1
ATOM 10423 C CA . GLU E 1 30 ? 86.577 70.657 110.541 1.00 29.59 28 GLU E CA 1
ATOM 10424 C C . GLU E 1 30 ? 85.961 70.369 111.947 1.00 30.92 28 GLU E C 1
ATOM 10425 O O . GLU E 1 30 ? 84.798 70.697 112.197 1.00 30.23 28 GLU E O 1
ATOM 10431 N N . LYS E 1 31 ? 86.759 69.824 112.873 1.00 32.18 29 LYS E N 1
ATOM 10432 C CA . LYS E 1 31 ? 86.363 69.650 114.275 1.00 33.60 29 LYS E CA 1
ATOM 10433 C C . LYS E 1 31 ? 85.016 68.922 114.411 1.00 32.56 29 LYS E C 1
ATOM 10434 O O . LYS E 1 31 ? 84.083 69.418 115.046 1.00 32.66 29 LYS E O 1
ATOM 10440 N N . PRO E 1 32 ? 84.916 67.728 113.812 1.00 31.33 30 PRO E N 1
ATOM 10441 C CA . PRO E 1 32 ? 83.650 67.032 113.845 1.00 30.52 30 PRO E CA 1
ATOM 10442 C C . PRO E 1 32 ? 83.436 66.463 115.227 1.00 29.83 30 PRO E C 1
ATOM 10443 O O . PRO E 1 32 ? 84.406 66.276 115.963 1.00 29.93 30 PRO E O 1
ATOM 10447 N N . LYS E 1 33 ? 82.176 66.215 115.581 1.00 29.57 31 LYS E N 1
ATOM 10448 C CA . LYS E 1 33 ? 81.844 65.702 116.903 1.00 29.06 31 LYS E CA 1
ATOM 10449 C C . LYS E 1 33 ? 82.541 64.381 117.135 1.00 27.63 31 LYS E C 1
ATOM 10450 O O . LYS E 1 33 ? 83.123 64.170 118.199 1.00 27.68 31 LYS E O 1
ATOM 10456 N N . VAL E 1 34 ? 82.467 63.498 116.138 1.00 25.61 32 VAL E N 1
ATOM 10457 C CA . VAL E 1 34 ? 83.176 62.226 116.160 1.00 23.21 32 VAL E CA 1
ATOM 10458 C C . VAL E 1 34 ? 83.531 61.825 114.743 1.00 22.55 32 VAL E C 1
ATOM 10459 O O . VAL E 1 34 ? 82.897 62.305 113.781 1.00 21.36 32 VAL E O 1
ATOM 10463 N N . VAL E 1 35 ? 84.579 60.986 114.638 1.00 21.81 33 VAL E N 1
ATOM 10464 C CA . VAL E 1 35 ? 84.834 60.142 113.468 1.00 19.94 33 VAL E CA 1
ATOM 10465 C C . VAL E 1 35 ? 85.098 58.689 113.897 1.00 20.02 33 VAL E C 1
ATOM 10466 O O . VAL E 1 35 ? 85.869 58.427 114.821 1.00 19.00 33 VAL E O 1
ATOM 10470 N N . ARG E 1 36 ? 84.464 57.750 113.197 1.00 20.08 34 ARG E N 1
ATOM 10471 C CA . ARG E 1 36 ? 84.581 56.335 113.501 1.00 20.05 34 ARG E CA 1
ATOM 10472 C C . ARG E 1 36 ? 85.301 55.595 112.390 1.00 19.24 34 ARG E C 1
ATOM 10473 O O . ARG E 1 36 ? 84.843 55.571 111.267 1.00 19.11 34 ARG E O 1
ATOM 10481 N N . VAL E 1 37 ? 86.415 54.973 112.732 1.00 18.38 35 VAL E N 1
ATOM 10482 C CA . VAL E 1 37 ? 87.212 54.236 111.801 1.00 17.75 35 VAL E CA 1
ATOM 10483 C C . VAL E 1 37 ? 86.787 52.791 111.908 1.00 17.38 35 VAL E C 1
ATOM 10484 O O . VAL E 1 37 ? 86.807 52.226 112.998 1.00 17.31 35 VAL E O 1
ATOM 10488 N N . PHE E 1 38 ? 86.427 52.206 110.765 1.00 16.98 36 PHE E N 1
ATOM 10489 C CA . PHE E 1 38 ? 85.877 50.858 110.665 1.00 16.59 36 PHE E CA 1
ATOM 10490 C C . PHE E 1 38 ? 86.804 50.085 109.751 1.00 17.62 36 PHE E C 1
ATOM 10491 O O . PHE E 1 38 ? 87.161 50.563 108.685 1.00 17.48 36 PHE E O 1
ATOM 10499 N N . SER E 1 39 ? 87.218 48.905 110.189 1.00 19.35 37 SER E N 1
ATOM 10500 C CA . SER E 1 39 ? 88.034 47.989 109.378 1.00 20.43 37 SER E CA 1
ATOM 10501 C C . SER E 1 39 ? 88.123 46.650 110.132 1.00 22.41 37 SER E C 1
ATOM 10502 O O . SER E 1 39 ? 87.595 46.545 111.240 1.00 24.09 37 SER E O 1
ATOM 10505 N N . ARG E 1 40 ? 88.798 45.650 109.566 1.00 23.81 38 ARG E N 1
ATOM 10506 C CA . ARG E 1 40 ? 88.810 44.278 110.114 1.00 25.10 38 ARG E CA 1
ATOM 10507 C C . ARG E 1 40 ? 90.056 43.913 110.907 1.00 24.65 38 ARG E C 1
ATOM 10508 O O . ARG E 1 40 ? 90.080 42.919 111.671 1.00 25.25 38 ARG E O 1
ATOM 10516 N N . SER E 1 41 ? 91.115 44.663 110.640 1.00 23.95 39 SER E N 1
ATOM 10517 C CA . SER E 1 41 ? 92.465 44.240 110.941 1.00 23.65 39 SER E CA 1
ATOM 10518 C C . SER E 1 41 ? 92.872 45.080 112.137 1.00 23.22 39 SER E C 1
ATOM 10519 O O . SER E 1 41 ? 92.900 46.313 112.052 1.00 23.59 39 SER E O 1
ATOM 10522 N N . GLU E 1 42 ? 93.103 44.402 113.258 1.00 22.34 40 GLU E N 1
ATOM 10523 C CA . GLU E 1 42 ? 93.391 45.059 114.549 1.00 21.69 40 GLU E CA 1
ATOM 10524 C C . GLU E 1 42 ? 94.743 45.773 114.507 1.00 21.58 40 GLU E C 1
ATOM 10525 O O . GLU E 1 42 ? 94.838 46.925 114.905 1.00 19.63 40 GLU E O 1
ATOM 10531 N N . TYR E 1 43 ? 95.757 45.073 113.980 1.00 22.62 41 TYR E N 1
ATOM 10532 C CA . TYR E 1 43 ? 97.125 45.574 113.820 1.00 22.51 41 TYR E CA 1
ATOM 10533 C C . TYR E 1 43 ? 97.157 46.948 113.163 1.00 22.46 41 TYR E C 1
ATOM 10534 O O . TYR E 1 43 ? 97.804 47.867 113.661 1.00 21.83 41 TYR E O 1
ATOM 10543 N N . ASN E 1 44 ? 96.453 47.077 112.041 1.00 22.50 42 ASN E N 1
ATOM 10544 C CA . ASN E 1 44 ? 96.346 48.363 111.348 1.00 22.71 42 ASN E CA 1
ATOM 10545 C C . ASN E 1 44 ? 95.609 49.442 112.138 1.00 22.68 42 ASN E C 1
ATOM 10546 O O . ASN E 1 44 ? 95.935 50.609 111.971 1.00 24.65 42 ASN E O 1
ATOM 10551 N N . GLN E 1 45 ? 94.613 49.069 112.951 1.00 22.03 43 GLN E N 1
ATOM 10552 C CA . GLN E 1 45 ? 93.965 50.015 113.913 1.00 22.03 43 GLN E CA 1
ATOM 10553 C C . GLN E 1 45 ? 94.906 50.392 115.070 1.00 21.56 43 GLN E C 1
ATOM 10554 O O . GLN E 1 45 ? 94.902 51.514 115.554 1.00 20.91 43 GLN E O 1
ATOM 10560 N N . PHE E 1 46 ? 95.684 49.417 115.513 1.00 22.13 44 PHE E N 1
ATOM 10561 C CA . PHE E 1 46 ? 96.710 49.606 116.514 1.00 23.32 44 PHE E CA 1
ATOM 10562 C C . PHE E 1 46 ? 97.698 50.684 116.076 1.00 23.64 44 PHE E C 1
ATOM 10563 O O . PHE E 1 46 ? 98.035 51.590 116.860 1.00 22.83 44 PHE E O 1
ATOM 10571 N N . LEU E 1 47 ? 98.156 50.567 114.828 1.00 24.02 45 LEU E N 1
ATOM 10572 C CA . LEU E 1 47 ? 99.106 51.514 114.268 1.00 24.47 45 LEU E CA 1
ATOM 10573 C C . LEU E 1 47 ? 98.441 52.862 114.124 1.00 25.64 45 LEU E C 1
ATOM 10574 O O . LEU E 1 47 ? 99.100 53.901 114.267 1.00 24.97 45 LEU E O 1
ATOM 10579 N N . LEU E 1 48 ? 97.136 52.845 113.838 1.00 26.70 46 LEU E N 1
ATOM 10580 C CA . LEU E 1 48 ? 96.384 54.083 113.686 1.00 27.23 46 LEU E CA 1
ATOM 10581 C C . LEU E 1 48 ? 96.265 54.749 115.048 1.00 27.54 46 LEU E C 1
ATOM 10582 O O . LEU E 1 48 ? 96.640 55.899 115.204 1.00 29.25 46 LEU E O 1
ATOM 10587 N N . GLN E 1 49 ? 95.788 54.016 116.036 1.00 27.05 47 GLN E N 1
ATOM 10588 C CA . GLN E 1 49 ? 95.726 54.533 117.389 1.00 27.48 47 GLN E CA 1
ATOM 10589 C C . GLN E 1 49 ? 96.986 55.238 117.866 1.00 29.11 47 GLN E C 1
ATOM 10590 O O . GLN E 1 49 ? 96.911 56.317 118.457 1.00 29.50 47 GLN E O 1
ATOM 10596 N N . GLU E 1 50 ? 98.134 54.616 117.616 1.00 30.86 48 GLU E N 1
ATOM 10597 C CA . GLU E 1 50 ? 99.415 55.139 118.093 1.00 32.39 48 GLU E CA 1
ATOM 10598 C C . GLU E 1 50 ? 99.785 56.464 117.449 1.00 33.10 48 GLU E C 1
ATOM 10599 O O . GLU E 1 50 ? 100.237 57.405 118.114 1.00 32.47 48 GLU E O 1
ATOM 10605 N N . GLU E 1 51 ? 99.590 56.507 116.139 1.00 32.45 49 GLU E N 1
ATOM 10606 C CA . GLU E 1 51 ? 99.845 57.687 115.352 1.00 31.67 49 GLU E CA 1
ATOM 10607 C C . GLU E 1 51 ? 99.039 58.874 115.892 1.00 32.41 49 GLU E C 1
ATOM 10608 O O . GLU E 1 51 ? 99.567 59.962 116.034 1.00 34.25 49 GLU E O 1
ATOM 10614 N N . PHE E 1 52 ? 97.783 58.649 116.258 1.00 33.18 50 PHE E N 1
ATOM 10615 C CA . PHE E 1 52 ? 96.927 59.720 116.775 1.00 34.57 50 PHE E CA 1
ATOM 10616 C C . PHE E 1 52 ? 96.943 59.830 118.314 1.00 38.48 50 PHE E C 1
ATOM 10617 O O . PHE E 1 52 ? 96.077 60.480 118.878 1.00 38.27 50 PHE E O 1
ATOM 10625 N N . ARG E 1 53 ? 97.933 59.216 118.973 1.00 46.50 51 ARG E N 1
ATOM 10626 C CA . ARG E 1 53 ? 98.215 59.350 120.428 1.00 53.37 51 ARG E CA 1
ATOM 10627 C C . ARG E 1 53 ? 97.512 60.502 121.152 1.00 54.97 51 ARG E C 1
ATOM 10628 O O . ARG E 1 53 ? 96.696 60.260 122.047 1.00 53.37 51 ARG E O 1
ATOM 10636 N N . ASP E 1 54 ? 97.793 61.735 120.712 1.00 59.67 52 ASP E N 1
ATOM 10637 C CA . ASP E 1 54 ? 97.357 62.969 121.387 1.00 66.85 52 ASP E CA 1
ATOM 10638 C C . ASP E 1 54 ? 96.178 63.716 120.693 1.00 69.91 52 ASP E C 1
ATOM 10639 O O . ASP E 1 54 ? 95.844 64.839 121.085 1.00 76.25 52 ASP E O 1
ATOM 10644 N N . LYS E 1 55 ? 95.539 63.093 119.697 1.00 67.25 53 LYS E N 1
ATOM 10645 C CA . LYS E 1 55 ? 94.448 63.716 118.913 1.00 62.58 53 LYS E CA 1
ATOM 10646 C C . LYS E 1 55 ? 93.195 62.833 118.909 1.00 59.70 53 LYS E C 1
ATOM 10647 O O . LYS E 1 55 ? 92.245 63.085 118.160 1.00 52.63 53 LYS E O 1
ATOM 10653 N N . ASN E 1 56 ? 93.184 61.862 119.823 1.00 60.69 54 ASN E N 1
ATOM 10654 C CA . ASN E 1 56 ? 92.354 60.655 119.750 1.00 63.83 54 ASN E CA 1
ATOM 10655 C C . ASN E 1 56 ? 91.024 60.707 120.528 1.00 64.39 54 ASN E C 1
ATOM 10656 O O . ASN E 1 56 ? 90.196 59.798 120.399 1.00 65.09 54 ASN E O 1
ATOM 10661 N N . ARG E 1 57 ? 90.863 61.714 121.381 1.00 63.26 55 ARG E N 1
ATOM 10662 C CA . ARG E 1 57 ? 89.576 62.033 122.012 1.00 62.34 55 ARG E CA 1
ATOM 10663 C C . ARG E 1 57 ? 88.333 61.891 121.074 1.00 58.07 55 ARG E C 1
ATOM 10664 O O . ARG E 1 57 ? 87.385 61.169 121.404 1.00 60.70 55 ARG E O 1
ATOM 10672 N N . ASN E 1 58 ? 88.371 62.513 119.897 1.00 49.91 56 ASN E N 1
ATOM 10673 C CA . ASN E 1 58 ? 87.209 62.538 118.974 1.00 43.67 56 ASN E CA 1
ATOM 10674 C C . ASN E 1 58 ? 87.233 61.498 117.789 1.00 38.56 56 ASN E C 1
ATOM 10675 O O . ASN E 1 58 ? 86.423 61.567 116.853 1.00 34.71 56 ASN E O 1
ATOM 10680 N N . ILE E 1 59 ? 88.131 60.512 117.891 1.00 34.40 57 ILE E N 1
ATOM 10681 C CA . ILE E 1 59 ? 88.205 59.342 116.996 1.00 30.45 57 ILE E CA 1
ATOM 10682 C C . ILE E 1 59 ? 87.861 58.036 117.781 1.00 29.66 57 ILE E C 1
ATOM 10683 O O . ILE E 1 59 ? 88.262 57.867 118.937 1.00 28.78 57 ILE E O 1
ATOM 10688 N N . ARG E 1 60 ? 87.124 57.128 117.139 1.00 29.60 58 ARG E N 1
ATOM 10689 C CA . ARG E 1 60 ? 86.725 55.826 117.713 1.00 29.54 58 ARG E CA 1
ATOM 10690 C C . ARG E 1 60 ? 87.064 54.711 116.740 1.00 26.90 58 ARG E C 1
ATOM 10691 O O . ARG E 1 60 ? 86.898 54.889 115.537 1.00 28.34 58 ARG E O 1
ATOM 10699 N N . TYR E 1 61 ? 87.491 53.554 117.242 1.00 23.65 59 TYR E N 1
ATOM 10700 C CA . TYR E 1 61 ? 87.972 52.489 116.371 1.00 21.72 59 TYR E CA 1
ATOM 10701 C C . TYR E 1 61 ? 87.192 51.169 116.470 1.00 19.64 59 TYR E C 1
ATOM 10702 O O . TYR E 1 61 ? 87.461 50.334 117.340 1.00 19.42 59 TYR E O 1
ATOM 10711 N N . LEU E 1 62 ? 86.257 50.974 115.537 1.00 17.77 60 LEU E N 1
ATOM 10712 C CA . LEU E 1 62 ? 85.462 49.745 115.478 1.00 16.65 60 LEU E CA 1
ATOM 10713 C C . LEU E 1 62 ? 86.169 48.737 114.616 1.00 16.40 60 LEU E C 1
ATOM 10714 O O . LEU E 1 62 ? 86.581 49.049 113.508 1.00 16.31 60 LEU E O 1
ATOM 10719 N N . ILE E 1 63 ? 86.310 47.530 115.147 1.00 16.36 61 ILE E N 1
ATOM 10720 C CA . ILE E 1 63 ? 86.670 46.379 114.357 1.00 16.82 61 ILE E CA 1
ATOM 10721 C C . ILE E 1 63 ? 85.379 45.801 113.786 1.00 18.79 61 ILE E C 1
ATOM 10722 O O . ILE E 1 63 ? 84.473 45.428 114.553 1.00 20.68 61 ILE E O 1
ATOM 10727 N N . GLY E 1 64 ? 85.273 45.738 112.459 1.00 18.95 62 GLY E N 1
ATOM 10728 C CA . GLY E 1 64 ? 84.146 45.055 111.825 1.00 18.65 62 GLY E CA 1
ATOM 10729 C C . GLY E 1 64 ? 84.419 44.743 110.370 1.00 18.53 62 GLY E C 1
ATOM 10730 O O . GLY E 1 64 ? 85.332 45.301 109.764 1.00 17.91 62 GLY E O 1
ATOM 10731 N N . ASP E 1 65 ? 83.605 43.854 109.816 1.00 18.47 63 ASP E N 1
ATOM 10732 C CA . ASP E 1 65 ? 83.735 43.427 108.435 1.00 18.34 63 ASP E CA 1
ATOM 10733 C C . ASP E 1 65 ? 82.475 43.867 107.716 1.00 17.71 63 ASP E C 1
ATOM 10734 O O . ASP E 1 65 ? 81.367 43.664 108.237 1.00 16.65 63 ASP E O 1
ATOM 10739 N N . ILE E 1 66 ? 82.622 44.459 106.527 1.00 17.28 64 ILE E N 1
ATOM 10740 C CA . ILE E 1 66 ? 81.444 45.003 105.819 1.00 17.42 64 ILE E CA 1
ATOM 10741 C C . ILE E 1 66 ? 80.597 43.893 105.192 1.00 15.95 64 ILE E C 1
ATOM 10742 O O . ILE E 1 66 ? 79.507 44.144 104.709 1.00 15.28 64 ILE E O 1
ATOM 10747 N N . ARG E 1 67 ? 81.129 42.675 105.207 1.00 14.96 65 ARG E N 1
ATOM 10748 C CA . ARG E 1 67 ? 80.382 41.473 104.868 1.00 14.28 65 ARG E CA 1
ATOM 10749 C C . ARG E 1 67 ? 79.301 41.115 105.890 1.00 13.47 65 ARG E C 1
ATOM 10750 O O . ARG E 1 67 ? 78.314 40.454 105.557 1.00 13.01 65 ARG E O 1
ATOM 10758 N N . ASN E 1 68 ? 79.479 41.586 107.121 1.00 12.96 66 ASN E N 1
ATOM 10759 C CA . ASN E 1 68 ? 78.542 41.365 108.234 1.00 12.48 66 ASN E CA 1
ATOM 10760 C C . ASN E 1 68 ? 77.593 42.572 108.390 1.00 11.94 66 ASN E C 1
ATOM 10761 O O . ASN E 1 68 ? 78.003 43.648 108.825 1.00 11.84 66 ASN E O 1
ATOM 10766 N N . TYR E 1 69 ? 76.320 42.385 108.050 1.00 11.43 67 TYR E N 1
ATOM 10767 C CA . TYR E 1 69 ? 75.316 43.458 108.157 1.00 10.79 67 TYR E CA 1
ATOM 10768 C C . TYR E 1 69 ? 75.154 44.104 109.580 1.00 10.60 67 TYR E C 1
ATOM 10769 O O . TYR E 1 69 ? 75.251 45.336 109.705 1.00 10.49 67 TYR E O 1
ATOM 10778 N N . ASP E 1 70 ? 74.926 43.293 110.632 1.00 10.34 68 ASP E N 1
ATOM 10779 C CA . ASP E 1 70 ? 74.646 43.813 112.018 1.00 10.11 68 ASP E CA 1
ATOM 10780 C C . ASP E 1 70 ? 75.789 44.662 112.616 1.00 10.10 68 ASP E C 1
ATOM 10781 O O . ASP E 1 70 ? 75.627 45.308 113.648 1.00 9.99 68 ASP E O 1
ATOM 10786 N N . ARG E 1 71 ? 76.959 44.566 112.006 1.00 10.42 69 ARG E N 1
ATOM 10787 C CA . ARG E 1 71 ? 78.152 45.244 112.455 1.00 10.70 69 ARG E CA 1
ATOM 10788 C C . ARG E 1 71 ? 78.345 46.547 111.708 1.00 10.88 69 ARG E C 1
ATOM 10789 O O . ARG E 1 71 ? 78.815 47.537 112.279 1.00 10.87 69 ARG E O 1
ATOM 10797 N N . VAL E 1 72 ? 78.005 46.527 110.426 1.00 10.97 70 VAL E N 1
ATOM 10798 C CA . VAL E 1 72 ? 77.839 47.739 109.665 1.00 11.12 70 VAL E CA 1
ATOM 10799 C C . VAL E 1 72 ? 76.754 48.613 110.335 1.00 11.35 70 VAL E C 1
ATOM 10800 O O . VAL E 1 72 ? 76.988 49.795 110.638 1.00 11.23 70 VAL E O 1
ATOM 10804 N N . PHE E 1 73 ? 75.595 48.012 110.594 1.00 11.62 71 PHE E N 1
ATOM 10805 C CA . PHE E 1 73 ? 74.460 48.686 111.282 1.00 12.01 71 PHE E CA 1
ATOM 10806 C C . PHE E 1 73 ? 74.805 49.393 112.611 1.00 12.44 71 PHE E C 1
ATOM 10807 O O . PHE E 1 73 ? 74.382 50.527 112.847 1.00 12.27 71 PHE E O 1
ATOM 10815 N N . SER E 1 74 ? 75.544 48.717 113.485 1.00 13.06 72 SER E N 1
ATOM 10816 C CA . SER E 1 74 ? 75.870 49.282 114.800 1.00 13.82 72 SER E CA 1
ATOM 10817 C C . SER E 1 74 ? 76.833 50.424 114.599 1.00 13.71 72 SER E C 1
ATOM 10818 O O . SER E 1 74 ? 76.622 51.510 115.120 1.00 13.68 72 SER E O 1
ATOM 10821 N N . ALA E 1 75 ? 77.846 50.180 113.783 1.00 13.82 73 ALA E N 1
ATOM 10822 C CA . ALA E 1 75 ? 78.777 51.219 113.379 1.00 14.27 73 ALA E CA 1
ATOM 10823 C C . ALA E 1 75 ? 78.096 52.439 112.776 1.00 14.70 73 ALA E C 1
ATOM 10824 O O . ALA E 1 75 ? 78.622 53.525 112.913 1.00 14.73 73 ALA E O 1
ATOM 10826 N N . MET E 1 76 ? 76.951 52.259 112.118 1.00 15.29 74 MET E N 1
ATOM 10827 C CA . MET E 1 76 ? 76.228 53.364 111.459 1.00 16.36 74 MET E CA 1
ATOM 10828 C C . MET E 1 76 ? 75.180 54.086 112.357 1.00 17.83 74 MET E C 1
ATOM 10829 O O . MET E 1 76 ? 74.417 54.913 111.851 1.00 18.76 74 MET E O 1
ATOM 10834 N N . GLU E 1 77 ? 75.147 53.795 113.669 1.00 18.96 75 GLU E N 1
ATOM 10835 C CA . GLU E 1 77 ? 74.218 54.446 114.633 1.00 18.50 75 GLU E CA 1
ATOM 10836 C C . GLU E 1 77 ? 74.501 55.939 114.770 1.00 19.00 75 GLU E C 1
ATOM 10837 O O . GLU E 1 77 ? 75.665 56.362 114.819 1.00 17.70 75 GLU E O 1
ATOM 10843 N N . ASN E 1 78 ? 73.406 56.710 114.820 1.00 20.72 76 ASN E N 1
ATOM 10844 C CA . ASN E 1 78 ? 73.382 58.198 114.934 1.00 21.87 76 ASN E CA 1
ATOM 10845 C C . ASN E 1 78 ? 74.357 58.956 114.007 1.00 23.45 76 ASN E C 1
ATOM 10846 O O . ASN E 1 78 ? 74.774 60.090 114.292 1.00 24.33 76 ASN E O 1
ATOM 10851 N N . ILE E 1 79 ? 74.674 58.345 112.870 1.00 24.24 77 ILE E N 1
ATOM 10852 C CA . ILE E 1 79 ? 75.717 58.856 112.006 1.00 23.62 77 ILE E CA 1
ATOM 10853 C C . ILE E 1 79 ? 75.115 59.654 110.868 1.00 23.43 77 ILE E C 1
ATOM 10854 O O . ILE E 1 79 ? 74.074 59.299 110.332 1.00 23.88 77 ILE E O 1
ATOM 10859 N N . ASP E 1 80 ? 75.800 60.744 110.536 1.00 23.34 78 ASP E N 1
ATOM 10860 C CA . ASP E 1 80 ? 75.367 61.685 109.520 1.00 22.75 78 ASP E CA 1
ATOM 10861 C C . ASP E 1 80 ? 75.936 61.338 108.142 1.00 21.85 78 ASP E C 1
ATOM 10862 O O . ASP E 1 80 ? 75.188 61.336 107.154 1.00 21.40 78 ASP E O 1
ATOM 10867 N N . TYR E 1 81 ? 77.241 61.037 108.083 1.00 20.55 79 TYR E N 1
ATOM 10868 C CA . TYR E 1 81 ? 77.964 60.835 106.806 1.00 19.68 79 TYR E CA 1
ATOM 10869 C C . TYR E 1 81 ? 78.798 59.552 106.821 1.00 19.18 79 TYR E C 1
ATOM 10870 O O . TYR E 1 81 ? 79.576 59.310 107.780 1.00 19.79 79 TYR E O 1
ATOM 10879 N N . VAL E 1 82 ? 78.634 58.747 105.760 1.00 17.37 80 VAL E N 1
ATOM 10880 C CA . VAL E 1 82 ? 79.335 57.475 105.613 1.00 16.29 80 VAL E CA 1
ATOM 10881 C C . VAL E 1 82 ? 80.243 57.552 104.396 1.00 15.52 80 VAL E C 1
ATOM 10882 O O . VAL E 1 82 ? 79.740 57.710 103.287 1.00 14.69 80 VAL E O 1
ATOM 10886 N N . PHE E 1 83 ? 81.561 57.451 104.623 1.00 14.71 81 PHE E N 1
ATOM 10887 C CA . PHE E 1 83 ? 82.530 57.312 103.550 1.00 14.41 81 PHE E CA 1
ATOM 10888 C C . PHE E 1 83 ? 82.748 55.838 103.324 1.00 14.77 81 PHE E C 1
ATOM 10889 O O . PHE E 1 83 ? 83.389 55.183 104.135 1.00 14.76 81 PHE E O 1
ATOM 10897 N N . HIS E 1 84 ? 82.210 55.311 102.223 1.00 15.35 82 HIS E N 1
ATOM 10898 C CA . HIS E 1 84 ? 82.397 53.908 101.890 1.00 15.30 82 HIS E CA 1
ATOM 10899 C C . HIS E 1 84 ? 83.599 53.692 100.943 1.00 15.40 82 HIS E C 1
ATOM 10900 O O . HIS E 1 84 ? 83.509 53.779 99.728 1.00 15.17 82 HIS E O 1
ATOM 10907 N N . VAL E 1 85 ? 84.712 53.373 101.588 1.00 16.19 83 VAL E N 1
ATOM 10908 C CA . VAL E 1 85 ? 86.052 53.303 101.022 1.00 16.76 83 VAL E CA 1
ATOM 10909 C C . VAL E 1 85 ? 86.723 51.919 101.220 1.00 16.96 83 VAL E C 1
ATOM 10910 O O . VAL E 1 85 ? 87.777 51.653 100.666 1.00 16.29 83 VAL E O 1
ATOM 10914 N N . ALA E 1 86 ? 86.117 51.041 102.010 1.00 17.26 84 ALA E N 1
ATOM 10915 C CA . ALA E 1 86 ? 86.495 49.645 102.026 1.00 17.76 84 ALA E CA 1
ATOM 10916 C C . ALA E 1 86 ? 86.212 48.969 100.668 1.00 18.46 84 ALA E C 1
ATOM 10917 O O . ALA E 1 86 ? 85.238 49.354 99.952 1.00 19.10 84 ALA E O 1
ATOM 10919 N N . ALA E 1 87 ? 87.077 47.989 100.328 1.00 18.46 85 ALA E N 1
ATOM 10920 C CA . ALA E 1 87 ? 87.053 47.225 99.049 1.00 18.28 85 ALA E CA 1
ATOM 10921 C C . ALA E 1 87 ? 88.293 46.370 98.833 1.00 18.47 85 ALA E C 1
ATOM 10922 O O . ALA E 1 87 ? 89.363 46.641 99.368 1.00 18.50 85 ALA E O 1
ATOM 10924 N N . MET E 1 88 ? 88.144 45.343 98.015 1.00 18.91 86 MET E N 1
ATOM 10925 C CA . MET E 1 88 ? 89.280 44.634 97.470 1.00 19.67 86 MET E CA 1
ATOM 10926 C C . MET E 1 88 ? 89.599 45.387 96.192 1.00 20.09 86 MET E C 1
ATOM 10927 O O . MET E 1 88 ? 88.747 45.431 95.305 1.00 20.33 86 MET E O 1
ATOM 10932 N N . LYS E 1 89 ? 90.815 45.940 96.089 1.00 20.08 87 LYS E N 1
ATOM 10933 C CA . LYS E 1 89 ? 91.218 46.829 94.975 1.00 19.77 87 LYS E CA 1
ATOM 10934 C C . LYS E 1 89 ? 92.207 46.270 93.904 1.00 19.48 87 LYS E C 1
ATOM 10935 O O . LYS E 1 89 ? 92.403 46.905 92.860 1.00 18.76 87 LYS E O 1
ATOM 10941 N N . HIS E 1 90 ? 92.833 45.118 94.180 1.00 19.36 88 HIS E N 1
ATOM 10942 C CA . HIS E 1 90 ? 93.866 44.531 93.313 1.00 18.45 88 HIS E CA 1
ATOM 10943 C C . HIS E 1 90 ? 93.228 43.669 92.208 1.00 17.65 88 HIS E C 1
ATOM 10944 O O . HIS E 1 90 ? 92.424 42.767 92.486 1.00 17.53 88 HIS E O 1
ATOM 10951 N N . VAL E 1 91 ? 93.614 43.935 90.968 1.00 16.79 89 VAL E N 1
ATOM 10952 C CA . VAL E 1 91 ? 93.124 43.209 89.815 1.00 17.25 89 VAL E CA 1
ATOM 10953 C C . VAL E 1 91 ? 93.389 41.712 89.969 1.00 18.00 89 VAL E C 1
ATOM 10954 O O . VAL E 1 91 ? 92.487 40.896 89.783 1.00 19.65 89 VAL E O 1
ATOM 10958 N N . SER E 1 92 ? 94.619 41.353 90.312 1.00 18.05 90 SER E N 1
ATOM 10959 C CA . SER E 1 92 ? 95.031 39.945 90.333 1.00 18.13 90 SER E CA 1
ATOM 10960 C C . SER E 1 92 ? 94.323 39.187 91.415 1.00 18.01 90 SER E C 1
ATOM 10961 O O . SER E 1 92 ? 93.851 38.081 91.185 1.00 18.39 90 SER E O 1
ATOM 10964 N N . PHE E 1 93 ? 94.243 39.777 92.599 1.00 18.44 91 PHE E N 1
ATOM 10965 C CA . PHE E 1 93 ? 93.591 39.109 93.733 1.00 18.42 91 PHE E CA 1
ATOM 10966 C C . PHE E 1 93 ? 92.126 38.885 93.462 1.00 18.39 91 PHE E C 1
ATOM 10967 O O . PHE E 1 93 ? 91.612 37.833 93.832 1.00 18.86 91 PHE E O 1
ATOM 10975 N N . CYS E 1 94 ? 91.474 39.822 92.767 1.00 17.95 92 CYS E N 1
ATOM 10976 C CA . CYS E 1 94 ? 90.063 39.640 92.396 1.00 17.39 92 CYS E CA 1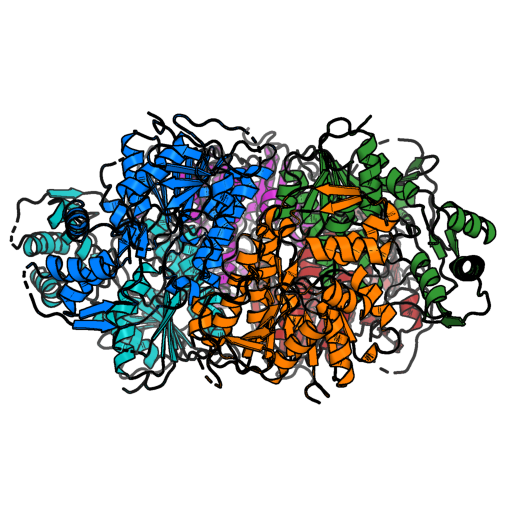
ATOM 10977 C C . CYS E 1 94 ? 89.854 38.705 91.167 1.00 17.54 92 CYS E C 1
ATOM 10978 O O . CYS E 1 94 ? 88.713 38.469 90.771 1.00 16.47 92 CYS E O 1
ATOM 10981 N N . GLU E 1 95 ? 90.936 38.192 90.562 1.00 18.52 93 GLU E N 1
ATOM 10982 C CA . GLU E 1 95 ? 90.839 37.082 89.566 1.00 19.53 93 GLU E CA 1
ATOM 10983 C C . GLU E 1 95 ? 91.047 35.714 90.207 1.00 18.30 93 GLU E C 1
ATOM 10984 O O . GLU E 1 95 ? 90.343 34.762 89.870 1.00 17.96 93 GLU E O 1
ATOM 10990 N N . TYR E 1 96 ? 92.055 35.613 91.068 1.00 17.30 94 TYR E N 1
ATOM 10991 C CA . TYR E 1 96 ? 92.367 34.349 91.736 1.00 16.87 94 TYR E CA 1
ATOM 10992 C C . TYR E 1 96 ? 91.324 34.011 92.801 1.00 14.59 94 TYR E C 1
ATOM 10993 O O . TYR E 1 96 ? 91.041 32.848 93.034 1.00 13.93 94 TYR E O 1
ATOM 11002 N N . ASN E 1 97 ? 90.739 35.049 93.393 1.00 12.87 95 ASN E N 1
ATOM 11003 C CA . ASN E 1 97 ? 89.705 34.934 94.411 1.00 11.86 95 ASN E CA 1
ATOM 11004 C C . ASN E 1 97 ? 88.458 35.715 93.973 1.00 11.52 95 ASN E C 1
ATOM 11005 O O . ASN E 1 97 ? 88.105 36.721 94.584 1.00 11.65 95 ASN E O 1
ATOM 11010 N N . PRO E 1 98 ? 87.780 35.258 92.921 1.00 11.24 96 PRO E N 1
ATOM 11011 C CA . PRO E 1 98 ? 86.742 36.092 92.348 1.00 11.29 96 PRO E CA 1
ATOM 11012 C C . PRO E 1 98 ? 85.420 36.197 93.149 1.00 11.80 96 PRO E C 1
ATOM 11013 O O . PRO E 1 98 ? 84.685 37.197 92.986 1.00 11.88 96 PRO E O 1
ATOM 11017 N N . PHE E 1 99 ? 85.106 35.201 93.985 1.00 11.89 97 PHE E N 1
ATOM 11018 C CA . PHE E 1 99 ? 83.916 35.282 94.812 1.00 11.82 97 PHE E CA 1
ATOM 11019 C C . PHE E 1 99 ? 84.176 36.094 96.063 1.00 12.36 97 PHE E C 1
ATOM 11020 O O . PHE E 1 99 ? 83.302 36.845 96.544 1.00 12.61 97 PHE E O 1
ATOM 11028 N N . GLU E 1 100 ? 85.373 35.939 96.615 1.00 12.81 98 GLU E N 1
ATOM 11029 C CA . GLU E 1 100 ? 85.813 36.848 97.668 1.00 12.97 98 GLU E CA 1
ATOM 11030 C C . GLU E 1 100 ? 85.679 38.315 97.251 1.00 12.70 98 GLU E C 1
ATOM 11031 O O . GLU E 1 100 ? 85.305 39.129 98.071 1.00 13.54 98 GLU E O 1
ATOM 11037 N N . ALA E 1 101 ? 86.006 38.631 95.997 1.00 12.11 99 ALA E N 1
ATOM 11038 C CA . ALA E 1 101 ? 85.870 39.978 95.433 1.00 11.89 99 ALA E CA 1
ATOM 11039 C C . ALA E 1 101 ? 84.429 40.471 95.438 1.00 11.83 99 ALA E C 1
ATOM 11040 O O . ALA E 1 101 ? 84.148 41.655 95.716 1.00 11.66 99 ALA E O 1
ATOM 11042 N N . VAL E 1 102 ? 83.535 39.543 95.114 1.00 11.78 100 VAL E N 1
ATOM 11043 C CA . VAL E 1 102 ? 82.085 39.744 95.166 1.00 11.75 100 VAL E CA 1
ATOM 11044 C C . VAL E 1 102 ? 81.560 40.013 96.577 1.00 11.76 100 VAL E C 1
ATOM 11045 O O . VAL E 1 102 ? 80.807 40.978 96.766 1.00 11.80 100 VAL E O 1
ATOM 11049 N N . LEU E 1 103 ? 81.943 39.199 97.564 1.00 11.65 101 LEU E N 1
ATOM 11050 C CA . LEU E 1 103 ? 81.468 39.447 98.940 1.00 11.84 101 LEU E CA 1
ATOM 11051 C C . LEU E 1 103 ? 81.792 40.836 99.466 1.00 12.20 101 LEU E C 1
ATOM 11052 O O . LEU E 1 103 ? 80.915 41.527 99.965 1.00 12.09 101 LEU E O 1
ATOM 11057 N N . THR E 1 104 ? 83.049 41.243 99.334 1.00 12.78 102 THR E N 1
ATOM 11058 C CA . THR E 1 104 ? 83.470 42.581 99.746 1.00 13.40 102 THR E CA 1
ATOM 11059 C C . THR E 1 104 ? 82.890 43.723 98.875 1.00 13.93 102 THR E C 1
ATOM 11060 O O . THR E 1 104 ? 82.273 44.659 99.419 1.00 14.13 102 THR E O 1
ATOM 11064 N N . ASN E 1 105 ? 83.079 43.653 97.554 1.00 14.26 103 ASN E N 1
ATOM 11065 C CA . ASN E 1 105 ? 82.800 44.811 96.690 1.00 14.82 103 ASN E CA 1
ATOM 11066 C C . ASN E 1 105 ? 81.311 44.980 96.376 1.00 14.84 103 ASN E C 1
ATOM 11067 O O . ASN E 1 105 ? 80.790 46.097 96.361 1.00 14.99 103 ASN E O 1
ATOM 11072 N N . ILE E 1 106 ? 80.626 43.870 96.116 1.00 14.89 104 ILE E N 1
ATOM 11073 C CA . ILE E 1 106 ? 79.195 43.898 95.796 1.00 14.76 104 ILE E CA 1
ATOM 11074 C C . ILE E 1 106 ? 78.338 43.722 97.047 1.00 15.04 104 ILE E C 1
ATOM 11075 O O . ILE E 1 106 ? 77.556 44.602 97.378 1.00 15.63 104 ILE E O 1
ATOM 11080 N N . PHE E 1 107 ? 78.483 42.581 97.726 1.00 15.17 105 PHE E N 1
ATOM 11081 C CA . PHE E 1 107 ? 77.643 42.238 98.872 1.00 15.09 105 PHE E CA 1
ATOM 11082 C C . PHE E 1 107 ? 77.873 43.203 100.027 1.00 14.17 105 PHE E C 1
ATOM 11083 O O . PHE E 1 107 ? 76.919 43.653 100.643 1.00 14.47 105 PHE E O 1
ATOM 11091 N N . GLY E 1 108 ? 79.124 43.559 100.280 1.00 13.44 106 GLY E N 1
ATOM 11092 C CA . GLY E 1 108 ? 79.465 44.609 101.237 1.00 13.33 106 GLY E CA 1
ATOM 11093 C C . GLY E 1 108 ? 78.841 45.966 100.974 1.00 13.35 106 GLY E C 1
ATOM 11094 O O . GLY E 1 108 ? 78.465 46.725 101.889 1.00 13.06 106 GLY E O 1
ATOM 11095 N N . THR E 1 109 ? 78.746 46.287 99.700 1.00 13.38 107 THR E N 1
ATOM 11096 C CA . THR E 1 109 ? 78.068 47.490 99.290 1.00 13.35 107 THR E CA 1
ATOM 11097 C C . THR E 1 109 ? 76.570 47.482 99.619 1.00 13.14 107 THR E C 1
ATOM 11098 O O . THR E 1 109 ? 76.069 48.470 100.166 1.00 12.83 107 THR E O 1
ATOM 11102 N N . GLN E 1 110 ? 75.872 46.384 99.319 1.00 12.92 108 GLN E N 1
ATOM 11103 C CA . GLN E 1 110 ? 74.448 46.285 99.686 1.00 13.05 108 GLN E CA 1
ATOM 11104 C C . GLN E 1 110 ? 74.260 46.421 101.167 1.00 13.13 108 GLN E C 1
ATOM 11105 O O . GLN E 1 110 ? 73.306 47.068 101.587 1.00 13.81 108 GLN E O 1
ATOM 11111 N N . ASN E 1 111 ? 75.124 45.743 101.929 1.00 12.88 109 ASN E N 1
ATOM 11112 C CA . ASN E 1 111 ? 75.188 45.879 103.379 1.00 12.68 109 ASN E CA 1
ATOM 11113 C C . ASN E 1 111 ? 75.349 47.343 103.812 1.00 12.69 109 ASN E C 1
ATOM 11114 O O . ASN E 1 111 ? 74.598 47.803 104.650 1.00 12.56 109 ASN E O 1
ATOM 11119 N N . VAL E 1 112 ? 76.297 48.066 103.223 1.00 12.87 110 VAL E N 1
ATOM 11120 C CA . VAL E 1 112 ? 76.461 49.498 103.500 1.00 13.41 110 VAL E CA 1
ATOM 11121 C C . VAL E 1 112 ? 75.216 50.334 103.177 1.00 14.02 110 VAL E C 1
ATOM 11122 O O . VAL E 1 112 ? 74.803 51.184 103.974 1.00 14.26 110 VAL E O 1
ATOM 11126 N N . ILE E 1 113 ? 74.673 50.124 101.983 1.00 14.56 111 ILE E N 1
ATOM 11127 C CA . ILE E 1 113 ? 73.450 50.800 101.523 1.00 14.71 111 ILE E CA 1
ATOM 11128 C C . ILE E 1 113 ? 72.327 50.604 102.509 1.00 15.32 111 ILE E C 1
ATOM 11129 O O . ILE E 1 113 ? 71.714 51.575 102.958 1.00 16.40 111 ILE E O 1
ATOM 11134 N N . LYS 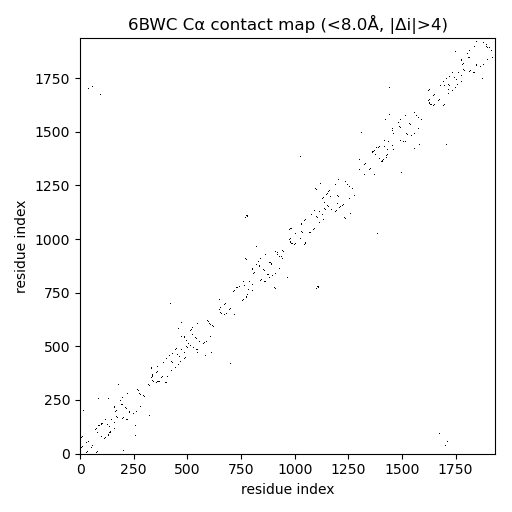E 1 114 ? 72.070 49.346 102.831 1.00 15.36 112 LYS E N 1
ATOM 11135 C CA . LYS E 1 114 ? 70.925 48.968 103.638 1.00 15.93 112 LYS E CA 1
ATOM 11136 C C . LYS E 1 114 ? 71.015 49.483 105.076 1.00 15.81 112 LYS E C 1
ATOM 11137 O O . LYS E 1 114 ? 70.012 49.866 105.660 1.00 16.03 112 LYS E O 1
ATOM 11143 N N . ALA E 1 115 ? 72.200 49.475 105.662 1.00 15.34 113 ALA E N 1
ATOM 11144 C CA . ALA E 1 115 ? 72.352 50.023 106.995 1.00 15.17 113 ALA E CA 1
ATOM 11145 C C . ALA E 1 115 ? 72.162 51.535 106.985 1.00 15.56 113 ALA E C 1
ATOM 11146 O O . ALA E 1 115 ? 71.707 52.106 107.980 1.00 16.27 113 ALA E O 1
ATOM 11148 N N . ALA E 1 116 ? 72.528 52.191 105.886 1.00 15.65 114 ALA E N 1
ATOM 11149 C CA . ALA E 1 116 ? 72.401 53.649 105.783 1.00 15.75 114 ALA E CA 1
ATOM 11150 C C . ALA E 1 116 ? 70.955 54.079 105.632 1.00 16.05 114 ALA E C 1
ATOM 11151 O O . ALA E 1 116 ? 70.577 55.138 106.136 1.00 16.84 114 ALA E O 1
ATOM 11153 N N . ILE E 1 117 ? 70.143 53.273 104.960 1.00 15.57 115 ILE E N 1
ATOM 11154 C CA . ILE E 1 117 ? 68.707 53.541 104.926 1.00 15.67 115 ILE E CA 1
ATOM 11155 C C . ILE E 1 117 ? 68.098 53.412 106.347 1.00 15.39 115 ILE E C 1
ATOM 11156 O O . ILE E 1 117 ? 67.363 54.295 106.806 1.00 15.23 115 ILE E O 1
ATOM 11161 N N . ALA E 1 118 ? 68.431 52.337 107.047 1.00 15.26 116 ALA E N 1
ATOM 11162 C CA . ALA E 1 118 ? 67.801 52.038 108.326 1.00 14.87 116 ALA E CA 1
ATOM 11163 C C . ALA E 1 118 ? 68.266 52.983 109.399 1.00 14.74 116 ALA E C 1
ATOM 11164 O O . ALA E 1 118 ? 67.471 53.381 110.243 1.00 14.04 116 ALA E O 1
ATOM 11166 N N . GLN E 1 119 ? 69.532 53.388 109.346 1.00 15.26 117 GLN E N 1
ATOM 11167 C CA . GLN E 1 119 ? 70.065 54.317 110.363 1.00 16.06 117 GLN E CA 1
ATOM 11168 C C . GLN E 1 119 ? 69.885 55.794 110.008 1.00 16.84 117 GLN E C 1
ATOM 11169 O O . GLN E 1 119 ? 70.529 56.653 110.621 1.00 16.53 117 GLN E O 1
ATOM 11175 N N . LYS E 1 120 ? 69.005 56.078 109.031 1.00 18.06 118 LYS E N 1
ATOM 11176 C CA . LYS E 1 120 ? 68.704 57.430 108.539 1.00 18.12 118 LYS E CA 1
ATOM 11177 C C . LYS E 1 120 ? 69.946 58.298 108.463 1.00 17.94 118 LYS E C 1
ATOM 11178 O O . LYS E 1 120 ? 69.996 59.373 109.015 1.00 17.99 118 LYS E O 1
ATOM 11184 N N . VAL E 1 121 ? 70.959 57.777 107.786 1.00 18.20 119 VAL E N 1
ATOM 11185 C CA . VAL E 1 121 ? 72.180 58.495 107.503 1.00 18.62 119 VAL E CA 1
ATOM 11186 C C . VAL E 1 121 ? 71.879 59.580 106.470 1.00 19.91 119 VAL E C 1
ATOM 11187 O O . VAL E 1 121 ? 71.024 59.390 105.608 1.00 20.02 119 VAL E O 1
ATOM 11191 N N . LYS E 1 122 ? 72.583 60.703 106.545 1.00 21.49 120 LYS E N 1
ATOM 11192 C CA . LYS E 1 122 ? 72.337 61.824 105.619 1.00 23.68 120 LYS E CA 1
ATOM 11193 C C . LYS E 1 122 ? 72.833 61.600 104.178 1.00 23.78 120 LYS E C 1
ATOM 11194 O O . LYS E 1 122 ? 72.073 61.793 103.223 1.00 23.26 120 LYS E O 1
ATOM 11200 N N . LYS E 1 123 ? 74.112 61.249 104.028 1.00 24.73 121 LYS E N 1
ATOM 11201 C CA . LYS E 1 123 ? 74.728 61.012 102.702 1.00 24.60 121 LYS E CA 1
ATOM 11202 C C . LYS E 1 123 ? 75.725 59.869 102.789 1.00 22.06 121 LYS E C 1
ATOM 11203 O O . LYS E 1 123 ? 76.217 59.557 103.858 1.00 21.11 121 LYS E O 1
ATOM 11209 N N . VAL E 1 124 ? 75.992 59.246 101.649 1.00 21.09 122 VAL E N 1
ATOM 11210 C CA . VAL E 1 124 ? 76.912 58.101 101.539 1.00 20.76 122 VAL E CA 1
ATOM 11211 C C . VAL E 1 124 ? 77.721 58.300 100.270 1.00 19.33 122 VAL E C 1
ATOM 11212 O O . VAL E 1 124 ? 77.132 58.538 99.228 1.00 20.23 122 VAL E O 1
ATOM 11216 N N . VAL E 1 125 ? 79.045 58.210 100.344 1.00 18.07 123 VAL E N 1
ATOM 11217 C CA . VAL E 1 125 ? 79.881 58.434 99.168 1.00 17.48 123 VAL E CA 1
ATOM 11218 C C . VAL E 1 125 ? 80.648 57.166 98.837 1.00 17.37 123 VAL E C 1
ATOM 11219 O O . VAL E 1 125 ? 81.436 56.666 99.668 1.00 17.37 123 VAL E O 1
ATOM 11223 N N . PHE E 1 126 ? 80.389 56.643 97.626 1.00 16.79 124 PHE E N 1
ATOM 11224 C CA . PHE E 1 126 ? 80.977 55.381 97.176 1.00 16.24 124 PHE E CA 1
ATOM 11225 C C . PHE E 1 126 ? 82.185 55.675 96.316 1.00 16.58 124 PHE E C 1
ATOM 11226 O O . PHE E 1 126 ? 82.110 56.372 95.310 1.00 16.32 124 PHE E O 1
ATOM 11234 N N . THR E 1 127 ? 83.288 55.070 96.712 1.00 16.95 125 THR E N 1
ATOM 11235 C CA . THR E 1 127 ? 84.546 55.255 96.064 1.00 17.34 125 THR E CA 1
ATOM 11236 C C . THR E 1 127 ? 84.736 54.150 95.007 1.00 17.38 125 THR E C 1
ATOM 11237 O O . THR E 1 127 ? 85.102 53.024 95.326 1.00 17.27 125 THR E O 1
ATOM 11241 N N . SER E 1 128 ? 84.456 54.489 93.747 1.00 17.84 126 SER E N 1
ATOM 11242 C CA . SER E 1 128 ? 84.601 53.557 92.623 1.00 18.46 126 SER E CA 1
ATOM 11243 C C . SER E 1 128 ? 85.925 53.728 91.875 1.00 18.40 126 SER E C 1
ATOM 11244 O O . SER E 1 128 ? 86.846 54.332 92.416 1.00 18.29 126 SER E O 1
ATOM 11247 N N . SER E 1 129 ? 86.017 53.176 90.655 1.00 18.36 127 SER E N 1
ATOM 11248 C CA . SER E 1 129 ? 87.230 53.248 89.821 1.00 18.82 127 SER E CA 1
ATOM 11249 C C . SER E 1 129 ? 86.939 53.401 88.327 1.00 19.65 127 SER E C 1
ATOM 11250 O O . SER E 1 129 ? 85.854 53.079 87.851 1.00 18.91 127 SER E O 1
ATOM 11253 N N . ASN E 1 130 ? 87.922 53.869 87.565 1.00 21.72 128 ASN E N 1
ATOM 11254 C CA . ASN E 1 130 ? 87.741 53.852 86.120 1.00 24.03 128 ASN E CA 1
ATOM 11255 C C . ASN E 1 130 ? 87.828 52.414 85.536 1.00 24.86 128 ASN E C 1
ATOM 11256 O O . ASN E 1 130 ? 87.469 52.198 84.370 1.00 26.87 128 ASN E O 1
ATOM 11261 N N . ALA E 1 131 ? 88.236 51.430 86.348 1.00 23.85 129 ALA E N 1
ATOM 11262 C CA . ALA E 1 131 ? 88.086 50.010 85.976 1.00 23.02 129 ALA E CA 1
ATOM 11263 C C . ALA E 1 131 ? 86.633 49.566 85.770 1.00 22.25 129 ALA E C 1
ATOM 11264 O O . ALA E 1 131 ? 86.381 48.600 85.071 1.00 21.51 129 ALA E O 1
ATOM 11266 N N . ALA E 1 132 ? 85.687 50.270 86.384 1.00 22.30 130 ALA E N 1
ATOM 11267 C CA . ALA E 1 132 ? 84.264 50.008 86.174 1.00 22.89 130 ALA E CA 1
ATOM 11268 C C . ALA E 1 132 ? 83.820 50.266 84.748 1.00 22.65 130 ALA E C 1
ATOM 11269 O O . ALA E 1 132 ? 82.787 49.744 84.356 1.00 23.11 130 ALA E O 1
ATOM 11271 N N . ILE E 1 133 ? 84.567 51.084 84.000 1.00 22.31 131 ILE E N 1
ATOM 11272 C CA . ILE E 1 133 ? 84.273 51.337 82.590 1.00 22.58 131 ILE E CA 1
ATOM 11273 C C . ILE E 1 133 ? 84.795 50.206 81.705 1.00 21.55 131 ILE E C 1
ATOM 11274 O O . ILE E 1 133 ? 85.991 49.910 81.697 1.00 20.08 131 ILE E O 1
ATOM 11279 N N . SER E 1 134 ? 83.874 49.614 80.942 1.00 21.23 132 SER E N 1
ATOM 11280 C CA . SER E 1 134 ? 84.171 48.549 79.964 1.00 20.77 132 SER E CA 1
ATOM 11281 C C . SER E 1 134 ? 85.221 47.538 80.498 1.00 20.01 132 SER E C 1
ATOM 11282 O O . SER E 1 134 ? 86.262 47.360 79.886 1.00 19.44 132 SER E O 1
ATOM 11285 N N . PRO E 1 135 ? 84.943 46.911 81.671 1.00 19.69 133 PRO E N 1
ATOM 11286 C CA . PRO E 1 135 ? 85.935 46.130 82.400 1.00 19.00 133 PRO E CA 1
ATOM 11287 C C . PRO E 1 135 ? 86.355 44.824 81.733 1.00 18.39 133 PRO E C 1
ATOM 11288 O O . PRO E 1 135 ? 85.516 44.085 81.191 1.00 17.45 133 PRO E O 1
ATOM 11292 N N . THR E 1 136 ? 87.664 44.573 81.817 1.00 18.47 134 THR E N 1
ATOM 11293 C CA . THR E 1 136 ? 88.317 43.381 81.306 1.00 18.98 134 THR E CA 1
ATOM 11294 C C . THR E 1 136 ? 88.501 42.352 82.406 1.00 19.04 134 THR E C 1
ATOM 11295 O O . THR E 1 136 ? 89.081 41.278 82.168 1.00 19.42 134 THR E O 1
ATOM 11299 N N . ASN E 1 137 ? 88.038 42.673 83.615 1.00 18.51 135 ASN E N 1
ATOM 11300 C CA . ASN E 1 137 ? 88.360 41.866 84.775 1.00 18.07 135 ASN E CA 1
ATOM 11301 C C . ASN E 1 137 ? 87.292 41.914 85.828 1.00 17.72 135 ASN E C 1
ATOM 11302 O O . ASN E 1 137 ? 86.440 42.801 85.851 1.00 17.77 135 ASN E O 1
ATOM 11307 N N . ASN E 1 138 ? 87.377 40.930 86.707 1.00 17.60 136 ASN E N 1
ATOM 11308 C CA . ASN E 1 138 ? 86.399 40.700 87.727 1.00 16.96 136 ASN E CA 1
ATOM 11309 C C . ASN E 1 138 ? 86.350 41.833 88.706 1.00 16.50 136 ASN E C 1
ATOM 11310 O O . ASN E 1 138 ? 85.276 42.218 89.108 1.00 17.35 136 ASN E O 1
ATOM 11315 N N . TYR E 1 139 ? 87.490 42.377 89.103 1.00 16.25 137 TYR E N 1
ATOM 11316 C CA . TYR E 1 139 ? 87.469 43.588 89.968 1.00 16.05 137 TYR E CA 1
ATOM 11317 C C . TYR E 1 139 ? 86.596 44.725 89.406 1.00 15.94 137 TYR E C 1
ATOM 11318 O O . TYR E 1 139 ? 85.770 45.275 90.119 1.00 15.96 137 TYR E O 1
ATOM 11327 N N . GLY E 1 140 ? 86.791 45.050 88.132 1.00 15.99 138 GLY E N 1
ATOM 11328 C CA . GLY E 1 140 ? 86.040 46.108 87.458 1.00 16.52 138 GLY E CA 1
ATOM 11329 C C . GLY E 1 140 ? 84.555 45.793 87.297 1.00 16.82 138 GLY E C 1
ATOM 11330 O O . GLY E 1 140 ? 83.663 46.671 87.544 1.00 17.05 138 GLY E O 1
ATOM 11331 N N . ALA E 1 141 ? 84.284 44.544 86.898 1.00 15.86 139 ALA E N 1
ATOM 11332 C CA . ALA E 1 141 ? 82.923 44.010 86.935 1.00 15.13 139 ALA E CA 1
ATOM 11333 C C . ALA E 1 141 ? 82.232 44.293 88.273 1.00 14.69 139 ALA E C 1
ATOM 11334 O O . ALA E 1 141 ? 81.095 44.730 88.250 1.00 15.22 139 ALA E O 1
ATOM 11336 N N . THR E 1 142 ? 82.923 44.092 89.409 1.00 14.07 140 THR E N 1
ATOM 11337 C CA . THR E 1 142 ? 82.342 44.319 90.751 1.00 13.91 140 THR E CA 1
ATOM 11338 C C . THR E 1 142 ? 82.128 45.786 91.125 1.00 14.62 140 THR E C 1
ATOM 11339 O O . THR E 1 142 ? 81.232 46.122 91.924 1.00 14.82 140 THR E O 1
ATOM 11343 N N . LYS E 1 143 ? 82.973 46.649 90.579 1.00 14.97 141 LYS E N 1
ATOM 11344 C CA . LYS E 1 143 ? 82.797 48.082 90.729 1.00 15.19 141 LYS E CA 1
ATOM 11345 C C . LYS E 1 143 ? 81.632 48.595 89.854 1.00 15.27 141 LYS E C 1
ATOM 11346 O O . LYS E 1 143 ? 80.797 49.350 90.332 1.00 15.26 141 LYS E O 1
ATOM 11352 N N . LEU E 1 144 ? 81.567 48.166 88.591 1.00 15.46 142 LEU E N 1
ATOM 11353 C CA . LEU E 1 144 ? 80.422 48.471 87.734 1.00 15.12 142 LEU E CA 1
ATOM 11354 C C . LEU E 1 144 ? 79.116 47.999 88.377 1.00 15.02 142 LEU E C 1
ATOM 11355 O O . LEU E 1 144 ? 78.126 48.737 88.371 1.00 15.51 142 LEU E O 1
ATOM 11360 N N . THR E 1 145 ? 79.119 46.803 88.968 1.00 14.71 143 THR E N 1
ATOM 11361 C CA . THR E 1 145 ? 77.938 46.311 89.720 1.00 14.40 143 THR E CA 1
ATOM 11362 C C . THR E 1 145 ? 77.657 47.207 90.921 1.00 13.87 143 THR E C 1
ATOM 11363 O O . THR E 1 145 ? 76.513 47.614 91.119 1.00 14.16 143 THR E O 1
ATOM 11367 N N . ALA E 1 146 ? 78.686 47.523 91.706 1.00 13.35 144 ALA E N 1
ATOM 11368 C CA . ALA E 1 146 ? 78.508 48.367 92.914 1.00 13.19 144 ALA E CA 1
ATOM 11369 C C . ALA E 1 146 ? 77.966 49.746 92.567 1.00 13.32 144 ALA E C 1
ATOM 11370 O O . ALA E 1 146 ? 77.113 50.284 93.285 1.00 13.08 144 ALA E O 1
ATOM 11372 N N . GLU E 1 147 ? 78.465 50.304 91.465 1.00 13.35 145 GLU E N 1
ATOM 11373 C CA . GLU E 1 147 ? 77.977 51.584 90.958 1.00 13.52 145 GLU E CA 1
ATOM 11374 C C . GLU E 1 147 ? 76.486 51.536 90.575 1.00 13.58 145 GLU E C 1
ATOM 11375 O O . GLU E 1 147 ? 75.770 52.518 90.764 1.00 13.29 145 GLU E O 1
ATOM 11381 N N . ARG E 1 148 ? 76.059 50.408 90.011 1.00 14.08 146 ARG E N 1
ATOM 11382 C CA . ARG E 1 148 ? 74.641 50.147 89.705 1.00 14.50 146 ARG E CA 1
ATOM 11383 C C . ARG E 1 148 ? 73.798 50.020 90.961 1.00 15.17 146 ARG E C 1
ATOM 11384 O O . ARG E 1 148 ? 72.661 50.569 91.031 1.00 15.16 146 ARG E O 1
ATOM 11392 N N . LEU E 1 149 ? 74.365 49.297 91.933 1.00 15.48 147 LEU E N 1
ATOM 11393 C CA . LEU E 1 149 ? 73.805 49.193 93.297 1.00 15.91 147 LEU E CA 1
ATOM 11394 C C . LEU E 1 149 ? 73.540 50.567 93.982 1.00 16.24 147 LEU E C 1
ATOM 11395 O O . LEU E 1 149 ? 72.477 50.781 94.534 1.00 15.68 147 LEU E O 1
ATOM 11400 N N . ILE E 1 150 ? 74.527 51.466 93.936 1.00 17.79 148 ILE E N 1
ATOM 11401 C CA . ILE E 1 150 ? 74.435 52.861 94.477 1.00 19.32 148 ILE E CA 1
ATOM 11402 C C . ILE E 1 150 ? 73.407 53.754 93.739 1.00 20.29 148 ILE E C 1
ATOM 11403 O O . ILE E 1 150 ? 72.680 54.547 94.367 1.00 20.45 148 ILE E O 1
ATOM 11408 N N . THR E 1 151 ? 73.383 53.660 92.411 1.00 20.62 149 THR E N 1
ATOM 11409 C CA . THR E 1 151 ? 72.449 54.450 91.629 1.00 20.98 149 THR E CA 1
ATOM 11410 C C . THR E 1 151 ? 71.051 53.892 91.819 1.00 20.55 149 THR E C 1
ATOM 11411 O O . THR E 1 151 ? 70.112 54.667 91.916 1.00 21.86 149 THR E O 1
ATOM 11415 N N . SER E 1 152 ? 70.899 52.568 91.885 1.00 19.35 150 SER E N 1
ATOM 11416 C CA . SER E 1 152 ? 69.582 51.996 92.189 1.00 18.50 150 SER E CA 1
ATOM 11417 C C . SER E 1 152 ? 69.084 52.450 93.568 1.00 18.04 150 SER E C 1
ATOM 11418 O O . SER E 1 152 ? 67.991 52.959 93.695 1.00 18.12 150 SER E O 1
ATOM 11421 N N . ALA E 1 153 ? 69.908 52.316 94.587 1.00 18.24 151 ALA E N 1
ATOM 11422 C CA . ALA E 1 153 ? 69.544 52.783 95.923 1.00 18.95 151 ALA E CA 1
ATOM 11423 C C . ALA E 1 153 ? 68.906 54.173 95.925 1.00 19.04 151 ALA E C 1
ATOM 11424 O O . ALA E 1 153 ? 67.860 54.367 96.531 1.00 20.01 151 ALA E O 1
ATOM 11426 N N . GLU E 1 154 ? 69.520 55.127 95.232 1.00 19.13 152 GLU E N 1
ATOM 11427 C CA . GLU E 1 154 ? 68.980 56.504 95.135 1.00 19.18 152 GLU E CA 1
ATOM 11428 C C . GLU E 1 154 ? 67.622 56.616 94.466 1.00 19.11 152 GLU E C 1
ATOM 11429 O O . GLU E 1 154 ? 66.772 57.403 94.898 1.00 19.72 152 GLU E O 1
ATOM 11435 N N . TYR E 1 155 ? 67.452 55.856 93.385 1.00 18.50 153 TYR E N 1
ATOM 11436 C CA . TYR E 1 155 ? 66.251 55.914 92.542 1.00 17.95 153 TYR E CA 1
ATOM 11437 C C . TYR E 1 155 ? 65.037 55.266 93.190 1.00 17.05 153 TYR E C 1
ATOM 11438 O O . TYR E 1 155 ? 63.906 55.630 92.870 1.00 17.02 153 TYR E O 1
ATOM 11447 N N . SER E 1 156 ? 65.260 54.284 94.057 1.00 16.56 154 SER E N 1
ATOM 11448 C CA . SER E 1 156 ? 64.165 53.593 94.756 1.00 16.57 154 SER E CA 1
ATOM 11449 C C . SER E 1 156 ? 64.090 53.932 96.260 1.00 16.05 154 SER E C 1
ATOM 11450 O O . SER E 1 156 ? 63.352 53.285 96.979 1.00 14.86 154 SER E O 1
ATOM 11453 N N . LYS E 1 157 ? 64.875 54.917 96.720 1.00 16.88 155 LYS E N 1
ATOM 11454 C CA . LYS E 1 157 ? 64.825 55.442 98.108 1.00 18.02 155 LYS E CA 1
ATOM 11455 C C . LYS E 1 157 ? 63.453 55.355 98.739 1.00 18.16 155 LYS E C 1
ATOM 11456 O O . LYS E 1 157 ? 63.265 54.731 99.781 1.00 17.85 155 LYS E O 1
ATOM 11462 N N . GLY E 1 158 ? 62.519 56.028 98.068 1.00 19.11 156 GLY E N 1
ATOM 11463 C CA . GLY E 1 158 ? 61.168 56.232 98.536 1.00 20.02 156 GLY E CA 1
ATOM 11464 C C . GLY E 1 158 ? 61.150 57.432 99.445 1.00 20.45 156 GLY E C 1
ATOM 11465 O O . GLY E 1 158 ? 61.560 58.525 99.053 1.00 21.06 156 GLY E O 1
ATOM 11466 N N . SER E 1 159 ? 60.672 57.205 100.662 1.00 21.15 157 SER E N 1
ATOM 11467 C CA . SER E 1 159 ? 60.702 58.180 101.728 1.00 21.06 157 SER E CA 1
ATOM 11468 C C . SER E 1 159 ? 62.091 58.543 102.173 1.00 22.01 157 SER E C 1
ATOM 11469 O O . SER E 1 159 ? 62.267 59.659 102.632 1.00 24.37 157 SER E O 1
ATOM 11472 N N . SER E 1 160 ? 63.065 57.636 102.097 1.00 22.37 158 SER E N 1
ATOM 11473 C CA . SER E 1 160 ? 64.329 57.851 102.814 1.00 23.62 158 SER E CA 1
ATOM 11474 C C . SER E 1 160 ? 64.889 59.201 102.477 1.00 25.33 158 SER E C 1
ATOM 11475 O O . SER E 1 160 ? 64.688 59.682 101.368 1.00 26.19 158 SER E O 1
ATOM 11478 N N . GLU E 1 161 ? 65.579 59.809 103.438 1.00 27.71 159 GLU E N 1
ATOM 11479 C CA . GLU E 1 161 ? 66.276 61.098 103.235 1.00 29.44 159 GLU E CA 1
ATOM 11480 C C . GLU E 1 161 ? 67.771 60.913 102.989 1.00 27.79 159 GLU E C 1
ATOM 11481 O O . GLU E 1 161 ? 68.537 61.877 102.997 1.00 28.68 159 GLU E O 1
ATOM 11487 N N . THR E 1 162 ? 68.163 59.661 102.781 1.00 26.59 160 THR E N 1
ATOM 11488 C CA . THR E 1 162 ? 69.533 59.255 102.633 1.00 25.65 160 THR E CA 1
ATOM 11489 C C . THR E 1 162 ? 69.852 59.388 101.165 1.00 25.57 160 THR E C 1
ATOM 11490 O O . THR E 1 162 ? 69.157 58.823 100.327 1.00 25.37 160 THR E O 1
ATOM 11494 N N . THR E 1 163 ? 70.912 60.133 100.876 1.00 25.93 161 THR E N 1
ATOM 11495 C CA . THR E 1 163 ? 71.370 60.393 99.530 1.00 25.50 161 THR E CA 1
ATOM 11496 C C . THR E 1 163 ? 72.570 59.519 99.239 1.00 25.65 161 THR E C 1
ATOM 11497 O O . THR E 1 163 ? 73.469 59.385 100.070 1.00 24.25 161 THR E O 1
ATOM 11501 N N . PHE E 1 164 ? 72.584 58.972 98.028 1.00 26.43 162 PHE E N 1
ATOM 11502 C CA . PHE E 1 164 ? 73.616 58.047 97.568 1.00 26.50 162 PHE E CA 1
ATOM 11503 C C . PHE E 1 164 ? 74.405 58.621 96.388 1.00 25.87 162 PHE E C 1
ATOM 11504 O O . PHE E 1 164 ? 73.827 59.145 95.442 1.00 26.18 162 PHE E O 1
ATOM 11512 N N . THR E 1 165 ? 75.729 58.519 96.456 1.00 25.73 163 THR E N 1
ATOM 11513 C CA . THR E 1 165 ? 76.618 59.142 95.474 1.00 26.05 163 THR E CA 1
ATOM 11514 C C . THR E 1 165 ? 77.828 58.281 95.205 1.00 24.89 163 THR E C 1
ATOM 11515 O O . THR E 1 165 ? 78.289 57.528 96.079 1.00 25.40 163 THR E O 1
ATOM 11519 N N . SER E 1 166 ? 78.369 58.410 94.007 1.00 22.76 164 SER E N 1
ATOM 11520 C CA . SER E 1 166 ? 79.653 57.811 93.714 1.00 21.79 164 SER E CA 1
ATOM 11521 C C . SER E 1 166 ? 80.704 58.828 93.297 1.00 23.32 164 SER E C 1
ATOM 11522 O O . SER E 1 166 ? 80.414 59.951 92.844 1.00 23.20 164 SER E O 1
ATOM 11525 N N . VAL E 1 167 ? 81.939 58.369 93.449 1.00 24.69 165 VAL E N 1
ATOM 11526 C CA . VAL E 1 167 ? 83.147 59.069 93.068 1.00 24.39 165 VAL E CA 1
ATOM 11527 C C . VAL E 1 167 ? 83.994 58.023 92.322 1.00 25.28 165 VAL E C 1
ATOM 11528 O O . VAL E 1 167 ? 83.891 56.815 92.605 1.00 25.69 165 VAL E O 1
ATOM 11532 N N . ARG E 1 168 ? 84.801 58.467 91.357 1.00 25.53 166 ARG E N 1
ATOM 11533 C CA . ARG E 1 168 ? 85.522 57.534 90.469 1.00 23.98 166 ARG E CA 1
ATOM 11534 C C . ARG E 1 168 ? 87.011 57.875 90.305 1.00 23.88 166 ARG E C 1
ATOM 11535 O O . ARG E 1 168 ? 87.370 58.904 89.701 1.00 25.64 166 ARG E O 1
ATOM 11543 N N . PHE E 1 169 ? 87.876 57.001 90.830 1.00 22.32 167 PHE E N 1
ATOM 11544 C CA . PHE E 1 169 ? 89.311 57.243 90.826 1.00 21.79 167 PHE E CA 1
ATOM 11545 C C . PHE E 1 169 ? 90.013 56.590 89.644 1.00 23.10 167 PHE E C 1
ATOM 11546 O O . PHE E 1 169 ? 89.477 55.700 88.988 1.00 23.64 167 PHE E O 1
ATOM 11554 N N . GLY E 1 170 ? 91.231 57.065 89.388 1.00 23.55 168 GLY E N 1
ATOM 11555 C CA . GLY E 1 170 ? 92.284 56.300 88.692 1.00 22.91 168 GLY E CA 1
ATOM 11556 C C . GLY E 1 170 ? 93.438 56.187 89.681 1.00 22.59 168 GLY E C 1
ATOM 11557 O O . GLY E 1 170 ? 93.269 56.532 90.854 1.00 22.44 168 GLY E O 1
ATOM 11558 N N . ASN E 1 171 ? 94.607 55.755 89.219 1.00 21.58 169 ASN E N 1
ATOM 11559 C CA . ASN E 1 171 ? 95.684 55.385 90.133 1.00 22.05 169 ASN E CA 1
ATOM 11560 C C . ASN E 1 171 ? 96.024 56.488 91.150 1.00 23.37 169 ASN E C 1
ATOM 11561 O O . ASN E 1 171 ? 96.549 57.557 90.791 1.00 23.46 169 ASN E O 1
ATOM 11566 N N . VAL E 1 172 ? 95.720 56.217 92.421 1.00 24.37 170 VAL E N 1
ATOM 11567 C CA . VAL E 1 172 ? 96.040 57.131 93.509 1.00 24.81 170 VAL E CA 1
ATOM 11568 C C . VAL E 1 172 ? 97.497 56.862 93.765 1.00 26.71 170 VAL E C 1
ATOM 11569 O O . VAL E 1 172 ? 97.870 55.718 94.109 1.00 26.56 170 VAL E O 1
ATOM 11573 N N . MET E 1 173 ? 98.312 57.902 93.586 1.00 27.92 171 MET E N 1
ATOM 11574 C CA . MET E 1 173 ? 99.749 57.715 93.444 1.00 30.09 171 MET E CA 1
ATOM 11575 C C . MET E 1 173 ? 100.453 57.321 94.736 1.00 29.54 171 MET E C 1
ATOM 11576 O O . MET E 1 173 ? 100.410 58.066 95.730 1.00 29.26 171 MET E O 1
ATOM 11581 N N . GLY E 1 174 ? 101.109 56.155 94.693 1.00 28.01 172 GLY E N 1
ATOM 11582 C CA . GLY E 1 174 ? 101.795 55.603 95.850 1.00 27.64 172 GLY E CA 1
ATOM 11583 C C . GLY E 1 174 ? 100.920 54.979 96.926 1.00 28.03 172 GLY E C 1
ATOM 11584 O O . GLY E 1 174 ? 101.372 54.768 98.047 1.00 27.79 172 GLY E O 1
ATOM 11585 N N . SER E 1 175 ? 99.679 54.643 96.592 1.00 28.26 173 SER E N 1
ATOM 11586 C CA . SER E 1 175 ? 98.798 53.992 97.546 1.00 28.70 173 SER E CA 1
ATOM 11587 C C . SER E 1 175 ? 99.277 52.573 97.926 1.00 27.31 173 SER E C 1
ATOM 11588 O O . SER E 1 175 ? 100.244 52.063 97.374 1.00 24.86 173 SER E O 1
ATOM 11591 N N . ARG E 1 176 ? 98.607 51.974 98.907 1.00 27.57 174 ARG E N 1
ATOM 11592 C CA . ARG E 1 176 ? 98.980 50.654 99.416 1.00 28.20 174 ARG E CA 1
ATOM 11593 C C . ARG E 1 176 ? 98.953 49.641 98.280 1.00 27.46 174 ARG E C 1
ATOM 11594 O O . ARG E 1 176 ? 97.961 49.532 97.566 1.00 25.77 174 ARG E O 1
ATOM 11602 N N . GLY E 1 177 ? 100.062 48.928 98.105 1.00 27.63 175 GLY E N 1
ATOM 11603 C CA . GLY E 1 177 ? 100.179 47.898 97.083 1.00 27.34 175 GLY E CA 1
ATOM 11604 C C . GLY E 1 177 ? 100.438 48.373 95.658 1.00 27.76 175 GLY E C 1
ATOM 11605 O O . GLY E 1 177 ? 100.581 47.533 94.765 1.00 27.72 175 GLY E O 1
ATOM 11606 N N . SER E 1 178 ? 100.551 49.686 95.433 1.00 28.88 176 SER E N 1
ATOM 11607 C CA . SER E 1 178 ? 100.673 50.233 94.065 1.00 30.04 176 SER E CA 1
ATOM 11608 C C . SER E 1 178 ? 102.083 50.035 93.532 1.00 29.93 176 SER E C 1
ATOM 11609 O O . SER E 1 178 ? 102.975 49.625 94.271 1.00 30.65 176 SER E O 1
ATOM 11612 N N . VAL E 1 179 ? 102.270 50.372 92.256 1.00 30.13 177 VAL E N 1
ATOM 11613 C CA . VAL E 1 179 ? 103.536 50.159 91.531 1.00 29.98 177 VAL E CA 1
ATOM 11614 C C . VAL E 1 179 ? 104.730 51.016 92.032 1.00 28.77 177 VAL E C 1
ATOM 11615 O O . VAL E 1 179 ? 105.849 50.508 92.131 1.00 27.43 177 VAL E O 1
ATOM 11619 N N . ILE E 1 180 ? 104.482 52.288 92.354 1.00 28.87 178 ILE E N 1
ATOM 11620 C CA . ILE E 1 180 ? 105.543 53.234 92.778 1.00 29.61 178 ILE E CA 1
ATOM 11621 C C . ILE E 1 180 ? 106.326 52.815 94.030 1.00 30.25 178 ILE E C 1
ATOM 11622 O O . ILE E 1 180 ? 107.558 52.909 94.023 1.00 29.57 178 ILE E O 1
ATOM 11627 N N . PRO E 1 181 ? 105.628 52.397 95.121 1.00 31.19 179 PRO E N 1
ATOM 11628 C CA . PRO E 1 181 ? 106.362 51.823 96.268 1.00 30.74 179 PRO E CA 1
ATOM 11629 C C . PRO E 1 181 ? 107.084 50.523 95.923 1.00 30.76 179 PRO E C 1
ATOM 11630 O O . PRO E 1 181 ? 108.230 50.362 96.320 1.00 33.44 179 PRO E O 1
ATOM 11634 N N . LEU E 1 182 ? 106.424 49.626 95.187 1.00 29.81 180 LEU E N 1
ATOM 11635 C CA . LEU E 1 182 ? 107.010 48.336 94.767 1.00 29.76 180 LEU E CA 1
ATOM 11636 C C . LEU E 1 182 ? 108.261 48.468 93.910 1.00 31.09 180 LEU E C 1
ATOM 11637 O O . LEU E 1 182 ? 109.184 47.656 94.059 1.00 31.76 180 LEU E O 1
ATOM 11642 N N . PHE E 1 183 ? 108.275 49.433 92.984 1.00 31.53 181 PHE E N 1
ATOM 11643 C CA . PHE E 1 183 ? 109.518 49.772 92.276 1.00 33.66 181 PHE E CA 1
ATOM 11644 C C . PHE E 1 183 ? 110.589 50.323 93.239 1.00 36.49 181 PHE E C 1
ATOM 11645 O O . PHE E 1 183 ? 111.727 49.853 93.215 1.00 37.68 181 PHE E O 1
ATOM 11653 N N . GLU E 1 184 ? 110.227 51.292 94.088 1.00 39.25 182 GLU E N 1
ATOM 11654 C CA . GLU E 1 184 ? 111.180 51.858 95.075 1.00 42.76 182 GLU E CA 1
ATOM 11655 C C . GLU E 1 184 ? 111.816 50.780 95.956 1.00 43.58 182 GLU E C 1
ATOM 11656 O O . GLU E 1 184 ? 112.996 50.861 96.291 1.00 46.42 182 GLU E O 1
ATOM 11662 N N . ASN E 1 185 ? 111.021 49.783 96.323 1.00 44.65 183 ASN E N 1
ATOM 11663 C CA . ASN E 1 185 ? 111.491 48.678 97.139 1.00 46.51 183 ASN E CA 1
ATOM 11664 C C . ASN E 1 185 ? 112.401 47.774 96.326 1.00 45.34 183 ASN E C 1
ATOM 11665 O O . ASN E 1 185 ? 113.489 47.435 96.780 1.00 44.37 183 ASN E O 1
ATOM 11670 N N . GLN E 1 186 ? 111.949 47.415 95.121 1.00 47.03 184 GLN E N 1
ATOM 11671 C CA . GLN E 1 186 ? 112.636 46.426 94.262 1.00 46.75 184 GLN E CA 1
ATOM 11672 C C . GLN E 1 186 ? 114.033 46.890 93.796 1.00 45.37 184 GLN E C 1
ATOM 11673 O O . GLN E 1 186 ? 114.964 46.077 93.710 1.00 45.18 184 GLN E O 1
ATOM 11679 N N . ILE E 1 187 ? 114.163 48.190 93.517 1.00 43.97 185 ILE E N 1
ATOM 11680 C CA . ILE E 1 187 ? 115.471 48.854 93.328 1.00 43.63 185 ILE E CA 1
ATOM 11681 C C . ILE E 1 187 ? 116.377 48.660 94.561 1.00 43.98 185 ILE E C 1
ATOM 11682 O O . ILE E 1 187 ? 117.280 47.830 94.523 1.00 41.75 185 ILE E O 1
ATOM 11687 N N . LYS E 1 188 ? 116.112 49.392 95.648 1.00 46.46 186 LYS E N 1
ATOM 11688 C CA . LYS E 1 188 ? 116.921 49.319 96.881 1.00 47.77 186 LYS E CA 1
ATOM 11689 C C . LYS E 1 188 ? 117.419 47.901 97.203 1.00 48.38 186 LYS E C 1
ATOM 11690 O O . LYS E 1 188 ? 118.614 47.692 97.333 1.00 49.22 186 LYS E O 1
ATOM 11696 N N . GLU E 1 189 ? 116.502 46.936 97.287 1.00 50.52 187 GLU E N 1
ATOM 11697 C CA . GLU E 1 189 ? 116.845 45.549 97.666 1.00 49.96 187 GLU E CA 1
ATOM 11698 C C . GLU E 1 189 ? 117.472 44.726 96.544 1.00 46.06 187 GLU E C 1
ATOM 11699 O O . GLU E 1 189 ? 118.606 44.278 96.679 1.00 42.13 187 GLU E O 1
ATOM 11705 N N . ASN E 1 190 ? 116.734 44.540 95.452 1.00 46.26 188 ASN E N 1
ATOM 11706 C CA . ASN E 1 190 ? 117.074 43.537 94.428 1.00 48.36 188 ASN E CA 1
ATOM 11707 C C . ASN E 1 190 ? 117.945 44.036 93.279 1.00 48.95 188 ASN E C 1
ATOM 11708 O O . ASN E 1 190 ? 118.562 43.227 92.574 1.00 48.27 188 ASN E O 1
ATOM 11713 N N . GLN E 1 191 ? 117.979 45.359 93.089 1.00 51.10 189 GLN E N 1
ATOM 11714 C CA . GLN E 1 191 ? 118.563 46.016 91.893 1.00 53.57 189 GLN E CA 1
ATOM 11715 C C . GLN E 1 191 ? 117.983 45.448 90.575 1.00 54.70 189 GLN E C 1
ATOM 11716 O O . GLN E 1 191 ? 118.662 45.389 89.544 1.00 57.13 189 GLN E O 1
ATOM 11722 N N . LYS E 1 192 ? 116.711 45.053 90.635 1.00 53.41 190 LYS E N 1
ATOM 11723 C CA . LYS E 1 192 ? 115.986 44.459 89.519 1.00 51.11 190 LYS E CA 1
ATOM 11724 C C . LYS E 1 192 ? 114.568 44.999 89.602 1.00 49.70 190 LYS E C 1
ATOM 11725 O O . LYS E 1 192 ? 114.006 45.016 90.699 1.00 47.99 190 LYS E O 1
ATOM 11731 N N . ILE E 1 193 ? 114.001 45.454 88.474 1.00 48.74 191 ILE E N 1
ATOM 11732 C CA . ILE E 1 193 ? 112.579 45.875 88.431 1.00 47.11 191 ILE E CA 1
ATOM 11733 C C . ILE E 1 193 ? 111.709 44.839 87.687 1.00 45.48 191 ILE E C 1
ATOM 11734 O O . ILE E 1 193 ? 112.164 44.158 86.761 1.00 41.74 191 ILE E O 1
ATOM 11739 N N . THR E 1 194 ? 110.455 44.753 88.123 1.00 45.04 192 THR E N 1
ATOM 11740 C CA . THR E 1 194 ? 109.493 43.759 87.682 1.00 42.82 192 THR E CA 1
ATOM 11741 C C . THR E 1 194 ? 108.452 44.547 86.919 1.00 43.19 192 THR E C 1
ATOM 11742 O O . THR E 1 194 ? 107.772 45.387 87.495 1.00 44.01 192 THR E O 1
ATOM 11746 N N . VAL E 1 195 ? 108.338 44.262 85.623 1.00 44.64 193 VAL E N 1
ATOM 11747 C CA . VAL E 1 195 ? 107.542 45.044 84.663 1.00 42.94 193 VAL E CA 1
ATOM 11748 C C . VAL E 1 195 ? 106.511 44.132 83.982 1.00 42.81 193 VAL E C 1
ATOM 11749 O O . VAL E 1 195 ? 106.767 42.942 83.778 1.00 41.50 193 VAL E O 1
ATOM 11753 N N . THR E 1 196 ? 105.348 44.686 83.646 1.00 43.35 194 THR E N 1
ATOM 11754 C CA . THR E 1 196 ? 104.332 43.943 82.891 1.00 44.28 194 THR E CA 1
ATOM 11755 C C . THR E 1 196 ? 104.469 44.222 81.388 1.00 44.43 194 THR E C 1
ATOM 11756 O O . THR E 1 196 ? 104.833 43.339 80.606 1.00 47.11 194 THR E O 1
ATOM 11760 N N . ASP E 1 197 ? 104.190 45.450 80.986 1.00 43.85 195 ASP E N 1
ATOM 11761 C CA . ASP E 1 197 ? 104.265 45.826 79.578 1.00 42.34 195 ASP E CA 1
ATOM 11762 C C . ASP E 1 197 ? 104.391 47.336 79.519 1.00 38.47 195 ASP E C 1
ATOM 11763 O O . ASP E 1 197 ? 103.510 48.064 79.959 1.00 33.31 195 ASP E O 1
ATOM 11768 N N . LEU E 1 198 ? 105.506 47.792 78.972 1.00 37.69 196 LEU E N 1
ATOM 11769 C CA . LEU E 1 198 ? 105.893 49.191 79.070 1.00 38.03 196 LEU E CA 1
ATOM 11770 C C . LEU E 1 198 ? 105.043 50.091 78.170 1.00 39.01 196 LEU E C 1
ATOM 11771 O O . LEU E 1 198 ? 105.012 51.308 78.358 1.00 42.56 196 LEU E O 1
ATOM 11776 N N . SER E 1 199 ? 104.332 49.485 77.219 1.00 38.43 197 SER E N 1
ATOM 11777 C CA . SER E 1 199 ? 103.339 50.183 76.402 1.00 38.00 197 SER E CA 1
ATOM 11778 C C . SER E 1 199 ? 102.009 50.452 77.111 1.00 37.24 197 SER E C 1
ATOM 11779 O O . SER E 1 199 ? 101.144 51.069 76.533 1.00 38.30 197 SER E O 1
ATOM 11782 N N . MET E 1 200 ? 101.837 49.993 78.348 1.00 38.26 198 MET E N 1
ATOM 11783 C CA . MET E 1 200 ? 100.613 50.235 79.122 1.00 36.78 198 MET E CA 1
ATOM 11784 C C . MET E 1 200 ? 100.457 51.700 79.459 1.00 36.66 198 MET E C 1
ATOM 11785 O O . MET E 1 200 ? 101.422 52.464 79.385 1.00 37.26 198 MET E O 1
ATOM 11790 N N . SER E 1 201 ? 99.235 52.061 79.859 1.00 35.59 199 SER E N 1
ATOM 11791 C CA . SER E 1 201 ? 98.803 53.454 80.027 1.00 33.54 199 SER E CA 1
ATOM 11792 C C . SER E 1 201 ? 97.845 53.563 81.222 1.00 31.53 199 SER E C 1
ATOM 11793 O O . SER E 1 201 ? 97.087 52.631 81.480 1.00 30.38 199 SER E O 1
ATOM 11796 N N . ARG E 1 202 ? 97.861 54.686 81.942 1.00 30.41 200 ARG E N 1
ATOM 11797 C CA . ARG E 1 202 ? 96.931 54.912 83.076 1.00 29.78 200 ARG E CA 1
ATOM 11798 C C . ARG E 1 202 ? 96.658 56.383 83.318 1.00 29.51 200 ARG E C 1
ATOM 11799 O O . ARG E 1 202 ? 97.604 57.155 83.403 1.00 30.97 200 ARG E O 1
ATOM 11807 N N . PHE E 1 203 ? 95.398 56.771 83.513 1.00 28.53 201 PHE E N 1
ATOM 11808 C CA . PHE E 1 203 ? 95.112 58.027 84.230 1.00 27.83 201 PHE E CA 1
ATOM 11809 C C . PHE E 1 203 ? 95.638 57.863 85.664 1.00 27.65 201 PHE E C 1
ATOM 11810 O O . PHE E 1 203 ? 95.488 56.788 86.238 1.00 30.33 201 PHE E O 1
ATOM 11818 N N . MET E 1 204 ? 96.286 58.882 86.229 1.00 26.78 202 MET E N 1
ATOM 11819 C CA . MET E 1 204 ? 96.735 58.839 87.643 1.00 26.24 202 MET E CA 1
ATOM 11820 C C . MET E 1 204 ? 96.398 60.151 88.336 1.00 26.56 202 MET E C 1
ATOM 11821 O O . MET E 1 204 ? 95.982 61.123 87.684 1.00 26.96 202 MET E O 1
ATOM 11826 N N . MET E 1 205 ? 96.539 60.152 89.665 1.00 26.57 203 MET E N 1
ATOM 11827 C CA . MET E 1 205 ? 96.084 61.259 90.515 1.00 25.91 203 MET E CA 1
ATOM 11828 C C . MET E 1 205 ? 96.731 61.194 91.881 1.00 25.57 203 MET E C 1
ATOM 11829 O O . MET E 1 205 ? 97.065 60.113 92.369 1.00 24.95 203 MET E O 1
ATOM 11834 N N . THR E 1 206 ? 96.868 62.361 92.503 1.00 26.43 204 THR E N 1
ATOM 11835 C CA . THR E 1 206 ? 97.481 62.479 93.826 1.00 26.83 204 THR E CA 1
ATOM 11836 C C . THR E 1 206 ? 96.497 62.067 94.908 1.00 26.98 204 THR E C 1
ATOM 11837 O O . THR E 1 206 ? 95.292 62.117 94.715 1.00 26.11 204 THR E O 1
ATOM 11841 N N . LEU E 1 207 ? 97.037 61.655 96.046 1.00 27.94 205 LEU E N 1
ATOM 11842 C CA . LEU E 1 207 ? 96.234 61.412 97.227 1.00 29.49 205 LEU E CA 1
ATOM 11843 C C . LEU E 1 207 ? 95.250 62.559 97.534 1.00 30.82 205 LEU E C 1
ATOM 11844 O O . LEU E 1 207 ? 94.066 62.296 97.713 1.00 32.36 205 LEU E O 1
ATOM 11849 N N . ASN E 1 208 ? 95.720 63.807 97.578 1.00 32.36 206 ASN E N 1
ATOM 11850 C CA . ASN E 1 208 ? 94.821 64.955 97.834 1.00 35.24 206 ASN E CA 1
ATOM 11851 C C . ASN E 1 208 ? 93.786 65.122 96.741 1.00 34.93 206 ASN E C 1
ATOM 11852 O O . ASN E 1 208 ? 92.644 65.470 97.030 1.00 37.39 206 ASN E O 1
ATOM 11857 N N . GLN E 1 209 ? 94.185 64.918 95.487 1.00 33.06 207 GLN E N 1
ATOM 11858 C CA . GLN E 1 209 ? 93.226 64.963 94.381 1.00 31.90 207 GLN E CA 1
ATOM 11859 C C . GLN E 1 209 ? 92.077 63.997 94.663 1.00 30.41 207 GLN E C 1
ATOM 11860 O O . GLN E 1 209 ? 90.900 64.377 94.550 1.00 31.29 207 GLN E O 1
ATOM 11866 N N . ALA E 1 210 ? 92.439 62.782 95.080 1.00 28.93 208 ALA E N 1
ATOM 11867 C CA . ALA E 1 210 ? 91.483 61.707 95.377 1.00 28.04 208 ALA E CA 1
ATOM 11868 C C . ALA E 1 210 ? 90.666 62.005 96.638 1.00 26.58 208 ALA E C 1
ATOM 11869 O O . ALA E 1 210 ? 89.458 61.725 96.684 1.00 26.48 208 ALA E O 1
ATOM 11871 N N . THR E 1 211 ? 91.331 62.577 97.639 1.00 24.29 209 THR E N 1
ATOM 11872 C CA . THR E 1 211 ? 90.691 62.964 98.878 1.00 24.17 209 THR E CA 1
ATOM 11873 C C . THR E 1 211 ? 89.712 64.130 98.628 1.00 25.63 209 THR E C 1
ATOM 11874 O O . THR E 1 211 ? 88.561 64.034 99.015 1.00 25.96 209 THR E O 1
ATOM 11878 N N . MET E 1 212 ? 90.145 65.197 97.949 1.00 27.84 210 MET E N 1
ATOM 11879 C CA . MET E 1 212 ? 89.303 66.381 97.755 1.00 29.35 210 MET E CA 1
ATOM 11880 C C . MET E 1 212 ? 88.083 66.101 96.924 1.00 30.19 210 MET E C 1
ATOM 11881 O O . MET E 1 212 ? 87.000 66.592 97.245 1.00 29.85 210 MET E O 1
ATOM 11886 N N . LEU E 1 213 ? 88.251 65.306 95.874 1.00 30.26 211 LEU E N 1
ATOM 11887 C CA . LEU E 1 213 ? 87.114 64.821 95.086 1.00 30.52 211 LEU E CA 1
ATOM 11888 C C . LEU E 1 213 ? 86.015 64.255 95.996 1.00 30.99 211 LEU E C 1
ATOM 11889 O O . LEU E 1 213 ? 84.844 64.660 95.928 1.00 29.71 211 LEU E O 1
ATOM 11894 N N . THR E 1 214 ? 86.437 63.343 96.872 1.00 30.81 212 THR E N 1
ATOM 11895 C CA . THR E 1 214 ? 85.542 62.574 97.737 1.00 28.89 212 THR E CA 1
ATOM 11896 C C . THR E 1 214 ? 84.819 63.400 98.778 1.00 28.85 212 THR E C 1
ATOM 11897 O O . THR E 1 214 ? 83.628 63.168 99.047 1.00 29.65 212 THR E O 1
ATOM 11901 N N . ILE E 1 215 ? 85.548 64.343 99.363 1.00 27.65 213 ILE E N 1
ATOM 11902 C CA . ILE E 1 215 ? 85.022 65.203 100.408 1.00 27.75 213 ILE E CA 1
ATOM 11903 C C . ILE E 1 215 ? 84.105 66.272 99.791 1.00 29.86 213 ILE E C 1
ATOM 11904 O O . ILE E 1 215 ? 83.061 66.593 100.374 1.00 27.94 213 ILE E O 1
ATOM 11909 N N . GLU E 1 216 ? 84.496 66.802 98.619 1.00 33.11 214 GLU E N 1
ATOM 11910 C CA . GLU E 1 216 ? 83.658 67.742 97.840 1.00 33.60 214 GLU E CA 1
ATOM 11911 C C . GLU E 1 216 ? 82.370 67.088 97.447 1.00 31.93 214 GLU E C 1
ATOM 11912 O O . GLU E 1 216 ? 81.339 67.747 97.426 1.00 31.56 214 GLU E O 1
ATOM 11918 N N . ALA E 1 217 ? 82.450 65.802 97.102 1.00 32.48 215 ALA E N 1
ATOM 11919 C CA . ALA E 1 217 ? 81.265 64.985 96.790 1.00 33.17 215 ALA E CA 1
ATOM 11920 C C . ALA E 1 217 ? 80.266 64.940 97.952 1.00 33.06 215 ALA E C 1
ATOM 11921 O O . ALA E 1 217 ? 79.098 65.270 97.739 1.00 33.56 215 ALA E O 1
ATOM 11923 N N . MET E 1 218 ? 80.713 64.563 99.159 1.00 30.25 216 MET E N 1
ATOM 11924 C CA . MET E 1 218 ? 79.882 64.682 100.383 1.00 29.71 216 MET E CA 1
ATOM 11925 C C . MET E 1 218 ? 79.104 66.014 100.504 1.00 30.47 216 MET E C 1
ATOM 11926 O O . MET E 1 218 ? 77.898 66.053 100.827 1.00 28.22 216 MET E O 1
ATOM 11931 N N . LYS E 1 219 ? 79.827 67.099 100.237 1.00 31.25 217 LYS E N 1
ATOM 11932 C CA . LYS E 1 219 ? 79.336 68.457 100.448 1.00 31.57 217 LYS E CA 1
ATOM 11933 C C . LYS E 1 219 ? 78.329 68.904 99.390 1.00 33.44 217 LYS E C 1
ATOM 11934 O O . LYS E 1 219 ? 77.274 69.435 99.724 1.00 35.31 217 LYS E O 1
ATOM 11940 N N . ILE E 1 220 ? 78.654 68.673 98.124 1.00 35.47 218 ILE E N 1
ATOM 11941 C CA . ILE E 1 220 ? 77.815 69.110 97.001 1.00 37.18 218 ILE E CA 1
ATOM 11942 C C . ILE E 1 220 ? 76.764 68.040 96.565 1.00 37.74 218 ILE E C 1
ATOM 11943 O O . ILE E 1 220 ? 75.674 68.423 96.140 1.00 38.52 218 ILE E O 1
ATOM 11948 N N . ALA E 1 221 ? 77.068 66.737 96.712 1.00 36.81 219 ALA E N 1
ATOM 11949 C CA . ALA E 1 221 ? 76.226 65.612 96.199 1.00 35.77 219 ALA E CA 1
ATOM 11950 C C . ALA E 1 221 ? 74.720 65.763 96.312 1.00 34.88 219 ALA E C 1
ATOM 11951 O O . ALA E 1 221 ? 74.174 65.935 97.410 1.00 35.32 219 ALA E O 1
ATOM 11953 N N . LYS E 1 222 ? 74.061 65.645 95.166 1.00 34.84 220 LYS E N 1
ATOM 11954 C CA . LYS E 1 222 ? 72.602 65.729 95.072 1.00 36.08 220 LYS E CA 1
ATOM 11955 C C . LYS E 1 222 ? 71.968 64.355 95.155 1.00 32.66 220 LYS E C 1
ATOM 11956 O O . LYS E 1 222 ? 70.943 64.199 95.810 1.00 32.52 220 LYS E O 1
ATOM 11962 N N . GLY E 1 223 ? 72.578 63.377 94.496 1.00 29.00 221 GLY E N 1
ATOM 11963 C CA . GLY E 1 223 ? 72.175 61.998 94.600 1.00 28.00 221 GLY E CA 1
ATOM 11964 C C . GLY E 1 223 ? 72.104 61.358 93.235 1.00 28.19 221 GLY E C 1
ATOM 11965 O O . GLY E 1 223 ? 71.550 61.937 92.305 1.00 28.96 221 GLY E O 1
ATOM 11966 N N . GLY E 1 224 ? 72.660 60.151 93.128 1.00 27.82 222 GLY E N 1
ATOM 11967 C CA . GLY E 1 224 ? 72.565 59.340 91.932 1.00 27.06 222 GLY E CA 1
ATOM 11968 C C . GLY E 1 224 ? 73.634 59.621 90.920 1.00 27.31 222 GLY E C 1
ATOM 11969 O O . GLY E 1 224 ? 73.633 58.979 89.862 1.00 27.13 222 GLY E O 1
ATOM 11970 N N . GLU E 1 225 ? 74.554 60.547 91.245 1.00 29.09 223 GLU E N 1
ATOM 11971 C CA . GLU E 1 225 ? 75.602 61.013 90.310 1.00 30.18 223 GLU E CA 1
ATOM 11972 C C . GLU E 1 225 ? 76.944 60.392 90.605 1.00 29.89 223 GLU E C 1
ATOM 11973 O O . GLU E 1 225 ? 77.204 59.912 91.709 1.00 29.01 223 GLU E O 1
ATOM 11979 N N . THR E 1 226 ? 77.804 60.495 89.599 1.00 30.81 224 THR E N 1
ATOM 11980 C CA . THR E 1 226 ? 79.174 60.016 89.629 1.00 30.78 224 THR E CA 1
ATOM 11981 C C . THR E 1 226 ? 80.109 61.213 89.388 1.00 30.33 224 THR E C 1
ATOM 11982 O O . THR E 1 226 ? 79.889 61.995 88.479 1.00 30.11 224 THR E O 1
ATOM 11986 N N . PHE E 1 227 ? 81.142 61.364 90.202 1.00 30.65 225 PHE E N 1
ATOM 11987 C CA . PHE E 1 227 ? 82.178 62.375 89.960 1.00 30.88 225 PHE E CA 1
ATOM 11988 C C . PHE E 1 227 ? 83.456 61.699 89.427 1.00 31.16 225 PHE E C 1
ATOM 11989 O O . PHE E 1 227 ? 83.894 60.666 89.961 1.00 30.88 225 PHE E O 1
ATOM 11997 N N . ILE E 1 228 ? 84.039 62.282 88.381 1.00 30.80 226 ILE E N 1
ATOM 11998 C CA . ILE E 1 228 ? 85.280 61.794 87.775 1.00 31.39 226 ILE E CA 1
ATOM 11999 C C . ILE E 1 228 ? 86.189 62.987 87.665 1.00 31.37 226 ILE E C 1
ATOM 12000 O O . ILE E 1 228 ? 85.830 63.932 86.980 1.00 32.53 226 ILE E O 1
ATOM 12005 N N . LEU E 1 229 ? 87.350 62.967 88.320 1.00 31.69 227 LEU E N 1
ATOM 12006 C CA . LEU E 1 229 ? 88.277 64.104 88.219 1.00 31.84 227 LEU E CA 1
ATOM 12007 C C . LEU E 1 229 ? 88.961 64.098 86.853 1.00 32.87 227 LEU E C 1
ATOM 12008 O O . LEU E 1 229 ? 89.203 63.030 86.298 1.00 35.20 227 LEU E O 1
ATOM 12013 N N . LYS E 1 230 ? 89.244 65.277 86.299 1.00 34.38 228 LYS E N 1
ATOM 12014 C CA . LYS E 1 230 ? 90.041 65.375 85.062 1.00 35.41 228 LYS E CA 1
ATOM 12015 C C . LYS E 1 230 ? 91.479 65.039 85.451 1.00 35.87 228 LYS E C 1
ATOM 12016 O O . LYS E 1 230 ? 92.023 65.619 86.400 1.00 33.72 228 LYS E O 1
ATOM 12022 N N . MET E 1 231 ? 92.079 64.084 84.742 1.00 36.96 229 MET E N 1
ATOM 12023 C CA . MET E 1 231 ? 93.300 63.444 85.216 1.00 38.30 229 MET E CA 1
ATOM 12024 C C . MET E 1 231 ? 94.353 63.286 84.133 1.00 36.03 229 MET E C 1
ATOM 12025 O O . MET E 1 231 ? 94.013 63.002 82.980 1.00 37.46 229 MET E O 1
ATOM 12030 N N . PRO E 1 232 ? 95.638 63.450 84.498 1.00 33.88 230 PRO E N 1
ATOM 12031 C CA . PRO E 1 232 ? 96.710 63.261 83.520 1.00 33.41 230 PRO E CA 1
ATOM 12032 C C . PRO E 1 232 ? 97.023 61.777 83.244 1.00 33.72 230 PRO E C 1
ATOM 12033 O O . PRO E 1 232 ? 96.949 60.950 84.163 1.00 34.18 230 PRO E O 1
ATOM 12037 N N . VAL E 1 233 ? 97.355 61.463 81.986 1.00 32.51 231 VAL E N 1
ATOM 12038 C CA . VAL E 1 233 ? 97.794 60.124 81.571 1.00 32.06 231 VAL E CA 1
ATOM 12039 C C . VAL E 1 233 ? 99.293 59.998 81.837 1.00 32.29 231 VAL E C 1
ATOM 12040 O O . VAL E 1 233 ? 100.036 60.965 81.729 1.00 35.05 231 VAL E O 1
ATOM 12044 N N . ILE E 1 234 ? 99.717 58.792 82.193 1.00 32.57 232 ILE E N 1
ATOM 12045 C CA . ILE E 1 234 ? 101.105 58.487 82.499 1.00 33.21 232 ILE E CA 1
ATOM 12046 C C . ILE E 1 234 ? 101.472 57.199 81.778 1.00 34.70 232 ILE E C 1
ATOM 12047 O O . ILE E 1 234 ? 100.687 56.237 81.751 1.00 34.23 232 ILE E O 1
ATOM 12052 N N . SER E 1 235 ? 102.667 57.218 81.191 1.00 37.42 233 SER E N 1
ATOM 12053 C CA . SER E 1 235 ? 103.236 56.079 80.468 1.00 40.62 233 SER E CA 1
ATOM 12054 C C . SER E 1 235 ? 103.927 55.132 81.460 1.00 40.01 233 SER E C 1
ATOM 12055 O O . SER E 1 235 ? 104.536 55.599 82.430 1.00 40.27 233 SER E O 1
ATOM 12058 N N . LEU E 1 236 ? 103.834 53.819 81.231 1.00 39.54 234 LEU E N 1
ATOM 12059 C CA . LEU E 1 236 ? 104.535 52.860 82.098 1.00 42.49 234 LEU E CA 1
ATOM 12060 C C . LEU E 1 236 ? 106.040 52.810 81.775 1.00 44.40 234 LEU E C 1
ATOM 12061 O O . LEU E 1 236 ? 106.857 52.543 82.673 1.00 45.31 234 LEU E O 1
ATOM 12066 N N . ASN E 1 237 ? 106.398 53.077 80.511 1.00 44.29 235 ASN E N 1
ATOM 12067 C CA . ASN E 1 237 ? 107.804 53.289 80.117 1.00 41.80 235 ASN E CA 1
ATOM 12068 C C . ASN E 1 237 ? 108.338 54.510 80.919 1.00 39.62 235 ASN E C 1
ATOM 12069 O O . ASN E 1 237 ? 109.203 54.356 81.783 1.00 35.60 235 ASN E O 1
ATOM 12074 N N . ASP E 1 238 ? 107.746 55.687 80.690 1.00 39.83 236 ASP E N 1
ATOM 12075 C CA . ASP E 1 238 ? 108.131 56.942 81.374 1.00 40.46 236 ASP E CA 1
ATOM 12076 C C . ASP E 1 238 ? 108.293 56.798 82.879 1.00 44.19 236 ASP E C 1
ATOM 12077 O O . ASP E 1 238 ? 109.258 57.306 83.465 1.00 40.63 236 ASP E O 1
ATOM 12082 N N . LEU E 1 239 ? 107.323 56.121 83.495 1.00 49.17 237 LEU E N 1
ATOM 12083 C CA . LEU E 1 239 ? 107.335 55.893 84.937 1.00 51.07 237 LEU E CA 1
ATOM 12084 C C . LEU E 1 239 ? 108.504 55.010 85.336 1.00 50.68 237 LEU E C 1
ATOM 12085 O O . LEU E 1 239 ? 109.155 55.300 86.329 1.00 50.62 237 LEU E O 1
ATOM 12090 N N . SER E 1 240 ? 108.774 53.946 84.579 1.00 50.49 238 SER E N 1
ATOM 12091 C CA . SER E 1 240 ? 109.871 53.042 84.946 1.00 50.73 238 SER E CA 1
ATOM 12092 C C . SER E 1 240 ? 111.201 53.790 84.909 1.00 48.48 238 SER E C 1
ATOM 12093 O O . SER E 1 240 ? 111.940 53.768 85.887 1.00 49.65 238 SER E O 1
ATOM 12096 N N . GLU E 1 241 ? 111.471 54.499 83.818 1.00 47.02 239 GLU E N 1
ATOM 12097 C CA . GLU E 1 241 ? 112.735 55.254 83.682 1.00 47.52 239 GLU E CA 1
ATOM 12098 C C . GLU E 1 241 ? 112.871 56.370 84.736 1.00 46.96 239 GLU E C 1
ATOM 12099 O O . GLU E 1 241 ? 113.885 56.446 85.429 1.00 44.93 239 GLU E O 1
ATOM 12105 N N . VAL E 1 242 ? 111.834 57.200 84.867 1.00 47.45 240 VAL E N 1
ATOM 12106 C CA . VAL E 1 242 ? 111.795 58.277 85.870 1.00 47.60 240 VAL E CA 1
ATOM 12107 C C . VAL E 1 242 ? 112.045 57.751 87.285 1.00 48.55 240 VAL E C 1
ATOM 12108 O O . VAL E 1 242 ? 112.661 58.435 88.110 1.00 48.42 240 VAL E O 1
ATOM 12112 N N . MET E 1 243 ? 111.541 56.542 87.543 1.00 48.04 241 MET E N 1
ATOM 12113 C CA . MET E 1 243 ? 111.655 55.879 88.839 1.00 45.38 241 MET E CA 1
ATOM 12114 C C . MET E 1 243 ? 113.062 55.329 89.066 1.00 44.43 241 MET E C 1
ATOM 12115 O O . MET E 1 243 ? 113.668 55.603 90.098 1.00 47.18 241 MET E O 1
ATOM 12120 N N . ILE E 1 244 ? 113.572 54.557 88.104 1.00 41.70 242 ILE E N 1
ATOM 12121 C CA . ILE E 1 244 ? 114.914 53.969 88.206 1.00 38.67 242 ILE E CA 1
ATOM 12122 C C . ILE E 1 244 ? 115.937 55.080 88.399 1.00 39.74 242 ILE E C 1
ATOM 12123 O O . ILE E 1 244 ? 116.860 54.928 89.187 1.00 39.83 242 ILE E O 1
ATOM 12128 N N . GLU E 1 245 ? 115.757 56.199 87.694 1.00 42.30 243 GLU E N 1
ATOM 12129 C CA . GLU E 1 245 ? 116.633 57.373 87.852 1.00 42.93 243 GLU E CA 1
ATOM 12130 C C . GLU E 1 245 ? 116.594 57.873 89.285 1.00 44.51 243 GLU E C 1
ATOM 12131 O O . GLU E 1 245 ? 117.624 57.885 89.970 1.00 46.56 243 GLU E O 1
ATOM 12137 N N . GLU E 1 246 ? 115.396 58.218 89.751 1.00 46.93 244 GLU E N 1
ATOM 12138 C CA . GLU E 1 246 ? 115.264 59.011 90.978 1.00 48.66 244 GLU E CA 1
ATOM 12139 C C . GLU E 1 246 ? 115.528 58.261 92.284 1.00 47.40 244 GLU E C 1
ATOM 12140 O O . GLU E 1 246 ? 115.917 58.895 93.268 1.00 45.44 244 GLU E O 1
ATOM 12146 N N . VAL E 1 247 ? 115.345 56.934 92.282 1.00 47.31 245 VAL E N 1
ATOM 12147 C CA . VAL E 1 247 ? 115.671 56.080 93.447 1.00 47.87 245 VAL E CA 1
ATOM 12148 C C . VAL E 1 247 ? 117.197 56.005 93.646 1.00 49.21 245 VAL E C 1
ATOM 12149 O O . VAL E 1 247 ? 117.667 56.104 94.778 1.00 48.16 245 VAL E O 1
ATOM 12153 N N . THR E 1 248 ? 117.965 55.880 92.559 1.00 52.79 246 THR E N 1
ATOM 12154 C CA . THR E 1 248 ? 119.448 55.931 92.612 1.00 59.34 246 THR E CA 1
ATOM 12155 C C . THR E 1 248 ? 120.030 57.008 93.588 1.00 61.15 246 THR E C 1
ATOM 12156 O O . THR E 1 248 ? 121.072 56.799 94.212 1.00 64.71 246 THR E O 1
ATOM 12160 N N . LYS E 1 249 ? 119.349 58.142 93.718 1.00 61.09 247 LYS E N 1
ATOM 12161 C CA . LYS E 1 249 ? 119.713 59.164 94.700 1.00 61.10 247 LYS E CA 1
ATOM 12162 C C . LYS E 1 249 ? 119.044 58.890 96.061 1.00 56.77 247 LYS E C 1
ATOM 12163 O O . LYS E 1 249 ? 119.433 57.990 96.803 1.00 49.55 247 LYS E O 1
ATOM 12169 N N . GLU E 1 256 ? 122.694 53.095 89.051 1.00 60.23 254 GLU E N 1
ATOM 12170 C CA . GLU E 1 256 ? 122.022 52.954 87.754 1.00 60.29 254 GLU E CA 1
ATOM 12171 C C . GLU E 1 256 ? 122.587 51.771 86.914 1.00 61.66 254 GLU E C 1
ATOM 12172 O O . GLU E 1 256 ? 123.011 51.953 85.758 1.00 65.42 254 GLU E O 1
ATOM 12178 N N . ASN E 1 257 ? 122.605 50.575 87.527 1.00 58.58 255 ASN E N 1
ATOM 12179 C CA . ASN E 1 257 ? 122.845 49.279 86.843 1.00 53.14 255 ASN E CA 1
ATOM 12180 C C . ASN E 1 257 ? 121.692 48.282 87.144 1.00 51.50 255 ASN E C 1
ATOM 12181 O O . ASN E 1 257 ? 121.912 47.098 87.408 1.00 45.99 255 ASN E O 1
ATOM 12183 N N . ILE E 1 258 ? 120.459 48.790 87.081 1.00 52.45 256 ILE E N 1
ATOM 12184 C CA . ILE E 1 258 ? 119.230 48.028 87.387 1.00 50.60 256 ILE E CA 1
ATOM 12185 C C . ILE E 1 258 ? 118.861 47.163 86.1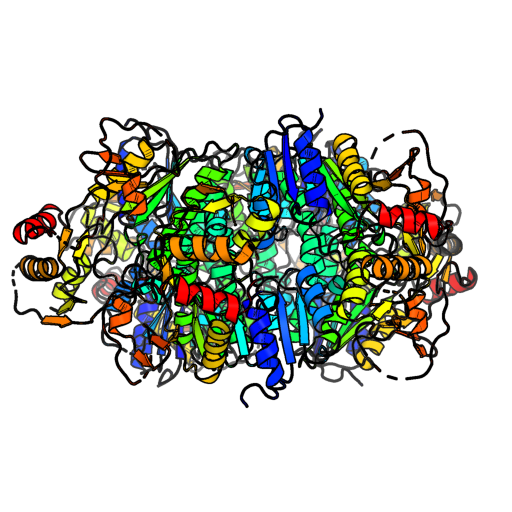85 1.00 52.65 256 ILE E C 1
ATOM 12186 O O . ILE E 1 258 ? 118.969 47.614 85.052 1.00 55.01 256 ILE E O 1
ATOM 12191 N N . LYS E 1 259 ? 118.412 45.934 86.431 1.00 55.74 257 LYS E N 1
ATOM 12192 C CA . LYS E 1 259 ? 117.973 45.030 85.356 1.00 59.85 257 LYS E CA 1
ATOM 12193 C C . LYS E 1 259 ? 116.432 44.964 85.247 1.00 59.75 257 LYS E C 1
ATOM 12194 O O . LYS E 1 259 ? 115.778 44.318 86.071 1.00 63.83 257 LYS E O 1
ATOM 12200 N N . ILE E 1 260 ? 115.864 45.635 84.236 1.00 53.69 258 ILE E N 1
ATOM 12201 C CA . ILE E 1 260 ? 114.419 45.596 83.972 1.00 50.14 258 ILE E CA 1
ATOM 12202 C C . ILE E 1 260 ? 114.009 44.203 83.468 1.00 49.42 258 ILE E C 1
ATOM 12203 O O . ILE E 1 260 ? 114.286 43.838 82.322 1.00 47.51 258 ILE E O 1
ATOM 12208 N N . GLU E 1 261 ? 113.338 43.444 84.337 1.00 50.01 259 GLU E N 1
ATOM 12209 C CA . GLU E 1 261 ? 112.862 42.088 84.035 1.00 48.38 259 GLU E CA 1
ATOM 12210 C C . GLU E 1 261 ? 111.395 42.152 83.611 1.00 48.49 259 GLU E C 1
ATOM 12211 O O . GLU E 1 261 ? 110.593 42.783 84.294 1.00 50.20 259 GLU E O 1
ATOM 12217 N N . GLU E 1 262 ? 111.052 41.493 82.500 1.00 48.02 260 GLU E N 1
ATOM 12218 C CA . GLU E 1 262 ? 109.686 41.491 81.963 1.00 45.44 260 GLU E CA 1
ATOM 12219 C C . GLU E 1 262 ? 108.952 40.211 82.400 1.00 43.27 260 GLU E C 1
ATOM 12220 O O . GLU E 1 262 ? 109.272 39.112 81.939 1.00 40.14 260 GLU E O 1
ATOM 12226 N N . ILE E 1 263 ? 107.986 40.385 83.313 1.00 43.53 261 ILE E N 1
ATOM 12227 C CA . ILE E 1 263 ? 107.193 39.288 83.893 1.00 41.75 261 ILE E CA 1
ATOM 12228 C C . ILE E 1 263 ? 105.958 38.903 83.067 1.00 41.68 261 ILE E C 1
ATOM 12229 O O . ILE E 1 263 ? 105.509 37.743 83.140 1.00 41.93 261 ILE E O 1
ATOM 12234 N N . GLY E 1 264 ? 105.409 39.861 82.312 1.00 39.65 262 GLY E N 1
ATOM 12235 C CA . GLY E 1 264 ? 104.321 39.584 81.380 1.00 41.10 262 GLY E CA 1
ATOM 12236 C C . GLY E 1 264 ? 103.094 40.444 81.611 1.00 43.62 262 GLY E C 1
ATOM 12237 O O . GLY E 1 264 ? 103.054 41.583 81.180 1.00 48.59 262 GLY E O 1
ATOM 12238 N N . LEU E 1 265 ? 102.073 39.905 82.267 1.00 42.24 263 LEU E N 1
ATOM 12239 C CA . LEU E 1 265 ? 100.791 40.613 82.394 1.00 40.13 263 LEU E CA 1
ATOM 12240 C C . LEU E 1 265 ? 99.919 39.867 83.383 1.00 38.34 263 LEU E C 1
ATOM 12241 O O . LEU E 1 265 ? 99.600 38.698 83.144 1.00 41.00 263 LEU E O 1
ATOM 12246 N N . LYS E 1 266 ? 99.553 40.500 84.497 1.00 35.37 264 LYS E N 1
ATOM 12247 C CA . LYS E 1 266 ? 98.781 39.791 85.534 1.00 32.93 264 LYS E CA 1
ATOM 12248 C C . LYS E 1 266 ? 97.375 39.509 85.011 1.00 29.98 264 LYS E C 1
ATOM 12249 O O . LYS E 1 266 ? 96.849 40.323 84.245 1.00 29.28 264 LYS E O 1
ATOM 12255 N N . PRO E 1 267 ? 96.766 38.362 85.406 1.00 27.78 265 PRO E N 1
ATOM 12256 C CA . PRO E 1 267 ? 95.423 38.007 84.877 1.00 26.91 265 PRO E CA 1
ATOM 12257 C C . PRO E 1 267 ? 94.374 39.152 84.948 1.00 25.11 265 PRO E C 1
ATOM 12258 O O . PRO E 1 267 ? 94.317 39.878 85.930 1.00 24.23 265 PRO E O 1
ATOM 12262 N N . GLY E 1 268 ? 93.616 39.341 83.873 1.00 24.26 266 GLY E N 1
ATOM 12263 C CA . GLY E 1 268 ? 92.620 40.401 83.779 1.00 23.56 266 GLY E CA 1
ATOM 12264 C C . GLY E 1 268 ? 93.089 41.800 83.399 1.00 23.30 266 GLY E C 1
ATOM 12265 O O . GLY E 1 268 ? 92.267 42.580 82.883 1.00 23.49 266 GLY E O 1
ATOM 12266 N N . GLU E 1 269 ? 94.377 42.128 83.621 1.00 22.91 267 GLU E N 1
ATOM 12267 C CA . GLU E 1 269 ? 94.866 43.530 83.534 1.00 22.37 267 GLU E CA 1
ATOM 12268 C C . GLU E 1 269 ? 94.479 44.229 82.237 1.00 23.10 267 GLU E C 1
ATOM 12269 O O . GLU E 1 269 ? 94.501 43.634 81.175 1.00 22.46 267 GLU E O 1
ATOM 12275 N N . LYS E 1 270 ? 94.113 45.497 82.344 1.00 24.65 268 LYS E N 1
ATOM 12276 C CA . LYS E 1 270 ? 93.715 46.294 81.185 1.00 26.34 268 LYS E CA 1
ATOM 12277 C C . LYS E 1 270 ? 94.895 47.177 80.685 1.00 28.09 268 LYS E C 1
ATOM 12278 O O . LYS E 1 270 ? 95.597 47.804 81.486 1.00 28.28 268 LYS E O 1
ATOM 12284 N N . MET E 1 271 ? 95.103 47.228 79.368 1.00 29.65 269 MET E N 1
ATOM 12285 C CA . MET E 1 271 ? 96.240 47.969 78.773 1.00 31.09 269 MET E CA 1
ATOM 12286 C C . MET E 1 271 ? 96.161 49.473 79.029 1.00 31.15 269 MET E C 1
ATOM 12287 O O . MET E 1 271 ? 97.190 50.154 79.139 1.00 31.54 269 MET E O 1
ATOM 12292 N N . TYR E 1 272 ? 94.920 49.958 79.101 1.00 31.31 270 TYR E N 1
ATOM 12293 C CA . TYR E 1 272 ? 94.556 51.369 79.241 1.00 31.62 270 TYR E CA 1
ATOM 12294 C C . TYR E 1 272 ? 93.332 51.404 80.184 1.00 32.74 270 TYR E C 1
ATOM 12295 O O . TYR E 1 272 ? 92.741 50.350 80.446 1.00 31.25 270 TYR E O 1
ATOM 12304 N N . GLU E 1 273 ? 92.969 52.580 80.704 1.00 34.07 271 GLU E N 1
ATOM 12305 C CA . GLU E 1 273 ? 91.764 52.737 81.561 1.00 35.71 271 GLU E CA 1
ATOM 12306 C C . GLU E 1 273 ? 91.036 54.006 81.159 1.00 35.69 271 GLU E C 1
ATOM 12307 O O . GLU E 1 273 ? 91.673 54.980 80.776 1.00 36.29 271 GLU E O 1
ATOM 12313 N N . GLU E 1 274 ? 89.710 53.997 81.268 1.00 36.26 272 GLU E N 1
ATOM 12314 C CA . GLU E 1 274 ? 88.864 55.053 80.691 1.00 35.16 272 GLU E CA 1
ATOM 12315 C C . GLU E 1 274 ? 87.993 55.755 81.754 1.00 33.25 272 GLU E C 1
ATOM 12316 O O . GLU E 1 274 ? 87.341 55.094 82.549 1.00 31.21 272 GLU E O 1
ATOM 12322 N N . LEU E 1 275 ? 87.961 57.088 81.716 1.00 33.02 273 LEU E N 1
ATOM 12323 C CA . LEU E 1 275 ? 87.182 57.929 82.670 1.00 32.25 273 LEU E CA 1
ATOM 12324 C C . LEU E 1 275 ? 85.664 57.721 82.635 1.00 30.66 273 LEU E C 1
ATOM 12325 O O . LEU E 1 275 ? 84.992 57.934 83.643 1.00 30.61 273 LEU E O 1
ATOM 12330 N N . MET E 1 276 ? 85.141 57.361 81.466 1.00 29.02 274 MET E N 1
ATOM 12331 C CA . MET E 1 276 ? 83.705 57.138 81.264 1.00 30.45 274 MET E CA 1
ATOM 12332 C C . MET E 1 276 ? 83.472 56.416 79.925 1.00 30.46 274 MET E C 1
ATOM 12333 O O . MET E 1 276 ? 84.307 56.511 79.030 1.00 31.18 274 MET E O 1
ATOM 12338 N N . THR E 1 277 ? 82.343 55.720 79.773 1.00 30.29 275 THR E N 1
ATOM 12339 C CA . THR E 1 277 ? 81.979 55.151 78.462 1.00 30.10 275 THR E CA 1
ATOM 12340 C C . THR E 1 277 ? 81.588 56.275 77.515 1.00 29.99 275 THR E C 1
ATOM 12341 O O . THR E 1 277 ? 81.207 57.361 77.949 1.00 29.23 275 THR E O 1
ATOM 12345 N N . HIS E 1 278 ? 81.688 56.009 76.221 1.00 31.12 276 HIS E N 1
ATOM 12346 C CA . HIS E 1 278 ? 81.180 56.935 75.199 1.00 32.12 276 HIS E CA 1
ATOM 12347 C C . HIS E 1 278 ? 79.691 57.271 75.435 1.00 32.81 276 HIS E C 1
ATOM 12348 O O . HIS E 1 278 ? 79.263 58.432 75.338 1.00 30.19 276 HIS E O 1
ATOM 12355 N N . ASP E 1 279 ? 78.926 56.230 75.758 1.00 34.68 277 ASP E N 1
ATOM 12356 C CA . ASP E 1 279 ? 77.515 56.351 76.092 1.00 35.64 277 ASP E CA 1
ATOM 12357 C C . ASP E 1 279 ? 77.251 57.242 77.310 1.00 32.67 277 ASP E C 1
ATOM 12358 O O . ASP E 1 279 ? 76.248 57.918 77.358 1.00 33.05 277 ASP E O 1
ATOM 12363 N N . GLU E 1 280 ? 78.143 57.238 78.287 1.00 30.55 278 GLU E N 1
ATOM 12364 C CA . GLU E 1 280 ? 78.101 58.234 79.355 1.00 29.20 278 GLU E CA 1
ATOM 12365 C C . GLU E 1 280 ? 78.504 59.634 78.881 1.00 28.51 278 GLU E C 1
ATOM 12366 O O . GLU E 1 280 ? 77.901 60.607 79.279 1.00 28.45 278 GLU E O 1
ATOM 12372 N N . SER E 1 281 ? 79.509 59.755 78.027 1.00 29.52 279 SER E N 1
ATOM 12373 C CA . SER E 1 281 ? 79.883 61.083 77.481 1.00 30.37 279 SER E CA 1
ATOM 12374 C C . SER E 1 281 ? 78.728 61.813 76.810 1.00 30.56 279 SER E C 1
ATOM 12375 O O . SER E 1 281 ? 78.774 63.031 76.676 1.00 30.22 279 SER E O 1
ATOM 12378 N N . LEU E 1 282 ? 77.734 61.052 76.353 1.00 31.54 280 LEU E N 1
ATOM 12379 C CA . LEU E 1 282 ? 76.524 61.605 75.753 1.00 32.93 280 LEU E CA 1
ATOM 12380 C C . LEU E 1 282 ? 75.613 62.328 76.755 1.00 35.78 280 LEU E C 1
ATOM 12381 O O . LEU E 1 282 ? 74.980 63.318 76.387 1.00 35.31 280 LEU E O 1
ATOM 12386 N N . GLN E 1 283 ? 75.545 61.843 78.003 1.00 38.69 281 GLN E N 1
ATOM 12387 C CA . GLN E 1 283 ? 74.742 62.489 79.069 1.00 39.08 281 GLN E CA 1
ATOM 12388 C C . GLN E 1 283 ? 75.536 63.255 80.159 1.00 35.04 281 GLN E C 1
ATOM 12389 O O . GLN E 1 283 ? 74.939 63.796 81.094 1.00 35.27 281 GLN E O 1
ATOM 12395 N N . ALA E 1 284 ? 76.859 63.328 80.012 1.00 31.77 282 ALA E N 1
ATOM 12396 C CA . ALA E 1 284 ? 77.765 63.799 81.071 1.00 29.79 282 ALA E CA 1
ATOM 12397 C C . ALA E 1 284 ? 77.983 65.288 81.022 1.00 29.18 282 ALA E C 1
ATOM 12398 O O . ALA E 1 284 ? 77.990 65.861 79.936 1.00 29.42 282 ALA E O 1
ATOM 12400 N N . PHE E 1 285 ? 78.202 65.905 82.186 1.00 29.38 283 PHE E N 1
ATOM 12401 C CA . PHE E 1 285 ? 78.522 67.341 82.269 1.00 30.02 283 PHE E CA 1
ATOM 12402 C C . PHE E 1 285 ? 79.997 67.585 82.561 1.00 31.31 283 PHE E C 1
ATOM 12403 O O . PHE E 1 285 ? 80.702 66.697 83.036 1.00 31.24 283 PHE E O 1
ATOM 12411 N N . GLU E 1 286 ? 80.438 68.800 82.241 1.00 34.27 284 GLU E N 1
ATOM 12412 C CA . GLU E 1 286 ? 81.836 69.234 82.357 1.00 37.92 284 GLU E CA 1
ATOM 12413 C C . GLU E 1 286 ? 82.007 70.487 83.217 1.00 39.25 284 GLU E C 1
ATOM 12414 O O . GLU E 1 286 ? 81.663 71.600 82.804 1.00 38.74 284 GLU E O 1
ATOM 12420 N N . LEU E 1 287 ? 82.579 70.309 84.396 1.00 41.50 285 LEU E N 1
ATOM 12421 C CA . LEU E 1 287 ? 83.013 71.445 85.210 1.00 43.93 285 LEU E CA 1
ATOM 12422 C C . LEU E 1 287 ? 84.514 71.723 84.938 1.00 43.00 285 LEU E C 1
ATOM 12423 O O . LEU E 1 287 ? 85.133 70.991 84.149 1.00 41.42 285 LEU E O 1
ATOM 12428 N N . PRO E 1 288 ? 85.085 72.811 85.517 1.00 41.77 286 PRO E N 1
ATOM 12429 C CA . PRO E 1 288 ? 86.515 73.112 85.339 1.00 40.82 286 PRO E CA 1
ATOM 12430 C C . PRO E 1 288 ? 87.490 71.944 85.548 1.00 40.90 286 PRO E C 1
ATOM 12431 O O . PRO E 1 288 ? 88.275 71.615 84.639 1.00 38.14 286 PRO E O 1
ATOM 12435 N N . ASP E 1 289 ? 87.416 71.326 86.728 1.00 42.29 287 ASP E N 1
ATOM 12436 C CA . ASP E 1 289 ? 88.404 70.325 87.172 1.00 42.36 287 ASP E CA 1
ATOM 12437 C C . ASP E 1 289 ? 87.913 68.877 87.206 1.00 38.09 287 ASP E C 1
ATOM 12438 O O . ASP E 1 289 ? 88.658 67.992 87.616 1.00 40.19 287 ASP E O 1
ATOM 12443 N N . MET E 1 290 ? 86.705 68.626 86.715 1.00 34.06 288 MET E N 1
ATOM 12444 C CA . MET E 1 290 ? 85.985 67.397 87.032 1.00 32.00 288 MET E CA 1
ATOM 12445 C C . MET E 1 290 ? 84.798 67.199 86.066 1.00 29.83 288 MET E C 1
ATOM 12446 O O . MET E 1 290 ? 84.326 68.150 85.463 1.00 30.71 288 MET E O 1
ATOM 12451 N N . PHE E 1 291 ? 84.369 65.961 85.873 1.00 28.57 289 PHE E N 1
ATOM 12452 C CA . PHE E 1 291 ? 83.158 65.651 85.103 1.00 28.76 289 PHE E CA 1
ATOM 12453 C C . PHE E 1 291 ? 82.061 65.199 86.080 1.00 28.60 289 PHE E C 1
ATOM 12454 O O . PHE E 1 291 ? 82.360 64.585 87.091 1.00 28.96 289 PHE E O 1
ATOM 12462 N N . ILE E 1 292 ? 80.798 65.462 85.764 1.00 28.83 290 ILE E N 1
ATOM 12463 C CA . ILE E 1 292 ? 79.680 64.905 86.523 1.00 29.31 290 ILE E CA 1
ATOM 12464 C C . ILE E 1 292 ? 78.759 64.135 85.588 1.00 30.97 290 ILE E C 1
ATOM 12465 O O . ILE E 1 292 ? 78.312 64.697 84.592 1.00 34.01 290 ILE E O 1
ATOM 12470 N N . ILE E 1 293 ? 78.461 62.877 85.930 1.00 31.91 291 ILE E N 1
ATOM 12471 C CA . ILE E 1 293 ? 77.546 62.001 85.174 1.00 32.47 291 ILE E CA 1
ATOM 12472 C C . ILE E 1 293 ? 76.283 61.718 86.001 1.00 32.67 291 ILE E C 1
ATOM 12473 O O . ILE E 1 293 ? 76.352 60.956 86.983 1.00 32.53 291 ILE E O 1
ATOM 12478 N N . PRO E 1 294 ? 75.128 62.313 85.604 1.00 32.56 292 PRO E N 1
ATOM 12479 C CA . PRO E 1 294 ? 73.879 62.096 86.356 1.00 30.81 292 PRO E CA 1
ATOM 12480 C C . PRO E 1 294 ? 73.273 60.693 86.184 1.00 27.67 292 PRO E C 1
ATOM 12481 O O . PRO E 1 294 ? 73.617 59.970 85.237 1.00 25.62 292 PRO E O 1
ATOM 12485 N N . SER E 1 295 ? 72.393 60.346 87.125 1.00 25.10 293 SER E N 1
ATOM 12486 C CA . SER E 1 295 ? 71.785 59.022 87.246 1.00 24.04 293 SER E CA 1
ATOM 12487 C C . SER E 1 295 ? 71.140 58.607 85.942 1.00 24.01 293 SER E C 1
ATOM 12488 O O . SER E 1 295 ? 70.399 59.388 85.367 1.00 24.24 293 SER E O 1
ATOM 12491 N N . PRO E 1 296 ? 71.408 57.379 85.467 1.00 23.47 294 PRO E N 1
ATOM 12492 C CA . PRO E 1 296 ? 70.621 56.910 84.337 1.00 22.88 294 PRO E CA 1
ATOM 12493 C C . PRO E 1 296 ? 69.116 56.646 84.585 1.00 22.71 294 PRO E C 1
ATOM 12494 O O . PRO E 1 296 ? 68.396 56.503 83.600 1.00 24.50 294 PRO E O 1
ATOM 12498 N N . LEU E 1 297 ? 68.631 56.600 85.835 1.00 21.36 295 LEU E N 1
ATOM 12499 C CA . LEU E 1 297 ? 67.283 56.035 86.146 1.00 20.30 295 LEU E CA 1
ATOM 12500 C C . LEU E 1 297 ? 66.122 57.036 86.282 1.00 18.16 295 LEU E C 1
ATOM 12501 O O . LEU E 1 297 ? 66.335 58.231 86.470 1.00 16.82 295 LEU E O 1
ATOM 12506 N N . ALA E 1 306 ? 75.187 74.472 83.982 1.00 37.54 304 ALA E N 1
ATOM 12507 C CA . ALA E 1 306 ? 74.979 73.042 83.828 1.00 37.95 304 ALA E CA 1
ATOM 12508 C C . ALA E 1 306 ? 75.583 72.580 82.492 1.00 37.45 304 ALA E C 1
ATOM 12509 O O . ALA E 1 306 ? 74.854 72.148 81.615 1.00 42.33 304 ALA E O 1
ATOM 12511 N N . LYS E 1 307 ? 76.903 72.653 82.321 1.00 36.18 305 LYS E N 1
ATOM 12512 C CA . LYS E 1 307 ? 77.507 72.618 80.954 1.00 35.58 305 LYS E CA 1
ATOM 12513 C C . LYS E 1 307 ? 77.799 71.236 80.355 1.00 33.53 305 LYS E C 1
ATOM 12514 O O . LYS E 1 307 ? 78.346 70.363 81.014 1.00 33.30 305 LYS E O 1
ATOM 12520 N N . ARG E 1 308 ? 77.503 71.082 79.069 1.00 31.50 306 ARG E N 1
ATOM 12521 C CA . ARG E 1 308 ? 77.591 69.782 78.401 1.00 30.74 306 ARG E CA 1
ATOM 12522 C C . ARG E 1 308 ? 79.013 69.428 78.085 1.00 30.59 306 ARG E C 1
ATOM 12523 O O . ARG E 1 308 ? 79.777 70.267 77.636 1.00 30.01 306 ARG E O 1
ATOM 12531 N N . ALA E 1 309 ? 79.333 68.156 78.261 1.00 32.03 307 ALA E N 1
ATOM 12532 C CA . ALA E 1 309 ? 80.677 67.650 78.010 1.00 34.21 307 ALA E CA 1
ATOM 12533 C C . ALA E 1 309 ? 80.752 67.186 76.559 1.00 34.50 307 ALA E C 1
ATOM 12534 O O . ALA E 1 309 ? 79.712 66.901 75.983 1.00 35.27 307 ALA E O 1
ATOM 12536 N N . LYS E 1 310 ? 81.959 67.107 75.982 1.00 34.73 308 LYS E N 1
ATOM 12537 C CA . LYS E 1 310 ? 82.134 66.637 74.595 1.00 35.14 308 LYS E CA 1
ATOM 12538 C C . LYS E 1 310 ? 82.015 65.124 74.495 1.00 34.87 308 LYS E C 1
ATOM 12539 O O . LYS E 1 310 ? 82.764 64.407 75.136 1.00 35.93 308 LYS E O 1
ATOM 12545 N N . ALA E 1 311 ? 81.105 64.635 73.659 1.00 35.85 309 ALA E N 1
ATOM 12546 C CA . ALA E 1 311 ? 80.994 63.196 73.385 1.00 37.27 309 ALA E CA 1
ATOM 12547 C C . ALA E 1 311 ? 82.317 62.619 72.840 1.00 37.95 309 ALA E C 1
ATOM 12548 O O . ALA E 1 311 ? 83.091 63.334 72.183 1.00 39.47 309 ALA E O 1
ATOM 12550 N N . GLY E 1 312 ? 82.574 61.344 73.152 1.00 38.55 310 GLY E N 1
ATOM 12551 C CA . GLY E 1 312 ? 83.814 60.659 72.763 1.00 39.14 310 GLY E CA 1
ATOM 12552 C C . GLY E 1 312 ? 84.310 59.585 73.718 1.00 39.07 310 GLY E C 1
ATOM 12553 O O . GLY E 1 312 ? 83.717 59.359 74.772 1.00 36.33 310 GLY E O 1
ATOM 12554 N N . PHE E 1 313 ? 85.416 58.945 73.323 1.00 40.86 311 PHE E N 1
ATOM 12555 C CA . PHE E 1 313 ? 86.104 57.901 74.101 1.00 41.94 311 PHE E CA 1
ATOM 12556 C C . PHE E 1 313 ? 87.251 58.498 74.915 1.00 42.75 311 PHE E C 1
ATOM 12557 O O . PHE E 1 313 ? 88.302 58.827 74.353 1.00 45.62 311 PHE E O 1
ATOM 12565 N N . TYR E 1 314 ? 87.053 58.621 76.230 1.00 40.72 312 TYR E N 1
ATOM 12566 C CA . TYR E 1 314 ? 88.062 59.169 77.133 1.00 39.53 312 TYR E CA 1
ATOM 12567 C C . TYR E 1 314 ? 88.939 58.042 77.644 1.00 41.51 312 TYR E C 1
ATOM 12568 O O . TYR E 1 314 ? 88.814 57.607 78.791 1.00 41.13 312 TYR E O 1
ATOM 12577 N N . ARG E 1 315 ? 89.819 57.568 76.764 1.00 43.73 313 ARG E N 1
ATOM 12578 C CA . ARG E 1 315 ? 90.796 56.538 77.094 1.00 45.34 313 ARG E CA 1
ATOM 12579 C C . ARG E 1 315 ? 92.114 57.188 77.473 1.00 44.09 313 ARG E C 1
ATOM 12580 O O . ARG E 1 315 ? 92.377 58.336 77.091 1.00 42.63 313 ARG E O 1
ATOM 12588 N N . SER E 1 316 ? 92.946 56.426 78.188 1.00 43.99 314 SER E N 1
ATOM 12589 C CA . SER E 1 316 ? 94.364 56.762 78.392 1.00 44.91 314 SER E CA 1
ATOM 12590 C C . SER E 1 316 ? 95.224 56.545 77.111 1.00 47.46 314 SER E C 1
ATOM 12591 O O . SER E 1 316 ? 96.199 57.273 76.897 1.00 47.31 314 SER E O 1
ATOM 12594 N N . ASP E 1 317 ? 94.855 55.543 76.297 1.00 52.12 315 ASP E N 1
ATOM 12595 C CA . ASP E 1 317 ? 95.238 55.407 74.854 1.00 59.80 315 ASP E CA 1
ATOM 12596 C C . ASP E 1 317 ? 95.323 56.743 74.077 1.00 63.56 315 ASP E C 1
ATOM 12597 O O . ASP E 1 317 ? 96.326 57.048 73.410 1.00 56.68 315 ASP E O 1
ATOM 12602 N N . ASN E 1 318 ? 94.209 57.484 74.163 1.00 72.05 316 ASN E N 1
ATOM 12603 C CA . ASN E 1 318 ? 93.898 58.673 73.343 1.00 74.44 316 ASN E CA 1
ATOM 12604 C C . ASN E 1 318 ? 94.545 59.971 73.837 1.00 72.25 316 ASN E C 1
ATOM 12605 O O . ASN E 1 318 ? 94.611 60.940 73.079 1.00 70.74 316 ASN E O 1
ATOM 12610 N N . GLN E 1 319 ? 94.978 60.002 75.103 1.00 69.20 317 GLN E N 1
ATOM 12611 C CA . GLN E 1 319 ? 95.554 61.212 75.706 1.00 64.91 317 GLN E CA 1
ATOM 12612 C C . GLN E 1 319 ? 97.084 61.216 75.520 1.00 63.22 317 GLN E C 1
ATOM 12613 O O . GLN E 1 319 ? 97.759 60.198 75.719 1.00 58.75 317 GLN E O 1
ATOM 12619 N N . ASN E 1 320 ? 97.593 62.365 75.080 1.00 63.34 318 ASN E N 1
ATOM 12620 C CA . ASN E 1 320 ? 98.995 62.717 75.220 1.00 64.30 318 ASN E CA 1
ATOM 12621 C C . ASN E 1 320 ? 99.395 62.458 76.660 1.00 58.46 318 ASN E C 1
ATOM 12622 O O . ASN E 1 320 ? 98.865 63.099 77.568 1.00 55.78 318 ASN E O 1
ATOM 12627 N N . ALA E 1 321 ? 100.308 61.519 76.876 1.00 55.75 319 ALA E N 1
ATOM 12628 C CA . ALA E 1 321 ? 100.872 61.299 78.210 1.00 53.53 319 ALA E CA 1
ATOM 12629 C C . ALA E 1 321 ? 101.747 62.487 78.546 1.00 53.47 319 ALA E C 1
ATOM 12630 O O . ALA E 1 321 ? 102.380 63.041 77.651 1.00 53.11 319 ALA E O 1
ATOM 12632 N N . ILE E 1 322 ? 101.772 62.892 79.815 1.00 53.57 320 ILE E N 1
ATOM 12633 C CA . ILE E 1 322 ? 102.772 63.870 80.264 1.00 54.32 320 ILE E CA 1
ATOM 12634 C C . ILE E 1 322 ? 104.196 63.311 80.067 1.00 59.89 320 ILE E C 1
ATOM 12635 O O . ILE E 1 322 ? 104.433 62.092 80.167 1.00 62.56 320 ILE E O 1
ATOM 12640 N N . SER E 1 323 ? 105.121 64.223 79.760 1.00 62.01 321 SER E N 1
ATOM 12641 C CA . SER E 1 323 ? 106.519 63.905 79.442 1.00 59.17 321 SER E CA 1
ATOM 12642 C C . SER E 1 323 ? 107.332 63.500 80.677 1.00 61.35 321 SER E C 1
ATOM 12643 O O . SER E 1 323 ? 107.200 64.127 81.728 1.00 66.33 321 SER E O 1
ATOM 12646 N N . LYS E 1 324 ? 108.185 62.483 80.539 1.00 58.65 322 LYS E N 1
ATOM 12647 C CA . LYS E 1 324 ? 109.193 62.106 81.555 1.00 59.83 322 LYS E CA 1
ATOM 12648 C C . LYS E 1 324 ? 109.564 63.167 82.607 1.00 60.08 322 LYS E C 1
ATOM 12649 O O . LYS E 1 324 ? 109.646 62.864 83.805 1.00 61.87 322 LYS E O 1
ATOM 12655 N N . GLU E 1 325 ? 109.839 64.385 82.136 1.00 58.54 323 GLU E N 1
ATOM 12656 C CA . GLU E 1 325 ? 110.241 65.500 82.992 1.00 57.36 323 GLU E CA 1
ATOM 12657 C C . GLU E 1 325 ? 109.080 66.057 83.815 1.00 51.71 323 GLU E C 1
ATOM 12658 O O . GLU E 1 325 ? 109.268 66.362 84.994 1.00 49.94 323 GLU E O 1
ATOM 12664 N N . GLU E 1 326 ? 107.900 66.201 83.208 1.00 50.49 324 GLU E N 1
ATOM 12665 C CA . GLU E 1 326 ? 106.698 66.642 83.952 1.00 52.91 324 GLU E CA 1
ATOM 12666 C C . GLU E 1 326 ? 106.289 65.617 85.026 1.00 50.11 324 GLU E C 1
ATOM 12667 O O . GLU E 1 326 ? 105.897 65.996 86.139 1.00 47.73 324 GLU E O 1
ATOM 12673 N N . LEU E 1 327 ? 106.429 64.331 84.690 1.00 48.86 325 LEU E N 1
ATOM 12674 C CA . LEU E 1 327 ? 106.216 63.210 85.626 1.00 46.74 325 LEU E CA 1
ATOM 12675 C C . LEU E 1 327 ? 107.203 63.251 86.797 1.00 47.66 325 LEU E C 1
ATOM 12676 O O . LEU E 1 327 ? 106.781 63.166 87.954 1.00 47.49 325 LEU E O 1
ATOM 12681 N N . ARG E 1 328 ? 108.500 63.372 86.489 1.00 46.36 326 ARG E N 1
ATOM 12682 C CA . ARG E 1 328 ? 109.548 63.460 87.509 1.00 46.17 326 ARG E CA 1
ATOM 12683 C C . ARG E 1 328 ? 109.202 64.481 88.578 1.00 46.93 326 ARG E C 1
ATOM 12684 O O . ARG E 1 328 ? 109.311 64.191 89.769 1.00 47.31 326 ARG E O 1
ATOM 12692 N N . ASN E 1 329 ? 108.805 65.678 88.156 1.00 48.71 327 ASN E N 1
ATOM 12693 C CA . ASN E 1 329 ? 108.469 66.740 89.111 1.00 50.35 327 ASN E CA 1
ATOM 12694 C C . ASN E 1 329 ? 107.305 66.347 90.016 1.00 49.68 327 ASN E C 1
ATOM 12695 O O . ASN E 1 329 ? 107.330 66.629 91.217 1.00 50.52 327 ASN E O 1
ATOM 12700 N N . LEU E 1 330 ? 106.337 65.640 89.429 1.00 46.47 328 LEU E N 1
ATOM 12701 C CA . LEU E 1 330 ? 105.142 65.146 90.120 1.00 43.31 328 LEU E CA 1
ATOM 12702 C C . LEU E 1 330 ? 105.453 64.181 91.275 1.00 43.66 328 LEU E C 1
ATOM 12703 O O . LEU E 1 330 ? 104.898 64.312 92.365 1.00 46.02 328 LEU E O 1
ATOM 12708 N N . ILE E 1 331 ? 106.336 63.220 91.033 1.00 44.47 329 ILE E N 1
ATOM 12709 C CA . ILE E 1 331 ? 106.803 62.293 92.081 1.00 46.22 329 ILE E CA 1
ATOM 12710 C C . ILE E 1 331 ? 107.534 63.034 93.205 1.00 46.37 329 ILE E C 1
ATOM 12711 O O . ILE E 1 331 ? 107.189 62.881 94.388 1.00 45.56 329 ILE E O 1
ATOM 12716 N N . LEU E 1 332 ? 108.540 63.825 92.823 1.00 46.95 330 LEU E N 1
ATOM 12717 C CA . LEU E 1 332 ? 109.393 64.540 93.788 1.00 44.76 330 LEU E CA 1
ATOM 12718 C C . LEU E 1 332 ? 108.636 65.588 94.576 1.00 42.45 330 LEU E C 1
ATOM 12719 O O . LEU E 1 332 ? 108.980 65.831 95.726 1.00 40.64 330 LEU E O 1
ATOM 12724 N N . ASN E 1 333 ? 107.620 66.191 93.954 1.00 43.32 331 ASN E N 1
ATOM 12725 C CA . ASN E 1 333 ? 106.753 67.170 94.626 1.00 46.90 331 ASN E CA 1
ATOM 12726 C C . ASN E 1 333 ? 105.870 66.576 95.723 1.00 49.31 331 ASN E C 1
ATOM 12727 O O . ASN E 1 333 ? 105.834 67.092 96.849 1.00 49.04 331 ASN E O 1
ATOM 12732 N N . GLN E 1 334 ? 105.165 65.497 95.396 1.00 51.18 332 GLN E N 1
ATOM 12733 C CA . GLN E 1 334 ? 104.266 64.863 96.358 1.00 52.23 332 GLN E CA 1
ATOM 12734 C C . GLN E 1 334 ? 105.014 63.950 97.358 1.00 56.91 332 GLN E C 1
ATOM 12735 O O . GLN E 1 334 ? 104.403 63.485 98.314 1.00 62.12 332 GLN E O 1
ATOM 12741 N N . GLN E 1 335 ? 106.315 63.698 97.136 1.00 59.48 333 GLN E N 1
ATOM 12742 C CA . GLN E 1 335 ? 107.220 63.038 98.111 1.00 57.72 333 GLN E CA 1
ATOM 12743 C C . GLN E 1 335 ? 106.882 61.572 98.391 1.00 55.09 333 GLN E C 1
ATOM 12744 O O . GLN E 1 335 ? 106.675 61.165 99.537 1.00 49.81 333 GLN E O 1
ATOM 12750 N N . LEU E 1 336 ? 106.912 60.775 97.328 1.00 54.58 334 LEU E N 1
ATOM 12751 C CA . LEU E 1 336 ? 106.472 59.375 97.354 1.00 53.06 334 LEU E CA 1
ATOM 12752 C C . LEU E 1 336 ? 107.626 58.399 97.647 1.00 50.76 334 LEU E C 1
ATOM 12753 O O . LEU E 1 336 ? 107.561 57.210 97.280 1.00 45.75 334 LEU E O 1
ATOM 12758 N N . LEU E 1 337 ? 108.665 58.909 98.314 1.00 51.92 335 LEU E N 1
ATOM 12759 C CA . LEU E 1 337 ? 109.902 58.177 98.576 1.00 53.54 335 LEU E CA 1
ATOM 12760 C C . LEU E 1 337 ? 110.258 58.283 100.074 1.00 56.34 335 LEU E C 1
ATOM 12761 O O . LEU E 1 337 ? 110.121 59.349 100.697 1.00 62.54 335 LEU E O 1
ATOM 12766 N N . THR E 1 338 ? 110.718 57.168 100.634 1.00 56.12 336 THR E N 1
ATOM 12767 C CA . THR E 1 338 ? 110.719 56.935 102.085 1.00 53.56 336 THR E CA 1
ATOM 12768 C C . THR E 1 338 ? 111.748 57.785 102.850 1.00 48.80 336 THR E C 1
ATOM 12769 O O . THR E 1 338 ? 112.930 57.808 102.520 1.00 43.69 336 THR E O 1
ATOM 12773 N N . HIS F 1 2 ? 71.787 8.613 69.295 1.00 46.64 0 HIS F N 1
ATOM 12774 C CA . HIS F 1 2 ? 72.019 8.089 70.685 1.00 46.47 0 HIS F CA 1
ATOM 12775 C C . HIS F 1 2 ? 73.480 7.703 70.985 1.00 45.31 0 HIS F C 1
ATOM 12776 O O . HIS F 1 2 ? 73.752 6.543 71.321 1.00 47.80 0 HIS F O 1
ATOM 12778 N N . MET F 1 3 ? 74.405 8.665 70.879 1.00 42.22 1 MET F N 1
ATOM 12779 C CA . MET F 1 3 ? 75.799 8.433 71.317 1.00 41.57 1 MET F CA 1
ATOM 12780 C C . MET F 1 3 ? 76.035 8.864 72.789 1.00 38.40 1 MET F C 1
ATOM 12781 O O . MET F 1 3 ? 75.901 8.044 73.704 1.00 35.41 1 MET F O 1
ATOM 12786 N N . PHE F 1 4 ? 76.304 10.152 73.014 1.00 35.74 2 PHE F N 1
ATOM 12787 C CA . PHE F 1 4 ? 76.997 10.644 74.218 1.00 33.78 2 PHE F CA 1
ATOM 12788 C C . PHE F 1 4 ? 76.129 10.507 75.472 1.00 33.44 2 PHE F C 1
ATOM 12789 O O . PHE F 1 4 ? 76.525 9.847 76.451 1.00 34.80 2 PHE F O 1
ATOM 12797 N N . PHE F 1 5 ? 74.942 11.104 75.437 1.00 31.63 3 PHE F N 1
ATOM 12798 C CA . PHE F 1 5 ? 74.053 11.078 76.602 1.00 31.53 3 PHE F CA 1
ATOM 12799 C C . PHE F 1 5 ? 73.364 9.726 76.884 1.00 32.13 3 PHE F C 1
ATOM 12800 O O . PHE F 1 5 ? 72.724 9.613 77.931 1.00 32.49 3 PHE F O 1
ATOM 12808 N N . LYS F 1 6 ? 73.491 8.712 76.007 1.00 32.47 4 LYS F N 1
ATOM 12809 C CA . LYS F 1 6 ? 72.748 7.435 76.178 1.00 33.85 4 LYS F CA 1
ATOM 12810 C C . LYS F 1 6 ? 72.945 6.849 77.579 1.00 32.96 4 LYS F C 1
ATOM 12811 O O . LYS F 1 6 ? 74.068 6.581 77.995 1.00 33.62 4 LYS F O 1
ATOM 12817 N N . ASP F 1 7 ? 71.844 6.678 78.306 1.00 31.47 5 ASP F N 1
ATOM 12818 C CA . ASP F 1 7 ? 71.875 6.095 79.641 1.00 31.20 5 ASP F CA 1
ATOM 12819 C C . ASP F 1 7 ? 72.654 6.918 80.708 1.00 29.38 5 ASP F C 1
ATOM 12820 O O . ASP F 1 7 ? 72.995 6.391 81.756 1.00 28.56 5 ASP F O 1
ATOM 12825 N N . LYS F 1 8 ? 72.906 8.203 80.453 1.00 28.51 6 LYS F N 1
ATOM 12826 C CA . LYS F 1 8 ? 73.551 9.088 81.439 1.00 28.52 6 LYS F CA 1
ATOM 12827 C C . LYS F 1 8 ? 72.479 9.875 82.183 1.00 26.30 6 LYS F C 1
ATOM 12828 O O . LYS F 1 8 ? 71.290 9.721 81.887 1.00 24.86 6 LYS F O 1
ATOM 12834 N N . ASN F 1 9 ? 72.898 10.677 83.165 1.00 25.25 7 ASN F N 1
ATOM 12835 C CA . ASN F 1 9 ? 71.975 11.385 84.083 1.00 25.40 7 ASN F CA 1
ATOM 12836 C C . ASN F 1 9 ? 72.234 12.876 84.012 1.00 23.48 7 ASN F C 1
ATOM 12837 O O . ASN F 1 9 ? 73.326 13.344 84.354 1.00 23.88 7 ASN F O 1
ATOM 12842 N N . VAL F 1 10 ? 71.216 13.615 83.591 1.00 21.28 8 VAL F N 1
ATOM 12843 C CA . VAL F 1 10 ? 71.383 14.978 83.107 1.00 19.94 8 VAL F CA 1
ATOM 12844 C C . VAL F 1 10 ? 70.500 15.984 83.898 1.00 18.79 8 VAL F C 1
ATOM 12845 O O . VAL F 1 10 ? 69.353 15.716 84.253 1.00 18.53 8 VAL F O 1
ATOM 12849 N N . LEU F 1 11 ? 71.065 17.141 84.199 1.00 17.47 9 LEU F N 1
ATOM 12850 C CA . LEU F 1 11 ? 70.347 18.183 84.892 1.00 16.37 9 LEU F CA 1
ATOM 12851 C C . LEU F 1 11 ? 70.361 19.393 83.988 1.00 15.84 9 LEU F C 1
ATOM 12852 O O . LEU F 1 11 ? 71.442 19.890 83.621 1.00 15.17 9 LEU F O 1
ATOM 12857 N N . ILE F 1 12 ? 69.173 19.860 83.617 1.00 15.36 10 ILE F N 1
ATOM 12858 C CA . ILE F 1 12 ? 69.066 21.142 82.969 1.00 15.73 10 ILE F CA 1
ATOM 12859 C C . ILE F 1 12 ? 68.496 22.071 84.022 1.00 15.72 10 ILE F C 1
ATOM 12860 O O . ILE F 1 12 ? 67.329 21.919 84.414 1.00 16.78 10 ILE F O 1
ATOM 12865 N N . ILE F 1 13 ? 69.346 22.986 84.501 1.00 14.84 11 ILE F N 1
ATOM 12866 C CA . ILE F 1 13 ? 68.974 24.027 85.435 1.00 14.02 11 ILE F CA 1
ATOM 12867 C C . ILE F 1 13 ? 68.516 25.143 84.542 1.00 13.97 11 ILE F C 1
ATOM 12868 O O . ILE F 1 13 ? 69.299 25.651 83.751 1.00 13.63 11 ILE F O 1
ATOM 12873 N N . GLY F 1 14 ? 67.247 25.516 84.669 1.00 14.44 12 GLY F N 1
ATOM 12874 C CA . GLY F 1 14 ? 66.606 26.502 83.771 1.00 14.76 12 GLY F CA 1
ATOM 12875 C C . GLY F 1 14 ? 65.950 25.857 82.548 1.00 14.91 12 GLY F C 1
ATOM 12876 O O . GLY F 1 14 ? 65.806 26.487 81.485 1.00 14.70 12 GLY F O 1
ATOM 12877 N N . GLY F 1 15 ? 65.516 24.609 82.715 1.00 14.93 13 GLY F N 1
ATOM 12878 C CA . GLY F 1 15 ? 65.012 23.816 81.614 1.00 15.48 13 GLY F CA 1
ATOM 12879 C C . GLY F 1 15 ? 63.629 24.167 81.078 1.00 15.79 13 GLY F C 1
ATOM 12880 O O . GLY F 1 15 ? 63.221 23.638 80.021 1.00 15.52 13 GLY F O 1
ATOM 12881 N N . THR F 1 16 ? 62.888 25.008 81.804 1.00 15.78 14 THR F N 1
ATOM 12882 C CA . THR F 1 16 ? 61.552 25.444 81.348 1.00 15.89 14 THR F CA 1
ATOM 12883 C C . THR F 1 16 ? 61.617 26.494 80.238 1.00 15.37 14 THR F C 1
ATOM 12884 O O . THR F 1 16 ? 60.658 26.613 79.444 1.00 15.02 14 THR F O 1
ATOM 12888 N N . GLY F 1 17 ? 62.740 27.233 80.208 1.00 14.86 15 GLY F N 1
ATOM 12889 C CA . GLY F 1 17 ? 62.936 28.389 79.333 1.00 14.72 15 GLY F CA 1
ATOM 12890 C C . GLY F 1 17 ? 63.278 28.085 77.889 1.00 14.59 15 GLY F C 1
ATOM 12891 O O . GLY F 1 17 ? 63.464 26.925 77.516 1.00 14.42 15 GLY F O 1
ATOM 12892 N N . THR F 1 18 ? 63.378 29.148 77.085 1.00 14.60 16 THR F N 1
ATOM 12893 C CA . THR F 1 18 ? 63.574 29.045 75.633 1.00 14.60 16 THR F CA 1
ATOM 12894 C C . THR F 1 18 ? 64.634 27.961 75.328 1.00 15.04 16 THR F C 1
ATOM 12895 O O . THR F 1 18 ? 64.336 26.912 74.711 1.00 14.73 16 THR F O 1
ATOM 12899 N N . ILE F 1 19 ? 65.848 28.211 75.822 1.00 15.15 17 ILE F N 1
ATOM 12900 C CA . ILE F 1 19 ? 67.016 27.400 75.496 1.00 15.31 17 ILE F CA 1
ATOM 12901 C C . ILE F 1 19 ? 67.102 26.116 76.312 1.00 16.17 17 ILE F C 1
ATOM 12902 O O . ILE F 1 19 ? 67.584 25.086 75.821 1.00 16.10 17 ILE F O 1
ATOM 12907 N N . GLY F 1 20 ? 66.633 26.174 77.550 1.00 17.24 18 GLY F N 1
ATOM 12908 C CA . GLY F 1 20 ? 66.565 24.983 78.375 1.00 18.31 18 GLY F CA 1
ATOM 12909 C C . GLY F 1 20 ? 65.621 23.918 77.842 1.00 18.51 18 GLY F C 1
ATOM 12910 O O . GLY F 1 20 ? 65.890 22.709 77.980 1.00 17.47 18 GLY F O 1
ATOM 12911 N N . LYS F 1 21 ? 64.518 24.380 77.244 1.00 19.53 19 LYS F N 1
ATOM 12912 C CA . LYS F 1 21 ? 63.540 23.477 76.636 1.00 20.70 19 LYS F CA 1
ATOM 12913 C C . LYS F 1 21 ? 64.124 22.831 75.399 1.00 19.82 19 LYS F C 1
ATOM 12914 O O . LYS F 1 21 ? 63.931 21.647 75.188 1.00 20.01 19 LYS F O 1
ATOM 12920 N N . SER F 1 22 ? 64.870 23.600 74.618 1.00 19.02 20 SER F N 1
ATOM 12921 C CA . SER F 1 22 ? 65.474 23.093 73.396 1.00 19.06 20 SER F CA 1
ATOM 12922 C C . SER F 1 22 ? 66.545 22.034 73.647 1.00 19.01 20 SER F C 1
ATOM 12923 O O . SER F 1 22 ? 66.619 21.026 72.931 1.00 18.50 20 SER F O 1
ATOM 12926 N N . ILE F 1 23 ? 67.392 22.287 74.644 1.00 18.86 21 ILE F N 1
ATOM 12927 C CA . ILE F 1 23 ? 68.369 21.289 75.093 1.00 18.76 21 ILE F CA 1
ATOM 12928 C C . ILE F 1 23 ? 67.612 20.032 75.552 1.00 19.32 21 ILE F C 1
ATOM 12929 O O . ILE F 1 23 ? 67.979 18.921 75.177 1.00 19.23 21 ILE F O 1
ATOM 12934 N N . LEU F 1 24 ? 66.547 20.225 76.331 1.00 19.67 22 LEU F N 1
ATOM 12935 C CA . LEU F 1 24 ? 65.798 19.119 76.866 1.00 20.62 22 LEU F CA 1
ATOM 12936 C C . LEU F 1 24 ? 65.398 18.169 75.750 1.00 23.10 22 LEU F C 1
ATOM 12937 O O . LEU F 1 24 ? 65.678 16.965 75.832 1.00 24.83 22 LEU F O 1
ATOM 12942 N N . SER F 1 25 ? 64.772 18.685 74.695 1.00 24.96 23 SER F N 1
ATOM 12943 C CA . SER F 1 25 ? 64.336 17.790 73.601 1.00 26.39 23 SER F CA 1
ATOM 12944 C C . SER F 1 25 ? 65.482 17.243 72.728 1.00 26.29 23 SER F C 1
ATOM 12945 O O . SER F 1 25 ? 65.377 16.125 72.263 1.00 27.04 23 SER F O 1
ATOM 12948 N N . ASN F 1 26 ? 66.574 17.987 72.558 1.00 26.64 24 ASN F N 1
ATOM 12949 C CA . ASN F 1 26 ? 67.750 17.459 71.855 1.00 27.37 24 ASN F CA 1
ATOM 12950 C C . ASN F 1 26 ? 68.422 16.334 72.638 1.00 25.47 24 ASN F C 1
ATOM 12951 O O . ASN F 1 26 ? 68.646 15.265 72.091 1.00 25.12 24 ASN F O 1
ATOM 12956 N N . VAL F 1 27 ? 68.723 16.578 73.917 1.00 23.67 25 VAL F N 1
ATOM 12957 C CA . VAL F 1 27 ? 69.334 15.562 74.805 1.00 21.96 25 VAL F CA 1
ATOM 12958 C C . VAL F 1 27 ? 68.469 14.310 74.919 1.00 21.68 25 VAL F C 1
ATOM 12959 O O . VAL F 1 27 ? 68.973 13.189 74.927 1.00 21.54 25 VAL F O 1
ATOM 12963 N N . LEU F 1 28 ? 67.169 14.516 75.022 1.00 21.34 26 LEU F N 1
ATOM 12964 C CA . LEU F 1 28 ? 66.230 13.414 75.090 1.00 21.50 26 LEU F CA 1
ATOM 12965 C C . LEU F 1 28 ? 66.250 12.431 73.912 1.00 21.91 26 LEU F C 1
ATOM 12966 O O . LEU F 1 28 ? 65.916 11.259 74.109 1.00 21.84 26 LEU F O 1
ATOM 12971 N N . GLN F 1 29 ? 66.578 12.888 72.703 1.00 22.23 27 GLN F N 1
ATOM 12972 C CA . GLN F 1 29 ? 66.650 11.963 71.567 1.00 23.41 27 GLN F CA 1
ATOM 12973 C C . GLN F 1 29 ? 67.743 10.941 71.811 1.00 24.56 27 GLN F C 1
ATOM 12974 O O . GLN F 1 29 ? 67.544 9.743 71.585 1.00 26.52 27 GLN F O 1
ATOM 12980 N N . GLU F 1 30 ? 68.873 11.395 72.342 1.00 23.81 28 GLU F N 1
ATOM 12981 C CA . GLU F 1 30 ? 69.963 10.485 72.655 1.00 24.21 28 GLU F CA 1
ATOM 12982 C C . GLU F 1 30 ? 69.700 9.452 73.770 1.00 24.76 28 GLU F C 1
ATOM 12983 O O . GLU F 1 30 ? 70.631 8.793 74.202 1.00 24.45 28 GLU F O 1
ATOM 12989 N N . LYS F 1 31 ? 68.456 9.317 74.233 1.00 26.92 29 LYS F N 1
ATOM 12990 C CA . LYS F 1 31 ? 68.008 8.169 75.036 1.00 29.09 29 LYS F CA 1
ATOM 12991 C C . LYS F 1 31 ? 68.678 8.133 76.424 1.00 28.56 29 LYS F C 1
ATOM 12992 O O . LYS F 1 31 ? 69.227 7.100 76.831 1.00 27.57 29 LYS F O 1
ATOM 12998 N N . PRO F 1 32 ? 68.652 9.273 77.155 1.00 28.73 30 PRO F N 1
ATOM 12999 C CA . PRO F 1 32 ? 69.304 9.323 78.469 1.00 28.00 30 PRO F CA 1
ATOM 13000 C C . PRO F 1 32 ? 68.491 8.580 79.515 1.00 26.11 30 PRO F C 1
ATOM 13001 O O . PRO F 1 32 ? 67.308 8.371 79.315 1.00 25.15 30 PRO F O 1
ATOM 13005 N N . LYS F 1 33 ? 69.137 8.192 80.612 1.00 25.25 31 LYS F N 1
ATOM 13006 C CA . LYS F 1 33 ? 68.471 7.474 81.692 1.00 24.73 31 LYS F CA 1
ATOM 13007 C C . LYS F 1 33 ? 67.504 8.380 82.453 1.00 23.09 31 LYS F C 1
ATOM 13008 O O . LYS F 1 33 ? 66.445 7.918 82.883 1.00 22.42 31 LYS F O 1
ATOM 13014 N N . VAL F 1 34 ? 67.886 9.644 82.643 1.00 21.95 32 VAL F N 1
ATOM 13015 C CA . VAL F 1 34 ? 66.988 10.671 83.191 1.00 21.33 32 VAL F CA 1
ATOM 13016 C C . VAL F 1 34 ? 67.445 12.079 82.815 1.00 20.61 32 VAL F C 1
ATOM 13017 O O . VAL F 1 34 ? 68.619 12.295 82.522 1.00 20.12 32 VAL F O 1
ATOM 13021 N N . VAL F 1 35 ? 66.507 13.022 82.800 1.00 19.91 33 VAL F N 1
ATOM 13022 C CA . VAL F 1 35 ? 66.823 14.455 82.680 1.00 18.91 33 VAL F CA 1
ATOM 13023 C C . VAL F 1 35 ? 66.015 15.162 83.763 1.00 18.47 33 VAL F C 1
ATOM 13024 O O . VAL F 1 35 ? 64.791 15.099 83.777 1.00 19.86 33 VAL F O 1
ATOM 13028 N N . ARG F 1 36 ? 66.688 15.823 84.681 1.00 17.70 34 ARG F N 1
ATOM 13029 C CA . ARG F 1 36 ? 66.005 16.552 85.729 1.00 16.69 34 ARG F CA 1
ATOM 13030 C C . ARG F 1 36 ? 65.887 18.005 85.274 1.00 16.40 34 ARG F C 1
ATOM 13031 O O . ARG F 1 36 ? 66.882 18.631 84.921 1.00 16.86 34 ARG F O 1
ATOM 13039 N N . VAL F 1 37 ? 64.656 18.515 85.239 1.00 15.92 35 VAL F N 1
ATOM 13040 C CA . VAL F 1 37 ? 64.351 19.902 84.838 1.00 15.35 35 VAL F CA 1
ATOM 13041 C C . VAL F 1 37 ? 64.158 20.746 86.106 1.00 15.02 35 VAL F C 1
ATOM 13042 O O . VAL F 1 37 ? 63.278 20.463 86.904 1.00 14.83 35 VAL F O 1
ATOM 13046 N N . PHE F 1 38 ? 64.956 21.791 86.275 1.00 14.97 36 PHE F N 1
ATOM 13047 C CA . PHE F 1 38 ? 65.009 22.550 87.546 1.00 15.37 36 PHE F CA 1
ATOM 13048 C C . PHE F 1 38 ? 64.645 23.996 87.284 1.00 16.15 36 PHE F C 1
ATOM 13049 O O . PHE F 1 38 ? 65.310 24.673 86.480 1.00 16.68 36 PHE F O 1
ATOM 13057 N N . SER F 1 39 ? 63.624 24.484 87.978 1.00 16.30 37 SER F N 1
ATOM 13058 C CA . SER F 1 39 ? 63.051 25.772 87.629 1.00 16.41 37 SER F CA 1
ATOM 13059 C C . SER F 1 39 ? 62.147 26.248 88.777 1.00 16.42 37 SER F C 1
ATOM 13060 O O . SER F 1 39 ? 61.639 25.434 89.529 1.00 16.27 37 SER F O 1
ATOM 13063 N N . ARG F 1 40 ? 61.968 27.553 88.938 1.00 16.86 38 ARG F N 1
ATOM 13064 C CA . ARG F 1 40 ? 61.196 28.079 90.086 1.00 17.70 38 ARG F CA 1
ATOM 13065 C C . ARG F 1 40 ? 59.663 28.039 90.011 1.00 17.77 38 ARG F C 1
ATOM 13066 O O . ARG F 1 40 ? 59.006 27.993 91.056 1.00 17.84 38 ARG F O 1
ATOM 13074 N N . SER F 1 41 ? 59.109 28.115 88.802 1.00 17.86 39 SER F N 1
ATOM 13075 C CA . SER F 1 41 ? 57.734 28.557 88.624 1.00 18.07 39 SER F CA 1
ATOM 13076 C C . SER F 1 41 ? 56.848 27.405 88.185 1.00 17.61 39 SER F C 1
ATOM 13077 O O . SER F 1 41 ? 57.019 26.841 87.108 1.00 17.29 39 SER F O 1
ATOM 13080 N N . GLU F 1 42 ? 55.895 27.069 89.047 1.00 17.56 40 GLU F N 1
ATOM 13081 C CA . GLU F 1 42 ? 55.096 25.864 88.870 1.00 17.37 40 GLU F CA 1
ATOM 13082 C C . GLU F 1 42 ? 54.208 25.944 87.630 1.00 17.35 40 GLU F C 1
ATOM 13083 O O . GLU F 1 42 ? 53.917 24.913 87.055 1.00 17.83 40 GLU F O 1
ATOM 13089 N N . TYR F 1 43 ? 53.811 27.141 87.194 1.00 17.50 41 TYR F N 1
ATOM 13090 C CA . TYR F 1 43 ? 52.962 27.282 85.981 1.00 18.43 41 TYR F CA 1
ATOM 13091 C C . TYR F 1 43 ? 53.674 26.774 84.731 1.00 18.90 41 TYR F C 1
ATOM 13092 O O . TYR F 1 43 ? 53.106 26.033 83.924 1.00 18.00 41 TYR F O 1
ATOM 13101 N N . ASN F 1 44 ? 54.927 27.197 84.596 1.00 19.96 42 ASN F N 1
ATOM 13102 C CA . ASN F 1 44 ? 55.802 26.750 83.526 1.00 20.55 42 ASN F CA 1
ATOM 13103 C C . ASN F 1 44 ? 56.146 25.258 83.610 1.00 21.00 42 ASN F C 1
ATOM 13104 O O . ASN F 1 44 ? 56.196 24.581 82.579 1.00 22.14 42 ASN F O 1
ATOM 13109 N N . GLN F 1 45 ? 56.412 24.738 84.809 1.00 20.06 43 GLN F N 1
ATOM 13110 C CA . GLN F 1 45 ? 56.657 23.298 84.926 1.00 19.20 43 GLN F CA 1
ATOM 13111 C C . GLN F 1 45 ? 55.389 22.541 84.516 1.00 19.74 43 GLN F C 1
ATOM 13112 O O . GLN F 1 45 ? 55.456 21.533 83.830 1.00 20.17 43 GLN F O 1
ATOM 13118 N N . PHE F 1 46 ? 54.237 23.060 84.913 1.00 20.23 44 PHE F N 1
ATOM 13119 C CA . PHE F 1 46 ? 52.969 22.442 84.576 1.00 21.26 44 PHE F CA 1
ATOM 13120 C C . PHE F 1 46 ? 52.850 22.388 83.045 1.00 21.75 44 PHE F C 1
ATOM 13121 O O . PHE F 1 46 ? 52.677 21.307 82.472 1.00 21.73 44 PHE F O 1
ATOM 13129 N N . LEU F 1 47 ? 53.004 23.549 82.397 1.00 21.75 45 LEU F N 1
ATOM 13130 C CA . LEU F 1 47 ? 52.763 23.675 80.965 1.00 21.33 45 LEU F CA 1
ATOM 13131 C C . LEU F 1 47 ? 53.645 22.729 80.172 1.00 23.35 45 LEU F C 1
ATOM 13132 O O . LEU F 1 47 ? 53.172 22.037 79.270 1.00 25.65 45 LEU F O 1
ATOM 13137 N N . LEU F 1 48 ? 54.924 22.720 80.525 1.00 25.23 46 LEU F N 1
ATOM 13138 C CA . LEU F 1 48 ? 55.932 21.863 79.912 1.00 27.10 46 LEU F CA 1
ATOM 13139 C C . LEU F 1 48 ? 55.686 20.397 80.198 1.00 28.25 46 LEU F C 1
ATOM 13140 O O . LEU F 1 48 ? 55.967 19.551 79.362 1.00 27.36 46 LEU F O 1
ATOM 13145 N N . GLN F 1 49 ? 55.186 20.107 81.396 1.00 30.87 47 GLN F N 1
ATOM 13146 C CA . GLN F 1 49 ? 54.905 18.735 81.822 1.00 32.53 47 GLN F CA 1
ATOM 13147 C C . GLN F 1 49 ? 53.759 18.101 81.028 1.00 32.96 47 GLN F C 1
ATOM 13148 O O . GLN F 1 49 ? 53.815 16.911 80.710 1.00 32.83 47 GLN F O 1
ATOM 13154 N N . GLU F 1 50 ? 52.742 18.902 80.700 1.00 34.79 48 GLU F N 1
ATOM 13155 C CA . GLU F 1 50 ? 51.608 18.443 79.883 1.00 36.08 48 GLU F CA 1
ATOM 13156 C C . GLU F 1 50 ? 51.934 18.434 78.378 1.00 35.56 48 GLU F C 1
ATOM 13157 O O . GLU F 1 50 ? 51.180 17.903 77.586 1.00 35.88 48 GLU F O 1
ATOM 13163 N N . GLU F 1 51 ? 53.048 19.042 77.997 1.00 36.04 49 GLU F N 1
ATOM 13164 C CA . GLU F 1 51 ? 53.577 18.957 76.643 1.00 36.54 49 GLU F CA 1
ATOM 13165 C C . GLU F 1 51 ? 54.279 17.611 76.397 1.00 37.97 49 GLU F C 1
ATOM 13166 O O . GLU F 1 51 ? 54.247 17.094 75.283 1.00 38.15 49 GLU F O 1
ATOM 13172 N N . PHE F 1 52 ? 54.895 17.052 77.448 1.00 39.60 50 PHE F N 1
ATOM 13173 C CA . PHE F 1 52 ? 55.649 15.779 77.398 1.00 39.16 50 PHE F CA 1
ATOM 13174 C C . PHE F 1 52 ? 54.902 14.578 77.999 1.00 44.37 50 PHE F C 1
ATOM 13175 O O . PHE F 1 52 ? 55.498 13.503 78.134 1.00 45.19 50 PHE F O 1
ATOM 13183 N N . ARG F 1 53 ? 53.622 14.758 78.358 1.00 51.17 51 ARG F N 1
ATOM 13184 C CA . ARG F 1 53 ? 52.731 13.680 78.892 1.00 59.90 51 ARG F CA 1
ATOM 13185 C C . ARG F 1 53 ? 53.025 12.223 78.478 1.00 64.04 51 ARG F C 1
ATOM 13186 O O . ARG F 1 53 ? 52.785 11.307 79.280 1.00 62.16 51 ARG F O 1
ATOM 13194 N N . ASP F 1 54 ? 53.521 12.016 77.251 1.00 68.35 52 ASP F N 1
ATOM 13195 C CA . ASP F 1 54 ? 53.893 10.680 76.751 1.00 70.64 52 ASP F CA 1
ATOM 13196 C C . ASP F 1 54 ? 55.421 10.435 76.560 1.00 71.09 52 ASP F C 1
ATOM 13197 O O . ASP F 1 54 ? 55.888 9.288 76.657 1.00 67.74 52 ASP F O 1
ATOM 13202 N N . LYS F 1 55 ? 56.193 11.503 76.348 1.00 71.50 53 LYS F N 1
ATOM 13203 C CA . LYS F 1 55 ? 57.656 11.411 76.222 1.00 70.64 53 LYS F CA 1
ATOM 13204 C C . LYS F 1 55 ? 58.294 11.571 77.607 1.00 65.92 53 LYS F C 1
ATOM 13205 O O . LYS F 1 55 ? 59.369 11.034 77.887 1.00 61.85 53 LYS F O 1
ATOM 13211 N N . ARG F 1 57 ? 58.049 10.332 80.453 1.00 46.96 55 ARG F N 1
ATOM 13212 C CA . ARG F 1 57 ? 58.332 9.133 81.265 1.00 46.90 55 ARG F CA 1
ATOM 13213 C C . ARG F 1 57 ? 59.749 9.181 81.887 1.00 45.01 55 ARG F C 1
ATOM 13214 O O . ARG F 1 57 ? 60.030 8.576 82.924 1.00 41.21 55 ARG F O 1
ATOM 13216 N N . ASN F 1 58 ? 60.599 9.983 81.257 1.00 45.64 56 ASN F N 1
ATOM 13217 C CA . ASN F 1 58 ? 62.048 9.993 81.423 1.00 41.29 56 ASN F CA 1
ATOM 13218 C C . ASN F 1 58 ? 62.571 11.200 82.228 1.00 39.09 56 ASN F C 1
ATOM 13219 O O . ASN F 1 58 ? 63.782 11.367 82.415 1.00 37.49 56 ASN F O 1
ATOM 13224 N N . ILE F 1 59 ? 61.628 12.034 82.677 1.00 36.28 57 ILE F N 1
ATOM 13225 C CA . ILE F 1 59 ? 61.855 13.396 83.155 1.00 32.69 57 ILE F CA 1
ATOM 13226 C C . ILE F 1 59 ? 61.439 13.434 84.615 1.00 30.07 57 ILE F C 1
ATOM 13227 O O . ILE F 1 59 ? 60.438 12.834 84.983 1.00 30.89 57 ILE F O 1
ATOM 13232 N N . ARG F 1 60 ? 62.199 14.132 85.443 1.00 27.78 58 ARG F N 1
ATOM 13233 C CA . ARG F 1 60 ? 61.732 14.512 86.775 1.00 25.94 58 ARG F CA 1
ATOM 13234 C C . ARG F 1 60 ? 61.677 16.041 86.778 1.00 23.68 58 ARG F C 1
ATOM 13235 O O . ARG F 1 60 ? 62.529 16.702 86.179 1.00 24.28 58 ARG F O 1
ATOM 13243 N N . TYR F 1 61 ? 60.655 16.596 87.422 1.00 21.30 59 TYR F N 1
ATOM 13244 C CA . TYR F 1 61 ? 60.417 18.021 87.421 1.00 19.22 59 TYR F CA 1
ATOM 13245 C C . TYR F 1 61 ? 60.648 18.522 88.844 1.00 17.69 59 TYR F C 1
ATOM 13246 O O . TYR F 1 61 ? 59.879 18.222 89.747 1.00 17.52 59 TYR F O 1
ATOM 13255 N N . LEU F 1 62 ? 61.737 19.265 89.035 1.00 16.92 60 LEU F N 1
ATOM 13256 C CA . LEU F 1 62 ? 62.163 19.795 90.353 1.00 16.42 60 LEU F CA 1
ATOM 13257 C C . LEU F 1 62 ? 61.949 21.296 90.370 1.00 16.19 60 LEU F C 1
ATOM 13258 O O . LEU F 1 62 ? 62.582 22.042 89.602 1.00 16.11 60 LEU F O 1
ATOM 13263 N N . ILE F 1 63 ? 61.058 21.734 91.251 1.00 15.99 61 ILE F N 1
ATOM 13264 C CA . ILE F 1 63 ? 60.901 23.152 91.555 1.00 15.30 61 ILE F CA 1
ATOM 13265 C C . ILE F 1 63 ? 61.966 23.582 92.574 1.00 14.45 61 ILE F C 1
ATOM 13266 O O . ILE F 1 63 ? 62.143 22.929 93.594 1.00 13.89 61 ILE F O 1
ATOM 13271 N N . GLY F 1 64 ? 62.632 24.696 92.305 1.00 13.45 62 GLY F N 1
ATOM 13272 C CA . GLY F 1 64 ? 63.683 25.170 93.178 1.00 13.13 62 GLY F CA 1
ATOM 13273 C C . GLY F 1 64 ? 64.404 26.373 92.615 1.00 12.95 62 GLY F C 1
ATOM 13274 O O . GLY F 1 64 ? 64.200 26.752 91.464 1.00 12.96 62 GLY F O 1
ATOM 13275 N N . ASP F 1 65 ? 65.263 26.964 93.438 1.00 13.15 63 ASP F N 1
ATOM 13276 C CA . ASP F 1 65 ? 65.894 28.234 93.136 1.00 13.48 63 ASP F CA 1
ATOM 13277 C C . ASP F 1 65 ? 67.408 28.157 93.269 1.00 13.89 63 ASP F C 1
ATOM 13278 O O . ASP F 1 65 ? 67.918 27.856 94.335 1.00 13.91 63 ASP F O 1
ATOM 13283 N N . ILE F 1 66 ? 68.138 28.483 92.205 1.00 14.63 64 ILE F N 1
ATOM 13284 C CA . ILE F 1 66 ? 69.611 28.396 92.242 1.00 14.85 64 ILE F CA 1
ATOM 13285 C C . ILE F 1 66 ? 70.219 29.258 93.347 1.00 15.02 64 ILE F C 1
ATOM 13286 O O . ILE F 1 66 ? 71.401 29.125 93.657 1.00 14.80 64 ILE F O 1
ATOM 13291 N N . ARG F 1 67 ? 69.421 30.165 93.915 1.00 15.39 65 ARG F N 1
ATOM 13292 C CA . ARG F 1 67 ? 69.852 30.932 95.096 1.00 15.72 65 ARG F CA 1
ATOM 13293 C C . ARG F 1 67 ? 69.967 30.037 96.362 1.00 15.26 65 ARG F C 1
ATOM 13294 O O . ARG F 1 67 ? 70.796 30.262 97.247 1.00 15.37 65 ARG F O 1
ATOM 13302 N N . ASN F 1 68 ? 69.162 28.992 96.406 1.00 14.64 66 ASN F N 1
ATOM 13303 C CA . ASN F 1 68 ? 69.201 28.025 97.481 1.00 14.35 66 ASN F CA 1
ATOM 13304 C C . ASN F 1 68 ? 70.157 26.882 97.166 1.00 13.45 66 ASN F C 1
ATOM 13305 O O . ASN F 1 68 ? 69.777 25.919 96.507 1.00 13.38 66 ASN F O 1
ATOM 13310 N N . TYR F 1 69 ? 71.371 26.973 97.697 1.00 12.72 67 TYR F N 1
ATOM 13311 C CA . TYR F 1 69 ? 72.365 25.909 97.559 1.00 12.32 67 TYR F CA 1
ATOM 13312 C C . TYR F 1 69 ? 71.820 24.525 97.844 1.00 12.30 67 TYR F C 1
ATOM 13313 O O . TYR F 1 69 ? 72.043 23.617 97.051 1.00 12.75 67 TYR F O 1
ATOM 13322 N N . ASP F 1 70 ? 71.151 24.359 98.988 1.00 12.02 68 ASP F N 1
ATOM 13323 C CA . ASP F 1 70 ? 70.657 23.036 99.420 1.00 11.94 68 ASP F CA 1
ATOM 13324 C C . ASP F 1 70 ? 69.803 22.346 98.352 1.00 11.69 68 ASP F C 1
ATOM 13325 O O . ASP F 1 70 ? 69.896 21.134 98.154 1.00 11.34 68 ASP F O 1
ATOM 13330 N N . ARG F 1 71 ? 69.004 23.141 97.659 1.00 11.78 69 ARG F N 1
ATOM 13331 C CA . ARG F 1 71 ? 68.146 22.646 96.613 1.00 12.26 69 ARG F CA 1
ATOM 13332 C C . ARG F 1 71 ? 68.936 22.334 95.333 1.00 12.33 69 ARG F C 1
ATOM 13333 O O . ARG F 1 71 ? 68.691 21.319 94.672 1.00 11.74 69 ARG F O 1
ATOM 13341 N N . VAL F 1 72 ? 69.885 23.207 95.003 1.00 12.42 70 VAL F N 1
ATOM 13342 C CA . VAL F 1 72 ? 70.850 22.920 93.943 1.00 12.81 70 VAL F CA 1
ATOM 13343 C C . VAL F 1 72 ? 71.621 21.622 94.251 1.00 13.02 70 VAL F C 1
ATOM 13344 O O . VAL F 1 72 ? 71.776 20.784 93.374 1.00 13.33 70 VAL F O 1
ATOM 13348 N N . PHE F 1 73 ? 72.062 21.444 95.492 1.00 12.97 71 PHE F N 1
ATOM 13349 C CA . PHE F 1 73 ? 72.844 20.265 95.881 1.00 13.21 71 PHE F CA 1
ATOM 13350 C C . PHE F 1 73 ? 72.073 18.954 95.647 1.00 14.06 71 PHE F C 1
ATOM 13351 O O . PHE F 1 73 ? 72.601 18.011 95.024 1.00 14.17 71 PHE F O 1
ATOM 13359 N N . SER F 1 74 ? 70.834 18.888 96.127 1.00 14.66 72 SER F N 1
ATOM 13360 C CA . SER F 1 74 ? 70.043 17.661 95.937 1.00 15.36 72 SER F CA 1
ATOM 13361 C C . SER F 1 74 ? 69.630 17.501 94.467 1.00 15.79 72 SER F C 1
ATOM 13362 O O . SER F 1 74 ? 69.474 16.379 93.976 1.00 15.53 72 SER F O 1
ATOM 13365 N N . ALA F 1 75 ? 69.516 18.623 93.757 1.00 16.27 73 ALA F N 1
ATOM 13366 C CA . ALA F 1 75 ? 69.169 18.593 92.340 1.00 16.72 73 ALA F CA 1
ATOM 13367 C C . ALA F 1 75 ? 70.265 17.964 91.515 1.00 17.30 73 ALA F C 1
ATOM 13368 O O . ALA F 1 75 ? 70.002 17.505 90.416 1.00 18.21 73 ALA F O 1
ATOM 13370 N N . MET F 1 76 ? 71.483 17.962 92.050 1.00 17.89 74 MET F N 1
ATOM 13371 C CA . MET F 1 76 ? 72.671 17.400 91.389 1.00 17.93 74 MET F CA 1
ATOM 13372 C C . MET F 1 76 ? 73.020 15.976 91.837 1.00 18.58 74 MET F C 1
ATOM 13373 O O . MET F 1 76 ? 74.045 15.432 91.425 1.00 18.99 74 MET F O 1
ATOM 13378 N N . GLU F 1 77 ? 72.165 15.366 92.650 1.00 18.95 75 GLU F N 1
ATOM 13379 C CA . GLU F 1 77 ? 72.460 14.068 93.260 1.00 19.16 75 GLU F CA 1
ATOM 13380 C C . GLU F 1 77 ? 72.561 12.981 92.187 1.00 19.06 75 GLU F C 1
ATOM 13381 O O . GLU F 1 77 ? 71.621 12.735 91.459 1.00 18.38 75 GLU F O 1
ATOM 13387 N N . ASN F 1 78 ? 73.745 12.388 92.077 1.00 20.28 76 ASN F N 1
ATOM 13388 C CA . ASN F 1 78 ? 74.049 11.302 91.144 1.00 21.15 76 ASN F CA 1
ATOM 13389 C C . ASN F 1 78 ? 74.008 11.690 89.649 1.00 20.39 76 ASN F C 1
ATOM 13390 O O . ASN F 1 78 ? 73.992 10.821 88.774 1.00 20.42 76 ASN F O 1
ATOM 13395 N N . ILE F 1 79 ? 74.065 12.987 89.366 1.00 19.28 77 ILE F N 1
ATOM 13396 C CA . ILE F 1 79 ? 74.001 13.497 88.000 1.00 18.77 77 ILE F CA 1
ATOM 13397 C C . ILE F 1 79 ? 75.350 13.542 87.290 1.00 18.11 77 ILE F C 1
ATOM 13398 O O . ILE F 1 79 ? 76.335 13.986 87.849 1.00 18.55 77 ILE F O 1
ATOM 13403 N N . ASP F 1 80 ? 75.361 13.129 86.032 1.00 17.17 78 ASP F N 1
ATOM 13404 C CA . ASP F 1 80 ? 76.568 13.103 85.248 1.00 16.72 78 ASP F CA 1
ATOM 13405 C C . ASP F 1 80 ? 76.847 14.486 84.639 1.00 16.73 78 ASP F C 1
ATOM 13406 O O . ASP F 1 80 ? 77.952 14.979 84.763 1.00 16.30 78 ASP F O 1
ATOM 13411 N N . TYR F 1 81 ? 75.850 15.120 84.019 1.00 16.91 79 TYR F N 1
ATOM 13412 C CA . TYR F 1 81 ? 76.062 16.338 83.212 1.00 17.08 79 TYR F CA 1
ATOM 13413 C C . TYR F 1 81 ? 75.069 17.471 83.570 1.00 17.39 79 TYR F C 1
ATOM 13414 O O . TYR F 1 81 ? 73.850 17.310 83.386 1.00 17.06 79 TYR F O 1
ATOM 13423 N N . VAL F 1 82 ? 75.583 18.608 84.062 1.00 17.28 80 VAL F N 1
ATOM 13424 C CA . VAL F 1 82 ? 74.741 19.784 84.395 1.00 17.26 80 VAL F CA 1
ATOM 13425 C C . VAL F 1 82 ? 74.693 20.815 83.255 1.00 17.29 80 VAL F C 1
ATOM 13426 O O . VAL F 1 82 ? 75.716 21.108 82.642 1.00 17.36 80 VAL F O 1
ATOM 13430 N N . PHE F 1 83 ? 73.507 21.368 82.990 1.00 16.95 81 PHE F N 1
ATOM 13431 C CA . PHE F 1 83 ? 73.377 22.556 82.151 1.00 16.81 81 PHE F CA 1
ATOM 13432 C C . PHE F 1 83 ? 72.926 23.719 83.032 1.00 17.09 81 PHE F C 1
ATOM 13433 O O . PHE F 1 83 ? 71.814 23.682 83.563 1.00 16.42 81 PHE F O 1
ATOM 13441 N N . HIS F 1 84 ? 73.784 24.730 83.191 1.00 17.71 82 HIS F N 1
ATOM 13442 C CA . HIS F 1 84 ? 73.453 25.897 83.998 1.00 18.99 82 HIS F CA 1
ATOM 13443 C C . HIS F 1 84 ? 72.990 26.992 83.045 1.00 19.44 82 HIS F C 1
ATOM 13444 O O . HIS F 1 84 ? 73.787 27.770 82.530 1.00 19.29 82 HIS F O 1
ATOM 13451 N N . VAL F 1 85 ? 71.675 26.994 82.819 1.00 20.56 83 VAL F N 1
ATOM 13452 C CA . VAL F 1 85 ? 70.959 27.870 81.869 1.00 21.58 83 VAL F CA 1
ATOM 13453 C C . VAL F 1 85 ? 70.103 28.966 82.568 1.00 23.00 83 VAL F C 1
ATOM 13454 O O . VAL F 1 85 ? 69.681 29.953 81.920 1.00 22.50 83 VAL F O 1
ATOM 13458 N N . ALA F 1 86 ? 69.855 28.805 83.876 1.00 23.69 84 ALA F N 1
ATOM 13459 C CA . ALA F 1 86 ? 69.113 29.789 84.665 1.00 23.82 84 ALA F CA 1
ATOM 13460 C C . ALA F 1 86 ? 69.870 31.113 84.845 1.00 24.39 84 ALA F C 1
ATOM 13461 O O . ALA F 1 86 ? 71.062 31.129 85.192 1.00 25.99 84 ALA F O 1
ATOM 13463 N N . ALA F 1 87 ? 69.158 32.215 84.612 1.00 24.15 85 ALA F N 1
ATOM 13464 C CA . ALA F 1 87 ? 69.663 33.562 84.905 1.00 24.37 85 ALA F CA 1
ATOM 13465 C C . ALA F 1 87 ? 68.544 34.619 84.841 1.00 23.17 85 ALA F C 1
ATOM 13466 O O . ALA F 1 87 ? 67.425 34.296 84.489 1.00 23.62 85 ALA F O 1
ATOM 13468 N N . MET F 1 88 ? 68.845 35.863 85.206 1.00 22.18 86 MET F N 1
ATOM 13469 C CA . MET F 1 88 ? 68.047 37.005 84.763 1.00 21.58 86 MET F CA 1
ATOM 13470 C C . MET F 1 88 ? 68.764 37.520 83.539 1.00 20.94 86 MET F C 1
ATOM 13471 O O . MET F 1 88 ? 69.936 37.880 83.613 1.00 20.70 86 MET F O 1
ATOM 13476 N N . LYS F 1 89 ? 68.037 37.614 82.442 1.00 21.40 87 LYS F N 1
ATOM 13477 C CA . LYS F 1 89 ? 68.600 37.878 81.109 1.00 21.60 87 LYS F CA 1
ATOM 13478 C C . LYS F 1 89 ? 68.251 39.199 80.453 1.00 20.84 87 LYS F C 1
ATOM 13479 O O . LYS F 1 89 ? 68.895 39.509 79.463 1.00 21.40 87 LYS F O 1
ATOM 13485 N N . HIS F 1 90 ? 67.266 39.961 80.967 1.00 20.15 88 HIS F N 1
ATOM 13486 C CA . HIS F 1 90 ? 66.938 41.311 80.436 1.00 18.83 88 HIS F CA 1
ATOM 13487 C C . HIS F 1 90 ? 67.927 42.309 81.015 1.00 17.85 88 HIS F C 1
ATOM 13488 O O . HIS F 1 90 ? 68.331 42.185 82.163 1.00 18.32 88 HIS F O 1
ATOM 13495 N N . VAL F 1 91 ? 68.313 43.288 80.219 1.00 17.59 89 VAL F N 1
ATOM 13496 C CA . VAL F 1 91 ? 69.258 44.321 80.632 1.00 17.95 89 VAL F CA 1
ATOM 13497 C C . VAL F 1 91 ? 68.600 45.305 81.600 1.00 18.68 89 VAL F C 1
ATOM 13498 O O . VAL F 1 91 ? 69.191 45.671 82.626 1.00 18.68 89 VAL F O 1
ATOM 13502 N N . SER F 1 92 ? 67.395 45.743 81.241 1.00 19.36 90 SER F N 1
ATOM 13503 C CA . SER F 1 92 ? 66.678 46.761 81.995 1.00 19.87 90 SER F CA 1
ATOM 13504 C C . SER F 1 92 ? 66.386 46.244 83.386 1.00 20.18 90 SER F C 1
ATOM 13505 O O . SER F 1 92 ? 66.590 46.961 84.359 1.00 20.55 90 SER F O 1
ATOM 13508 N N . PHE F 1 93 ? 65.930 45.003 83.480 1.00 20.53 91 PHE F N 1
ATOM 13509 C CA . PHE F 1 93 ? 65.588 44.428 84.777 1.00 21.96 91 PHE F CA 1
ATOM 13510 C C . PHE F 1 93 ? 66.770 44.315 85.759 1.00 22.65 91 PHE F C 1
ATOM 13511 O O . PHE F 1 93 ? 66.602 44.516 86.988 1.00 20.96 91 PHE F O 1
ATOM 13519 N N . CYS F 1 94 ? 67.959 44.022 85.215 1.00 22.50 92 CYS F N 1
ATOM 13520 C CA . CYS F 1 94 ? 69.183 44.024 86.015 1.00 21.82 92 CYS F CA 1
ATOM 13521 C C . CYS F 1 94 ? 69.719 45.432 86.385 1.00 21.58 92 CYS F C 1
ATOM 13522 O O . CYS F 1 94 ? 70.613 45.535 87.205 1.00 21.78 92 CYS F O 1
ATOM 13525 N N . GLU F 1 95 ? 69.203 46.504 85.797 1.00 21.39 93 GLU F N 1
ATOM 13526 C CA . GLU F 1 95 ? 69.594 47.866 86.200 1.00 21.69 93 GLU F CA 1
ATOM 13527 C C . GLU F 1 95 ? 68.679 48.417 87.280 1.00 21.08 93 GLU F C 1
ATOM 13528 O O . GLU F 1 95 ? 69.130 49.168 88.164 1.00 21.58 93 GLU F O 1
ATOM 13534 N N . TYR F 1 96 ? 67.396 48.081 87.171 1.00 20.37 94 TYR F N 1
ATOM 13535 C CA . TYR F 1 96 ? 66.375 48.478 88.153 1.00 19.73 94 TYR F CA 1
ATOM 13536 C C . TYR F 1 96 ? 66.273 47.552 89.370 1.00 17.46 94 TYR F C 1
ATOM 13537 O O . TYR F 1 96 ? 65.879 48.013 90.433 1.00 16.99 94 TYR F O 1
ATOM 13546 N N . ASN F 1 97 ? 66.604 46.264 89.203 1.00 15.53 95 ASN F N 1
ATOM 13547 C CA . ASN F 1 97 ? 66.748 45.310 90.318 1.00 13.94 95 ASN F CA 1
ATOM 13548 C C . ASN F 1 97 ? 68.155 44.728 90.282 1.00 13.65 95 ASN F C 1
ATOM 13549 O O . ASN F 1 97 ? 68.338 43.541 89.998 1.00 13.19 95 ASN F O 1
ATOM 13554 N N . PRO F 1 98 ? 69.164 45.578 90.552 1.00 13.63 96 PRO F N 1
ATOM 13555 C CA . PRO F 1 98 ? 70.543 45.166 90.348 1.00 13.89 96 PRO F CA 1
ATOM 13556 C C . PRO F 1 98 ? 71.081 44.154 91.361 1.00 14.48 96 PRO F C 1
ATOM 13557 O O . PRO F 1 98 ? 71.914 43.330 90.982 1.00 15.21 96 PRO F O 1
ATOM 13561 N N . PHE F 1 99 ? 70.655 44.211 92.623 1.00 14.22 97 PHE F N 1
ATOM 13562 C CA . PHE F 1 99 ? 71.078 43.194 93.563 1.00 14.43 97 PHE F CA 1
ATOM 13563 C C . PHE F 1 99 ? 70.385 41.876 93.319 1.00 14.12 97 PHE F C 1
ATOM 13564 O O . PHE F 1 99 ? 70.973 40.835 93.608 1.00 15.06 97 PHE F O 1
ATOM 13572 N N . GLU F 1 100 ? 69.155 41.898 92.816 1.00 13.55 98 GLU F N 1
ATOM 13573 C CA . GLU F 1 100 ? 68.477 40.637 92.454 1.00 13.63 98 GLU F CA 1
ATOM 13574 C C . GLU F 1 100 ? 69.220 39.843 91.371 1.00 13.76 98 GLU F C 1
ATOM 13575 O O . GLU F 1 100 ? 69.269 38.603 91.401 1.00 13.31 98 GLU F O 1
ATOM 13581 N N . ALA F 1 101 ? 69.785 40.597 90.429 1.00 14.32 99 ALA F N 1
ATOM 13582 C CA . ALA F 1 101 ? 70.699 40.092 89.394 1.00 14.82 99 ALA F CA 1
ATOM 13583 C C . ALA F 1 101 ? 71.962 39.419 89.947 1.00 14.52 99 ALA F C 1
ATOM 13584 O O . ALA F 1 101 ? 72.305 38.325 89.505 1.00 14.50 99 ALA F O 1
ATOM 13586 N N . VAL F 1 102 ? 72.633 40.077 90.903 1.00 13.92 100 VAL F N 1
ATOM 13587 C CA . VAL F 1 102 ? 73.765 39.480 91.614 1.00 13.14 100 VAL F CA 1
ATOM 13588 C C . VAL F 1 102 ? 73.341 38.133 92.170 1.00 12.59 100 VAL F C 1
ATOM 13589 O O . VAL F 1 102 ? 73.999 37.124 91.904 1.00 12.48 100 VAL F O 1
ATOM 13593 N N . LEU F 1 103 ? 72.241 38.116 92.921 1.00 11.98 101 LEU F N 1
ATOM 13594 C CA . LEU F 1 103 ? 71.791 36.875 93.565 1.00 11.74 101 LEU F CA 1
ATOM 13595 C C . LEU F 1 103 ? 71.676 35.709 92.572 1.00 11.13 101 LEU F C 1
ATOM 13596 O O . LEU F 1 103 ? 72.362 34.704 92.725 1.00 10.67 101 LEU F O 1
ATOM 13601 N N . THR F 1 104 ? 70.860 35.867 91.541 1.00 10.80 102 THR F N 1
ATOM 13602 C CA . THR F 1 104 ? 70.635 34.778 90.576 1.00 10.50 102 THR F CA 1
ATOM 13603 C C . THR F 1 104 ? 71.884 34.512 89.727 1.00 10.14 102 THR F C 1
ATOM 13604 O O . THR F 1 104 ? 72.271 33.372 89.556 1.00 9.85 102 THR F O 1
ATOM 13608 N N . ASN F 1 105 ? 72.516 35.561 89.212 1.00 10.11 103 ASN F N 1
ATOM 13609 C CA . ASN F 1 105 ? 73.584 35.412 88.199 1.00 10.08 103 ASN F CA 1
ATOM 13610 C C . ASN F 1 105 ? 74.943 35.139 88.791 1.00 9.94 103 ASN F C 1
ATOM 13611 O O . ASN F 1 105 ? 75.719 34.415 88.192 1.00 9.83 103 ASN F O 1
ATOM 13616 N N . ILE F 1 106 ? 75.242 35.714 89.956 1.00 10.20 104 ILE F N 1
ATOM 13617 C CA . ILE F 1 106 ? 76.541 35.509 90.615 1.00 10.35 104 ILE F CA 1
ATOM 13618 C C . ILE F 1 106 ? 76.439 34.466 91.700 1.00 10.86 104 ILE F C 1
ATOM 13619 O O . ILE F 1 106 ? 76.949 33.375 91.520 1.00 10.98 104 ILE F O 1
ATOM 13624 N N . PHE F 1 107 ? 75.770 34.793 92.808 1.00 11.91 105 PHE F N 1
ATOM 13625 C CA . PHE F 1 107 ? 75.695 33.905 93.994 1.00 13.05 105 PHE F CA 1
ATOM 13626 C C . PHE F 1 107 ? 75.097 32.556 93.581 1.00 12.91 105 PHE F C 1
ATOM 13627 O O . PHE F 1 107 ? 75.466 31.502 94.087 1.00 13.33 105 PHE F O 1
ATOM 13635 N N . GLY F 1 108 ? 74.208 32.590 92.608 1.00 12.98 106 GLY F N 1
ATOM 13636 C CA . GLY F 1 108 ? 73.606 31.381 92.083 1.00 13.24 106 GLY F CA 1
ATOM 13637 C C . GLY F 1 108 ? 74.544 30.499 91.310 1.00 13.17 106 GLY F C 1
ATOM 13638 O O . GLY F 1 108 ? 74.511 29.257 91.455 1.00 13.16 106 GLY F O 1
ATOM 13639 N N . THR F 1 109 ? 75.378 31.145 90.502 1.00 12.92 107 THR F N 1
ATOM 13640 C CA . THR F 1 109 ? 76.414 30.449 89.764 1.00 12.96 107 THR F CA 1
ATOM 13641 C C . THR F 1 109 ? 77.436 29.787 90.701 1.00 13.16 107 THR F C 1
ATOM 13642 O O . THR F 1 109 ? 77.842 28.639 90.418 1.00 13.23 107 THR F O 1
ATOM 13646 N N . GLN F 1 110 ? 77.828 30.456 91.807 1.00 13.25 108 GLN F N 1
ATOM 13647 C CA . GLN F 1 110 ? 78.650 29.783 92.865 1.00 13.30 108 GLN F CA 1
ATOM 13648 C C . GLN F 1 110 ? 77.969 28.517 93.289 1.00 12.73 108 GLN F C 1
ATOM 13649 O O . GLN F 1 110 ? 78.590 27.464 93.308 1.00 12.48 108 GLN F O 1
ATOM 13655 N N . ASN F 1 111 ? 76.698 28.623 93.657 1.00 12.44 109 ASN F N 1
ATOM 13656 C CA . ASN F 1 111 ? 76.022 27.456 94.216 1.00 12.92 109 ASN F CA 1
ATOM 13657 C C . ASN F 1 111 ? 76.126 26.235 93.262 1.00 12.68 109 ASN F C 1
ATOM 13658 O O . ASN F 1 111 ? 76.421 25.114 93.696 1.00 12.03 109 ASN F O 1
ATOM 13663 N N . VAL F 1 112 ? 75.933 26.485 91.965 1.00 12.67 110 VAL F N 1
ATOM 13664 C CA . VAL F 1 112 ? 76.150 25.469 90.933 1.00 12.80 110 VAL F CA 1
ATOM 13665 C C . VAL F 1 112 ? 77.561 24.875 91.033 1.00 13.22 110 VAL F C 1
ATOM 13666 O O . VAL F 1 112 ? 77.713 23.641 91.166 1.00 13.57 110 VAL F O 1
ATOM 13670 N N . ILE F 1 113 ? 78.570 25.746 91.003 1.00 13.28 111 ILE F N 1
ATOM 13671 C CA . ILE F 1 113 ? 79.962 25.310 91.075 1.00 13.74 111 ILE F CA 1
ATOM 13672 C C . ILE F 1 113 ? 80.250 24.509 92.360 1.00 14.43 111 ILE F C 1
ATOM 13673 O O . ILE F 1 113 ? 80.838 23.439 92.320 1.00 14.57 111 ILE F O 1
ATOM 13678 N N . LYS F 1 114 ? 79.835 25.044 93.493 1.00 15.53 112 LYS F N 1
ATOM 13679 C CA . LYS F 1 114 ? 80.039 24.384 94.780 1.00 16.70 112 LYS F CA 1
ATOM 13680 C C . LYS F 1 114 ? 79.297 23.031 94.902 1.00 15.56 112 LYS F C 1
ATOM 13681 O O . LYS F 1 114 ? 79.852 22.063 95.392 1.00 15.47 112 LYS F O 1
ATOM 13687 N N . ALA F 1 115 ? 78.060 22.955 94.436 1.00 14.81 113 ALA F N 1
ATOM 13688 C CA . ALA F 1 115 ? 77.310 21.687 94.507 1.00 14.03 113 ALA F CA 1
ATOM 13689 C C . ALA F 1 115 ? 77.842 20.687 93.527 1.00 13.47 113 ALA F C 1
ATOM 13690 O O . ALA F 1 115 ? 77.807 19.513 93.814 1.00 12.79 113 ALA F O 1
ATOM 13692 N N . ALA F 1 116 ? 78.305 21.153 92.365 1.00 13.63 114 ALA F N 1
ATOM 13693 C CA . ALA F 1 116 ? 78.783 20.252 91.309 1.00 13.79 114 ALA F CA 1
ATOM 13694 C C . ALA F 1 116 ? 80.059 19.541 91.764 1.00 14.13 114 ALA F C 1
ATOM 13695 O O . ALA F 1 116 ? 80.195 18.316 91.633 1.00 13.57 114 ALA F O 1
ATOM 13697 N N . ILE F 1 117 ? 80.963 20.337 92.332 1.00 14.32 115 ILE F N 1
ATOM 13698 C CA . ILE F 1 117 ? 82.151 19.840 92.982 1.00 14.35 115 ILE F CA 1
ATOM 13699 C C . ILE F 1 117 ? 81.750 18.838 94.053 1.00 14.60 115 ILE F C 1
ATOM 13700 O O . ILE F 1 117 ? 82.187 17.697 94.021 1.00 15.18 115 ILE F O 1
ATOM 13705 N N . ALA F 1 118 ? 80.903 19.247 94.981 1.00 14.65 116 ALA F N 1
ATOM 13706 C CA . ALA F 1 118 ? 80.526 18.360 96.079 1.00 14.91 116 ALA F CA 1
ATOM 13707 C C . ALA F 1 118 ? 79.882 17.060 95.609 1.00 14.71 116 ALA F C 1
ATOM 13708 O O . ALA F 1 118 ? 80.227 16.015 96.109 1.00 15.43 116 ALA F O 1
ATOM 13710 N N . GLN F 1 119 ? 78.981 17.119 94.634 1.00 14.71 117 GLN F N 1
ATOM 13711 C CA . GLN F 1 119 ? 78.275 15.915 94.121 1.00 14.36 117 GLN F CA 1
ATOM 13712 C C . GLN F 1 119 ? 78.994 15.145 93.010 1.00 14.45 117 GLN F C 1
ATOM 13713 O O . GLN F 1 119 ? 78.471 14.155 92.516 1.00 13.79 117 GLN F O 1
ATOM 13719 N N . LYS F 1 120 ? 80.202 15.587 92.648 1.00 15.86 118 LYS F N 1
ATOM 13720 C CA . LYS F 1 120 ? 81.134 14.889 91.687 1.00 16.76 118 LYS F CA 1
ATOM 13721 C C . LYS F 1 120 ? 80.583 14.769 90.286 1.00 17.47 118 LYS F C 1
ATOM 13722 O O . LYS F 1 120 ? 80.773 13.772 89.612 1.00 18.36 118 LYS F O 1
ATOM 13728 N N . VAL F 1 121 ? 79.888 15.813 89.876 1.00 18.16 119 VAL F N 1
ATOM 13729 C CA . VAL F 1 121 ? 79.419 15.984 88.536 1.00 18.80 119 VAL F CA 1
ATOM 13730 C C . VAL F 1 121 ? 80.616 15.913 87.559 1.00 19.99 119 VAL F C 1
ATOM 13731 O O . VAL F 1 121 ? 81.723 16.359 87.895 1.00 20.19 119 VAL F O 1
ATOM 13735 N N . LYS F 1 122 ? 80.392 15.330 86.371 1.00 20.39 120 LYS F N 1
ATOM 13736 C CA . LYS F 1 122 ? 81.454 15.126 85.371 1.00 20.32 120 LYS F CA 1
ATOM 13737 C C . LYS F 1 122 ? 81.794 16.410 84.656 1.00 20.20 120 LYS F C 1
ATOM 13738 O O . LYS F 1 122 ? 82.954 16.828 84.652 1.00 20.52 120 LYS F O 1
ATOM 13744 N N . LYS F 1 123 ? 80.790 17.028 84.046 1.00 20.13 121 LYS F N 1
ATOM 13745 C CA . LYS F 1 123 ? 80.978 18.317 83.386 1.00 20.93 121 LYS F CA 1
ATOM 13746 C C . LYS F 1 123 ? 79.837 19.277 83.716 1.00 19.44 121 LYS F C 1
ATOM 13747 O O . LYS F 1 123 ? 78.685 18.845 83.807 1.00 19.28 121 LYS F O 1
ATOM 13753 N N . VAL F 1 124 ? 80.183 20.560 83.922 1.00 17.98 122 VAL F N 1
ATOM 13754 C CA . VAL F 1 124 ? 79.228 21.693 84.031 1.00 16.85 122 VAL F CA 1
ATOM 13755 C C . VAL F 1 124 ? 79.469 22.599 82.823 1.00 15.94 122 VAL F C 1
ATOM 13756 O O . VAL F 1 124 ? 80.627 22.847 82.473 1.00 15.90 122 VAL F O 1
ATOM 13760 N N . VAL F 1 125 ? 78.385 23.078 82.204 1.00 15.01 123 VAL F N 1
ATOM 13761 C CA . VAL F 1 125 ? 78.449 24.032 81.088 1.00 14.58 123 VAL F CA 1
ATOM 13762 C C . VAL F 1 125 ? 77.598 25.271 81.423 1.00 14.64 123 VAL F C 1
ATOM 13763 O O . VAL F 1 125 ? 76.371 25.170 81.593 1.00 15.13 123 VAL F O 1
ATOM 13767 N N . PHE F 1 126 ? 78.264 26.423 81.537 1.00 14.41 124 PHE F N 1
ATOM 13768 C CA . PHE F 1 126 ? 77.621 27.712 81.801 1.00 14.43 124 PHE F CA 1
ATOM 13769 C C . PHE F 1 126 ? 77.266 28.451 80.504 1.00 15.10 124 PHE F C 1
ATOM 13770 O O . PHE F 1 126 ? 78.089 28.595 79.604 1.00 15.39 124 PHE F O 1
ATOM 13778 N N . THR F 1 127 ? 76.035 28.955 80.461 1.00 15.47 125 THR F N 1
ATOM 13779 C CA . THR F 1 127 ? 75.470 29.637 79.322 1.00 15.18 125 THR F CA 1
ATOM 13780 C C . THR F 1 127 ? 75.706 31.139 79.611 1.00 15.43 125 THR F C 1
ATOM 13781 O O . THR F 1 127 ? 75.019 31.708 80.448 1.00 16.31 125 THR F O 1
ATOM 13785 N N . SER F 1 128 ? 76.684 31.759 78.936 1.00 15.61 126 SER F N 1
ATOM 13786 C CA . SER F 1 128 ? 77.007 33.214 79.062 1.00 15.28 126 SER F CA 1
ATOM 13787 C C . SER F 1 128 ? 76.559 34.016 77.812 1.00 15.78 126 SER F C 1
ATOM 13788 O O . SER F 1 128 ? 75.962 33.454 76.889 1.00 15.39 126 SER F O 1
ATOM 13791 N N . SER F 1 129 ? 76.850 35.324 77.804 1.00 16.33 127 SER F N 1
ATOM 13792 C CA . SER F 1 129 ? 76.512 36.227 76.694 1.00 16.85 127 SER F CA 1
ATOM 13793 C C . SER F 1 129 ? 77.720 37.003 76.234 1.00 18.23 127 SER F C 1
ATOM 13794 O O . SER F 1 129 ? 78.665 37.187 76.976 1.00 17.66 127 SER F O 1
ATOM 13797 N N . ASN F 1 130 ? 77.663 37.490 74.997 1.00 20.51 128 ASN F N 1
ATOM 13798 C CA . ASN F 1 130 ? 78.667 38.440 74.523 1.00 22.46 128 ASN F CA 1
ATOM 13799 C C . ASN F 1 130 ? 78.521 39.831 75.212 1.00 22.79 128 ASN F C 1
ATOM 13800 O O . ASN F 1 130 ? 79.385 40.710 75.089 1.00 22.44 128 ASN F O 1
ATOM 13805 N N . ALA F 1 131 ? 77.431 39.989 75.967 1.00 23.22 129 ALA F N 1
ATOM 13806 C CA . ALA F 1 131 ? 77.287 41.037 76.985 1.00 24.12 129 ALA F CA 1
ATOM 13807 C C . ALA F 1 131 ? 78.430 41.134 77.979 1.00 25.03 129 ALA F C 1
ATOM 13808 O O . ALA F 1 131 ? 78.773 42.239 78.415 1.00 25.81 129 ALA F O 1
ATOM 13810 N N . ALA F 1 132 ? 78.992 39.982 78.351 1.00 24.54 130 ALA F N 1
ATOM 13811 C CA . ALA F 1 132 ? 80.074 39.919 79.333 1.00 23.74 130 ALA F CA 1
ATOM 13812 C C . ALA F 1 132 ? 81.383 40.496 78.839 1.00 22.96 130 ALA F C 1
ATOM 13813 O O . ALA F 1 132 ? 82.334 40.586 79.623 1.00 22.31 130 ALA F O 1
ATOM 13815 N N . ILE F 1 133 ? 81.452 40.843 77.552 1.00 22.10 131 ILE F N 1
ATOM 13816 C CA . ILE F 1 133 ? 82.612 41.532 77.007 1.00 22.06 131 ILE F CA 1
ATOM 13817 C C . ILE F 1 133 ? 82.384 43.034 77.058 1.00 20.95 131 ILE F C 1
ATOM 13818 O O . ILE F 1 133 ? 81.350 43.531 76.618 1.00 20.06 131 ILE F O 1
ATOM 13823 N N . SER F 1 134 ? 83.384 43.733 77.574 1.00 20.60 132 SER F N 1
ATOM 13824 C CA . SER F 1 134 ? 83.394 45.185 77.661 1.00 21.23 132 SER F CA 1
ATOM 13825 C C . SER F 1 134 ? 82.011 45.773 78.000 1.00 21.29 132 SER F C 1
ATOM 13826 O O . SER F 1 134 ? 81.523 46.666 77.291 1.00 21.54 132 SER F O 1
ATOM 13829 N N . PRO F 1 135 ? 81.398 45.283 79.099 1.00 20.81 133 PRO F N 1
ATOM 13830 C CA . PRO F 1 135 ? 80.007 45.551 79.462 1.00 20.87 133 PRO F CA 1
ATOM 13831 C C . PRO F 1 135 ? 79.683 46.990 79.871 1.00 20.53 133 PRO F C 1
ATOM 13832 O O . PRO F 1 135 ? 80.515 47.668 80.470 1.00 20.62 133 PRO F O 1
ATOM 13836 N N . THR F 1 136 ? 78.451 47.407 79.573 1.00 20.47 134 THR F N 1
ATOM 13837 C CA . THR F 1 136 ? 77.912 48.727 79.904 1.00 19.91 134 THR F CA 1
ATOM 13838 C C . THR F 1 136 ? 76.787 48.691 80.945 1.00 18.98 134 THR F C 1
ATOM 13839 O O . THR F 1 136 ? 76.197 49.731 81.259 1.00 18.79 134 THR F O 1
ATOM 13843 N N . ASN F 1 137 ? 76.500 47.506 81.475 1.00 18.44 135 ASN F N 1
ATOM 13844 C CA . ASN F 1 137 ? 75.354 47.283 82.357 1.00 17.98 135 ASN F CA 1
ATOM 13845 C C . ASN F 1 137 ? 75.595 46.177 83.372 1.00 17.65 135 ASN F C 1
ATOM 13846 O O . ASN F 1 137 ? 76.400 45.266 83.158 1.00 17.08 135 ASN F O 1
ATOM 13851 N N . ASN F 1 138 ? 74.856 46.253 84.470 1.00 17.72 136 ASN F N 1
ATOM 13852 C CA . ASN F 1 138 ? 74.968 45.268 85.531 1.00 17.90 136 ASN F CA 1
ATOM 13853 C C . ASN F 1 138 ? 74.866 43.805 85.036 1.00 18.22 136 ASN F C 1
ATOM 13854 O O . ASN F 1 138 ? 75.693 42.976 85.407 1.00 18.84 136 ASN F O 1
ATOM 13859 N N . TYR F 1 139 ? 73.886 43.500 84.181 1.00 18.08 137 TYR F N 1
ATOM 13860 C CA . TYR F 1 139 ? 73.771 42.148 83.596 1.00 17.47 137 TYR F CA 1
ATOM 13861 C C . TYR F 1 139 ? 75.109 41.653 82.988 1.00 17.84 137 TYR F C 1
ATOM 13862 O O . TYR F 1 139 ? 75.572 40.523 83.246 1.00 17.09 137 TYR F O 1
ATOM 13871 N N . GLY F 1 140 ? 75.720 42.519 82.186 1.00 18.31 138 GLY F N 1
ATOM 13872 C CA . GLY F 1 140 ? 76.976 42.197 81.521 1.00 18.82 138 GLY F CA 1
ATOM 13873 C C . GLY F 1 140 ? 78.077 41.941 82.518 1.00 18.96 138 GLY F C 1
ATOM 13874 O O . GLY F 1 140 ? 78.798 40.960 82.404 1.00 20.56 138 GLY F O 1
ATOM 13875 N N . ALA F 1 141 ? 78.188 42.826 83.502 1.00 18.58 139 ALA F N 1
ATOM 13876 C CA . ALA F 1 141 ? 79.151 42.672 84.604 1.00 17.94 139 ALA F CA 1
ATOM 13877 C C . ALA F 1 141 ? 78.912 41.404 85.412 1.00 16.95 139 ALA F C 1
ATOM 13878 O O . ALA F 1 141 ? 79.872 40.758 85.804 1.00 16.78 139 ALA F O 1
ATOM 13880 N N . THR F 1 142 ? 77.650 41.054 85.671 1.00 16.07 140 THR F N 1
ATOM 13881 C CA . THR F 1 142 ? 77.361 39.857 86.470 1.00 15.97 140 THR F CA 1
ATOM 13882 C C . THR F 1 142 ? 77.816 38.596 85.709 1.00 15.73 140 THR F C 1
ATOM 13883 O O . THR F 1 142 ? 78.387 37.662 86.294 1.00 15.03 140 THR F O 1
ATOM 13887 N N . LYS F 1 143 ? 77.590 38.612 84.398 1.00 15.69 141 LYS F N 1
ATOM 13888 C CA . LYS F 1 143 ? 77.984 37.504 83.530 1.00 15.58 141 LYS F CA 1
ATOM 13889 C C . LYS F 1 143 ? 79.523 37.396 83.327 1.00 15.73 141 LYS F C 1
ATOM 13890 O O . LYS F 1 143 ? 80.045 36.305 83.149 1.00 16.74 141 LYS F O 1
ATOM 13896 N N . LEU F 1 144 ? 80.237 38.515 83.374 1.00 15.34 142 LEU F N 1
ATOM 13897 C CA . LEU F 1 144 ? 81.693 38.531 83.392 1.00 15.07 142 LEU F CA 1
ATOM 13898 C C . LEU F 1 144 ? 82.241 37.951 84.682 1.00 15.75 142 LEU F C 1
ATOM 13899 O O . LEU F 1 144 ? 83.231 37.218 84.684 1.00 16.62 142 LEU F O 1
ATOM 13904 N N . THR F 1 145 ? 81.600 38.296 85.788 1.00 16.32 143 THR F N 1
ATOM 13905 C CA . THR F 1 145 ? 81.992 37.807 87.108 1.00 16.55 143 THR F CA 1
ATOM 13906 C C . THR F 1 145 ? 81.719 36.296 87.217 1.00 17.35 143 THR F C 1
ATOM 13907 O O . THR F 1 145 ? 82.596 35.530 87.629 1.00 16.95 143 THR F O 1
ATOM 13911 N N . ALA F 1 146 ? 80.513 35.885 86.814 1.00 18.50 144 ALA F N 1
ATOM 13912 C CA . ALA F 1 146 ? 80.155 34.452 86.609 1.00 19.30 144 ALA F CA 1
ATOM 13913 C C . ALA F 1 146 ? 81.151 33.700 85.755 1.00 19.47 144 ALA F C 1
ATOM 13914 O O . ALA F 1 146 ? 81.523 32.576 86.079 1.00 20.29 144 ALA F O 1
ATOM 13916 N N . GLU F 1 147 ? 81.543 34.308 84.642 1.00 19.70 145 GLU F N 1
ATOM 13917 C CA . GLU F 1 147 ? 82.546 33.711 83.767 1.00 20.02 145 GLU F CA 1
ATOM 13918 C C . GLU F 1 147 ? 83.864 33.479 84.510 1.00 20.45 145 GLU F C 1
ATOM 13919 O O . GLU F 1 147 ? 84.457 32.388 84.405 1.00 20.75 145 GLU F O 1
ATOM 13925 N N . ARG F 1 148 ? 84.290 34.485 85.268 1.00 20.47 146 ARG F N 1
ATOM 13926 C CA . ARG F 1 148 ? 85.479 34.354 86.105 1.00 21.79 146 ARG F CA 1
ATOM 13927 C C . ARG F 1 148 ? 85.324 33.332 87.243 1.00 22.12 146 ARG F C 1
ATOM 13928 O O . ARG F 1 148 ? 86.290 32.653 87.599 1.00 21.68 146 ARG F O 1
ATOM 13936 N N . LEU F 1 149 ? 84.130 33.242 87.824 1.00 22.92 147 LEU F N 1
ATOM 13937 C CA . LEU F 1 149 ? 83.838 32.166 88.794 1.00 23.97 147 LEU F CA 1
ATOM 13938 C C . LEU F 1 149 ? 84.053 30.770 88.179 1.00 22.78 147 LEU F C 1
ATOM 13939 O O . LEU F 1 149 ? 84.567 29.874 88.857 1.00 22.41 147 LEU F O 1
ATOM 13944 N N . ILE F 1 150 ? 83.650 30.613 86.915 1.00 20.67 148 ILE F N 1
ATOM 13945 C CA . ILE F 1 150 ? 83.789 29.345 86.185 1.00 20.15 148 ILE F CA 1
ATOM 13946 C C . ILE F 1 150 ? 85.256 29.045 85.828 1.00 18.69 148 ILE F C 1
ATOM 13947 O O . ILE F 1 150 ? 85.719 27.887 85.898 1.00 16.59 148 ILE F O 1
ATOM 13952 N N . THR F 1 151 ? 85.956 30.105 85.432 1.00 18.15 149 THR F N 1
ATOM 13953 C CA . THR F 1 151 ? 87.388 30.059 85.137 1.00 17.95 149 THR F CA 1
ATOM 13954 C C . THR F 1 151 ? 88.202 29.662 86.382 1.00 17.94 149 THR F C 1
ATOM 13955 O O . THR F 1 151 ? 89.021 28.749 86.321 1.00 17.94 149 THR F O 1
ATOM 13959 N N . SER F 1 152 ? 87.969 30.366 87.485 1.00 17.38 150 SER F N 1
ATOM 13960 C CA . SER F 1 152 ? 88.625 30.096 88.761 1.00 17.09 150 SER F CA 1
ATOM 13961 C C . SER F 1 152 ? 88.323 28.685 89.280 1.00 17.50 150 SER F C 1
ATOM 13962 O O . SER F 1 152 ? 89.202 27.977 89.766 1.00 16.46 150 SER F O 1
ATOM 13965 N N . ALA F 1 153 ? 87.067 28.273 89.175 1.00 18.64 151 ALA F N 1
ATOM 13966 C CA . ALA F 1 153 ? 86.668 26.931 89.625 1.00 19.30 151 ALA F CA 1
ATOM 13967 C C . ALA F 1 153 ? 87.439 25.827 88.920 1.00 20.11 151 ALA F C 1
ATOM 13968 O O . ALA F 1 153 ? 87.697 24.782 89.535 1.00 20.27 151 ALA F O 1
ATOM 13970 N N . GLU F 1 154 ? 87.770 26.064 87.638 1.00 21.03 152 GLU F N 1
ATOM 13971 C CA . GLU F 1 154 ? 88.578 25.135 86.828 1.00 21.82 152 GLU F CA 1
ATOM 13972 C C . GLU F 1 154 ? 90.040 25.093 87.230 1.00 21.61 152 GLU F C 1
ATOM 13973 O O . GLU F 1 154 ? 90.613 24.029 87.292 1.00 21.42 152 GLU F O 1
ATOM 13979 N N . TYR F 1 155 ? 90.633 26.258 87.467 1.00 22.02 153 TYR F N 1
ATOM 13980 C CA . TYR F 1 155 ? 91.956 26.379 88.094 1.00 23.06 153 TYR F CA 1
ATOM 13981 C C . TYR F 1 155 ? 92.050 25.676 89.473 1.00 23.64 153 TYR F C 1
ATOM 13982 O O . TYR F 1 155 ? 92.890 24.800 89.675 1.00 24.67 153 TYR F O 1
ATOM 13991 N N . SER F 1 156 ? 91.164 26.050 90.394 1.00 23.81 154 SER F N 1
ATOM 13992 C CA . SER F 1 156 ? 91.216 25.604 91.780 1.00 24.03 154 SER F CA 1
ATOM 13993 C C . SER F 1 156 ? 90.681 24.197 92.022 1.00 25.60 154 SER F C 1
ATOM 13994 O O . SER F 1 156 ? 90.891 23.685 93.119 1.00 27.01 154 SER F O 1
ATOM 13997 N N . LYS F 1 157 ? 89.968 23.596 91.050 1.00 26.71 155 LYS F N 1
ATOM 13998 C CA . LYS F 1 157 ? 89.623 22.129 91.004 1.00 27.40 155 LYS F CA 1
ATOM 13999 C C . LYS F 1 157 ? 90.205 21.269 92.124 1.00 26.55 155 LYS F C 1
ATOM 14000 O O . LYS F 1 157 ? 89.480 20.616 92.873 1.00 26.22 155 LYS F O 1
ATOM 14006 N N . GLY F 1 158 ? 91.539 21.270 92.177 1.00 26.50 156 GLY F N 1
ATOM 14007 C CA . GLY F 1 158 ? 92.312 20.449 93.065 1.00 26.91 156 GLY F CA 1
ATOM 14008 C C . GLY F 1 158 ? 92.222 18.993 92.670 1.00 27.40 156 GLY F C 1
ATOM 14009 O O . GLY F 1 158 ? 92.395 18.634 91.506 1.00 27.08 156 GLY F O 1
ATOM 14010 N N . SER F 1 159 ? 91.961 18.162 93.670 1.00 28.99 157 SER F N 1
ATOM 14011 C CA . SER F 1 159 ? 91.645 16.746 93.508 1.00 29.67 157 SER F CA 1
ATOM 14012 C C . SER F 1 159 ? 90.384 16.449 92.644 1.00 30.61 157 SER F C 1
ATOM 14013 O O . SER F 1 159 ? 90.274 15.340 92.101 1.00 31.15 157 SER F O 1
ATOM 14016 N N . SER F 1 160 ? 89.464 17.426 92.508 1.00 29.70 158 SER F N 1
ATOM 14017 C CA . SER F 1 160 ? 88.199 17.258 91.765 1.00 27.57 158 SER F CA 1
ATOM 14018 C C . SER F 1 160 ? 88.401 16.876 90.300 1.00 27.74 158 SER F C 1
ATOM 14019 O O . SER F 1 160 ? 89.320 17.364 89.641 1.00 26.16 158 SER F O 1
ATOM 14022 N N . GLU F 1 161 ? 87.525 15.982 89.830 1.00 29.39 159 GLU F N 1
ATOM 14023 C CA . GLU F 1 161 ? 87.432 15.534 88.431 1.00 30.02 159 GLU F CA 1
ATOM 14024 C C . GLU F 1 161 ? 86.504 16.436 87.613 1.00 27.73 159 GLU F C 1
ATOM 14025 O O . GLU F 1 161 ? 86.715 16.607 86.409 1.00 28.28 159 GLU F O 1
ATOM 14031 N N . THR F 1 162 ? 85.464 16.974 88.264 1.00 24.98 160 THR F N 1
ATOM 14032 C CA . THR F 1 162 ? 84.528 17.958 87.674 1.00 23.02 160 THR F CA 1
ATOM 14033 C C . THR F 1 162 ? 85.185 19.050 86.818 1.00 21.94 160 THR F C 1
ATOM 14034 O O . THR F 1 162 ? 86.178 19.661 87.213 1.00 21.06 160 THR F O 1
ATOM 14038 N N . THR F 1 163 ? 84.543 19.317 85.684 1.00 21.15 161 THR F N 1
ATOM 14039 C CA . THR F 1 163 ? 85.058 20.140 84.596 1.00 20.92 161 THR F CA 1
ATOM 14040 C C . THR F 1 163 ? 84.095 21.309 84.364 1.00 20.82 161 THR F C 1
ATOM 14041 O O . THR F 1 163 ? 82.882 21.112 84.296 1.00 21.30 161 THR F O 1
ATOM 14045 N N . PHE F 1 164 ? 84.630 22.525 84.254 1.00 21.16 162 PHE F N 1
ATOM 14046 C CA . PHE F 1 164 ? 83.798 23.741 84.115 1.00 21.05 162 PHE F CA 1
ATOM 14047 C C . PHE F 1 164 ? 84.062 24.435 82.808 1.00 20.14 162 PHE F C 1
ATOM 14048 O O . PHE F 1 164 ? 85.209 24.776 82.501 1.00 19.27 162 PHE F O 1
ATOM 14056 N N . THR F 1 165 ? 82.985 24.641 82.050 1.00 19.98 163 THR F N 1
ATOM 14057 C CA . THR F 1 165 ? 83.053 25.275 80.731 1.00 19.86 163 THR F CA 1
ATOM 14058 C C . THR F 1 165 ? 82.017 26.376 80.582 1.00 18.58 163 THR F C 1
ATOM 14059 O O . THR F 1 165 ? 80.926 26.298 81.142 1.00 17.78 163 THR F O 1
ATOM 14063 N N . SER F 1 166 ? 82.383 27.386 79.802 1.00 17.83 164 SER F N 1
ATOM 14064 C CA . SER F 1 166 ? 81.496 28.474 79.419 1.00 16.95 164 SER F CA 1
ATOM 14065 C C . SER F 1 166 ? 81.151 28.392 77.939 1.00 16.51 164 SER F C 1
ATOM 14066 O O . SER F 1 166 ? 81.849 27.788 77.154 1.00 16.31 164 SER F O 1
ATOM 14069 N N . VAL F 1 167 ? 80.032 29.001 77.596 1.00 16.85 165 VAL F N 1
ATOM 14070 C CA . VAL F 1 167 ? 79.507 29.059 76.238 1.00 16.77 165 VAL F CA 1
ATOM 14071 C C . VAL F 1 167 ? 78.952 30.486 76.128 1.00 17.22 165 VAL F C 1
ATOM 14072 O O . VAL F 1 167 ? 78.340 30.990 77.083 1.00 16.54 165 VAL F O 1
ATOM 14076 N N . ARG F 1 168 ? 79.202 31.162 75.009 1.00 17.76 166 ARG F N 1
ATOM 14077 C CA . ARG F 1 168 ? 78.881 32.591 74.914 1.00 18.00 166 ARG F CA 1
ATOM 14078 C C . ARG F 1 168 ? 78.038 32.902 73.685 1.00 17.21 166 ARG F C 1
ATOM 14079 O O . ARG F 1 168 ? 78.503 32.744 72.559 1.00 17.16 166 ARG F O 1
ATOM 14087 N N . PHE F 1 169 ? 76.791 33.325 73.922 1.00 16.92 167 PHE F N 1
ATOM 14088 C CA . PHE F 1 169 ? 75.769 33.516 72.867 1.00 16.43 167 PHE F CA 1
ATOM 14089 C C . PHE F 1 169 ? 75.622 34.973 72.525 1.00 16.77 167 PHE F C 1
ATOM 14090 O O . PHE F 1 169 ? 75.998 35.864 73.307 1.00 16.35 167 PHE F O 1
ATOM 14098 N N . GLY F 1 170 ? 74.985 35.203 71.386 1.00 16.83 168 GLY F N 1
ATOM 14099 C CA . GLY F 1 170 ? 74.355 36.498 71.117 1.00 17.16 168 GLY F CA 1
ATOM 14100 C C . GLY F 1 170 ? 72.888 36.210 70.923 1.00 17.30 168 GLY F C 1
ATOM 14101 O O . GLY F 1 170 ? 72.456 35.058 71.133 1.00 17.54 168 GLY F O 1
ATOM 14102 N N . ASN F 1 171 ? 72.128 37.241 70.530 1.00 16.95 169 ASN F N 1
ATOM 14103 C CA . ASN F 1 171 ? 70.669 37.234 70.665 1.00 16.58 169 ASN F CA 1
ATOM 14104 C C . ASN F 1 171 ? 70.052 35.968 70.076 1.00 17.37 169 ASN F C 1
ATOM 14105 O O . ASN F 1 171 ? 70.136 35.761 68.888 1.00 17.90 169 ASN F O 1
ATOM 14110 N N . VAL F 1 172 ? 69.460 35.101 70.890 1.00 18.31 170 VAL F N 1
ATOM 14111 C CA . VAL F 1 172 ? 68.776 33.914 70.363 1.00 19.03 170 VAL F CA 1
ATOM 14112 C C . VAL F 1 172 ? 67.407 34.347 69.854 1.00 20.72 170 VAL F C 1
ATOM 14113 O O . VAL F 1 172 ? 66.521 34.640 70.644 1.00 21.14 170 VAL F O 1
ATOM 14117 N N . MET F 1 173 ? 67.265 34.413 68.531 1.00 22.98 171 MET F N 1
ATOM 14118 C CA . MET F 1 173 ? 66.109 35.031 67.873 1.00 24.30 171 MET F CA 1
ATOM 14119 C C . MET F 1 173 ? 64.797 34.411 68.352 1.00 24.38 171 MET F C 1
ATOM 14120 O O . MET F 1 173 ? 64.620 33.189 68.305 1.00 24.14 171 MET F O 1
ATOM 14125 N N . GLY F 1 174 ? 63.902 35.278 68.831 1.00 24.14 172 GLY F N 1
ATOM 14126 C CA . GLY F 1 174 ? 62.566 34.895 69.244 1.00 23.04 172 GLY F CA 1
ATOM 14127 C C . GLY F 1 174 ? 62.421 34.377 70.650 1.00 22.16 172 GLY F C 1
ATOM 14128 O O . GLY F 1 174 ? 61.356 33.871 71.004 1.00 23.29 172 GLY F O 1
ATOM 14129 N N . SER F 1 175 ? 63.465 34.521 71.460 1.00 20.71 173 SER F N 1
ATOM 14130 C CA . SER F 1 175 ? 63.439 34.024 72.842 1.00 19.64 173 SER F CA 1
ATOM 14131 C C . SER F 1 175 ? 62.467 34.807 73.772 1.00 18.05 173 SER F C 1
ATOM 14132 O O . SER F 1 175 ? 62.046 35.917 73.454 1.00 16.98 173 SER F O 1
ATOM 14135 N N . ARG F 1 176 ? 62.119 34.191 74.907 1.00 17.23 174 ARG F N 1
ATOM 14136 C CA . ARG F 1 176 ? 61.186 34.771 75.901 1.00 16.30 174 ARG F CA 1
ATOM 14137 C C . ARG F 1 176 ? 61.574 36.182 76.278 1.00 15.19 174 ARG F C 1
ATOM 14138 O O . ARG F 1 176 ? 62.654 36.413 76.800 1.00 14.21 174 ARG F O 1
ATOM 14146 N N . GLY F 1 177 ? 60.678 37.120 75.997 1.00 15.15 175 GLY F N 1
ATOM 14147 C CA . GLY F 1 177 ? 60.852 38.528 76.378 1.00 15.31 175 GLY F CA 1
ATOM 14148 C C . GLY F 1 177 ? 61.632 39.380 75.395 1.00 15.56 175 GLY F C 1
ATOM 14149 O O . GLY F 1 177 ? 62.004 40.505 75.728 1.00 14.79 175 GLY F O 1
ATOM 14150 N N . SER F 1 178 ? 61.847 38.858 74.180 1.00 16.48 176 SER F N 1
ATOM 14151 C CA . SER F 1 178 ? 62.689 39.515 73.160 1.00 17.37 176 SER F CA 1
ATOM 14152 C C . SER F 1 178 ? 61.859 40.262 72.074 1.00 17.91 176 SER F C 1
ATOM 14153 O O . SER F 1 178 ? 60.626 40.079 71.956 1.00 18.19 176 SER F O 1
ATOM 14156 N N . VAL F 1 179 ? 62.564 41.091 71.289 1.00 18.18 177 VAL F N 1
ATOM 14157 C CA . VAL F 1 179 ? 61.938 42.049 70.355 1.00 18.10 177 VAL F CA 1
ATOM 14158 C C . VAL F 1 179 ? 61.054 41.401 69.264 1.00 17.92 177 VAL F C 1
ATOM 14159 O O . VAL F 1 179 ? 59.955 41.867 68.983 1.00 17.87 177 VAL F O 1
ATOM 14163 N N . ILE F 1 180 ? 61.497 40.304 68.687 1.00 18.15 178 ILE F N 1
ATOM 14164 C CA . ILE F 1 180 ? 60.707 39.699 67.619 1.00 19.05 178 ILE F CA 1
ATOM 14165 C C . ILE F 1 180 ? 59.246 39.357 68.079 1.00 19.37 178 ILE F C 1
ATOM 14166 O O . ILE F 1 180 ? 58.282 39.691 67.373 1.00 19.18 178 ILE F O 1
ATOM 14171 N N . PRO F 1 181 ? 59.075 38.708 69.255 1.00 19.76 179 PRO F N 1
ATOM 14172 C CA . PRO F 1 181 ? 57.727 38.596 69.788 1.00 19.82 179 PRO F CA 1
ATOM 14173 C C . PRO F 1 181 ? 57.096 39.948 70.127 1.00 21.00 179 PRO F C 1
ATOM 14174 O O . PRO F 1 181 ? 55.897 40.153 69.859 1.00 20.73 179 PRO F O 1
ATOM 14178 N N . LEU F 1 182 ? 57.882 40.854 70.708 1.00 21.32 180 LEU F N 1
ATOM 14179 C CA . LEU F 1 182 ? 57.354 42.160 71.111 1.00 22.54 180 LEU F CA 1
ATOM 14180 C C . LEU F 1 182 ? 56.704 42.921 69.926 1.00 24.44 180 LEU F C 1
ATOM 14181 O O . LEU F 1 182 ? 55.459 43.082 69.881 1.00 25.18 180 LEU F O 1
ATOM 14186 N N . PHE F 1 183 ? 57.531 43.348 68.964 1.00 24.41 181 PHE F N 1
ATOM 14187 C CA . PHE F 1 183 ? 57.043 44.006 67.750 1.00 24.57 181 PHE F CA 1
ATOM 14188 C C . PHE F 1 183 ? 55.886 43.280 67.083 1.00 27.61 181 PHE F C 1
ATOM 14189 O O . PHE F 1 183 ? 55.006 43.933 66.550 1.00 29.97 181 PHE F O 1
ATOM 14197 N N . GLU F 1 184 ? 55.899 41.946 67.069 1.00 30.60 182 GLU F N 1
ATOM 14198 C CA . GLU F 1 184 ? 54.786 41.187 66.488 1.00 33.01 182 GLU F CA 1
ATOM 14199 C C . GLU F 1 184 ? 53.504 41.474 67.241 1.00 33.36 182 GLU F C 1
ATOM 14200 O O . GLU F 1 184 ? 52.485 41.834 66.646 1.00 36.52 182 GLU F O 1
ATOM 14206 N N . ASN F 1 185 ? 53.556 41.318 68.552 1.00 33.69 183 ASN F N 1
ATOM 14207 C CA . ASN F 1 185 ? 52.366 41.490 69.355 1.00 32.25 183 ASN F CA 1
ATOM 14208 C C . ASN F 1 185 ? 52.043 42.969 69.613 1.00 30.91 183 ASN F C 1
ATOM 14209 O O . ASN F 1 185 ? 50.920 43.291 69.984 1.00 31.15 183 ASN F O 1
ATOM 14214 N N . GLN F 1 186 ? 53.002 43.866 69.392 1.00 28.98 184 GLN F N 1
ATOM 14215 C CA . GLN F 1 186 ? 52.725 45.304 69.474 1.00 28.80 184 GLN F CA 1
ATOM 14216 C C . GLN F 1 186 ? 51.929 45.802 68.268 1.00 29.28 184 GLN F C 1
ATOM 14217 O O . GLN F 1 186 ? 50.997 46.563 68.414 1.00 30.44 184 GLN F O 1
ATOM 14223 N N . ILE F 1 187 ? 52.301 45.364 67.076 1.00 32.20 185 ILE F N 1
ATOM 14224 C CA . ILE F 1 187 ? 51.494 45.585 65.865 1.00 33.82 185 ILE F CA 1
ATOM 14225 C C . ILE F 1 187 ? 50.103 44.954 66.078 1.00 35.03 185 ILE F C 1
ATOM 14226 O O . ILE F 1 187 ? 49.127 45.682 66.183 1.00 33.53 185 ILE F O 1
ATOM 14231 N N . LYS F 1 188 ? 50.027 43.626 66.201 1.00 38.07 186 LYS F N 1
ATOM 14232 C CA . LYS F 1 188 ? 48.740 42.913 66.415 1.00 44.52 186 LYS F CA 1
ATOM 14233 C C . LYS F 1 188 ? 47.739 43.717 67.219 1.00 45.62 186 LYS F C 1
ATOM 14234 O O . LYS F 1 188 ? 46.623 43.940 66.761 1.00 47.76 186 LYS F O 1
ATOM 14240 N N . GLU F 1 189 ? 48.162 44.140 68.414 1.00 47.18 187 GLU F N 1
ATOM 14241 C CA . GLU F 1 189 ? 47.314 44.891 69.359 1.00 47.35 187 GLU F CA 1
ATOM 14242 C C . GLU F 1 189 ? 47.245 46.377 69.007 1.00 47.39 187 GLU F C 1
ATOM 14243 O O . GLU F 1 189 ? 46.192 46.867 68.585 1.00 50.75 187 GLU F O 1
ATOM 14249 N N . ASN F 1 190 ? 48.366 47.078 69.154 1.00 45.20 188 ASN F N 1
ATOM 14250 C CA . ASN F 1 190 ? 48.368 48.547 69.221 1.00 44.57 188 ASN F CA 1
ATOM 14251 C C . ASN F 1 190 ? 48.831 49.276 67.972 1.00 44.13 188 ASN F C 1
ATOM 14252 O O . ASN F 1 190 ? 48.978 50.505 68.003 1.00 42.89 188 ASN F O 1
ATOM 14257 N N . GLN F 1 191 ? 49.082 48.529 66.893 1.00 44.62 189 GLN F N 1
ATOM 14258 C CA . GLN F 1 191 ? 49.622 49.080 65.640 1.00 45.60 189 GLN F CA 1
ATOM 14259 C C . GLN F 1 191 ? 50.764 50.067 65.900 1.00 45.48 189 GLN F C 1
ATOM 14260 O O . GLN F 1 191 ? 50.919 51.070 65.197 1.00 47.32 189 GLN F O 1
ATOM 14266 N N . LYS F 1 192 ? 51.559 49.763 66.922 1.00 47.22 190 LYS F N 1
ATOM 14267 C CA . LYS F 1 192 ? 52.649 50.625 67.362 1.00 47.39 190 LYS F CA 1
ATOM 14268 C C . LYS F 1 192 ? 53.876 49.736 67.525 1.00 43.45 190 LYS F C 1
ATOM 14269 O O . LYS F 1 192 ? 53.759 48.563 67.861 1.00 39.26 190 LYS F O 1
ATOM 14275 N N . ILE F 1 193 ? 55.035 50.300 67.221 1.00 40.97 191 ILE F N 1
ATOM 14276 C CA . ILE F 1 193 ? 56.326 49.679 67.480 1.00 40.66 191 ILE F CA 1
ATOM 14277 C C . ILE F 1 193 ? 56.962 50.563 68.583 1.00 40.02 191 ILE F C 1
ATOM 14278 O O . ILE F 1 193 ? 56.823 51.793 68.547 1.00 42.28 191 ILE F O 1
ATOM 14283 N N . THR F 1 194 ? 57.618 49.953 69.570 1.00 37.01 192 THR F N 1
ATOM 14284 C CA . THR F 1 194 ? 58.469 50.700 70.496 1.00 35.57 192 THR F CA 1
ATOM 14285 C C . THR F 1 194 ? 59.881 50.552 69.982 1.00 35.08 192 THR F C 1
ATOM 14286 O O . THR F 1 194 ? 60.407 49.449 69.997 1.00 34.93 192 THR F O 1
ATOM 14290 N N . VAL F 1 195 ? 60.510 51.635 69.536 1.00 34.40 193 VAL F N 1
ATOM 14291 C CA . VAL F 1 195 ? 61.882 51.567 68.983 1.00 31.68 193 VAL F CA 1
ATOM 14292 C C . VAL F 1 195 ? 62.821 52.317 69.918 1.00 30.43 193 VAL F C 1
ATOM 14293 O O . VAL F 1 195 ? 62.504 53.420 70.345 1.00 30.77 193 VAL F O 1
ATOM 14297 N N . THR F 1 196 ? 63.972 51.727 70.228 1.00 29.68 194 THR F N 1
ATOM 14298 C CA . THR F 1 196 ? 64.945 52.357 71.143 1.00 29.22 194 THR F CA 1
ATOM 14299 C C . THR F 1 196 ? 65.891 53.332 70.386 1.00 29.56 194 THR F C 1
ATOM 14300 O O . THR F 1 196 ? 65.712 54.566 70.433 1.00 28.04 194 THR F O 1
ATOM 14304 N N . ASP F 1 197 ? 66.878 52.771 69.687 1.00 29.74 195 ASP F N 1
ATOM 14305 C CA . ASP F 1 197 ? 67.790 53.545 68.841 1.00 28.91 195 ASP F CA 1
ATOM 14306 C C . ASP F 1 197 ? 68.072 52.706 67.608 1.00 28.92 195 ASP F C 1
ATOM 14307 O O . ASP F 1 197 ? 68.805 51.730 67.690 1.00 31.16 195 ASP F O 1
ATOM 14312 N N . LEU F 1 198 ? 67.503 53.095 66.465 1.00 28.92 196 LEU F N 1
ATOM 14313 C CA . LEU F 1 198 ? 67.513 52.241 65.266 1.00 28.26 196 LEU F CA 1
ATOM 14314 C C . LEU F 1 198 ? 68.912 51.896 64.766 1.00 27.56 196 LEU F C 1
ATOM 14315 O O . LEU F 1 198 ? 69.067 50.839 64.135 1.00 26.90 196 LEU F O 1
ATOM 14320 N N . SER F 1 199 ? 69.905 52.756 65.078 1.00 26.20 197 SER F N 1
ATOM 14321 C CA . SER F 1 199 ? 71.318 52.541 64.696 1.00 26.28 197 SER F CA 1
ATOM 14322 C C . SER F 1 199 ? 72.124 51.556 65.586 1.00 26.52 197 SER F C 1
ATOM 14323 O O . SER F 1 199 ? 73.340 51.439 65.431 1.00 25.28 197 SER F O 1
ATOM 14326 N N . MET F 1 200 ? 71.450 50.857 66.499 1.00 26.32 198 MET F N 1
ATOM 14327 C CA . MET F 1 200 ? 72.019 49.696 67.181 1.00 26.91 198 MET F CA 1
ATOM 14328 C C . MET F 1 200 ? 72.258 48.500 66.254 1.00 25.12 198 MET F C 1
ATOM 14329 O O . MET F 1 200 ? 71.530 48.309 65.279 1.00 24.76 198 MET F O 1
ATOM 14334 N N . SER F 1 201 ? 73.259 47.683 66.591 1.00 24.49 199 SER F N 1
ATOM 14335 C CA . SER F 1 201 ? 73.563 46.405 65.893 1.00 24.27 199 SER F CA 1
ATOM 14336 C C . SER F 1 201 ? 73.780 45.224 66.858 1.00 25.68 199 SER F C 1
ATOM 14337 O O . SER F 1 201 ? 74.457 45.372 67.875 1.00 27.63 199 SER F O 1
ATOM 14340 N N . ARG F 1 202 ? 73.236 44.051 66.529 1.00 25.78 200 ARG F N 1
ATOM 14341 C CA . ARG F 1 202 ? 73.437 42.853 67.348 1.00 26.18 200 ARG F CA 1
ATOM 14342 C C . ARG F 1 202 ? 73.960 41.634 66.562 1.00 25.70 200 ARG F C 1
ATOM 14343 O O . ARG F 1 202 ? 73.460 41.311 65.487 1.00 25.54 200 ARG F O 1
ATOM 14351 N N . PHE F 1 203 ? 74.951 40.938 67.113 1.00 25.64 201 PHE F N 1
ATOM 14352 C CA . PHE F 1 203 ? 75.136 39.515 66.791 1.00 25.91 201 PHE F CA 1
ATOM 14353 C C . PHE F 1 203 ? 73.854 38.788 67.246 1.00 25.36 201 PHE F C 1
ATOM 14354 O O . PHE F 1 203 ? 73.406 38.997 68.382 1.00 27.31 201 PHE F O 1
ATOM 14362 N N . MET F 1 204 ? 73.262 37.970 66.372 1.00 23.83 202 MET F N 1
ATOM 14363 C CA . MET F 1 204 ? 72.040 37.213 66.675 1.00 22.83 202 MET F CA 1
ATOM 14364 C C . MET F 1 204 ? 72.118 35.808 66.094 1.00 21.98 202 MET F C 1
ATOM 14365 O O . MET F 1 204 ? 72.750 35.604 65.069 1.00 22.03 202 MET F O 1
ATOM 14370 N N . MET F 1 205 ? 71.425 34.864 66.729 1.00 22.08 203 MET F N 1
ATOM 14371 C CA . MET F 1 205 ? 71.500 33.429 66.421 1.00 22.38 203 MET F CA 1
ATOM 14372 C C . MET F 1 205 ? 70.148 32.704 66.586 1.00 21.98 203 MET F C 1
ATOM 14373 O O . MET F 1 205 ? 69.256 33.181 67.285 1.00 21.27 203 MET F O 1
ATOM 14378 N N . THR F 1 206 ? 70.012 31.541 65.949 1.00 21.60 204 THR F N 1
ATOM 14379 C CA . THR F 1 206 ? 68.765 30.773 66.001 1.00 21.56 204 THR F CA 1
ATOM 14380 C C . THR F 1 206 ? 68.735 29.963 67.264 1.00 21.72 204 THR F C 1
ATOM 14381 O O . THR F 1 206 ? 69.764 29.768 67.916 1.00 21.85 204 THR F O 1
ATOM 14385 N N . LEU F 1 207 ? 67.545 29.475 67.594 1.00 21.73 205 LEU F N 1
ATOM 14386 C CA . LEU F 1 207 ? 67.385 28.655 68.760 1.00 21.74 205 LEU F CA 1
ATOM 14387 C C . LEU F 1 207 ? 68.263 27.423 68.589 1.00 22.35 205 LEU F C 1
ATOM 14388 O O . LEU F 1 207 ? 69.025 27.081 69.497 1.00 22.33 205 LEU F O 1
ATOM 14393 N N . ASN F 1 208 ? 68.194 26.801 67.412 1.00 23.32 206 ASN F N 1
ATOM 14394 C CA . ASN F 1 208 ? 68.955 25.584 67.159 1.00 24.97 206 ASN F CA 1
ATOM 14395 C C . ASN F 1 208 ? 70.446 25.819 67.264 1.00 23.77 206 ASN F C 1
ATOM 14396 O O . ASN F 1 208 ? 71.144 25.035 67.894 1.00 23.04 206 ASN F O 1
ATOM 14401 N N . GLN F 1 209 ? 70.920 26.905 66.655 1.00 23.21 207 GLN F N 1
ATOM 14402 C CA . GLN F 1 209 ? 72.339 27.303 66.754 1.00 23.46 207 GLN F CA 1
ATOM 14403 C C . GLN F 1 209 ? 72.870 27.297 68.200 1.00 23.20 207 GLN F C 1
ATOM 14404 O O . GLN F 1 209 ? 73.859 26.617 68.494 1.00 24.44 207 GLN F O 1
ATOM 14410 N N . ALA F 1 210 ? 72.200 28.029 69.086 1.00 21.98 208 ALA F N 1
ATOM 14411 C CA . ALA F 1 210 ? 72.620 28.139 70.483 1.00 21.19 208 ALA F CA 1
ATOM 14412 C C . ALA F 1 210 ? 72.511 26.808 71.219 1.00 20.35 208 ALA F C 1
ATOM 14413 O O . ALA F 1 210 ? 73.356 26.491 72.060 1.00 19.11 208 ALA F O 1
ATOM 14415 N N . THR F 1 211 ? 71.471 26.041 70.890 1.00 20.13 209 THR F N 1
ATOM 14416 C CA . THR F 1 211 ? 71.249 24.740 71.492 1.00 20.10 209 THR F CA 1
ATOM 14417 C C . THR F 1 211 ? 72.368 23.785 71.146 1.00 21.75 209 THR F C 1
ATOM 14418 O O . THR F 1 211 ? 72.932 23.167 72.040 1.00 22.76 209 THR F O 1
ATOM 14422 N N . MET F 1 212 ? 72.704 23.667 69.864 1.00 24.94 210 MET F N 1
ATOM 14423 C CA . MET F 1 212 ? 73.770 22.748 69.437 1.00 26.53 210 MET F CA 1
ATOM 14424 C C . MET F 1 212 ? 75.160 23.215 69.885 1.00 25.57 210 MET F C 1
ATOM 14425 O O . MET F 1 212 ? 76.001 22.374 70.164 1.00 25.73 210 MET F O 1
ATOM 14430 N N . LEU F 1 213 ? 75.389 24.529 69.981 1.00 24.73 211 LEU F N 1
ATOM 14431 C CA . LEU F 1 213 ? 76.651 25.066 70.500 1.00 24.79 211 LEU F CA 1
ATOM 14432 C C . LEU F 1 213 ? 76.865 24.610 71.927 1.00 25.21 211 LEU F C 1
ATOM 14433 O O . LEU F 1 213 ? 77.922 24.084 72.266 1.00 26.46 211 LEU F O 1
ATOM 14438 N N . THR F 1 214 ? 75.854 24.821 72.756 1.00 25.46 212 THR F N 1
ATOM 14439 C CA . THR F 1 214 ? 75.856 24.345 74.134 1.00 25.01 212 THR F CA 1
ATOM 14440 C C . THR F 1 214 ? 76.008 22.832 74.259 1.00 25.05 212 THR F C 1
ATOM 14441 O O . THR F 1 214 ? 76.729 22.387 75.154 1.00 26.50 212 THR F O 1
ATOM 14445 N N . ILE F 1 215 ? 75.355 22.046 73.392 1.00 23.90 213 ILE F N 1
ATOM 14446 C CA . ILE F 1 215 ? 75.501 20.573 73.431 1.00 23.64 213 ILE F CA 1
ATOM 14447 C C . ILE F 1 215 ? 76.890 20.108 72.964 1.00 24.30 213 ILE F C 1
ATOM 14448 O O . ILE F 1 215 ? 77.470 19.157 73.526 1.00 22.70 213 ILE F O 1
ATOM 14453 N N . GLU F 1 216 ? 77.418 20.787 71.948 1.00 25.80 214 GLU F N 1
ATOM 14454 C CA . GLU F 1 216 ? 78.747 20.479 71.432 1.00 27.43 214 GLU F CA 1
ATOM 14455 C C . GLU F 1 216 ? 79.825 20.681 72.501 1.00 25.78 214 GLU F C 1
ATOM 14456 O O . GLU F 1 216 ? 80.690 19.812 72.675 1.00 25.32 214 GLU F O 1
ATOM 14462 N N . ALA F 1 217 ? 79.765 21.808 73.216 1.00 23.75 215 ALA F N 1
ATOM 14463 C CA . ALA F 1 217 ? 80.762 22.128 74.250 1.00 21.59 215 ALA F CA 1
ATOM 14464 C C . ALA F 1 217 ? 80.671 21.131 75.368 1.00 19.99 215 ALA F C 1
ATOM 14465 O O . ALA F 1 217 ? 81.690 20.681 75.867 1.00 19.31 215 ALA F O 1
ATOM 14467 N N . MET F 1 218 ? 79.449 20.759 75.734 1.00 19.07 216 MET F N 1
ATOM 14468 C CA . MET F 1 218 ? 79.241 19.707 76.726 1.00 19.34 216 MET F CA 1
ATOM 14469 C C . MET F 1 218 ? 79.920 18.409 76.325 1.00 19.40 216 MET F C 1
ATOM 14470 O O . MET F 1 218 ? 80.509 17.712 77.144 1.00 18.34 216 MET F O 1
ATOM 14475 N N . LYS F 1 219 ? 79.812 18.092 75.049 1.00 20.95 217 LYS F N 1
ATOM 14476 C CA . LYS F 1 219 ? 80.387 16.866 74.509 1.00 22.12 217 LYS F CA 1
ATOM 14477 C C . LYS F 1 219 ? 81.928 16.797 74.425 1.00 23.40 217 LYS F C 1
ATOM 14478 O O . LYS F 1 219 ? 82.471 15.724 74.616 1.00 23.22 217 LYS F O 1
ATOM 14484 N N . ILE F 1 220 ? 82.616 17.905 74.128 1.00 25.29 218 ILE F N 1
ATOM 14485 C CA . ILE F 1 220 ? 84.049 17.869 73.785 1.00 27.03 218 ILE F CA 1
ATOM 14486 C C . ILE F 1 220 ? 84.982 18.665 74.703 1.00 29.51 218 ILE F C 1
ATOM 14487 O O . ILE F 1 220 ? 86.211 18.690 74.483 1.00 29.06 218 ILE F O 1
ATOM 14492 N N . ALA F 1 221 ? 84.423 19.297 75.731 1.00 32.10 219 ALA F N 1
ATOM 14493 C CA . ALA F 1 221 ? 85.209 20.203 76.567 1.00 34.28 219 ALA F CA 1
ATOM 14494 C C . ALA F 1 221 ? 85.977 19.458 77.667 1.00 36.22 219 ALA F C 1
ATOM 14495 O O . ALA F 1 221 ? 85.420 18.567 78.333 1.00 36.75 219 ALA F O 1
ATOM 14497 N N . LYS F 1 222 ? 87.243 19.840 77.858 1.00 37.15 220 LYS F N 1
ATOM 14498 C CA . LYS F 1 222 ? 88.073 19.330 78.957 1.00 38.49 220 LYS F CA 1
ATOM 14499 C C . LYS F 1 222 ? 88.231 20.335 80.108 1.00 37.23 220 LYS F C 1
ATOM 14500 O O . LYS F 1 222 ? 88.934 20.051 81.071 1.00 38.77 220 LYS F O 1
ATOM 14506 N N . GLY F 1 223 ? 87.572 21.490 80.019 1.00 35.69 221 GLY F N 1
ATOM 14507 C CA . GLY F 1 223 ? 87.538 22.477 81.106 1.00 34.24 221 GLY F CA 1
ATOM 14508 C C . GLY F 1 223 ? 88.366 23.715 80.820 1.00 32.00 221 GLY F C 1
ATOM 14509 O O . GLY F 1 223 ? 89.439 23.618 80.254 1.00 32.00 221 GLY F O 1
ATOM 14510 N N . GLY F 1 224 ? 87.855 24.878 81.214 1.00 29.69 222 GLY F N 1
ATOM 14511 C CA . GLY F 1 224 ? 88.580 26.138 81.103 1.00 27.54 222 GLY F CA 1
ATOM 14512 C C . GLY F 1 224 ? 88.208 26.985 79.903 1.00 26.93 222 GLY F C 1
ATOM 14513 O O . GLY F 1 224 ? 88.478 28.191 79.906 1.00 26.12 222 GLY F O 1
ATOM 14514 N N . GLU F 1 225 ? 87.572 26.374 78.897 1.00 26.50 223 GLU F N 1
ATOM 14515 C CA . GLU F 1 225 ? 87.337 27.015 77.595 1.00 26.41 223 GLU F CA 1
ATOM 14516 C C . GLU F 1 225 ? 86.108 27.932 77.585 1.00 28.07 223 GLU F C 1
ATOM 14517 O O . GLU F 1 225 ? 85.283 27.894 78.492 1.00 29.25 223 GLU F O 1
ATOM 14523 N N . THR F 1 226 ? 85.974 28.704 76.510 1.00 28.42 224 THR F N 1
ATOM 14524 C CA . THR F 1 226 ? 84.796 29.512 76.244 1.00 28.29 224 THR F CA 1
ATOM 14525 C C . THR F 1 226 ? 84.482 29.394 74.743 1.00 28.86 224 THR F C 1
ATOM 14526 O O . THR F 1 226 ? 85.252 29.862 73.910 1.00 30.13 224 THR F O 1
ATOM 14530 N N . PHE F 1 227 ? 83.363 28.749 74.411 1.00 28.63 225 PHE F N 1
ATOM 14531 C CA . PHE F 1 227 ? 82.935 28.550 73.026 1.00 28.09 225 PHE F CA 1
ATOM 14532 C C . PHE F 1 227 ? 82.033 29.689 72.547 1.00 28.55 225 PHE F C 1
ATOM 14533 O O . PHE F 1 227 ? 81.060 30.043 73.230 1.00 28.31 225 PHE F O 1
ATOM 14541 N N . ILE F 1 228 ? 82.379 30.263 71.386 1.00 29.21 226 ILE F N 1
ATOM 14542 C CA . ILE F 1 228 ? 81.559 31.277 70.689 1.00 29.26 226 ILE F CA 1
ATOM 14543 C C . ILE F 1 228 ? 81.308 30.898 69.230 1.00 28.52 226 ILE F C 1
ATOM 14544 O O . ILE F 1 228 ? 82.241 30.845 68.436 1.00 28.18 226 ILE F O 1
ATOM 14549 N N . LEU F 1 229 ? 80.042 30.693 68.876 1.00 29.15 227 LEU F N 1
ATOM 14550 C CA . LEU F 1 229 ? 79.644 30.471 67.484 1.00 29.03 227 LEU F CA 1
ATOM 14551 C C . LEU F 1 229 ? 79.727 31.820 66.784 1.00 27.86 227 LEU F C 1
ATOM 14552 O O . LEU F 1 229 ? 79.282 32.805 67.346 1.00 29.93 227 LEU F O 1
ATOM 14557 N N . LYS F 1 230 ? 80.326 31.887 65.601 1.00 27.00 228 LYS F N 1
ATOM 14558 C CA . LYS F 1 230 ? 80.348 33.159 64.846 1.00 26.98 228 LYS F CA 1
ATOM 14559 C C . LYS F 1 230 ? 79.021 33.367 64.115 1.00 26.66 228 LYS F C 1
ATOM 14560 O O . LYS F 1 230 ? 78.425 32.419 63.582 1.00 29.13 228 LYS F O 1
ATOM 14566 N N . MET F 1 231 ? 78.556 34.611 64.106 1.00 25.08 229 MET F N 1
ATOM 14567 C CA . MET F 1 231 ? 77.156 34.889 63.904 1.00 24.34 229 MET F CA 1
ATOM 14568 C C . MET F 1 231 ? 76.880 35.969 62.866 1.00 24.64 229 MET F C 1
ATOM 14569 O O . MET F 1 231 ? 77.692 36.873 62.666 1.00 22.72 229 MET F O 1
ATOM 14574 N N . PRO F 1 232 ? 75.704 35.889 62.217 1.00 25.02 230 PRO F N 1
ATOM 14575 C CA . PRO F 1 232 ? 75.279 37.010 61.398 1.00 26.17 230 PRO F CA 1
ATOM 14576 C C . PRO F 1 232 ? 75.069 38.294 62.235 1.00 28.13 230 PRO F C 1
ATOM 14577 O O . PRO F 1 232 ? 74.589 38.209 63.370 1.00 28.38 230 PRO F O 1
ATOM 14581 N N . VAL F 1 233 ? 75.450 39.457 61.689 1.00 29.63 231 VAL F N 1
ATOM 14582 C CA . VAL F 1 233 ? 75.177 40.758 62.326 1.00 28.95 231 VAL F CA 1
ATOM 14583 C C . VAL F 1 233 ? 73.880 41.275 61.769 1.00 29.25 231 VAL F C 1
ATOM 14584 O O . VAL F 1 233 ? 73.636 41.152 60.580 1.00 30.32 231 VAL F O 1
ATOM 14588 N N . ILE F 1 234 ? 73.071 41.874 62.644 1.00 29.63 232 ILE F N 1
ATOM 14589 C CA . ILE F 1 234 ? 71.703 42.286 62.343 1.00 28.36 232 ILE F CA 1
ATOM 14590 C C . ILE F 1 234 ? 71.496 43.718 62.836 1.00 29.62 232 ILE F C 1
ATOM 14591 O O . ILE F 1 234 ? 71.746 44.038 64.002 1.00 30.22 232 ILE F O 1
ATOM 14596 N N . SER F 1 235 ? 71.057 44.579 61.921 1.00 31.50 233 SER F N 1
ATOM 14597 C CA . SER F 1 235 ? 70.734 45.965 62.241 1.00 32.21 233 SER F CA 1
ATOM 14598 C C . SER F 1 235 ? 69.304 46.014 62.750 1.00 32.23 233 SER F C 1
ATOM 14599 O O . SER F 1 235 ? 68.424 45.342 62.207 1.00 31.57 233 SER F O 1
ATOM 14602 N N . LEU F 1 236 ? 69.080 46.810 63.791 1.00 33.84 234 LEU F N 1
ATOM 14603 C CA . LEU F 1 236 ? 67.723 47.027 64.326 1.00 35.23 234 LEU F CA 1
ATOM 14604 C C . LEU F 1 236 ? 66.837 47.834 63.376 1.00 34.70 234 LEU F C 1
ATOM 14605 O O . LEU F 1 236 ? 65.625 47.652 63.371 1.00 34.48 234 LEU F O 1
ATOM 14610 N N . ASN F 1 237 ? 67.438 48.745 62.612 1.00 35.71 235 ASN F N 1
ATOM 14611 C CA . ASN F 1 237 ? 66.720 49.500 61.570 1.00 37.12 235 ASN F CA 1
ATOM 14612 C C . ASN F 1 237 ? 66.046 48.554 60.541 1.00 34.61 235 ASN F C 1
ATOM 14613 O O . ASN F 1 237 ? 64.848 48.657 60.282 1.00 32.08 235 ASN F O 1
ATOM 14618 N N . ASP F 1 238 ? 66.826 47.615 60.006 1.00 32.81 236 ASP F N 1
ATOM 14619 C CA . ASP F 1 238 ? 66.308 46.582 59.104 1.00 31.00 236 ASP F CA 1
ATOM 14620 C C . ASP F 1 238 ? 65.298 45.703 59.804 1.00 30.66 236 ASP F C 1
ATOM 14621 O O . ASP F 1 238 ? 64.304 45.337 59.198 1.00 33.63 236 ASP F O 1
ATOM 14626 N N . LEU F 1 239 ? 65.549 45.352 61.063 1.00 29.79 237 LEU F N 1
ATOM 14627 C CA . LEU F 1 239 ? 64.612 44.505 61.823 1.00 28.82 237 LEU F CA 1
ATOM 14628 C C . LEU F 1 239 ? 63.224 45.137 61.946 1.00 28.52 237 LEU F C 1
ATOM 14629 O O . LEU F 1 239 ? 62.228 44.494 61.616 1.00 27.97 237 LEU F O 1
ATOM 14634 N N . SER F 1 240 ? 63.185 46.399 62.379 1.00 29.28 238 SER F N 1
ATOM 14635 C CA . SER F 1 240 ? 61.943 47.185 62.496 1.00 30.79 238 SER F CA 1
ATOM 14636 C C . SER F 1 240 ? 61.120 47.183 61.197 1.00 31.53 238 SER F C 1
ATOM 14637 O O . SER F 1 240 ? 59.925 46.839 61.218 1.00 30.50 238 SER F O 1
ATOM 14640 N N . GLU F 1 241 ? 61.780 47.548 60.085 1.00 32.23 239 GLU F N 1
ATOM 14641 C CA . GLU F 1 241 ? 61.190 47.509 58.715 1.00 31.32 239 GLU F CA 1
ATOM 14642 C C . GLU F 1 241 ? 60.663 46.112 58.329 1.00 30.89 239 GLU F C 1
ATOM 14643 O O . GLU F 1 241 ? 59.472 45.942 58.009 1.00 30.55 239 GLU F O 1
ATOM 14649 N N . VAL F 1 242 ? 61.534 45.107 58.412 1.00 30.82 240 VAL F N 1
ATOM 14650 C CA . VAL F 1 242 ? 61.175 43.737 58.006 1.00 30.58 240 VAL F CA 1
ATOM 14651 C C . VAL F 1 242 ? 60.015 43.220 58.875 1.00 32.16 240 VAL F C 1
ATOM 14652 O O . VAL F 1 242 ? 59.193 42.406 58.431 1.00 30.18 240 VAL F O 1
ATOM 14656 N N . MET F 1 243 ? 59.945 43.720 60.108 1.00 35.60 241 MET F N 1
ATOM 14657 C CA . MET F 1 243 ? 58.884 43.330 61.036 1.00 37.16 241 MET F CA 1
ATOM 14658 C C . MET F 1 243 ? 57.561 43.956 60.624 1.00 38.03 241 MET F C 1
ATOM 14659 O O . MET F 1 243 ? 56.577 43.240 60.471 1.00 36.99 241 MET F O 1
ATOM 14664 N N . ILE F 1 244 ? 57.555 45.277 60.428 1.00 40.09 242 ILE F N 1
ATOM 14665 C CA . ILE F 1 244 ? 56.355 46.000 59.967 1.00 43.20 242 ILE F CA 1
ATOM 14666 C C . ILE F 1 244 ? 55.843 45.434 58.646 1.00 47.07 242 ILE F C 1
ATOM 14667 O O . ILE F 1 244 ? 54.626 45.231 58.483 1.00 49.30 242 ILE F O 1
ATOM 14672 N N . GLU F 1 245 ? 56.761 45.189 57.709 1.00 47.83 243 GLU F N 1
ATOM 14673 C CA . GLU F 1 245 ? 56.388 44.563 56.437 1.00 49.35 243 GLU F CA 1
ATOM 14674 C C . GLU F 1 245 ? 55.684 43.214 56.650 1.00 48.21 243 GLU F C 1
ATOM 14675 O O . GLU F 1 245 ? 54.469 43.119 56.424 1.00 52.86 243 GLU F O 1
ATOM 14681 N N . GLU F 1 246 ? 56.414 42.215 57.151 1.00 44.13 244 GLU F N 1
ATOM 14682 C CA . GLU F 1 246 ? 55.899 40.835 57.207 1.00 40.67 244 GLU F CA 1
ATOM 14683 C C . GLU F 1 246 ? 54.813 40.567 58.230 1.00 40.08 244 GLU F C 1
ATOM 14684 O O . GLU F 1 246 ? 54.028 39.637 58.039 1.00 41.57 244 GLU F O 1
ATOM 14690 N N . VAL F 1 247 ? 54.759 41.346 59.307 1.00 39.89 245 VAL F N 1
ATOM 14691 C CA . VAL F 1 247 ? 53.717 41.138 60.333 1.00 40.31 245 VAL F CA 1
ATOM 14692 C C . VAL F 1 247 ? 52.361 41.639 59.821 1.00 39.00 245 VAL F C 1
ATOM 14693 O O . VAL F 1 247 ? 51.343 40.986 60.067 1.00 40.21 245 VAL F O 1
ATOM 14697 N N . THR F 1 248 ? 52.354 42.768 59.103 1.00 36.00 246 THR F N 1
ATOM 14698 C CA . THR F 1 248 ? 51.137 43.268 58.455 1.00 34.06 246 THR F CA 1
ATOM 14699 C C . THR F 1 248 ? 50.443 42.176 57.625 1.00 32.56 246 THR F C 1
ATOM 14700 O O . THR F 1 248 ? 49.265 41.881 57.849 1.00 31.39 246 THR F O 1
ATOM 14704 N N . LYS F 1 249 ? 51.184 41.562 56.705 1.00 31.21 247 LYS F N 1
ATOM 14705 C CA . LYS F 1 249 ? 50.677 40.421 55.941 1.00 31.53 247 LYS F CA 1
ATOM 14706 C C . LYS F 1 249 ? 50.387 39.227 56.865 1.00 32.23 247 LYS F C 1
ATOM 14707 O O . LYS F 1 249 ? 49.360 39.183 57.562 1.00 31.99 247 LYS F O 1
ATOM 14709 N N . GLU F 1 256 ? 49.549 48.572 56.583 1.00 42.37 254 GLU F N 1
ATOM 14710 C CA . GLU F 1 256 ? 50.879 49.110 56.915 1.00 45.73 254 GLU F CA 1
ATOM 14711 C C . GLU F 1 256 ? 50.918 50.647 56.972 1.00 49.14 254 GLU F C 1
ATOM 14712 O O . GLU F 1 256 ? 51.747 51.277 56.320 1.00 47.96 254 GLU F O 1
ATOM 14714 N N . ASN F 1 257 ? 49.984 51.236 57.723 1.00 55.96 255 ASN F N 1
ATOM 14715 C CA . ASN F 1 257 ? 50.106 52.613 58.252 1.00 58.91 255 ASN F CA 1
ATOM 14716 C C . ASN F 1 257 ? 50.222 52.442 59.772 1.00 61.06 255 ASN F C 1
ATOM 14717 O O . ASN F 1 257 ? 49.243 52.624 60.511 1.00 57.44 255 ASN F O 1
ATOM 14719 N N . ILE F 1 258 ? 51.437 52.064 60.196 1.00 63.89 256 ILE F N 1
ATOM 14720 C CA . ILE F 1 258 ? 51.787 51.661 61.572 1.00 59.88 256 ILE F CA 1
ATOM 14721 C C . ILE F 1 258 ? 52.758 52.670 62.223 1.00 55.48 256 ILE F C 1
ATOM 14722 O O . ILE F 1 258 ? 53.807 53.009 61.653 1.00 47.86 256 ILE F O 1
ATOM 14727 N N . LYS F 1 259 ? 52.396 53.107 63.432 1.00 54.26 257 LYS F N 1
ATOM 14728 C CA . LYS F 1 259 ? 53.151 54.110 64.184 1.00 54.07 257 LYS F CA 1
ATOM 14729 C C . LYS F 1 259 ? 54.477 53.551 64.697 1.00 52.45 257 LYS F C 1
ATOM 14730 O O . LYS F 1 259 ? 54.506 52.430 65.211 1.00 51.43 257 LYS F O 1
ATOM 14736 N N . ILE F 1 260 ? 55.549 54.351 64.573 1.00 50.84 258 ILE F N 1
ATOM 14737 C CA . ILE F 1 260 ? 56.901 54.026 65.097 1.00 48.23 258 ILE F CA 1
ATOM 14738 C C . ILE F 1 260 ? 57.333 55.010 66.195 1.00 45.13 258 ILE F C 1
ATOM 14739 O O . ILE F 1 260 ? 57.917 56.057 65.918 1.00 41.38 258 ILE F O 1
ATOM 14744 N N . GLU F 1 261 ? 57.041 54.649 67.443 1.00 45.62 259 GLU F N 1
ATOM 14745 C CA . GLU F 1 261 ? 57.395 55.474 68.602 1.00 44.97 259 GLU F CA 1
ATOM 14746 C C . GLU F 1 261 ? 58.870 55.253 68.947 1.00 45.20 259 GLU F C 1
ATOM 14747 O O . GLU F 1 261 ? 59.402 54.143 68.828 1.00 44.64 259 GLU F O 1
ATOM 14753 N N . GLU F 1 262 ? 59.511 56.333 69.375 1.00 45.51 260 GLU F N 1
ATOM 14754 C CA . GLU F 1 262 ? 60.877 56.313 69.837 1.00 46.26 260 GLU F CA 1
ATOM 14755 C C . GLU F 1 262 ? 60.880 56.389 71.371 1.00 44.79 260 GLU F C 1
ATOM 14756 O O . GLU F 1 262 ? 60.942 57.490 71.908 1.00 46.79 260 GLU F O 1
ATOM 14762 N N . ILE F 1 263 ? 60.798 55.246 72.077 1.00 43.04 261 ILE F N 1
ATOM 14763 C CA . ILE F 1 263 ? 60.983 55.214 73.565 1.00 41.70 261 ILE F CA 1
ATOM 14764 C C . ILE F 1 263 ? 62.365 55.749 73.969 1.00 36.41 261 ILE F C 1
ATOM 14765 O O . ILE F 1 263 ? 62.489 56.479 74.954 1.00 34.95 261 ILE F O 1
ATOM 14770 N N . GLY F 1 264 ? 63.375 55.415 73.170 1.00 33.43 262 GLY F N 1
ATOM 14771 C CA . GLY F 1 264 ? 64.752 55.814 73.410 1.00 32.57 262 GLY F CA 1
ATOM 14772 C C . GLY F 1 264 ? 65.481 54.685 74.102 1.00 31.58 262 GLY F C 1
ATOM 14773 O O . GLY F 1 264 ? 64.880 53.675 74.448 1.00 34.27 262 GLY F O 1
ATOM 14774 N N . LEU F 1 265 ? 66.774 54.861 74.314 1.00 29.53 263 LEU F N 1
ATOM 14775 C CA . LEU F 1 265 ? 67.576 53.875 75.035 1.00 29.31 263 LEU F CA 1
ATOM 14776 C C . LEU F 1 265 ? 66.964 53.464 76.386 1.00 29.31 263 LEU F C 1
ATOM 14777 O O . LEU F 1 265 ? 66.626 54.325 77.196 1.00 30.21 263 LEU F O 1
ATOM 14782 N N . LYS F 1 266 ? 66.797 52.159 76.612 1.00 28.21 264 LYS F N 1
ATOM 14783 C CA . LYS F 1 266 ? 66.584 51.662 77.962 1.00 28.42 264 LYS F CA 1
ATOM 14784 C C . LYS F 1 266 ? 67.932 51.735 78.701 1.00 28.94 264 LYS F C 1
ATOM 14785 O O . LYS F 1 266 ? 69.003 51.676 78.065 1.00 29.48 264 LYS F O 1
ATOM 14791 N N . PRO F 1 267 ? 67.897 51.869 80.044 1.00 28.78 265 PRO F N 1
ATOM 14792 C CA . PRO F 1 267 ? 69.168 52.169 80.732 1.00 28.57 265 PRO F CA 1
ATOM 14793 C C . PRO F 1 267 ? 70.207 51.024 80.645 1.00 27.43 265 PRO F C 1
ATOM 14794 O O . PRO F 1 267 ? 69.845 49.848 80.719 1.00 26.03 265 PRO F O 1
ATOM 14798 N N . GLY F 1 268 ? 71.477 51.382 80.447 1.00 26.00 266 GLY F N 1
ATOM 14799 C CA . GLY F 1 268 ? 72.566 50.396 80.372 1.00 25.08 266 GLY F CA 1
ATOM 14800 C C . GLY F 1 268 ? 72.795 49.717 79.030 1.00 24.20 266 GLY F C 1
ATOM 14801 O O . GLY F 1 268 ? 73.768 48.968 78.881 1.00 23.67 266 GLY F O 1
ATOM 14802 N N . GLU F 1 269 ? 71.924 49.991 78.047 1.00 23.81 267 GLU F N 1
ATOM 14803 C CA . GLU F 1 269 ? 71.956 49.298 76.750 1.00 22.51 267 GLU F CA 1
ATOM 14804 C C . GLU F 1 269 ? 73.180 49.732 75.961 1.00 20.98 267 GLU F C 1
ATOM 14805 O O . GLU F 1 269 ? 73.552 50.902 75.957 1.00 19.00 267 GLU F O 1
ATOM 14811 N N . LYS F 1 270 ? 73.793 48.750 75.313 1.00 21.73 268 LYS F N 1
ATOM 14812 C CA . LYS F 1 270 ? 75.030 48.921 74.535 1.00 22.85 268 LYS F CA 1
ATOM 14813 C C . LYS F 1 270 ? 74.684 48.968 73.031 1.00 23.15 268 LYS F C 1
ATOM 14814 O O . LYS F 1 270 ? 73.780 48.257 72.569 1.00 22.67 268 LYS F O 1
ATOM 14820 N N . MET F 1 271 ? 75.396 49.812 72.284 1.00 24.30 269 MET F N 1
ATOM 14821 C CA . MET F 1 271 ? 75.058 50.111 70.875 1.00 25.59 269 MET F CA 1
ATOM 14822 C C . MET F 1 271 ? 75.408 48.997 69.914 1.00 26.34 269 MET F C 1
ATOM 14823 O O . MET F 1 271 ? 74.869 48.940 68.816 1.00 27.34 269 MET F O 1
ATOM 14828 N N . TYR F 1 272 ? 76.329 48.144 70.340 1.00 26.65 270 TYR F N 1
ATOM 14829 C CA . TYR F 1 272 ? 76.795 46.985 69.589 1.00 27.04 270 TYR F CA 1
ATOM 14830 C C . TYR F 1 272 ? 77.195 45.939 70.642 1.00 27.79 270 TYR F C 1
ATOM 14831 O O . TYR F 1 272 ? 77.168 46.240 71.853 1.00 28.20 270 TYR F O 1
ATOM 14840 N N . GLU F 1 273 ? 77.559 44.733 70.211 1.00 26.51 271 GLU F N 1
ATOM 14841 C CA . GLU F 1 273 ? 78.022 43.708 71.151 1.00 26.35 271 GLU F CA 1
ATOM 14842 C C . GLU F 1 273 ? 79.337 43.120 70.647 1.00 25.74 271 GLU F C 1
ATOM 14843 O O . GLU F 1 273 ? 79.776 43.448 69.545 1.00 26.08 271 GLU F O 1
ATOM 14849 N N . GLU F 1 274 ? 79.990 42.294 71.465 1.00 25.34 272 GLU F N 1
ATOM 14850 C CA . GLU F 1 274 ? 81.356 41.810 71.165 1.00 25.15 272 GLU F CA 1
ATOM 14851 C C . GLU F 1 274 ? 81.598 40.341 71.600 1.00 26.75 272 GLU F C 1
ATOM 14852 O O . GLU F 1 274 ? 81.371 39.975 72.761 1.00 26.18 272 GLU F O 1
ATOM 14858 N N . LEU F 1 275 ? 82.115 39.531 70.669 1.00 28.37 273 LEU F N 1
ATOM 14859 C CA . LEU F 1 275 ? 82.346 38.094 70.882 1.00 28.96 273 LEU F CA 1
ATOM 14860 C C . LEU F 1 275 ? 83.444 37.800 71.902 1.00 29.01 273 LEU F C 1
ATOM 14861 O O . LEU F 1 275 ? 83.442 36.752 72.550 1.00 28.46 273 LEU F O 1
ATOM 14866 N N . MET F 1 276 ? 84.399 38.712 72.012 1.00 29.41 274 MET F N 1
ATOM 14867 C CA . MET F 1 276 ? 85.540 38.519 72.893 1.00 30.97 274 MET F CA 1
ATOM 14868 C C . MET F 1 276 ? 86.285 39.847 73.054 1.00 31.70 274 MET F C 1
ATOM 14869 O O . MET F 1 276 ? 86.158 40.734 72.207 1.00 30.37 274 MET F O 1
ATOM 14874 N N . THR F 1 277 ? 87.064 39.966 74.132 1.00 33.44 275 THR F N 1
ATOM 14875 C CA . THR F 1 277 ? 87.962 41.118 74.327 1.00 34.99 275 THR F CA 1
ATOM 14876 C C . THR F 1 277 ? 89.138 41.067 73.343 1.00 37.63 275 THR F C 1
ATOM 14877 O O . THR F 1 277 ? 89.382 40.033 72.722 1.00 38.19 275 THR F O 1
ATOM 14881 N N . HIS F 1 278 ? 89.869 42.172 73.208 1.00 40.52 276 HIS F N 1
ATOM 14882 C CA . HIS F 1 278 ? 91.098 42.163 72.406 1.00 45.35 276 HIS F CA 1
ATOM 14883 C C . HIS F 1 278 ? 92.147 41.182 72.951 1.00 44.45 276 HIS F C 1
ATOM 14884 O O . HIS F 1 278 ? 92.825 40.504 72.170 1.00 43.85 276 HIS F O 1
ATOM 14891 N N . ASP F 1 279 ? 92.282 41.108 74.275 1.00 42.81 277 ASP F N 1
ATOM 14892 C CA . ASP F 1 279 ? 93.273 40.199 74.873 1.00 41.96 277 ASP F CA 1
ATOM 14893 C C . ASP F 1 279 ? 92.894 38.731 74.625 1.00 38.76 277 ASP F C 1
ATOM 14894 O O . ASP F 1 279 ? 93.773 37.911 74.367 1.00 36.72 277 ASP F O 1
ATOM 14899 N N . GLU F 1 280 ? 91.593 38.417 74.683 1.00 35.42 278 GLU F N 1
ATOM 14900 C CA . GLU F 1 280 ? 91.088 37.080 74.312 1.00 33.46 278 GLU F CA 1
ATOM 14901 C C . GLU F 1 280 ? 91.413 36.694 72.837 1.00 32.86 278 GLU F C 1
ATOM 14902 O O . GLU F 1 280 ? 91.768 35.539 72.548 1.00 31.22 278 GLU F O 1
ATOM 14908 N N . SER F 1 281 ? 91.321 37.656 71.918 1.00 32.51 279 SER F N 1
ATOM 14909 C CA . SER F 1 281 ? 91.612 37.374 70.510 1.00 34.18 279 SER F CA 1
ATOM 14910 C C . SER F 1 281 ? 93.049 36.927 70.317 1.00 34.39 279 SER F C 1
ATOM 14911 O O . SER F 1 281 ? 93.320 36.177 69.390 1.00 34.94 279 SER F O 1
ATOM 14914 N N . LEU F 1 282 ? 93.945 37.377 71.202 1.00 34.09 280 LEU F N 1
ATOM 14915 C CA . LEU F 1 282 ? 95.346 36.989 71.168 1.00 32.85 280 LEU F CA 1
ATOM 14916 C C . LEU F 1 282 ? 95.591 35.492 71.404 1.00 34.49 280 LEU F C 1
ATOM 14917 O O . LEU F 1 282 ? 96.549 34.940 70.849 1.00 33.21 280 LEU F O 1
ATOM 14922 N N . GLN F 1 283 ? 94.748 34.831 72.201 1.00 36.22 281 GLN F N 1
ATOM 14923 C CA . GLN F 1 283 ? 94.896 33.380 72.398 1.00 38.66 281 GLN F CA 1
ATOM 14924 C C . GLN F 1 283 ? 93.799 32.542 71.744 1.00 35.09 281 GLN F C 1
ATOM 14925 O O . GLN F 1 283 ? 93.831 31.316 71.860 1.00 35.31 281 GLN F O 1
ATOM 14931 N N . ALA F 1 284 ? 92.875 33.177 71.025 1.00 30.70 282 ALA F N 1
ATOM 14932 C CA . ALA F 1 284 ? 91.736 32.467 70.462 1.00 30.08 282 ALA F CA 1
ATOM 14933 C C . ALA F 1 284 ? 92.114 31.501 69.331 1.00 30.70 282 ALA F C 1
ATOM 14934 O O . ALA F 1 284 ? 92.990 31.787 68.520 1.00 30.25 282 ALA F O 1
ATOM 14936 N N . PHE F 1 285 ? 91.444 30.347 69.308 1.00 31.56 283 PHE F N 1
ATOM 14937 C CA . PHE F 1 285 ? 91.515 29.407 68.194 1.00 30.39 283 PHE F CA 1
ATOM 14938 C C . PHE F 1 285 ? 90.312 29.680 67.290 1.00 28.98 283 PHE F C 1
ATOM 14939 O O . PHE F 1 285 ? 89.254 30.090 67.763 1.00 27.85 283 PHE F O 1
ATOM 14947 N N . GLU F 1 286 ? 90.489 29.438 65.998 1.00 28.22 284 GLU F N 1
ATOM 14948 C CA . GLU F 1 286 ? 89.422 29.548 65.007 1.00 28.10 284 GLU F CA 1
ATOM 14949 C C . GLU F 1 286 ? 89.058 28.215 64.373 1.00 28.27 284 GLU F C 1
ATOM 14950 O O . GLU F 1 286 ? 89.922 27.472 63.908 1.00 27.01 284 GLU F O 1
ATOM 14956 N N . LEU F 1 287 ? 87.759 27.951 64.333 1.00 29.14 285 LEU F N 1
ATOM 14957 C CA . LEU F 1 287 ? 87.190 26.814 63.624 1.00 30.13 285 LEU F CA 1
ATOM 14958 C C . LEU F 1 287 ? 86.341 27.380 62.483 1.00 29.62 285 LEU F C 1
ATOM 14959 O O . LEU F 1 287 ? 86.156 28.597 62.409 1.00 31.30 285 LEU F O 1
ATOM 14964 N N . PRO F 1 288 ? 85.856 26.523 61.568 1.00 29.37 286 PRO F N 1
ATOM 14965 C CA . PRO F 1 288 ? 84.932 27.005 60.539 1.00 29.65 286 PRO F CA 1
ATOM 14966 C C . PRO F 1 288 ? 83.724 27.812 61.058 1.00 29.54 286 PRO F C 1
ATOM 14967 O O . PRO F 1 288 ? 83.520 28.932 60.594 1.00 28.69 286 PRO F O 1
ATOM 14971 N N . ASP F 1 289 ? 82.984 27.266 62.032 1.00 29.87 287 ASP F N 1
ATOM 14972 C CA . ASP F 1 289 ? 81.739 27.880 62.553 1.00 30.57 287 ASP F CA 1
ATOM 14973 C C . ASP F 1 289 ? 81.810 28.649 63.899 1.00 29.68 287 ASP F C 1
ATOM 14974 O O . ASP F 1 289 ? 80.823 29.275 64.312 1.00 29.68 287 ASP F O 1
ATOM 14979 N N . MET F 1 290 ? 82.981 28.651 64.533 1.00 28.49 288 MET F N 1
ATOM 14980 C CA . MET F 1 290 ? 83.116 28.851 65.983 1.00 26.82 288 MET F CA 1
ATOM 14981 C C . MET F 1 290 ? 84.341 29.699 66.355 1.00 26.04 288 MET F C 1
ATOM 14982 O O . MET F 1 290 ? 85.139 30.064 65.501 1.00 27.79 288 MET F O 1
ATOM 14987 N N . PHE F 1 291 ? 84.487 30.008 67.635 1.00 24.46 289 PHE F N 1
ATOM 14988 C CA . PHE F 1 291 ? 85.793 30.352 68.205 1.00 23.74 289 PHE F CA 1
ATOM 14989 C C . PHE F 1 291 ? 85.922 29.545 69.490 1.00 22.72 289 PHE F C 1
ATOM 14990 O O . PHE F 1 291 ? 84.919 29.306 70.142 1.00 23.07 289 PHE F O 1
ATOM 14998 N N . ILE F 1 292 ? 87.124 29.081 69.824 1.00 22.19 290 ILE F N 1
ATOM 14999 C CA . ILE F 1 292 ? 87.391 28.510 71.151 1.00 22.29 290 ILE F CA 1
ATOM 15000 C C . ILE F 1 292 ? 88.543 29.273 71.830 1.00 24.22 290 ILE F C 1
ATOM 15001 O O . ILE F 1 292 ? 89.705 29.251 71.376 1.00 23.24 290 ILE F O 1
ATOM 15006 N N . ILE F 1 293 ? 88.195 29.941 72.922 1.00 25.80 291 ILE F N 1
ATOM 15007 C CA . ILE F 1 293 ? 89.146 30.630 73.753 1.00 27.41 291 ILE F CA 1
ATOM 15008 C C . ILE F 1 293 ? 89.504 29.657 74.858 1.00 30.57 291 ILE F C 1
ATOM 15009 O O . ILE F 1 293 ? 88.623 29.258 75.608 1.00 30.31 291 ILE F O 1
ATOM 15014 N N . PRO F 1 294 ? 90.783 29.253 74.959 1.00 35.65 292 PRO F N 1
ATOM 15015 C CA . PRO F 1 294 ? 91.196 28.348 76.032 1.00 39.81 292 PRO F CA 1
ATOM 15016 C C . PRO F 1 294 ? 91.489 29.101 77.327 1.00 44.71 292 PRO F C 1
ATOM 15017 O O . PRO F 1 294 ? 91.368 30.343 77.379 1.00 45.18 292 PRO F O 1
ATOM 15021 N N . SER F 1 295 ? 91.871 28.358 78.363 1.00 49.81 293 SER F N 1
ATOM 15022 C CA . SER F 1 295 ? 92.232 28.971 79.645 1.00 56.40 293 SER F CA 1
ATOM 15023 C C . SER F 1 295 ? 93.719 29.386 79.656 1.00 59.83 293 SER F C 1
ATOM 15024 O O . SER F 1 295 ? 94.530 28.839 78.894 1.00 59.72 293 SER F O 1
ATOM 15027 N N . PRO F 1 296 ? 94.073 30.378 80.499 1.00 60.44 294 PRO F N 1
ATOM 15028 C CA . PRO F 1 296 ? 95.494 30.615 80.806 1.00 57.41 294 PRO F CA 1
ATOM 15029 C C . PRO F 1 296 ? 96.132 29.474 81.632 1.00 52.48 294 PRO F C 1
ATOM 15030 O O . PRO F 1 296 ? 96.461 28.408 81.094 1.00 44.45 294 PRO F O 1
ATOM 15034 N N . THR F 1 301 ? 96.129 22.352 74.252 1.00 38.89 299 THR F N 1
ATOM 15035 C CA . THR F 1 301 ? 94.961 21.515 73.951 1.00 40.80 299 THR F CA 1
ATOM 15036 C C . THR F 1 301 ? 94.532 21.651 72.509 1.00 42.14 299 THR F C 1
ATOM 15037 O O . THR F 1 301 ? 94.298 22.760 72.030 1.00 41.34 299 THR F O 1
ATOM 15041 N N . GLN F 1 302 ? 94.330 20.504 71.865 1.00 44.19 300 GLN F N 1
ATOM 15042 C CA . GLN F 1 302 ? 94.118 20.414 70.422 1.00 43.79 300 GLN F CA 1
ATOM 15043 C C . GLN F 1 302 ? 92.640 20.241 70.023 1.00 44.80 300 GLN F C 1
ATOM 15044 O O . GLN F 1 302 ? 91.920 19.479 70.669 1.00 44.17 300 GLN F O 1
ATOM 15050 N N . TYR F 1 303 ? 92.207 20.952 68.969 1.00 46.58 301 TYR F N 1
ATOM 15051 C CA . TYR F 1 303 ? 90.849 20.830 68.398 1.00 49.00 301 TYR F CA 1
ATOM 15052 C C . TYR F 1 303 ? 90.884 20.596 66.884 1.00 54.45 301 TYR F C 1
ATOM 15053 O O . TYR F 1 303 ? 91.603 21.298 66.172 1.00 54.46 301 TYR F O 1
ATOM 15062 N N . GLU F 1 304 ? 90.067 19.640 66.417 1.00 63.48 302 GLU F N 1
ATOM 15063 C CA . GLU F 1 304 ? 90.058 19.141 65.024 1.00 68.40 302 GLU F CA 1
ATOM 15064 C C . GLU F 1 304 ? 90.078 20.277 64.020 1.00 67.34 302 GLU F C 1
ATOM 15065 O O . GLU F 1 304 ? 89.080 20.996 63.849 1.00 62.42 302 GLU F O 1
ATOM 15071 N N . ASN F 1 305 ? 91.242 20.431 63.389 1.00 69.89 303 ASN F N 1
ATOM 15072 C CA . ASN F 1 305 ? 91.496 21.434 62.344 1.00 68.15 303 ASN F CA 1
ATOM 15073 C C . ASN F 1 305 ? 90.969 22.854 62.652 1.00 60.10 303 ASN F C 1
ATOM 15074 O O . ASN F 1 305 ? 89.906 23.278 62.185 1.00 55.90 303 ASN F O 1
ATOM 15079 N N . ALA F 1 306 ? 91.751 23.541 63.483 1.00 53.03 304 ALA F N 1
ATOM 15080 C CA . ALA F 1 306 ? 91.487 24.893 63.924 1.00 48.69 304 ALA F CA 1
ATOM 15081 C C . ALA F 1 306 ? 92.756 25.700 63.666 1.00 47.30 304 ALA F C 1
ATOM 15082 O O . ALA F 1 306 ? 93.817 25.325 64.130 1.00 49.56 304 ALA F O 1
ATOM 15084 N N . LYS F 1 307 ? 92.658 26.788 62.915 1.00 43.83 305 LYS F N 1
ATOM 15085 C CA . LYS F 1 307 ? 93.770 27.716 62.774 1.00 41.99 305 LYS F CA 1
ATOM 15086 C C . LYS F 1 307 ? 93.773 28.563 64.054 1.00 40.56 305 LYS F C 1
ATOM 15087 O O . LYS F 1 307 ? 92.858 28.455 64.856 1.00 40.95 305 LYS F O 1
ATOM 15093 N N . ARG F 1 308 ? 94.815 29.364 64.268 1.00 39.36 306 ARG F N 1
ATOM 15094 C CA . ARG F 1 308 ? 94.788 30.442 65.279 1.00 37.41 306 ARG F CA 1
ATOM 15095 C C . ARG F 1 308 ? 94.066 31.652 64.721 1.00 36.67 306 ARG F C 1
ATOM 15096 O O . ARG F 1 308 ? 94.199 31.972 63.543 1.00 34.78 306 ARG F O 1
ATOM 15104 N N . ALA F 1 309 ? 93.349 32.360 65.581 1.00 38.33 307 ALA F N 1
ATOM 15105 C CA . ALA F 1 309 ? 92.502 33.467 65.137 1.00 39.54 307 ALA F CA 1
ATOM 15106 C C . ALA F 1 309 ? 93.286 34.635 64.532 1.00 39.96 307 ALA F C 1
ATOM 15107 O O . ALA F 1 309 ? 94.504 34.698 64.626 1.00 39.54 307 ALA F O 1
ATOM 15109 N N . LYS F 1 310 ? 92.568 35.533 63.874 1.00 42.05 308 LYS F N 1
ATOM 15110 C CA . LYS F 1 310 ? 93.084 36.863 63.620 1.00 45.22 308 LYS F CA 1
ATOM 15111 C C . LYS F 1 310 ? 92.849 37.691 64.878 1.00 43.14 308 LYS F C 1
ATOM 15112 O O . LYS F 1 310 ? 91.712 37.903 65.272 1.00 43.83 308 LYS F O 1
ATOM 15118 N N . ALA F 1 311 ? 93.922 38.161 65.499 1.00 42.73 309 ALA F N 1
ATOM 15119 C CA . ALA F 1 311 ? 93.823 39.088 66.631 1.00 44.09 309 ALA F CA 1
ATOM 15120 C C . ALA F 1 311 ? 93.221 40.416 66.173 1.00 43.66 309 ALA F C 1
ATOM 15121 O O . ALA F 1 311 ? 93.305 40.755 64.982 1.00 45.34 309 ALA F O 1
ATOM 15123 N N . GLY F 1 312 ? 92.625 41.148 67.120 1.00 40.85 310 GLY F N 1
ATOM 15124 C CA . GLY F 1 312 ? 91.935 42.409 66.842 1.00 40.80 310 GLY F CA 1
ATOM 15125 C C . GLY F 1 312 ? 90.602 42.473 67.565 1.00 42.39 310 GLY F C 1
ATOM 15126 O O . GLY F 1 312 ? 90.418 41.802 68.584 1.00 42.36 310 GLY F O 1
ATOM 15127 N N . PHE F 1 313 ? 89.686 43.293 67.044 1.00 42.88 311 PHE F N 1
ATOM 15128 C CA . PHE F 1 313 ? 88.363 43.505 67.646 1.00 44.26 311 PHE F CA 1
ATOM 15129 C C . PHE F 1 313 ? 87.292 42.691 66.934 1.00 42.99 311 PHE F C 1
ATOM 15130 O O . PHE F 1 313 ? 87.404 42.403 65.738 1.00 43.06 311 PHE F O 1
ATOM 15138 N N . TYR F 1 314 ? 86.241 42.344 67.677 1.00 39.93 312 TYR F N 1
ATOM 15139 C CA . TYR F 1 314 ? 85.138 41.540 67.157 1.00 36.76 312 TYR F CA 1
ATOM 15140 C C . TYR F 1 314 ? 83.769 42.200 67.424 1.00 35.19 312 TYR F C 1
ATOM 15141 O O . TYR F 1 314 ? 82.872 41.602 68.004 1.00 31.65 312 TYR F O 1
ATOM 15150 N N . ARG F 1 315 ? 83.629 43.444 66.961 1.00 38.16 313 ARG F N 1
ATOM 15151 C CA . ARG F 1 315 ? 82.446 44.295 67.219 1.00 41.74 313 ARG F CA 1
ATOM 15152 C C . ARG F 1 315 ? 81.380 44.123 66.132 1.00 41.09 313 ARG F C 1
ATOM 15153 O O . ARG F 1 315 ? 81.729 44.019 64.960 1.00 40.97 313 ARG F O 1
ATOM 15161 N N . SER F 1 316 ? 80.094 44.136 66.498 1.00 40.86 314 SER F N 1
ATOM 15162 C CA . SER F 1 316 ? 79.001 44.122 65.495 1.00 41.40 314 SER F CA 1
ATOM 15163 C C . SER F 1 316 ? 78.980 45.382 64.600 1.00 41.91 314 SER F C 1
ATOM 15164 O O . SER F 1 316 ? 78.504 45.331 63.459 1.00 39.36 314 SER F O 1
ATOM 15167 N N . ASP F 1 317 ? 79.479 46.502 65.141 1.00 44.78 315 ASP F N 1
ATOM 15168 C CA . ASP F 1 317 ? 79.978 47.663 64.356 1.00 45.48 315 ASP F CA 1
ATOM 15169 C C . ASP F 1 317 ? 80.629 47.229 63.021 1.00 45.01 315 ASP F C 1
ATOM 15170 O O . ASP F 1 317 ? 81.001 48.057 62.188 1.00 41.29 315 ASP F O 1
ATOM 15175 N N . ASN F 1 320 ? 80.072 43.581 59.095 1.00 28.92 318 ASN F N 1
ATOM 15176 C CA . ASN F 1 320 ? 79.054 44.494 58.582 1.00 33.44 318 ASN F CA 1
ATOM 15177 C C . ASN F 1 320 ? 77.700 43.776 58.276 1.00 34.12 318 ASN F C 1
ATOM 15178 O O . ASN F 1 320 ? 77.677 42.691 57.684 1.00 33.28 318 ASN F O 1
ATOM 15183 N N . ALA F 1 321 ? 76.581 44.410 58.667 1.00 36.17 319 ALA F N 1
ATOM 15184 C CA . ALA F 1 321 ? 75.245 43.747 58.830 1.00 33.93 319 ALA F CA 1
ATOM 15185 C C . ALA F 1 321 ? 74.723 42.975 57.614 1.00 34.32 319 ALA F C 1
ATOM 15186 O O . ALA F 1 321 ? 75.038 43.318 56.471 1.00 34.26 319 ALA F O 1
ATOM 15188 N N . ILE F 1 322 ? 73.911 41.945 57.879 1.00 33.74 320 ILE F N 1
ATOM 15189 C CA . ILE F 1 322 ? 73.260 41.162 56.816 1.00 32.17 320 ILE F CA 1
ATOM 15190 C C . ILE F 1 322 ? 72.157 42.004 56.144 1.00 33.12 320 ILE F C 1
ATOM 15191 O O . ILE F 1 322 ? 71.677 42.998 56.709 1.00 30.23 320 ILE F O 1
ATOM 15196 N N . SER F 1 323 ? 71.790 41.608 54.927 1.00 34.32 321 SER F N 1
ATOM 15197 C CA . SER F 1 323 ? 70.867 42.382 54.100 1.00 35.84 321 SER F CA 1
ATOM 15198 C C . SER F 1 323 ? 69.423 42.277 54.624 1.00 39.92 321 SER F C 1
ATOM 15199 O O . SER F 1 323 ? 69.120 41.489 55.539 1.00 41.43 321 SER F O 1
ATOM 15202 N N . LYS F 1 324 ? 68.544 43.082 54.031 1.00 41.26 322 LYS F N 1
ATOM 15203 C CA . LYS F 1 324 ? 67.146 43.156 54.438 1.00 41.36 322 LYS F CA 1
ATOM 15204 C C . LYS F 1 324 ? 66.329 41.947 53.948 1.00 41.53 322 LYS F C 1
ATOM 15205 O O . LYS F 1 324 ? 65.406 41.515 54.639 1.00 39.23 322 LYS F O 1
ATOM 15211 N N . GLU F 1 325 ? 66.649 41.441 52.750 1.00 42.18 323 GLU F N 1
ATOM 15212 C CA . GLU F 1 325 ? 65.992 40.256 52.184 1.00 44.13 323 GLU F CA 1
ATOM 15213 C C . GLU F 1 325 ? 66.560 38.989 52.837 1.00 41.42 323 GLU F C 1
ATOM 15214 O O . GLU F 1 325 ? 65.840 37.990 52.963 1.00 39.52 323 GLU F O 1
ATOM 15220 N N . GLU F 1 326 ? 67.843 39.020 53.226 1.00 38.24 324 GLU F N 1
ATOM 15221 C CA . GLU F 1 326 ? 68.423 37.953 54.070 1.00 38.77 324 GLU F CA 1
ATOM 15222 C C . GLU F 1 326 ? 67.708 37.839 55.408 1.00 36.71 324 GLU F C 1
ATOM 15223 O O . GLU F 1 326 ? 67.385 36.733 55.858 1.00 36.94 324 GLU F O 1
ATOM 15229 N N . LEU F 1 327 ? 67.527 38.992 56.057 1.00 33.24 325 LEU F N 1
ATOM 15230 C CA . LEU F 1 327 ? 66.901 39.054 57.365 1.00 31.94 325 LEU F CA 1
ATOM 15231 C C . LEU F 1 327 ? 65.455 38.598 57.272 1.00 33.40 325 LEU F C 1
ATOM 15232 O O . LEU F 1 327 ? 64.998 37.881 58.160 1.00 35.13 325 LEU F O 1
ATOM 15237 N N . ARG F 1 328 ? 64.768 39.014 56.197 1.00 34.84 326 ARG F N 1
ATOM 15238 C CA . ARG F 1 328 ? 63.397 38.570 55.835 1.00 34.73 326 ARG F CA 1
ATOM 15239 C C . ARG F 1 328 ? 63.302 37.057 55.826 1.00 32.92 326 ARG F C 1
ATOM 15240 O O . ARG F 1 328 ? 62.424 36.451 56.472 1.00 30.88 326 ARG F O 1
ATOM 15248 N N . ASN F 1 329 ? 64.229 36.455 55.098 1.00 33.38 327 ASN F N 1
ATOM 15249 C CA . ASN F 1 329 ? 64.282 35.005 54.986 1.00 34.77 327 ASN F CA 1
ATOM 15250 C C . ASN F 1 329 ? 64.565 34.359 56.321 1.00 34.35 327 ASN F C 1
ATOM 15251 O O . ASN F 1 329 ? 63.815 33.472 56.766 1.00 32.96 327 ASN F O 1
ATOM 15256 N N . LEU F 1 330 ? 65.633 34.839 56.957 1.00 33.71 328 LEU F N 1
ATOM 15257 C CA . LEU F 1 330 ? 66.031 34.351 58.251 1.00 32.90 328 LEU F CA 1
ATOM 15258 C C . LEU F 1 330 ? 64.821 34.313 59.195 1.00 33.25 328 LEU F C 1
ATOM 15259 O O . LEU F 1 330 ? 64.562 33.265 59.796 1.00 33.71 328 LEU F O 1
ATOM 15264 N N . ILE F 1 331 ? 64.057 35.414 59.275 1.00 33.12 329 ILE F N 1
ATOM 15265 C CA . ILE F 1 331 ? 62.824 35.460 60.102 1.00 33.10 329 ILE F CA 1
ATOM 15266 C C . ILE F 1 331 ? 61.795 34.444 59.597 1.00 32.67 329 ILE F C 1
ATOM 15267 O O . ILE F 1 331 ? 61.323 33.620 60.372 1.00 32.53 329 ILE F O 1
ATOM 15272 N N . LEU F 1 332 ? 61.467 34.498 58.308 1.00 32.94 330 LEU F N 1
ATOM 15273 C CA . LEU F 1 332 ? 60.340 33.708 57.767 1.00 33.79 330 LEU F CA 1
ATOM 15274 C C . LEU F 1 332 ? 60.573 32.211 57.821 1.00 32.97 330 LEU F C 1
ATOM 15275 O O . LEU F 1 332 ? 59.671 31.488 58.223 1.00 33.09 330 LEU F O 1
ATOM 15280 N N . ASN F 1 333 ? 61.769 31.768 57.401 1.00 32.36 331 ASN F N 1
ATOM 15281 C CA . ASN F 1 333 ? 62.174 30.348 57.438 1.00 31.16 331 ASN F CA 1
ATOM 15282 C C . ASN F 1 333 ? 62.304 29.759 58.832 1.00 32.98 331 ASN F C 1
ATOM 15283 O O . ASN F 1 333 ? 62.278 28.553 58.987 1.00 31.00 331 ASN F O 1
ATOM 15288 N N . GLN F 1 334 ? 62.446 30.607 59.842 1.00 37.13 332 GLN F N 1
ATOM 15289 C CA . GLN F 1 334 ? 62.493 30.158 61.227 1.00 40.43 332 GLN F CA 1
ATOM 15290 C C . GLN F 1 334 ? 61.132 29.865 61.877 1.00 41.49 332 GLN F C 1
ATOM 15291 O O . GLN F 1 334 ? 61.113 29.373 63.003 1.00 43.81 332 GLN F O 1
ATOM 15297 N N . GLN F 1 335 ? 60.012 30.181 61.217 1.00 42.22 333 GLN F N 1
ATOM 15298 C CA . GLN F 1 335 ? 58.685 30.130 61.860 1.00 44.90 333 GLN F CA 1
ATOM 15299 C C . GLN F 1 335 ? 58.632 31.056 63.115 1.00 44.63 333 GLN F C 1
ATOM 15300 O O . GLN F 1 335 ? 57.916 30.768 64.079 1.00 44.57 333 GLN F O 1
ATOM 15306 N N . LEU F 1 336 ? 59.383 32.159 63.096 1.00 44.21 334 LEU F N 1
ATOM 15307 C CA . LEU F 1 336 ? 59.385 33.131 64.205 1.00 44.53 334 LEU F CA 1
ATOM 15308 C C . LEU F 1 336 ? 58.097 33.945 64.393 1.00 43.69 334 LEU F C 1
ATOM 15309 O O . LEU F 1 336 ? 57.947 34.583 65.433 1.00 43.67 334 LEU F O 1
ATOM 15314 N N . LEU F 1 337 ? 57.201 33.953 63.404 1.00 42.22 335 LEU F N 1
ATOM 15315 C CA . LEU F 1 337 ? 55.898 34.601 63.551 1.00 40.62 335 LEU F CA 1
ATOM 15316 C C . LEU F 1 337 ? 54.806 33.558 63.825 1.00 38.74 335 LEU F C 1
ATOM 15317 O O . LEU F 1 337 ? 54.127 33.607 64.858 1.00 37.14 335 LEU F O 1
#

Secondary structure (DSSP, 8-state):
-TTTT-EEEEETTTSHHHHHHHHHHHHT--SEEEEEES-HHHHHHHHHHTS---EEEEE--TT-HHHHHHHTTT-SEEEE------HHHHHHSHHHHHIIIIIHHHHHHHHHHHTT-SEEEEEEEGGGSS-SSHHHHHHHHHHHHHHHHHHHTTT---EEEEEEE-EETT-TT-HHHHHHHHHHHHSEEEES-TT-EEEEE-HHHHHHHHHHHHHH--SS-EEEE---EEEHHHHHHHHHHHHH----EEEE--PPTT--SS-BSS-HHHHTT-EE-SSEEEE--------TT-EE--SS--B----PPPHHHHHHHHHHTT--/-TTTT-EEEEETTTSHHHHHHHHHHHHT--SEEEEEES-HHHHHHHHHHTTTSTTSEEEEE--TT-HHHHHHHHTT-SEEEE------TTHHHHSHHHHIIIIIIHHHHHHHHHHHTT-SEEEEEEEGGGSS-SSHHHHHHHHHHHHHHHHHHS-TT---EEEEEEE-EETT-TT-HHHHHHHHHHHHSEEEES-TT-EEEEE-HHHHHHHHHHHHHH--SS-EEEE---EEEHHHHHHHHHHHHH----EEEE--PPTT--SS-BSS-HHHHTT-EE-SSEEEE-----EEPPPS--B---PPPHHHHHHHHHT-/-TTTT-EEEEETTTSHHHHHHHHHHHHT--SEEEEEES-HHHHHHHHHHTTTTTTSEEEEE--TT-HHHHHHHSTT-SEEEE------HHHHHHSHHHHIIIIIIHHHHHHHHHHHTT-SEEEEEEEGGGSS-SSHHHHHHHHHHHHHHHHHHH-TT---EEEEEEE-EETT-TT-HHHHHHHHHHHHSEEEES-TT-EEEEE-HHHHHHHHHHHHHH--SS-EEEE---EEEHHHHHHHHHHHHHHHHT----EEEE----TT--SS-BSS-TGGGGTPEE-SSEEEE--S---PBPP-S--BSSSSPBPPHHHHHHHHHHTT---/-TTTT-EEEEETTTSHHHHHHHHHHHTT--SEEEEEES-HHHHHHHHHHTTTTGGGEEEEE--TT-HHHHHHHTTT-SEEEE------HHHHHHSHHHHIIIIIIHHHHHHHHHHHTT-SEEEEEEEGGGSS-SSHHHHHHHHHHHHHHHHHHH-TT---EEEEEEE-EETT-TT-HHHHHHHHHHHTSEEEES-TT-EEEEE-HHHHHHHHHHHHHH--SS-EEEE---EEEHHHHHHHHHHHHHHHH----EEEE--PPTT--SS-BSS-HHHHTT-EEETTEEEE-----PBPP-S--BSTTS----HHHHHHHHHTS---/-TTTT-EEEEETTTSHHHHHHHHHHHTT--SEEEEEES-HHHHHHHHHHTTTTGGGEEEEE--TT-HHHHHHHTTT-SEEEE------TTHHHHSHHHHHIIIIIHHHHHHHHHHHTT-SEEEEEEEGGGSS-SSHHHHHHHHHHHHHHHHHHS-TT---EEEEEEE-EETT-TT-HHHHHHHHHHHHSEEEES-TT-EEEEE-HHHHHHHHHHHHHH--SS-EEEE---EEEHHHHHHHHHHHHT----EEEE----TT--SS-BSS-HHHHTT-EE-SSEEEE-----PBPPPS--BSSSS-PPPHHHHHHHHHHHT---/--TTTT-EEEEETTTSHHHHHHHHHHHHT--SEEEEEES-HHHHHHHHHHSTT---EEEEE--TT-HHHHHHHTTT-SEEEE------HHHHHHSHHHHIIIIIIHHHHHHHHHHHHT-SEEEEEEEGGGSS-SSHHHHHHHHHHHHHHHHHHHTTT---EEEEEEE-EETT-TT-HHHHHHHHHHHHSEEEES-TT-EEEEE-HHHHHHHHHHHHHH--SS-EEEE---EEEHHHHHHHHHHHHH----EEEE--PPTT--SS-BSS-HHHHHH-EE-SSEEEE------TT-EEPPPS--B---PPPHHHHHHHHHHTT--

Nearest PDB structures (foldseek):
  6bwc-assembly1_F  TM=1.003E+00  e=9.102E-72  Bacillus thuringiensis HD-771
  6bwc-assembly1_A  TM=9.984E-01  e=6.233E-67  Bacillus thuringiensis HD-771
  6bwc-assembly1_E  TM=9.850E-01  e=2.370E-63  Bacillus thuringiensis HD-771
  6bwc-assembly1_B  TM=9.921E-01  e=7.626E-63  Bacillus thuringiensis HD-771
  6bwc-assembly1_C  TM=9.821E-01  e=1.500E-62  Bacillus thuringiensis HD-771

CATH classification: 3.40.50.720 (+1 more: 3.90.25.30)

Sequence (1936 aa):
MFFKDKNVLIIGGTGTIGKSILSNVLQEKPKVVRVFSRSEYNQFLLQEEFRDKNIRYLIGDIRNYDRVFSAMENIDYVFHVAAMKHVSFCEYNPFEAVLTNIFGTQNVIKAAIAQKVKKVVFTSSNAAISPTNNYGATKLTAERLITSAEYSKGSSETTFTSVRFGNVMGSRGSVIPLFENQIKENQKITVTDLSMSRFMMTLNQATMLTIEAMKIAKGGETFILKMPVISLNDLSEVMIEEVTKENIKIEEIGLKPGEKMYEELMTHDESLQAFELPDMFIIPSPLGTQYENAKRAKAGFYRSDQNAISKEELRNLILNQQLLMFFKDKNVLIIGGTGTIGKSILSNVLQEKPKVVRVFSRSEYNQFLLQEEFRDKNRNIRYLIGDIRNYDRVFSAMENIDYVFHVAAMKHVSFCEYNPFEAVLTNIFGTQNVIKAAIAQKVKKVVFTSSNAAISPTNNYGATKLTAERLITSAEYSKGSSETTFTSVRFGNVMGSRGSVIPLFENQIKENQKITVTDLSMSRFMMTLNQATMLTIEAMKIAKGGETFILKMPVISLNDLSEVMIEEVTKENIKIEEIGLKPGEKMYEELMTHDESLQAFELPDMFIIPSPLAKRAKAGFYRSDNAISKEELRNLILNQMFFKDKNVLIIGGTGTIGKSILSNVLQEKPKVVRVFSRSEYNQFLLQEEFRDKNRNIRYLIGDIRNYDRVFSAMENIDYVFHVAAMKHVSFCEYNPFEAVLTNIFGTQNVIKAAIAQKVKKVVFTSSNAAISPTNNYGATKLTAERLITSAEYSKGSSETTFTSVRFGNVMGSRGSVIPLFENQIKENQKITVTDLSMSRFMMTLNQATMLTIEAMKIAKGGETFILKMPVISLNDLSEVMIEEVTKLYGLENIKIEEIGLKPGEKMYEELMTHDESLQAFELPDMFIIPSPLKAKRAKAGFYRSDNQNAISKEELRNLILNQQLLTMFFKDKNVLIIGGTGTIGKSILSNVLQEKPKVVRVFSRSEYNQFLLQEEFRDKNRNIRYLIGDIRNYDRVFSAMENIDYVFHVAAMKHVSFCEYNPFEAVLTNIFGTQNVIKAAIAQKVKKVVFTSSNAAISPTNNYGATKLTAERLITSAEYSKGSSETTFTSVRFGNVMGSRGSVIPLFENQIKENQKITVTDLSMSRFMMTLNQATMLTIEAMKIAKGGETFILKMPVISLNDLSEVMIEEVTKLYGENIKIEEIGLKPGEKMYEELMTHDESLQAFELPDMFIIPSPLAKRAKAGFYRSDNQNAISKEELRNLILNQQLLMFFKDKNVLIIGGTGTIGKSILSNVLQEKPKVVRVFSRSEYNQFLLQEEFRDKNRNIRYLIGDIRNYDRVFSAMENIDYVFHVAAMKHVSFCEYNPFEAVLTNIFGTQNVIKAAIAQKVKKVVFTSSNAAISPTNNYGATKLTAERLITSAEYSKGSSETTFTSVRFGNVMGSRGSVIPLFENQIKENQKITVTDLSMSRFMMTLNQATMLTIEAMKIAKGGETFILKMPVISLNDLSEVMIEEVTKENIKIEEIGLKPGEKMYEELMTHDESLQAFELPDMFIIPSPLAKRAKAGFYRSDNQNAISKEELRNLILNQQLLTHMFFKDKNVLIIGGTGTIGKSILSNVLQEKPKVVRVFSRSEYNQFLLQEEFRDKRNIRYLIGDIRNYDRVFSAMENIDYVFHVAAMKHVSFCEYNPFEAVLTNIFGTQNVIKAAIAQKVKKVVFTSSNAAISPTNNYGATKLTAERLITSAEYSKGSSETTFTSVRFGNVMGSRGSVIPLFENQIKENQKITVTDLSMSRFMMTLNQATMLTIEAMKIAKGGETFILKMPVISLNDLSEVMIEEVTKENIKIEEIGLKPGEKMYEELMTHDESLQAFELPDMFIIPSPTQYENAKRAKAGFYRSDNAISKEELRNLILNQQLL

B-factor: mean 26.51, std 12.24, range [2.0, 92.8]

Radius of gyration: 36.74 Å; Cα contacts (8 Å, |Δi|>4): 4214; chains: 6; bounding box: 100×84×110 Å

Solvent-accessible surface area: 75879 Å² total; per-residue (Å²): 178,56,0,126,74,83,20,0,0,0,0,12,0,25,14,28,23,0,75,19,0,0,42,31,0,27,145,40,167,4,128,19,0,30,0,3,13,67,17,15,56,39,0,17,88,6,60,40,98,30,80,137,148,79,18,113,38,27,0,2,13,7,41,45,46,64,49,0,60,52,0,0,23,77,5,20,13,0,0,1,27,25,33,7,89,26,38,25,7,0,8,84,4,8,41,4,0,4,26,12,2,0,79,0,1,40,3,0,7,66,0,0,62,47,41,176,1,100,46,0,0,2,16,4,18,3,10,0,2,25,2,18,6,0,20,0,0,0,10,4,0,0,6,42,3,3,32,15,10,25,102,69,46,49,69,24,147,1,13,0,0,3,0,2,11,9,60,12,7,24,7,95,10,32,40,1,49,26,2,24,83,10,10,125,119,53,92,68,0,19,1,18,38,54,92,8,15,40,12,10,2,27,66,74,62,0,0,103,2,0,15,64,0,0,47,84,2,135,15,7,4,13,2,0,22,70,20,43,15,3,24,25,63,26,4,6,67,0,0,29,88,21,11,65,185,90,106,26,146,100,80,126,89,23,68,58,26,17,29,10,50,39,19,9,7,1,15,72,48,32,3,76,84,0,37,25,22,101,84,12,11,1,9,29,33,108,124,122,65,165,18,148,110,42,139,141,12,118,63,16,113,39,71,1,85,134,116,39,23,51,94,131,92,0,77,82,40,1,73,100,56,179,36,90,180,50,0,128,93,63,14,0,0,0,1,14,0,19,11,30,24,1,73,17,0,0,45,45,0,31,146,36,153,7,137,15,0,30,0,2,13,75,19,18,59,33,0,22,84,5,55,37,108,25,86,125,109,42,214,37,5,112,32,27,1,1,13,10,46,47,46,65,48,1,56,55,0,0,31,73,4,18,13,0,0,2,21,23,38,9,78,25,35,14,8,0,20,92,4,10,39,7,0,3,24,20,4,0,68,0,1,41,8,0,8,68,0,0,58,47,37,171,1,98,30,0,0,2,10,3,17,4,7,2,5,19,1,21,3,0,20,0,0,0,9,6,0,0,7,28,2,2,13,13,11,28,97,77,46,54,69,23,153,1,13,0,0,2,0,3,12,6,60,11,32,39,9,74,13,29,48,22,51,24,2,76,84,2,8,137,133,61,88,111,0,27,1,27,46,36,91,11,18,35,15,12,0,19,69,97,54,0,0,88,3,0,5,70,0,0,48,102,4,181,18,4,18,14,5,0,15,67,17,39,18,2,27,24,57,26,0,1,55,0,7,18,54,32,25,62,195,143,86,22,147,85,77,126,80,28,64,74,42,19,33,14,65,50,15,9,6,1,16,64,40,30,1,96,116,2,62,29,75,119,97,33,6,34,8,39,38,62,53,124,151,200,12,144,62,23,110,43,69,4,105,174,50,31,57,94,105,99,0,50,75,42,31,107,114,151,180,56,0,129,95,67,17,0,0,0,0,12,0,20,14,27,22,0,70,17,0,0,42,46,0,22,157,38,125,6,142,16,0,26,0,4,10,78,16,16,59,36,0,17,84,5,55,36,86,22,105,109,109,42,159,24,6,98,29,33,2,2,11,8,36,44,40,64,46,0,65,53,0,0,23,75,2,26,12,0,0,2,24,25,32,10,85,25,38,24,7,0,2,83,6,6,46,6,0,4,25,15,2,0,73,0,0,36,5,0,8,69,0,0,60,50,37,177,2,95,36,0,1,2,12,2,20,4,9,2,4,23,2,23,5,0,18,0,0,0,8,6,1,0,9,30,1,3,15,14,12,25,97,74,44,52,70,26,158,2,10,0,1,2,0,4,13,6,58,14,9,28,7,88,16,30,44,1,47,28,4,6,82,9,6,84,124,89,90,72,0,15,0,20,40,46,94,4,13,41,0,11,0,15,57,85,66,0,0,94,3,0,5,64,1,0,40,84,4,172,17,4,21,15,2,0,17,72,8,41,3,2,24,23,64,32,3,4,78,0,0,14,58,20,1,14,171,109,91,64,79,63,149,24,144,94,68,131,62,28,62,67,27,11,28,17,66,48,18,13,4,1,16,60,46,24,0,104,88,1,64,30,82,121,102,19,6,29,4,46,20,71,20,197,135,132,191,16,164,41,21,114,44,59,2,88,94,76,141,46,28,59,63,95,96,2,37,75,37,0,74,115,64,149,26,24,131,172,47,0,126,91,62,20,0,0,0,0,12,0,19,14,30,23,0,80,14,0,0,38,46,0,24,143,37,120,3,144,17,0,28,0,4,13,59,14,18,54,41,0,18,84,6,65,34,92,25,78,101,113,32,163,27,5,100,27,31,0,2,10,6,35,44,47,62,49,0,54,51,0,0,26,76,4,22,14,0,0,1,24,24,34,5,86,26,37,22,7,0,7,79,6,7,47,7,0,5,26,10,2,0,73,0,0,39,8,0,7,63,0,0,58,50,38,177,3,98,25,0,0,3,12,3,19,3,10,2,6,18,1,17,5,0,18,0,0,0,7,6,1,0,8,28,0,3,18,13,10,25,109,82,42,55,64,27,158,1,16,0,0,4,0,4,13,6,54,14,14,24,7,88,12,29,44,4,39,23,2,2,76,10,9,91,116,59,95,83,0,29,0,22,39,48,94,7,17,39,1,9,0,18,56,86,63,0,0,92,3,0,6,69,0,0,44,98,7,178,16,5,30,15,2,0,14,67,6,42,2,2,26,24,62,24,0,4,58,0,0,14,73,21,0,19,169,85,108,82,80,116,30,133,94,84,124,81,31,55,78,28,10,29,14,74,42,17,12,2,1,17,64,45,29,1,94,93,1,59,50,83,124,92,26,8,26,7,44,48,74,46,134,149,148,14,170,49,18,116,43,55,4,84,97,74,145,50,34,54,84,95,102,1,42,84,40,1,84,118,87,34,39,145,180,51,0,118,88,77,20,0,0,0,2,10,0,17,16,30,27,0,79,13,0,0,45,47,1,34,153,36,157,3,136,21,0,36,0,2,16,72,22,17,56,37,0,18,78,4,56,42,87,25,97,110,87,36,190,39,4,107,29,31,0,1,10,9,43,43,47,69,50,2,66,52,3,0,32,85,4,18,14,0,0,3,22,24,37,10,78,22,33,20,9,0,22,102,4,9,41,6,0,4,25,19,4,0,71,0,0,42,7,0,7,59,0,0,59,46,37,173,2,104,40,0,0,2,12,4,17,4,6,2,4,26,2,23,2,0,20,0,0,0,8,7,0,0,6,28,1,2,16,12,9,30,104,76,43,50,67,22,155,0,15,0,0,3,0,4,11,8,53,13,12,26,12,77,13,28,47,0,48,23,3,15,91,3,10,114,129,56,98,60,0,23,2,21,44,41,96,10,15,40,2,7,0,13,61,79,63,0,0,91,3,0,4,80,1,0,40,93,4,166,19,4,16,15,5,1,16,72,8,41,3,4,24,27,55,28,3,2,57,0,1,19,44,19,17,71,189,146,90,33,161,79,68,120,79,35,63,70,50,22,34,12,65,43,14,9,5,1,19,67,37,28,2,97,120,3,69,38,85,115,103,29,6,32,7,46,42,67,50,135,133,202,13,161,62,20,86,48,40,2,80,106,87,145,42,38,60,77,96,111,0,50,68,48,2,79,104,77,145,34,57,159,85,150,49,0,120,91,77,20,0,0,0,0,13,0,23,17,34,22,0,73,16,0,0,47,41,0,27,140,25,151,6,137,17,0,30,0,3,12,66,16,19,60,35,0,20,86,4,71,39,86,23,118,110,129,102,41,14,108,40,25,0,1,14,7,36,43,46,64,52,0,67,53,0,0,25,74,4,26,14,0,0,2,24,25,32,7,87,22,38,19,7,0,5,82,5,9,42,6,0,4,25,12,2,0,75,0,0,40,5,0,9,58,0,0,59,46,40,173,1,105,36,0,1,2,15,3,17,4,9,1,2,26,2,16,6,0,21,0,0,0,8,5,0,0,6,42,3,3,56,16,6,24,146,71,50,46,75,28,158,1,12,0,0,3,0,2,13,6,60,12,8,24,10,92,12,33,41,2,54,24,2,30,83,10,12,137,116,90,95,74,0,15,2,20,35,56,98,10,15,42,14,13,0,14,67,95,60,0,0,85,4,0,4,63,0,0,42,62,1,138,16,8,7,13,1,0,25,68,20,39,16,3,22,27,59,34,5,2,65,2,1,24,85,34,15,62,119,99,109,31,146,87,72,129,78,20,67,61,22,12,32,17,57,36,17,11,5,2,20,81,40,34,0,72,88,0,44,46,25,109,96,26,9,0,10,34,56,164,113,167,26,169,145,37,160,125,14,159,43,17,109,36,70,4,108,176,43,28,56,78,134,90,1,98,70,43,2,69,120,61,164,32,84

Foldseek 3Di:
DPQAQAFEEEEVLLFLLNVVLVVVSLVNHYQAYEYEEADVVSVVVVCVVCVPRRYHYHHDALLDLVSLLVSCARHAEYENDDADPDQLCCQVVVVNRCSRLPSSLVSNLVSCQVNLHQEYEAEAELCLEPFLGSNNVSRVNSLVSQLVSQVPCVPGNYAGHYEYFWAAALTPPDQLVVLLVCCVPPLEHEDADQLAKIFYDYSNVSSVSRVCCRVPPRHQKYKYFDGAMAGSNLVNVLSNVPSVCHRGYYDHPYHNPRDDRKGWRHYLVQLVQWKDAPGMIIRGHPPDDDDPNIDRGDRDTGISRVRHDHSVVVNCVCVVVVSD/DQQDQFEEEEAQLLFQLNVVLVVVSCVSPYQAYEYEEADPVSVVVVCVVCVPVPVRYHYYHDALLDQVSLLVSLARHAEYEAPDADADQQCCAVVVVVRCSGQPVSLVSNLVSCQVNLHQEYEAEAELCCAVHLGSNNVSRVNSLVVQLVSQLVSPPGNYAGEYEYFWAAPPTPPDQLVVLLVCCVPPLEREDADQAAKTFYDYSVVSSVRRVVCVVDPPHQKYKYWATAMAGSNLVNVLSNVVSVCDPRHYDHPHDRPRDDRKGFRHDLVQLQQWEDDDTIIMRHHPNHHRHHGDTRIRPPGDGSVVVNVVVVVD/DPQDAFEEEEAALLFLLNVVLVVVSCVSPYQAYEYEEQDPVSLVVVCVVCVPSPDSYYYDHDALLDLVSLQVSCARHAEYENPWADQDQQCCQVVVVVRCSGLPSSLVSNLVSCQVRLHQEYEYEAELCLAPFLGSNVVSRVNSLVVQLVSQVPVPPRNYAGEYEYFWAEALTPPDDLVQLLVCCVPVQEDEAADQQAKTFYDYSVRSSVRRVVCRVDPPHQKYKYWDTAMGGSNLVSQLSLVVSCVVVPHNPGYYHHPHDRRRDDRKGFRHDLVQLQQWEDDPTMIMGHHPPPHHRGDGDTGISVVDDHDDSVVVSVVCVVSPSHD/DQQAQFEEEEQALLFQLNVLLVVVSVVNHYQAYEYEEADVVSVVVVCVVCVPVPPRYDYDHDALLDLVRLLVSCARHAEYENPDADQDQQCCQVPVVVRCSRLPSSLVSNLVSCLVNLYQEYEYEAELCLAVFLGSNSVSRVNSLVVQLVSQVPVPPRNYAGEYEYFKAAPPTPPDQLVQLLVCCVPPLEREAADQAAKTFYDYSVRSSVSRVCCRRPDPHQKYKYWDGAMDGSNLVNVLSQVVSCVVPPHPGHYHHNHDRRRDDRKGFNHDQVQLQAWEDDPTIIMRHHPCPHHHHGDTGISVVDDHDDSVVVSVVCVVDDDD/DPQAAFAEEEEQLLFLQNVLLVVVSVVSNHQAYEYEEADVVSVVVVCVVCVPVPPRYHYDHDALLDLVRLLVSLARHAEYEADWADQDQQCCAVVVVVRCSGLPVSLLSNLVSCQVNLHQEYEAEAELCCAPFLGSNNVSRVNSLVVQLVSQLPSVPRNYAGEYEYFWAAPLTPPDQLVVLLVCCVPPLEAEAADQLAKTFYDYSVRSSVRRVVCVVPPPHSKYKFWDTAMATSNLCNVLRQVPSVCHDRHYDHPHHRPRDDRKGFRHDLVQLQQWEDDDGIIMGHHPNHHRGDRDTRIRVPDDHDGSVVVSCVCVVSPSHD/DPDQAQAFEEEAQLLFLLNVVLVVVSLVNHYQAYEYEEADVVSLVVVCVVCVPSPRYHYHHDALLDLVSLLVSCARHAEYENPDAPDDQLCCQVVVVVRCSRLPSSLVSNLVSCQVNQHQEYEAEAELCLAPFQGSNNVSRVNSLVSQLVSQVVCVVGNYAGEYEYFWAAPLTPPDQLVVLLVCCVPPLEHEAADQQAKTFYHHSVVSNVRRVVCSVDPSHQKYKFFGGAMAGSNLVNVLSQVVSVCHPGHYDHPYDRPRDDRKGFRHYLVQLVQWWADPGIIMRGHCDDDDDIHRGDGDTGISPVHDDSVVVNCVCVVNVSD